Protein 5GO0 (pdb70)

Nearest PDB structures (foldseek):
  2lrw-assembly1_A  TM=9.736E-01  e=5.847E-16  Trypanosoma brucei brucei TREU927
  5c7m-assembly2_B  TM=7.289E-01  e=1.327E-05  Homo sapiens
  6o82-assembly2_D  TM=6.806E-01  e=7.845E-06  Schizosaccharomyces pombe 972h-
  5v5h-assembly1_B  TM=7.246E-01  e=4.329E-05  synthetic construct
  6nya-assembly1_B  TM=6.820E-01  e=1.086E-04  Triticum aestivum

Radius of gyration: 12.17 Å; Cα contacts (8 Å, |Δi|>4): 130; chains: 1; bounding box: 34×25×26 Å

Solvent-accessible surface area: 5822 Å² total; per-residue (Å²): 101,61,7,76,5,82,23,83,71,140,125,67,92,105,61,92,90,15,50,54,96,48,0,10,23,72,25,66,23,146,61,64,143,86,119,56,133,74,41,70,87,31,128,13,54,20,138,56,132,80,153,12,58,145,78,113,90,125,15,72,125,103,42,85,5,68,4,74,4,93,40,62,40,154,239,78,61,186

B-factor: mean 38.36, std 23.11, range [0.03, 75.52]

Organism: Trypanosoma brucei brucei (strain 927/4 GUTat10.1) (NCBI:txid185431)

Structure (mmCIF, N/CA/C/O backbone):
data_5GO0
#
_entry.id   5GO0
#
loop_
_atom_site.group_PDB
_atom_site.id
_atom_site.type_symbol
_atom_site.label_atom_id
_atom_site.label_alt_id
_atom_site.label_comp_id
_atom_site.label_asym_id
_atom_site.label_entity_id
_atom_site.label_seq_id
_atom_site.pdbx_PDB_ins_code
_atom_site.Cartn_x
_atom_site.Cartn_y
_atom_site.Cartn_z
_atom_site.occupancy
_atom_site.B_iso_or_equiv
_atom_site.auth_seq_id
_atom_site.auth_comp_id
_atom_site.auth_asym_id
_atom_site.auth_atom_id
_atom_site.pdbx_PDB_model_num
ATOM 1 N N . MET A 1 9 ? 1.329 0.000 0.000 1.00 0.00 1 MET A N 1
ATOM 2 C CA . MET A 1 9 ? 2.093 -0.001 -1.242 1.00 52.33 1 MET A CA 1
ATOM 3 C C . MET A 1 9 ? 1.577 -1.072 -2.197 1.00 74.33 1 MET A C 1
ATOM 4 O O . MET A 1 9 ? 1.032 -0.763 -3.258 1.00 10.11 1 MET A O 1
ATOM 18 N N . LEU A 1 10 ? 1.751 -2.333 -1.815 1.00 41.52 2 LEU A N 1
ATOM 19 C CA . LEU A 1 10 ? 1.303 -3.451 -2.638 1.00 51.41 2 LEU A CA 1
ATOM 20 C C . LEU A 1 10 ? 0.040 -4.081 -2.059 1.00 42.12 2 LEU A C 1
ATOM 21 O O . LEU A 1 10 ? -0.009 -4.426 -0.878 1.00 21.12 2 LEU A O 1
ATOM 37 N N . LEU A 1 11 ? -0.978 -4.230 -2.899 1.00 35.03 3 LEU A N 1
ATOM 38 C CA . LEU A 1 11 ? -2.242 -4.821 -2.471 1.00 63.55 3 LEU A CA 1
ATOM 39 C C . LEU A 1 11 ? -2.796 -5.755 -3.543 1.00 22.21 3 LEU A C 1
ATOM 40 O O . LEU A 1 11 ? -2.589 -5.539 -4.737 1.00 73.43 3 LEU A O 1
ATOM 56 N N . LYS A 1 12 ? -3.503 -6.793 -3.108 1.00 4.21 4 LYS A N 1
ATOM 57 C CA . LYS A 1 12 ? -4.090 -7.75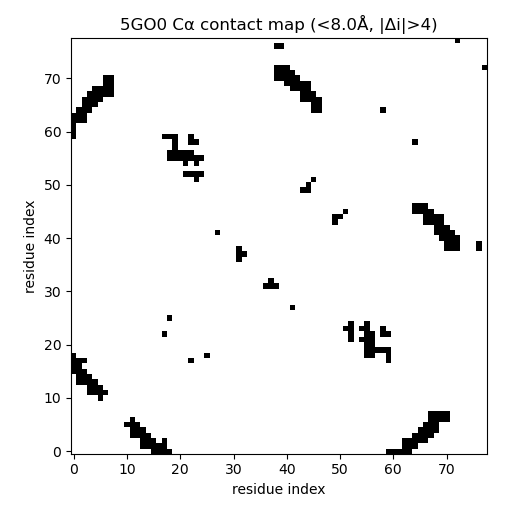9 -4.029 1.00 15.44 4 LYS A CA 1
ATOM 58 C C . LYS A 1 12 ? -5.614 -7.718 -3.960 1.00 63.20 4 LYS A C 1
ATOM 59 O O . LYS A 1 12 ? -6.209 -8.081 -2.945 1.00 53.53 4 LYS A O 1
ATOM 78 N N . VAL A 1 13 ? -6.239 -7.276 -5.047 1.00 31.34 5 VAL A N 1
ATOM 79 C CA . VAL A 1 13 ? -7.693 -7.191 -5.110 1.00 72.34 5 VAL A CA 1
ATOM 80 C C . VAL A 1 13 ? -8.271 -8.300 -5.983 1.00 42.22 5 VAL A C 1
ATOM 81 O O . VAL A 1 13 ? -7.878 -8.464 -7.138 1.00 61.44 5 VAL A O 1
ATOM 94 N N . LYS A 1 14 ? -9.207 -9.059 -5.424 1.00 1.34 6 LYS A N 1
ATOM 95 C CA . LYS A 1 14 ? -9.842 -10.152 -6.150 1.00 43.13 6 LYS A CA 1
ATOM 96 C C . LYS A 1 14 ? -11.359 -9.999 -6.146 1.00 54.24 6 LYS A C 1
ATOM 97 O O . LYS A 1 14 ? -11.988 -9.962 -5.088 1.00 2.40 6 LYS A O 1
ATOM 116 N N . THR A 1 15 ? -11.944 -9.912 -7.337 1.00 50.33 7 THR A N 1
ATOM 117 C CA . THR A 1 15 ? -13.388 -9.763 -7.471 1.00 24.20 7 THR A CA 1
ATOM 118 C C . THR A 1 15 ? -14.081 -11.121 -7.482 1.00 53.42 7 THR A C 1
ATOM 119 O O . THR A 1 15 ? -13.428 -12.162 -7.549 1.00 74.22 7 THR A O 1
ATOM 130 N N . VAL A 1 16 ? -15.409 -11.102 -7.417 1.00 22.21 8 VAL A N 1
ATOM 131 C CA . VAL A 1 16 ? -16.192 -12.332 -7.422 1.00 24.35 8 VAL A CA 1
ATOM 132 C C . VAL A 1 16 ? -16.131 -13.017 -8.782 1.00 71.12 8 VAL A C 1
ATOM 133 O O . VAL A 1 16 ? -16.569 -14.157 -8.935 1.00 31.32 8 VAL A O 1
ATOM 146 N N . SER A 1 17 ? -15.585 -12.314 -9.769 1.00 2.31 9 SER A N 1
ATOM 147 C CA . SER A 1 17 ? -15.470 -12.852 -11.119 1.00 25.40 9 SER A CA 1
ATOM 148 C C . SER A 1 17 ? -14.184 -13.660 -11.274 1.00 35.13 9 SER A C 1
ATOM 149 O O . SER A 1 17 ? -13.785 -14.004 -12.385 1.00 62.11 9 SER A O 1
ATOM 157 N N . ASN A 1 18 ? -13.542 -13.959 -10.149 1.00 41.03 10 ASN A N 1
ATOM 158 C CA . ASN A 1 18 ? -12.301 -14.726 -10.159 1.00 13.34 10 ASN A CA 1
ATOM 159 C C . ASN A 1 18 ? -11.172 -13.926 -10.802 1.00 34.00 10 ASN A C 1
ATOM 160 O O . ASN A 1 18 ? -10.261 -14.492 -11.405 1.00 63.32 10 ASN A O 1
ATOM 171 N N . LYS A 1 19 ? -11.240 -12.606 -10.669 1.00 5.24 11 LYS A N 1
ATOM 172 C CA . LYS A 1 19 ? -10.223 -11.726 -11.234 1.00 73.54 11 LYS A CA 1
ATOM 173 C C . LYS A 1 19 ? -9.350 -11.128 -10.137 1.00 4.33 11 LYS A C 1
ATOM 174 O O . LYS A 1 19 ? -9.765 -10.209 -9.431 1.00 10.32 11 LYS A O 1
ATOM 193 N N . VAL A 1 20 ? -8.137 -11.654 -9.999 1.00 45.32 12 VAL A N 1
ATOM 194 C CA . VAL A 1 20 ? -7.203 -11.169 -8.989 1.00 73.22 12 VAL A CA 1
ATOM 195 C C . VAL A 1 20 ? -6.092 -10.338 -9.621 1.00 71.41 12 VAL A C 1
ATOM 196 O O . VAL A 1 20 ? -5.420 -10.787 -10.551 1.00 13.33 12 VAL A O 1
ATOM 209 N N . ILE A 1 21 ? -5.904 -9.126 -9.110 1.00 62.35 13 ILE A N 1
ATOM 210 C CA . ILE A 1 21 ? -4.873 -8.233 -9.624 1.00 64.30 13 ILE A CA 1
ATOM 211 C C . ILE A 1 21 ? -3.964 -7.740 -8.503 1.00 32.21 13 ILE A C 1
ATOM 212 O O . ILE A 1 21 ? -4.410 -7.044 -7.591 1.00 30.40 13 ILE A O 1
ATOM 228 N N . GLN A 1 22 ? -2.688 -8.105 -8.579 1.00 52.51 14 GLN A N 1
ATOM 229 C CA . GLN A 1 22 ? -1.717 -7.698 -7.571 1.00 3.13 14 GLN A CA 1
ATOM 230 C C . GLN A 1 22 ? -0.792 -6.613 -8.112 1.00 41.22 14 GLN A C 1
ATOM 231 O O . GLN A 1 22 ? -0.024 -6.847 -9.046 1.00 32.40 14 GLN A O 1
ATOM 245 N N . ILE A 1 23 ? -0.871 -5.426 -7.521 1.00 1.43 15 ILE A N 1
ATOM 246 C CA . ILE A 1 23 ? -0.040 -4.305 -7.944 1.00 33.12 15 ILE A CA 1
ATOM 247 C C . ILE A 1 23 ? 0.830 -3.802 -6.797 1.00 61.31 15 ILE A C 1
ATOM 248 O O . ILE A 1 23 ? 0.475 -3.940 -5.626 1.00 22.51 15 ILE A O 1
ATOM 264 N N . THR A 1 24 ? 1.973 -3.216 -7.141 1.00 55.25 16 THR A N 1
ATOM 265 C CA . THR A 1 24 ? 2.894 -2.691 -6.142 1.00 21.23 16 THR A CA 1
ATOM 266 C C . THR A 1 24 ? 3.071 -1.185 -6.294 1.00 2.10 16 THR A C 1
ATOM 267 O O . THR A 1 24 ? 4.182 -0.700 -6.510 1.00 13.52 16 THR A O 1
ATOM 278 N N . SER A 1 25 ? 1.970 -0.450 -6.180 1.00 11.54 17 SER A N 1
ATOM 279 C CA . SER A 1 25 ? 2.004 1.003 -6.308 1.00 34.42 17 SER A CA 1
ATOM 280 C C . SER A 1 25 ? 0.659 1.613 -5.923 1.00 43.22 17 SER A C 1
ATOM 281 O O . SER A 1 25 ? -0.174 1.901 -6.783 1.00 41.35 17 SER A O 1
ATOM 289 N N . LEU A 1 26 ? 0.455 1.808 -4.625 1.00 60.02 18 LEU A N 1
ATOM 290 C CA . LEU A 1 26 ? -0.788 2.385 -4.124 1.00 61.43 18 LEU A CA 1
ATOM 291 C C . LEU A 1 26 ? -0.574 3.823 -3.663 1.00 71.32 18 LEU A C 1
ATOM 292 O O . LEU A 1 26 ? 0.527 4.200 -3.260 1.00 14.31 18 LEU A O 1
ATOM 308 N N . THR A 1 27 ? -1.635 4.622 -3.723 1.00 43.12 19 THR A N 1
ATOM 309 C CA . THR A 1 27 ? -1.564 6.018 -3.311 1.00 41.20 19 THR A CA 1
ATOM 310 C C . THR A 1 27 ? -1.659 6.149 -1.795 1.00 44.53 19 THR A C 1
ATOM 311 O O . THR A 1 27 ? -1.813 5.156 -1.085 1.00 74.21 19 THR A O 1
ATOM 322 N N . ASP A 1 28 ? -1.566 7.381 -1.306 1.00 24.11 20 ASP A N 1
ATOM 323 C CA . ASP A 1 28 ? -1.643 7.642 0.127 1.00 43.33 20 ASP A CA 1
ATOM 324 C C . ASP A 1 28 ? -2.750 8.644 0.437 1.00 35.05 20 ASP A C 1
ATOM 325 O O . ASP A 1 28 ? -2.997 8.971 1.598 1.00 12.43 20 ASP A O 1
ATOM 334 N N . ASP A 1 29 ? -3.414 9.128 -0.607 1.00 63.40 21 ASP A N 1
ATOM 335 C CA . ASP A 1 29 ? -4.495 10.092 -0.446 1.00 14.30 21 ASP A CA 1
ATOM 336 C C . ASP A 1 29 ? -5.844 9.386 -0.352 1.00 31.24 21 ASP A C 1
ATOM 337 O O . ASP A 1 29 ? -6.647 9.676 0.534 1.00 30.10 21 ASP A O 1
ATOM 346 N N . ASN A 1 30 ? -6.086 8.458 -1.272 1.00 21.32 22 ASN A N 1
ATOM 347 C CA . ASN A 1 30 ? -7.338 7.711 -1.293 1.00 73.34 22 ASN A CA 1
ATOM 348 C C . ASN A 1 30 ? -7.083 6.216 -1.123 1.00 53.22 22 ASN A C 1
ATOM 349 O O . ASN A 1 30 ? -7.701 5.561 -0.283 1.00 71.34 22 ASN A O 1
ATOM 360 N N . THR A 1 31 ? -6.168 5.682 -1.926 1.00 2.30 23 THR A N 1
ATOM 361 C CA . THR A 1 31 ? -5.831 4.266 -1.865 1.00 62.33 23 THR A CA 1
ATOM 362 C C . THR A 1 31 ? -7.034 3.399 -2.217 1.00 33.31 23 THR A C 1
ATOM 363 O O . THR A 1 31 ? -7.195 2.979 -3.363 1.00 63.33 23 THR A O 1
ATOM 374 N N . ILE A 1 32 ? -7.878 3.135 -1.225 1.00 24.14 24 ILE A N 1
ATOM 375 C CA . ILE A 1 32 ? -9.068 2.319 -1.431 1.00 2.02 24 ILE A CA 1
ATOM 376 C C . ILE A 1 32 ? -10.000 2.956 -2.456 1.00 21.21 24 ILE A C 1
ATOM 377 O O . ILE A 1 32 ? -10.304 2.359 -3.488 1.00 41.24 24 ILE A O 1
ATOM 393 N N . ALA A 1 33 ? -10.449 4.172 -2.164 1.00 51.01 25 ALA A N 1
ATOM 394 C CA . ALA A 1 33 ? -11.343 4.892 -3.062 1.00 75.11 25 ALA A CA 1
ATOM 395 C C . ALA A 1 33 ? -10.751 4.991 -4.464 1.00 33.51 25 ALA A C 1
ATOM 396 O O . ALA A 1 33 ? -11.468 4.884 -5.459 1.00 22.35 25 ALA A O 1
ATOM 403 N N . GLU A 1 34 ? -9.440 5.196 -4.534 1.00 63.53 26 GLU A N 1
ATOM 404 C CA . GLU A 1 34 ? -8.753 5.310 -5.815 1.00 42.04 26 GLU A CA 1
ATOM 405 C C . GLU A 1 34 ? -8.729 3.968 -6.542 1.00 10.22 26 GLU A C 1
ATOM 406 O O . GLU A 1 34 ? -8.887 3.907 -7.762 1.00 35.12 26 GLU A O 1
ATOM 418 N N . LEU A 1 35 ? -8.529 2.896 -5.784 1.00 75.41 27 LEU A N 1
ATOM 419 C CA . LEU A 1 35 ? -8.484 1.554 -6.354 1.00 72.44 27 LEU A CA 1
ATOM 420 C C . LEU A 1 35 ? -9.848 1.150 -6.906 1.00 21.13 27 LEU A C 1
ATOM 421 O O . LEU A 1 35 ? -9.960 0.699 -8.046 1.00 32.12 27 LEU A O 1
ATOM 437 N N . LYS A 1 36 ? -10.883 1.317 -6.090 1.00 31.23 28 LYS A N 1
ATOM 438 C CA . LYS A 1 36 ? -12.241 0.974 -6.496 1.00 21.45 28 LYS A CA 1
ATOM 439 C C . LYS A 1 36 ? -12.714 1.876 -7.630 1.00 52.43 28 LYS A C 1
ATOM 440 O O . LYS A 1 36 ? -13.354 1.418 -8.575 1.00 75.24 28 LYS A O 1
ATOM 459 N N . GLY A 1 37 ? -12.393 3.163 -7.531 1.00 32.15 29 GLY A N 1
ATOM 460 C CA . GLY A 1 37 ? -12.793 4.109 -8.556 1.00 23.20 29 GLY A CA 1
ATOM 461 C C . GLY A 1 37 ? -12.082 3.870 -9.874 1.00 34.24 29 GLY A C 1
ATOM 462 O O . GLY A 1 37 ? -12.651 4.090 -10.943 1.00 42.43 29 GLY A O 1
ATOM 466 N N . LYS A 1 38 ? -10.835 3.419 -9.798 1.00 61.21 30 LYS A N 1
ATOM 467 C CA . LYS A 1 38 ? -10.044 3.150 -10.993 1.00 74.34 30 LYS A CA 1
ATOM 468 C C . LYS A 1 38 ? -10.502 1.861 -11.670 1.00 10.33 30 LYS A C 1
ATOM 469 O O . LYS A 1 38 ? -10.446 1.737 -12.894 1.00 20.11 30 LYS A O 1
ATOM 488 N N . LEU A 1 39 ? -10.956 0.906 -10.866 1.00 62.31 31 LEU A N 1
ATOM 489 C CA . LEU A 1 39 ? -11.425 -0.373 -11.387 1.00 70.44 31 LEU A CA 1
ATOM 490 C C . LEU A 1 39 ? -12.727 -0.201 -12.164 1.00 5.42 31 LEU A C 1
ATOM 491 O O . LEU A 1 39 ? -12.901 -0.776 -13.237 1.00 64.42 31 LEU A O 1
ATOM 507 N N . GLU A 1 40 ? -13.636 0.598 -11.614 1.00 32.10 32 GLU A N 1
ATOM 508 C CA . GLU A 1 40 ? -14.921 0.847 -12.257 1.00 11.24 32 GLU A CA 1
ATOM 509 C C . GLU A 1 40 ? -14.740 1.651 -13.541 1.00 52.11 32 GLU A C 1
ATOM 510 O O . GLU A 1 40 ? -15.383 1.375 -14.553 1.00 63.24 32 GLU A O 1
ATOM 522 N N . GLU A 1 41 ? -13.861 2.647 -13.490 1.00 52.11 33 GLU A N 1
ATOM 523 C CA . GLU A 1 41 ? -13.597 3.492 -14.649 1.00 21.11 33 GLU A CA 1
ATOM 524 C C . GLU A 1 41 ? -12.892 2.702 -15.748 1.00 53.43 33 GLU A C 1
ATOM 525 O O . GLU A 1 41 ? -13.118 2.934 -16.936 1.00 11.41 33 GLU A O 1
ATOM 537 N N . SER A 1 42 ? -12.037 1.769 -15.343 1.00 71.12 34 SER A N 1
ATOM 538 C CA . SER A 1 42 ? -11.296 0.948 -16.293 1.00 25.31 34 SER A CA 1
ATOM 539 C C . SER A 1 42 ? -12.243 0.082 -17.118 1.00 62.11 34 SER A C 1
ATOM 540 O O . SER A 1 42 ? -12.087 -0.042 -18.332 1.00 75.14 34 SER A O 1
ATOM 548 N N . GLU A 1 43 ? -13.224 -0.515 -16.448 1.00 51.43 35 GLU A N 1
ATOM 549 C CA . GLU A 1 43 ? -14.196 -1.370 -17.119 1.00 52.43 35 GLU A CA 1
ATOM 550 C C . GLU A 1 43 ? -15.267 -0.534 -17.815 1.00 63.05 35 GLU A C 1
ATOM 551 O O . GLU A 1 43 ? -16.117 -1.064 -18.529 1.00 32.42 35 GLU A O 1
ATOM 563 N N . GLY A 1 44 ? -15.218 0.777 -17.602 1.00 4.44 36 GLY A N 1
ATOM 564 C CA . GLY A 1 44 ? -16.188 1.666 -18.214 1.00 71.31 36 GLY A CA 1
ATOM 565 C C . GLY A 1 44 ? -17.386 1.920 -17.321 1.00 10.12 36 GLY A C 1
ATOM 566 O O . GLY A 1 44 ? -17.823 3.061 -17.168 1.00 11.13 36 GLY A O 1
ATOM 570 N N . ILE A 1 45 ? -17.919 0.855 -16.731 1.00 40.41 37 ILE A N 1
ATOM 571 C CA . ILE A 1 45 ? -19.074 0.969 -15.849 1.00 41.32 37 ILE A CA 1
ATOM 572 C C . ILE A 1 45 ? -18.923 0.071 -14.626 1.00 63.35 37 ILE A C 1
ATOM 573 O O . ILE A 1 45 ? -18.215 -0.937 -14.649 1.00 55.23 37 ILE A O 1
ATOM 589 N N . PRO A 1 46 ? -19.604 0.441 -13.532 1.00 41.20 38 PRO A N 1
ATOM 590 C CA . PRO A 1 46 ? -19.564 -0.319 -12.279 1.00 65.14 38 PRO A CA 1
ATOM 591 C C . PRO A 1 46 ? -20.281 -1.660 -12.392 1.00 0.03 38 PRO A C 1
ATOM 592 O O . PRO A 1 46 ? -21.339 -1.759 -13.011 1.00 53.30 38 PRO A O 1
ATOM 603 N N . GLY A 1 47 ? -19.697 -2.691 -11.788 1.00 14.13 39 GLY A N 1
ATOM 604 C CA . GLY A 1 47 ? -20.296 -4.012 -11.832 1.00 22.31 39 GLY A CA 1
ATOM 605 C C . GLY A 1 47 ? -21.701 -4.032 -11.263 1.00 4.10 39 GLY A C 1
ATOM 606 O O . GLY A 1 47 ? -22.610 -4.609 -11.857 1.00 51.24 39 GLY A O 1
ATOM 610 N N . ASN A 1 48 ? -21.878 -3.401 -10.107 1.00 10.23 40 ASN A N 1
ATOM 611 C CA . ASN A 1 48 ? -23.182 -3.350 -9.456 1.00 32.11 40 ASN A CA 1
ATOM 612 C C . ASN A 1 48 ? -23.081 -2.688 -8.085 1.00 63.11 40 ASN A C 1
ATOM 613 O O . ASN A 1 48 ? -23.525 -1.556 -7.897 1.00 43.12 40 ASN A O 1
ATOM 624 N N . MET A 1 49 ? -22.493 -3.403 -7.131 1.00 44.52 41 MET A N 1
ATOM 625 C CA . MET A 1 49 ? -22.331 -2.883 -5.778 1.00 31.51 41 MET A CA 1
ATOM 626 C C . MET A 1 49 ? -20.903 -2.398 -5.549 1.00 32.34 41 MET A C 1
ATOM 627 O O . MET A 1 49 ? -20.679 -1.403 -4.860 1.00 15.44 41 MET A O 1
ATOM 641 N N . ILE A 1 50 ? -19.942 -3.108 -6.130 1.00 4.34 42 ILE A N 1
ATOM 642 C CA . ILE A 1 50 ? -18.536 -2.748 -5.988 1.00 71.05 42 ILE A CA 1
ATOM 643 C C . ILE A 1 50 ? -18.162 -2.556 -4.523 1.00 14.24 42 ILE A C 1
ATOM 644 O O . ILE A 1 50 ? -17.613 -1.522 -4.142 1.00 14.30 42 ILE A O 1
ATOM 660 N N . ARG A 1 51 ? -18.462 -3.560 -3.705 1.00 10.53 43 ARG A N 1
ATOM 661 C CA . ARG A 1 51 ? -18.157 -3.501 -2.280 1.00 61.53 43 ARG A CA 1
ATOM 662 C C . ARG A 1 51 ? -17.148 -4.580 -1.896 1.00 11.20 43 ARG A C 1
ATOM 663 O O . ARG A 1 51 ? -17.412 -5.774 -2.045 1.00 50.34 43 ARG A O 1
ATOM 684 N N . LEU A 1 52 ? -15.992 -4.152 -1.401 1.00 51.41 44 LEU A N 1
ATOM 685 C CA . LEU A 1 52 ? -14.943 -5.080 -0.995 1.00 64.14 44 LEU A CA 1
ATOM 686 C C . LEU A 1 52 ? -14.853 -5.171 0.525 1.00 55.24 44 LEU A C 1
ATOM 687 O O . LEU A 1 52 ? -15.256 -4.251 1.237 1.00 45.53 44 LEU A O 1
ATOM 703 N N . VAL A 1 53 ? -14.322 -6.286 1.016 1.00 41.13 45 VAL A N 1
ATOM 704 C CA . VAL A 1 53 ? -14.176 -6.496 2.451 1.00 14.21 45 VAL A CA 1
ATOM 705 C C . VAL A 1 53 ? -12.708 -6.614 2.843 1.00 1.33 45 VAL A C 1
ATOM 706 O O . VAL A 1 53 ? -12.005 -7.519 2.394 1.00 73.42 45 VAL A O 1
ATOM 719 N N . TYR A 1 54 ? -12.250 -5.693 3.684 1.00 33.13 46 TYR A N 1
ATOM 720 C CA . TYR A 1 54 ? -10.864 -5.692 4.136 1.00 20.32 46 TYR A CA 1
ATOM 721 C C . TYR A 1 54 ? -10.741 -6.325 5.519 1.00 14.32 46 TYR A C 1
ATOM 722 O O . TYR A 1 54 ? -11.274 -5.805 6.500 1.00 63.33 46 TYR A O 1
ATOM 740 N N . GLN A 1 55 ? -10.036 -7.449 5.588 1.00 4.32 47 GLN A N 1
ATOM 741 C CA . GLN A 1 55 ? -9.843 -8.153 6.850 1.00 4.35 47 GLN A CA 1
ATOM 742 C C . GLN A 1 55 ? -11.182 -8.481 7.501 1.00 34.10 47 GLN A C 1
ATOM 743 O O . GLN A 1 55 ? -11.310 -8.467 8.725 1.00 64.44 47 GLN A O 1
ATOM 757 N N . GLY A 1 56 ? -12.180 -8.776 6.673 1.00 14.03 48 GLY A N 1
ATOM 758 C CA . GLY A 1 56 ? -13.498 -9.103 7.187 1.00 62.14 48 GLY A CA 1
ATOM 759 C C . GLY A 1 56 ? -14.265 -7.876 7.639 1.00 61.54 48 GLY A C 1
ATOM 760 O O . GLY A 1 56 ? -15.329 -7.989 8.248 1.00 23.52 48 GLY A O 1
ATOM 764 N N . LYS A 1 57 ? -13.724 -6.700 7.341 1.00 13.34 49 LYS A N 1
ATOM 765 C CA . LYS A 1 57 ? -14.364 -5.446 7.721 1.00 3.51 49 LYS A CA 1
ATOM 766 C C . LYS A 1 57 ? -14.744 -4.633 6.487 1.00 20.32 49 LYS A C 1
ATOM 767 O O . LYS A 1 57 ? -14.244 -4.883 5.391 1.00 63.20 49 LYS A O 1
ATOM 786 N N . GLN A 1 58 ? -15.630 -3.660 6.675 1.00 61.53 50 GLN A N 1
ATOM 787 C CA . GLN A 1 58 ? -16.076 -2.812 5.576 1.00 4.40 50 GLN A CA 1
ATOM 788 C C . GLN A 1 58 ? -15.677 -1.359 5.814 1.00 1.12 50 GLN A C 1
ATOM 789 O O . GLN A 1 58 ? -15.141 -1.016 6.869 1.00 15.02 50 GLN A O 1
ATOM 803 N N . LEU A 1 59 ? -15.941 -0.509 4.828 1.00 64.11 51 LEU A N 1
ATOM 804 C CA . LEU A 1 59 ? -15.609 0.908 4.930 1.00 60.13 51 LEU A CA 1
ATOM 805 C C . LEU A 1 59 ? -14.124 1.100 5.218 1.00 4.24 51 LEU A C 1
ATOM 806 O O . LEU A 1 59 ? -13.700 1.091 6.374 1.00 74.12 51 LEU A O 1
ATOM 822 N N . GLU A 1 60 ? -13.338 1.276 4.160 1.00 12.34 52 GLU A N 1
ATOM 823 C CA . GLU A 1 60 ? -11.900 1.472 4.302 1.00 52.45 52 GLU A CA 1
ATOM 824 C C . GLU A 1 60 ? -11.467 2.793 3.671 1.00 23.22 52 GLU A C 1
ATOM 825 O O . GLU A 1 60 ? -10.297 3.171 3.739 1.00 60.20 52 GLU A O 1
ATOM 837 N N . ASP A 1 61 ? -12.418 3.489 3.058 1.00 5.12 53 ASP A N 1
ATOM 838 C CA . ASP A 1 61 ? -12.135 4.768 2.416 1.00 74.52 53 ASP A CA 1
ATOM 839 C C . ASP A 1 61 ? -11.486 5.738 3.398 1.00 70.41 53 ASP A C 1
ATOM 840 O O . ASP A 1 61 ? -10.603 6.511 3.028 1.00 22.54 53 ASP A O 1
ATOM 849 N N . GLU A 1 62 ? -11.931 5.691 4.650 1.00 51.13 54 GLU A N 1
ATOM 850 C CA . GLU A 1 62 ? -11.394 6.568 5.684 1.00 61.42 54 GLU A CA 1
ATOM 851 C C . GLU A 1 62 ? -9.942 6.215 5.995 1.00 12.54 54 GLU A C 1
ATOM 852 O O . GLU A 1 62 ? -9.200 7.026 6.550 1.00 22.24 54 GLU A O 1
ATOM 864 N N . LYS A 1 63 ? -9.544 5.000 5.635 1.00 41.23 55 LYS A N 1
ATOM 865 C CA . LYS A 1 63 ? -8.182 4.539 5.874 1.00 63.41 55 LYS A CA 1
ATOM 866 C C . LYS A 1 63 ? -7.346 4.626 4.601 1.00 72.23 55 LYS A C 1
ATOM 867 O O . LYS A 1 63 ? -6.500 3.769 4.342 1.00 15.33 55 LYS A O 1
ATOM 886 N N . ARG A 1 64 ? -7.588 5.666 3.810 1.00 41.11 56 ARG A N 1
ATOM 887 C CA . ARG A 1 64 ? -6.857 5.865 2.564 1.00 72.30 56 ARG A CA 1
ATOM 888 C C . ARG A 1 64 ? -5.353 5.755 2.793 1.00 64.43 56 ARG A C 1
ATOM 889 O O . ARG A 1 64 ? -4.710 4.814 2.324 1.00 4.21 56 ARG A O 1
ATOM 910 N N . LEU A 1 65 ? -4.797 6.721 3.515 1.00 50.31 57 LEU A N 1
ATOM 911 C CA . LEU A 1 65 ? -3.368 6.734 3.806 1.00 64.22 57 LEU A CA 1
ATOM 912 C C . LEU A 1 65 ? -3.000 5.616 4.777 1.00 44.25 57 LEU A C 1
ATOM 913 O O . LEU A 1 65 ? -1.925 5.024 4.680 1.00 64.22 57 LEU A O 1
ATOM 929 N N . LYS A 1 66 ? -3.900 5.331 5.711 1.00 1.22 58 LYS A N 1
ATOM 930 C CA . LYS A 1 66 ? -3.673 4.282 6.698 1.00 1.33 58 LYS A CA 1
ATOM 931 C C . LYS A 1 66 ? -3.447 2.935 6.019 1.00 53.51 58 LYS A C 1
ATOM 932 O O . LYS A 1 66 ? -2.777 2.059 6.565 1.00 75.41 58 LYS A O 1
ATOM 951 N N . ASP A 1 67 ? -4.009 2.779 4.825 1.00 22.22 59 ASP A N 1
ATOM 952 C CA . ASP A 1 67 ? -3.867 1.539 4.070 1.00 5.40 59 ASP A CA 1
ATOM 953 C C . ASP A 1 67 ? -2.547 1.518 3.304 1.00 14.21 59 ASP A C 1
ATOM 954 O O . ASP A 1 67 ? -2.068 0.457 2.903 1.00 2.51 59 ASP A O 1
ATOM 963 N N . TYR A 1 68 ? -1.967 2.696 3.104 1.00 63.11 60 TYR A N 1
ATOM 964 C CA . TYR A 1 68 ? -0.705 2.813 2.383 1.00 42.12 60 TYR A CA 1
ATOM 965 C C . TYR A 1 68 ? 0.464 2.361 3.253 1.00 10.42 60 TYR A C 1
ATOM 966 O O . TYR A 1 68 ? 1.527 2.004 2.746 1.00 10.43 60 TYR A O 1
ATOM 984 N N . GLN A 1 69 ? 0.257 2.380 4.566 1.00 23.00 61 GLN A N 1
ATOM 985 C CA . GLN A 1 69 ? 1.293 1.973 5.508 1.00 63.42 61 GLN A CA 1
ATOM 986 C C . GLN A 1 69 ? 1.312 0.457 5.674 1.00 63.31 61 GLN A C 1
ATOM 987 O O . GLN A 1 69 ? 2.224 -0.099 6.286 1.00 11.22 61 GLN A O 1
ATOM 1001 N N . MET A 1 70 ? 0.300 -0.207 5.125 1.00 52.40 62 MET A N 1
ATOM 1002 C CA . MET A 1 70 ? 0.201 -1.659 5.212 1.00 4.11 62 MET A CA 1
ATOM 1003 C C . MET A 1 70 ? 1.079 -2.328 4.158 1.00 14.54 62 MET A C 1
ATOM 1004 O O . MET A 1 70 ? 1.960 -3.122 4.485 1.00 44.14 62 MET A O 1
ATOM 1018 N N . SER A 1 71 ? 0.830 -2.001 2.894 1.00 3.11 63 SER A N 1
ATOM 1019 C CA . SER A 1 71 ? 1.595 -2.573 1.792 1.00 21.34 63 SER A CA 1
ATOM 1020 C C . SER A 1 71 ? 1.603 -4.097 1.870 1.00 13.13 63 SER A C 1
ATOM 1021 O O . SER A 1 71 ? 2.587 -4.743 1.511 1.00 54.21 63 SER A O 1
ATOM 1029 N N . ALA A 1 72 ? 0.498 -4.664 2.343 1.00 73.43 64 ALA A N 1
ATOM 1030 C CA . ALA A 1 72 ? 0.375 -6.112 2.466 1.00 1.45 64 ALA A CA 1
ATOM 1031 C C . ALA A 1 72 ? -0.999 -6.503 3.000 1.00 2.53 64 ALA A C 1
ATOM 1032 O O . ALA A 1 72 ? -1.114 -7.349 3.886 1.00 43.32 64 ALA A O 1
ATOM 1039 N N . GLY A 1 73 ? -2.040 -5.879 2.456 1.00 64.53 65 GLY A N 1
ATOM 1040 C CA . GLY A 1 73 ? -3.392 -6.175 2.891 1.00 71.42 65 GLY A CA 1
ATOM 1041 C C . GLY A 1 73 ? -4.248 -6.745 1.777 1.00 22.50 65 GLY A C 1
ATOM 1042 O O . GLY A 1 73 ? -4.577 -6.047 0.819 1.00 72.01 65 GLY A O 1
ATOM 1046 N N . ALA A 1 74 ? -4.607 -8.019 1.902 1.00 53.23 66 ALA A N 1
ATOM 1047 C CA . ALA A 1 74 ? -5.430 -8.682 0.898 1.00 60.12 66 ALA A CA 1
ATOM 1048 C C . ALA A 1 74 ? -6.798 -8.018 0.783 1.00 20.20 66 ALA A C 1
ATOM 1049 O O . ALA A 1 74 ? -7.439 -7.713 1.790 1.00 62.54 66 ALA A O 1
ATOM 1056 N N . THR A 1 75 ? -7.241 -7.795 -0.451 1.00 20.45 67 THR A N 1
ATOM 1057 C CA . THR A 1 75 ? -8.532 -7.166 -0.697 1.00 11.21 67 THR A CA 1
ATOM 1058 C C . THR A 1 75 ? -9.418 -8.050 -1.567 1.00 20.01 67 THR A C 1
ATOM 1059 O O . THR A 1 75 ? -8.945 -8.683 -2.511 1.00 44.21 67 THR A O 1
ATOM 1070 N N . PHE A 1 76 ? -10.706 -8.089 -1.244 1.00 34.23 68 PHE A N 1
ATOM 1071 C CA . PHE A 1 76 ? -11.659 -8.897 -1.996 1.00 51.14 68 PHE A CA 1
ATOM 1072 C C . PHE A 1 76 ? -12.883 -8.073 -2.385 1.00 12.12 68 PHE A C 1
ATOM 1073 O O . PHE A 1 76 ? -13.656 -7.645 -1.526 1.00 62.33 68 PHE A O 1
ATOM 1090 N N . HIS A 1 77 ? -13.053 -7.853 -3.685 1.00 33.42 69 HIS A N 1
ATOM 1091 C CA . HIS A 1 77 ? -14.183 -7.081 -4.188 1.00 52.52 69 HIS A CA 1
ATOM 1092 C C . HIS A 1 77 ? -15.382 -7.985 -4.460 1.00 1.45 69 HIS A C 1
ATOM 1093 O O . HIS A 1 77 ? -15.225 -9.129 -4.885 1.00 42.51 69 HIS A O 1
ATOM 1107 N N . MET A 1 78 ? -16.579 -7.463 -4.210 1.00 24.45 70 MET A N 1
ATOM 1108 C CA . MET A 1 78 ? -17.804 -8.224 -4.428 1.00 3.15 70 MET A CA 1
ATOM 1109 C C . MET A 1 78 ? -18.785 -7.438 -5.292 1.00 21.24 70 MET A C 1
ATOM 1110 O O . MET A 1 78 ? -19.032 -6.257 -5.050 1.00 11.31 70 MET A O 1
ATOM 1124 N N . VAL A 1 79 ? -19.341 -8.102 -6.300 1.00 52.23 71 VAL A N 1
ATOM 1125 C CA . VAL A 1 79 ? -20.296 -7.465 -7.200 1.00 30.42 71 VAL A CA 1
ATOM 1126 C C . VAL A 1 79 ? -21.605 -8.246 -7.254 1.00 5.24 71 VAL A C 1
ATOM 1127 O O . VAL A 1 79 ? -21.657 -9.356 -7.783 1.00 25.23 71 VAL A O 1
ATOM 1140 N N . VAL A 1 80 ? -22.661 -7.657 -6.702 1.00 74.25 72 VAL A N 1
ATOM 1141 C CA . VAL A 1 80 ? -23.972 -8.296 -6.689 1.00 22.32 72 VAL A CA 1
ATOM 1142 C C . VAL A 1 80 ? -24.793 -7.893 -7.909 1.00 25.33 72 VAL A C 1
ATOM 1143 O O . VAL A 1 80 ? -25.309 -6.779 -7.982 1.00 4.44 72 VAL A O 1
ATOM 1156 N N . ALA A 1 81 ? -24.909 -8.809 -8.865 1.00 52.42 73 ALA A N 1
ATOM 1157 C CA . ALA A 1 81 ? -25.670 -8.550 -10.082 1.00 4.25 73 ALA A CA 1
ATOM 1158 C C . ALA A 1 81 ? -26.767 -9.591 -10.275 1.00 64.13 73 ALA A C 1
ATOM 1159 O O . ALA A 1 81 ? -26.504 -10.708 -10.723 1.00 73.31 73 ALA A O 1
ATOM 1166 N N . LEU A 1 82 ? -27.996 -9.219 -9.935 1.00 64.11 74 LEU A N 1
ATOM 1167 C CA . LEU A 1 82 ? -29.133 -10.122 -10.071 1.00 55.11 74 LEU A CA 1
ATOM 1168 C C . LEU A 1 82 ? -30.122 -9.599 -11.108 1.00 72.33 74 LEU A C 1
ATOM 1169 O O . LEU A 1 82 ? -30.835 -10.374 -11.746 1.00 71.03 74 LEU A O 1
ATOM 1185 N N . ARG A 1 83 ? -30.158 -8.281 -11.273 1.00 2.13 75 ARG A N 1
ATOM 1186 C CA . ARG A 1 83 ? -31.058 -7.655 -12.233 1.00 52.14 75 ARG A CA 1
ATOM 1187 C C . ARG A 1 83 ? -30.488 -7.736 -13.646 1.00 65.13 75 ARG A C 1
ATOM 1188 O O . ARG A 1 83 ? -31.135 -8.247 -14.560 1.00 13.35 75 ARG A O 1
ATOM 1209 N N . ALA A 1 84 ? -29.271 -7.228 -13.818 1.00 33.53 76 ALA A N 1
ATOM 1210 C CA . ALA A 1 84 ? -28.613 -7.245 -15.118 1.00 50.11 76 ALA A CA 1
ATOM 1211 C C . ALA A 1 84 ? -27.109 -7.040 -14.974 1.00 63.45 76 ALA A C 1
ATOM 1212 O O . ALA A 1 84 ? -26.636 -6.533 -13.959 1.00 4.04 76 ALA A O 1
ATOM 1219 N N . GLY A 1 85 ? -26.361 -7.440 -15.999 1.00 52.10 77 GLY A N 1
ATOM 1220 C CA . GLY A 1 85 ? -24.918 -7.293 -15.966 1.00 42.41 77 GLY A CA 1
ATOM 1221 C C . GLY A 1 85 ? -24.202 -8.624 -15.851 1.00 43.42 77 GLY A C 1
ATOM 1222 O O . GLY A 1 85 ? -23.452 -8.853 -14.901 1.00 51.21 77 GLY A O 1
ATOM 1226 N N . CYS A 1 86 ? -24.433 -9.503 -16.819 1.00 31.40 78 CYS A N 1
ATOM 1227 C CA . CYS A 1 86 ? -23.806 -10.820 -16.821 1.00 71.41 78 CYS A CA 1
ATOM 1228 C C . CYS A 1 86 ? -22.410 -10.757 -17.433 1.00 34.11 78 CYS A C 1
ATOM 1229 O O . CYS A 1 86 ? -21.465 -11.344 -16.908 1.00 61.43 78 CYS A O 1
ATOM 1237 N N . MET A 1 9 ? 1.252 0.067 0.020 1.00 3.24 1 MET A N 2
ATOM 1238 C CA . MET A 1 9 ? 2.005 0.089 -1.228 1.00 42.14 1 MET A CA 2
ATOM 1239 C C . MET A 1 9 ? 1.517 -1.002 -2.177 1.00 0.44 1 MET A C 2
ATOM 1240 O O . MET A 1 9 ? 0.948 -0.713 -3.230 1.00 61.24 1 MET A O 2
ATOM 1254 N N . LEU A 1 10 ? 1.743 -2.254 -1.796 1.00 71.25 2 LEU A N 2
ATOM 1255 C CA . LEU A 1 10 ? 1.326 -3.389 -2.613 1.00 41.35 2 LEU A CA 2
ATOM 1256 C C . LEU A 1 10 ? 0.092 -4.062 -2.021 1.00 62.03 2 LEU A C 2
ATOM 1257 O O . LEU A 1 10 ? 0.074 -4.424 -0.844 1.00 61.21 2 LEU A O 2
ATOM 1273 N N . LEU A 1 11 ? -0.937 -4.229 -2.845 1.00 2.33 3 LEU A N 2
ATOM 1274 C CA . LEU A 1 11 ? -2.175 -4.861 -2.403 1.00 71.35 3 LEU A CA 2
ATOM 1275 C C . LEU A 1 11 ? -2.722 -5.796 -3.477 1.00 64.54 3 LEU A C 2
ATOM 1276 O O . LEU A 1 11 ? -2.544 -5.559 -4.672 1.00 41.33 3 LEU A O 2
ATOM 1292 N N . LYS A 1 12 ? -3.389 -6.860 -3.044 1.00 73.32 4 LYS A N 2
ATOM 1293 C CA . LYS A 1 12 ? -3.966 -7.831 -3.967 1.00 41.43 4 LYS A CA 2
ATOM 1294 C C . LYS A 1 12 ? -5.489 -7.813 -3.894 1.00 13.02 4 LYS A C 2
ATOM 1295 O O . LYS A 1 12 ? -6.076 -8.197 -2.882 1.00 55.02 4 LYS A O 2
ATOM 1314 N N . VAL A 1 13 ? -6.124 -7.366 -4.973 1.00 33.23 5 VAL A N 2
ATOM 1315 C CA . VAL A 1 13 ? -7.580 -7.301 -5.031 1.00 63.22 5 VAL A CA 2
ATOM 1316 C C . VAL A 1 13 ? -8.148 -8.446 -5.863 1.00 1.40 5 VAL A C 2
ATOM 1317 O O . VAL A 1 13 ? -7.742 -8.659 -7.005 1.00 63.14 5 VAL A O 2
ATOM 1330 N N . LYS A 1 14 ? -9.091 -9.180 -5.283 1.00 11.23 6 LYS A N 2
ATOM 1331 C CA . LYS A 1 14 ? -9.718 -10.303 -5.970 1.00 13.42 6 LYS A CA 2
ATOM 1332 C C . LYS A 1 14 ? -11.238 -10.172 -5.950 1.00 61.24 6 LYS A C 2
ATOM 1333 O O . LYS A 1 14 ? -11.853 -10.114 -4.885 1.00 73.12 6 LYS A O 2
ATOM 1352 N N . THR A 1 15 ? -11.839 -10.128 -7.135 1.00 61.14 7 THR A N 2
ATOM 1353 C CA . THR A 1 15 ? -13.286 -10.005 -7.254 1.00 72.13 7 THR A CA 2
ATOM 1354 C C . THR A 1 15 ? -13.956 -11.374 -7.252 1.00 74.32 7 THR A C 2
ATOM 1355 O O . THR A 1 15 ? -13.287 -12.404 -7.337 1.00 33.34 7 THR A O 2
ATOM 1366 N N . VAL A 1 16 ? -15.282 -11.379 -7.156 1.00 32.01 8 VAL A N 2
ATOM 1367 C CA . VAL A 1 16 ? -16.043 -12.622 -7.145 1.00 34.42 8 VAL A CA 2
ATOM 1368 C C . VAL A 1 16 ? -15.995 -13.308 -8.505 1.00 74.44 8 VAL A C 2
ATOM 1369 O O . VAL A 1 16 ? -16.414 -14.457 -8.648 1.00 61.20 8 VAL A O 2
ATOM 1382 N N . SER A 1 17 ? -15.482 -12.596 -9.503 1.00 65.32 9 SER A N 2
ATOM 1383 C CA . SER A 1 17 ? -15.381 -13.135 -10.854 1.00 74.25 9 SER A CA 2
ATOM 1384 C C . SER A 1 17 ? -14.080 -13.911 -11.035 1.00 34.53 9 SER A C 2
ATOM 1385 O O . SER A 1 17 ? -13.695 -14.247 -12.154 1.00 2.52 9 SER A O 2
ATOM 1393 N N . ASN A 1 18 ? -13.408 -14.194 -9.923 1.00 53.33 10 ASN A N 2
ATOM 1394 C CA . ASN A 1 18 ? -12.150 -14.930 -9.957 1.00 61.03 10 ASN A CA 2
ATOM 1395 C C . ASN A 1 18 ? -11.052 -14.101 -10.618 1.00 33.23 10 ASN A C 2
ATOM 1396 O O . ASN A 1 18 ? -10.139 -14.643 -11.240 1.00 62.22 10 ASN A O 2
ATOM 1407 N N . LYS A 1 19 ? -11.148 -12.783 -10.477 1.00 71.40 11 LYS A N 2
ATOM 1408 C CA . LYS A 1 19 ? -10.164 -11.878 -11.057 1.00 44.04 11 LYS A CA 2
ATOM 1409 C C . LYS A 1 19 ? -9.284 -11.264 -9.973 1.00 43.34 11 LYS A C 2
ATOM 1410 O O . LYS A 1 19 ? -9.708 -10.360 -9.254 1.00 11.35 11 LYS A O 2
ATOM 1429 N N . VAL A 1 20 ? -8.055 -11.759 -9.863 1.00 72.52 12 VAL A N 2
ATOM 1430 C CA . VAL A 1 20 ? -7.115 -11.257 -8.869 1.00 25.43 12 VAL A CA 2
ATOM 1431 C C . VAL A 1 20 ? -6.020 -10.421 -9.521 1.00 3.30 12 VAL A C 2
ATOM 1432 O O . VAL A 1 20 ? -5.373 -10.860 -10.472 1.00 43.22 12 VAL A O 2
ATOM 1445 N N . ILE A 1 21 ? -5.817 -9.214 -9.003 1.00 54.11 13 ILE A N 2
ATOM 1446 C CA . ILE A 1 21 ? -4.799 -8.316 -9.534 1.00 74.14 13 ILE A CA 2
ATOM 1447 C C . ILE A 1 21 ? -3.894 -7.794 -8.424 1.00 42.43 13 ILE A C 2
ATOM 1448 O O . ILE A 1 21 ? -4.346 -7.090 -7.522 1.00 2.14 13 ILE A O 2
ATOM 1464 N N . GLN A 1 22 ? -2.613 -8.142 -8.500 1.00 13.24 14 GLN A N 2
ATOM 1465 C CA . GLN A 1 22 ? -1.644 -7.707 -7.501 1.00 41.42 14 GLN A CA 2
ATOM 1466 C C . GLN A 1 22 ? -0.746 -6.606 -8.058 1.00 31.45 14 GLN A C 2
ATOM 1467 O O . GLN A 1 22 ? 0.016 -6.830 -8.999 1.00 32.54 14 GLN A O 2
ATOM 1481 N N . ILE A 1 23 ? -0.842 -5.418 -7.470 1.00 64.34 15 ILE A N 2
ATOM 1482 C CA . ILE A 1 23 ? -0.037 -4.284 -7.907 1.00 54.14 15 ILE A CA 2
ATOM 1483 C C . ILE A 1 23 ? 0.835 -3.758 -6.772 1.00 75.31 15 ILE A C 2
ATOM 1484 O O . ILE A 1 23 ? 0.494 -3.897 -5.597 1.00 22.33 15 ILE A O 2
ATOM 1500 N N . THR A 1 24 ? 1.962 -3.152 -7.131 1.00 13.40 16 THR A N 2
ATOM 1501 C CA . THR A 1 24 ? 2.883 -2.604 -6.143 1.00 51.13 16 THR A CA 2
ATOM 1502 C C . THR A 1 24 ? 3.038 -1.097 -6.312 1.00 51.12 16 THR A C 2
ATOM 1503 O O . THR A 1 24 ? 4.141 -0.598 -6.535 1.00 10.23 16 THR A O 2
ATOM 1514 N N . SER A 1 25 ? 1.926 -0.376 -6.205 1.00 21.44 17 SER A N 2
ATOM 1515 C CA . SER A 1 25 ? 1.939 1.075 -6.349 1.00 35.43 17 SER A CA 2
ATOM 1516 C C . SER A 1 25 ? 0.582 1.669 -5.981 1.00 23.32 17 SER A C 2
ATOM 1517 O O . SER A 1 25 ? -0.247 1.939 -6.851 1.00 2.23 17 SER A O 2
ATOM 1525 N N . LEU A 1 26 ? 0.363 1.869 -4.686 1.00 40.21 18 LEU A N 2
ATOM 1526 C CA . LEU A 1 26 ? -0.893 2.431 -4.201 1.00 5.42 18 LEU A CA 2
ATOM 1527 C C . LEU A 1 26 ? -0.702 3.873 -3.741 1.00 2.14 18 LEU A C 2
ATOM 1528 O O . LEU A 1 26 ? 0.390 4.266 -3.329 1.00 4.11 18 LEU A O 2
ATOM 1544 N N . THR A 1 27 ? -1.772 4.658 -3.811 1.00 54.11 19 THR A N 2
ATOM 1545 C CA . THR A 1 27 ? -1.724 6.056 -3.401 1.00 63.21 19 THR A CA 2
ATOM 1546 C C . THR A 1 27 ? -1.825 6.188 -1.886 1.00 15.21 19 THR A C 2
ATOM 1547 O O . THR A 1 27 ? -1.970 5.194 -1.175 1.00 24.33 19 THR A O 2
ATOM 1558 N N . ASP A 1 28 ? -1.750 7.422 -1.398 1.00 73.42 20 ASP A N 2
ATOM 1559 C CA . ASP A 1 28 ? -1.836 7.684 0.034 1.00 41.13 20 ASP A CA 2
ATOM 1560 C C . ASP A 1 28 ? -2.960 8.669 0.339 1.00 2.33 20 ASP A C 2
ATOM 1561 O O . ASP A 1 28 ? -3.217 8.992 1.499 1.00 13.31 20 ASP A O 2
ATOM 1570 N N . ASP A 1 29 ? -3.625 9.144 -0.708 1.00 63.33 21 ASP A N 2
ATOM 1571 C CA . ASP A 1 29 ? -4.721 10.092 -0.552 1.00 53.33 21 ASP A CA 2
ATOM 1572 C C . ASP A 1 29 ? -6.060 9.366 -0.469 1.00 53.22 21 ASP A C 2
ATOM 1573 O O . ASP A 1 29 ? -6.869 9.634 0.418 1.00 2.53 21 ASP A O 2
ATOM 1582 N N . ASN A 1 30 ? -6.288 8.446 -1.401 1.00 44.21 22 ASN A N 2
ATOM 1583 C CA . ASN A 1 30 ? -7.530 7.682 -1.434 1.00 44.42 22 ASN A CA 2
ATOM 1584 C C . ASN A 1 30 ? -7.258 6.194 -1.238 1.00 72.14 22 ASN A C 2
ATOM 1585 O O . ASN A 1 30 ? -7.866 5.547 -0.384 1.00 42.15 22 ASN A O 2
ATOM 1596 N N . THR A 1 31 ? -6.340 5.655 -2.035 1.00 53.32 23 THR A N 2
ATOM 1597 C CA . THR A 1 31 ? -5.988 4.244 -1.951 1.00 31.44 23 THR A CA 2
ATOM 1598 C C . THR A 1 31 ? -7.184 3.358 -2.282 1.00 64.12 23 THR A C 2
ATOM 1599 O O . THR A 1 31 ? -7.349 2.924 -3.423 1.00 12.51 23 THR A O 2
ATOM 1610 N N . ILE A 1 32 ? -8.014 3.093 -1.279 1.00 52.45 24 ILE A N 2
ATOM 1611 C CA . ILE A 1 32 ? -9.196 2.260 -1.466 1.00 43.44 24 ILE A CA 2
ATOM 1612 C C . ILE A 1 32 ? -10.140 2.869 -2.498 1.00 22.04 24 ILE A C 2
ATOM 1613 O O . ILE A 1 32 ? -10.402 2.273 -3.542 1.00 45.52 24 ILE A O 2
ATOM 1629 N N . ALA A 1 33 ? -10.647 4.060 -2.197 1.00 41.23 25 ALA A N 2
ATOM 1630 C CA . ALA A 1 33 ? -11.559 4.752 -3.100 1.00 21.22 25 ALA A CA 2
ATOM 1631 C C . ALA A 1 33 ? -10.955 4.887 -4.493 1.00 62.14 25 ALA A C 2
ATOM 1632 O O . ALA A 1 33 ? -11.661 4.793 -5.497 1.00 4.30 25 ALA A O 2
ATOM 1639 N N . GLU A 1 34 ? -9.645 5.108 -4.547 1.00 20.02 26 GLU A N 2
ATOM 1640 C CA . GLU A 1 34 ? -8.947 5.257 -5.819 1.00 14.55 26 GLU A CA 2
ATOM 1641 C C . GLU A 1 34 ? -8.906 3.933 -6.575 1.00 65.11 26 GLU A C 2
ATOM 1642 O O . GLU A 1 34 ? -9.094 3.893 -7.792 1.00 1.43 26 GLU A O 2
ATOM 1654 N N . LEU A 1 35 ? -8.657 2.850 -5.847 1.00 2.23 27 LEU A N 2
ATOM 1655 C CA . LEU A 1 35 ? -8.589 1.523 -6.448 1.00 33.42 27 LEU A CA 2
ATOM 1656 C C . LEU A 1 35 ? -9.955 1.093 -6.973 1.00 72.32 27 LEU A C 2
ATOM 1657 O O . LEU A 1 35 ? -10.085 0.666 -8.121 1.00 31.33 27 LEU A O 2
ATOM 1673 N N . LYS A 1 36 ? -10.973 1.210 -6.127 1.00 4.13 28 LYS A N 2
ATOM 1674 C CA . LYS A 1 36 ? -12.330 0.837 -6.505 1.00 55.33 28 LYS A CA 2
ATOM 1675 C C . LYS A 1 36 ? -12.859 1.752 -7.605 1.00 51.24 28 LYS A C 2
ATOM 1676 O O . LYS A 1 36 ? -13.537 1.302 -8.528 1.00 51.00 28 LYS A O 2
ATOM 1695 N N . GLY A 1 37 ? -12.543 3.040 -7.501 1.00 62.55 29 GLY A N 2
ATOM 1696 C CA . GLY A 1 37 ? -12.993 3.997 -8.495 1.00 72.40 29 GLY A CA 2
ATOM 1697 C C . GLY A 1 37 ? -12.340 3.781 -9.846 1.00 34.41 29 GLY A C 2
ATOM 1698 O O . GLY A 1 37 ? -12.957 4.012 -10.886 1.00 42.13 29 GLY A O 2
ATOM 1702 N N . LYS A 1 38 ? -11.088 3.337 -9.832 1.00 1.12 30 LYS A N 2
ATOM 1703 C CA . LYS A 1 38 ? -10.349 3.090 -11.064 1.00 73.04 30 LYS A CA 2
ATOM 1704 C C . LYS A 1 38 ? -10.831 1.810 -11.740 1.00 54.32 30 LYS A C 2
ATOM 1705 O O . LYS A 1 38 ? -10.825 1.704 -12.967 1.00 72.14 30 LYS A O 2
ATOM 1724 N N . LEU A 1 39 ? -11.250 0.842 -10.933 1.00 22.11 31 LEU A N 2
ATOM 1725 C CA . LEU A 1 39 ? -11.737 -0.431 -11.453 1.00 52.12 31 LEU A CA 2
ATOM 1726 C C . LEU A 1 39 ? -13.071 -0.251 -12.171 1.00 43.23 31 LEU A C 2
ATOM 1727 O O . LEU A 1 39 ? -13.288 -0.809 -13.246 1.00 64.30 31 LEU A O 2
ATOM 1743 N N . GLU A 1 40 ? -13.959 0.534 -11.570 1.00 54.44 32 GLU A N 2
ATOM 1744 C CA . GLU A 1 40 ? -15.271 0.789 -12.154 1.00 72.23 32 GLU A CA 2
ATOM 1745 C C . GLU A 1 40 ? -15.147 1.616 -13.431 1.00 34.13 32 GLU A C 2
ATOM 1746 O O . GLU A 1 40 ? -15.827 1.351 -14.422 1.00 14.55 32 GLU A O 2
ATOM 1758 N N . GLU A 1 41 ? -14.275 2.618 -13.397 1.00 42.21 33 GLU A N 2
ATOM 1759 C CA . GLU A 1 41 ? -14.063 3.485 -14.551 1.00 31.24 33 GLU A CA 2
ATOM 1760 C C . GLU A 1 41 ? -13.395 2.721 -15.690 1.00 24.42 33 GLU A C 2
ATOM 1761 O O . GLU A 1 41 ? -13.671 2.967 -16.864 1.00 14.54 33 GLU A O 2
ATOM 1773 N N . SER A 1 42 ? -12.513 1.792 -15.334 1.00 64.02 34 SER A N 2
ATOM 1774 C CA . SER A 1 42 ? -11.801 0.994 -16.326 1.00 3.33 34 SER A CA 2
ATOM 1775 C C . SER A 1 42 ? -12.770 0.128 -17.124 1.00 54.43 34 SER A C 2
ATOM 1776 O O . SER A 1 42 ? -12.651 0.007 -18.343 1.00 22.01 34 SER A O 2
ATOM 1784 N N . GLU A 1 43 ? -13.730 -0.471 -16.427 1.00 75.20 35 GLU A N 2
ATOM 1785 C CA . GLU A 1 43 ? -14.721 -1.327 -17.071 1.00 5.43 35 GLU A CA 2
ATOM 1786 C C . GLU A 1 43 ? -15.813 -0.492 -17.733 1.00 3.30 35 GLU A C 2
ATOM 1787 O O . GLU A 1 43 ? -16.671 -1.020 -18.439 1.00 43.31 35 GLU A O 2
ATOM 1799 N N . GLY A 1 44 ? -15.774 0.817 -17.498 1.00 63.45 36 GLY A N 2
ATOM 1800 C CA . GLY A 1 44 ? -16.765 1.704 -18.078 1.00 60.01 36 GLY A CA 2
ATOM 1801 C C . GLY A 1 44 ? -17.943 1.939 -17.154 1.00 54.22 36 GLY A C 2
ATOM 1802 O O . GLY A 1 44 ? -18.389 3.074 -16.982 1.00 42.33 36 GLY A O 2
ATOM 1806 N N . ILE A 1 45 ? -18.451 0.865 -16.559 1.00 64.24 37 ILE A N 2
ATOM 1807 C CA . ILE A 1 45 ? -19.585 0.960 -15.649 1.00 2.11 37 ILE A CA 2
ATOM 1808 C C . ILE A 1 45 ? -19.392 0.058 -14.435 1.00 34.04 37 ILE A C 2
ATOM 1809 O O . ILE A 1 45 ? -18.677 -0.943 -14.481 1.00 3.21 37 ILE A O 2
ATOM 1825 N N . PRO A 1 46 ? -20.047 0.418 -13.321 1.00 33.53 38 PRO A N 2
ATOM 1826 C CA . PRO A 1 46 ? -19.966 -0.348 -12.073 1.00 12.51 38 PRO A CA 2
ATOM 1827 C C . PRO A 1 46 ? -20.674 -1.695 -12.172 1.00 1.43 38 PRO A C 2
ATOM 1828 O O . PRO A 1 46 ? -21.766 -1.794 -12.730 1.00 3.30 38 PRO A O 2
ATOM 1839 N N . GLY A 1 47 ? -20.044 -2.730 -11.625 1.00 73.52 39 GLY A N 2
ATOM 1840 C CA . GLY A 1 47 ? -20.629 -4.058 -11.663 1.00 13.04 39 GLY A CA 2
ATOM 1841 C C . GLY A 1 47 ? -22.001 -4.105 -11.020 1.00 33.32 39 GLY A C 2
ATOM 1842 O O . GLY A 1 47 ? -22.936 -4.679 -11.577 1.00 43.05 39 GLY A O 2
ATOM 1846 N N . ASN A 1 48 ? -22.122 -3.502 -9.842 1.00 13.51 40 ASN A N 2
ATOM 1847 C CA . ASN A 1 48 ? -23.390 -3.479 -9.121 1.00 70.22 40 ASN A CA 2
ATOM 1848 C C . ASN A 1 48 ? -23.224 -2.833 -7.749 1.00 33.40 40 ASN A C 2
ATOM 1849 O O . ASN A 1 48 ? -23.694 -1.720 -7.515 1.00 33.41 40 ASN A O 2
ATOM 1860 N N . MET A 1 49 ? -22.552 -3.540 -6.846 1.00 14.21 41 MET A N 2
ATOM 1861 C CA . MET A 1 49 ? -22.323 -3.034 -5.497 1.00 61.43 41 MET A CA 2
ATOM 1862 C C . MET A 1 49 ? -20.900 -2.506 -5.349 1.00 64.35 41 MET A C 2
ATOM 1863 O O . MET A 1 49 ? -20.667 -1.504 -4.673 1.00 22.35 41 MET A O 2
ATOM 1877 N N . ILE A 1 50 ? -19.952 -3.186 -5.986 1.00 61.20 42 ILE A N 2
ATOM 1878 C CA . ILE A 1 50 ? -18.552 -2.784 -5.925 1.00 72.12 42 ILE A CA 2
ATOM 1879 C C . ILE A 1 50 ? -18.109 -2.551 -4.485 1.00 33.12 42 ILE A C 2
ATOM 1880 O O . ILE A 1 50 ? -17.577 -1.492 -4.152 1.00 31.02 42 ILE A O 2
ATOM 1896 N N . ARG A 1 51 ? -18.331 -3.548 -3.635 1.00 30.34 43 ARG A N 2
ATOM 1897 C CA . ARG A 1 51 ? -17.954 -3.452 -2.230 1.00 32.55 43 ARG A CA 2
ATOM 1898 C C . ARG A 1 51 ? -16.972 -4.558 -1.853 1.00 40.05 43 ARG A C 2
ATOM 1899 O O . ARG A 1 51 ? -17.262 -5.744 -2.020 1.00 3.44 43 ARG A O 2
ATOM 1920 N N . LEU A 1 52 ? -15.810 -4.162 -1.347 1.00 24.12 44 LEU A N 2
ATOM 1921 C CA . LEU A 1 52 ? -14.783 -5.119 -0.947 1.00 75.03 44 LEU A CA 2
ATOM 1922 C C . LEU A 1 52 ? -14.705 -5.231 0.572 1.00 52.01 44 LEU A C 2
ATOM 1923 O O . LEU A 1 52 ? -15.092 -4.312 1.293 1.00 0.45 44 LEU A O 2
ATOM 1939 N N . VAL A 1 53 ? -14.200 -6.363 1.052 1.00 71.15 45 VAL A N 2
ATOM 1940 C CA . VAL A 1 53 ? -14.067 -6.594 2.485 1.00 75.30 45 VAL A CA 2
ATOM 1941 C C . VAL A 1 53 ? -12.602 -6.703 2.891 1.00 40.31 45 VAL A C 2
ATOM 1942 O O . VAL A 1 53 ? -11.887 -7.599 2.441 1.00 10.42 45 VAL A O 2
ATOM 1955 N N . TYR A 1 54 ? -12.161 -5.785 3.744 1.00 61.00 46 TYR A N 2
ATOM 1956 C CA . TYR A 1 54 ? -10.779 -5.776 4.210 1.00 53.22 46 TYR A CA 2
ATOM 1957 C C . TYR A 1 54 ? -10.668 -6.398 5.599 1.00 55.35 46 TYR A C 2
ATOM 1958 O O . TYR A 1 54 ? -11.214 -5.874 6.570 1.00 44.04 46 TYR A O 2
ATOM 1976 N N . GLN A 1 55 ? -9.958 -7.518 5.683 1.00 0.21 47 GLN A N 2
ATOM 1977 C CA . GLN A 1 55 ? -9.775 -8.212 6.952 1.00 10.24 47 GLN A CA 2
ATOM 1978 C C . GLN A 1 55 ? -11.120 -8.543 7.591 1.00 51.43 47 GLN A C 2
ATOM 1979 O O . GLN A 1 55 ? -11.261 -8.521 8.813 1.00 64.03 47 GLN A O 2
ATOM 1993 N N . GLY A 1 56 ? -12.108 -8.848 6.754 1.00 25.33 48 GLY A N 2
ATOM 1994 C CA . GLY A 1 56 ? -13.429 -9.179 7.256 1.00 43.34 48 GLY A CA 2
ATOM 1995 C C . GLY A 1 56 ? -14.211 -7.952 7.680 1.00 54.12 48 GLY A C 2
ATOM 1996 O O . GLY A 1 56 ? -15.291 -8.065 8.261 1.00 41.20 48 GLY A O 2
ATOM 2000 N N . LYS A 1 57 ? -13.666 -6.775 7.391 1.00 74.24 49 LYS A N 2
ATOM 2001 C CA . LYS A 1 57 ? -14.320 -5.521 7.746 1.00 45.13 49 LYS A CA 2
ATOM 2002 C C . LYS A 1 57 ? -14.706 -4.736 6.496 1.00 11.13 49 LYS A C 2
ATOM 2003 O O . LYS A 1 57 ? -14.201 -5.000 5.406 1.00 65.41 49 LYS A O 2
ATOM 2022 N N . GLN A 1 58 ? -15.603 -3.770 6.664 1.00 54.11 50 GLN A N 2
ATOM 2023 C CA . GLN A 1 58 ? -16.056 -2.947 5.549 1.00 50.42 50 GLN A CA 2
ATOM 2024 C C . GLN A 1 58 ? -15.699 -1.481 5.774 1.00 20.10 50 GLN A C 2
ATOM 2025 O O . GLN A 1 58 ? -15.182 -1.112 6.830 1.00 72.25 50 GLN A O 2
ATOM 2039 N N . LEU A 1 59 ? -15.977 -0.650 4.776 1.00 11.51 51 LEU A N 2
ATOM 2040 C CA . LEU A 1 59 ? -15.685 0.777 4.865 1.00 61.01 51 LEU A CA 2
ATOM 2041 C C . LEU A 1 59 ? -14.206 1.013 5.156 1.00 73.10 51 LEU A C 2
ATOM 2042 O O . LEU A 1 59 ? -13.787 1.027 6.313 1.00 63.14 51 LEU A O 2
ATOM 2058 N N . GLU A 1 60 ? -13.423 1.200 4.099 1.00 64.25 52 GLU A N 2
ATOM 2059 C CA . GLU A 1 60 ? -11.991 1.437 4.242 1.00 60.30 52 GLU A CA 2
ATOM 2060 C C . GLU A 1 60 ? -11.591 2.760 3.596 1.00 51.02 52 GLU A C 2
ATOM 2061 O O . GLU A 1 60 ? -10.428 3.161 3.646 1.00 13.31 52 GLU A O 2
ATOM 2073 N N . ASP A 1 61 ? -12.563 3.433 2.989 1.00 62.51 53 ASP A N 2
ATOM 2074 C CA . ASP A 1 61 ? -12.314 4.711 2.333 1.00 64.23 53 ASP A CA 2
ATOM 2075 C C . ASP A 1 61 ? -11.666 5.700 3.297 1.00 31.43 53 ASP A C 2
ATOM 2076 O O . ASP A 1 61 ? -10.788 6.471 2.913 1.00 65.41 53 ASP A O 2
ATOM 2085 N N . GLU A 1 62 ? -12.108 5.671 4.551 1.00 43.31 54 GLU A N 2
ATOM 2086 C CA . GLU A 1 62 ? -11.572 6.567 5.569 1.00 21.12 54 GLU A CA 2
ATOM 2087 C C . GLU A 1 62 ? -10.118 6.227 5.882 1.00 45.00 54 GLU A C 2
ATOM 2088 O O . GLU A 1 62 ? -9.374 7.054 6.411 1.00 73.03 54 GLU A O 2
ATOM 2100 N N . LYS A 1 63 ? -9.718 5.004 5.552 1.00 61.41 55 LYS A N 2
ATOM 2101 C CA . LYS A 1 63 ? -8.353 4.552 5.796 1.00 52.02 55 LYS A CA 2
ATOM 2102 C C . LYS A 1 63 ? -7.520 4.624 4.520 1.00 11.11 55 LYS A C 2
ATOM 2103 O O . LYS A 1 63 ? -6.675 3.764 4.270 1.00 53.21 55 LYS A O 2
ATOM 2122 N N . ARG A 1 64 ? -7.763 5.655 3.718 1.00 43.42 56 ARG A N 2
ATOM 2123 C CA . ARG A 1 64 ? -7.034 5.839 2.468 1.00 13.23 56 ARG A CA 2
ATOM 2124 C C . ARG A 1 64 ? -5.530 5.720 2.693 1.00 22.04 56 ARG A C 2
ATOM 2125 O O . ARG A 1 64 ? -4.895 4.771 2.231 1.00 34.45 56 ARG A O 2
ATOM 2146 N N . LEU A 1 65 ? -4.965 6.689 3.405 1.00 21.11 57 LEU A N 2
ATOM 2147 C CA . LEU A 1 65 ? -3.534 6.693 3.692 1.00 54.44 57 LEU A CA 2
ATOM 2148 C C . LEU A 1 65 ? -3.172 5.581 4.671 1.00 44.45 57 LEU A C 2
ATOM 2149 O O . LEU A 1 65 ? -2.101 4.980 4.575 1.00 14.25 57 LEU A O 2
ATOM 2165 N N . LYS A 1 66 ? -4.071 5.311 5.610 1.00 30.04 58 LYS A N 2
ATOM 2166 C CA . LYS A 1 66 ? -3.849 4.269 6.606 1.00 63.24 58 LYS A CA 2
ATOM 2167 C C . LYS A 1 66 ? -3.643 2.913 5.937 1.00 10.22 58 LYS A C 2
ATOM 2168 O O . LYS A 1 66 ? -2.992 2.028 6.494 1.00 55.53 58 LYS A O 2
ATOM 2187 N N . ASP A 1 67 ? -4.200 2.758 4.741 1.00 30.12 59 ASP A N 2
ATOM 2188 C CA . ASP A 1 67 ? -4.075 1.511 3.996 1.00 73.22 59 ASP A CA 2
ATOM 2189 C C . ASP A 1 67 ? -2.749 1.458 3.244 1.00 72.44 59 ASP A C 2
ATOM 2190 O O . ASP A 1 67 ? -2.282 0.384 2.864 1.00 22.41 59 ASP A O 2
ATOM 2199 N N . TYR A 1 68 ? -2.149 2.623 3.031 1.00 43.12 60 TYR A N 2
ATOM 2200 C CA . TYR A 1 68 ? -0.8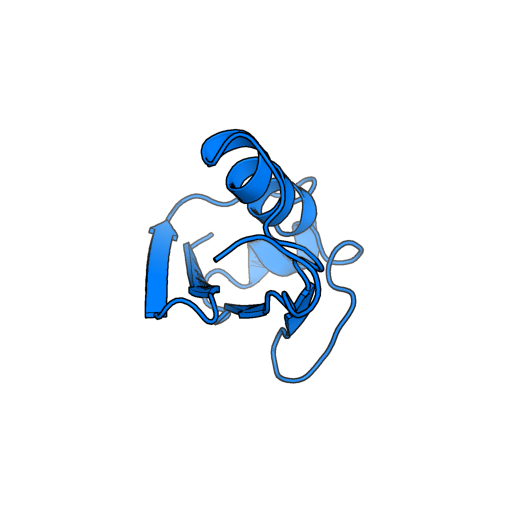78 2.710 2.321 1.00 71.23 60 TYR A CA 2
ATOM 2201 C C . TYR A 1 68 ? 0.283 2.323 3.232 1.00 12.10 60 TYR A C 2
ATOM 2202 O O . TYR A 1 68 ? 1.366 1.976 2.761 1.00 13.44 60 TYR A O 2
ATOM 2220 N N . GLN A 1 69 ? 0.047 2.385 4.539 1.00 52.15 61 GLN A N 2
ATOM 2221 C CA . GLN A 1 69 ? 1.072 2.042 5.517 1.00 62.44 61 GLN A CA 2
ATOM 2222 C C . GLN A 1 69 ? 1.178 0.530 5.686 1.00 22.30 61 GLN A C 2
ATOM 2223 O O . GLN A 1 69 ? 2.127 0.028 6.289 1.00 53.13 61 GLN A O 2
ATOM 2237 N N . MET A 1 70 ? 0.198 -0.191 5.151 1.00 42.12 62 MET A N 2
ATOM 2238 C CA . MET A 1 70 ? 0.182 -1.646 5.242 1.00 24.34 62 MET A CA 2
ATOM 2239 C C . MET A 1 70 ? 1.088 -2.268 4.184 1.00 53.54 62 MET A C 2
ATOM 2240 O O . MET A 1 70 ? 2.012 -3.015 4.504 1.00 34.15 62 MET A O 2
ATOM 2254 N N . SER A 1 71 ? 0.816 -1.954 2.921 1.00 41.51 63 SER A N 2
ATOM 2255 C CA . SER A 1 71 ? 1.604 -2.485 1.815 1.00 51.43 63 SER A CA 2
ATOM 2256 C C . SER A 1 71 ? 1.682 -4.007 1.885 1.00 50.31 63 SER A C 2
ATOM 2257 O O . SER A 1 71 ? 2.692 -4.605 1.515 1.00 73.01 63 SER A O 2
ATOM 2265 N N . ALA A 1 72 ? 0.608 -4.626 2.363 1.00 72.53 64 ALA A N 2
ATOM 2266 C CA . ALA A 1 72 ? 0.553 -6.078 2.480 1.00 33.31 64 ALA A CA 2
ATOM 2267 C C . ALA A 1 72 ? -0.793 -6.534 3.034 1.00 53.44 64 ALA A C 2
ATOM 2268 O O . ALA A 1 72 ? -0.855 -7.387 3.918 1.00 54.32 64 ALA A O 2
ATOM 2275 N N . GLY A 1 73 ? -1.870 -5.958 2.507 1.00 11.54 65 GLY A N 2
ATOM 2276 C CA . GLY A 1 73 ? -3.201 -6.317 2.962 1.00 5.32 65 GLY A CA 2
ATOM 2277 C C . GLY A 1 73 ? -4.064 -6.872 1.847 1.00 32.12 65 GLY A C 2
ATOM 2278 O O . GLY A 1 73 ? -4.388 -6.165 0.893 1.00 30.52 65 GLY A O 2
ATOM 2282 N N . ALA A 1 74 ? -4.437 -8.142 1.966 1.00 22.33 66 ALA A N 2
ATOM 2283 C CA . ALA A 1 74 ? -5.268 -8.792 0.961 1.00 51.14 66 ALA A CA 2
ATOM 2284 C C . ALA A 1 74 ? -6.629 -8.113 0.851 1.00 40.40 66 ALA A C 2
ATOM 2285 O O . ALA A 1 74 ? -7.258 -7.791 1.860 1.00 62.21 66 ALA A O 2
ATOM 2292 N N . THR A 1 75 ? -7.079 -7.895 -0.381 1.00 34.31 67 THR A N 2
ATOM 2293 C CA . THR A 1 75 ? -8.365 -7.252 -0.622 1.00 62.33 67 THR A CA 2
ATOM 2294 C C . THR A 1 75 ? -9.270 -8.135 -1.474 1.00 63.02 67 THR A C 2
ATOM 2295 O O . THR A 1 75 ? -8.814 -8.782 -2.417 1.00 44.23 67 THR A O 2
ATOM 2306 N N . PHE A 1 76 ? -10.555 -8.157 -1.137 1.00 1.02 68 PHE A N 2
ATOM 2307 C CA . PHE A 1 76 ? -11.525 -8.961 -1.871 1.00 65.23 68 PHE A CA 2
ATOM 2308 C C . PHE A 1 76 ? -12.742 -8.127 -2.258 1.00 10.52 68 PHE A C 2
ATOM 2309 O O . PHE A 1 76 ? -13.499 -7.676 -1.397 1.00 4.11 68 PHE A O 2
ATOM 2326 N N . HIS A 1 77 ? -12.924 -7.924 -3.559 1.00 14.02 69 HIS A N 2
ATOM 2327 C CA . HIS A 1 77 ? -14.050 -7.143 -4.061 1.00 22.44 69 HIS A CA 2
ATOM 2328 C C . HIS A 1 77 ? -15.265 -8.034 -4.301 1.00 21.45 69 HIS A C 2
ATOM 2329 O O . HIS A 1 77 ? -15.130 -9.186 -4.713 1.00 32.02 69 HIS A O 2
ATOM 2343 N N . MET A 1 78 ? -16.450 -7.493 -4.039 1.00 33.42 70 MET A N 2
ATOM 2344 C CA . MET A 1 78 ? -17.689 -8.240 -4.227 1.00 1.20 70 MET A CA 2
ATOM 2345 C C . MET A 1 78 ? -18.675 -7.450 -5.081 1.00 53.22 70 MET A C 2
ATOM 2346 O O . MET A 1 78 ? -18.919 -6.269 -4.834 1.00 0.33 70 MET A O 2
ATOM 2360 N N . VAL A 1 79 ? -19.240 -8.109 -6.088 1.00 20.11 71 VAL A N 2
ATOM 2361 C CA . VAL A 1 79 ? -20.200 -7.468 -6.978 1.00 75.42 71 VAL A CA 2
ATOM 2362 C C . VAL A 1 79 ? -21.384 -8.387 -7.263 1.00 4.23 71 VAL A C 2
ATOM 2363 O O . VAL A 1 79 ? -21.246 -9.400 -7.948 1.00 72.20 71 VAL A O 2
ATOM 2376 N N . VAL A 1 80 ? -22.547 -8.025 -6.732 1.00 35.33 72 VAL A N 2
ATOM 2377 C CA . VAL A 1 80 ? -23.756 -8.816 -6.930 1.00 15.24 72 VAL A CA 2
ATOM 2378 C C . VAL A 1 80 ? -24.635 -8.213 -8.020 1.00 64.25 72 VAL A C 2
ATOM 2379 O O . VAL A 1 80 ? -25.283 -7.188 -7.814 1.00 33.14 72 VAL A O 2
ATOM 2392 N N . ALA A 1 81 ? -24.651 -8.857 -9.183 1.00 23.52 73 ALA A N 2
ATOM 2393 C CA . ALA A 1 81 ? -25.451 -8.387 -10.306 1.00 53.31 73 ALA A CA 2
ATOM 2394 C C . ALA A 1 81 ? -26.520 -9.406 -10.684 1.00 33.51 73 ALA A C 2
ATOM 2395 O O . ALA A 1 81 ? -26.239 -10.392 -11.367 1.00 61.02 73 ALA A O 2
ATOM 2402 N N . LEU A 1 82 ? -27.747 -9.165 -10.235 1.00 41.50 74 LEU A N 2
ATOM 2403 C CA . LEU A 1 82 ? -28.859 -10.063 -10.526 1.00 10.23 74 LEU A CA 2
ATOM 2404 C C . LEU A 1 82 ? -29.875 -9.392 -11.445 1.00 22.11 74 LEU A C 2
ATOM 2405 O O . LEU A 1 82 ? -30.571 -10.060 -12.209 1.00 73.42 74 LEU A O 2
ATOM 2421 N N . ARG A 1 83 ? -29.952 -8.068 -11.367 1.00 11.34 75 ARG A N 2
ATOM 2422 C CA . ARG A 1 83 ? -30.882 -7.306 -12.192 1.00 62.52 75 ARG A CA 2
ATOM 2423 C C . ARG A 1 83 ? -30.359 -7.176 -13.620 1.00 55.00 75 ARG A C 2
ATOM 2424 O O . ARG A 1 83 ? -31.026 -7.577 -14.574 1.00 44.51 75 ARG A O 2
ATOM 2445 N N . ALA A 1 84 ? -29.164 -6.613 -13.758 1.00 42.50 76 ALA A N 2
ATOM 2446 C CA . ALA A 1 84 ? -28.552 -6.431 -15.068 1.00 43.43 76 ALA A CA 2
ATOM 2447 C C . ALA A 1 84 ? -27.034 -6.337 -14.957 1.00 22.01 76 ALA A C 2
ATOM 2448 O O . ALA A 1 84 ? -26.497 -6.037 -13.891 1.00 51.24 76 ALA A O 2
ATOM 2455 N N . GLY A 1 85 ? -26.346 -6.597 -16.065 1.00 73.10 77 GLY A N 2
ATOM 2456 C CA . GLY A 1 85 ? -24.896 -6.538 -16.070 1.00 13.44 77 GLY A CA 2
ATOM 2457 C C . GLY A 1 85 ? -24.259 -7.908 -15.954 1.00 35.32 77 GLY A C 2
ATOM 2458 O O . GLY A 1 85 ? -23.565 -8.197 -14.979 1.00 20.05 77 GLY A O 2
ATOM 2462 N N . CYS A 1 86 ? -24.497 -8.755 -16.949 1.00 41.03 78 CYS A N 2
ATOM 2463 C CA . CYS A 1 86 ? -23.943 -10.104 -16.954 1.00 32.42 78 CYS A CA 2
ATOM 2464 C C . CYS A 1 86 ? -22.619 -10.146 -17.709 1.00 24.12 78 CYS A C 2
ATOM 2465 O O . CYS A 1 86 ? -21.787 -11.022 -17.474 1.00 45.42 78 CYS A O 2
ATOM 2473 N N . MET A 1 9 ? 1.248 0.144 0.055 1.00 23.22 1 MET A N 3
ATOM 2474 C CA . MET A 1 9 ? 2.007 0.159 -1.190 1.00 53.53 1 MET A CA 3
ATOM 2475 C C . MET A 1 9 ? 1.539 -0.951 -2.126 1.00 14.32 1 MET A C 3
ATOM 2476 O O . MET A 1 9 ? 0.975 -0.685 -3.188 1.00 52.42 1 MET A O 3
ATOM 2490 N N . LEU A 1 10 ? 1.776 -2.195 -1.725 1.00 53.23 2 LEU A N 3
ATOM 2491 C CA . LEU A 1 10 ? 1.378 -3.346 -2.528 1.00 63.04 2 LEU A CA 3
ATOM 2492 C C . LEU A 1 10 ? 0.149 -4.026 -1.935 1.00 13.23 2 LEU A C 3
ATOM 2493 O O . LEU A 1 10 ? 0.133 -4.386 -0.757 1.00 11.32 2 LEU A O 3
ATOM 2509 N N . LEU A 1 11 ? -0.879 -4.201 -2.758 1.00 14.44 3 LEU A N 3
ATOM 2510 C CA . LEU A 1 11 ? -2.114 -4.840 -2.315 1.00 3.10 3 LEU A CA 3
ATOM 2511 C C . LEU A 1 11 ? -2.656 -5.779 -3.388 1.00 25.12 3 LEU A C 3
ATOM 2512 O O . LEU A 1 11 ? -2.481 -5.541 -4.583 1.00 51.31 3 LEU A O 3
ATOM 2528 N N . LYS A 1 12 ? -3.316 -6.847 -2.953 1.00 62.02 4 LYS A N 3
ATOM 2529 C CA . LYS A 1 12 ? -3.887 -7.821 -3.875 1.00 73.41 4 LYS A CA 3
ATOM 2530 C C . LYS A 1 12 ? -5.411 -7.813 -3.800 1.00 62.01 4 LYS A C 3
ATOM 2531 O O . LYS A 1 12 ? -5.995 -8.200 -2.788 1.00 4.23 4 LYS A O 3
ATOM 2550 N N . VAL A 1 13 ? -6.049 -7.371 -4.879 1.00 14.22 5 VAL A N 3
ATOM 2551 C CA . VAL A 1 13 ? -7.505 -7.315 -4.936 1.00 13.20 5 VAL A CA 3
ATOM 2552 C C . VAL A 1 13 ? -8.067 -8.458 -5.773 1.00 62.42 5 VAL A C 3
ATOM 2553 O O . VAL A 1 13 ? -7.638 -8.683 -6.905 1.00 60.03 5 VAL A O 3
ATOM 2566 N N . LYS A 1 14 ? -9.030 -9.180 -5.209 1.00 41.44 6 LYS A N 3
ATOM 2567 C CA . LYS A 1 14 ? -9.653 -10.300 -5.903 1.00 73.24 6 LYS A CA 3
ATOM 2568 C C . LYS A 1 14 ? -11.173 -10.170 -5.891 1.00 70.21 6 LYS A C 3
ATOM 2569 O O . LYS A 1 14 ? -11.791 -10.080 -4.830 1.00 22.35 6 LYS A O 3
ATOM 2588 N N . THR A 1 15 ? -11.772 -10.162 -7.078 1.00 65.23 7 THR A N 3
ATOM 2589 C CA . THR A 1 15 ? -13.219 -10.044 -7.204 1.00 3.22 7 THR A CA 3
ATOM 2590 C C . THR A 1 15 ? -13.885 -11.415 -7.197 1.00 12.32 7 THR A C 3
ATOM 2591 O O . THR A 1 15 ? -13.212 -12.444 -7.260 1.00 13.33 7 THR A O 3
ATOM 2602 N N . VAL A 1 16 ? -15.212 -11.422 -7.120 1.00 73.15 8 VAL A N 3
ATOM 2603 C CA . VAL A 1 16 ? -15.970 -12.667 -7.107 1.00 74.51 8 VAL A CA 3
ATOM 2604 C C . VAL A 1 16 ? -15.899 -13.369 -8.459 1.00 25.03 8 VAL A C 3
ATOM 2605 O O . VAL A 1 16 ? -16.312 -14.521 -8.595 1.00 5.43 8 VAL A O 3
ATOM 2618 N N . SER A 1 17 ? -15.371 -12.667 -9.456 1.00 63.04 9 SER A N 3
ATOM 2619 C CA . SER A 1 17 ? -15.247 -13.221 -10.800 1.00 33.25 9 SER A CA 3
ATOM 2620 C C . SER A 1 17 ? -13.943 -13.998 -10.949 1.00 21.21 9 SER A C 3
ATOM 2621 O O . SER A 1 17 ? -13.539 -14.348 -12.057 1.00 55.22 9 SER A O 3
ATOM 2629 N N . ASN A 1 18 ? -13.288 -14.265 -9.823 1.00 50.44 10 ASN A N 3
ATOM 2630 C CA . ASN A 1 18 ? -12.028 -15.000 -9.828 1.00 14.33 10 ASN A CA 3
ATOM 2631 C C . ASN A 1 18 ? -10.924 -14.182 -10.490 1.00 24.02 10 ASN A C 3
ATOM 2632 O O . ASN A 1 18 ? -10.000 -14.735 -11.088 1.00 54.54 10 ASN A O 3
ATOM 2643 N N . LYS A 1 19 ? -11.024 -12.862 -10.378 1.00 12.12 11 LYS A N 3
ATOM 2644 C CA . LYS A 1 19 ? -10.034 -11.966 -10.963 1.00 63.20 11 LYS A CA 3
ATOM 2645 C C . LYS A 1 19 ? -9.171 -11.327 -9.880 1.00 11.43 11 LYS A C 3
ATOM 2646 O O . LYS A 1 19 ? -9.608 -10.408 -9.186 1.00 31.43 11 LYS A O 3
ATOM 2665 N N . VAL A 1 20 ? -7.943 -11.817 -9.741 1.00 52.41 12 VAL A N 3
ATOM 2666 C CA . VAL A 1 20 ? -7.018 -11.291 -8.744 1.00 53.11 12 VAL A CA 3
ATOM 2667 C C . VAL A 1 20 ? -5.920 -10.460 -9.398 1.00 23.15 12 VAL A C 3
ATOM 2668 O O . VAL A 1 20 ? -5.255 -10.915 -10.329 1.00 52.53 12 VAL A O 3
ATOM 2681 N N . ILE A 1 21 ? -5.734 -9.241 -8.903 1.00 21.13 13 ILE A N 3
ATOM 2682 C CA . ILE A 1 21 ? -4.714 -8.347 -9.438 1.00 33.34 13 ILE A CA 3
ATOM 2683 C C . ILE A 1 21 ? -3.818 -7.809 -8.328 1.00 23.33 13 ILE A C 3
ATOM 2684 O O . ILE A 1 21 ? -4.278 -7.097 -7.436 1.00 20.12 13 ILE A O 3
ATOM 2700 N N . GLN A 1 22 ? -2.536 -8.154 -8.391 1.00 4.21 14 GLN A N 3
ATOM 2701 C CA . GLN A 1 22 ? -1.574 -7.704 -7.391 1.00 71.02 14 GLN A CA 3
ATOM 2702 C C . GLN A 1 22 ? -0.676 -6.608 -7.954 1.00 42.24 14 GLN A C 3
ATOM 2703 O O . GLN A 1 22 ? 0.090 -6.839 -8.891 1.00 33.43 14 GLN A O 3
ATOM 2717 N N . ILE A 1 23 ? -0.775 -5.414 -7.378 1.00 61.55 15 ILE A N 3
ATOM 2718 C CA . ILE A 1 23 ? 0.029 -4.283 -7.823 1.00 64.10 15 ILE A CA 3
ATOM 2719 C C . ILE A 1 23 ? 0.896 -3.746 -6.689 1.00 42.44 15 ILE A C 3
ATOM 2720 O O . ILE A 1 23 ? 0.552 -3.874 -5.514 1.00 74.30 15 ILE A O 3
ATOM 2736 N N . THR A 1 24 ? 2.024 -3.140 -7.050 1.00 33.24 16 THR A N 3
ATOM 2737 C CA . THR A 1 24 ? 2.940 -2.582 -6.064 1.00 2.15 16 THR A CA 3
ATOM 2738 C C . THR A 1 24 ? 3.091 -1.076 -6.243 1.00 55.34 16 THR A C 3
ATOM 2739 O O . THR A 1 24 ? 4.192 -0.575 -6.468 1.00 3.44 16 THR A O 3
ATOM 2750 N N . SER A 1 25 ? 1.976 -0.358 -6.143 1.00 61.21 17 SER A N 3
ATOM 2751 C CA . SER A 1 25 ? 1.984 1.092 -6.298 1.00 31.31 17 SER A CA 3
ATOM 2752 C C . SER A 1 25 ? 0.623 1.683 -5.942 1.00 42.35 17 SER A C 3
ATOM 2753 O O . SER A 1 25 ? -0.202 1.944 -6.819 1.00 62.02 17 SER A O 3
ATOM 2761 N N . LEU A 1 26 ? 0.396 1.893 -4.651 1.00 33.14 18 LEU A N 3
ATOM 2762 C CA . LEU A 1 26 ? -0.865 2.454 -4.177 1.00 22.01 18 LEU A CA 3
ATOM 2763 C C . LEU A 1 26 ? -0.682 3.900 -3.727 1.00 53.12 18 LEU A C 3
ATOM 2764 O O . LEU A 1 26 ? 0.406 4.301 -3.312 1.00 71.44 18 LEU A O 3
ATOM 2780 N N . THR A 1 27 ? -1.756 4.680 -3.810 1.00 44.21 19 THR A N 3
ATOM 2781 C CA . THR A 1 27 ? -1.715 6.081 -3.411 1.00 43.31 19 THR A CA 3
ATOM 2782 C C . THR A 1 27 ? -1.828 6.226 -1.898 1.00 31.52 19 THR A C 3
ATOM 2783 O O . THR A 1 27 ? -1.974 5.236 -1.180 1.00 10.34 19 THR A O 3
ATOM 2794 N N . ASP A 1 28 ? -1.761 7.463 -1.419 1.00 43.05 20 ASP A N 3
ATOM 2795 C CA . ASP A 1 28 ? -1.858 7.737 0.010 1.00 63.24 20 ASP A CA 3
ATOM 2796 C C . ASP A 1 28 ? -2.985 8.723 0.299 1.00 73.33 20 ASP A C 3
ATOM 2797 O O . ASP A 1 28 ? -3.251 9.056 1.454 1.00 61.02 20 ASP A O 3
ATOM 2806 N N . ASP A 1 29 ? -3.644 9.186 -0.758 1.00 11.25 21 ASP A N 3
ATOM 2807 C CA . ASP A 1 29 ? -4.743 10.134 -0.617 1.00 53.35 21 ASP A CA 3
ATOM 2808 C C . ASP A 1 29 ? -6.081 9.407 -0.535 1.00 75.41 21 ASP A C 3
ATOM 2809 O O . ASP A 1 29 ? -6.897 9.684 0.343 1.00 23.15 21 ASP A O 3
ATOM 2818 N N . ASN A 1 30 ? -6.300 8.475 -1.457 1.00 74.14 22 ASN A N 3
ATOM 2819 C CA . ASN A 1 30 ? -7.541 7.708 -1.490 1.00 3.30 22 ASN A CA 3
ATOM 2820 C C . ASN A 1 30 ? -7.267 6.222 -1.280 1.00 52.15 22 ASN A C 3
ATOM 2821 O O . ASN A 1 30 ? -7.876 5.582 -0.423 1.00 21.44 22 ASN A O 3
ATOM 2832 N N . THR A 1 31 ? -6.346 5.678 -2.070 1.00 52.22 23 THR A N 3
ATOM 2833 C CA . THR A 1 31 ? -5.992 4.268 -1.972 1.00 62.04 23 THR A CA 3
ATOM 2834 C C . THR A 1 31 ? -7.185 3.377 -2.300 1.00 2.24 23 THR A C 3
ATOM 2835 O O . THR A 1 31 ? -7.347 2.934 -3.437 1.00 2.01 23 THR A O 3
ATOM 2846 N N . ILE A 1 32 ? -8.017 3.119 -1.297 1.00 13.54 24 ILE A N 3
ATOM 2847 C CA . ILE A 1 32 ? -9.197 2.283 -1.479 1.00 62.24 24 ILE A CA 3
ATOM 2848 C C . ILE A 1 32 ? -10.139 2.880 -2.519 1.00 41.21 24 ILE A C 3
ATOM 2849 O O . ILE A 1 32 ? -10.397 2.274 -3.559 1.00 1.33 24 ILE A O 3
ATOM 2865 N N . ALA A 1 33 ? -10.648 4.074 -2.232 1.00 33.54 25 ALA A N 3
ATOM 2866 C CA . ALA A 1 33 ? -11.559 4.755 -3.143 1.00 43.33 25 ALA A CA 3
ATOM 2867 C C . ALA A 1 33 ? -10.950 4.879 -4.536 1.00 52.20 25 ALA A C 3
ATOM 2868 O O . ALA A 1 33 ? -11.652 4.775 -5.541 1.00 74.00 25 ALA A O 3
ATOM 2875 N N . GLU A 1 34 ? -9.641 5.103 -4.587 1.00 63.20 26 GLU A N 3
ATOM 2876 C CA . GLU A 1 34 ? -8.939 5.242 -5.858 1.00 12.53 26 GLU A CA 3
ATOM 2877 C C . GLU A 1 34 ? -8.892 3.911 -6.602 1.00 44.10 26 GLU A C 3
ATOM 2878 O O . GLU A 1 34 ? -9.076 3.860 -7.819 1.00 13.12 26 GLU A O 3
ATOM 2890 N N . LEU A 1 35 ? -8.642 2.836 -5.863 1.00 71.21 27 LEU A N 3
ATOM 2891 C CA . LEU A 1 35 ? -8.569 1.503 -6.452 1.00 13.02 27 LEU A CA 3
ATOM 2892 C C . LEU A 1 35 ? -9.933 1.064 -6.977 1.00 45.50 27 LEU A C 3
ATOM 2893 O O . LEU A 1 35 ? -10.058 0.626 -8.121 1.00 1.13 27 LEU A O 3
ATOM 2909 N N . LYS A 1 36 ? -10.953 1.187 -6.135 1.00 3.53 28 LYS A N 3
ATOM 2910 C CA . LYS A 1 36 ? -12.308 0.808 -6.514 1.00 35.44 28 LYS A CA 3
ATOM 2911 C C . LYS A 1 36 ? -12.836 1.711 -7.624 1.00 34.42 28 LYS A C 3
ATOM 2912 O O . LYS A 1 36 ? -13.512 1.250 -8.543 1.00 50.31 28 LYS A O 3
ATOM 2931 N N . GLY A 1 37 ? -12.522 2.999 -7.532 1.00 51.42 29 GLY A N 3
ATOM 2932 C CA . GLY A 1 37 ? -12.972 3.946 -8.536 1.00 60.21 29 GLY A CA 3
ATOM 2933 C C . GLY A 1 37 ? -12.316 3.718 -9.883 1.00 61.33 29 GLY A C 3
ATOM 2934 O O . GLY A 1 37 ? -12.931 3.937 -10.927 1.00 43.22 29 GLY A O 3
ATOM 2938 N N . LYS A 1 38 ? -11.063 3.277 -9.862 1.00 45.12 30 LYS A N 3
ATOM 2939 C CA . LYS A 1 38 ? -10.321 3.019 -11.091 1.00 1.12 30 LYS A CA 3
ATOM 2940 C C . LYS A 1 38 ? -10.799 1.732 -11.755 1.00 30.22 30 LYS A C 3
ATOM 2941 O O . LYS A 1 38 ? -10.792 1.614 -12.981 1.00 21.11 30 LYS A O 3
ATOM 2960 N N . LEU A 1 39 ? -11.215 0.770 -10.939 1.00 31.24 31 LEU A N 3
ATOM 2961 C CA . LEU A 1 39 ? -11.699 -0.509 -11.447 1.00 63.12 31 LEU A CA 3
ATOM 2962 C C . LEU A 1 39 ? -13.032 -0.339 -12.168 1.00 34.53 31 LEU A C 3
ATOM 2963 O O . LEU A 1 39 ? -13.248 -0.910 -13.237 1.00 5.43 31 LEU A O 3
ATOM 2979 N N . GLU A 1 40 ? -13.923 0.450 -11.575 1.00 71.22 32 GLU A N 3
ATOM 2980 C CA . GLU A 1 40 ? -15.235 0.695 -12.162 1.00 52.12 32 GLU A CA 3
ATOM 2981 C C . GLU A 1 40 ? -15.113 1.509 -13.447 1.00 63.24 32 GLU A C 3
ATOM 2982 O O . GLU A 1 40 ? -15.793 1.234 -14.435 1.00 33.42 32 GLU A O 3
ATOM 2994 N N . GLU A 1 41 ? -14.240 2.512 -13.425 1.00 75.21 33 GLU A N 3
ATOM 2995 C CA . GLU A 1 41 ? -14.030 3.366 -14.588 1.00 11.22 33 GLU A CA 3
ATOM 2996 C C . GLU A 1 41 ? -13.364 2.590 -15.720 1.00 72.32 33 GLU A C 3
ATOM 2997 O O . GLU A 1 41 ? -13.646 2.821 -16.896 1.00 12.52 33 GLU A O 3
ATOM 3009 N N . SER A 1 42 ? -12.479 1.667 -15.357 1.00 3.53 34 SER A N 3
ATOM 3010 C CA . SER A 1 42 ? -11.769 0.859 -16.341 1.00 42.33 34 SER A CA 3
ATOM 3011 C C . SER A 1 42 ? -12.740 -0.019 -17.125 1.00 45.41 34 SER A C 3
ATOM 3012 O O . SER A 1 42 ? -12.626 -0.153 -18.343 1.00 10.20 34 SER A O 3
ATOM 3020 N N . GLU A 1 43 ? -13.694 -0.614 -16.416 1.00 64.23 35 GLU A N 3
ATOM 3021 C CA . GLU A 1 43 ? -14.684 -1.480 -17.045 1.00 62.24 35 GLU A CA 3
ATOM 3022 C C . GLU A 1 43 ? -15.783 -0.656 -17.710 1.00 34.44 35 GLU A C 3
ATOM 3023 O O . GLU A 1 43 ? -16.646 -1.196 -18.402 1.00 1.44 35 GLU A O 3
ATOM 3035 N N . GLY A 1 44 ? -15.745 0.655 -17.493 1.00 34.13 36 GLY A N 3
ATOM 3036 C CA . GLY A 1 44 ? -16.743 1.532 -18.076 1.00 14.42 36 GLY A CA 3
ATOM 3037 C C . GLY A 1 44 ? -17.918 1.771 -17.148 1.00 52.53 36 GLY A C 3
ATOM 3038 O O . GLY A 1 44 ? -18.367 2.906 -16.984 1.00 5.52 36 GLY A O 3
ATOM 3042 N N . ILE A 1 45 ? -18.419 0.700 -16.542 1.00 50.32 37 ILE A N 3
ATOM 3043 C CA . ILE A 1 45 ? -19.549 0.799 -15.627 1.00 53.52 37 ILE A CA 3
ATOM 3044 C C . ILE A 1 45 ? -19.349 -0.093 -14.407 1.00 62.01 37 ILE A C 3
ATOM 3045 O O . ILE A 1 45 ? -18.629 -1.091 -14.449 1.00 34.32 37 ILE A O 3
ATOM 3061 N N . PRO A 1 46 ? -20.001 0.272 -13.293 1.00 41.14 38 PRO A N 3
ATOM 3062 C CA . PRO A 1 46 ? -19.912 -0.484 -12.040 1.00 51.53 38 PRO A CA 3
ATOM 3063 C C . PRO A 1 46 ? -20.615 -1.834 -12.127 1.00 1.03 38 PRO A C 3
ATOM 3064 O O . PRO A 1 46 ? -21.705 -1.943 -12.686 1.00 15.44 38 PRO A O 3
ATOM 3075 N N . GLY A 1 47 ? -19.983 -2.862 -11.569 1.00 24.12 39 GLY A N 3
ATOM 3076 C CA . GLY A 1 47 ? -20.563 -4.192 -11.594 1.00 1.03 39 GLY A CA 3
ATOM 3077 C C . GLY A 1 47 ? -21.936 -4.238 -10.952 1.00 45.33 39 GLY A C 3
ATOM 3078 O O . GLY A 1 47 ? -22.867 -4.820 -11.506 1.00 13.14 39 GLY A O 3
ATOM 3082 N N . ASN A 1 48 ? -22.060 -3.623 -9.780 1.00 72.04 40 ASN A N 3
ATOM 3083 C CA . ASN A 1 48 ? -23.329 -3.598 -9.062 1.00 21.14 40 ASN A CA 3
ATOM 3084 C C . ASN A 1 48 ? -23.167 -2.941 -7.694 1.00 43.34 40 ASN A C 3
ATOM 3085 O O . ASN A 1 48 ? -23.639 -1.827 -7.470 1.00 43.54 40 ASN A O 3
ATOM 3096 N N . MET A 1 49 ? -22.495 -3.639 -6.784 1.00 54.33 41 MET A N 3
ATOM 3097 C CA . MET A 1 49 ? -22.269 -3.122 -5.439 1.00 52.05 41 MET A CA 3
ATOM 3098 C C . MET A 1 49 ? -20.846 -2.592 -5.293 1.00 14.20 41 MET A C 3
ATOM 3099 O O . MET A 1 49 ? -20.616 -1.582 -4.626 1.00 71.43 41 MET A O 3
ATOM 3113 N N . ILE A 1 50 ? -19.897 -3.278 -5.919 1.00 64.31 42 ILE A N 3
ATOM 3114 C CA . ILE A 1 50 ? -18.497 -2.875 -5.858 1.00 72.13 42 ILE A CA 3
ATOM 3115 C C . ILE A 1 50 ? -18.059 -2.626 -4.419 1.00 50.42 42 ILE A C 3
ATOM 3116 O O . ILE A 1 50 ? -17.537 -1.559 -4.095 1.00 22.04 42 ILE A O 3
ATOM 3132 N N . ARG A 1 51 ? -18.274 -3.617 -3.561 1.00 24.32 43 ARG A N 3
ATOM 3133 C CA . ARG A 1 51 ? -17.900 -3.506 -2.156 1.00 12.11 43 ARG A CA 3
ATOM 3134 C C . ARG A 1 51 ? -16.915 -4.604 -1.767 1.00 3.24 43 ARG A C 3
ATOM 3135 O O . ARG A 1 51 ? -17.199 -5.792 -1.922 1.00 34.13 43 ARG A O 3
ATOM 3156 N N . LEU A 1 52 ? -15.755 -4.198 -1.261 1.00 70.40 44 LEU A N 3
ATOM 3157 C CA . LEU A 1 52 ? -14.726 -5.147 -0.850 1.00 32.34 44 LEU A CA 3
ATOM 3158 C C . LEU A 1 52 ? -14.644 -5.236 0.671 1.00 42.21 44 LEU A C 3
ATOM 3159 O O . LEU A 1 52 ? -15.032 -4.307 1.379 1.00 11.14 44 LEU A O 3
ATOM 3175 N N . VAL A 1 53 ? -14.133 -6.359 1.166 1.00 14.25 45 VAL A N 3
ATOM 3176 C CA . VAL A 1 53 ? -13.996 -6.568 2.603 1.00 54.41 45 VAL A CA 3
ATOM 3177 C C . VAL A 1 53 ? -12.530 -6.676 3.005 1.00 1.21 45 VAL A C 3
ATOM 3178 O O . VAL A 1 53 ? -11.820 -7.582 2.567 1.00 14.30 45 VAL A O 3
ATOM 3191 N N . TYR A 1 54 ? -12.082 -5.747 3.842 1.00 42.30 46 TYR A N 3
ATOM 3192 C CA . TYR A 1 54 ? -10.698 -5.736 4.303 1.00 74.15 46 TYR A CA 3
ATOM 3193 C C . TYR A 1 54 ? -10.583 -6.348 5.695 1.00 12.35 46 TYR A C 3
ATOM 3194 O O . TYR A 1 54 ? -11.123 -5.815 6.665 1.00 71.42 46 TYR A O 3
ATOM 3212 N N . GLN A 1 55 ? -9.875 -7.469 5.786 1.00 40.24 47 GLN A N 3
ATOM 3213 C CA . GLN A 1 55 ? -9.688 -8.154 7.059 1.00 14.43 47 GLN A CA 3
ATOM 3214 C C . GLN A 1 55 ? -11.032 -8.477 7.705 1.00 25.32 47 GLN A C 3
ATOM 3215 O O . GLN A 1 55 ? -11.167 -8.446 8.928 1.00 74.45 47 GLN A O 3
ATOM 3229 N N . GLY A 1 56 ? -12.023 -8.788 6.875 1.00 43.41 48 GLY A N 3
ATOM 3230 C CA . GLY A 1 56 ? -13.343 -9.112 7.384 1.00 45.03 48 GLY A CA 3
ATOM 3231 C C . GLY A 1 56 ? -14.125 -7.880 7.792 1.00 13.13 48 GLY A C 3
ATOM 3232 O O . GLY A 1 56 ? -15.206 -7.986 8.373 1.00 42.50 48 GLY A O 3
ATOM 3236 N N . LYS A 1 57 ? -13.579 -6.707 7.490 1.00 11.15 49 LYS A N 3
ATOM 3237 C CA . LYS A 1 57 ? -14.232 -5.448 7.830 1.00 32.21 49 LYS A CA 3
ATOM 3238 C C . LYS A 1 57 ? -14.638 -4.689 6.571 1.00 74.00 49 LYS A C 3
ATOM 3239 O O . LYS A 1 57 ? -14.147 -4.973 5.479 1.00 3.02 49 LYS A O 3
ATOM 3258 N N . GLN A 1 58 ? -15.537 -3.723 6.732 1.00 43.21 50 GLN A N 3
ATOM 3259 C CA . GLN A 1 58 ? -16.007 -2.923 5.607 1.00 13.14 50 GLN A CA 3
ATOM 3260 C C . GLN A 1 58 ? -15.669 -1.449 5.808 1.00 64.41 50 GLN A C 3
ATOM 3261 O O . GLN A 1 58 ? -15.165 -1.055 6.860 1.00 1.05 50 GLN A O 3
ATOM 3275 N N . LEU A 1 59 ? -15.947 -0.640 4.792 1.00 15.02 51 LEU A N 3
ATOM 3276 C CA . LEU A 1 59 ? -15.672 0.791 4.856 1.00 0.24 51 LEU A CA 3
ATOM 3277 C C . LEU A 1 59 ? -14.198 1.049 5.153 1.00 13.35 51 LEU A C 3
ATOM 3278 O O . LEU A 1 59 ? -13.787 1.089 6.313 1.00 52.14 51 LEU A O 3
ATOM 3294 N N . GLU A 1 60 ? -13.409 1.226 4.098 1.00 32.23 52 GLU A N 3
ATOM 3295 C CA . GLU A 1 60 ? -11.981 1.482 4.247 1.00 34.33 52 GLU A CA 3
ATOM 3296 C C . GLU A 1 60 ? -11.593 2.800 3.584 1.00 2.02 52 GLU A C 3
ATOM 3297 O O . GLU A 1 60 ? -10.435 3.215 3.635 1.00 62.24 52 GLU A O 3
ATOM 3309 N N . ASP A 1 61 ? -12.569 3.453 2.963 1.00 3.00 53 ASP A N 3
ATOM 3310 C CA . ASP A 1 61 ? -12.330 4.725 2.290 1.00 72.51 53 ASP A CA 3
ATOM 3311 C C . ASP A 1 61 ? -11.695 5.733 3.242 1.00 30.23 53 ASP A C 3
ATOM 3312 O O . ASP A 1 61 ? -10.820 6.504 2.851 1.00 64.32 53 ASP A O 3
ATOM 3321 N N . GLU A 1 62 ? -12.143 5.721 4.494 1.00 55.12 54 GLU A N 3
ATOM 3322 C CA . GLU A 1 62 ? -11.620 6.636 5.501 1.00 44.32 54 GLU A CA 3
ATOM 3323 C C . GLU A 1 62 ? -10.163 6.314 5.824 1.00 35.11 54 GLU A C 3
ATOM 3324 O O . GLU A 1 62 ? -9.430 7.155 6.345 1.00 60.42 54 GLU A O 3
ATOM 3336 N N . LYS A 1 63 ? -9.751 5.090 5.512 1.00 34.20 55 LYS A N 3
ATOM 3337 C CA . LYS A 1 63 ? -8.384 4.654 5.768 1.00 44.14 55 LYS A CA 3
ATOM 3338 C C . LYS A 1 63 ? -7.546 4.716 4.494 1.00 0.23 55 LYS A C 3
ATOM 3339 O O . LYS A 1 63 ? -6.694 3.860 4.259 1.00 64.35 55 LYS A O 3
ATOM 3358 N N . ARG A 1 64 ? -7.793 5.735 3.678 1.00 53.31 56 ARG A N 3
ATOM 3359 C CA . ARG A 1 64 ? -7.061 5.909 2.429 1.00 33.30 56 ARG A CA 3
ATOM 3360 C C . ARG A 1 64 ? -5.557 5.797 2.660 1.00 32.43 56 ARG A C 3
ATOM 3361 O O . ARG A 1 64 ? -4.917 4.848 2.205 1.00 71.21 56 ARG A O 3
ATOM 3382 N N . LEU A 1 65 ? -4.999 6.771 3.370 1.00 21.10 57 LEU A N 3
ATOM 3383 C CA . LEU A 1 65 ? -3.570 6.783 3.662 1.00 64.52 57 LEU A CA 3
ATOM 3384 C C . LEU A 1 65 ? -3.206 5.676 4.646 1.00 21.24 57 LEU A C 3
ATOM 3385 O O . LEU A 1 65 ? -2.133 5.078 4.557 1.00 13.02 57 LEU A O 3
ATOM 3401 N N . LYS A 1 66 ? -4.107 5.406 5.585 1.00 52.13 58 LYS A N 3
ATOM 3402 C CA . LYS A 1 66 ? -3.884 4.369 6.585 1.00 73.32 58 LYS A CA 3
ATOM 3403 C C . LYS A 1 66 ? -3.670 3.012 5.923 1.00 63.55 58 LYS A C 3
ATOM 3404 O O . LYS A 1 66 ? -3.016 2.132 6.485 1.00 53.45 58 LYS A O 3
ATOM 3423 N N . ASP A 1 67 ? -4.222 2.849 4.726 1.00 74.44 59 ASP A N 3
ATOM 3424 C CA . ASP A 1 67 ? -4.089 1.599 3.986 1.00 51.14 59 ASP A CA 3
ATOM 3425 C C . ASP A 1 67 ? -2.760 1.549 3.238 1.00 53.41 59 ASP A C 3
ATOM 3426 O O . ASP A 1 67 ? -2.286 0.476 2.865 1.00 52.24 59 ASP A O 3
ATOM 3435 N N . TYR A 1 68 ? -2.165 2.717 3.022 1.00 51.13 60 TYR A N 3
ATOM 3436 C CA . TYR A 1 68 ? -0.893 2.807 2.315 1.00 2.24 60 TYR A CA 3
ATOM 3437 C C . TYR A 1 68 ? 0.269 2.447 3.237 1.00 74.23 60 TYR A C 3
ATOM 3438 O O . TYR A 1 68 ? 1.359 2.110 2.775 1.00 13.25 60 TYR A O 3
ATOM 3456 N N . GLN A 1 69 ? 0.025 2.520 4.541 1.00 30.33 61 GLN A N 3
ATOM 3457 C CA . GLN A 1 69 ? 1.050 2.201 5.528 1.00 10.32 61 GLN A CA 3
ATOM 3458 C C . GLN A 1 69 ? 1.171 0.693 5.720 1.00 43.11 61 GLN A C 3
ATOM 3459 O O . GLN A 1 69 ? 2.123 0.210 6.333 1.00 41.34 61 GLN A O 3
ATOM 3473 N N . MET A 1 70 ? 0.201 -0.045 5.192 1.00 33.50 62 MET A N 3
ATOM 3474 C CA . MET A 1 70 ? 0.200 -1.499 5.305 1.00 71.43 62 MET A CA 3
ATOM 3475 C C . MET A 1 70 ? 1.114 -2.126 4.256 1.00 35.44 62 MET A C 3
ATOM 3476 O O . MET A 1 70 ? 2.045 -2.858 4.590 1.00 64.54 62 MET A O 3
ATOM 3490 N N . SER A 1 71 ? 0.840 -1.835 2.989 1.00 50.32 63 SER A N 3
ATOM 3491 C CA . SER A 1 71 ? 1.635 -2.374 1.892 1.00 42.44 63 SER A CA 3
ATOM 3492 C C . SER A 1 71 ? 1.732 -3.893 1.986 1.00 31.31 63 SER A C 3
ATOM 3493 O O . SER A 1 71 ? 2.750 -4.485 1.627 1.00 15.13 63 SER A O 3
ATOM 3501 N N . ALA A 1 72 ? 0.665 -4.519 2.472 1.00 54.30 64 ALA A N 3
ATOM 3502 C CA . ALA A 1 72 ? 0.627 -5.969 2.612 1.00 22.03 64 ALA A CA 3
ATOM 3503 C C . ALA A 1 72 ? -0.718 -6.433 3.162 1.00 44.14 64 ALA A C 3
ATOM 3504 O O . ALA A 1 72 ? -0.777 -7.274 4.057 1.00 24.40 64 ALA A O 3
ATOM 3511 N N . GLY A 1 73 ? -1.797 -5.877 2.619 1.00 61.41 65 GLY A N 3
ATOM 3512 C CA . GLY A 1 73 ? -3.127 -6.246 3.068 1.00 24.31 65 GLY A CA 3
ATOM 3513 C C . GLY A 1 73 ? -3.984 -6.802 1.948 1.00 2.50 65 GLY A C 3
ATOM 3514 O O . GLY A 1 73 ? -4.315 -6.090 1.000 1.00 32.21 65 GLY A O 3
ATOM 3518 N N . ALA A 1 74 ? -4.343 -8.077 2.056 1.00 45.41 66 ALA A N 3
ATOM 3519 C CA . ALA A 1 74 ? -5.166 -8.727 1.044 1.00 14.43 66 ALA A CA 3
ATOM 3520 C C . ALA A 1 74 ? -6.535 -8.062 0.941 1.00 32.32 66 ALA A C 3
ATOM 3521 O O . ALA A 1 74 ? -7.161 -7.744 1.953 1.00 22.12 66 ALA A O 3
ATOM 3528 N N . THR A 1 75 ? -6.996 -7.854 -0.288 1.00 60.44 67 THR A N 3
ATOM 3529 C CA . THR A 1 75 ? -8.290 -7.226 -0.524 1.00 22.14 67 THR A CA 3
ATOM 3530 C C . THR A 1 75 ? -9.192 -8.124 -1.362 1.00 55.43 67 THR A C 3
ATOM 3531 O O . THR A 1 75 ? -8.737 -8.774 -2.303 1.00 41.23 67 THR A O 3
ATOM 3542 N N . PHE A 1 76 ? -10.475 -8.154 -1.016 1.00 31.30 68 PHE A N 3
ATOM 3543 C CA . PHE A 1 76 ? -11.442 -8.973 -1.738 1.00 34.05 68 PHE A CA 3
ATOM 3544 C C . PHE A 1 76 ? -12.662 -8.148 -2.138 1.00 43.13 68 PHE A C 3
ATOM 3545 O O . PHE A 1 76 ? -13.425 -7.693 -1.286 1.00 33.23 68 PHE A O 3
ATOM 3562 N N . HIS A 1 77 ? -12.838 -7.958 -3.442 1.00 42.11 69 HIS A N 3
ATOM 3563 C CA . HIS A 1 77 ? -13.964 -7.188 -3.957 1.00 51.52 69 HIS A CA 3
ATOM 3564 C C . HIS A 1 77 ? -15.171 -8.088 -4.202 1.00 53.25 69 HIS A C 3
ATOM 3565 O O . HIS A 1 77 ? -15.026 -9.238 -4.614 1.00 21.40 69 HIS A O 3
ATOM 3579 N N . MET A 1 78 ? -16.362 -7.556 -3.946 1.00 41.21 70 MET A N 3
ATOM 3580 C CA . MET A 1 78 ? -17.594 -8.312 -4.140 1.00 1.32 70 MET A CA 3
ATOM 3581 C C . MET A 1 78 ? -18.584 -7.527 -4.994 1.00 74.34 70 MET A C 3
ATOM 3582 O O . MET A 1 78 ? -18.837 -6.348 -4.746 1.00 23.35 70 MET A O 3
ATOM 3596 N N . VAL A 1 79 ? -19.143 -8.189 -6.003 1.00 41.00 71 VAL A N 3
ATOM 3597 C CA . VAL A 1 79 ? -20.106 -7.554 -6.894 1.00 14.41 71 VAL A CA 3
ATOM 3598 C C . VAL A 1 79 ? -21.277 -8.484 -7.191 1.00 61.10 71 VAL A C 3
ATOM 3599 O O . VAL A 1 79 ? -21.124 -9.491 -7.883 1.00 23.05 71 VAL A O 3
ATOM 3612 N N . VAL A 1 80 ? -22.448 -8.140 -6.664 1.00 23.11 72 VAL A N 3
ATOM 3613 C CA . VAL A 1 80 ? -23.646 -8.944 -6.874 1.00 11.44 72 VAL A CA 3
ATOM 3614 C C . VAL A 1 80 ? -24.526 -8.344 -7.964 1.00 52.43 72 VAL A C 3
ATOM 3615 O O . VAL A 1 80 ? -25.187 -7.327 -7.754 1.00 31.14 72 VAL A O 3
ATOM 3628 N N . ALA A 1 81 ? -24.530 -8.980 -9.131 1.00 21.21 73 ALA A N 3
ATOM 3629 C CA . ALA A 1 81 ? -25.331 -8.511 -10.255 1.00 1.23 73 ALA A CA 3
ATOM 3630 C C . ALA A 1 81 ? -26.380 -9.544 -10.650 1.00 73.03 73 ALA A C 3
ATOM 3631 O O . ALA A 1 81 ? -26.079 -10.515 -11.345 1.00 71.43 73 ALA A O 3
ATOM 3638 N N . LEU A 1 82 ? -27.613 -9.329 -10.203 1.00 62.45 74 LEU A N 3
ATOM 3639 C CA . LEU A 1 82 ? -28.708 -10.243 -10.510 1.00 61.05 74 LEU A CA 3
ATOM 3640 C C . LEU A 1 82 ? -29.716 -9.588 -11.449 1.00 73.31 74 LEU A C 3
ATOM 3641 O O . LEU A 1 82 ? -30.397 -10.269 -12.217 1.00 43.52 74 LEU A O 3
ATOM 3657 N N . ARG A 1 83 ? -29.805 -8.264 -11.383 1.00 14.02 75 ARG A N 3
ATOM 3658 C CA . ARG A 1 83 ? -30.730 -7.517 -12.227 1.00 61.24 75 ARG A CA 3
ATOM 3659 C C . ARG A 1 83 ? -30.192 -7.399 -13.650 1.00 45.42 75 ARG A C 3
ATOM 3660 O O . ARG A 1 83 ? -30.858 -7.784 -14.611 1.00 4.15 75 ARG A O 3
ATOM 3681 N N . ALA A 1 84 ? -28.982 -6.862 -13.777 1.00 31.30 76 ALA A N 3
ATOM 3682 C CA . ALA A 1 84 ? -28.354 -6.694 -15.081 1.00 61.35 76 ALA A CA 3
ATOM 3683 C C . ALA A 1 84 ? -26.835 -6.652 -14.958 1.00 4.23 76 ALA A C 3
ATOM 3684 O O . ALA A 1 84 ? -26.297 -6.305 -13.907 1.00 31.53 76 ALA A O 3
ATOM 3691 N N . GLY A 1 85 ? -26.147 -7.007 -16.039 1.00 30.31 77 GLY A N 3
ATOM 3692 C CA . GLY A 1 85 ? -24.696 -7.004 -16.030 1.00 1.44 77 GLY A CA 3
ATOM 3693 C C . GLY A 1 85 ? -24.107 -7.038 -17.426 1.00 20.21 77 GLY A C 3
ATOM 3694 O O . GLY A 1 85 ? -23.506 -8.035 -17.829 1.00 11.11 77 GLY A O 3
ATOM 3698 N N . CYS A 1 86 ? -24.280 -5.949 -18.166 1.00 73.13 78 CYS A N 3
ATOM 3699 C CA . CYS A 1 86 ? -23.763 -5.860 -19.527 1.00 54.44 78 CYS A CA 3
ATOM 3700 C C . CYS A 1 86 ? -22.637 -4.835 -19.615 1.00 23.32 78 CYS A C 3
ATOM 3701 O O . CYS A 1 86 ? -21.612 -5.078 -20.251 1.00 21.30 78 CYS A O 3
ATOM 3709 N N . MET A 1 9 ? 1.216 -0.092 0.040 1.00 13.44 1 MET A N 4
ATOM 3710 C CA . MET A 1 9 ? 1.973 -0.081 -1.206 1.00 21.32 1 MET A CA 4
ATOM 3711 C C . MET A 1 9 ? 1.495 -1.186 -2.142 1.00 74.40 1 MET A C 4
ATOM 3712 O O . MET A 1 9 ? 0.929 -0.914 -3.202 1.00 32.42 1 MET A O 4
ATOM 3726 N N . LEU A 1 10 ? 1.725 -2.433 -1.745 1.00 0.01 2 LEU A N 4
ATOM 3727 C CA . LEU A 1 10 ? 1.317 -3.580 -2.549 1.00 44.20 2 LEU A CA 4
ATOM 3728 C C . LEU A 1 10 ? 0.084 -4.252 -1.954 1.00 1.53 2 LEU A C 4
ATOM 3729 O O . LEU A 1 10 ? 0.065 -4.605 -0.774 1.00 20.11 2 LEU A O 4
ATOM 3745 N N . LEU A 1 11 ? -0.943 -4.427 -2.777 1.00 53.44 3 LEU A N 4
ATOM 3746 C CA . LEU A 1 11 ? -2.181 -5.059 -2.333 1.00 41.43 3 LEU A CA 4
ATOM 3747 C C . LEU A 1 11 ? -2.725 -6.001 -3.402 1.00 52.23 3 LEU A C 4
ATOM 3748 O O . LEU A 1 11 ? -2.547 -5.769 -4.598 1.00 74.34 3 LEU A O 4
ATOM 3764 N N . LYS A 1 12 ? -3.391 -7.063 -2.963 1.00 72.44 4 LYS A N 4
ATOM 3765 C CA . LYS A 1 12 ? -3.966 -8.040 -3.881 1.00 44.24 4 LYS A CA 4
ATOM 3766 C C . LYS A 1 12 ? -5.490 -8.008 -3.826 1.00 24.34 4 LYS A C 4
ATOM 3767 O O . LYS A 1 12 ? -6.091 -8.370 -2.814 1.00 54.43 4 LYS A O 4
ATOM 3786 N N . VAL A 1 13 ? -6.109 -7.575 -4.919 1.00 65.14 5 VAL A N 4
ATOM 3787 C CA . VAL A 1 13 ? -7.563 -7.499 -4.996 1.00 25.13 5 VAL A CA 4
ATOM 3788 C C . VAL A 1 13 ? -8.130 -8.648 -5.821 1.00 74.22 5 VAL A C 4
ATOM 3789 O O . VAL A 1 13 ? -7.704 -8.886 -6.951 1.00 42.35 5 VAL A O 4
ATOM 3802 N N . LYS A 1 14 ? -9.096 -9.359 -5.249 1.00 72.35 6 LYS A N 4
ATOM 3803 C CA . LYS A 1 14 ? -9.726 -10.484 -5.932 1.00 4.41 6 LYS A CA 4
ATOM 3804 C C . LYS A 1 14 ? -11.244 -10.339 -5.932 1.00 51.01 6 LYS A C 4
ATOM 3805 O O . LYS A 1 14 ? -11.872 -10.263 -4.875 1.00 65.21 6 LYS A O 4
ATOM 3824 N N . THR A 1 15 ? -11.831 -10.303 -7.125 1.00 4.43 7 THR A N 4
ATOM 3825 C CA . THR A 1 15 ? -13.275 -10.168 -7.262 1.00 52.42 7 THR A CA 4
ATOM 3826 C C . THR A 1 15 ? -13.960 -11.529 -7.236 1.00 24.50 7 THR A C 4
ATOM 3827 O O . THR A 1 15 ? -13.300 -12.568 -7.279 1.00 60.04 7 THR A O 4
ATOM 3838 N N . VAL A 1 16 ? -15.287 -11.518 -7.165 1.00 60.32 8 VAL A N 4
ATOM 3839 C CA . VAL A 1 16 ? -16.061 -12.753 -7.135 1.00 74.31 8 VAL A CA 4
ATOM 3840 C C . VAL A 1 16 ? -15.997 -13.475 -8.476 1.00 62.23 8 VAL A C 4
ATOM 3841 O O . VAL A 1 16 ? -16.424 -14.623 -8.596 1.00 75.32 8 VAL A O 4
ATOM 3854 N N . SER A 1 17 ? -15.459 -12.795 -9.483 1.00 43.43 9 SER A N 4
ATOM 3855 C CA . SER A 1 17 ? -15.341 -13.370 -10.818 1.00 43.20 9 SER A CA 4
ATOM 3856 C C . SER A 1 17 ? -14.044 -14.162 -10.956 1.00 10.14 9 SER A C 4
ATOM 3857 O O . SER A 1 17 ? -13.643 -14.530 -12.059 1.00 30.23 9 SER A O 4
ATOM 3865 N N . ASN A 1 18 ? -13.393 -14.420 -9.826 1.00 31.11 10 ASN A N 4
ATOM 3866 C CA . ASN A 1 18 ? -12.141 -15.168 -9.819 1.00 50.10 10 ASN A CA 4
ATOM 3867 C C . ASN A 1 18 ? -11.027 -14.369 -10.488 1.00 64.11 10 ASN A C 4
ATOM 3868 O O . ASN A 1 18 ? -10.109 -14.938 -11.081 1.00 15.21 10 ASN A O 4
ATOM 3879 N N . LYS A 1 19 ? -11.112 -13.047 -10.389 1.00 11.15 11 LYS A N 4
ATOM 3880 C CA . LYS A 1 19 ? -10.111 -12.168 -10.982 1.00 31.24 11 LYS A CA 4
ATOM 3881 C C . LYS A 1 19 ? -9.240 -11.530 -9.904 1.00 32.30 11 LYS A C 4
ATOM 3882 O O . LYS A 1 19 ? -9.666 -10.602 -9.216 1.00 71.31 11 LYS A O 4
ATOM 3901 N N . VAL A 1 20 ? -8.018 -12.033 -9.763 1.00 44.11 12 VAL A N 4
ATOM 3902 C CA . VAL A 1 20 ? -7.086 -11.510 -8.771 1.00 62.20 12 VAL A CA 4
ATOM 3903 C C . VAL A 1 20 ? -5.989 -10.682 -9.430 1.00 43.12 12 VAL A C 4
ATOM 3904 O O . VAL A 1 20 ? -5.325 -11.140 -10.361 1.00 32.43 12 VAL A O 4
ATOM 3917 N N . ILE A 1 21 ? -5.803 -9.460 -8.942 1.00 30.34 13 ILE A N 4
ATOM 3918 C CA . ILE A 1 21 ? -4.785 -8.568 -9.482 1.00 61.45 13 ILE A CA 4
ATOM 3919 C C . ILE A 1 21 ? -3.872 -8.043 -8.380 1.00 20.34 13 ILE A C 4
ATOM 3920 O O . ILE A 1 21 ? -4.317 -7.334 -7.478 1.00 33.43 13 ILE A O 4
ATOM 3936 N N . GLN A 1 22 ? -2.593 -8.395 -8.460 1.00 61.22 14 GLN A N 4
ATOM 3937 C CA . GLN A 1 22 ? -1.617 -7.958 -7.469 1.00 21.10 14 GLN A CA 4
ATOM 3938 C C . GLN A 1 22 ? -0.755 -6.825 -8.016 1.00 54.22 14 GLN A C 4
ATOM 3939 O O . GLN A 1 22 ? -0.015 -7.007 -8.983 1.00 53.54 14 GLN A O 4
ATOM 3953 N N . ILE A 1 23 ? -0.857 -5.656 -7.392 1.00 33.41 15 ILE A N 4
ATOM 3954 C CA . ILE A 1 23 ? -0.087 -4.494 -7.816 1.00 63.24 15 ILE A CA 4
ATOM 3955 C C . ILE A 1 23 ? 0.808 -3.987 -6.691 1.00 1.24 15 ILE A C 4
ATOM 3956 O O . ILE A 1 23 ? 0.505 -4.169 -5.511 1.00 1.11 15 ILE A O 4
ATOM 3972 N N . THR A 1 24 ? 1.913 -3.347 -7.062 1.00 55.15 16 THR A N 4
ATOM 3973 C CA . THR A 1 24 ? 2.852 -2.812 -6.085 1.00 13.11 16 THR A CA 4
ATOM 3974 C C . THR A 1 24 ? 3.028 -1.308 -6.258 1.00 13.44 16 THR A C 4
ATOM 3975 O O . THR A 1 24 ? 4.136 -0.826 -6.492 1.00 52.43 16 THR A O 4
ATOM 3986 N N . SER A 1 25 ? 1.928 -0.570 -6.139 1.00 61.34 17 SER A N 4
ATOM 3987 C CA . SER A 1 25 ? 1.961 0.880 -6.286 1.00 11.22 17 SER A CA 4
ATOM 3988 C C . SER A 1 25 ? 0.616 1.495 -5.911 1.00 74.52 17 SER A C 4
ATOM 3989 O O . SER A 1 25 ? -0.213 1.779 -6.777 1.00 41.41 17 SER A O 4
ATOM 3997 N N . LEU A 1 26 ? 0.405 1.696 -4.615 1.00 51.11 18 LEU A N 4
ATOM 3998 C CA . LEU A 1 26 ? -0.840 2.277 -4.124 1.00 23.15 18 LEU A CA 4
ATOM 3999 C C . LEU A 1 26 ? -0.624 3.713 -3.657 1.00 25.23 18 LEU A C 4
ATOM 4000 O O . LEU A 1 26 ? 0.476 4.085 -3.244 1.00 74.20 18 LEU A O 4
ATOM 4016 N N . THR A 1 27 ? -1.680 4.517 -3.723 1.00 34.34 19 THR A N 4
ATOM 4017 C CA . THR A 1 27 ? -1.607 5.911 -3.306 1.00 51.30 19 THR A CA 4
ATOM 4018 C C . THR A 1 27 ? -1.712 6.039 -1.791 1.00 30.34 19 THR A C 4
ATOM 4019 O O . THR A 1 27 ? -1.880 5.044 -1.085 1.00 13.23 19 THR A O 4
ATOM 4030 N N . ASP A 1 28 ? -1.612 7.268 -1.297 1.00 33.13 20 ASP A N 4
ATOM 4031 C CA . ASP A 1 28 ? -1.698 7.525 0.136 1.00 10.41 20 ASP A CA 4
ATOM 4032 C C . ASP A 1 28 ? -2.794 8.542 0.441 1.00 44.21 20 ASP A C 4
ATOM 4033 O O . ASP A 1 28 ? -3.047 8.867 1.601 1.00 55.11 20 ASP A O 4
ATOM 4042 N N . ASP A 1 29 ? -3.438 9.042 -0.608 1.00 34.53 21 ASP A N 4
ATOM 4043 C CA . ASP A 1 29 ? -4.507 10.022 -0.453 1.00 20.24 21 ASP A CA 4
ATOM 4044 C C . ASP A 1 29 ? -5.868 9.336 -0.383 1.00 62.23 21 ASP A C 4
ATOM 4045 O O . ASP A 1 29 ? -6.678 9.629 0.495 1.00 5.21 21 ASP A O 4
ATOM 4054 N N . ASN A 1 30 ? -6.112 8.422 -1.316 1.00 72.45 22 ASN A N 4
ATOM 4055 C CA . ASN A 1 30 ? -7.376 7.695 -1.362 1.00 62.12 22 ASN A CA 4
ATOM 4056 C C . ASN A 1 30 ? -7.144 6.192 -1.235 1.00 12.30 22 ASN A C 4
ATOM 4057 O O . ASN A 1 30 ? -7.774 5.522 -0.415 1.00 45.52 22 ASN A O 4
ATOM 4068 N N . THR A 1 31 ? -6.236 5.668 -2.052 1.00 23.33 23 THR A N 4
ATOM 4069 C CA . THR A 1 31 ? -5.921 4.245 -2.032 1.00 23.14 23 THR A CA 4
ATOM 4070 C C . THR A 1 31 ? -7.133 3.408 -2.423 1.00 61.23 23 THR A C 4
ATOM 4071 O O . THR A 1 31 ? -7.285 3.024 -3.583 1.00 51.14 23 THR A O 4
ATOM 4082 N N . ILE A 1 32 ? -7.993 3.129 -1.450 1.00 21.43 24 ILE A N 4
ATOM 4083 C CA . ILE A 1 32 ? -9.193 2.338 -1.694 1.00 42.24 24 ILE A CA 4
ATOM 4084 C C . ILE A 1 32 ? -10.103 3.021 -2.710 1.00 30.41 24 ILE A C 4
ATOM 4085 O O . ILE A 1 32 ? -10.374 2.477 -3.780 1.00 30.52 24 ILE A O 4
ATOM 4101 N N . ALA A 1 33 ? -10.571 4.217 -2.367 1.00 64.54 25 ALA A N 4
ATOM 4102 C CA . ALA A 1 33 ? -11.447 4.976 -3.251 1.00 32.44 25 ALA A CA 4
ATOM 4103 C C . ALA A 1 33 ? -10.831 5.127 -4.637 1.00 54.34 25 ALA A C 4
ATOM 4104 O O . ALA A 1 33 ? -11.536 5.095 -5.646 1.00 0.14 25 ALA A O 4
ATOM 4111 N N . GLU A 1 34 ? -9.513 5.293 -4.680 1.00 11.44 26 GLU A N 4
ATOM 4112 C CA . GLU A 1 34 ? -8.804 5.452 -5.944 1.00 21.32 26 GLU A CA 4
ATOM 4113 C C . GLU A 1 34 ? -8.815 4.150 -6.741 1.00 12.34 26 GLU A C 4
ATOM 4114 O O . GLU A 1 34 ? -9.004 4.156 -7.958 1.00 33.22 26 GLU A O 4
ATOM 4126 N N . LEU A 1 35 ? -8.611 3.037 -6.046 1.00 21.41 27 LEU A N 4
ATOM 4127 C CA . LEU A 1 35 ? -8.597 1.726 -6.687 1.00 42.55 27 LEU A CA 4
ATOM 4128 C C . LEU A 1 35 ? -9.978 1.370 -7.228 1.00 41.01 27 LEU A C 4
ATOM 4129 O O . LEU A 1 35 ? -10.122 0.988 -8.389 1.00 74.45 27 LEU A O 4
ATOM 4145 N N . LYS A 1 36 ? -10.992 1.500 -6.379 1.00 25.20 28 LYS A N 4
ATOM 4146 C CA . LYS A 1 36 ? -12.362 1.195 -6.771 1.00 15.20 28 LYS A CA 4
ATOM 4147 C C . LYS A 1 36 ? -12.849 2.163 -7.844 1.00 53.44 28 LYS A C 4
ATOM 4148 O O . LYS A 1 36 ? -13.575 1.777 -8.759 1.00 54.13 28 LYS A O 4
ATOM 4167 N N . GLY A 1 37 ? -12.443 3.424 -7.727 1.00 20.04 29 GLY A N 4
ATOM 4168 C CA . GLY A 1 37 ? -12.847 4.427 -8.695 1.00 3.05 29 GLY A CA 4
ATOM 4169 C C . GLY A 1 37 ? -12.232 4.195 -10.060 1.00 44.34 29 GLY A C 4
ATOM 4170 O O . GLY A 1 37 ? -12.848 4.487 -11.085 1.00 53.23 29 GLY A O 4
ATOM 4174 N N . LYS A 1 38 ? -11.011 3.670 -10.077 1.00 12.34 30 LYS A N 4
ATOM 4175 C CA . LYS A 1 38 ? -10.311 3.399 -11.326 1.00 43.44 30 LYS A CA 4
ATOM 4176 C C . LYS A 1 38 ? -10.878 2.160 -12.011 1.00 33.14 30 LYS A C 4
ATOM 4177 O O . LYS A 1 38 ? -10.942 2.091 -13.239 1.00 32.42 30 LYS A O 4
ATOM 4196 N N . LEU A 1 39 ? -11.290 1.184 -11.209 1.00 74.02 31 LEU A N 4
ATOM 4197 C CA . LEU A 1 39 ? -11.855 -0.053 -11.738 1.00 23.23 31 LEU A CA 4
ATOM 4198 C C . LEU A 1 39 ? -13.190 0.208 -12.427 1.00 12.24 31 LEU A C 4
ATOM 4199 O O . LEU A 1 39 ? -13.457 -0.323 -13.504 1.00 54.41 31 LEU A O 4
ATOM 4215 N N . GLU A 1 40 ? -14.024 1.031 -11.798 1.00 22.13 32 GLU A N 4
ATOM 4216 C CA . GLU A 1 40 ? -15.331 1.363 -12.352 1.00 0.42 32 GLU A CA 4
ATOM 4217 C C . GLU A 1 40 ? -15.188 2.202 -13.619 1.00 4.15 32 GLU A C 4
ATOM 4218 O O . GLU A 1 40 ? -15.899 1.988 -14.600 1.00 5.42 32 GLU A O 4
ATOM 4230 N N . GLU A 1 41 ? -14.263 3.157 -13.588 1.00 13.15 33 GLU A N 4
ATOM 4231 C CA . GLU A 1 41 ? -14.028 4.029 -14.732 1.00 61.15 33 GLU A CA 4
ATOM 4232 C C . GLU A 1 41 ? -13.422 3.248 -15.895 1.00 41.12 33 GLU A C 4
ATOM 4233 O O . GLU A 1 41 ? -13.696 3.536 -17.060 1.00 51.21 33 GLU A O 4
ATOM 4245 N N . SER A 1 42 ? -12.596 2.259 -15.569 1.00 71.24 34 SER A N 4
ATOM 4246 C CA . SER A 1 42 ? -11.947 1.439 -16.586 1.00 32.23 34 SER A CA 4
ATOM 4247 C C . SER A 1 42 ? -12.979 0.653 -17.390 1.00 4.30 34 SER A C 4
ATOM 4248 O O . SER A 1 42 ? -12.905 0.587 -18.616 1.00 41.24 34 SER A O 4
ATOM 4256 N N . GLU A 1 43 ? -13.939 0.060 -16.689 1.00 34.43 35 GLU A N 4
ATOM 4257 C CA . GLU A 1 43 ? -14.986 -0.722 -17.337 1.00 65.41 35 GLU A CA 4
ATOM 4258 C C . GLU A 1 43 ? -16.125 0.177 -17.808 1.00 3.43 35 GLU A C 4
ATOM 4259 O O . GLU A 1 43 ? -17.065 -0.281 -18.455 1.00 40.44 35 GLU A O 4
ATOM 4271 N N . GLY A 1 44 ? -16.033 1.462 -17.476 1.00 24.33 36 GLY A N 4
ATOM 4272 C CA . GLY A 1 44 ? -17.061 2.406 -17.871 1.00 74.32 36 GLY A CA 4
ATOM 4273 C C . GLY A 1 44 ? -18.149 2.550 -16.825 1.00 73.44 36 GLY A C 4
ATOM 4274 O O . GLY A 1 44 ? -18.565 3.663 -16.502 1.00 72.42 36 GLY A O 4
ATOM 4278 N N . ILE A 1 45 ? -18.612 1.422 -16.297 1.00 32.04 37 ILE A N 4
ATOM 4279 C CA . ILE A 1 45 ? -19.659 1.428 -15.282 1.00 62.11 37 ILE A CA 4
ATOM 4280 C C . ILE A 1 45 ? -19.368 0.408 -14.186 1.00 41.22 37 ILE A C 4
ATOM 4281 O O . ILE A 1 45 ? -18.667 -0.582 -14.395 1.00 62.05 37 ILE A O 4
ATOM 4297 N N . PRO A 1 46 ? -19.920 0.653 -12.989 1.00 20.04 38 PRO A N 4
ATOM 4298 C CA . PRO A 1 46 ? -19.736 -0.234 -11.836 1.00 1.10 38 PRO A CA 4
ATOM 4299 C C . PRO A 1 46 ? -20.460 -1.565 -12.007 1.00 51.11 38 PRO A C 4
ATOM 4300 O O . PRO A 1 46 ? -21.586 -1.611 -12.500 1.00 15.04 38 PRO A O 4
ATOM 4311 N N . GLY A 1 47 ? -19.805 -2.647 -11.596 1.00 54.14 39 GLY A N 4
ATOM 4312 C CA . GLY A 1 47 ? -20.403 -3.964 -11.713 1.00 21.22 39 GLY A CA 4
ATOM 4313 C C . GLY A 1 47 ? -21.793 -4.026 -11.111 1.00 41.53 39 GLY A C 4
ATOM 4314 O O . GLY A 1 47 ? -22.714 -4.574 -11.715 1.00 50.50 39 GLY A O 4
ATOM 4318 N N . ASN A 1 48 ? -21.944 -3.463 -9.917 1.00 15.42 40 ASN A N 4
ATOM 4319 C CA . ASN A 1 48 ? -23.232 -3.458 -9.232 1.00 51.30 40 ASN A CA 4
ATOM 4320 C C . ASN A 1 48 ? -23.105 -2.847 -7.840 1.00 34.24 40 ASN A C 4
ATOM 4321 O O . ASN A 1 48 ? -23.564 -1.731 -7.596 1.00 61.51 40 ASN A O 4
ATOM 4332 N N . MET A 1 49 ? -22.480 -3.587 -6.930 1.00 4.21 41 MET A N 4
ATOM 4333 C CA . MET A 1 49 ? -22.291 -3.117 -5.562 1.00 62.32 41 MET A CA 4
ATOM 4334 C C . MET A 1 49 ? -20.859 -2.637 -5.345 1.00 33.52 41 MET A C 4
ATOM 4335 O O . MET A 1 49 ? -20.625 -1.655 -4.641 1.00 43.52 41 MET A O 4
ATOM 4349 N N . ILE A 1 50 ? -19.907 -3.337 -5.952 1.00 41.13 42 ILE A N 4
ATOM 4350 C CA . ILE A 1 50 ? -18.499 -2.981 -5.825 1.00 52.21 42 ILE A CA 4
ATOM 4351 C C . ILE A 1 50 ? -18.118 -2.759 -4.365 1.00 60.13 42 ILE A C 4
ATOM 4352 O O . ILE A 1 50 ? -17.618 -1.696 -3.999 1.00 3.35 42 ILE A O 4
ATOM 4368 N N . ARG A 1 51 ? -18.356 -3.771 -3.537 1.00 53.30 43 ARG A N 4
ATOM 4369 C CA . ARG A 1 51 ? -18.037 -3.687 -2.117 1.00 14.31 43 ARG A CA 4
ATOM 4370 C C . ARG A 1 51 ? -17.025 -4.758 -1.723 1.00 5.31 43 ARG A C 4
ATOM 4371 O O . ARG A 1 51 ? -17.298 -5.954 -1.826 1.00 32.32 43 ARG A O 4
ATOM 4392 N N . LEU A 1 52 ? -15.854 -4.320 -1.272 1.00 60.22 44 LEU A N 4
ATOM 4393 C CA . LEU A 1 52 ? -14.799 -5.241 -0.863 1.00 11.01 44 LEU A CA 4
ATOM 4394 C C . LEU A 1 52 ? -14.674 -5.285 0.657 1.00 43.44 44 LEU A C 4
ATOM 4395 O O . LEU A 1 52 ? -15.051 -4.339 1.349 1.00 52.04 44 LEU A O 4
ATOM 4411 N N . VAL A 1 53 ? -14.139 -6.388 1.170 1.00 61.13 45 VAL A N 4
ATOM 4412 C CA . VAL A 1 53 ? -13.960 -6.554 2.607 1.00 11.12 45 VAL A CA 4
ATOM 4413 C C . VAL A 1 53 ? -12.482 -6.644 2.970 1.00 33.44 45 VAL A C 4
ATOM 4414 O O . VAL A 1 53 ? -11.744 -7.456 2.412 1.00 4.11 45 VAL A O 4
ATOM 4427 N N . TYR A 1 54 ? -12.057 -5.807 3.910 1.00 53.45 46 TYR A N 4
ATOM 4428 C CA . TYR A 1 54 ? -10.666 -5.790 4.347 1.00 74.34 46 TYR A CA 4
ATOM 4429 C C . TYR A 1 54 ? -10.528 -6.385 5.745 1.00 63.44 46 TYR A C 4
ATOM 4430 O O . TYR A 1 54 ? -11.044 -5.837 6.718 1.00 44.32 46 TYR A O 4
ATOM 4448 N N . GLN A 1 55 ? -9.826 -7.511 5.834 1.00 15.15 47 GLN A N 4
ATOM 4449 C CA . GLN A 1 55 ? -9.619 -8.181 7.113 1.00 73.23 47 GLN A CA 4
ATOM 4450 C C . GLN A 1 55 ? -10.951 -8.484 7.791 1.00 54.30 47 GLN A C 4
ATOM 4451 O O . GLN A 1 55 ? -11.061 -8.437 9.015 1.00 2.34 47 GLN A O 4
ATOM 4465 N N . GLY A 1 56 ? -11.963 -8.794 6.986 1.00 71.02 48 GLY A N 4
ATOM 4466 C CA . GLY A 1 56 ? -13.275 -9.099 7.526 1.00 22.14 48 GLY A CA 4
ATOM 4467 C C . GLY A 1 56 ? -14.048 -7.853 7.909 1.00 54.10 48 GLY A C 4
ATOM 4468 O O . GLY A 1 56 ? -15.129 -7.938 8.492 1.00 34.20 48 GLY A O 4
ATOM 4472 N N . LYS A 1 57 ? -13.494 -6.691 7.582 1.00 2.40 49 LYS A N 4
ATOM 4473 C CA . LYS A 1 57 ? -14.137 -5.420 7.895 1.00 75.22 49 LYS A CA 4
ATOM 4474 C C . LYS A 1 57 ? -14.591 -4.712 6.622 1.00 5.11 49 LYS A C 4
ATOM 4475 O O . LYS A 1 57 ? -14.139 -5.039 5.525 1.00 21.43 49 LYS A O 4
ATOM 4494 N N . GLN A 1 58 ? -15.484 -3.740 6.777 1.00 4.12 50 GLN A N 4
ATOM 4495 C CA . GLN A 1 58 ? -15.996 -2.985 5.640 1.00 72.55 50 GLN A CA 4
ATOM 4496 C C . GLN A 1 58 ? -15.676 -1.501 5.782 1.00 32.10 50 GLN A C 4
ATOM 4497 O O . GLN A 1 58 ? -15.289 -1.039 6.856 1.00 11.12 50 GLN A O 4
ATOM 4511 N N . LEU A 1 59 ? -15.840 -0.759 4.693 1.00 43.34 51 LEU A N 4
ATOM 4512 C CA . LEU A 1 59 ? -15.568 0.675 4.696 1.00 61.43 51 LEU A CA 4
ATOM 4513 C C . LEU A 1 59 ? -14.094 0.949 4.976 1.00 62.33 51 LEU A C 4
ATOM 4514 O O . LEU A 1 59 ? -13.678 1.037 6.130 1.00 21.44 51 LEU A O 4
ATOM 4530 N N . GLU A 1 60 ? -13.310 1.085 3.911 1.00 63.22 52 GLU A N 4
ATOM 4531 C CA . GLU A 1 60 ? -11.882 1.351 4.043 1.00 31.41 52 GLU A CA 4
ATOM 4532 C C . GLU A 1 60 ? -11.519 2.696 3.421 1.00 12.02 52 GLU A C 4
ATOM 4533 O O . GLU A 1 60 ? -10.365 3.122 3.467 1.00 11.12 52 GLU A O 4
ATOM 4545 N N . ASP A 1 61 ? -12.513 3.359 2.840 1.00 45.32 53 ASP A N 4
ATOM 4546 C CA . ASP A 1 61 ? -12.299 4.657 2.209 1.00 74.44 53 ASP A CA 4
ATOM 4547 C C . ASP A 1 61 ? -11.669 5.641 3.189 1.00 65.32 53 ASP A C 4
ATOM 4548 O O . ASP A 1 61 ? -10.854 6.478 2.803 1.00 2.33 53 ASP A O 4
ATOM 4557 N N . GLU A 1 62 ? -12.052 5.533 4.457 1.00 12.11 54 GLU A N 4
ATOM 4558 C CA . GLU A 1 62 ? -11.525 6.415 5.491 1.00 1.44 54 GLU A CA 4
ATOM 4559 C C . GLU A 1 62 ? -10.077 6.064 5.819 1.00 5.45 54 GLU A C 4
ATOM 4560 O O . GLU A 1 62 ? -9.343 6.873 6.388 1.00 1.22 54 GLU A O 4
ATOM 4572 N N . LYS A 1 63 ? -9.671 4.852 5.457 1.00 32.02 55 LYS A N 4
ATOM 4573 C CA . LYS A 1 63 ? -8.311 4.392 5.711 1.00 32.32 55 LYS A CA 4
ATOM 4574 C C . LYS A 1 63 ? -7.455 4.503 4.454 1.00 53.34 55 LYS A C 4
ATOM 4575 O O . LYS A 1 63 ? -6.600 3.656 4.196 1.00 32.13 55 LYS A O 4
ATOM 4594 N N . ARG A 1 64 ? -7.690 5.554 3.675 1.00 52.32 56 ARG A N 4
ATOM 4595 C CA . ARG A 1 64 ? -6.940 5.776 2.444 1.00 12.35 56 ARG A CA 4
ATOM 4596 C C . ARG A 1 64 ? -5.439 5.665 2.695 1.00 12.42 56 ARG A C 4
ATOM 4597 O O . ARG A 1 64 ? -4.786 4.738 2.216 1.00 64.20 56 ARG A O 4
ATOM 4618 N N . LEU A 1 65 ? -4.899 6.617 3.448 1.00 24.13 57 LEU A N 4
ATOM 4619 C CA . LEU A 1 65 ? -3.474 6.627 3.763 1.00 72.12 57 LEU A CA 4
ATOM 4620 C C . LEU A 1 65 ? -3.120 5.494 4.720 1.00 21.42 57 LEU A C 4
ATOM 4621 O O . LEU A 1 65 ? -2.042 4.906 4.632 1.00 23.31 57 LEU A O 4
ATOM 4637 N N . LYS A 1 66 ? -4.035 5.190 5.634 1.00 55.00 58 LYS A N 4
ATOM 4638 C CA . LYS A 1 66 ? -3.823 4.125 6.606 1.00 22.35 58 LYS A CA 4
ATOM 4639 C C . LYS A 1 66 ? -3.579 2.791 5.908 1.00 62.12 58 LYS A C 4
ATOM 4640 O O . LYS A 1 66 ? -2.917 1.906 6.452 1.00 52.45 58 LYS A O 4
ATOM 4659 N N . ASP A 1 67 ? -4.116 2.654 4.700 1.00 24.14 59 ASP A N 4
ATOM 4660 C CA . ASP A 1 67 ? -3.954 1.429 3.926 1.00 22.32 59 ASP A CA 4
ATOM 4661 C C . ASP A 1 67 ? -2.620 1.426 3.185 1.00 13.24 59 ASP A C 4
ATOM 4662 O O . ASP A 1 67 ? -2.158 0.383 2.722 1.00 0.22 59 ASP A O 4
ATOM 4671 N N . TYR A 1 68 ? -2.008 2.600 3.077 1.00 63.24 60 TYR A N 4
ATOM 4672 C CA . TYR A 1 68 ? -0.729 2.734 2.389 1.00 60.41 60 TYR A CA 4
ATOM 4673 C C . TYR A 1 68 ? 0.423 2.310 3.294 1.00 25.14 60 TYR A C 4
ATOM 4674 O O . TYR A 1 68 ? 1.517 2.003 2.821 1.00 23.24 60 TYR A O 4
ATOM 4692 N N . GLN A 1 69 ? 0.168 2.296 4.599 1.00 62.33 61 GLN A N 4
ATOM 4693 C CA . GLN A 1 69 ? 1.184 1.910 5.571 1.00 33.22 61 GLN A CA 4
ATOM 4694 C C . GLN A 1 69 ? 1.230 0.394 5.738 1.00 42.54 61 GLN A C 4
ATOM 4695 O O . GLN A 1 69 ? 2.148 -0.144 6.356 1.00 42.34 61 GLN A O 4
ATOM 4709 N N . MET A 1 70 ? 0.234 -0.288 5.182 1.00 12.44 62 MET A N 4
ATOM 4710 C CA . MET A 1 70 ? 0.162 -1.742 5.269 1.00 1.41 62 MET A CA 4
ATOM 4711 C C . MET A 1 70 ? 1.058 -2.394 4.221 1.00 52.54 62 MET A C 4
ATOM 4712 O O . MET A 1 70 ? 1.959 -3.163 4.553 1.00 62.23 62 MET A O 4
ATOM 4726 N N . SER A 1 71 ? 0.803 -2.081 2.954 1.00 3.31 63 SER A N 4
ATOM 4727 C CA . SER A 1 71 ? 1.584 -2.640 1.857 1.00 43.42 63 SER A CA 4
ATOM 4728 C C . SER A 1 71 ? 1.641 -4.161 1.951 1.00 61.45 63 SER A C 4
ATOM 4729 O O . SER A 1 71 ? 2.644 -4.779 1.594 1.00 71.12 63 SER A O 4
ATOM 4737 N N . ALA A 1 72 ? 0.557 -4.759 2.433 1.00 33.03 64 ALA A N 4
ATOM 4738 C CA . ALA A 1 72 ? 0.481 -6.208 2.573 1.00 41.04 64 ALA A CA 4
ATOM 4739 C C . ALA A 1 72 ? -0.876 -6.637 3.120 1.00 1.22 64 ALA A C 4
ATOM 4740 O O . ALA A 1 72 ? -0.958 -7.473 4.019 1.00 64.02 64 ALA A O 4
ATOM 4747 N N . GLY A 1 73 ? -1.940 -6.057 2.573 1.00 71.45 65 GLY A N 4
ATOM 4748 C CA . GLY A 1 73 ? -3.279 -6.392 3.020 1.00 75.02 65 GLY A CA 4
ATOM 4749 C C . GLY A 1 73 ? -4.135 -6.967 1.909 1.00 71.14 65 GLY A C 4
ATOM 4750 O O . GLY A 1 73 ? -4.451 -6.278 0.939 1.00 3.22 65 GLY A O 4
ATOM 4754 N N . ALA A 1 74 ? -4.510 -8.234 2.048 1.00 31.41 66 ALA A N 4
ATOM 4755 C CA . ALA A 1 74 ? -5.334 -8.902 1.048 1.00 14.32 66 ALA A CA 4
ATOM 4756 C C . ALA A 1 74 ? -6.694 -8.224 0.917 1.00 72.13 66 ALA A C 4
ATOM 4757 O O . ALA A 1 74 ? -7.333 -7.891 1.915 1.00 34.13 66 ALA A O 4
ATOM 4764 N N . THR A 1 75 ? -7.132 -8.021 -0.322 1.00 70.42 67 THR A N 4
ATOM 4765 C CA . THR A 1 75 ? -8.415 -7.382 -0.584 1.00 40.43 67 THR A CA 4
ATOM 4766 C C . THR A 1 75 ? -9.309 -8.273 -1.438 1.00 55.13 67 THR A C 4
ATOM 4767 O O . THR A 1 75 ? -8.843 -8.924 -2.373 1.00 21.50 67 THR A O 4
ATOM 4778 N N . PHE A 1 76 ? -10.598 -8.297 -1.112 1.00 45.33 68 PHE A N 4
ATOM 4779 C CA . PHE A 1 76 ? -11.558 -9.109 -1.850 1.00 50.10 68 PHE A CA 4
ATOM 4780 C C . PHE A 1 76 ? -12.778 -8.282 -2.247 1.00 63.41 68 PHE A C 4
ATOM 4781 O O . PHE A 1 76 ? -13.545 -7.838 -1.393 1.00 14.11 68 PHE A O 4
ATOM 4798 N N . HIS A 1 77 ? -12.949 -8.080 -3.550 1.00 14.24 69 HIS A N 4
ATOM 4799 C CA . HIS A 1 77 ? -14.075 -7.307 -4.061 1.00 55.41 69 HIS A CA 4
ATOM 4800 C C . HIS A 1 77 ? -15.280 -8.207 -4.320 1.00 65.14 69 HIS A C 4
ATOM 4801 O O . HIS A 1 77 ? -15.130 -9.355 -4.737 1.00 65.23 69 HIS A O 4
ATOM 4815 N N . MET A 1 78 ? -16.473 -7.678 -4.070 1.00 63.11 70 MET A N 4
ATOM 4816 C CA . MET A 1 78 ? -17.702 -8.434 -4.277 1.00 72.51 70 MET A CA 4
ATOM 4817 C C . MET A 1 78 ? -18.687 -7.646 -5.135 1.00 34.54 70 MET A C 4
ATOM 4818 O O . MET A 1 78 ? -18.938 -6.467 -4.885 1.00 30.30 70 MET A O 4
ATOM 4832 N N . VAL A 1 79 ? -19.243 -8.305 -6.146 1.00 74.44 71 VAL A N 4
ATOM 4833 C CA . VAL A 1 79 ? -20.202 -7.666 -7.040 1.00 61.42 71 VAL A CA 4
ATOM 4834 C C . VAL A 1 79 ? -21.506 -8.454 -7.101 1.00 41.22 71 VAL A C 4
ATOM 4835 O O . VAL A 1 79 ? -21.551 -9.561 -7.638 1.00 40.32 71 VAL A O 4
ATOM 4848 N N . VAL A 1 80 ? -22.567 -7.875 -6.547 1.00 63.13 72 VAL A N 4
ATOM 4849 C CA . VAL A 1 80 ? -23.874 -8.522 -6.540 1.00 5.42 72 VAL A CA 4
ATOM 4850 C C . VAL A 1 80 ? -24.695 -8.115 -7.758 1.00 42.11 72 VAL A C 4
ATOM 4851 O O . VAL A 1 80 ? -25.219 -7.003 -7.823 1.00 60.41 72 VAL A O 4
ATOM 4864 N N . ALA A 1 81 ? -24.803 -9.023 -8.722 1.00 70.40 73 ALA A N 4
ATOM 4865 C CA . ALA A 1 81 ? -25.563 -8.760 -9.938 1.00 21.52 73 ALA A CA 4
ATOM 4866 C C . ALA A 1 81 ? -26.641 -9.818 -10.151 1.00 1.21 73 ALA A C 4
ATOM 4867 O O . ALA A 1 81 ? -26.358 -10.922 -10.619 1.00 14.33 73 ALA A O 4
ATOM 4874 N N . LEU A 1 82 ? -27.876 -9.474 -9.805 1.00 35.35 74 LEU A N 4
ATOM 4875 C CA . LEU A 1 82 ? -28.998 -10.395 -9.957 1.00 41.24 74 LEU A CA 4
ATOM 4876 C C . LEU A 1 82 ? -29.959 -9.908 -11.037 1.00 43.14 74 LEU A C 4
ATOM 4877 O O . LEU A 1 82 ? -30.642 -10.706 -11.679 1.00 53.54 74 LEU A O 4
ATOM 4893 N N . ARG A 1 83 ? -30.004 -8.594 -11.234 1.00 23.24 75 ARG A N 4
ATOM 4894 C CA . ARG A 1 83 ? -30.880 -8.001 -12.237 1.00 22.23 75 ARG A CA 4
ATOM 4895 C C . ARG A 1 83 ? -30.268 -8.116 -13.630 1.00 24.53 75 ARG A C 4
ATOM 4896 O O . ARG A 1 83 ? -30.871 -8.687 -14.538 1.00 65.21 75 ARG A O 4
ATOM 4917 N N . ALA A 1 84 ? -29.067 -7.570 -13.790 1.00 22.02 76 ALA A N 4
ATOM 4918 C CA . ALA A 1 84 ? -28.373 -7.613 -15.071 1.00 4.12 76 ALA A CA 4
ATOM 4919 C C . ALA A 1 84 ? -26.872 -7.409 -14.889 1.00 73.22 76 ALA A C 4
ATOM 4920 O O . ALA A 1 84 ? -26.425 -6.899 -13.863 1.00 40.42 76 ALA A O 4
ATOM 4927 N N . GLY A 1 85 ? -26.099 -7.813 -15.893 1.00 11.22 77 GLY A N 4
ATOM 4928 C CA . GLY A 1 85 ? -24.657 -7.667 -15.823 1.00 41.33 77 GLY A CA 4
ATOM 4929 C C . GLY A 1 85 ? -23.959 -8.209 -17.055 1.00 31.23 77 GLY A C 4
ATOM 4930 O O . GLY A 1 85 ? -23.277 -9.232 -16.990 1.00 24.34 77 GLY A O 4
ATOM 4934 N N . CYS A 1 86 ? -24.131 -7.524 -18.180 1.00 31.41 78 CYS A N 4
ATOM 4935 C CA . CYS A 1 86 ? -23.514 -7.945 -19.433 1.00 32.21 78 CYS A CA 4
ATOM 4936 C C . CYS A 1 86 ? -22.394 -6.991 -19.835 1.00 22.45 78 CYS A C 4
ATOM 4937 O O . CYS A 1 86 ? -22.633 -5.977 -20.489 1.00 35.40 78 CYS A O 4
ATOM 4945 N N . MET A 1 9 ? 1.208 0.074 0.010 1.00 2.14 1 MET A N 5
ATOM 4946 C CA . MET A 1 9 ? 1.958 0.112 -1.240 1.00 12.31 1 MET A CA 5
ATOM 4947 C C . MET A 1 9 ? 1.466 -0.965 -2.201 1.00 65.24 1 MET A C 5
ATOM 4948 O O . MET A 1 9 ? 0.895 -0.662 -3.250 1.00 23.31 1 MET A O 5
ATOM 4962 N N . LEU A 1 10 ? 1.692 -2.223 -1.839 1.00 21.04 2 LEU A N 5
ATOM 4963 C CA . LEU A 1 10 ? 1.272 -3.346 -2.670 1.00 23.14 2 LEU A CA 5
ATOM 4964 C C . LEU A 1 10 ? 0.036 -4.023 -2.087 1.00 14.53 2 LEU A C 5
ATOM 4965 O O . LEU A 1 10 ? 0.014 -4.395 -0.913 1.00 32.31 2 LEU A O 5
ATOM 4981 N N . LEU A 1 11 ? -0.992 -4.180 -2.914 1.00 45.12 3 LEU A N 5
ATOM 4982 C CA . LEU A 1 11 ? -2.232 -4.814 -2.482 1.00 31.11 3 LEU A CA 5
ATOM 4983 C C . LEU A 1 11 ? -2.777 -5.739 -3.565 1.00 53.15 3 LEU A C 5
ATOM 4984 O O . LEU A 1 11 ? -2.596 -5.491 -4.758 1.00 24.13 3 LEU A O 5
ATOM 5000 N N . LYS A 1 12 ? -3.448 -6.805 -3.143 1.00 75.13 4 LYS A N 5
ATOM 5001 C CA . LYS A 1 12 ? -4.024 -7.766 -4.077 1.00 32.25 4 LYS A CA 5
ATOM 5002 C C . LYS A 1 12 ? -5.548 -7.754 -4.000 1.00 4.52 4 LYS A C 5
ATOM 5003 O O . LYS A 1 12 ? -6.132 -8.147 -2.990 1.00 4.10 4 LYS A O 5
ATOM 5022 N N . VAL A 1 13 ? -6.186 -7.300 -5.074 1.00 70.51 5 VAL A N 5
ATOM 5023 C CA . VAL A 1 13 ? -7.642 -7.239 -5.129 1.00 63.32 5 VAL A CA 5
ATOM 5024 C C . VAL A 1 13 ? -8.207 -8.371 -5.980 1.00 54.20 5 VAL A C 5
ATOM 5025 O O . VAL A 1 13 ? -7.799 -8.566 -7.125 1.00 54.52 5 VAL A O 5
ATOM 5038 N N . LYS A 1 14 ? -9.151 -9.115 -5.413 1.00 24.31 6 LYS A N 5
ATOM 5039 C CA . LYS A 1 14 ? -9.776 -10.228 -6.119 1.00 5.42 6 LYS A CA 5
ATOM 5040 C C . LYS A 1 14 ? -11.296 -10.103 -6.093 1.00 44.15 6 LYS A C 5
ATOM 5041 O O . LYS A 1 14 ? -11.909 -10.066 -5.026 1.00 43.10 6 LYS A O 5
ATOM 5060 N N . THR A 1 15 ? -11.900 -10.040 -7.276 1.00 44.32 7 THR A N 5
ATOM 5061 C CA . THR A 1 15 ? -13.348 -9.920 -7.389 1.00 44.45 7 THR A CA 5
ATOM 5062 C C . THR A 1 15 ? -14.014 -11.291 -7.402 1.00 3.31 7 THR A C 5
ATOM 5063 O O . THR A 1 15 ? -13.341 -12.318 -7.488 1.00 60.24 7 THR A O 5
ATOM 5074 N N . VAL A 1 16 ? -15.340 -11.300 -7.316 1.00 11.03 8 VAL A N 5
ATOM 5075 C CA . VAL A 1 16 ? -16.098 -12.546 -7.319 1.00 2.30 8 VAL A CA 5
ATOM 5076 C C . VAL A 1 16 ? -16.041 -13.220 -8.685 1.00 64.11 8 VAL A C 5
ATOM 5077 O O . VAL A 1 16 ? -16.455 -14.369 -8.840 1.00 14.34 8 VAL A O 5
ATOM 5090 N N . SER A 1 17 ? -15.523 -12.498 -9.674 1.00 72.30 9 SER A N 5
ATOM 5091 C CA . SER A 1 17 ? -15.414 -13.026 -11.029 1.00 53.42 9 SER A CA 5
ATOM 5092 C C . SER A 1 17 ? -14.110 -13.797 -11.209 1.00 13.11 9 SER A C 5
ATOM 5093 O O . SER A 1 17 ? -13.719 -14.123 -12.329 1.00 4.14 9 SER A O 5
ATOM 5101 N N . ASN A 1 18 ? -13.443 -14.085 -10.096 1.00 64.24 10 ASN A N 5
ATOM 5102 C CA . ASN A 1 18 ? -12.182 -14.818 -10.130 1.00 1.32 10 ASN A CA 5
ATOM 5103 C C . ASN A 1 18 ? -11.085 -13.984 -10.785 1.00 54.23 10 ASN A C 5
ATOM 5104 O O . ASN A 1 18 ? -10.169 -14.521 -11.407 1.00 61.34 10 ASN A O 5
ATOM 5115 N N . LYS A 1 19 ? -11.185 -12.667 -10.641 1.00 53.30 11 LYS A N 5
ATOM 5116 C CA . LYS A 1 19 ? -10.202 -11.757 -11.217 1.00 11.35 11 LYS A CA 5
ATOM 5117 C C . LYS A 1 19 ? -9.326 -11.144 -10.129 1.00 2.22 11 LYS A C 5
ATOM 5118 O O . LYS A 1 19 ? -9.755 -10.244 -9.406 1.00 25.43 11 LYS A O 5
ATOM 5137 N N . VAL A 1 20 ? -8.096 -11.635 -10.019 1.00 63.42 12 VAL A N 5
ATOM 5138 C CA . VAL A 1 20 ? -7.158 -11.134 -9.021 1.00 71.14 12 VAL A CA 5
ATOM 5139 C C . VAL A 1 20 ? -6.073 -10.280 -9.667 1.00 61.13 12 VAL A C 5
ATOM 5140 O O . VAL A 1 20 ? -5.432 -10.698 -10.632 1.00 74.13 12 VAL A O 5
ATOM 5153 N N . ILE A 1 21 ? -5.871 -9.082 -9.128 1.00 73.54 13 ILE A N 5
ATOM 5154 C CA . ILE A 1 21 ? -4.862 -8.170 -9.651 1.00 60.13 13 ILE A CA 5
ATOM 5155 C C . ILE A 1 21 ? -3.937 -7.680 -8.543 1.00 23.02 13 ILE A C 5
ATOM 5156 O O . ILE A 1 21 ? -4.372 -7.004 -7.612 1.00 15.53 13 ILE A O 5
ATOM 5172 N N . GLN A 1 22 ? -2.658 -8.025 -8.651 1.00 63.03 14 GLN A N 5
ATOM 5173 C CA . GLN A 1 22 ? -1.671 -7.619 -7.658 1.00 45.11 14 GLN A CA 5
ATOM 5174 C C . GLN A 1 22 ? -0.800 -6.485 -8.188 1.00 43.43 14 GLN A C 5
ATOM 5175 O O . GLN A 1 22 ? -0.055 -6.660 -9.153 1.00 61.11 14 GLN A O 5
ATOM 5189 N N . ILE A 1 23 ? -0.899 -5.322 -7.552 1.00 61.31 15 ILE A N 5
ATOM 5190 C CA . ILE A 1 23 ? -0.120 -4.160 -7.960 1.00 5.01 15 ILE A CA 5
ATOM 5191 C C . ILE A 1 23 ? 0.770 -3.669 -6.823 1.00 45.33 15 ILE A C 5
ATOM 5192 O O . ILE A 1 23 ? 0.458 -3.860 -5.647 1.00 42.24 15 ILE A O 5
ATOM 5208 N N . THR A 1 24 ? 1.881 -3.032 -7.181 1.00 64.25 16 THR A N 5
ATOM 5209 C CA . THR A 1 24 ? 2.817 -2.512 -6.192 1.00 60.15 16 THR A CA 5
ATOM 5210 C C . THR A 1 24 ? 2.987 -1.004 -6.336 1.00 62.12 16 THR A C 5
ATOM 5211 O O . THR A 1 24 ? 4.094 -0.513 -6.559 1.00 72.22 16 THR A O 5
ATOM 5222 N N . SER A 1 25 ? 1.884 -0.274 -6.207 1.00 3.35 17 SER A N 5
ATOM 5223 C CA . SER A 1 25 ? 1.911 1.179 -6.325 1.00 45.42 17 SER A CA 5
ATOM 5224 C C . SER A 1 25 ? 0.563 1.781 -5.942 1.00 11.02 17 SER A C 5
ATOM 5225 O O . SER A 1 25 ? -0.267 2.074 -6.804 1.00 32.34 17 SER A O 5
ATOM 5233 N N . LEU A 1 26 ? 0.351 1.963 -4.643 1.00 62.01 18 LEU A N 5
ATOM 5234 C CA . LEU A 1 26 ? -0.897 2.530 -4.143 1.00 65.13 18 LEU A CA 5
ATOM 5235 C C . LEU A 1 26 ? -0.690 3.963 -3.663 1.00 63.21 18 LEU A C 5
ATOM 5236 O O . LEU A 1 26 ? 0.408 4.339 -3.250 1.00 52.12 18 LEU A O 5
ATOM 5252 N N . THR A 1 27 ? -1.753 4.759 -3.718 1.00 1.22 19 THR A N 5
ATOM 5253 C CA . THR A 1 27 ? -1.689 6.150 -3.288 1.00 2.32 19 THR A CA 5
ATOM 5254 C C . THR A 1 27 ? -1.785 6.262 -1.771 1.00 32.24 19 THR A C 5
ATOM 5255 O O . THR A 1 27 ? -1.934 5.258 -1.073 1.00 52.21 19 THR A O 5
ATOM 5266 N N . ASP A 1 28 ? -1.700 7.487 -1.266 1.00 10.54 20 ASP A N 5
ATOM 5267 C CA . ASP A 1 28 ? -1.780 7.730 0.170 1.00 4.22 20 ASP A CA 5
ATOM 5268 C C . ASP A 1 28 ? -2.897 8.717 0.493 1.00 32.13 20 ASP A C 5
ATOM 5269 O O . ASP A 1 28 ? -3.146 9.029 1.658 1.00 21.31 20 ASP A O 5
ATOM 5278 N N . ASP A 1 29 ? -3.567 9.205 -0.545 1.00 5.51 21 ASP A N 5
ATOM 5279 C CA . ASP A 1 29 ? -4.658 10.157 -0.372 1.00 2.22 21 ASP A CA 5
ATOM 5280 C C . ASP A 1 29 ? -5.999 9.436 -0.286 1.00 33.04 21 ASP A C 5
ATOM 5281 O O . ASP A 1 29 ? -6.803 9.704 0.606 1.00 11.42 21 ASP A O 5
ATOM 5290 N N . ASN A 1 30 ? -6.234 8.520 -1.219 1.00 60.25 22 ASN A N 5
ATOM 5291 C CA . ASN A 1 30 ? -7.479 7.761 -1.250 1.00 30.12 22 ASN A CA 5
ATOM 5292 C C . ASN A 1 30 ? -7.210 6.268 -1.086 1.00 53.11 22 ASN A C 5
ATOM 5293 O O . ASN A 1 30 ? -7.821 5.604 -0.248 1.00 24.33 22 ASN A O 5
ATOM 5304 N N . THR A 1 31 ? -6.292 5.746 -1.893 1.00 24.43 23 THR A N 5
ATOM 5305 C CA . THR A 1 31 ? -5.942 4.332 -1.838 1.00 63.13 23 THR A CA 5
ATOM 5306 C C . THR A 1 31 ? -7.138 3.455 -2.192 1.00 1.54 23 THR A C 5
ATOM 5307 O O . THR A 1 31 ? -7.291 3.031 -3.337 1.00 70.32 23 THR A O 5
ATOM 5318 N N . ILE A 1 32 ? -7.983 3.189 -1.202 1.00 12.24 24 ILE A N 5
ATOM 5319 C CA . ILE A 1 32 ? -9.167 2.364 -1.410 1.00 1.54 24 ILE A CA 5
ATOM 5320 C C . ILE A 1 32 ? -10.095 2.987 -2.447 1.00 61.45 24 ILE A C 5
ATOM 5321 O O . ILE A 1 32 ? -10.365 2.391 -3.490 1.00 34.34 24 ILE A O 5
ATOM 5337 N N . ALA A 1 33 ? -10.578 4.190 -2.156 1.00 32.35 25 ALA A N 5
ATOM 5338 C CA . ALA A 1 33 ? -11.473 4.895 -3.065 1.00 63.10 25 ALA A CA 5
ATOM 5339 C C . ALA A 1 33 ? -10.866 5.000 -4.460 1.00 40.01 25 ALA A C 5
ATOM 5340 O O . ALA A 1 33 ? -11.571 4.892 -5.463 1.00 31.33 25 ALA A O 5
ATOM 5347 N N . GLU A 1 34 ? -9.555 5.212 -4.516 1.00 2.43 26 GLU A N 5
ATOM 5348 C CA . GLU A 1 34 ? -8.855 5.334 -5.789 1.00 63.31 26 GLU A CA 5
ATOM 5349 C C . GLU A 1 34 ? -8.818 3.994 -6.519 1.00 44.33 26 GLU A C 5
ATOM 5350 O O . GLU A 1 34 ? -8.977 3.935 -7.739 1.00 73.43 26 GLU A O 5
ATOM 5362 N N . LEU A 1 35 ? -8.605 2.922 -5.765 1.00 33.31 27 LEU A N 5
ATOM 5363 C CA . LEU A 1 35 ? -8.546 1.582 -6.339 1.00 33.10 27 LEU A CA 5
ATOM 5364 C C . LEU A 1 35 ? -9.907 1.165 -6.888 1.00 63.44 27 LEU A C 5
ATOM 5365 O O . LEU A 1 35 ? -10.017 0.717 -8.030 1.00 23.40 27 LEU A O 5
ATOM 5381 N N . LYS A 1 36 ? -10.942 1.317 -6.069 1.00 63.53 28 LYS A N 5
ATOM 5382 C CA . LYS A 1 36 ? -12.296 0.959 -6.473 1.00 15.30 28 LYS A CA 5
ATOM 5383 C C . LYS A 1 36 ? -12.782 1.860 -7.604 1.00 74.43 28 LYS A C 5
ATOM 5384 O O . LYS A 1 36 ? -13.425 1.397 -8.546 1.00 41.41 28 LYS A O 5
ATOM 5403 N N . GLY A 1 37 ? -12.470 3.148 -7.505 1.00 44.23 29 GLY A N 5
ATOM 5404 C CA . GLY A 1 37 ? -12.881 4.092 -8.528 1.00 14.23 29 GLY A CA 5
ATOM 5405 C C . GLY A 1 37 ? -12.176 3.860 -9.849 1.00 43.20 29 GLY A C 5
ATOM 5406 O O . GLY A 1 37 ? -12.751 4.078 -10.916 1.00 21.24 29 GLY A O 5
ATOM 5410 N N . LYS A 1 38 ? -10.924 3.419 -9.780 1.00 74.41 30 LYS A N 5
ATOM 5411 C CA . LYS A 1 38 ? -10.138 3.157 -10.980 1.00 23.05 30 LYS A CA 5
ATOM 5412 C C . LYS A 1 38 ? -10.587 1.865 -11.654 1.00 74.11 30 LYS A C 5
ATOM 5413 O O . LYS A 1 38 ? -10.537 1.742 -12.879 1.00 33.24 30 LYS A O 5
ATOM 5432 N N . LEU A 1 39 ? -11.028 0.905 -10.849 1.00 22.34 31 LEU A N 5
ATOM 5433 C CA . LEU A 1 39 ? -11.488 -0.378 -11.368 1.00 73.30 31 LEU A CA 5
ATOM 5434 C C . LEU A 1 39 ? -12.796 -0.217 -12.137 1.00 2.13 31 LEU A C 5
ATOM 5435 O O . LEU A 1 39 ? -12.971 -0.794 -13.209 1.00 72.31 31 LEU A O 5
ATOM 5451 N N . GLU A 1 40 ? -13.709 0.574 -11.582 1.00 32.55 32 GLU A N 5
ATOM 5452 C CA . GLU A 1 40 ? -15.000 0.812 -12.217 1.00 31.45 32 GLU A CA 5
ATOM 5453 C C . GLU A 1 40 ? -14.834 1.616 -13.503 1.00 23.04 32 GLU A C 5
ATOM 5454 O O . GLU A 1 40 ? -15.481 1.334 -14.510 1.00 50.44 32 GLU A O 5
ATOM 5466 N N . GLU A 1 41 ? -13.962 2.618 -13.458 1.00 44.41 33 GLU A N 5
ATOM 5467 C CA . GLU A 1 41 ? -13.711 3.464 -14.619 1.00 53.41 33 GLU A CA 5
ATOM 5468 C C . GLU A 1 41 ? -13.008 2.679 -15.723 1.00 14.41 33 GLU A C 5
ATOM 5469 O O . GLU A 1 41 ? -13.243 2.910 -16.909 1.00 71.20 33 GLU A O 5
ATOM 5481 N N . SER A 1 42 ? -12.145 1.752 -15.323 1.00 24.40 34 SER A N 5
ATOM 5482 C CA . SER A 1 42 ? -11.404 0.935 -16.277 1.00 44.12 34 SER A CA 5
ATOM 5483 C C . SER A 1 42 ? -12.350 0.063 -17.096 1.00 53.14 34 SER A C 5
ATOM 5484 O O . SER A 1 42 ? -12.204 -0.057 -18.312 1.00 63.32 34 SER A O 5
ATOM 5492 N N . GLU A 1 43 ? -13.321 -0.543 -16.420 1.00 52.30 35 GLU A N 5
ATOM 5493 C CA . GLU A 1 43 ? -14.292 -1.404 -17.085 1.00 24.51 35 GLU A CA 5
ATOM 5494 C C . GLU A 1 43 ? -15.375 -0.577 -17.770 1.00 42.53 35 GLU A C 5
ATOM 5495 O O . GLU A 1 43 ? -16.230 -1.113 -18.474 1.00 23.13 35 GLU A O 5
ATOM 5507 N N . GLY A 1 44 ? -15.332 0.736 -17.559 1.00 24.54 36 GLY A N 5
ATOM 5508 C CA . GLY A 1 44 ? -16.314 1.617 -18.162 1.00 33.05 36 GLY A CA 5
ATOM 5509 C C . GLY A 1 44 ? -17.505 1.864 -17.256 1.00 64.21 36 GLY A C 5
ATOM 5510 O O . GLY A 1 44 ? -17.945 3.003 -17.096 1.00 20.54 36 GLY A O 5
ATOM 5514 N N . ILE A 1 45 ? -18.028 0.795 -16.664 1.00 44.25 37 ILE A N 5
ATOM 5515 C CA . ILE A 1 45 ? -19.174 0.902 -15.771 1.00 75.22 37 ILE A CA 5
ATOM 5516 C C . ILE A 1 45 ? -19.008 0.001 -14.553 1.00 22.45 37 ILE A C 5
ATOM 5517 O O . ILE A 1 45 ? -18.298 -1.005 -14.585 1.00 42.24 37 ILE A O 5
ATOM 5533 N N . PRO A 1 46 ? -19.679 0.366 -13.450 1.00 44.11 38 PRO A N 5
ATOM 5534 C CA . PRO A 1 46 ? -19.623 -0.397 -12.200 1.00 22.31 38 PRO A CA 5
ATOM 5535 C C . PRO A 1 46 ? -20.337 -1.740 -12.308 1.00 54.02 38 PRO A C 5
ATOM 5536 O O . PRO A 1 46 ? -21.404 -1.839 -12.913 1.00 33.43 38 PRO A O 5
ATOM 5547 N N . GLY A 1 47 ? -19.742 -2.772 -11.718 1.00 1.34 39 GLY A N 5
ATOM 5548 C CA . GLY A 1 47 ? -20.336 -4.095 -11.759 1.00 54.14 39 GLY A CA 5
ATOM 5549 C C . GLY A 1 47 ? -21.731 -4.123 -11.166 1.00 1.12 39 GLY A C 5
ATOM 5550 O O . GLY A 1 47 ? -22.649 -4.700 -11.747 1.00 65.31 39 GLY A O 5
ATOM 5554 N N . ASN A 1 48 ? -21.890 -3.499 -10.003 1.00 52.43 40 ASN A N 5
ATOM 5555 C CA . ASN A 1 48 ? -23.183 -3.456 -9.329 1.00 62.42 40 ASN A CA 5
ATOM 5556 C C . ASN A 1 48 ? -23.060 -2.798 -7.959 1.00 12.44 40 ASN A C 5
ATOM 5557 O O . ASN A 1 48 ? -23.507 -1.668 -7.759 1.00 73.54 40 ASN A O 5
ATOM 5568 N N . MET A 1 49 ? -22.451 -3.511 -7.017 1.00 61.25 41 MET A N 5
ATOM 5569 C CA . MET A 1 49 ? -22.268 -2.995 -5.666 1.00 2.01 41 MET A CA 5
ATOM 5570 C C . MET A 1 49 ? -20.839 -2.502 -5.461 1.00 41.33 41 MET A C 5
ATOM 5571 O O . MET A 1 49 ? -20.609 -1.505 -4.776 1.00 20.03 41 MET A O 5
ATOM 5585 N N . ILE A 1 50 ? -19.884 -3.205 -6.059 1.00 65.33 42 ILE A N 5
ATOM 5586 C CA . ILE A 1 50 ? -18.478 -2.838 -5.943 1.00 1.45 42 ILE A CA 5
ATOM 5587 C C . ILE A 1 50 ? -18.081 -2.638 -4.484 1.00 32.33 42 ILE A C 5
ATOM 5588 O O . ILE A 1 50 ? -17.520 -1.605 -4.118 1.00 21.40 42 ILE A O 5
ATOM 5604 N N . ARG A 1 51 ? -18.375 -3.635 -3.655 1.00 12.32 43 ARG A N 5
ATOM 5605 C CA . ARG A 1 51 ? -18.049 -3.569 -2.235 1.00 63.44 43 ARG A CA 5
ATOM 5606 C C . ARG A 1 51 ? -17.043 -4.654 -1.858 1.00 53.44 43 ARG A C 5
ATOM 5607 O O . ARG A 1 51 ? -17.316 -5.846 -2.005 1.00 3.12 43 ARG A O 5
ATOM 5628 N N . LEU A 1 52 ? -15.881 -4.232 -1.373 1.00 42.01 44 LEU A N 5
ATOM 5629 C CA . LEU A 1 52 ? -14.834 -5.167 -0.975 1.00 42.42 44 LEU A CA 5
ATOM 5630 C C . LEU A 1 52 ? -14.736 -5.260 0.544 1.00 4.31 44 LEU A C 5
ATOM 5631 O O . LEU A 1 52 ? -15.128 -4.338 1.260 1.00 61.02 44 LEU A O 5
ATOM 5647 N N . VAL A 1 53 ? -14.207 -6.378 1.030 1.00 35.55 45 VAL A N 5
ATOM 5648 C CA . VAL A 1 53 ? -14.054 -6.591 2.465 1.00 72.03 45 VAL A CA 5
ATOM 5649 C C . VAL A 1 53 ? -12.583 -6.697 2.850 1.00 31.45 45 VAL A C 5
ATOM 5650 O O . VAL A 1 53 ? -11.875 -7.598 2.398 1.00 14.40 45 VAL A O 5
ATOM 5663 N N . TYR A 1 54 ? -12.129 -5.773 3.689 1.00 31.04 46 TYR A N 5
ATOM 5664 C CA . TYR A 1 54 ? -10.741 -5.761 4.135 1.00 21.22 46 TYR A CA 5
ATOM 5665 C C . TYR A 1 54 ? -10.608 -6.390 5.519 1.00 43.11 46 TYR A C 5
ATOM 5666 O O . TYR A 1 54 ? -11.140 -5.873 6.501 1.00 40.24 46 TYR A O 5
ATOM 5684 N N . GLN A 1 55 ? -9.893 -7.508 5.587 1.00 22.32 47 GLN A N 5
ATOM 5685 C CA . GLN A 1 55 ? -9.689 -8.208 6.850 1.00 71.20 47 GLN A CA 5
ATOM 5686 C C . GLN A 1 55 ? -11.024 -8.547 7.506 1.00 64.10 47 GLN A C 5
ATOM 5687 O O . GLN A 1 55 ? -11.146 -8.533 8.730 1.00 54.10 47 GLN A O 5
ATOM 5701 N N . GLY A 1 56 ? -12.022 -8.851 6.682 1.00 32.43 48 GLY A N 5
ATOM 5702 C CA . GLY A 1 56 ? -13.335 -9.189 7.201 1.00 62.00 48 GLY A CA 5
ATOM 5703 C C . GLY A 1 56 ? -14.114 -7.968 7.647 1.00 41.54 48 GLY A C 5
ATOM 5704 O O . GLY A 1 56 ? -15.180 -8.088 8.251 1.00 3.33 48 GLY A O 5
ATOM 5708 N N . LYS A 1 57 ? -13.581 -6.787 7.349 1.00 32.14 49 LYS A N 5
ATOM 5709 C CA . LYS A 1 57 ? -14.232 -5.537 7.723 1.00 34.32 49 LYS A CA 5
ATOM 5710 C C . LYS A 1 57 ? -14.635 -4.742 6.485 1.00 1.04 49 LYS A C 5
ATOM 5711 O O . LYS A 1 57 ? -14.142 -4.996 5.387 1.00 72.32 49 LYS A O 5
ATOM 5730 N N . GLN A 1 58 ? -15.531 -3.779 6.672 1.00 12.52 50 GLN A N 5
ATOM 5731 C CA . GLN A 1 58 ? -15.998 -2.946 5.570 1.00 71.12 50 GLN A CA 5
ATOM 5732 C C . GLN A 1 58 ? -15.641 -1.482 5.804 1.00 63.11 50 GLN A C 5
ATOM 5733 O O . GLN A 1 58 ? -15.123 -1.120 6.861 1.00 2.22 50 GLN A O 5
ATOM 5747 N N . LEU A 1 59 ? -15.920 -0.644 4.812 1.00 62.35 51 LEU A N 5
ATOM 5748 C CA . LEU A 1 59 ? -15.627 0.782 4.909 1.00 74.31 51 LEU A CA 5
ATOM 5749 C C . LEU A 1 59 ? -14.149 1.016 5.204 1.00 33.53 51 LEU A C 5
ATOM 5750 O O . LEU A 1 59 ? -13.732 1.022 6.362 1.00 62.33 51 LEU A O 5
ATOM 5766 N N . GLU A 1 60 ? -13.364 1.210 4.149 1.00 22.45 52 GLU A N 5
ATOM 5767 C CA . GLU A 1 60 ? -11.932 1.445 4.297 1.00 14.50 52 GLU A CA 5
ATOM 5768 C C . GLU A 1 60 ? -11.535 2.783 3.680 1.00 11.52 52 GLU A C 5
ATOM 5769 O O . GLU A 1 60 ? -10.373 3.185 3.737 1.00 25.42 52 GLU A O 5
ATOM 5781 N N . ASP A 1 61 ? -12.509 3.469 3.091 1.00 64.32 53 ASP A N 5
ATOM 5782 C CA . ASP A 1 61 ? -12.262 4.762 2.463 1.00 21.33 53 ASP A CA 5
ATOM 5783 C C . ASP A 1 61 ? -11.608 5.727 3.447 1.00 51.21 53 ASP A C 5
ATOM 5784 O O . ASP A 1 61 ? -10.728 6.504 3.077 1.00 74.35 53 ASP A O 5
ATOM 5793 N N . GLU A 1 62 ? -12.046 5.673 4.701 1.00 24.21 54 GLU A N 5
ATOM 5794 C CA . GLU A 1 62 ? -11.504 6.544 5.737 1.00 45.31 54 GLU A CA 5
ATOM 5795 C C . GLU A 1 62 ? -10.050 6.191 6.039 1.00 1.50 54 GLU A C 5
ATOM 5796 O O . GLU A 1 62 ? -9.303 7.002 6.587 1.00 41.41 54 GLU A O 5
ATOM 5808 N N . LYS A 1 63 ? -9.655 4.975 5.678 1.00 14.13 55 LYS A N 5
ATOM 5809 C CA . LYS A 1 63 ? -8.292 4.513 5.909 1.00 61.31 55 LYS A CA 5
ATOM 5810 C C . LYS A 1 63 ? -7.462 4.607 4.632 1.00 32.24 55 LYS A C 5
ATOM 5811 O O . LYS A 1 63 ? -6.622 3.748 4.362 1.00 14.22 55 LYS A O 5
ATOM 5830 N N . ARG A 1 64 ? -7.702 5.655 3.852 1.00 12.51 56 ARG A N 5
ATOM 5831 C CA . ARG A 1 64 ? -6.977 5.861 2.604 1.00 3.34 56 ARG A CA 5
ATOM 5832 C C . ARG A 1 64 ? -5.472 5.732 2.823 1.00 50.12 56 ARG A C 5
ATOM 5833 O O . ARG A 1 64 ? -4.843 4.787 2.344 1.00 12.31 56 ARG A O 5
ATOM 5854 N N . LEU A 1 65 ? -4.901 6.687 3.548 1.00 44.43 57 LEU A N 5
ATOM 5855 C CA . LEU A 1 65 ? -3.469 6.681 3.830 1.00 53.34 57 LEU A CA 5
ATOM 5856 C C . LEU A 1 65 ? -3.108 5.553 4.790 1.00 33.32 57 LEU A C 5
ATOM 5857 O O . LEU A 1 65 ? -2.041 4.948 4.682 1.00 10.45 57 LEU A O 5
ATOM 5873 N N . LYS A 1 66 ? -4.006 5.272 5.729 1.00 61.12 58 LYS A N 5
ATOM 5874 C CA . LYS A 1 66 ? -3.785 4.214 6.707 1.00 30.51 58 LYS A CA 5
ATOM 5875 C C . LYS A 1 66 ? -3.587 2.868 6.017 1.00 33.53 58 LYS A C 5
ATOM 5876 O O . LYS A 1 66 ? -2.940 1.971 6.558 1.00 3.25 58 LYS A O 5
ATOM 5895 N N . ASP A 1 67 ? -4.148 2.733 4.820 1.00 3.53 59 ASP A N 5
ATOM 5896 C CA . ASP A 1 67 ? -4.031 1.497 4.055 1.00 4.53 59 ASP A CA 5
ATOM 5897 C C . ASP A 1 67 ? -2.707 1.450 3.299 1.00 41.14 59 ASP A C 5
ATOM 5898 O O . ASP A 1 67 ? -2.241 0.379 2.908 1.00 15.11 59 ASP A O 5
ATOM 5907 N N . TYR A 1 68 ? -2.106 2.617 3.094 1.00 11.04 60 TYR A N 5
ATOM 5908 C CA . TYR A 1 68 ? -0.838 2.709 2.381 1.00 3.22 60 TYR A CA 5
ATOM 5909 C C . TYR A 1 68 ? 0.323 2.291 3.278 1.00 23.52 60 TYR A C 5
ATOM 5910 O O . TYR A 1 68 ? 1.398 1.937 2.795 1.00 44.43 60 TYR A O 5
ATOM 5928 N N . GLN A 1 69 ? 0.096 2.333 4.587 1.00 22.41 61 GLN A N 5
ATOM 5929 C CA . GLN A 1 69 ? 1.123 1.958 5.552 1.00 33.24 61 GLN A CA 5
ATOM 5930 C C . GLN A 1 69 ? 1.210 0.442 5.693 1.00 32.34 61 GLN A C 5
ATOM 5931 O O . GLN A 1 69 ? 2.156 -0.083 6.279 1.00 21.34 61 GLN A O 5
ATOM 5945 N N . MET A 1 70 ? 0.216 -0.256 5.153 1.00 44.05 62 MET A N 5
ATOM 5946 C CA . MET A 1 70 ? 0.182 -1.712 5.218 1.00 71.43 62 MET A CA 5
ATOM 5947 C C . MET A 1 70 ? 1.071 -2.326 4.141 1.00 23.01 62 MET A C 5
ATOM 5948 O O . MET A 1 70 ? 1.989 -3.090 4.442 1.00 54.15 62 MET A O 5
ATOM 5962 N N . SER A 1 71 ? 0.794 -1.987 2.886 1.00 14.02 63 SER A N 5
ATOM 5963 C CA . SER A 1 71 ? 1.566 -2.508 1.765 1.00 62.13 63 SER A CA 5
ATOM 5964 C C . SER A 1 71 ? 1.628 -4.032 1.809 1.00 51.11 63 SER A C 5
ATOM 5965 O O . SER A 1 71 ? 2.629 -4.635 1.424 1.00 3.14 63 SER A O 5
ATOM 5973 N N . ALA A 1 72 ? 0.549 -4.648 2.281 1.00 1.01 64 ALA A N 5
ATOM 5974 C CA . ALA A 1 72 ? 0.478 -6.101 2.374 1.00 5.13 64 ALA A CA 5
ATOM 5975 C C . ALA A 1 72 ? -0.871 -6.551 2.922 1.00 15.14 64 ALA A C 5
ATOM 5976 O O . ALA A 1 72 ? -0.941 -7.419 3.792 1.00 55.34 64 ALA A O 5
ATOM 5983 N N . GLY A 1 73 ? -1.943 -5.954 2.409 1.00 43.25 65 GLY A N 5
ATOM 5984 C CA . GLY A 1 73 ? -3.276 -6.306 2.860 1.00 73.14 65 GLY A CA 5
ATOM 5985 C C . GLY A 1 73 ? -4.138 -6.863 1.744 1.00 64.05 65 GLY A C 5
ATOM 5986 O O . GLY A 1 73 ? -4.469 -6.154 0.794 1.00 72.22 65 GLY A O 5
ATOM 5990 N N . ALA A 1 74 ? -4.500 -8.137 1.857 1.00 45.22 66 ALA A N 5
ATOM 5991 C CA . ALA A 1 74 ? -5.328 -8.788 0.849 1.00 24.15 66 ALA A CA 5
ATOM 5992 C C . ALA A 1 74 ? -6.695 -8.121 0.748 1.00 40.03 66 ALA A C 5
ATOM 5993 O O . ALA A 1 74 ? -7.328 -7.819 1.760 1.00 24.13 66 ALA A O 5
ATOM 6000 N N . THR A 1 75 ? -7.147 -7.892 -0.482 1.00 3.05 67 THR A N 5
ATOM 6001 C CA . THR A 1 75 ? -8.438 -7.259 -0.716 1.00 13.35 67 THR A CA 5
ATOM 6002 C C . THR A 1 75 ? -9.333 -8.138 -1.581 1.00 72.22 67 THR A C 5
ATOM 6003 O O . THR A 1 75 ? -8.871 -8.762 -2.537 1.00 5.32 67 THR A O 5
ATOM 6014 N N . PHE A 1 76 ? -10.617 -8.184 -1.241 1.00 51.24 68 PHE A N 5
ATOM 6015 C CA . PHE A 1 76 ? -11.577 -8.988 -1.988 1.00 54.12 68 PHE A CA 5
ATOM 6016 C C . PHE A 1 76 ? -12.810 -8.165 -2.351 1.00 51.01 68 PHE A C 5
ATOM 6017 O O . PHE A 1 76 ? -13.573 -7.750 -1.478 1.00 5.23 68 PHE A O 5
ATOM 6034 N N . HIS A 1 77 ? -12.999 -7.932 -3.646 1.00 62.42 69 HIS A N 5
ATOM 6035 C CA . HIS A 1 77 ? -14.139 -7.159 -4.126 1.00 24.10 69 HIS A CA 5
ATOM 6036 C C . HIS A 1 77 ? -15.338 -8.065 -4.389 1.00 2.01 69 HIS A C 5
ATOM 6037 O O . HIS A 1 77 ? -15.182 -9.208 -4.818 1.00 41.20 69 HIS A O 5
ATOM 6051 N N . MET A 1 78 ? -16.533 -7.547 -4.128 1.00 14.32 70 MET A N 5
ATOM 6052 C CA . MET A 1 78 ? -17.759 -8.309 -4.337 1.00 23.30 70 MET A CA 5
ATOM 6053 C C . MET A 1 78 ? -18.747 -7.526 -5.195 1.00 0.42 70 MET A C 5
ATOM 6054 O O . MET A 1 78 ? -18.994 -6.344 -4.953 1.00 22.13 70 MET A O 5
ATOM 6068 N N . VAL A 1 79 ? -19.310 -8.191 -6.199 1.00 1.04 71 VAL A N 5
ATOM 6069 C CA . VAL A 1 79 ? -20.272 -7.557 -7.092 1.00 0.31 71 VAL A CA 5
ATOM 6070 C C . VAL A 1 79 ? -21.578 -8.341 -7.139 1.00 73.31 71 VAL A C 5
ATOM 6071 O O . VAL A 1 79 ? -21.630 -9.451 -7.670 1.00 2.12 71 VAL A O 5
ATOM 6084 N N . VAL A 1 80 ? -22.634 -7.757 -6.581 1.00 24.15 72 VAL A N 5
ATOM 6085 C CA . VAL A 1 80 ? -23.942 -8.400 -6.560 1.00 22.50 72 VAL A CA 5
ATOM 6086 C C . VAL A 1 80 ? -24.771 -7.998 -7.774 1.00 54.11 72 VAL A C 5
ATOM 6087 O O . VAL A 1 80 ? -25.292 -6.885 -7.842 1.00 2.14 72 VAL A O 5
ATOM 6100 N N . ALA A 1 81 ? -24.891 -8.912 -8.732 1.00 3.24 73 ALA A N 5
ATOM 6101 C CA . ALA A 1 81 ? -25.659 -8.653 -9.943 1.00 33.22 73 ALA A CA 5
ATOM 6102 C C . ALA A 1 81 ? -26.743 -9.707 -10.141 1.00 35.25 73 ALA A C 5
ATOM 6103 O O . ALA A 1 81 ? -26.471 -10.813 -10.610 1.00 4.03 73 ALA A O 5
ATOM 6110 N N . LEU A 1 82 ? -27.973 -9.359 -9.780 1.00 15.24 74 LEU A N 5
ATOM 6111 C CA . LEU A 1 82 ? -29.100 -10.276 -9.917 1.00 2.32 74 LEU A CA 5
ATOM 6112 C C . LEU A 1 82 ? -30.051 -9.809 -11.014 1.00 72.31 74 LEU A C 5
ATOM 6113 O O . LEU A 1 82 ? -30.748 -10.616 -11.630 1.00 22.33 74 LEU A O 5
ATOM 6129 N N . ARG A 1 83 ? -30.073 -8.502 -11.255 1.00 34.43 75 ARG A N 5
ATOM 6130 C CA . ARG A 1 83 ? -30.938 -7.929 -12.279 1.00 12.35 75 ARG A CA 5
ATOM 6131 C C . ARG A 1 83 ? -30.346 -8.136 -13.669 1.00 61.23 75 ARG A C 5
ATOM 6132 O O . ARG A 1 83 ? -30.985 -8.716 -14.547 1.00 11.51 75 ARG A O 5
ATOM 6153 N N . ALA A 1 84 ? -29.121 -7.658 -13.862 1.00 62.44 76 ALA A N 5
ATOM 6154 C CA . ALA A 1 84 ? -28.442 -7.793 -15.145 1.00 41.32 76 ALA A CA 5
ATOM 6155 C C . ALA A 1 84 ? -26.932 -7.651 -14.985 1.00 11.52 76 ALA A C 5
ATOM 6156 O O . ALA A 1 84 ? -26.454 -7.057 -14.019 1.00 42.33 76 ALA A O 5
ATOM 6163 N N . GLY A 1 85 ? -26.186 -8.201 -15.938 1.00 3.41 77 GLY A N 5
ATOM 6164 C CA . GLY A 1 85 ? -24.738 -8.125 -15.883 1.00 5.54 77 GLY A CA 5
ATOM 6165 C C . GLY A 1 85 ? -24.113 -9.378 -15.304 1.00 22.43 77 GLY A C 5
ATOM 6166 O O . GLY A 1 85 ? -23.265 -9.303 -14.413 1.00 72.52 77 GLY A O 5
ATOM 6170 N N . CYS A 1 86 ? -24.532 -10.533 -15.808 1.00 72.43 78 CYS A N 5
ATOM 6171 C CA . CYS A 1 86 ? -24.010 -11.810 -15.334 1.00 4.24 78 CYS A CA 5
ATOM 6172 C C . CYS A 1 86 ? -24.149 -11.925 -13.819 1.00 72.22 78 CYS A C 5
ATOM 6173 O O . CYS A 1 86 ? -25.222 -12.242 -13.307 1.00 54.14 78 CYS A O 5
ATOM 6181 N N . MET A 1 9 ? 1.068 0.002 -0.038 1.00 44.40 1 MET A N 6
ATOM 6182 C CA . MET A 1 9 ? 1.758 0.043 -1.323 1.00 14.24 1 MET A CA 6
ATOM 6183 C C . MET A 1 9 ? 1.312 -1.110 -2.215 1.00 72.55 1 MET A C 6
ATOM 6184 O O . MET A 1 9 ? 0.649 -0.902 -3.232 1.00 51.54 1 MET A O 6
ATOM 6198 N N . LEU A 1 10 ? 1.680 -2.327 -1.830 1.00 34.32 2 LEU A N 6
ATOM 6199 C CA . LEU A 1 10 ? 1.318 -3.515 -2.596 1.00 14.21 2 LEU A CA 6
ATOM 6200 C C . LEU A 1 10 ? 0.110 -4.213 -1.980 1.00 34.13 2 LEU A C 6
ATOM 6201 O O . LEU A 1 10 ? 0.123 -4.576 -0.803 1.00 35.43 2 LEU A O 6
ATOM 6217 N N . LEU A 1 11 ? -0.932 -4.400 -2.782 1.00 53.33 3 LEU A N 6
ATOM 6218 C CA . LEU A 1 11 ? -2.149 -5.057 -2.317 1.00 24.21 3 LEU A CA 6
ATOM 6219 C C . LEU A 1 11 ? -2.699 -6.000 -3.382 1.00 33.55 3 LEU A C 6
ATOM 6220 O O . LEU A 1 11 ? -2.550 -5.758 -4.579 1.00 43.33 3 LEU A O 6
ATOM 6236 N N . LYS A 1 12 ? -3.339 -7.077 -2.937 1.00 41.11 4 LYS A N 6
ATOM 6237 C CA . LYS A 1 12 ? -3.916 -8.056 -3.851 1.00 30.15 4 LYS A CA 6
ATOM 6238 C C . LYS A 1 12 ? -5.440 -8.024 -3.790 1.00 62.51 4 LYS A C 6
ATOM 6239 O O . LYS A 1 12 ? -6.039 -8.385 -2.777 1.00 4.45 4 LYS A O 6
ATOM 6258 N N . VAL A 1 13 ? -6.062 -7.593 -4.883 1.00 11.34 5 VAL A N 6
ATOM 6259 C CA . VAL A 1 13 ? -7.516 -7.517 -4.955 1.00 13.15 5 VAL A CA 6
ATOM 6260 C C . VAL A 1 13 ? -8.088 -8.677 -5.762 1.00 1.11 5 VAL A C 6
ATOM 6261 O O . VAL A 1 13 ? -7.649 -8.945 -6.881 1.00 32.24 5 VAL A O 6
ATOM 6274 N N . LYS A 1 14 ? -9.071 -9.363 -5.188 1.00 5.42 6 LYS A N 6
ATOM 6275 C CA . LYS A 1 14 ? -9.705 -10.494 -5.854 1.00 13.14 6 LYS A CA 6
ATOM 6276 C C . LYS A 1 14 ? -11.224 -10.348 -5.846 1.00 44.31 6 LYS A C 6
ATOM 6277 O O . LYS A 1 14 ? -11.844 -10.259 -4.786 1.00 74.31 6 LYS A O 6
ATOM 6296 N N . THR A 1 15 ? -11.817 -10.324 -7.035 1.00 74.24 7 THR A N 6
ATOM 6297 C CA . THR A 1 15 ? -13.263 -10.189 -7.166 1.00 24.25 7 THR A CA 6
ATOM 6298 C C . THR A 1 15 ? -13.949 -11.549 -7.113 1.00 22.45 7 THR A C 6
ATOM 6299 O O . THR A 1 15 ? -13.291 -12.590 -7.151 1.00 15.42 7 THR A O 6
ATOM 6310 N N . VAL A 1 16 ? -15.275 -11.535 -7.025 1.00 12.01 8 VAL A N 6
ATOM 6311 C CA . VAL A 1 16 ? -16.051 -12.768 -6.969 1.00 31.14 8 VAL A CA 6
ATOM 6312 C C . VAL A 1 16 ? -16.007 -13.506 -8.302 1.00 32.33 8 VAL A C 6
ATOM 6313 O O . VAL A 1 16 ? -16.439 -14.655 -8.402 1.00 15.53 8 VAL A O 6
ATOM 6326 N N . SER A 1 17 ? -15.482 -12.839 -9.324 1.00 64.33 9 SER A N 6
ATOM 6327 C CA . SER A 1 17 ? -15.384 -13.431 -10.654 1.00 1.25 9 SER A CA 6
ATOM 6328 C C . SER A 1 17 ? -14.092 -14.229 -10.799 1.00 42.14 9 SER A C 6
ATOM 6329 O O . SER A 1 17 ? -13.706 -14.610 -11.904 1.00 34.14 9 SER A O 6
ATOM 6337 N N . ASN A 1 18 ? -13.427 -14.477 -9.676 1.00 32.45 10 ASN A N 6
ATOM 6338 C CA . ASN A 1 18 ? -12.178 -15.230 -9.677 1.00 3.41 10 ASN A CA 6
ATOM 6339 C C . ASN A 1 18 ? -11.068 -14.439 -10.363 1.00 63.10 10 ASN A C 6
ATOM 6340 O O . ASN A 1 18 ? -10.159 -15.015 -10.962 1.00 0.11 10 ASN A O 6
ATOM 6351 N N . LYS A 1 19 ? -11.148 -13.116 -10.271 1.00 65.01 11 LYS A N 6
ATOM 6352 C CA . LYS A 1 19 ? -10.150 -12.245 -10.880 1.00 42.35 11 LYS A CA 6
ATOM 6353 C C . LYS A 1 19 ? -9.267 -11.601 -9.816 1.00 42.03 11 LYS A C 6
ATOM 6354 O O . LYS A 1 19 ? -9.683 -10.665 -9.133 1.00 62.02 11 LYS A O 6
ATOM 6373 N N . VAL A 1 20 ? -8.045 -12.108 -9.681 1.00 53.45 12 VAL A N 6
ATOM 6374 C CA . VAL A 1 20 ? -7.103 -11.580 -8.702 1.00 64.12 12 VAL A CA 6
ATOM 6375 C C . VAL A 1 20 ? -6.005 -10.767 -9.379 1.00 1.22 12 VAL A C 6
ATOM 6376 O O . VAL A 1 20 ? -5.328 -11.253 -10.285 1.00 44.31 12 VAL A O 6
ATOM 6389 N N . ILE A 1 21 ? -5.834 -9.527 -8.932 1.00 74.03 13 ILE A N 6
ATOM 6390 C CA . ILE A 1 21 ? -4.817 -8.647 -9.494 1.00 14.43 13 ILE A CA 6
ATOM 6391 C C . ILE A 1 21 ? -3.957 -8.030 -8.396 1.00 30.21 13 ILE A C 6
ATOM 6392 O O . ILE A 1 21 ? -4.451 -7.277 -7.557 1.00 64.20 13 ILE A O 6
ATOM 6408 N N . GLN A 1 22 ? -2.668 -8.354 -8.410 1.00 31.33 14 GLN A N 6
ATOM 6409 C CA . GLN A 1 22 ? -1.739 -7.831 -7.415 1.00 63.24 14 GLN A CA 6
ATOM 6410 C C . GLN A 1 22 ? -0.875 -6.722 -8.008 1.00 32.33 14 GLN A C 6
ATOM 6411 O O . GLN A 1 22 ? -0.140 -6.942 -8.971 1.00 34.30 14 GLN A O 6
ATOM 6425 N N . ILE A 1 23 ? -0.969 -5.531 -7.426 1.00 74.40 15 ILE A N 6
ATOM 6426 C CA . ILE A 1 23 ? -0.196 -4.389 -7.896 1.00 52.23 15 ILE A CA 6
ATOM 6427 C C . ILE A 1 23 ? 0.701 -3.840 -6.792 1.00 13.11 15 ILE A C 6
ATOM 6428 O O . ILE A 1 23 ? 0.366 -3.916 -5.609 1.00 50.41 15 ILE A O 6
ATOM 6444 N N . THR A 1 24 ? 1.843 -3.285 -7.185 1.00 53.35 16 THR A N 6
ATOM 6445 C CA . THR A 1 24 ? 2.788 -2.722 -6.230 1.00 2.12 16 THR A CA 6
ATOM 6446 C C . THR A 1 24 ? 2.933 -1.216 -6.421 1.00 71.50 16 THR A C 6
ATOM 6447 O O . THR A 1 24 ? 4.021 -0.720 -6.714 1.00 34.01 16 THR A O 6
ATOM 6458 N N . SER A 1 25 ? 1.830 -0.494 -6.253 1.00 34.51 17 SER A N 6
ATOM 6459 C CA . SER A 1 25 ? 1.833 0.955 -6.410 1.00 44.22 17 SER A CA 6
ATOM 6460 C C . SER A 1 25 ? 0.498 1.552 -5.977 1.00 10.14 17 SER A C 6
ATOM 6461 O O . SER A 1 25 ? -0.377 1.813 -6.804 1.00 20.44 17 SER A O 6
ATOM 6469 N N . LEU A 1 26 ? 0.348 1.766 -4.674 1.00 42.51 18 LEU A N 6
ATOM 6470 C CA . LEU A 1 26 ? -0.880 2.333 -4.128 1.00 73.03 18 LEU A CA 6
ATOM 6471 C C . LEU A 1 26 ? -0.666 3.779 -3.692 1.00 74.12 18 LEU A C 6
ATOM 6472 O O . LEU A 1 26 ? 0.444 4.174 -3.335 1.00 31.34 18 LEU A O 6
ATOM 6488 N N . THR A 1 27 ? -1.738 4.565 -3.722 1.00 41.41 19 THR A N 6
ATOM 6489 C CA . THR A 1 27 ? -1.668 5.967 -3.329 1.00 53.12 19 THR A CA 6
ATOM 6490 C C . THR A 1 27 ? -1.738 6.118 -1.814 1.00 33.51 19 THR A C 6
ATOM 6491 O O . THR A 1 27 ? -1.871 5.132 -1.088 1.00 73.12 19 THR A O 6
ATOM 6502 N N . ASP A 1 28 ? -1.649 7.356 -1.342 1.00 43.24 20 ASP A N 6
ATOM 6503 C CA . ASP A 1 28 ? -1.704 7.636 0.088 1.00 62.31 20 ASP A CA 6
ATOM 6504 C C . ASP A 1 28 ? -2.811 8.637 0.404 1.00 62.34 20 ASP A C 6
ATOM 6505 O O . ASP A 1 28 ? -3.049 8.968 1.565 1.00 33.53 20 ASP A O 6
ATOM 6514 N N . ASP A 1 29 ? -3.483 9.116 -0.637 1.00 65.14 21 ASP A N 6
ATOM 6515 C CA . ASP A 1 29 ? -4.564 10.079 -0.471 1.00 55.54 21 ASP A CA 6
ATOM 6516 C C . ASP A 1 29 ? -5.913 9.372 -0.381 1.00 0.04 21 ASP A C 6
ATOM 6517 O O . ASP A 1 29 ? -6.713 9.652 0.511 1.00 22.23 21 ASP A O 6
ATOM 6526 N N . ASN A 1 30 ? -6.158 8.455 -1.311 1.00 32.02 22 ASN A N 6
ATOM 6527 C CA . ASN A 1 30 ? -7.411 7.708 -1.337 1.00 2.52 22 ASN A CA 6
ATOM 6528 C C . ASN A 1 30 ? -7.153 6.209 -1.225 1.00 61.11 22 ASN A C 6
ATOM 6529 O O . ASN A 1 30 ? -7.768 5.520 -0.411 1.00 13.25 22 ASN A O 6
ATOM 6540 N N . THR A 1 31 ? -6.238 5.708 -2.049 1.00 44.32 23 THR A N 6
ATOM 6541 C CA . THR A 1 31 ? -5.898 4.291 -2.044 1.00 41.11 23 THR A CA 6
ATOM 6542 C C . THR A 1 31 ? -7.095 3.437 -2.445 1.00 15.25 23 THR A C 6
ATOM 6543 O O . THR A 1 31 ? -7.244 3.068 -3.610 1.00 32.23 23 THR A O 6
ATOM 6554 N N . ILE A 1 32 ? -7.947 3.128 -1.473 1.00 21.34 24 ILE A N 6
ATOM 6555 C CA . ILE A 1 32 ? -9.133 2.319 -1.725 1.00 63.54 24 ILE A CA 6
ATOM 6556 C C . ILE A 1 32 ? -10.060 3.000 -2.725 1.00 54.24 24 ILE A C 6
ATOM 6557 O O . ILE A 1 32 ? -10.327 2.468 -3.803 1.00 10.24 24 ILE A O 6
ATOM 6573 N N . ALA A 1 33 ? -10.548 4.182 -2.362 1.00 22.13 25 ALA A N 6
ATOM 6574 C CA . ALA A 1 33 ? -11.443 4.939 -3.228 1.00 64.34 25 ALA A CA 6
ATOM 6575 C C . ALA A 1 33 ? -10.842 5.113 -4.619 1.00 40.42 25 ALA A C 6
ATOM 6576 O O . ALA A 1 33 ? -11.554 5.070 -5.622 1.00 2.11 25 ALA A O 6
ATOM 6583 N N . GLU A 1 34 ? -9.528 5.311 -4.671 1.00 15.50 26 GLU A N 6
ATOM 6584 C CA . GLU A 1 34 ? -8.834 5.494 -5.940 1.00 3.31 26 GLU A CA 6
ATOM 6585 C C . GLU A 1 34 ? -8.821 4.198 -6.745 1.00 31.00 26 GLU A C 6
ATOM 6586 O O . GLU A 1 34 ? -9.005 4.208 -7.963 1.00 1.31 26 GLU A O 6
ATOM 6598 N N . LEU A 1 35 ? -8.602 3.083 -6.056 1.00 55.24 27 LEU A N 6
ATOM 6599 C CA . LEU A 1 35 ? -8.565 1.778 -6.706 1.00 71.51 27 LEU A CA 6
ATOM 6600 C C . LEU A 1 35 ? -9.937 1.405 -7.259 1.00 61.11 27 LEU A C 6
ATOM 6601 O O . LEU A 1 35 ? -10.068 1.029 -8.424 1.00 62.31 27 LEU A O 6
ATOM 6617 N N . LYS A 1 36 ? -10.958 1.514 -6.416 1.00 53.02 28 LYS A N 6
ATOM 6618 C CA . LYS A 1 36 ? -12.322 1.192 -6.820 1.00 41.31 28 LYS A CA 6
ATOM 6619 C C . LYS A 1 36 ? -12.816 2.163 -7.888 1.00 73.31 28 LYS A C 6
ATOM 6620 O O . LYS A 1 36 ? -13.530 1.774 -8.812 1.00 24.52 28 LYS A O 6
ATOM 6639 N N . GLY A 1 37 ? -12.431 3.428 -7.756 1.00 3.42 29 GLY A N 6
ATOM 6640 C CA . GLY A 1 37 ? -12.843 4.434 -8.717 1.00 73.14 29 GLY A CA 6
ATOM 6641 C C . GLY A 1 37 ? -12.216 4.224 -10.081 1.00 61.22 29 GLY A C 6
ATOM 6642 O O . GLY A 1 37 ? -12.826 4.526 -11.107 1.00 43.41 29 GLY A O 6
ATOM 6646 N N . LYS A 1 38 ? -10.993 3.705 -10.094 1.00 44.34 30 LYS A N 6
ATOM 6647 C CA . LYS A 1 38 ? -10.281 3.455 -11.342 1.00 24.11 30 LYS A CA 6
ATOM 6648 C C . LYS A 1 38 ? -10.829 2.215 -12.042 1.00 3.41 30 LYS A C 6
ATOM 6649 O O . LYS A 1 38 ? -10.917 2.171 -13.270 1.00 13.53 30 LYS A O 6
ATOM 6668 N N . LEU A 1 39 ? -11.197 1.211 -11.254 1.00 65.03 31 LEU A N 6
ATOM 6669 C CA . LEU A 1 39 ? -11.738 -0.029 -11.799 1.00 20.53 31 LEU A CA 6
ATOM 6670 C C . LEU A 1 39 ? -13.121 0.198 -12.400 1.00 72.11 31 LEU A C 6
ATOM 6671 O O . LEU A 1 39 ? -13.421 -0.286 -13.491 1.00 63.10 31 LEU A O 6
ATOM 6687 N N . GLU A 1 40 ? -13.959 0.939 -11.682 1.00 2.14 32 GLU A N 6
ATOM 6688 C CA . GLU A 1 40 ? -15.310 1.231 -12.146 1.00 42.51 32 GLU A CA 6
ATOM 6689 C C . GLU A 1 40 ? -15.280 2.157 -13.359 1.00 2.11 32 GLU A C 6
ATOM 6690 O O . GLU A 1 40 ? -16.045 1.980 -14.306 1.00 62.02 32 GLU A O 6
ATOM 6702 N N . GLU A 1 41 ? -14.391 3.145 -13.320 1.00 63.24 33 GLU A N 6
ATOM 6703 C CA . GLU A 1 41 ? -14.262 4.099 -14.415 1.00 52.05 33 GLU A CA 6
ATOM 6704 C C . GLU A 1 41 ? -13.704 3.422 -15.664 1.00 52.32 33 GLU A C 6
ATOM 6705 O O . GLU A 1 41 ? -14.086 3.754 -16.786 1.00 52.23 33 GLU A O 6
ATOM 6717 N N . SER A 1 42 ? -12.797 2.472 -15.460 1.00 14.10 34 SER A N 6
ATOM 6718 C CA . SER A 1 42 ? -12.183 1.751 -16.568 1.00 42.15 34 SER A CA 6
ATOM 6719 C C . SER A 1 42 ? -13.226 0.947 -17.338 1.00 61.42 34 SER A C 6
ATOM 6720 O O . SER A 1 42 ? -13.234 0.938 -18.569 1.00 2.04 34 SER A O 6
ATOM 6728 N N . GLU A 1 43 ? -14.104 0.272 -16.603 1.00 73.22 35 GLU A N 6
ATOM 6729 C CA . GLU A 1 43 ? -15.151 -0.537 -17.217 1.00 15.45 35 GLU A CA 6
ATOM 6730 C C . GLU A 1 43 ? -16.313 0.338 -17.680 1.00 43.04 35 GLU A C 6
ATOM 6731 O O . GLU A 1 43 ? -17.256 -0.144 -18.305 1.00 73.23 35 GLU A O 6
ATOM 6743 N N . GLY A 1 44 ? -16.236 1.628 -17.369 1.00 4.34 36 GLY A N 6
ATOM 6744 C CA . GLY A 1 44 ? -17.286 2.550 -17.760 1.00 1.10 36 GLY A CA 6
ATOM 6745 C C . GLY A 1 44 ? -18.375 2.667 -16.712 1.00 2.20 36 GLY A C 6
ATOM 6746 O O . GLY A 1 44 ? -18.815 3.770 -16.385 1.00 64.11 36 GLY A O 6
ATOM 6750 N N . ILE A 1 45 ? -18.812 1.528 -16.185 1.00 42.34 37 ILE A N 6
ATOM 6751 C CA . ILE A 1 45 ? -19.856 1.508 -15.169 1.00 54.50 37 ILE A CA 6
ATOM 6752 C C . ILE A 1 45 ? -19.539 0.495 -14.074 1.00 51.43 37 ILE A C 6
ATOM 6753 O O . ILE A 1 45 ? -18.817 -0.479 -14.286 1.00 74.22 37 ILE A O 6
ATOM 6769 N N . PRO A 1 46 ? -20.092 0.728 -12.875 1.00 0.14 38 PRO A N 6
ATOM 6770 C CA . PRO A 1 46 ? -19.884 -0.154 -11.723 1.00 32.43 38 PRO A CA 6
ATOM 6771 C C . PRO A 1 46 ? -20.580 -1.501 -11.891 1.00 44.11 38 PRO A C 6
ATOM 6772 O O . PRO A 1 46 ? -21.718 -1.569 -12.352 1.00 34.13 38 PRO A O 6
ATOM 6783 N N . GLY A 1 47 ? -19.887 -2.571 -11.514 1.00 64.31 39 GLY A N 6
ATOM 6784 C CA . GLY A 1 47 ? -20.454 -3.902 -11.631 1.00 53.32 39 GLY A CA 6
ATOM 6785 C C . GLY A 1 47 ? -21.834 -4.000 -11.012 1.00 55.42 39 GLY A C 6
ATOM 6786 O O . GLY A 1 47 ? -22.752 -4.560 -11.610 1.00 62.13 39 GLY A O 6
ATOM 6790 N N . ASN A 1 48 ? -21.982 -3.454 -9.809 1.00 62.12 40 ASN A N 6
ATOM 6791 C CA . ASN A 1 48 ? -23.260 -3.485 -9.107 1.00 41.44 40 ASN A CA 6
ATOM 6792 C C . ASN A 1 48 ? -23.132 -2.870 -7.717 1.00 22.22 40 ASN A C 6
ATOM 6793 O O . ASN A 1 48 ? -23.636 -1.777 -7.461 1.00 71.15 40 ASN A O 6
ATOM 6804 N N . MET A 1 49 ? -22.453 -3.581 -6.822 1.00 52.01 41 MET A N 6
ATOM 6805 C CA . MET A 1 49 ? -22.257 -3.105 -5.458 1.00 11.42 41 MET A CA 6
ATOM 6806 C C . MET A 1 49 ? -20.843 -2.564 -5.269 1.00 32.45 41 MET A C 6
ATOM 6807 O O . MET A 1 49 ? -20.638 -1.566 -4.577 1.00 62.41 41 MET A O 6
ATOM 6821 N N . ILE A 1 50 ? -19.873 -3.230 -5.886 1.00 41.42 42 ILE A N 6
ATOM 6822 C CA . ILE A 1 50 ? -18.479 -2.815 -5.786 1.00 12.14 42 ILE A CA 6
ATOM 6823 C C . ILE A 1 50 ? -18.078 -2.584 -4.333 1.00 0.43 42 ILE A C 6
ATOM 6824 O O . ILE A 1 50 ? -17.618 -1.501 -3.970 1.00 42.20 42 ILE A O 6
ATOM 6840 N N . ARG A 1 51 ? -18.254 -3.609 -3.506 1.00 10.25 43 ARG A N 6
ATOM 6841 C CA . ARG A 1 51 ? -17.910 -3.518 -2.092 1.00 2.32 43 ARG A CA 6
ATOM 6842 C C . ARG A 1 51 ? -16.922 -4.613 -1.701 1.00 62.01 43 ARG A C 6
ATOM 6843 O O . ARG A 1 51 ? -17.221 -5.803 -1.814 1.00 45.33 43 ARG A O 6
ATOM 6864 N N . LEU A 1 52 ? -15.744 -4.204 -1.242 1.00 14.03 44 LEU A N 6
ATOM 6865 C CA . LEU A 1 52 ? -14.711 -5.150 -0.834 1.00 74.15 44 LEU A CA 6
ATOM 6866 C C . LEU A 1 52 ? -14.594 -5.207 0.685 1.00 21.22 44 LEU A C 6
ATOM 6867 O O . LEU A 1 52 ? -14.956 -4.259 1.383 1.00 65.35 44 LEU A O 6
ATOM 6883 N N . VAL A 1 53 ? -14.084 -6.325 1.193 1.00 44.13 45 VAL A N 6
ATOM 6884 C CA . VAL A 1 53 ? -13.915 -6.505 2.630 1.00 42.33 45 VAL A CA 6
ATOM 6885 C C . VAL A 1 53 ? -12.441 -6.626 2.999 1.00 44.11 45 VAL A C 6
ATOM 6886 O O . VAL A 1 53 ? -11.717 -7.453 2.443 1.00 3.45 45 VAL A O 6
ATOM 6899 N N . TYR A 1 54 ? -12.002 -5.797 3.940 1.00 72.31 46 TYR A N 6
ATOM 6900 C CA . TYR A 1 54 ? -10.613 -5.810 4.383 1.00 51.13 46 TYR A CA 6
ATOM 6901 C C . TYR A 1 54 ? -10.490 -6.428 5.772 1.00 1.54 46 TYR A C 6
ATOM 6902 O O . TYR A 1 54 ? -11.003 -5.886 6.751 1.00 5.32 46 TYR A O 6
ATOM 6920 N N . GLN A 1 55 ? -9.806 -7.564 5.849 1.00 63.41 47 GLN A N 6
ATOM 6921 C CA . GLN A 1 55 ? -9.615 -8.256 7.118 1.00 24.40 47 GLN A CA 6
ATOM 6922 C C . GLN A 1 55 ? -10.954 -8.550 7.785 1.00 73.20 47 GLN A C 6
ATOM 6923 O O . GLN A 1 55 ? -11.069 -8.520 9.009 1.00 33.45 47 GLN A O 6
ATOM 6937 N N . GLY A 1 56 ? -11.966 -8.834 6.970 1.00 11.32 48 GLY A N 6
ATOM 6938 C CA . GLY A 1 56 ? -13.285 -9.128 7.500 1.00 62.23 48 GLY A CA 6
ATOM 6939 C C . GLY A 1 56 ? -14.044 -7.877 7.895 1.00 44.11 48 GLY A C 6
ATOM 6940 O O . GLY A 1 56 ? -15.131 -7.955 8.467 1.00 60.40 48 GLY A O 6
ATOM 6944 N N . LYS A 1 57 ? -13.469 -6.718 7.591 1.00 12.12 49 LYS A N 6
ATOM 6945 C CA . LYS A 1 57 ? -14.097 -5.443 7.918 1.00 32.33 49 LYS A CA 6
ATOM 6946 C C . LYS A 1 57 ? -14.535 -4.712 6.653 1.00 34.23 49 LYS A C 6
ATOM 6947 O O . LYS A 1 57 ? -14.084 -5.032 5.554 1.00 51.41 49 LYS A O 6
ATOM 6966 N N . GLN A 1 58 ? -15.415 -3.730 6.818 1.00 54.12 50 GLN A N 6
ATOM 6967 C CA . GLN A 1 58 ? -15.913 -2.954 5.688 1.00 0.42 50 GLN A CA 6
ATOM 6968 C C . GLN A 1 58 ? -15.517 -1.487 5.819 1.00 4.30 50 GLN A C 6
ATOM 6969 O O . GLN A 1 58 ? -14.949 -1.074 6.831 1.00 4.01 50 GLN A O 6
ATOM 6983 N N . LEU A 1 59 ? -15.819 -0.703 4.790 1.00 61.44 51 LEU A N 6
ATOM 6984 C CA . LEU A 1 59 ? -15.494 0.719 4.789 1.00 61.31 51 LEU A CA 6
ATOM 6985 C C . LEU A 1 59 ? -14.000 0.936 5.009 1.00 13.03 51 LEU A C 6
ATOM 6986 O O . LEU A 1 59 ? -13.534 1.000 6.146 1.00 33.34 51 LEU A O 6
ATOM 7002 N N . GLU A 1 60 ? -13.256 1.051 3.914 1.00 51.12 52 GLU A N 6
ATOM 7003 C CA . GLU A 1 60 ? -11.815 1.263 3.989 1.00 74.14 52 GLU A CA 6
ATOM 7004 C C . GLU A 1 60 ? -11.432 2.613 3.389 1.00 11.14 52 GLU A C 6
ATOM 7005 O O . GLU A 1 60 ? -10.275 3.029 3.459 1.00 55.13 52 GLU A O 6
ATOM 7017 N N . ASP A 1 61 ? -12.411 3.292 2.801 1.00 21.32 53 ASP A N 6
ATOM 7018 C CA . ASP A 1 61 ? -12.178 4.595 2.190 1.00 44.01 53 ASP A CA 6
ATOM 7019 C C . ASP A 1 61 ? -11.562 5.564 3.195 1.00 53.14 53 ASP A C 6
ATOM 7020 O O . ASP A 1 61 ? -10.728 6.395 2.838 1.00 25.20 53 ASP A O 6
ATOM 7029 N N . GLU A 1 62 ? -11.982 5.452 4.451 1.00 22.41 54 GLU A N 6
ATOM 7030 C CA . GLU A 1 62 ? -11.473 6.320 5.506 1.00 23.23 54 GLU A CA 6
ATOM 7031 C C . GLU A 1 62 ? -10.019 5.988 5.830 1.00 63.23 54 GLU A C 6
ATOM 7032 O O . GLU A 1 62 ? -9.300 6.799 6.414 1.00 23.40 54 GLU A O 6
ATOM 7044 N N . LYS A 1 63 ? -9.592 4.789 5.446 1.00 53.41 55 LYS A N 6
ATOM 7045 C CA . LYS A 1 63 ? -8.225 4.348 5.693 1.00 22.02 55 LYS A CA 6
ATOM 7046 C C . LYS A 1 63 ? -7.374 4.482 4.434 1.00 2.14 55 LYS A C 6
ATOM 7047 O O . LYS A 1 63 ? -6.508 3.648 4.167 1.00 15.12 55 LYS A O 6
ATOM 7066 N N . ARG A 1 64 ? -7.624 5.537 3.666 1.00 73.12 56 ARG A N 6
ATOM 7067 C CA . ARG A 1 64 ? -6.881 5.780 2.436 1.00 64.34 56 ARG A CA 6
ATOM 7068 C C . ARG A 1 64 ? -5.378 5.689 2.682 1.00 5.31 56 ARG A C 6
ATOM 7069 O O . ARG A 1 64 ? -4.713 4.768 2.205 1.00 55.11 56 ARG A O 6
ATOM 7090 N N . LEU A 1 65 ? -4.847 6.651 3.429 1.00 10.13 57 LEU A N 6
ATOM 7091 C CA . LEU A 1 65 ? -3.422 6.681 3.739 1.00 22.13 57 LEU A CA 6
ATOM 7092 C C . LEU A 1 65 ? -3.050 5.558 4.703 1.00 55.14 57 LEU A C 6
ATOM 7093 O O . LEU A 1 65 ? -1.964 4.985 4.616 1.00 34.40 57 LEU A O 6
ATOM 7109 N N . LYS A 1 66 ? -3.960 5.247 5.620 1.00 54.24 58 LYS A N 6
ATOM 7110 C CA . LYS A 1 66 ? -3.731 4.190 6.598 1.00 54.51 58 LYS A CA 6
ATOM 7111 C C . LYS A 1 66 ? -3.469 2.856 5.906 1.00 12.44 58 LYS A C 6
ATOM 7112 O O . LYS A 1 66 ? -2.793 1.985 6.454 1.00 41.34 58 LYS A O 6
ATOM 7131 N N . ASP A 1 67 ? -4.007 2.704 4.701 1.00 11.23 59 ASP A N 6
ATOM 7132 C CA . ASP A 1 67 ? -3.829 1.477 3.934 1.00 61.01 59 ASP A CA 6
ATOM 7133 C C . ASP A 1 67 ? -2.498 1.491 3.189 1.00 61.53 59 ASP A C 6
ATOM 7134 O O . ASP A 1 67 ? -2.014 0.450 2.743 1.00 24.23 59 ASP A O 6
ATOM 7143 N N . TYR A 1 68 ? -1.912 2.675 3.056 1.00 11.32 60 TYR A N 6
ATOM 7144 C CA . TYR A 1 68 ? -0.639 2.825 2.362 1.00 62.03 60 TYR A CA 6
ATOM 7145 C C . TYR A 1 68 ? 0.524 2.418 3.262 1.00 52.00 60 TYR A C 6
ATOM 7146 O O . TYR A 1 68 ? 1.617 2.116 2.783 1.00 13.43 60 TYR A O 6
ATOM 7164 N N . GLN A 1 69 ? 0.278 2.412 4.568 1.00 22.11 61 GLN A N 6
ATOM 7165 C CA . GLN A 1 69 ? 1.304 2.042 5.536 1.00 0.21 61 GLN A CA 6
ATOM 7166 C C . GLN A 1 69 ? 1.371 0.528 5.707 1.00 51.21 61 GLN A C 6
ATOM 7167 O O . GLN A 1 69 ? 2.311 0.002 6.301 1.00 65.01 61 GLN A O 6
ATOM 7181 N N . MET A 1 70 ? 0.367 -0.166 5.183 1.00 74.45 62 MET A N 6
ATOM 7182 C CA . MET A 1 70 ? 0.312 -1.621 5.277 1.00 45.33 62 MET A CA 6
ATOM 7183 C C . MET A 1 70 ? 1.185 -2.268 4.206 1.00 43.31 62 MET A C 6
ATOM 7184 O O . MET A 1 70 ? 2.103 -3.028 4.515 1.00 14.15 62 MET A O 6
ATOM 7198 N N . SER A 1 71 ? 0.893 -1.961 2.946 1.00 64.11 63 SER A N 6
ATOM 7199 C CA . SER A 1 71 ? 1.649 -2.516 1.829 1.00 23.34 63 SER A CA 6
ATOM 7200 C C . SER A 1 71 ? 1.721 -4.037 1.925 1.00 61.32 63 SER A C 6
ATOM 7201 O O . SER A 1 71 ? 2.720 -4.648 1.544 1.00 13.54 63 SER A O 6
ATOM 7209 N N . ALA A 1 72 ? 0.654 -4.643 2.436 1.00 41.22 64 ALA A N 6
ATOM 7210 C CA . ALA A 1 72 ? 0.594 -6.092 2.580 1.00 60.01 64 ALA A CA 6
ATOM 7211 C C . ALA A 1 72 ? -0.746 -6.531 3.160 1.00 11.12 64 ALA A C 6
ATOM 7212 O O . ALA A 1 72 ? -0.796 -7.275 4.138 1.00 31.53 64 ALA A O 6
ATOM 7219 N N . GLY A 1 73 ? -1.832 -6.064 2.551 1.00 45.43 65 GLY A N 6
ATOM 7220 C CA . GLY A 1 73 ? -3.158 -6.418 3.022 1.00 65.22 65 GLY A CA 6
ATOM 7221 C C . GLY A 1 73 ? -4.029 -6.992 1.922 1.00 32.25 65 GLY A C 6
ATOM 7222 O O . GLY A 1 73 ? -4.340 -6.309 0.947 1.00 21.12 65 GLY A O 6
ATOM 7226 N N . ALA A 1 74 ? -4.423 -8.252 2.079 1.00 53.31 66 ALA A N 6
ATOM 7227 C CA . ALA A 1 74 ? -5.264 -8.917 1.092 1.00 74.12 66 ALA A CA 6
ATOM 7228 C C . ALA A 1 74 ? -6.613 -8.218 0.959 1.00 32.22 66 ALA A C 6
ATOM 7229 O O . ALA A 1 74 ? -7.242 -7.863 1.957 1.00 25.11 66 ALA A O 6
ATOM 7236 N N . THR A 1 75 ? -7.054 -8.022 -0.280 1.00 21.33 67 THR A N 6
ATOM 7237 C CA . THR A 1 75 ? -8.327 -7.364 -0.543 1.00 33.12 67 THR A CA 6
ATOM 7238 C C . THR A 1 75 ? -9.241 -8.250 -1.382 1.00 11.21 67 THR A C 6
ATOM 7239 O O . THR A 1 75 ? -8.791 -8.918 -2.313 1.00 50.43 67 THR A O 6
ATOM 7250 N N . PHE A 1 76 ? -10.527 -8.251 -1.047 1.00 11.12 68 PHE A N 6
ATOM 7251 C CA . PHE A 1 76 ? -11.505 -9.056 -1.770 1.00 1.50 68 PHE A CA 6
ATOM 7252 C C . PHE A 1 76 ? -12.714 -8.214 -2.169 1.00 3.14 68 PHE A C 6
ATOM 7253 O O . PHE A 1 76 ? -13.469 -7.749 -1.315 1.00 12.44 68 PHE A O 6
ATOM 7270 N N . HIS A 1 77 ? -12.890 -8.022 -3.472 1.00 61.11 69 HIS A N 6
ATOM 7271 C CA . HIS A 1 77 ? -14.007 -7.237 -3.985 1.00 43.42 69 HIS A CA 6
ATOM 7272 C C . HIS A 1 77 ? -15.226 -8.121 -4.229 1.00 40.32 69 HIS A C 6
ATOM 7273 O O . HIS A 1 77 ? -15.097 -9.271 -4.648 1.00 3.32 69 HIS A O 6
ATOM 7287 N N . MET A 1 78 ? -16.409 -7.576 -3.964 1.00 3.40 70 MET A N 6
ATOM 7288 C CA . MET A 1 78 ? -17.651 -8.315 -4.155 1.00 62.45 70 MET A CA 6
ATOM 7289 C C . MET A 1 78 ? -18.634 -7.516 -5.004 1.00 15.21 70 MET A C 6
ATOM 7290 O O . MET A 1 78 ? -18.890 -6.342 -4.735 1.00 51.11 70 MET A O 6
ATOM 7304 N N . VAL A 1 79 ? -19.183 -8.159 -6.030 1.00 15.24 71 VAL A N 6
ATOM 7305 C CA . VAL A 1 79 ? -20.140 -7.508 -6.917 1.00 3.51 71 VAL A CA 6
ATOM 7306 C C . VAL A 1 79 ? -21.339 -8.408 -7.188 1.00 75.20 71 VAL A C 6
ATOM 7307 O O . VAL A 1 79 ? -21.222 -9.431 -7.863 1.00 42.12 71 VAL A O 6
ATOM 7320 N N . VAL A 1 80 ? -22.495 -8.021 -6.657 1.00 71.14 72 VAL A N 6
ATOM 7321 C CA . VAL A 1 80 ? -23.718 -8.793 -6.843 1.00 53.52 72 VAL A CA 6
ATOM 7322 C C . VAL A 1 80 ? -24.572 -8.208 -7.963 1.00 65.45 72 VAL A C 6
ATOM 7323 O O . VAL A 1 80 ? -25.184 -7.153 -7.805 1.00 35.21 72 VAL A O 6
ATOM 7336 N N . ALA A 1 81 ? -24.607 -8.902 -9.096 1.00 64.44 73 ALA A N 6
ATOM 7337 C CA . ALA A 1 81 ? -25.387 -8.454 -10.243 1.00 20.00 73 ALA A CA 6
ATOM 7338 C C . ALA A 1 81 ? -26.501 -9.443 -10.569 1.00 41.14 73 ALA A C 6
ATOM 7339 O O . ALA A 1 81 ? -26.266 -10.471 -11.206 1.00 23.02 73 ALA A O 6
ATOM 7346 N N . LEU A 1 82 ? -27.714 -9.127 -10.130 1.00 1.42 74 LEU A N 6
ATOM 7347 C CA . LEU A 1 82 ? -28.865 -9.988 -10.375 1.00 33.32 74 LEU A CA 6
ATOM 7348 C C . LEU A 1 82 ? -29.845 -9.327 -11.339 1.00 0.21 74 LEU A C 6
ATOM 7349 O O . LEU A 1 82 ? -30.567 -10.006 -12.069 1.00 31.12 74 LEU A O 6
ATOM 7365 N N . ARG A 1 83 ? -29.863 -7.998 -11.337 1.00 44.13 75 ARG A N 6
ATOM 7366 C CA . ARG A 1 83 ? -30.753 -7.245 -12.212 1.00 44.35 75 ARG A CA 6
ATOM 7367 C C . ARG A 1 83 ? -30.255 -7.279 -13.654 1.00 45.04 75 ARG A C 6
ATOM 7368 O O . ARG A 1 83 ? -30.959 -7.735 -14.554 1.00 54.22 75 ARG A O 6
ATOM 7389 N N . ALA A 1 84 ? -29.036 -6.793 -13.866 1.00 24.44 76 ALA A N 6
ATOM 7390 C CA . ALA A 1 84 ? -28.443 -6.770 -15.197 1.00 2.10 76 ALA A CA 6
ATOM 7391 C C . ALA A 1 84 ? -26.922 -6.687 -15.119 1.00 51.15 76 ALA A C 6
ATOM 7392 O O . ALA A 1 84 ? -26.365 -6.263 -14.108 1.00 24.40 76 ALA A O 6
ATOM 7399 N N . GLY A 1 85 ? -26.256 -7.095 -16.195 1.00 60.24 77 GLY A N 6
ATOM 7400 C CA . GLY A 1 85 ? -24.806 -7.060 -16.228 1.00 4.43 77 GLY A CA 6
ATOM 7401 C C . GLY A 1 85 ? -24.233 -7.819 -17.408 1.00 31.11 77 GLY A C 6
ATOM 7402 O O . GLY A 1 85 ? -23.403 -8.713 -17.236 1.00 41.41 77 GLY A O 6
ATOM 7406 N N . CYS A 1 86 ? -24.678 -7.466 -18.609 1.00 3.44 78 CYS A N 6
ATOM 7407 C CA . CYS A 1 86 ? -24.206 -8.122 -19.823 1.00 22.44 78 CYS A CA 6
ATOM 7408 C C . CYS A 1 86 ? -24.556 -9.607 -19.809 1.00 11.30 78 CYS A C 6
ATOM 7409 O O . CYS A 1 86 ? -25.681 -9.986 -19.487 1.00 14.14 78 CYS A O 6
ATOM 7417 N N . MET A 1 9 ? 1.374 0.149 -0.138 1.00 22.44 1 MET A N 7
ATOM 7418 C CA . MET A 1 9 ? 2.129 0.144 -1.385 1.00 62.23 1 MET A CA 7
ATOM 7419 C C . MET A 1 9 ? 1.603 -0.927 -2.335 1.00 73.23 1 MET A C 7
ATOM 7420 O O . MET A 1 9 ? 1.064 -0.618 -3.399 1.00 0.51 1 MET A O 7
ATOM 7434 N N . LEU A 1 10 ? 1.762 -2.187 -1.946 1.00 32.14 2 LEU A N 7
ATOM 7435 C CA . LEU A 1 10 ? 1.302 -3.305 -2.763 1.00 44.41 2 LEU A CA 7
ATOM 7436 C C . LEU A 1 10 ? 0.058 -3.947 -2.158 1.00 40.41 2 LEU A C 7
ATOM 7437 O O . LEU A 1 10 ? 0.031 -4.276 -0.971 1.00 53.15 2 LEU A O 7
ATOM 7453 N N . LEU A 1 11 ? -0.970 -4.124 -2.981 1.00 44.42 3 LEU A N 7
ATOM 7454 C CA . LEU A 1 11 ? -2.217 -4.729 -2.528 1.00 52.22 3 LEU A CA 7
ATOM 7455 C C . LEU A 1 11 ? -2.770 -5.687 -3.578 1.00 73.02 3 LEU A C 7
ATOM 7456 O O . LEU A 1 11 ? -2.582 -5.486 -4.778 1.00 74.23 3 LEU A O 7
ATOM 7472 N N . LYS A 1 12 ? -3.455 -6.729 -3.119 1.00 12.33 4 LYS A N 7
ATOM 7473 C CA . LYS A 1 12 ? -4.040 -7.717 -4.017 1.00 63.31 4 LYS A CA 7
ATOM 7474 C C . LYS A 1 12 ? -5.562 -7.699 -3.930 1.00 15.22 4 LYS A C 7
ATOM 7475 O O . LYS A 1 12 ? -6.140 -8.047 -2.900 1.00 5.14 4 LYS A O 7
ATOM 7494 N N . VAL A 1 13 ? -6.208 -7.292 -5.018 1.00 52.41 5 VAL A N 7
ATOM 7495 C CA . VAL A 1 13 ? -7.664 -7.231 -5.065 1.00 52.50 5 VAL A CA 7
ATOM 7496 C C . VAL A 1 13 ? -8.234 -8.356 -5.921 1.00 32.11 5 VAL A C 7
ATOM 7497 O O . VAL A 1 13 ? -7.843 -8.533 -7.075 1.00 54.30 5 VAL A O 7
ATOM 7510 N N . LYS A 1 14 ? -9.161 -9.116 -5.348 1.00 54.01 6 LYS A N 7
ATOM 7511 C CA . LYS A 1 14 ? -9.788 -10.225 -6.058 1.00 13.32 6 LYS A CA 7
ATOM 7512 C C . LYS A 1 14 ? -11.307 -10.083 -6.056 1.00 11.32 6 LYS A C 7
ATOM 7513 O O . LYS A 1 14 ? -11.935 -10.031 -4.998 1.00 33.22 6 LYS A O 7
ATOM 7532 N N . THR A 1 15 ? -11.893 -10.021 -7.248 1.00 21.33 7 THR A N 7
ATOM 7533 C CA . THR A 1 15 ? -13.338 -9.886 -7.383 1.00 44.22 7 THR A CA 7
ATOM 7534 C C . THR A 1 15 ? -14.021 -11.248 -7.367 1.00 75.12 7 THR A C 7
ATOM 7535 O O . THR A 1 15 ? -13.360 -12.286 -7.393 1.00 33.33 7 THR A O 7
ATOM 7546 N N . VAL A 1 16 ? -15.350 -11.238 -7.325 1.00 51.24 8 VAL A N 7
ATOM 7547 C CA . VAL A 1 16 ? -16.124 -12.473 -7.308 1.00 30.30 8 VAL A CA 7
ATOM 7548 C C . VAL A 1 16 ? -16.042 -13.192 -8.650 1.00 12.00 8 VAL A C 7
ATOM 7549 O O . VAL A 1 16 ? -16.471 -14.339 -8.779 1.00 12.51 8 VAL A O 7
ATOM 7562 N N . SER A 1 17 ? -15.488 -12.510 -9.647 1.00 61.23 9 SER A N 7
ATOM 7563 C CA . SER A 1 17 ? -15.352 -13.082 -10.982 1.00 34.32 9 SER A CA 7
ATOM 7564 C C . SER A 1 17 ? -14.058 -13.881 -11.101 1.00 72.35 9 SER A C 7
ATOM 7565 O O . SER A 1 17 ? -13.644 -14.252 -12.199 1.00 41.50 9 SER A O 7
ATOM 7573 N N . ASN A 1 18 ? -13.424 -14.143 -9.963 1.00 13.01 10 ASN A N 7
ATOM 7574 C CA . ASN A 1 18 ? -12.176 -14.897 -9.939 1.00 35.52 10 ASN A CA 7
ATOM 7575 C C . ASN A 1 18 ? -11.051 -14.109 -10.602 1.00 12.12 10 ASN A C 7
ATOM 7576 O O . ASN A 1 18 ? -10.129 -14.686 -11.179 1.00 35.32 10 ASN A O 7
ATOM 7587 N N . LYS A 1 19 ? -11.133 -12.786 -10.515 1.00 5.43 11 LYS A N 7
ATOM 7588 C CA . LYS A 1 19 ? -10.121 -11.916 -11.104 1.00 11.04 11 LYS A CA 7
ATOM 7589 C C . LYS A 1 19 ? -9.259 -11.274 -10.022 1.00 10.44 11 LYS A C 7
ATOM 7590 O O . LYS A 1 19 ? -9.688 -10.338 -9.346 1.00 43.33 11 LYS A O 7
ATOM 7609 N N . VAL A 1 20 ? -8.041 -11.781 -9.863 1.00 22.32 12 VAL A N 7
ATOM 7610 C CA . VAL A 1 20 ? -7.117 -11.255 -8.865 1.00 34.24 12 VAL A CA 7
ATOM 7611 C C . VAL A 1 20 ? -6.033 -10.404 -9.514 1.00 45.33 12 VAL A C 7
ATOM 7612 O O . VAL A 1 20 ? -5.335 -10.856 -10.422 1.00 63.42 12 VAL A O 7
ATOM 7625 N N . ILE A 1 21 ? -5.896 -9.169 -9.043 1.00 41.11 13 ILE A N 7
ATOM 7626 C CA . ILE A 1 21 ? -4.895 -8.254 -9.577 1.00 65.43 13 ILE A CA 7
ATOM 7627 C C . ILE A 1 21 ? -3.962 -7.757 -8.478 1.00 21.30 13 ILE A C 7
ATOM 7628 O O . ILE A 1 21 ? -4.392 -7.078 -7.546 1.00 73.32 13 ILE A O 7
ATOM 7644 N N . GLN A 1 22 ? -2.683 -8.099 -8.595 1.00 61.22 14 GLN A N 7
ATOM 7645 C CA . GLN A 1 22 ? -1.689 -7.686 -7.611 1.00 71.33 14 GLN A CA 7
ATOM 7646 C C . GLN A 1 22 ? -0.795 -6.584 -8.170 1.00 71.21 14 GLN A C 7
ATOM 7647 O O . GLN A 1 22 ? -0.041 -6.805 -9.118 1.00 42.31 14 GLN A O 7
ATOM 7661 N N . ILE A 1 23 ? -0.885 -5.399 -7.577 1.00 53.52 15 ILE A N 7
ATOM 7662 C CA . ILE A 1 23 ? -0.084 -4.263 -8.016 1.00 1.32 15 ILE A CA 7
ATOM 7663 C C . ILE A 1 23 ? 0.801 -3.745 -6.887 1.00 33.35 15 ILE A C 7
ATOM 7664 O O . ILE A 1 23 ? 0.472 -3.891 -5.709 1.00 4.05 15 ILE A O 7
ATOM 7680 N N . THR A 1 24 ? 1.925 -3.138 -7.254 1.00 30.15 16 THR A N 7
ATOM 7681 C CA . THR A 1 24 ? 2.857 -2.598 -6.272 1.00 42.23 16 THR A CA 7
ATOM 7682 C C . THR A 1 24 ? 3.011 -1.090 -6.432 1.00 41.42 16 THR A C 7
ATOM 7683 O O . THR A 1 24 ? 4.112 -0.589 -6.664 1.00 32.51 16 THR A O 7
ATOM 7694 N N . SER A 1 25 ? 1.901 -0.370 -6.307 1.00 10.55 17 SER A N 7
ATOM 7695 C CA . SER A 1 25 ? 1.912 1.082 -6.440 1.00 45.54 17 SER A CA 7
ATOM 7696 C C . SER A 1 25 ? 0.566 1.676 -6.037 1.00 71.13 17 SER A C 7
ATOM 7697 O O . SER A 1 25 ? -0.283 1.952 -6.886 1.00 10.41 17 SER A O 7
ATOM 7705 N N . LEU A 1 26 ? 0.377 1.869 -4.737 1.00 24.14 18 LEU A N 7
ATOM 7706 C CA . LEU A 1 26 ? -0.866 2.430 -4.219 1.00 22.34 18 LEU A CA 7
ATOM 7707 C C . LEU A 1 26 ? -0.663 3.869 -3.757 1.00 51.31 18 LEU A C 7
ATOM 7708 O O . LEU A 1 26 ? 0.438 4.259 -3.367 1.00 30.04 18 LEU A O 7
ATOM 7724 N N . THR A 1 27 ? -1.734 4.656 -3.803 1.00 3.34 19 THR A N 7
ATOM 7725 C CA . THR A 1 27 ? -1.674 6.052 -3.388 1.00 52.44 19 THR A CA 7
ATOM 7726 C C . THR A 1 27 ? -1.752 6.180 -1.871 1.00 62.43 19 THR A C 7
ATOM 7727 O O . THR A 1 27 ? -1.890 5.183 -1.162 1.00 13.24 19 THR A O 7
ATOM 7738 N N . ASP A 1 28 ? -1.662 7.411 -1.380 1.00 74.34 20 ASP A N 7
ATOM 7739 C CA . ASP A 1 28 ? -1.725 7.668 0.054 1.00 45.33 20 ASP A CA 7
ATOM 7740 C C . ASP A 1 28 ? -2.834 8.664 0.380 1.00 62.55 20 ASP A C 7
ATOM 7741 O O . ASP A 1 28 ? -3.070 8.986 1.544 1.00 44.10 20 ASP A O 7
ATOM 7750 N N . ASP A 1 29 ? -3.511 9.147 -0.656 1.00 63.02 21 ASP A N 7
ATOM 7751 C CA . ASP A 1 29 ? -4.595 10.106 -0.481 1.00 33.25 21 ASP A CA 7
ATOM 7752 C C . ASP A 1 29 ? -5.940 9.392 -0.376 1.00 43.43 21 ASP A C 7
ATOM 7753 O O . ASP A 1 29 ? -6.736 9.675 0.518 1.00 42.22 21 ASP A O 7
ATOM 7762 N N . ASN A 1 30 ? -6.186 8.467 -1.298 1.00 24.42 22 ASN A N 7
ATOM 7763 C CA . ASN A 1 30 ? -7.435 7.714 -1.311 1.00 25.35 22 ASN A CA 7
ATOM 7764 C C . ASN A 1 30 ? -7.169 6.218 -1.173 1.00 32.41 22 ASN A C 7
ATOM 7765 O O . ASN A 1 30 ? -7.770 5.543 -0.335 1.00 44.14 22 ASN A O 7
ATOM 7776 N N . THR A 1 31 ? -6.265 5.704 -2.001 1.00 23.32 23 THR A N 7
ATOM 7777 C CA . THR A 1 31 ? -5.920 4.288 -1.972 1.00 44.15 23 THR A CA 7
ATOM 7778 C C . THR A 1 31 ? -7.121 3.422 -2.334 1.00 1.03 23 THR A C 7
ATOM 7779 O O . THR A 1 31 ? -7.283 3.019 -3.486 1.00 21.31 23 THR A O 7
ATOM 7790 N N . ILE A 1 32 ? -7.960 3.140 -1.343 1.00 55.22 24 ILE A N 7
ATOM 7791 C CA . ILE A 1 32 ? -9.148 2.323 -1.558 1.00 52.24 24 ILE A CA 7
ATOM 7792 C C . ILE A 1 32 ? -10.084 2.970 -2.574 1.00 0.12 24 ILE A C 7
ATOM 7793 O O . ILE A 1 32 ? -10.359 2.402 -3.630 1.00 64.31 24 ILE A O 7
ATOM 7809 N N . ALA A 1 33 ? -10.569 4.163 -2.247 1.00 12.42 25 ALA A N 7
ATOM 7810 C CA . ALA A 1 33 ? -11.471 4.890 -3.132 1.00 0.01 25 ALA A CA 7
ATOM 7811 C C . ALA A 1 33 ? -10.880 5.021 -4.531 1.00 64.44 25 ALA A C 7
ATOM 7812 O O . ALA A 1 33 ? -11.595 4.926 -5.528 1.00 62.51 25 ALA A O 7
ATOM 7819 N N . GLU A 1 34 ? -9.570 5.240 -4.597 1.00 70.45 26 GLU A N 7
ATOM 7820 C CA . GLU A 1 34 ? -8.884 5.385 -5.876 1.00 70.30 26 GLU A CA 7
ATOM 7821 C C . GLU A 1 34 ? -8.852 4.058 -6.630 1.00 11.31 26 GLU A C 7
ATOM 7822 O O . GLU A 1 34 ? -9.020 4.020 -7.850 1.00 14.14 26 GLU A O 7
ATOM 7834 N N . LEU A 1 35 ? -8.634 2.973 -5.896 1.00 34.30 27 LEU A N 7
ATOM 7835 C CA . LEU A 1 35 ? -8.580 1.643 -6.494 1.00 4.20 27 LEU A CA 7
ATOM 7836 C C . LEU A 1 35 ? -9.944 1.236 -7.042 1.00 65.10 27 LEU A C 7
ATOM 7837 O O . LEU A 1 35 ? -10.061 0.809 -8.191 1.00 30.32 27 LEU A O 7
ATOM 7853 N N . LYS A 1 36 ? -10.973 1.373 -6.213 1.00 72.15 28 LYS A N 7
ATOM 7854 C CA . LYS A 1 36 ? -12.331 1.023 -6.615 1.00 4.02 28 LYS A CA 7
ATOM 7855 C C . LYS A 1 36 ? -12.825 1.947 -7.723 1.00 75.21 28 LYS A C 7
ATOM 7856 O O . LYS A 1 36 ? -13.474 1.504 -8.670 1.00 62.13 28 LYS A O 7
ATOM 7875 N N . GLY A 1 37 ? -12.514 3.233 -7.598 1.00 41.45 29 GLY A N 7
ATOM 7876 C CA . GLY A 1 37 ? -12.934 4.199 -8.597 1.00 60.45 29 GLY A CA 7
ATOM 7877 C C . GLY A 1 37 ? -12.240 3.994 -9.929 1.00 63.13 29 GLY A C 7
ATOM 7878 O O . GLY A 1 37 ? -12.824 4.235 -10.986 1.00 64.42 29 GLY A O 7
ATOM 7882 N N . LYS A 1 38 ? -10.988 3.550 -9.880 1.00 75.44 30 LYS A N 7
ATOM 7883 C CA . LYS A 1 38 ? -10.212 3.313 -11.092 1.00 32.43 30 LYS A CA 7
ATOM 7884 C C . LYS A 1 38 ? -10.678 2.043 -11.797 1.00 55.10 30 LYS A C 7
ATOM 7885 O O . LYS A 1 38 ? -10.646 1.955 -13.025 1.00 44.33 30 LYS A O 7
ATOM 7904 N N . LEU A 1 39 ? -11.113 1.062 -11.014 1.00 15.43 31 LEU A N 7
ATOM 7905 C CA . LEU A 1 39 ? -11.588 -0.203 -11.564 1.00 14.44 31 LEU A CA 7
ATOM 7906 C C . LEU A 1 39 ? -12.907 -0.013 -12.306 1.00 52.42 31 LEU A C 7
ATOM 7907 O O . LEU A 1 39 ? -13.102 -0.557 -13.392 1.00 53.24 31 LEU A O 7
ATOM 7923 N N . GLU A 1 40 ? -13.808 0.765 -11.713 1.00 62.20 32 GLU A N 7
ATOM 7924 C CA . GLU A 1 40 ? -15.107 1.027 -12.320 1.00 15.31 32 GLU A CA 7
ATOM 7925 C C . GLU A 1 40 ? -14.958 1.869 -13.584 1.00 64.41 32 GLU A C 7
ATOM 7926 O O . GLU A 1 40 ? -15.626 1.623 -14.588 1.00 25.42 32 GLU A O 7
ATOM 7938 N N . GLU A 1 41 ? -14.076 2.862 -13.526 1.00 14.33 33 GLU A N 7
ATOM 7939 C CA . GLU A 1 41 ? -13.840 3.741 -14.665 1.00 71.23 33 GLU A CA 7
ATOM 7940 C C . GLU A 1 41 ? -13.166 2.983 -15.806 1.00 14.12 33 GLU A C 7
ATOM 7941 O O . GLU A 1 41 ? -13.419 3.254 -16.980 1.00 5.42 33 GLU A O 7
ATOM 7953 N N . SER A 1 42 ? -12.308 2.032 -15.451 1.00 42.41 34 SER A N 7
ATOM 7954 C CA . SER A 1 42 ? -11.594 1.238 -16.444 1.00 21.02 34 SER A CA 7
ATOM 7955 C C . SER A 1 42 ? -12.565 0.403 -17.272 1.00 34.40 34 SER A C 7
ATOM 7956 O O . SER A 1 42 ? -12.455 0.335 -18.496 1.00 23.14 34 SER A O 7
ATOM 7964 N N . GLU A 1 43 ? -13.517 -0.232 -16.594 1.00 51.23 35 GLU A N 7
ATOM 7965 C CA . GLU A 1 43 ? -14.508 -1.064 -17.267 1.00 42.32 35 GLU A CA 7
ATOM 7966 C C . GLU A 1 43 ? -15.615 -0.207 -17.875 1.00 62.22 35 GLU A C 7
ATOM 7967 O O . GLU A 1 43 ? -16.501 -0.714 -18.561 1.00 71.42 35 GLU A O 7
ATOM 7979 N N . GLY A 1 44 ? -15.556 1.096 -17.617 1.00 72.12 36 GLY A N 7
ATOM 7980 C CA . GLY A 1 44 ? -16.559 2.002 -18.145 1.00 40.52 36 GLY A CA 7
ATOM 7981 C C . GLY A 1 44 ? -17.719 2.204 -17.190 1.00 61.43 36 GLY A C 7
ATOM 7982 O O . GLY A 1 44 ? -18.152 3.333 -16.958 1.00 62.25 36 GLY A O 7
ATOM 7986 N N . ILE A 1 45 ? -18.224 1.107 -16.637 1.00 34.44 37 ILE A N 7
ATOM 7987 C CA . ILE A 1 45 ? -19.342 1.168 -15.702 1.00 44.34 37 ILE A CA 7
ATOM 7988 C C . ILE A 1 45 ? -19.136 0.209 -14.535 1.00 5.10 37 ILE A C 7
ATOM 7989 O O . ILE A 1 45 ? -18.431 -0.795 -14.641 1.00 2.20 37 ILE A O 7
ATOM 8005 N N . PRO A 1 46 ? -19.766 0.523 -13.393 1.00 71.54 38 PRO A N 7
ATOM 8006 C CA . PRO A 1 46 ? -19.669 -0.300 -12.184 1.00 73.20 38 PRO A CA 7
ATOM 8007 C C . PRO A 1 46 ? -20.392 -1.635 -12.331 1.00 50.25 38 PRO A C 7
ATOM 8008 O O . PRO A 1 46 ? -21.499 -1.697 -12.866 1.00 5.13 38 PRO A O 7
ATOM 8019 N N . GLY A 1 47 ? -19.759 -2.702 -11.854 1.00 3.25 39 GLY A N 7
ATOM 8020 C CA . GLY A 1 47 ? -20.357 -4.021 -11.942 1.00 10.02 39 GLY A CA 7
ATOM 8021 C C . GLY A 1 47 ? -21.750 -4.067 -11.346 1.00 52.34 39 GLY A C 7
ATOM 8022 O O . GLY A 1 47 ? -22.669 -4.626 -11.943 1.00 32.21 39 GLY A O 7
ATOM 8026 N N . ASN A 1 48 ? -21.907 -3.478 -10.165 1.00 40.43 40 ASN A N 7
ATOM 8027 C CA . ASN A 1 48 ? -23.198 -3.456 -9.488 1.00 11.54 40 ASN A CA 7
ATOM 8028 C C . ASN A 1 48 ? -23.078 -2.815 -8.108 1.00 44.22 40 ASN A C 7
ATOM 8029 O O . ASN A 1 48 ? -23.529 -1.690 -7.894 1.00 35.45 40 ASN A O 7
ATOM 8040 N N . MET A 1 49 ? -22.464 -3.538 -7.177 1.00 75.42 41 MET A N 7
ATOM 8041 C CA . MET A 1 49 ? -22.283 -3.040 -5.819 1.00 2.41 41 MET A CA 7
ATOM 8042 C C . MET A 1 49 ? -20.850 -2.564 -5.602 1.00 23.25 41 MET A C 7
ATOM 8043 O O . MET A 1 49 ? -20.614 -1.566 -4.920 1.00 20.21 41 MET A O 7
ATOM 8057 N N . ILE A 1 50 ? -19.897 -3.285 -6.184 1.00 54.53 42 ILE A N 7
ATOM 8058 C CA . ILE A 1 50 ? -18.488 -2.935 -6.054 1.00 53.11 42 ILE A CA 7
ATOM 8059 C C . ILE A 1 50 ? -18.116 -2.687 -4.596 1.00 42.14 42 ILE A C 7
ATOM 8060 O O . ILE A 1 50 ? -17.595 -1.627 -4.250 1.00 45.20 42 ILE A O 7
ATOM 8076 N N . ARG A 1 51 ? -18.385 -3.673 -3.747 1.00 12.44 43 ARG A N 7
ATOM 8077 C CA . ARG A 1 51 ? -18.078 -3.562 -2.326 1.00 3.12 43 ARG A CA 7
ATOM 8078 C C . ARG A 1 51 ? -17.088 -4.642 -1.898 1.00 13.21 43 ARG A C 7
ATOM 8079 O O . ARG A 1 51 ? -17.356 -5.836 -2.040 1.00 42.35 43 ARG A O 7
ATOM 8100 N N . LEU A 1 52 ? -15.945 -4.215 -1.374 1.00 1.15 44 LEU A N 7
ATOM 8101 C CA . LEU A 1 52 ? -14.914 -5.145 -0.925 1.00 35.11 44 LEU A CA 7
ATOM 8102 C C . LEU A 1 52 ? -14.883 -5.230 0.598 1.00 42.42 44 LEU A C 7
ATOM 8103 O O . LEU A 1 52 ? -15.310 -4.306 1.290 1.00 2.34 44 LEU A O 7
ATOM 8119 N N . VAL A 1 53 ? -14.372 -6.343 1.113 1.00 30.41 45 VAL A N 7
ATOM 8120 C CA . VAL A 1 53 ? -14.281 -6.548 2.554 1.00 51.42 45 VAL A CA 7
ATOM 8121 C C . VAL A 1 53 ? -12.849 -6.859 2.976 1.00 54.45 45 VAL A C 7
ATOM 8122 O O . VAL A 1 53 ? -12.264 -7.850 2.539 1.00 31.02 45 VAL A O 7
ATOM 8135 N N . TYR A 1 54 ? -12.291 -6.006 3.827 1.00 40.51 46 TYR A N 7
ATOM 8136 C CA . TYR A 1 54 ? -10.926 -6.188 4.307 1.00 53.11 46 TYR A CA 7
ATOM 8137 C C . TYR A 1 54 ? -10.917 -6.808 5.701 1.00 52.02 46 TYR A C 7
ATOM 8138 O O . TYR A 1 54 ? -11.482 -6.252 6.642 1.00 1.12 46 TYR A O 7
ATOM 8156 N N . GLN A 1 55 ? -10.271 -7.963 5.823 1.00 34.12 47 GLN A N 7
ATOM 8157 C CA . GLN A 1 55 ? -10.188 -8.660 7.101 1.00 13.45 47 GLN A CA 7
ATOM 8158 C C . GLN A 1 55 ? -11.578 -8.904 7.680 1.00 53.04 47 GLN A C 7
ATOM 8159 O O . GLN A 1 55 ? -11.770 -8.876 8.894 1.00 10.15 47 GLN A O 7
ATOM 8173 N N . GLY A 1 56 ? -12.546 -9.144 6.800 1.00 52.41 48 GLY A N 7
ATOM 8174 C CA . GLY A 1 56 ? -13.906 -9.389 7.242 1.00 14.11 48 GLY A CA 7
ATOM 8175 C C . GLY A 1 56 ? -14.620 -8.117 7.656 1.00 61.02 48 GLY A C 7
ATOM 8176 O O . GLY A 1 56 ? -15.713 -8.164 8.221 1.00 63.52 48 GLY A O 7
ATOM 8180 N N . LYS A 1 57 ? -14.001 -6.975 7.376 1.00 65.32 49 LYS A N 7
ATOM 8181 C CA . LYS A 1 57 ? -14.582 -5.684 7.722 1.00 0.13 49 LYS A CA 7
ATOM 8182 C C . LYS A 1 57 ? -14.891 -4.872 6.468 1.00 32.34 49 LYS A C 7
ATOM 8183 O O . LYS A 1 57 ? -14.379 -5.164 5.388 1.00 35.50 49 LYS A O 7
ATOM 8202 N N . GLN A 1 58 ? -15.730 -3.852 6.621 1.00 63.41 50 GLN A N 7
ATOM 8203 C CA . GLN A 1 58 ? -16.105 -2.999 5.500 1.00 14.10 50 GLN A CA 7
ATOM 8204 C C . GLN A 1 58 ? -15.723 -1.547 5.769 1.00 23.20 50 GLN A C 7
ATOM 8205 O O . GLN A 1 58 ? -15.300 -1.200 6.873 1.00 51.23 50 GLN A O 7
ATOM 8219 N N . LEU A 1 59 ? -15.873 -0.703 4.754 1.00 22.41 51 LEU A N 7
ATOM 8220 C CA . LEU A 1 59 ? -15.543 0.712 4.881 1.00 65.13 51 LEU A CA 7
ATOM 8221 C C . LEU A 1 59 ? -14.054 0.901 5.155 1.00 50.44 51 LEU A C 7
ATOM 8222 O O . LEU A 1 59 ? -13.616 0.868 6.304 1.00 30.20 51 LEU A O 7
ATOM 8238 N N . GLU A 1 60 ? -13.283 1.103 4.091 1.00 64.52 52 GLU A N 7
ATOM 8239 C CA . GLU A 1 60 ? -11.843 1.299 4.218 1.00 73.11 52 GLU A CA 7
ATOM 8240 C C . GLU A 1 60 ? -11.420 2.630 3.605 1.00 44.44 52 GLU A C 7
ATOM 8241 O O . GLU A 1 60 ? -10.255 3.021 3.687 1.00 51.41 52 GLU A O 7
ATOM 8253 N N . ASP A 1 61 ? -12.373 3.322 2.990 1.00 61.55 53 ASP A N 7
ATOM 8254 C CA . ASP A 1 61 ? -12.100 4.609 2.362 1.00 1.43 53 ASP A CA 7
ATOM 8255 C C . ASP A 1 61 ? -11.476 5.579 3.361 1.00 1.01 53 ASP A C 7
ATOM 8256 O O . ASP A 1 61 ? -10.613 6.381 3.005 1.00 22.44 53 ASP A O 7
ATOM 8265 N N . GLU A 1 62 ? -11.920 5.500 4.612 1.00 70.23 54 GLU A N 7
ATOM 8266 C CA . GLU A 1 62 ? -11.406 6.372 5.661 1.00 42.21 54 GLU A CA 7
ATOM 8267 C C . GLU A 1 62 ? -9.944 6.056 5.964 1.00 71.42 54 GLU A C 7
ATOM 8268 O O . GLU A 1 62 ? -9.225 6.874 6.538 1.00 55.11 54 GLU A O 7
ATOM 8280 N N . LYS A 1 63 ? -9.510 4.862 5.574 1.00 35.42 55 LYS A N 7
ATOM 8281 C CA . LYS A 1 63 ? -8.135 4.435 5.802 1.00 31.32 55 LYS A CA 7
ATOM 8282 C C . LYS A 1 63 ? -7.308 4.561 4.527 1.00 4.11 55 LYS A C 7
ATOM 8283 O O . LYS A 1 63 ? -6.437 3.734 4.256 1.00 33.42 55 LYS A O 7
ATOM 8302 N N . ARG A 1 64 ? -7.584 5.602 3.749 1.00 40.15 56 ARG A N 7
ATOM 8303 C CA . ARG A 1 64 ? -6.865 5.836 2.502 1.00 4.42 56 ARG A CA 7
ATOM 8304 C C . ARG A 1 64 ? -5.356 5.768 2.724 1.00 75.31 56 ARG A C 7
ATOM 8305 O O . ARG A 1 64 ? -4.688 4.852 2.241 1.00 12.42 56 ARG A O 7
ATOM 8326 N N . LEU A 1 65 ? -4.827 6.741 3.456 1.00 45.31 57 LEU A N 7
ATOM 8327 C CA . LEU A 1 65 ? -3.397 6.792 3.742 1.00 42.35 57 LEU A CA 7
ATOM 8328 C C . LEU A 1 65 ? -2.993 5.678 4.702 1.00 14.33 57 LEU A C 7
ATOM 8329 O O . LEU A 1 65 ? -1.902 5.119 4.598 1.00 25.04 57 LEU A O 7
ATOM 8345 N N . LYS A 1 66 ? -3.883 5.359 5.637 1.00 44.05 58 LYS A N 7
ATOM 8346 C CA . LYS A 1 66 ? -3.622 4.309 6.614 1.00 12.45 58 LYS A CA 7
ATOM 8347 C C . LYS A 1 66 ? -3.352 2.977 5.923 1.00 31.33 58 LYS A C 7
ATOM 8348 O O . LYS A 1 66 ? -2.651 2.119 6.461 1.00 72.14 58 LYS A O 7
ATOM 8367 N N . ASP A 1 67 ? -3.911 2.811 4.730 1.00 71.42 59 ASP A N 7
ATOM 8368 C CA . ASP A 1 67 ? -3.728 1.583 3.964 1.00 52.10 59 ASP A CA 7
ATOM 8369 C C . ASP A 1 67 ? -2.418 1.619 3.184 1.00 42.42 59 ASP A C 7
ATOM 8370 O O . ASP A 1 67 ? -1.945 0.592 2.696 1.00 12.41 59 ASP A O 7
ATOM 8379 N N . TYR A 1 68 ? -1.836 2.808 3.069 1.00 15.31 60 TYR A N 7
ATOM 8380 C CA . TYR A 1 68 ? -0.582 2.979 2.345 1.00 14.22 60 TYR A CA 7
ATOM 8381 C C . TYR A 1 68 ? 0.601 2.514 3.188 1.00 21.10 60 TYR A C 7
ATOM 8382 O O . TYR A 1 68 ? 1.663 2.189 2.659 1.00 63.43 60 TYR A O 7
ATOM 8400 N N . GLN A 1 69 ? 0.408 2.485 4.503 1.00 73.13 61 GLN A N 7
ATOM 8401 C CA . GLN A 1 69 ? 1.459 2.060 5.420 1.00 74.43 61 GLN A CA 7
ATOM 8402 C C . GLN A 1 69 ? 1.474 0.541 5.563 1.00 44.30 61 GLN A C 7
ATOM 8403 O O . GLN A 1 69 ? 2.394 -0.027 6.151 1.00 0.53 61 GLN A O 7
ATOM 8417 N N . MET A 1 70 ? 0.450 -0.110 5.021 1.00 2.15 62 MET A N 7
ATOM 8418 C CA . MET A 1 70 ? 0.347 -1.563 5.089 1.00 45.03 62 MET A CA 7
ATOM 8419 C C . MET A 1 70 ? 1.206 -2.219 4.012 1.00 70.10 62 MET A C 7
ATOM 8420 O O . MET A 1 70 ? 2.092 -3.019 4.313 1.00 10.22 62 MET A O 7
ATOM 8434 N N . SER A 1 71 ? 0.937 -1.876 2.756 1.00 2.13 63 SER A N 7
ATOM 8435 C CA . SER A 1 71 ? 1.683 -2.435 1.635 1.00 53.03 63 SER A CA 7
ATOM 8436 C C . SER A 1 71 ? 1.695 -3.959 1.696 1.00 33.44 63 SER A C 7
ATOM 8437 O O . SER A 1 71 ? 2.672 -4.599 1.309 1.00 74.41 63 SER A O 7
ATOM 8445 N N . ALA A 1 72 ? 0.601 -4.534 2.187 1.00 63.02 64 ALA A N 7
ATOM 8446 C CA . ALA A 1 72 ? 0.484 -5.983 2.298 1.00 40.31 64 ALA A CA 7
ATOM 8447 C C . ALA A 1 72 ? -0.874 -6.382 2.866 1.00 42.52 64 ALA A C 7
ATOM 8448 O O . ALA A 1 72 ? -0.963 -7.238 3.745 1.00 42.23 64 ALA A O 7
ATOM 8455 N N . GLY A 1 73 ? -1.930 -5.754 2.358 1.00 73.02 65 GLY A N 7
ATOM 8456 C CA . GLY A 1 73 ? -3.270 -6.057 2.827 1.00 3.25 65 GLY A CA 7
ATOM 8457 C C . GLY A 1 73 ? -4.140 -6.664 1.745 1.00 11.02 65 GLY A C 7
ATOM 8458 O O . GLY A 1 73 ? -4.478 -6.000 0.766 1.00 40.02 65 GLY A O 7
ATOM 8462 N N . ALA A 1 74 ? -4.503 -7.930 1.921 1.00 62.42 66 ALA A N 7
ATOM 8463 C CA . ALA A 1 74 ? -5.339 -8.627 0.951 1.00 13.14 66 ALA A CA 7
ATOM 8464 C C . ALA A 1 74 ? -6.711 -7.971 0.838 1.00 11.32 66 ALA A C 7
ATOM 8465 O O . ALA A 1 74 ? -7.341 -7.645 1.845 1.00 21.43 66 ALA A O 7
ATOM 8472 N N . THR A 1 75 ? -7.170 -7.778 -0.395 1.00 1.44 67 THR A N 7
ATOM 8473 C CA . THR A 1 75 ? -8.466 -7.158 -0.639 1.00 72.45 67 THR A CA 7
ATOM 8474 C C . THR A 1 75 ? -9.355 -8.060 -1.489 1.00 23.24 67 THR A C 7
ATOM 8475 O O . THR A 1 75 ? -8.887 -8.702 -2.430 1.00 3.54 67 THR A O 7
ATOM 8486 N N . PHE A 1 76 ? -10.639 -8.105 -1.151 1.00 53.42 68 PHE A N 7
ATOM 8487 C CA . PHE A 1 76 ? -11.594 -8.929 -1.883 1.00 40.22 68 PHE A CA 7
ATOM 8488 C C . PHE A 1 76 ? -12.826 -8.118 -2.273 1.00 52.51 68 PHE A C 7
ATOM 8489 O O . PHE A 1 76 ? -13.598 -7.688 -1.415 1.00 21.22 68 PHE A O 7
ATOM 8506 N N . HIS A 1 77 ? -13.004 -7.911 -3.574 1.00 40.11 69 HIS A N 7
ATOM 8507 C CA . HIS A 1 77 ? -14.142 -7.151 -4.079 1.00 71.20 69 HIS A CA 7
ATOM 8508 C C . HIS A 1 77 ? -15.326 -8.070 -4.362 1.00 74.52 69 HIS A C 7
ATOM 8509 O O . HIS A 1 77 ? -15.150 -9.213 -4.785 1.00 13.25 69 HIS A O 7
ATOM 8523 N N . MET A 1 78 ? -16.532 -7.564 -4.126 1.00 32.02 70 MET A N 7
ATOM 8524 C CA . MET A 1 78 ? -17.745 -8.340 -4.356 1.00 72.20 70 MET A CA 7
ATOM 8525 C C . MET A 1 78 ? -18.723 -7.572 -5.240 1.00 4.22 70 MET A C 7
ATOM 8526 O O . MET A 1 78 ? -18.997 -6.395 -5.003 1.00 25.34 70 MET A O 7
ATOM 8540 N N . VAL A 1 79 ? -19.246 -8.245 -6.260 1.00 44.51 71 VAL A N 7
ATOM 8541 C CA . VAL A 1 79 ? -20.193 -7.625 -7.179 1.00 32.01 71 VAL A CA 7
ATOM 8542 C C . VAL A 1 79 ? -21.498 -8.412 -7.237 1.00 25.25 71 VAL A C 7
ATOM 8543 O O . VAL A 1 79 ? -21.538 -9.531 -7.749 1.00 51.20 71 VAL A O 7
ATOM 8556 N N . VAL A 1 80 ? -22.564 -7.820 -6.707 1.00 64.15 72 VAL A N 7
ATOM 8557 C CA . VAL A 1 80 ? -23.871 -8.465 -6.700 1.00 32.01 72 VAL A CA 7
ATOM 8558 C C . VAL A 1 80 ? -24.679 -8.084 -7.935 1.00 70.15 72 VAL A C 7
ATOM 8559 O O . VAL A 1 80 ? -25.200 -6.974 -8.031 1.00 14.54 72 VAL A O 7
ATOM 8572 N N . ALA A 1 81 ? -24.779 -9.014 -8.880 1.00 43.41 73 ALA A N 7
ATOM 8573 C CA . ALA A 1 81 ? -25.525 -8.776 -10.109 1.00 74.53 73 ALA A CA 7
ATOM 8574 C C . ALA A 1 81 ? -26.609 -9.831 -10.306 1.00 22.43 73 ALA A C 7
ATOM 8575 O O . ALA A 1 81 ? -26.330 -10.948 -10.745 1.00 32.12 73 ALA A O 7
ATOM 8582 N N . LEU A 1 82 ? -27.845 -9.472 -9.977 1.00 43.55 74 LEU A N 7
ATOM 8583 C CA . LEU A 1 82 ? -28.971 -10.388 -10.117 1.00 51.03 74 LEU A CA 7
ATOM 8584 C C . LEU A 1 82 ? -29.943 -9.897 -11.185 1.00 54.20 74 LEU A C 7
ATOM 8585 O O . LEU A 1 82 ? -30.654 -10.690 -11.804 1.00 4.43 74 LEU A O 7
ATOM 8601 N N . ARG A 1 83 ? -29.968 -8.585 -11.397 1.00 71.12 75 ARG A N 7
ATOM 8602 C CA . ARG A 1 83 ? -30.852 -7.988 -12.391 1.00 72.40 75 ARG A CA 7
ATOM 8603 C C . ARG A 1 83 ? -30.256 -8.109 -13.791 1.00 15.53 75 ARG A C 7
ATOM 8604 O O . ARG A 1 83 ? -30.891 -8.636 -14.703 1.00 75.40 75 ARG A O 7
ATOM 8625 N N . ALA A 1 84 ? -29.033 -7.614 -13.952 1.00 33.51 76 ALA A N 7
ATOM 8626 C CA . ALA A 1 84 ? -28.351 -7.668 -15.239 1.00 55.31 76 ALA A CA 7
ATOM 8627 C C . ALA A 1 84 ? -26.867 -7.355 -15.087 1.00 63.13 76 ALA A C 7
ATOM 8628 O O . ALA A 1 84 ? -26.440 -6.795 -14.078 1.00 73.13 76 ALA A O 7
ATOM 8635 N N . GLY A 1 85 ? -26.083 -7.722 -16.097 1.00 0.31 77 GLY A N 7
ATOM 8636 C CA . GLY A 1 85 ? -24.654 -7.473 -16.055 1.00 1.40 77 GLY A CA 7
ATOM 8637 C C . GLY A 1 85 ? -23.881 -8.631 -15.457 1.00 22.14 77 GLY A C 7
ATOM 8638 O O . GLY A 1 85 ? -23.538 -8.612 -14.274 1.00 22.31 77 GLY A O 7
ATOM 8642 N N . CYS A 1 86 ? -23.607 -9.642 -16.273 1.00 72.24 78 CYS A N 7
ATOM 8643 C CA . CYS A 1 86 ? -22.872 -10.816 -15.817 1.00 63.21 78 CYS A CA 7
ATOM 8644 C C . CYS A 1 86 ? -21.713 -11.132 -16.758 1.00 12.53 78 CYS A C 7
ATOM 8645 O O . CYS A 1 86 ? -21.857 -11.069 -17.978 1.00 51.32 78 CYS A O 7
ATOM 8653 N N . MET A 1 9 ? 1.166 -0.015 0.102 1.00 41.20 1 MET A N 8
ATOM 8654 C CA . MET A 1 9 ? 1.923 0.004 -1.145 1.00 15.13 1 MET A CA 8
ATOM 8655 C C . MET A 1 9 ? 1.446 -1.098 -2.086 1.00 44.42 1 MET A C 8
ATOM 8656 O O . MET A 1 9 ? 0.879 -0.822 -3.144 1.00 40.12 1 MET A O 8
ATOM 8670 N N . LEU A 1 10 ? 1.681 -2.346 -1.696 1.00 13.54 2 LEU A N 8
ATOM 8671 C CA . LEU A 1 10 ? 1.276 -3.489 -2.505 1.00 73.43 2 LEU A CA 8
ATOM 8672 C C . LEU A 1 10 ? 0.046 -4.169 -1.912 1.00 13.43 2 LEU A C 8
ATOM 8673 O O . LEU A 1 10 ? 0.030 -4.529 -0.734 1.00 60.41 2 LEU A O 8
ATOM 8689 N N . LEU A 1 11 ? -0.983 -4.342 -2.734 1.00 42.34 3 LEU A N 8
ATOM 8690 C CA . LEU A 1 11 ? -2.218 -4.980 -2.292 1.00 24.22 3 LEU A CA 8
ATOM 8691 C C . LEU A 1 11 ? -2.760 -5.918 -3.365 1.00 75.30 3 LEU A C 8
ATOM 8692 O O . LEU A 1 11 ? -2.585 -5.680 -4.560 1.00 61.21 3 LEU A O 8
ATOM 8708 N N . LYS A 1 12 ? -3.423 -6.985 -2.931 1.00 21.22 4 LYS A N 8
ATOM 8709 C CA . LYS A 1 12 ? -3.996 -7.958 -3.853 1.00 64.52 4 LYS A CA 8
ATOM 8710 C C . LYS A 1 12 ? -5.519 -7.938 -3.789 1.00 15.21 4 LYS A C 8
ATOM 8711 O O . LYS A 1 12 ? -6.113 -8.314 -2.778 1.00 53.02 4 LYS A O 8
ATOM 8730 N N . VAL A 1 13 ? -6.147 -7.497 -4.875 1.00 32.33 5 VAL A N 8
ATOM 8731 C CA . VAL A 1 13 ? -7.602 -7.430 -4.942 1.00 71.43 5 VAL A CA 8
ATOM 8732 C C . VAL A 1 13 ? -8.167 -8.574 -5.777 1.00 64.40 5 VAL A C 8
ATOM 8733 O O . VAL A 1 13 ? -7.752 -8.791 -6.916 1.00 4.22 5 VAL A O 8
ATOM 8746 N N . LYS A 1 14 ? -9.117 -9.305 -5.203 1.00 64.25 6 LYS A N 8
ATOM 8747 C CA . LYS A 1 14 ? -9.741 -10.427 -5.894 1.00 73.20 6 LYS A CA 8
ATOM 8748 C C . LYS A 1 14 ? -11.260 -10.289 -5.893 1.00 34.43 6 LYS A C 8
ATOM 8749 O O . LYS A 1 14 ? -11.888 -10.225 -4.835 1.00 21.11 6 LYS A O 8
ATOM 8768 N N . THR A 1 15 ? -11.847 -10.246 -7.085 1.00 13.12 7 THR A N 8
ATOM 8769 C CA . THR A 1 15 ? -13.293 -10.116 -7.221 1.00 24.32 7 THR A CA 8
ATOM 8770 C C . THR A 1 15 ? -13.971 -11.481 -7.206 1.00 21.41 7 THR A C 8
ATOM 8771 O O . THR A 1 15 ? -13.307 -12.517 -7.262 1.00 3.54 7 THR A O 8
ATOM 8782 N N . VAL A 1 16 ? -15.298 -11.477 -7.131 1.00 50.11 8 VAL A N 8
ATOM 8783 C CA . VAL A 1 16 ? -16.067 -12.716 -7.111 1.00 2.42 8 VAL A CA 8
ATOM 8784 C C . VAL A 1 16 ? -16.002 -13.425 -8.459 1.00 0.32 8 VAL A C 8
ATOM 8785 O O . VAL A 1 16 ? -16.424 -14.574 -8.588 1.00 54.43 8 VAL A O 8
ATOM 8798 N N . SER A 1 17 ? -15.470 -12.732 -9.461 1.00 24.14 9 SER A N 8
ATOM 8799 C CA . SER A 1 17 ? -15.352 -13.294 -10.801 1.00 30.30 9 SER A CA 8
ATOM 8800 C C . SER A 1 17 ? -14.050 -14.076 -10.950 1.00 51.51 9 SER A C 8
ATOM 8801 O O . SER A 1 17 ? -13.650 -14.430 -12.058 1.00 60.30 9 SER A O 8
ATOM 8809 N N . ASN A 1 18 ? -13.394 -14.340 -9.825 1.00 44.41 10 ASN A N 8
ATOM 8810 C CA . ASN A 1 18 ? -12.136 -15.078 -9.829 1.00 71.33 10 ASN A CA 8
ATOM 8811 C C . ASN A 1 18 ? -11.029 -14.264 -10.493 1.00 33.34 10 ASN A C 8
ATOM 8812 O O . ASN A 1 18 ? -10.110 -14.820 -11.095 1.00 13.31 10 ASN A O 8
ATOM 8823 N N . LYS A 1 19 ? -11.123 -12.944 -10.377 1.00 53.13 11 LYS A N 8
ATOM 8824 C CA . LYS A 1 19 ? -10.130 -12.052 -10.963 1.00 52.43 11 LYS A CA 8
ATOM 8825 C C . LYS A 1 19 ? -9.260 -11.420 -9.881 1.00 72.22 11 LYS A C 8
ATOM 8826 O O . LYS A 1 19 ? -9.691 -10.504 -9.180 1.00 64.15 11 LYS A O 8
ATOM 8845 N N . VAL A 1 20 ? -8.033 -11.915 -9.751 1.00 33.10 12 VAL A N 8
ATOM 8846 C CA . VAL A 1 20 ? -7.102 -11.397 -8.756 1.00 22.41 12 VAL A CA 8
ATOM 8847 C C . VAL A 1 20 ? -6.012 -10.555 -9.409 1.00 40.02 12 VAL A C 8
ATOM 8848 O O . VAL A 1 20 ? -5.349 -10.998 -10.348 1.00 35.43 12 VAL A O 8
ATOM 8861 N N . ILE A 1 21 ? -5.831 -9.338 -8.907 1.00 33.34 13 ILE A N 8
ATOM 8862 C CA . ILE A 1 21 ? -4.820 -8.434 -9.440 1.00 74.14 13 ILE A CA 8
ATOM 8863 C C . ILE A 1 21 ? -3.904 -7.920 -8.335 1.00 52.22 13 ILE A C 8
ATOM 8864 O O . ILE A 1 21 ? -4.348 -7.226 -7.421 1.00 34.32 13 ILE A O 8
ATOM 8880 N N . GLN A 1 22 ? -2.624 -8.263 -8.428 1.00 64.30 14 GLN A N 8
ATOM 8881 C CA . GLN A 1 22 ? -1.645 -7.835 -7.436 1.00 45.11 14 GLN A CA 8
ATOM 8882 C C . GLN A 1 22 ? -0.773 -6.709 -7.983 1.00 24.33 14 GLN A C 8
ATOM 8883 O O . GLN A 1 22 ? -0.027 -6.900 -8.944 1.00 0.11 14 GLN A O 8
ATOM 8897 N N . ILE A 1 23 ? -0.872 -5.537 -7.364 1.00 64.44 15 ILE A N 8
ATOM 8898 C CA . ILE A 1 23 ? -0.091 -4.382 -7.789 1.00 52.10 15 ILE A CA 8
ATOM 8899 C C . ILE A 1 23 ? 0.797 -3.873 -6.659 1.00 11.23 15 ILE A C 8
ATOM 8900 O O . ILE A 1 23 ? 0.483 -4.046 -5.481 1.00 32.24 15 ILE A O 8
ATOM 8916 N N . THR A 1 24 ? 1.908 -3.241 -7.025 1.00 21.41 16 THR A N 8
ATOM 8917 C CA . THR A 1 24 ? 2.842 -2.706 -6.043 1.00 10.04 16 THR A CA 8
ATOM 8918 C C . THR A 1 24 ? 3.025 -1.203 -6.220 1.00 71.00 16 THR A C 8
ATOM 8919 O O . THR A 1 24 ? 4.137 -0.726 -6.447 1.00 73.04 16 THR A O 8
ATOM 8930 N N . SER A 1 25 ? 1.927 -0.461 -6.114 1.00 61.31 17 SER A N 8
ATOM 8931 C CA . SER A 1 25 ? 1.966 0.988 -6.266 1.00 44.41 17 SER A CA 8
ATOM 8932 C C . SER A 1 25 ? 0.620 1.609 -5.906 1.00 1.23 17 SER A C 8
ATOM 8933 O O . SER A 1 25 ? -0.199 1.894 -6.780 1.00 15.21 17 SER A O 8
ATOM 8941 N N . LEU A 1 26 ? 0.399 1.816 -4.612 1.00 74.13 18 LEU A N 8
ATOM 8942 C CA . LEU A 1 26 ? -0.848 2.403 -4.134 1.00 12.11 18 LEU A CA 8
ATOM 8943 C C . LEU A 1 26 ? -0.631 3.839 -3.669 1.00 45.50 18 LEU A C 8
ATOM 8944 O O . LEU A 1 26 ? 0.467 4.209 -3.251 1.00 44.32 18 LEU A O 8
ATOM 8960 N N . THR A 1 27 ? -1.685 4.646 -3.742 1.00 42.25 19 THR A N 8
ATOM 8961 C CA . THR A 1 27 ? -1.610 6.042 -3.329 1.00 23.54 19 THR A CA 8
ATOM 8962 C C . THR A 1 27 ? -1.715 6.172 -1.813 1.00 63.04 19 THR A C 8
ATOM 8963 O O . THR A 1 27 ? -1.874 5.178 -1.105 1.00 21.12 19 THR A O 8
ATOM 8974 N N . ASP A 1 28 ? -1.625 7.403 -1.323 1.00 13.22 20 ASP A N 8
ATOM 8975 C CA . ASP A 1 28 ? -1.712 7.664 0.109 1.00 31.24 20 ASP A CA 8
ATOM 8976 C C . ASP A 1 28 ? -2.822 8.665 0.413 1.00 1.42 20 ASP A C 8
ATOM 8977 O O . ASP A 1 28 ? -3.090 8.976 1.574 1.00 54.32 20 ASP A O 8
ATOM 8986 N N . ASP A 1 29 ? -3.462 9.167 -0.637 1.00 12.52 21 ASP A N 8
ATOM 8987 C CA . ASP A 1 29 ? -4.543 10.134 -0.483 1.00 11.23 21 ASP A CA 8
ATOM 8988 C C . ASP A 1 29 ? -5.897 9.433 -0.438 1.00 31.00 21 ASP A C 8
ATOM 8989 O O . ASP A 1 29 ? -6.716 9.699 0.441 1.00 61.32 21 ASP A O 8
ATOM 8998 N N . ASN A 1 30 ? -6.126 8.537 -1.393 1.00 24.03 22 ASN A N 8
ATOM 8999 C CA . ASN A 1 30 ? -7.381 7.799 -1.463 1.00 72.52 22 ASN A CA 8
ATOM 9000 C C . ASN A 1 30 ? -7.141 6.300 -1.308 1.00 4.04 22 ASN A C 8
ATOM 9001 O O . ASN A 1 30 ? -7.773 5.640 -0.482 1.00 3.32 22 ASN A O 8
ATOM 9012 N N . THR A 1 31 ? -6.221 5.768 -2.107 1.00 32.42 23 THR A N 8
ATOM 9013 C CA . THR A 1 31 ? -5.897 4.348 -2.059 1.00 23.41 23 THR A CA 8
ATOM 9014 C C . THR A 1 31 ? -7.101 3.495 -2.443 1.00 44.22 23 THR A C 8
ATOM 9015 O O . THR A 1 31 ? -7.255 3.109 -3.602 1.00 64.22 23 THR A O 8
ATOM 9026 N N . ILE A 1 32 ? -7.951 3.206 -1.464 1.00 55.05 24 ILE A N 8
ATOM 9027 C CA . ILE A 1 32 ? -9.143 2.401 -1.702 1.00 21.42 24 ILE A CA 8
ATOM 9028 C C . ILE A 1 32 ? -10.062 3.066 -2.720 1.00 55.11 24 ILE A C 8
ATOM 9029 O O . ILE A 1 32 ? -10.318 2.518 -3.792 1.00 12.21 24 ILE A O 8
ATOM 9045 N N . ALA A 1 33 ? -10.555 4.252 -2.378 1.00 33.11 25 ALA A N 8
ATOM 9046 C CA . ALA A 1 33 ? -11.443 4.995 -3.264 1.00 33.53 25 ALA A CA 8
ATOM 9047 C C . ALA A 1 33 ? -10.820 5.170 -4.644 1.00 53.24 25 ALA A C 8
ATOM 9048 O O . ALA A 1 33 ? -11.518 5.141 -5.658 1.00 24.13 25 ALA A O 8
ATOM 9055 N N . GLU A 1 34 ? -9.504 5.353 -4.676 1.00 1.53 26 GLU A N 8
ATOM 9056 C CA . GLU A 1 34 ? -8.788 5.535 -5.933 1.00 54.52 26 GLU A CA 8
ATOM 9057 C C . GLU A 1 34 ? -8.776 4.243 -6.744 1.00 24.21 26 GLU A C 8
ATOM 9058 O O . GLU A 1 34 ? -8.960 4.258 -7.962 1.00 12.43 26 GLU A O 8
ATOM 9070 N N . LEU A 1 35 ? -8.556 3.125 -6.060 1.00 40.15 27 LEU A N 8
ATOM 9071 C CA . LEU A 1 35 ? -8.518 1.822 -6.716 1.00 12.31 27 LEU A CA 8
ATOM 9072 C C . LEU A 1 35 ? -9.892 1.448 -7.263 1.00 41.23 27 LEU A C 8
ATOM 9073 O O . LEU A 1 35 ? -10.028 1.076 -8.429 1.00 25.51 27 LEU A O 8
ATOM 9089 N N . LYS A 1 36 ? -10.909 1.552 -6.415 1.00 73.11 28 LYS A N 8
ATOM 9090 C CA . LYS A 1 36 ? -12.274 1.228 -6.813 1.00 51.23 28 LYS A CA 8
ATOM 9091 C C . LYS A 1 36 ? -12.776 2.200 -7.877 1.00 4.04 28 LYS A C 8
ATOM 9092 O O . LYS A 1 36 ? -13.500 1.813 -8.792 1.00 54.44 28 LYS A O 8
ATOM 9111 N N . GLY A 1 37 ? -12.383 3.464 -7.749 1.00 54.10 29 GLY A N 8
ATOM 9112 C CA . GLY A 1 37 ? -12.802 4.471 -8.707 1.00 22.12 29 GLY A CA 8
ATOM 9113 C C . GLY A 1 37 ? -12.191 4.257 -10.077 1.00 62.24 29 GLY A C 8
ATOM 9114 O O . GLY A 1 37 ? -12.816 4.549 -11.097 1.00 70.10 29 GLY A O 8
ATOM 9118 N N . LYS A 1 38 ? -10.964 3.747 -10.103 1.00 73.44 30 LYS A N 8
ATOM 9119 C CA . LYS A 1 38 ? -10.267 3.493 -11.359 1.00 1.54 30 LYS A CA 8
ATOM 9120 C C . LYS A 1 38 ? -10.823 2.252 -12.049 1.00 41.33 30 LYS A C 8
ATOM 9121 O O . LYS A 1 38 ? -10.863 2.179 -13.278 1.00 63.52 30 LYS A O 8
ATOM 9140 N N . LEU A 1 39 ? -11.252 1.280 -11.253 1.00 33.04 31 LEU A N 8
ATOM 9141 C CA . LEU A 1 39 ? -11.808 0.042 -11.788 1.00 31.24 31 LEU A CA 8
ATOM 9142 C C . LEU A 1 39 ? -13.155 0.294 -12.457 1.00 14.13 31 LEU A C 8
ATOM 9143 O O . LEU A 1 39 ? -13.432 -0.232 -13.534 1.00 45.33 31 LEU A O 8
ATOM 9159 N N . GLU A 1 40 ? -13.989 1.104 -11.811 1.00 21.21 32 GLU A N 8
ATOM 9160 C CA . GLU A 1 40 ? -15.307 1.427 -12.345 1.00 63.51 32 GLU A CA 8
ATOM 9161 C C . GLU A 1 40 ? -15.189 2.271 -13.611 1.00 22.03 32 GLU A C 8
ATOM 9162 O O . GLU A 1 40 ? -15.905 2.048 -14.586 1.00 64.13 32 GLU A O 8
ATOM 9174 N N . GLU A 1 41 ? -14.281 3.242 -13.585 1.00 63.50 33 GLU A N 8
ATOM 9175 C CA . GLU A 1 41 ? -14.070 4.120 -14.730 1.00 12.35 33 GLU A CA 8
ATOM 9176 C C . GLU A 1 41 ? -13.462 3.353 -15.900 1.00 20.00 33 GLU A C 8
ATOM 9177 O O . GLU A 1 41 ? -13.746 3.645 -17.062 1.00 25.33 33 GLU A O 8
ATOM 9189 N N . SER A 1 42 ? -12.624 2.371 -15.584 1.00 63.14 34 SER A N 8
ATOM 9190 C CA . SER A 1 42 ? -11.971 1.564 -16.609 1.00 33.01 34 SER A CA 8
ATOM 9191 C C . SER A 1 42 ? -12.998 0.771 -17.411 1.00 73.41 34 SER A C 8
ATOM 9192 O O . SER A 1 42 ? -12.930 0.710 -18.638 1.00 53.42 34 SER A O 8
ATOM 9200 N N . GLU A 1 43 ? -13.949 0.163 -16.707 1.00 42.44 35 GLU A N 8
ATOM 9201 C CA . GLU A 1 43 ? -14.990 -0.627 -17.354 1.00 23.22 35 GLU A CA 8
ATOM 9202 C C . GLU A 1 43 ? -16.142 0.262 -17.813 1.00 62.23 35 GLU A C 8
ATOM 9203 O O . GLU A 1 43 ? -17.082 -0.204 -18.456 1.00 22.33 35 GLU A O 8
ATOM 9215 N N . GLY A 1 44 ? -16.061 1.546 -17.478 1.00 61.01 36 GLY A N 8
ATOM 9216 C CA . GLY A 1 44 ? -17.103 2.480 -17.863 1.00 45.23 36 GLY A CA 8
ATOM 9217 C C . GLY A 1 44 ? -18.194 2.595 -16.818 1.00 30.12 36 GLY A C 8
ATOM 9218 O O . GLY A 1 44 ? -18.638 3.697 -16.493 1.00 21.41 36 GLY A O 8
ATOM 9222 N N . ILE A 1 45 ? -18.629 1.455 -16.291 1.00 43.21 37 ILE A N 8
ATOM 9223 C CA . ILE A 1 45 ? -19.675 1.433 -15.277 1.00 15.10 37 ILE A CA 8
ATOM 9224 C C . ILE A 1 45 ? -19.359 0.420 -14.182 1.00 2.20 37 ILE A C 8
ATOM 9225 O O . ILE A 1 45 ? -18.633 -0.552 -14.392 1.00 4.30 37 ILE A O 8
ATOM 9241 N N . PRO A 1 46 ? -19.917 0.650 -12.984 1.00 71.32 38 PRO A N 8
ATOM 9242 C CA . PRO A 1 46 ? -19.711 -0.233 -11.832 1.00 64.13 38 PRO A CA 8
ATOM 9243 C C . PRO A 1 46 ? -20.401 -1.582 -12.005 1.00 25.03 38 PRO A C 8
ATOM 9244 O O . PRO A 1 46 ? -21.522 -1.657 -12.504 1.00 71.25 38 PRO A O 8
ATOM 9255 N N . GLY A 1 47 ? -19.722 -2.647 -11.587 1.00 0.51 39 GLY A N 8
ATOM 9256 C CA . GLY A 1 47 ? -20.286 -3.979 -11.704 1.00 11.53 39 GLY A CA 8
ATOM 9257 C C . GLY A 1 47 ? -21.681 -4.071 -11.117 1.00 25.13 39 GLY A C 8
ATOM 9258 O O . GLY A 1 47 ? -22.582 -4.643 -11.728 1.00 63.41 39 GLY A O 8
ATOM 9262 N N . ASN A 1 48 ? -21.858 -3.508 -9.926 1.00 53.21 40 ASN A N 8
ATOM 9263 C CA . ASN A 1 48 ? -23.153 -3.531 -9.255 1.00 61.50 40 ASN A CA 8
ATOM 9264 C C . ASN A 1 48 ? -23.058 -2.906 -7.867 1.00 25.24 40 ASN A C 8
ATOM 9265 O O . ASN A 1 48 ? -23.548 -1.801 -7.638 1.00 2.12 40 ASN A O 8
ATOM 9276 N N . MET A 1 49 ? -22.422 -3.621 -6.944 1.00 34.40 41 MET A N 8
ATOM 9277 C CA . MET A 1 49 ? -22.261 -3.136 -5.578 1.00 40.34 41 MET A CA 8
ATOM 9278 C C . MET A 1 49 ? -20.844 -2.621 -5.348 1.00 65.34 41 MET A C 8
ATOM 9279 O O . MET A 1 49 ? -20.640 -1.629 -4.648 1.00 44.04 41 MET A O 8
ATOM 9293 N N . ILE A 1 50 ? -19.868 -3.302 -5.941 1.00 54.11 42 ILE A N 8
ATOM 9294 C CA . ILE A 1 50 ? -18.471 -2.912 -5.801 1.00 21.43 42 ILE A CA 8
ATOM 9295 C C . ILE A 1 50 ? -18.106 -2.693 -4.337 1.00 2.25 42 ILE A C 8
ATOM 9296 O O . ILE A 1 50 ? -17.626 -1.623 -3.959 1.00 75.44 42 ILE A O 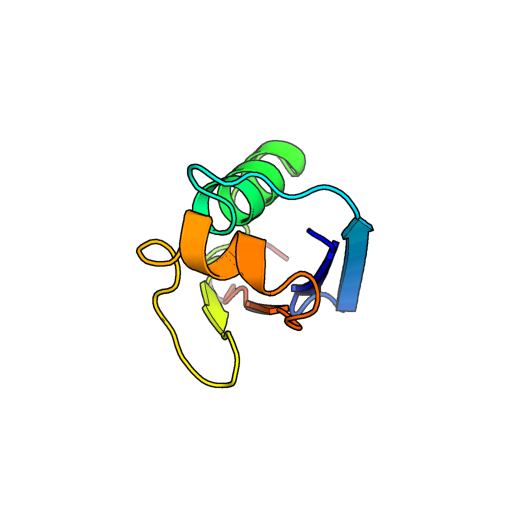8
ATOM 9312 N N . ARG A 1 51 ? -18.334 -3.713 -3.516 1.00 53.00 43 ARG A N 8
ATOM 9313 C CA . ARG A 1 51 ? -18.029 -3.632 -2.093 1.00 1.12 43 ARG A CA 8
ATOM 9314 C C . ARG A 1 51 ? -17.030 -4.712 -1.689 1.00 21.23 43 ARG A C 8
ATOM 9315 O O . ARG A 1 51 ? -17.315 -5.906 -1.791 1.00 20.20 43 ARG A O 8
ATOM 9336 N N . LEU A 1 52 ? -15.858 -4.286 -1.230 1.00 54.42 44 LEU A N 8
ATOM 9337 C CA . LEU A 1 52 ? -14.816 -5.216 -0.811 1.00 30.01 44 LEU A CA 8
ATOM 9338 C C . LEU A 1 52 ? -14.702 -5.257 0.710 1.00 75.34 44 LEU A C 8
ATOM 9339 O O . LEU A 1 52 ? -15.082 -4.309 1.397 1.00 23.01 44 LEU A O 8
ATOM 9355 N N . VAL A 1 53 ? -14.176 -6.362 1.229 1.00 42.11 45 VAL A N 8
ATOM 9356 C CA . VAL A 1 53 ? -14.009 -6.526 2.668 1.00 43.30 45 VAL A CA 8
ATOM 9357 C C . VAL A 1 53 ? -12.535 -6.637 3.041 1.00 63.21 45 VAL A C 8
ATOM 9358 O O . VAL A 1 53 ? -11.844 -7.562 2.614 1.00 63.43 45 VAL A O 8
ATOM 9371 N N . TYR A 1 54 ? -12.059 -5.689 3.840 1.00 13.05 46 TYR A N 8
ATOM 9372 C CA . TYR A 1 54 ? -10.666 -5.679 4.270 1.00 20.11 46 TYR A CA 8
ATOM 9373 C C . TYR A 1 54 ? -10.526 -6.246 5.680 1.00 55.23 46 TYR A C 8
ATOM 9374 O O . TYR A 1 54 ? -11.040 -5.676 6.642 1.00 32.42 46 TYR A O 8
ATOM 9392 N N . GLN A 1 55 ? -9.827 -7.370 5.792 1.00 71.43 47 GLN A N 8
ATOM 9393 C CA . GLN A 1 55 ? -9.620 -8.015 7.083 1.00 5.11 47 GLN A CA 8
ATOM 9394 C C . GLN A 1 55 ? -10.951 -8.305 7.767 1.00 14.01 47 GLN A C 8
ATOM 9395 O O . GLN A 1 55 ? -11.061 -8.233 8.990 1.00 31.23 47 GLN A O 8
ATOM 9409 N N . GLY A 1 56 ? -11.963 -8.633 6.968 1.00 4.22 48 GLY A N 8
ATOM 9410 C CA . GLY A 1 56 ? -13.274 -8.928 7.515 1.00 71.22 48 GLY A CA 8
ATOM 9411 C C . GLY A 1 56 ? -14.043 -7.676 7.885 1.00 13.35 48 GLY A C 8
ATOM 9412 O O . GLY A 1 56 ? -15.119 -7.751 8.479 1.00 32.42 48 GLY A O 8
ATOM 9416 N N . LYS A 1 57 ? -13.491 -6.519 7.536 1.00 4.14 49 LYS A N 8
ATOM 9417 C CA . LYS A 1 57 ? -14.131 -5.243 7.836 1.00 64.51 49 LYS A CA 8
ATOM 9418 C C . LYS A 1 57 ? -14.580 -4.546 6.556 1.00 62.32 49 LYS A C 8
ATOM 9419 O O . LYS A 1 57 ? -14.126 -4.884 5.463 1.00 5.11 49 LYS A O 8
ATOM 9438 N N . GLN A 1 58 ? -15.473 -3.572 6.700 1.00 64.31 50 GLN A N 8
ATOM 9439 C CA . GLN A 1 58 ? -15.982 -2.828 5.554 1.00 3.32 50 GLN A CA 8
ATOM 9440 C C . GLN A 1 58 ? -15.637 -1.347 5.671 1.00 54.40 50 GLN A C 8
ATOM 9441 O O . GLN A 1 58 ? -15.127 -0.896 6.698 1.00 54.13 50 GLN A O 8
ATOM 9455 N N . LEU A 1 59 ? -15.919 -0.594 4.613 1.00 4.22 51 LEU A N 8
ATOM 9456 C CA . LEU A 1 59 ? -15.638 0.838 4.597 1.00 74.24 51 LEU A CA 8
ATOM 9457 C C . LEU A 1 59 ? -14.164 1.107 4.881 1.00 14.41 51 LEU A C 8
ATOM 9458 O O . LEU A 1 59 ? -13.755 1.211 6.037 1.00 62.42 51 LEU A O 8
ATOM 9474 N N . GLU A 1 60 ? -13.373 1.222 3.819 1.00 52.40 52 GLU A N 8
ATOM 9475 C CA . GLU A 1 60 ? -11.945 1.482 3.956 1.00 62.22 52 GLU A CA 8
ATOM 9476 C C . GLU A 1 60 ? -11.574 2.825 3.334 1.00 2.23 52 GLU A C 8
ATOM 9477 O O . GLU A 1 60 ? -10.418 3.246 3.383 1.00 63.52 52 GLU A O 8
ATOM 9489 N N . ASP A 1 61 ? -12.563 3.493 2.751 1.00 45.44 53 ASP A N 8
ATOM 9490 C CA . ASP A 1 61 ? -12.342 4.789 2.120 1.00 45.43 53 ASP A CA 8
ATOM 9491 C C . ASP A 1 61 ? -11.704 5.769 3.100 1.00 54.41 53 ASP A C 8
ATOM 9492 O O . ASP A 1 61 ? -10.869 6.588 2.718 1.00 2.02 53 ASP A O 8
ATOM 9501 N N . GLU A 1 62 ? -12.106 5.680 4.364 1.00 73.11 54 GLU A N 8
ATOM 9502 C CA . GLU A 1 62 ? -11.575 6.561 5.398 1.00 75.52 54 GLU A CA 8
ATOM 9503 C C . GLU A 1 62 ? -10.132 6.197 5.733 1.00 2.33 54 GLU A C 8
ATOM 9504 O O . GLU A 1 62 ? -9.389 7.007 6.289 1.00 65.44 54 GLU A O 8
ATOM 9516 N N . LYS A 1 63 ? -9.741 4.974 5.393 1.00 74.25 55 LYS A N 8
ATOM 9517 C CA . LYS A 1 63 ? -8.387 4.501 5.656 1.00 54.12 55 LYS A CA 8
ATOM 9518 C C . LYS A 1 63 ? -7.524 4.596 4.402 1.00 54.43 55 LYS A C 8
ATOM 9519 O O . LYS A 1 63 ? -6.682 3.735 4.150 1.00 63.02 55 LYS A O 8
ATOM 9538 N N . ARG A 1 64 ? -7.739 5.649 3.620 1.00 52.34 56 ARG A N 8
ATOM 9539 C CA . ARG A 1 64 ? -6.981 5.857 2.392 1.00 25.31 56 ARG A CA 8
ATOM 9540 C C . ARG A 1 64 ? -5.483 5.719 2.649 1.00 63.21 56 ARG A C 8
ATOM 9541 O O . ARG A 1 64 ? -4.846 4.774 2.180 1.00 1.33 56 ARG A O 8
ATOM 9562 N N . LEU A 1 65 ? -4.926 6.667 3.395 1.00 31.50 57 LEU A N 8
ATOM 9563 C CA . LEU A 1 65 ? -3.503 6.652 3.714 1.00 23.31 57 LEU A CA 8
ATOM 9564 C C . LEU A 1 65 ? -3.173 5.517 4.679 1.00 43.13 57 LEU A C 8
ATOM 9565 O O . LEU A 1 65 ? -2.106 4.908 4.596 1.00 20.23 57 LEU A O 8
ATOM 9581 N N . LYS A 1 66 ? -4.096 5.237 5.592 1.00 31.40 58 LYS A N 8
ATOM 9582 C CA . LYS A 1 66 ? -3.906 4.173 6.571 1.00 73.20 58 LYS A CA 8
ATOM 9583 C C . LYS A 1 66 ? -3.696 2.829 5.880 1.00 15.04 58 LYS A C 8
ATOM 9584 O O . LYS A 1 66 ? -3.068 1.927 6.435 1.00 41.14 58 LYS A O 8
ATOM 9603 N N . ASP A 1 67 ? -4.225 2.703 4.668 1.00 12.13 59 ASP A N 8
ATOM 9604 C CA . ASP A 1 67 ? -4.093 1.470 3.901 1.00 54.00 59 ASP A CA 8
ATOM 9605 C C . ASP A 1 67 ? -2.749 1.419 3.182 1.00 71.52 59 ASP A C 8
ATOM 9606 O O . ASP A 1 67 ? -2.288 0.349 2.782 1.00 10.11 59 ASP A O 8
ATOM 9615 N N . TYR A 1 68 ? -2.126 2.580 3.020 1.00 40.33 60 TYR A N 8
ATOM 9616 C CA . TYR A 1 68 ? -0.836 2.668 2.345 1.00 12.34 60 TYR A CA 8
ATOM 9617 C C . TYR A 1 68 ? 0.299 2.281 3.288 1.00 0.13 60 TYR A C 8
ATOM 9618 O O . TYR A 1 68 ? 1.398 1.946 2.848 1.00 43.10 60 TYR A O 8
ATOM 9636 N N . GLN A 1 69 ? 0.023 2.330 4.587 1.00 31.45 61 GLN A N 8
ATOM 9637 C CA . GLN A 1 69 ? 1.020 1.984 5.593 1.00 4.23 61 GLN A CA 8
ATOM 9638 C C . GLN A 1 69 ? 1.115 0.472 5.769 1.00 44.20 61 GLN A C 8
ATOM 9639 O O . GLN A 1 69 ? 2.057 -0.033 6.379 1.00 61.42 61 GLN A O 8
ATOM 9653 N N . MET A 1 70 ? 0.134 -0.244 5.231 1.00 54.12 62 MET A N 8
ATOM 9654 C CA . MET A 1 70 ? 0.108 -1.699 5.328 1.00 53.22 62 MET A CA 8
ATOM 9655 C C . MET A 1 70 ? 1.013 -2.330 4.275 1.00 24.01 62 MET A C 8
ATOM 9656 O O . MET A 1 70 ? 1.933 -3.080 4.603 1.00 51.10 62 MET A O 8
ATOM 9670 N N . SER A 1 71 ? 0.747 -2.022 3.010 1.00 50.11 63 SER A N 8
ATOM 9671 C CA . SER A 1 71 ? 1.536 -2.563 1.909 1.00 13.41 63 SER A CA 8
ATOM 9672 C C . SER A 1 71 ? 1.610 -4.084 1.990 1.00 21.32 63 SER A C 8
ATOM 9673 O O . SER A 1 71 ? 2.619 -4.688 1.628 1.00 45.44 63 SER A O 8
ATOM 9681 N N . ALA A 1 72 ? 0.533 -4.698 2.469 1.00 20.31 64 ALA A N 8
ATOM 9682 C CA . ALA A 1 72 ? 0.474 -6.149 2.597 1.00 62.14 64 ALA A CA 8
ATOM 9683 C C . ALA A 1 72 ? -0.876 -6.598 3.144 1.00 14.34 64 ALA A C 8
ATOM 9684 O O . ALA A 1 72 ? -0.946 -7.444 4.035 1.00 0.51 64 ALA A O 8
ATOM 9691 N N . GLY A 1 73 ? -1.948 -6.024 2.606 1.00 35.40 65 GLY A N 8
ATOM 9692 C CA . GLY A 1 73 ? -3.283 -6.378 3.054 1.00 3.35 65 GLY A CA 8
ATOM 9693 C C . GLY A 1 73 ? -4.138 -6.945 1.939 1.00 21.31 65 GLY A C 8
ATOM 9694 O O . GLY A 1 73 ? -4.448 -6.251 0.971 1.00 31.53 65 GLY A O 8
ATOM 9698 N N . ALA A 1 74 ? -4.519 -8.212 2.073 1.00 4.54 66 ALA A N 8
ATOM 9699 C CA . ALA A 1 74 ? -5.343 -8.872 1.069 1.00 11.11 66 ALA A CA 8
ATOM 9700 C C . ALA A 1 74 ? -6.707 -8.201 0.951 1.00 53.31 66 ALA A C 8
ATOM 9701 O O . ALA A 1 74 ? -7.343 -7.881 1.956 1.00 50.41 66 ALA A O 8
ATOM 9708 N N . THR A 1 75 ? -7.153 -7.989 -0.284 1.00 4.12 67 THR A N 8
ATOM 9709 C CA . THR A 1 75 ? -8.440 -7.354 -0.533 1.00 55.13 67 THR A CA 8
ATOM 9710 C C . THR A 1 75 ? -9.335 -8.242 -1.390 1.00 63.44 67 THR A C 8
ATOM 9711 O O . THR A 1 75 ? -8.869 -8.887 -2.330 1.00 41.34 67 THR A O 8
ATOM 9722 N N . PHE A 1 76 ? -10.622 -8.272 -1.061 1.00 22.22 68 PHE A N 8
ATOM 9723 C CA . PHE A 1 76 ? -11.582 -9.083 -1.801 1.00 1.40 68 PHE A CA 8
ATOM 9724 C C . PHE A 1 76 ? -12.801 -8.255 -2.198 1.00 44.41 68 PHE A C 8
ATOM 9725 O O . PHE A 1 76 ? -13.569 -7.811 -1.344 1.00 41.11 68 PHE A O 8
ATOM 9742 N N . HIS A 1 77 ? -12.971 -8.050 -3.500 1.00 43.05 69 HIS A N 8
ATOM 9743 C CA . HIS A 1 77 ? -14.096 -7.275 -4.012 1.00 63.31 69 HIS A CA 8
ATOM 9744 C C . HIS A 1 77 ? -15.300 -8.174 -4.274 1.00 32.53 69 HIS A C 8
ATOM 9745 O O . HIS A 1 77 ? -15.151 -9.322 -4.692 1.00 63.03 69 HIS A O 8
ATOM 9759 N N . MET A 1 78 ? -16.493 -7.645 -4.023 1.00 73.14 70 MET A N 8
ATOM 9760 C CA . MET A 1 78 ? -17.723 -8.400 -4.233 1.00 31.24 70 MET A CA 8
ATOM 9761 C C . MET A 1 78 ? -18.709 -7.609 -5.086 1.00 43.51 70 MET A C 8
ATOM 9762 O O . MET A 1 78 ? -18.964 -6.432 -4.827 1.00 74.52 70 MET A O 8
ATOM 9776 N N . VAL A 1 79 ? -19.259 -8.261 -6.105 1.00 53.22 71 VAL A N 8
ATOM 9777 C CA . VAL A 1 79 ? -20.217 -7.618 -6.996 1.00 54.34 71 VAL A CA 8
ATOM 9778 C C . VAL A 1 79 ? -21.510 -8.421 -7.085 1.00 14.32 71 VAL A C 8
ATOM 9779 O O . VAL A 1 79 ? -21.534 -9.522 -7.635 1.00 42.31 71 VAL A O 8
ATOM 9792 N N . VAL A 1 80 ? -22.586 -7.862 -6.539 1.00 51.12 72 VAL A N 8
ATOM 9793 C CA . VAL A 1 80 ? -23.885 -8.525 -6.558 1.00 5.25 72 VAL A CA 8
ATOM 9794 C C . VAL A 1 80 ? -24.694 -8.115 -7.783 1.00 3.43 72 VAL A C 8
ATOM 9795 O O . VAL A 1 80 ? -25.228 -7.008 -7.844 1.00 53.11 72 VAL A O 8
ATOM 9808 N N . ALA A 1 81 ? -24.780 -9.015 -8.757 1.00 1.23 73 ALA A N 8
ATOM 9809 C CA . ALA A 1 81 ? -25.526 -8.748 -9.980 1.00 12.31 73 ALA A CA 8
ATOM 9810 C C . ALA A 1 81 ? -26.619 -9.790 -10.195 1.00 3.31 73 ALA A C 8
ATOM 9811 O O . ALA A 1 81 ? -26.351 -10.898 -10.660 1.00 24.42 73 ALA A O 8
ATOM 9818 N N . LEU A 1 82 ? -27.850 -9.428 -9.854 1.00 13.44 74 LEU A N 8
ATOM 9819 C CA . LEU A 1 82 ? -28.984 -10.332 -10.009 1.00 34.12 74 LEU A CA 8
ATOM 9820 C C . LEU A 1 82 ? -29.882 -9.888 -11.159 1.00 41.53 74 LEU A C 8
ATOM 9821 O O . LEU A 1 82 ? -30.552 -10.706 -11.789 1.00 20.21 74 LEU A O 8
ATOM 9837 N N . ARG A 1 83 ? -29.888 -8.586 -11.429 1.00 71.33 75 ARG A N 8
ATOM 9838 C CA . ARG A 1 83 ? -30.702 -8.033 -12.505 1.00 33.12 75 ARG A CA 8
ATOM 9839 C C . ARG A 1 83 ? -30.013 -8.211 -13.855 1.00 15.03 75 ARG A C 8
ATOM 9840 O O . ARG A 1 83 ? -30.596 -8.754 -14.793 1.00 42.00 75 ARG A O 8
ATOM 9861 N N . ALA A 1 84 ? -28.771 -7.749 -13.944 1.00 64.14 76 ALA A N 8
ATOM 9862 C CA . ALA A 1 84 ? -28.002 -7.858 -15.178 1.00 71.42 76 ALA A CA 8
ATOM 9863 C C . ALA A 1 84 ? -26.510 -7.688 -14.913 1.00 32.33 76 ALA A C 8
ATOM 9864 O O . ALA A 1 84 ? -26.112 -7.047 -13.941 1.00 62.22 76 ALA A O 8
ATOM 9871 N N . GLY A 1 85 ? -25.689 -8.268 -15.783 1.00 42.10 77 GLY A N 8
ATOM 9872 C CA . GLY A 1 85 ? -24.250 -8.169 -15.624 1.00 23.11 77 GLY A CA 8
ATOM 9873 C C . GLY A 1 85 ? -23.494 -8.799 -16.777 1.00 53.14 77 GLY A C 8
ATOM 9874 O O . GLY A 1 85 ? -22.935 -9.888 -16.641 1.00 42.40 77 GLY A O 8
ATOM 9878 N N . CYS A 1 86 ? -23.479 -8.115 -17.916 1.00 10.00 78 CYS A N 8
ATOM 9879 C CA . CYS A 1 86 ? -22.789 -8.615 -19.099 1.00 64.54 78 CYS A CA 8
ATOM 9880 C C . CYS A 1 86 ? -21.447 -7.914 -19.284 1.00 0.34 78 CYS A C 8
ATOM 9881 O O . CYS A 1 86 ? -20.448 -8.544 -19.628 1.00 41.02 78 CYS A O 8
ATOM 9889 N N . MET A 1 9 ? 1.264 0.037 -0.082 1.00 75.35 1 MET A N 9
ATOM 9890 C CA . MET A 1 9 ? 2.035 0.035 -1.320 1.00 4.22 1 MET A CA 9
ATOM 9891 C C . MET A 1 9 ? 1.578 -1.088 -2.245 1.00 31.34 1 MET A C 9
ATOM 9892 O O . MET A 1 9 ? 1.037 -0.837 -3.322 1.00 72.43 1 MET A O 9
ATOM 9906 N N . LEU A 1 10 ? 1.799 -2.327 -1.818 1.00 15.34 2 LEU A N 9
ATOM 9907 C CA . LEU A 1 10 ? 1.409 -3.489 -2.608 1.00 31.31 2 LEU A CA 9
ATOM 9908 C C . LEU A 1 10 ? 0.190 -4.177 -2.001 1.00 3.04 2 LEU A C 9
ATOM 9909 O O . LEU A 1 10 ? 0.184 -4.522 -0.818 1.00 71.43 2 LEU A O 9
ATOM 9925 N N . LEU A 1 11 ? -0.839 -4.375 -2.817 1.00 41.30 3 LEU A N 9
ATOM 9926 C CA . LEU A 1 11 ? -2.063 -5.024 -2.361 1.00 52.23 3 LEU A CA 9
ATOM 9927 C C . LEU A 1 11 ? -2.601 -5.978 -3.422 1.00 61.55 3 LEU A C 9
ATOM 9928 O O . LEU A 1 11 ? -2.437 -5.748 -4.621 1.00 22.52 3 LEU A O 9
ATOM 9944 N N . LYS A 1 12 ? -3.246 -7.050 -2.974 1.00 61.24 4 LYS A N 9
ATOM 9945 C CA . LYS A 1 12 ? -3.812 -8.039 -3.884 1.00 62.12 4 LYS A CA 9
ATOM 9946 C C . LYS A 1 12 ? -5.336 -8.030 -3.818 1.00 43.13 4 LYS A C 9
ATOM 9947 O O . LYS A 1 12 ? -5.925 -8.398 -2.802 1.00 74.34 4 LYS A O 9
ATOM 9966 N N . VAL A 1 13 ? -5.968 -7.608 -4.909 1.00 12.13 5 VAL A N 9
ATOM 9967 C CA . VAL A 1 13 ? -7.424 -7.553 -4.975 1.00 63.44 5 VAL A CA 9
ATOM 9968 C C . VAL A 1 13 ? -7.980 -8.714 -5.793 1.00 12.14 5 VAL A C 9
ATOM 9969 O O . VAL A 1 13 ? -7.549 -8.957 -6.920 1.00 75.11 5 VAL A O 9
ATOM 9982 N N . LYS A 1 14 ? -8.941 -9.429 -5.217 1.00 10.42 6 LYS A N 9
ATOM 9983 C CA . LYS A 1 14 ? -9.560 -10.564 -5.891 1.00 44.32 6 LYS A CA 9
ATOM 9984 C C . LYS A 1 14 ? -11.079 -10.434 -5.892 1.00 14.10 6 LYS A C 9
ATOM 9985 O O . LYS A 1 14 ? -11.707 -10.357 -4.835 1.00 53.43 6 LYS A O 9
ATOM 10004 N N . THR A 1 15 ? -11.667 -10.412 -7.085 1.00 5.24 7 THR A N 9
ATOM 10005 C CA . THR A 1 15 ? -13.112 -10.292 -7.223 1.00 14.04 7 THR A CA 9
ATOM 10006 C C . THR A 1 15 ? -13.783 -11.661 -7.194 1.00 42.35 7 THR A C 9
ATOM 10007 O O . THR A 1 15 ? -13.112 -12.692 -7.234 1.00 74.52 7 THR A O 9
ATOM 10018 N N . VAL A 1 16 ? -15.110 -11.663 -7.126 1.00 73.13 8 VAL A N 9
ATOM 10019 C CA . VAL A 1 16 ? -15.872 -12.906 -7.095 1.00 0.03 8 VAL A CA 9
ATOM 10020 C C . VAL A 1 16 ? -15.800 -13.629 -8.435 1.00 54.53 8 VAL A C 9
ATOM 10021 O O . VAL A 1 16 ? -16.217 -14.781 -8.554 1.00 54.42 8 VAL A O 9
ATOM 10034 N N . SER A 1 17 ? -15.268 -12.944 -9.443 1.00 15.23 9 SER A N 9
ATOM 10035 C CA . SER A 1 17 ? -15.145 -13.519 -10.777 1.00 21.10 9 SER A CA 9
ATOM 10036 C C . SER A 1 17 ? -13.840 -14.298 -10.914 1.00 51.31 9 SER A C 9
ATOM 10037 O O . SER A 1 17 ? -13.436 -14.663 -12.017 1.00 3.00 9 SER A O 9
ATOM 10045 N N . ASN A 1 18 ? -13.186 -14.548 -9.784 1.00 50.24 10 ASN A N 9
ATOM 10046 C CA . ASN A 1 18 ? -11.926 -15.282 -9.777 1.00 72.52 10 ASN A CA 9
ATOM 10047 C C . ASN A 1 18 ? -10.820 -14.473 -10.448 1.00 15.24 10 ASN A C 9
ATOM 10048 O O . ASN A 1 18 ? -9.899 -15.032 -11.042 1.00 25.55 10 ASN A O 9
ATOM 10059 N N . LYS A 1 19 ? -10.919 -13.152 -10.348 1.00 2.51 11 LYS A N 9
ATOM 10060 C CA . LYS A 1 19 ? -9.927 -12.263 -10.942 1.00 72.02 11 LYS A CA 9
ATOM 10061 C C . LYS A 1 19 ? -9.062 -11.616 -9.866 1.00 25.24 11 LYS A C 9
ATOM 10062 O O . LYS A 1 19 ? -9.496 -10.692 -9.178 1.00 21.22 11 LYS A O 9
ATOM 10081 N N . VAL A 1 20 ? -7.834 -12.107 -9.726 1.00 10.23 12 VAL A N 9
ATOM 10082 C CA . VAL A 1 20 ? -6.906 -11.575 -8.735 1.00 14.44 12 VAL A CA 9
ATOM 10083 C C . VAL A 1 20 ? -5.819 -10.734 -9.395 1.00 34.11 12 VAL A C 9
ATOM 10084 O O . VAL A 1 20 ? -5.141 -11.191 -10.315 1.00 41.24 12 VAL A O 9
ATOM 10097 N N . ILE A 1 21 ? -5.659 -9.504 -8.918 1.00 71.15 13 ILE A N 9
ATOM 10098 C CA . ILE A 1 21 ? -4.653 -8.600 -9.462 1.00 30.13 13 ILE A CA 9
ATOM 10099 C C . ILE A 1 21 ? -3.752 -8.054 -8.359 1.00 52.22 13 ILE A C 9
ATOM 10100 O O . ILE A 1 21 ? -4.212 -7.346 -7.463 1.00 64.14 13 ILE A O 9
ATOM 10116 N N . GLN A 1 22 ? -2.467 -8.386 -8.433 1.00 75.33 14 GLN A N 9
ATOM 10117 C CA . GLN A 1 22 ? -1.502 -7.928 -7.442 1.00 1.44 14 GLN A CA 9
ATOM 10118 C C . GLN A 1 22 ? -0.622 -6.820 -8.011 1.00 4.12 14 GLN A C 9
ATOM 10119 O O . GLN A 1 22 ? 0.142 -7.042 -8.951 1.00 54.02 14 GLN A O 9
ATOM 10133 N N . ILE A 1 23 ? -0.733 -5.628 -7.435 1.00 54.41 15 ILE A N 9
ATOM 10134 C CA . ILE A 1 23 ? 0.053 -4.486 -7.885 1.00 41.20 15 ILE A CA 9
ATOM 10135 C C . ILE A 1 23 ? 0.917 -3.934 -6.756 1.00 31.10 15 ILE A C 9
ATOM 10136 O O . ILE A 1 23 ? 0.579 -4.065 -5.579 1.00 30.30 15 ILE A O 9
ATOM 10152 N N . THR A 1 24 ? 2.035 -3.314 -7.122 1.00 15.10 16 THR A N 9
ATOM 10153 C CA . THR A 1 24 ? 2.947 -2.741 -6.141 1.00 22.03 16 THR A CA 9
ATOM 10154 C C . THR A 1 24 ? 3.082 -1.234 -6.329 1.00 60.42 16 THR A C 9
ATOM 10155 O O . THR A 1 24 ? 4.179 -0.723 -6.556 1.00 33.24 16 THR A O 9
ATOM 10166 N N . SER A 1 25 ? 1.960 -0.528 -6.234 1.00 2.13 17 SER A N 9
ATOM 10167 C CA . SER A 1 25 ? 1.953 0.921 -6.397 1.00 1.11 17 SER A CA 9
ATOM 10168 C C . SER A 1 25 ? 0.596 1.504 -6.014 1.00 41.24 17 SER A C 9
ATOM 10169 O O . SER A 1 25 ? -0.247 1.763 -6.875 1.00 25.22 17 SER A O 9
ATOM 10177 N N . LEU A 1 26 ? 0.392 1.709 -4.718 1.00 34.21 18 LEU A N 9
ATOM 10178 C CA . LEU A 1 26 ? -0.863 2.262 -4.219 1.00 61.31 18 LEU A CA 9
ATOM 10179 C C . LEU A 1 26 ? -0.677 3.703 -3.756 1.00 41.12 18 LEU A C 9
ATOM 10180 O O . LEU A 1 26 ? 0.416 4.101 -3.352 1.00 2.31 18 LEU A O 9
ATOM 10196 N N . THR A 1 27 ? -1.753 4.482 -3.816 1.00 44.10 19 THR A N 9
ATOM 10197 C CA . THR A 1 27 ? -1.709 5.879 -3.402 1.00 62.23 19 THR A CA 9
ATOM 10198 C C . THR A 1 27 ? -1.806 6.007 -1.886 1.00 63.54 19 THR A C 9
ATOM 10199 O O . THR A 1 27 ? -1.970 5.012 -1.179 1.00 44.03 19 THR A O 9
ATOM 10210 N N . ASP A 1 28 ? -1.704 7.236 -1.393 1.00 71.23 20 ASP A N 9
ATOM 10211 C CA . ASP A 1 28 ? -1.782 7.494 0.040 1.00 73.31 20 ASP A CA 9
ATOM 10212 C C . ASP A 1 28 ? -2.883 8.503 0.351 1.00 31.02 20 ASP A C 9
ATOM 10213 O O . ASP A 1 28 ? -3.131 8.827 1.513 1.00 53.23 20 ASP A O 9
ATOM 10222 N N . ASP A 1 29 ? -3.539 8.997 -0.693 1.00 64.44 21 ASP A N 9
ATOM 10223 C CA . ASP A 1 29 ? -4.613 9.969 -0.532 1.00 0.31 21 ASP A CA 9
ATOM 10224 C C . ASP A 1 29 ? -5.968 9.274 -0.449 1.00 71.55 21 ASP A C 9
ATOM 10225 O O . ASP A 1 29 ? -6.778 9.573 0.426 1.00 12.24 21 ASP A O 9
ATOM 10234 N N . ASN A 1 30 ? -6.207 8.344 -1.369 1.00 31.12 22 ASN A N 9
ATOM 10235 C CA . ASN A 1 30 ? -7.465 7.607 -1.401 1.00 70.51 22 ASN A CA 9
ATOM 10236 C C . ASN A 1 30 ? -7.224 6.111 -1.218 1.00 41.21 22 AS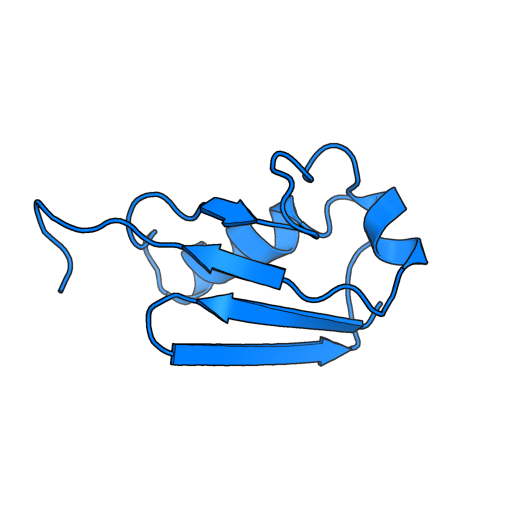N A C 9
ATOM 10237 O O . ASN A 1 30 ? -7.847 5.469 -0.372 1.00 73.23 22 ASN A O 9
ATOM 10248 N N . THR A 1 31 ? -6.314 5.562 -2.017 1.00 21.13 23 THR A N 9
ATOM 10249 C CA . THR A 1 31 ? -5.990 4.143 -1.944 1.00 31.20 23 THR A CA 9
ATOM 10250 C C . THR A 1 31 ? -7.201 3.284 -2.290 1.00 11.00 23 THR A C 9
ATOM 10251 O O . THR A 1 31 ? -7.371 2.868 -3.436 1.00 54.14 23 THR A O 9
ATOM 10262 N N . ILE A 1 32 ? -8.040 3.023 -1.293 1.00 25.21 24 ILE A N 9
ATOM 10263 C CA . ILE A 1 32 ? -9.236 2.215 -1.493 1.00 60.25 24 ILE A CA 9
ATOM 10264 C C . ILE A 1 32 ? -10.166 2.854 -2.519 1.00 43.31 24 ILE A C 9
ATOM 10265 O O . ILE A 1 32 ? -10.436 2.277 -3.572 1.00 45.41 24 ILE A O 9
ATOM 10281 N N . ALA A 1 33 ? -10.651 4.051 -2.204 1.00 73.35 25 ALA A N 9
ATOM 10282 C CA . ALA A 1 33 ? -11.548 4.771 -3.100 1.00 63.02 25 ALA A CA 9
ATOM 10283 C C . ALA A 1 33 ? -10.940 4.907 -4.492 1.00 50.22 25 ALA A C 9
ATOM 10284 O O . ALA A 1 33 ? -11.646 4.832 -5.497 1.00 70.31 25 ALA A O 9
ATOM 10291 N N . GLU A 1 34 ? -9.627 5.109 -4.543 1.00 0.15 26 GLU A N 9
ATOM 10292 C CA . GLU A 1 34 ? -8.926 5.257 -5.812 1.00 42.44 26 GLU A CA 9
ATOM 10293 C C . GLU A 1 34 ? -8.905 3.939 -6.580 1.00 32.41 26 GLU A C 9
ATOM 10294 O O . GLU A 1 34 ? -9.095 3.912 -7.797 1.00 12.14 26 GLU A O 9
ATOM 10306 N N . LEU A 1 35 ? -8.673 2.846 -5.861 1.00 1.23 27 LEU A N 9
ATOM 10307 C CA . LEU A 1 35 ? -8.627 1.523 -6.473 1.00 24.33 27 LEU A CA 9
ATOM 10308 C C . LEU A 1 35 ? -9.999 1.119 -7.002 1.00 11.22 27 LEU A C 9
ATOM 10309 O O . LEU A 1 35 ? -10.135 0.703 -8.153 1.00 34.05 27 LEU A O 9
ATOM 10325 N N . LYS A 1 36 ? -11.015 1.247 -6.155 1.00 1.10 28 LYS A N 9
ATOM 10326 C CA . LYS A 1 36 ? -12.379 0.900 -6.537 1.00 25.51 28 LYS A CA 9
ATOM 10327 C C . LYS A 1 36 ? -12.893 1.833 -7.628 1.00 3.31 28 LYS A C 9
ATOM 10328 O O . LYS A 1 36 ? -13.582 1.404 -8.552 1.00 32.21 28 LYS A O 9
ATOM 10347 N N . GLY A 1 37 ? -12.551 3.113 -7.515 1.00 11.42 29 GLY A N 9
ATOM 10348 C CA . GLY A 1 37 ? -12.986 4.087 -8.499 1.00 61.02 29 GLY A CA 9
ATOM 10349 C C . GLY A 1 37 ? -12.343 3.868 -9.854 1.00 43.42 29 GLY A C 9
ATOM 10350 O O . GLY A 1 37 ? -12.957 4.123 -10.890 1.00 72.13 29 GLY A O 9
ATOM 10354 N N . LYS A 1 38 ? -11.101 3.397 -9.849 1.00 25.45 30 LYS A N 9
ATOM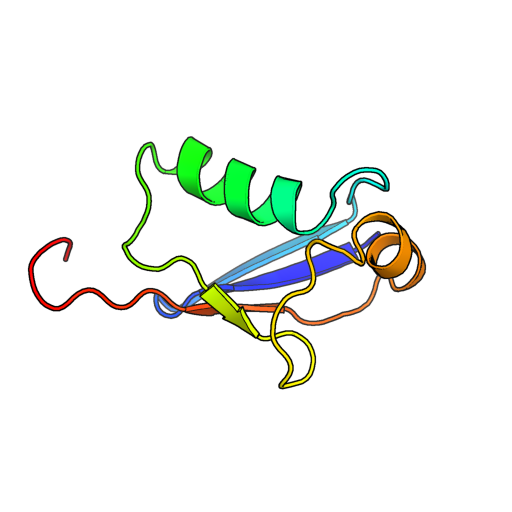 10355 C CA . LYS A 1 38 ? -10.372 3.144 -11.086 1.00 21.21 30 LYS A CA 9
ATOM 10356 C C . LYS A 1 38 ? -10.899 1.893 -11.782 1.00 25.45 30 LYS A C 9
ATOM 10357 O O . LYS A 1 38 ? -10.906 1.810 -13.010 1.00 63.45 30 LYS A O 9
ATOM 10376 N N . LEU A 1 39 ? -11.340 0.922 -10.989 1.00 2.20 31 LEU A N 9
ATOM 10377 C CA . LEU A 1 39 ? -11.870 -0.325 -11.529 1.00 13.11 31 LEU A CA 9
ATOM 10378 C C . LEU A 1 39 ? -13.205 -0.091 -12.229 1.00 40.14 31 LEU A C 9
ATOM 10379 O O . LEU A 1 39 ? -13.449 -0.620 -13.313 1.00 22.41 31 LEU A O 9
ATOM 10395 N N . GLU A 1 40 ? -14.064 0.707 -11.603 1.00 51.43 32 GLU A N 9
ATOM 10396 C CA . GLU A 1 40 ? -15.373 1.012 -12.168 1.00 54.22 32 GLU A CA 9
ATOM 10397 C C . GLU A 1 40 ? -15.238 1.862 -13.428 1.00 42.23 32 GLU A C 9
ATOM 10398 O O . GLU A 1 40 ? -15.940 1.643 -14.415 1.00 4.21 32 GLU A O 9
ATOM 10410 N N . GLU A 1 41 ? -14.330 2.833 -13.385 1.00 74.25 33 GLU A N 9
ATOM 10411 C CA . GLU A 1 41 ? -14.104 3.717 -14.523 1.00 61.40 33 GLU A CA 9
ATOM 10412 C C . GLU A 1 41 ? -13.480 2.954 -15.688 1.00 43.34 33 GLU A C 9
ATOM 10413 O O . GLU A 1 41 ? -13.754 3.246 -16.853 1.00 21.55 33 GLU A O 9
ATOM 10425 N N . SER A 1 42 ? -12.638 1.977 -15.366 1.00 14.23 34 SER A N 9
ATOM 10426 C CA . SER A 1 42 ? -11.971 1.175 -16.385 1.00 12.42 34 SER A CA 9
ATOM 10427 C C . SER A 1 42 ? -12.985 0.376 -17.197 1.00 33.31 34 SER A C 9
ATOM 10428 O O . SER A 1 42 ? -12.906 0.318 -18.423 1.00 55.15 34 SER A O 9
ATOM 10436 N N . GLU A 1 43 ? -13.937 -0.240 -16.502 1.00 51.23 35 GLU A N 9
ATOM 10437 C CA . GLU A 1 43 ? -14.967 -1.037 -17.159 1.00 25.23 35 GLU A CA 9
ATOM 10438 C C . GLU A 1 43 ? -16.090 -0.148 -17.686 1.00 24.54 35 GLU A C 9
ATOM 10439 O O . GLU A 1 43 ? -17.011 -0.622 -18.348 1.00 55.15 35 GLU A O 9
ATOM 10451 N N . GLY A 1 44 ? -16.005 1.144 -17.385 1.00 25.14 36 GLY A N 9
ATOM 10452 C CA . GLY A 1 44 ? -17.019 2.079 -17.834 1.00 73.35 36 GLY A CA 9
ATOM 10453 C C . GLY A 1 44 ? -18.135 2.254 -16.824 1.00 33.23 36 GLY A C 9
ATOM 10454 O O . GLY A 1 44 ? -18.548 3.377 -16.533 1.00 40.14 36 GLY A O 9
ATOM 10458 N N . ILE A 1 45 ? -18.626 1.141 -16.288 1.00 2.33 37 ILE A N 9
ATOM 10459 C CA . ILE A 1 45 ? -19.701 1.177 -15.304 1.00 52.54 37 ILE A CA 9
ATOM 10460 C C . ILE A 1 45 ? -19.451 0.178 -14.180 1.00 14.43 37 ILE A C 9
ATOM 10461 O O . ILE A 1 45 ? -18.759 -0.825 -14.350 1.00 21.22 37 ILE A O 9
ATOM 10477 N N . PRO A 1 46 ? -20.030 0.457 -13.002 1.00 22.50 38 PRO A N 9
ATOM 10478 C CA . PRO A 1 46 ? -19.887 -0.407 -11.826 1.00 65.11 38 PRO A CA 9
ATOM 10479 C C . PRO A 1 46 ? -20.624 -1.732 -11.987 1.00 12.14 38 PRO A C 9
ATOM 10480 O O . PRO A 1 46 ? -21.765 -1.767 -12.445 1.00 13.32 38 PRO A O 9
ATOM 10491 N N . GLY A 1 47 ? -19.964 -2.822 -11.606 1.00 13.45 39 GLY A N 9
ATOM 10492 C CA . GLY A 1 47 ? -20.574 -4.134 -11.715 1.00 24.10 39 GLY A CA 9
ATOM 10493 C C . GLY A 1 47 ? -21.942 -4.194 -11.065 1.00 61.15 39 GLY A C 9
ATOM 10494 O O . GLY A 1 47 ? -22.887 -4.730 -11.642 1.00 51.03 39 GLY A O 9
ATOM 10498 N N . ASN A 1 48 ? -22.048 -3.644 -9.860 1.00 42.33 40 ASN A N 9
ATOM 10499 C CA . ASN A 1 48 ? -23.310 -3.639 -9.130 1.00 55.05 40 ASN A CA 9
ATOM 10500 C C . ASN A 1 48 ? -23.136 -3.023 -7.746 1.00 11.42 40 ASN A C 9
ATOM 10501 O O . ASN A 1 48 ? -23.604 -1.915 -7.485 1.00 41.43 40 ASN A O 9
ATOM 10512 N N . MET A 1 49 ? -22.459 -3.749 -6.862 1.00 13.41 41 MET A N 9
ATOM 10513 C CA . MET A 1 49 ? -22.222 -3.272 -5.504 1.00 65.23 41 MET A CA 9
ATOM 10514 C C . MET A 1 49 ? -20.788 -2.775 -5.346 1.00 12.30 41 MET A C 9
ATOM 10515 O O . MET A 1 49 ? -20.539 -1.777 -4.668 1.00 72.14 41 MET A O 9
ATOM 10529 N N . ILE A 1 50 ? -19.851 -3.476 -5.974 1.00 44.22 42 ILE A N 9
ATOM 10530 C CA . ILE A 1 50 ? -18.443 -3.104 -5.903 1.00 10.11 42 ILE A CA 9
ATOM 10531 C C . ILE A 1 50 ? -18.016 -2.842 -4.463 1.00 21.03 42 ILE A C 9
ATOM 10532 O O . ILE A 1 50 ? -17.515 -1.765 -4.139 1.00 61.02 42 ILE A O 9
ATOM 10548 N N . ARG A 1 51 ? -18.216 -3.835 -3.602 1.00 41.21 43 ARG A N 9
ATOM 10549 C CA . ARG A 1 51 ? -17.851 -3.712 -2.196 1.00 21.30 43 ARG A CA 9
ATOM 10550 C C . ARG A 1 51 ? -16.857 -4.799 -1.795 1.00 54.05 43 ARG A C 9
ATOM 10551 O O . ARG A 1 51 ? -17.140 -5.991 -1.922 1.00 73.12 43 ARG A O 9
ATOM 10572 N N . LEU A 1 52 ? -15.693 -4.380 -1.312 1.00 51.24 44 LEU A N 9
ATOM 10573 C CA . LEU A 1 52 ? -14.657 -5.317 -0.893 1.00 44.14 44 LEU A CA 9
ATOM 10574 C C . LEU A 1 52 ? -14.565 -5.383 0.628 1.00 43.13 44 LEU A C 9
ATOM 10575 O O . LEU A 1 52 ? -14.958 -4.448 1.325 1.00 2.31 44 LEU A O 9
ATOM 10591 N N . VAL A 1 53 ? -14.041 -6.494 1.136 1.00 0.22 45 VAL A N 9
ATOM 10592 C CA . VAL A 1 53 ? -13.894 -6.681 2.575 1.00 41.13 45 VAL A CA 9
ATOM 10593 C C . VAL A 1 53 ? -12.424 -6.704 2.978 1.00 30.44 45 VAL A C 9
ATOM 10594 O O . VAL A 1 53 ? -11.643 -7.510 2.471 1.00 1.14 45 VAL A O 9
ATOM 10607 N N . TYR A 1 54 ? -12.054 -5.816 3.894 1.00 24.31 46 TYR A N 9
ATOM 10608 C CA . TYR A 1 54 ? -10.676 -5.733 4.365 1.00 33.43 46 TYR A CA 9
ATOM 10609 C C . TYR A 1 54 ? -10.539 -6.343 5.757 1.00 61.31 46 TYR A C 9
ATOM 10610 O O . TYR A 1 54 ? -11.105 -5.838 6.726 1.00 74.23 46 TYR A O 9
ATOM 10628 N N . GLN A 1 55 ? -9.782 -7.432 5.847 1.00 42.04 47 GLN A N 9
ATOM 10629 C CA . GLN A 1 55 ? -9.569 -8.111 7.119 1.00 34.41 47 GLN A CA 9
ATOM 10630 C C . GLN A 1 55 ? -10.899 -8.485 7.765 1.00 13.04 47 GLN A C 9
ATOM 10631 O O . GLN A 1 55 ? -11.035 -8.462 8.988 1.00 51.21 47 GLN A O 9
ATOM 10645 N N . GLY A 1 56 ? -11.879 -8.829 6.935 1.00 34.12 48 GLY A N 9
ATOM 10646 C CA . GLY A 1 56 ? -13.186 -9.202 7.444 1.00 31.24 48 GLY A CA 9
ATOM 10647 C C . GLY A 1 56 ? -14.009 -8.001 7.866 1.00 4.12 48 GLY A C 9
ATOM 10648 O O . GLY A 1 56 ? -15.078 -8.148 8.458 1.00 11.32 48 GLY A O 9
ATOM 10652 N N . LYS A 1 57 ? -13.509 -6.808 7.563 1.00 42.30 49 LYS A N 9
ATOM 10653 C CA . LYS A 1 57 ? -14.203 -5.575 7.914 1.00 14.15 49 LYS A CA 9
ATOM 10654 C C . LYS A 1 57 ? -14.592 -4.794 6.663 1.00 14.13 49 LYS A C 9
ATOM 10655 O O . LYS A 1 57 ? -14.065 -5.040 5.579 1.00 2.30 49 LYS A O 9
ATOM 10674 N N . GLN A 1 58 ? -15.517 -3.852 6.823 1.00 63.14 50 GLN A N 9
ATOM 10675 C CA . GLN A 1 58 ? -15.975 -3.035 5.705 1.00 64.20 50 GLN A CA 9
ATOM 10676 C C . GLN A 1 58 ? -15.650 -1.563 5.938 1.00 74.21 50 GLN A C 9
ATOM 10677 O O . GLN A 1 58 ? -15.225 -1.175 7.027 1.00 52.02 50 GLN A O 9
ATOM 10691 N N . LEU A 1 59 ? -15.853 -0.748 4.909 1.00 72.02 51 LEU A N 9
ATOM 10692 C CA . LEU A 1 59 ? -15.582 0.682 5.001 1.00 51.41 51 LEU A CA 9
ATOM 10693 C C . LEU A 1 59 ? -14.099 0.941 5.245 1.00 22.12 51 LEU A C 9
ATOM 10694 O O . LEU A 1 59 ? -13.641 0.950 6.387 1.00 0.23 51 LEU A O 9
ATOM 10710 N N . GLU A 1 60 ? -13.354 1.152 4.164 1.00 12.43 52 GLU A N 9
ATOM 10711 C CA . GLU A 1 60 ? -11.923 1.413 4.263 1.00 62.44 52 GLU A CA 9
ATOM 10712 C C . GLU A 1 60 ? -11.564 2.739 3.598 1.00 31.41 52 GLU A C 9
ATOM 10713 O O . GLU A 1 60 ? -10.407 3.159 3.611 1.00 21.32 52 GLU A O 9
ATOM 10725 N N . ASP A 1 61 ? -12.564 3.392 3.018 1.00 53.24 53 ASP A N 9
ATOM 10726 C CA . ASP A 1 61 ? -12.356 4.671 2.348 1.00 63.21 53 ASP A CA 9
ATOM 10727 C C . ASP A 1 61 ? -11.709 5.680 3.292 1.00 32.41 53 ASP A C 9
ATOM 10728 O O . ASP A 1 61 ? -10.904 6.509 2.871 1.00 4.24 53 ASP A O 9
ATOM 10737 N N . GLU A 1 62 ? -12.069 5.602 4.569 1.00 12.25 54 GLU A N 9
ATOM 10738 C CA . GLU A 1 62 ? -11.525 6.510 5.572 1.00 0.32 54 GLU A CA 9
ATOM 10739 C C . GLU A 1 62 ? -10.073 6.165 5.888 1.00 23.43 54 GLU A C 9
ATOM 10740 O O . GLU A 1 62 ? -9.329 6.986 6.425 1.00 13.13 54 GLU A O 9
ATOM 10752 N N . LYS A 1 63 ? -9.675 4.942 5.552 1.00 50.22 55 LYS A N 9
ATOM 10753 C CA . LYS A 1 63 ? -8.312 4.486 5.798 1.00 34.51 55 LYS A CA 9
ATOM 10754 C C . LYS A 1 63 ? -7.471 4.574 4.529 1.00 73.54 55 LYS A C 9
ATOM 10755 O O . LYS A 1 63 ? -6.606 3.732 4.286 1.00 32.34 55 LYS A O 9
ATOM 10774 N N . ARG A 1 64 ? -7.730 5.598 3.722 1.00 32.15 56 ARG A N 9
ATOM 10775 C CA . ARG A 1 64 ? -6.996 5.795 2.478 1.00 15.42 56 ARG A CA 9
ATOM 10776 C C . ARG A 1 64 ? -5.491 5.724 2.717 1.00 31.35 56 ARG A C 9
ATOM 10777 O O . ARG A 1 64 ? -4.822 4.797 2.258 1.00 31.15 56 ARG A O 9
ATOM 10798 N N . LEU A 1 65 ? -4.964 6.708 3.438 1.00 75.31 57 LEU A N 9
ATOM 10799 C CA . LEU A 1 65 ? -3.538 6.757 3.738 1.00 3.12 57 LEU A CA 9
ATOM 10800 C C . LEU A 1 65 ? -3.148 5.651 4.713 1.00 22.31 57 LEU A C 9
ATOM 10801 O O . LEU A 1 65 ? -2.058 5.085 4.624 1.00 70.23 57 LEU A O 9
ATOM 10817 N N . LYS A 1 66 ? -4.046 5.345 5.643 1.00 11.23 58 LYS A N 9
ATOM 10818 C CA . LYS A 1 66 ? -3.799 4.304 6.634 1.00 51.03 58 LYS A CA 9
ATOM 10819 C C . LYS A 1 66 ? -3.535 2.962 5.958 1.00 12.11 58 LYS A C 9
ATOM 10820 O O . LYS A 1 66 ? -2.844 2.105 6.508 1.00 25.01 58 LYS A O 9
ATOM 10839 N N . ASP A 1 67 ? -4.089 2.788 4.763 1.00 30.54 59 ASP A N 9
ATOM 10840 C CA . ASP A 1 67 ? -3.911 1.551 4.012 1.00 72.44 59 ASP A CA 9
ATOM 10841 C C . ASP A 1 67 ? -2.594 1.567 3.242 1.00 21.13 59 ASP A C 9
ATOM 10842 O O . ASP A 1 67 ? -2.086 0.520 2.839 1.00 40.41 59 ASP A O 9
ATOM 10851 N N . TYR A 1 68 ? -2.047 2.761 3.042 1.00 63.51 60 TYR A N 9
ATOM 10852 C CA . TYR A 1 68 ? -0.790 2.914 2.318 1.00 73.51 60 TYR A CA 9
ATOM 10853 C C . TYR A 1 68 ? 0.395 2.522 3.195 1.00 1.50 60 TYR A C 9
ATOM 10854 O O . TYR A 1 68 ? 1.487 2.253 2.696 1.00 22.21 60 TYR A O 9
ATOM 10872 N N . GLN A 1 69 ? 0.170 2.494 4.505 1.00 73.14 61 GLN A N 9
ATOM 10873 C CA . GLN A 1 69 ? 1.219 2.136 5.452 1.00 13.01 61 GLN A CA 9
ATOM 10874 C C . GLN A 1 69 ? 1.292 0.624 5.638 1.00 54.01 61 GLN A C 9
ATOM 10875 O O . GLN A 1 69 ? 2.220 0.110 6.261 1.00 32.21 61 GLN A O 9
ATOM 10889 N N . MET A 1 70 ? 0.306 -0.082 5.093 1.00 24.33 62 MET A N 9
ATOM 10890 C CA . MET A 1 70 ? 0.260 -1.536 5.199 1.00 70.11 62 MET A CA 9
ATOM 10891 C C . MET A 1 70 ? 1.164 -2.186 4.156 1.00 2.03 62 MET A C 9
ATOM 10892 O O . MET A 1 70 ? 2.082 -2.933 4.496 1.00 1.50 62 MET A O 9
ATOM 10906 N N . SER A 1 71 ? 0.898 -1.897 2.886 1.00 24.44 63 SER A N 9
ATOM 10907 C CA . SER A 1 71 ? 1.686 -2.457 1.794 1.00 31.33 63 SER A CA 9
ATOM 10908 C C . SER A 1 71 ? 1.778 -3.975 1.914 1.00 72.54 63 SER A C 9
ATOM 10909 O O . SER A 1 71 ? 2.791 -4.577 1.559 1.00 42.34 63 SER A O 9
ATOM 10917 N N . ALA A 1 72 ? 0.711 -4.589 2.416 1.00 3.22 64 ALA A N 9
ATOM 10918 C CA . ALA A 1 72 ? 0.670 -6.036 2.581 1.00 34.50 64 ALA A CA 9
ATOM 10919 C C . ALA A 1 72 ? -0.670 -6.485 3.154 1.00 32.45 64 ALA A C 9
ATOM 10920 O O . ALA A 1 72 ? -0.720 -7.221 4.139 1.00 2.14 64 ALA A O 9
ATOM 10927 N N . GLY A 1 73 ? -1.756 -6.037 2.531 1.00 2.33 65 GLY A N 9
ATOM 10928 C CA . GLY A 1 73 ? -3.082 -6.402 2.995 1.00 65.11 65 GLY A CA 9
ATOM 10929 C C . GLY A 1 73 ? -3.941 -6.985 1.891 1.00 33.52 65 GLY A C 9
ATOM 10930 O O . GLY A 1 73 ? -4.256 -6.305 0.915 1.00 30.13 65 GLY A O 9
ATOM 10934 N N . ALA A 1 74 ? -4.321 -8.250 2.045 1.00 41.24 66 ALA A N 9
ATOM 10935 C CA . ALA A 1 74 ? -5.150 -8.924 1.053 1.00 25.31 66 ALA A CA 9
ATOM 10936 C C . ALA A 1 74 ? -6.513 -8.253 0.928 1.00 2.54 66 ALA A C 9
ATOM 10937 O O . ALA A 1 74 ? -7.146 -7.917 1.930 1.00 4.51 66 ALA A O 9
ATOM 10944 N N . THR A 1 75 ? -6.961 -8.058 -0.308 1.00 61.22 67 THR A N 9
ATOM 10945 C CA . THR A 1 75 ? -8.248 -7.425 -0.564 1.00 12.31 67 THR A CA 9
ATOM 10946 C C . THR A 1 75 ? -9.146 -8.324 -1.406 1.00 31.35 67 THR A C 9
ATOM 10947 O O . THR A 1 75 ? -8.684 -8.983 -2.337 1.00 23.51 67 THR A O 9
ATOM 10958 N N . PHE A 1 76 ? -10.432 -8.347 -1.073 1.00 15.44 68 PHE A N 9
ATOM 10959 C CA . PHE A 1 76 ? -11.396 -9.166 -1.798 1.00 62.24 68 PHE A CA 9
ATOM 10960 C C . PHE A 1 76 ? -12.615 -8.342 -2.204 1.00 23.45 68 PHE A C 9
ATOM 10961 O O . PHE A 1 76 ? -13.383 -7.890 -1.354 1.00 22.02 68 PHE A O 9
ATOM 10978 N N . HIS A 1 77 ? -12.785 -8.151 -3.508 1.00 32.11 69 HIS A N 9
ATOM 10979 C CA . HIS A 1 77 ? -13.910 -7.382 -4.027 1.00 54.30 69 HIS A CA 9
ATOM 10980 C C . HIS A 1 77 ? -15.115 -8.284 -4.280 1.00 45.24 69 HIS A C 9
ATOM 10981 O O . HIS A 1 77 ? -14.965 -9.433 -4.694 1.00 22.35 69 HIS A O 9
ATOM 10995 N N . MET A 1 78 ? -16.307 -7.755 -4.029 1.00 55.42 70 MET A N 9
ATOM 10996 C CA . MET A 1 78 ? -17.537 -8.513 -4.231 1.00 10.52 70 MET A CA 9
ATOM 10997 C C . MET A 1 78 ? -18.523 -7.730 -5.092 1.00 51.30 70 MET A C 9
ATOM 10998 O O . MET A 1 78 ? -18.813 -6.565 -4.819 1.00 3.23 70 MET A O 9
ATOM 11012 N N . VAL A 1 79 ? -19.036 -8.377 -6.134 1.00 22.02 71 VAL A N 9
ATOM 11013 C CA . VAL A 1 79 ? -19.990 -7.741 -7.034 1.00 71.55 71 VAL A CA 9
ATOM 11014 C C . VAL A 1 79 ? -21.177 -8.657 -7.312 1.00 14.31 71 VAL A C 9
ATOM 11015 O O . VAL A 1 79 ? -21.042 -9.682 -7.980 1.00 53.43 71 VAL A O 9
ATOM 11028 N N . VAL A 1 80 ? -22.342 -8.279 -6.794 1.00 31.40 72 VAL A N 9
ATOM 11029 C CA . VAL A 1 80 ? -23.555 -9.065 -6.987 1.00 20.20 72 VAL A CA 9
ATOM 11030 C C . VAL A 1 80 ? -24.474 -8.414 -8.015 1.00 21.24 72 VAL A C 9
ATOM 11031 O O . VAL A 1 80 ? -25.073 -7.371 -7.754 1.00 31.40 72 VAL A O 9
ATOM 11044 N N . ALA A 1 81 ? -24.580 -9.037 -9.184 1.00 34.13 73 ALA A N 9
ATOM 11045 C CA . ALA A 1 81 ? -25.428 -8.520 -10.250 1.00 55.14 73 ALA A CA 9
ATOM 11046 C C . ALA A 1 81 ? -26.507 -9.528 -10.632 1.00 12.03 73 ALA A C 9
ATOM 11047 O O . ALA A 1 81 ? -26.250 -10.478 -11.372 1.00 24.43 73 ALA A O 9
ATOM 11054 N N . LEU A 1 82 ? -27.715 -9.316 -10.122 1.00 54.40 74 LEU A N 9
ATOM 11055 C CA . LEU A 1 82 ? -28.834 -10.207 -10.409 1.00 13.31 74 LEU A CA 9
ATOM 11056 C C . LEU A 1 82 ? -29.866 -9.517 -11.296 1.00 62.43 74 LEU A C 9
ATOM 11057 O O . LEU A 1 82 ? -30.608 -10.174 -12.027 1.00 42.43 74 LEU A O 9
ATOM 11073 N N . ARG A 1 83 ? -29.905 -8.191 -11.228 1.00 40.34 75 ARG A N 9
ATOM 11074 C CA . ARG A 1 83 ? -30.845 -7.412 -12.026 1.00 64.33 75 ARG A CA 9
ATOM 11075 C C . ARG A 1 83 ? -30.363 -7.292 -13.469 1.00 40.22 75 ARG A C 9
ATOM 11076 O O . ARG A 1 83 ? -31.059 -7.691 -14.402 1.00 35.22 75 ARG A O 9
ATOM 11097 N N . ALA A 1 84 ? -29.168 -6.738 -13.644 1.00 64.13 76 ALA A N 9
ATOM 11098 C CA . ALA A 1 84 ? -28.592 -6.566 -14.973 1.00 34.45 76 ALA A CA 9
ATOM 11099 C C . ALA A 1 84 ? -27.072 -6.477 -14.905 1.00 24.41 76 ALA A C 9
ATOM 11100 O O . ALA A 1 84 ? -26.501 -6.239 -13.841 1.00 64.25 76 ALA A O 9
ATOM 11107 N N . GLY A 1 85 ? -26.420 -6.671 -16.048 1.00 34.11 77 GLY A N 9
ATOM 11108 C CA . GLY A 1 85 ? -24.971 -6.609 -16.096 1.00 32.43 77 GLY A CA 9
ATOM 11109 C C . GLY A 1 85 ? -24.433 -6.714 -17.509 1.00 22.42 77 GLY A C 9
ATOM 11110 O O . GLY A 1 85 ? -23.754 -7.683 -17.851 1.00 71.42 77 GLY A O 9
ATOM 11114 N N . CYS A 1 86 ? -24.737 -5.717 -18.331 1.00 44.44 78 CYS A N 9
ATOM 11115 C CA . CYS A 1 86 ? -24.280 -5.702 -19.717 1.00 13.13 78 CYS A CA 9
ATOM 11116 C C . CYS A 1 86 ? -24.088 -4.272 -20.211 1.00 13.22 78 CYS A C 9
ATOM 11117 O O . CYS A 1 86 ? -23.793 -4.044 -21.383 1.00 71.35 78 CYS A O 9
ATOM 11125 N N . MET A 1 9 ? 1.124 -0.004 0.049 1.00 74.03 1 MET A N 10
ATOM 11126 C CA . MET A 1 9 ? 1.873 -0.006 -1.202 1.00 50.34 1 MET A CA 10
ATOM 11127 C C . MET A 1 9 ? 1.405 -1.135 -2.115 1.00 24.34 1 MET A C 10
ATOM 11128 O O . MET A 1 9 ? 0.816 -0.892 -3.168 1.00 74.23 1 MET A O 10
ATOM 11142 N N . LEU A 1 10 ? 1.672 -2.370 -1.704 1.00 24.11 2 LEU A N 10
ATOM 11143 C CA . LEU A 1 10 ? 1.279 -3.538 -2.485 1.00 10.13 2 LEU A CA 10
ATOM 11144 C C . LEU A 1 10 ? 0.012 -4.170 -1.918 1.00 31.31 2 LEU A C 10
ATOM 11145 O O . LEU A 1 10 ? -0.053 -4.501 -0.733 1.00 54.21 2 LEU A O 10
ATOM 11161 N N . LEU A 1 11 ? -0.992 -4.338 -2.771 1.00 51.05 3 LEU A N 10
ATOM 11162 C CA . LEU A 1 11 ? -2.258 -4.933 -2.357 1.00 24.53 3 LEU A CA 10
ATOM 11163 C C . LEU A 1 11 ? -2.791 -5.879 -3.428 1.00 32.43 3 LEU A C 10
ATOM 11164 O O . LEU A 1 11 ? -2.572 -5.671 -4.621 1.00 45.01 3 LEU A O 10
ATOM 11180 N N . LYS A 1 12 ? -3.495 -6.919 -2.994 1.00 35.13 4 LYS A N 10
ATOM 11181 C CA . LYS A 1 12 ? -4.065 -7.896 -3.914 1.00 64.23 4 LYS A CA 10
ATOM 11182 C C . LYS A 1 12 ? -5.589 -7.881 -3.850 1.00 45.34 4 LYS A C 10
ATOM 11183 O O . LYS A 1 12 ? -6.181 -8.255 -2.838 1.00 53.13 4 LYS A O 10
ATOM 11202 N N . VAL A 1 13 ? -6.218 -7.447 -4.938 1.00 4.30 5 VAL A N 10
ATOM 11203 C CA . VAL A 1 13 ? -7.673 -7.385 -5.006 1.00 63.22 5 VAL A CA 10
ATOM 11204 C C . VAL A 1 13 ? -8.232 -8.521 -5.855 1.00 64.42 5 VAL A C 10
ATOM 11205 O O . VAL A 1 13 ? -7.811 -8.725 -6.994 1.00 73.14 5 VAL A O 10
ATOM 11218 N N . LYS A 1 14 ? -9.183 -9.260 -5.293 1.00 43.34 6 LYS A N 10
ATOM 11219 C CA . LYS A 1 14 ? -9.802 -10.376 -5.998 1.00 54.43 6 LYS A CA 10
ATOM 11220 C C . LYS A 1 14 ? -11.320 -10.228 -6.024 1.00 13.35 6 LYS A C 10
ATOM 11221 O O . LYS A 1 14 ? -11.966 -10.162 -4.977 1.00 31.41 6 LYS A O 10
ATOM 11240 N N . THR A 1 15 ? -11.886 -10.177 -7.226 1.00 3.32 7 THR A N 10
ATOM 11241 C CA . THR A 1 15 ? -13.327 -10.037 -7.387 1.00 74.01 7 THR A CA 10
ATOM 11242 C C . THR A 1 15 ? -14.016 -11.397 -7.382 1.00 24.24 7 THR A C 10
ATOM 11243 O O . THR A 1 15 ? -13.358 -12.437 -7.423 1.00 60.15 7 THR A O 10
ATOM 11254 N N . VAL A 1 16 ? -15.344 -11.383 -7.330 1.00 62.14 8 VAL A N 10
ATOM 11255 C CA . VAL A 1 16 ? -16.122 -12.616 -7.321 1.00 63.34 8 VAL A CA 10
ATOM 11256 C C . VAL A 1 16 ? -16.037 -13.329 -8.666 1.00 64.42 8 VAL A C 10
ATOM 11257 O O . VAL A 1 16 ? -16.463 -14.476 -8.800 1.00 75.24 8 VAL A O 10
ATOM 11270 N N . SER A 1 17 ? -15.482 -12.643 -9.660 1.00 0.20 9 SER A N 10
ATOM 11271 C CA . SER A 1 17 ? -15.344 -13.209 -10.997 1.00 25.35 9 SER A CA 10
ATOM 11272 C C . SER A 1 17 ? -14.042 -13.996 -11.121 1.00 11.20 9 SER A C 10
ATOM 11273 O O . SER A 1 17 ? -13.624 -14.355 -12.221 1.00 0.32 9 SER A O 10
ATOM 11281 N N . ASN A 1 18 ? -13.407 -14.260 -9.984 1.00 5.31 10 ASN A N 10
ATOM 11282 C CA . ASN A 1 18 ? -12.152 -15.003 -9.964 1.00 60.14 10 ASN A CA 10
ATOM 11283 C C . ASN A 1 18 ? -11.031 -14.196 -10.612 1.00 51.23 10 ASN A C 10
ATOM 11284 O O . ASN A 1 18 ? -10.105 -14.757 -11.199 1.00 33.14 10 ASN A O 10
ATOM 11295 N N . LYS A 1 19 ? -11.121 -12.875 -10.502 1.00 0.21 11 LYS A N 10
ATOM 11296 C CA . LYS A 1 19 ? -10.115 -11.988 -11.074 1.00 63.54 11 LYS A CA 10
ATOM 11297 C C . LYS A 1 19 ? -9.258 -11.359 -9.980 1.00 60.44 11 LYS A C 10
ATOM 11298 O O . LYS A 1 19 ? -9.695 -10.440 -9.288 1.00 5.03 11 LYS A O 10
ATOM 11317 N N . VAL A 1 20 ? -8.036 -11.860 -9.831 1.00 5.20 12 VAL A N 10
ATOM 11318 C CA . VAL A 1 20 ? -7.117 -11.345 -8.823 1.00 4.21 12 VAL A CA 10
ATOM 11319 C C . VAL A 1 20 ? -6.020 -10.498 -9.460 1.00 34.11 12 VAL A C 10
ATOM 11320 O O . VAL A 1 20 ? -5.328 -10.947 -10.374 1.00 3.13 12 VAL A O 10
ATOM 11333 N N . ILE A 1 21 ? -5.868 -9.272 -8.971 1.00 54.12 13 ILE A N 10
ATOM 11334 C CA . ILE A 1 21 ? -4.855 -8.363 -9.492 1.00 0.11 13 ILE A CA 10
ATOM 11335 C C . ILE A 1 21 ? -3.937 -7.867 -8.379 1.00 74.23 13 ILE A C 10
ATOM 11336 O O . ILE A 1 21 ? -4.380 -7.186 -7.455 1.00 3.12 13 ILE A O 10
ATOM 11352 N N . GLN A 1 22 ? -2.658 -8.213 -8.477 1.00 42.21 14 GLN A N 10
ATOM 11353 C CA . GLN A 1 22 ? -1.678 -7.802 -7.479 1.00 45.31 14 GLN A CA 10
ATOM 11354 C C . GLN A 1 22 ? -0.785 -6.689 -8.019 1.00 13.34 14 GLN A C 10
ATOM 11355 O O . GLN A 1 22 ? -0.032 -6.891 -8.972 1.00 30.05 14 GLN A O 10
ATOM 11369 N N . ILE A 1 23 ? -0.876 -5.514 -7.404 1.00 23.21 15 ILE A N 10
ATOM 11370 C CA . ILE A 1 23 ? -0.076 -4.370 -7.823 1.00 1.25 15 ILE A CA 10
ATOM 11371 C C . ILE A 1 23 ? 0.810 -3.873 -6.685 1.00 65.24 15 ILE A C 10
ATOM 11372 O O . ILE A 1 23 ? 0.485 -4.042 -5.510 1.00 22.33 15 ILE A O 10
ATOM 11388 N N . THR A 1 24 ? 1.933 -3.257 -7.043 1.00 50.01 16 THR A N 10
ATOM 11389 C CA . THR A 1 24 ? 2.867 -2.734 -6.054 1.00 33.44 16 THR A CA 10
ATOM 11390 C C . THR A 1 24 ? 3.048 -1.229 -6.210 1.00 14.15 16 THR A C 10
ATOM 11391 O O . THR A 1 24 ? 4.158 -0.747 -6.431 1.00 65.21 16 THR A O 10
ATOM 11402 N N . SER A 1 25 ? 1.949 -0.490 -6.092 1.00 32.22 17 SER A N 10
ATOM 11403 C CA . SER A 1 25 ? 1.986 0.962 -6.223 1.00 22.31 17 SER A CA 10
ATOM 11404 C C . SER A 1 25 ? 0.638 1.575 -5.857 1.00 1.04 17 SER A C 10
ATOM 11405 O O . SER A 1 25 ? -0.186 1.858 -6.728 1.00 21.55 17 SER A O 10
ATOM 11413 N N . LEU A 1 26 ? 0.420 1.778 -4.562 1.00 41.41 18 LEU A N 10
ATOM 11414 C CA . LEU A 1 26 ? -0.828 2.359 -4.078 1.00 61.53 18 LEU A CA 10
ATOM 11415 C C . LEU A 1 26 ? -0.618 3.798 -3.620 1.00 25.04 18 LEU A C 10
ATOM 11416 O O . LEU A 1 26 ? 0.478 4.174 -3.200 1.00 54.22 18 LEU A O 10
ATOM 11432 N N . THR A 1 27 ? -1.675 4.600 -3.700 1.00 21.10 19 THR A N 10
ATOM 11433 C CA . THR A 1 27 ? -1.607 5.998 -3.292 1.00 62.54 19 THR A CA 10
ATOM 11434 C C . THR A 1 27 ? -1.730 6.136 -1.779 1.00 73.43 19 THR A C 10
ATOM 11435 O O . THR A 1 27 ? -1.906 5.146 -1.068 1.00 51.04 19 THR A O 10
ATOM 11446 N N . ASP A 1 28 ? -1.638 7.368 -1.293 1.00 41.41 20 ASP A N 10
ATOM 11447 C CA . ASP A 1 28 ? -1.741 7.636 0.137 1.00 52.13 20 ASP A CA 10
ATOM 11448 C C . ASP A 1 28 ? -2.842 8.653 0.421 1.00 51.20 20 ASP A C 10
ATOM 11449 O O . ASP A 1 28 ? -3.112 8.984 1.576 1.00 41.23 20 ASP A O 10
ATOM 11458 N N . ASP A 1 29 ? -3.473 9.146 -0.639 1.00 73.30 21 ASP A N 10
ATOM 11459 C CA . ASP A 1 29 ? -4.545 10.125 -0.504 1.00 11.32 21 ASP A CA 10
ATOM 11460 C C . ASP A 1 29 ? -5.906 9.438 -0.454 1.00 52.31 21 ASP A C 10
ATOM 11461 O O . ASP A 1 29 ? -6.728 9.730 0.413 1.00 12.04 21 ASP A O 10
ATOM 11470 N N . ASN A 1 30 ? -6.137 8.525 -1.392 1.00 10.12 22 ASN A N 10
ATOM 11471 C CA . ASN A 1 30 ? -7.399 7.798 -1.456 1.00 34.51 22 ASN A CA 10
ATOM 11472 C C . ASN A 1 30 ? -7.173 6.299 -1.280 1.00 12.14 22 ASN A C 10
ATOM 11473 O O . ASN A 1 30 ? -7.809 5.657 -0.443 1.00 13.53 22 ASN A O 10
ATOM 11484 N N . THR A 1 31 ? -6.262 5.746 -2.074 1.00 3.11 23 THR A N 10
ATOM 11485 C CA . THR A 1 31 ? -5.951 4.324 -2.007 1.00 32.22 23 THR A CA 10
ATOM 11486 C C . THR A 1 31 ? -7.165 3.478 -2.374 1.00 51.12 23 THR A C 10
ATOM 11487 O O . THR A 1 31 ? -7.324 3.070 -3.525 1.00 43.53 23 THR A O 10
ATOM 11498 N N . ILE A 1 32 ? -8.019 3.219 -1.390 1.00 73.41 24 ILE A N 10
ATOM 11499 C CA . ILE A 1 32 ? -9.220 2.423 -1.612 1.00 32.44 24 ILE A CA 10
ATOM 11500 C C . ILE A 1 32 ? -10.131 3.078 -2.644 1.00 33.20 24 ILE A C 10
ATOM 11501 O O . ILE A 1 32 ? -10.394 2.511 -3.704 1.00 20.51 24 ILE A O 10
ATOM 11517 N N . ALA A 1 33 ? -10.609 4.277 -2.327 1.00 72.22 25 ALA A N 10
ATOM 11518 C CA . ALA A 1 33 ? -11.488 5.012 -3.229 1.00 22.43 25 ALA A CA 10
ATOM 11519 C C . ALA A 1 33 ? -10.862 5.152 -4.612 1.00 63.01 25 ALA A C 10
ATOM 11520 O O . ALA A 1 33 ? -11.556 5.094 -5.626 1.00 34.20 25 ALA A O 10
ATOM 11527 N N . GLU A 1 34 ? -9.546 5.338 -4.645 1.00 23.20 26 GLU A N 10
ATOM 11528 C CA . GLU A 1 34 ? -8.827 5.488 -5.905 1.00 54.10 26 GLU A CA 10
ATOM 11529 C C . GLU A 1 34 ? -8.814 4.176 -6.684 1.00 33.23 26 GLU A C 10
ATOM 11530 O O . GLU A 1 34 ? -8.980 4.163 -7.904 1.00 41.12 26 GLU A O 10
ATOM 11542 N N . LEU A 1 35 ? -8.616 3.073 -5.970 1.00 2.33 27 LEU A N 10
ATOM 11543 C CA . LEU A 1 35 ? -8.580 1.755 -6.593 1.00 32.55 27 LEU A CA 10
ATOM 11544 C C . LEU A 1 35 ? -9.949 1.379 -7.152 1.00 1.24 27 LEU A C 10
ATOM 11545 O O . LEU A 1 35 ? -10.070 0.978 -8.309 1.00 52.23 27 LEU A O 10
ATOM 11561 N N . LYS A 1 36 ? -10.978 1.514 -6.322 1.00 72.03 28 LYS A N 10
ATOM 11562 C CA . LYS A 1 36 ? -12.340 1.193 -6.733 1.00 63.14 28 LYS A CA 10
ATOM 11563 C C . LYS A 1 36 ? -12.819 2.148 -7.821 1.00 52.44 28 LYS A C 10
ATOM 11564 O O . LYS A 1 36 ? -13.483 1.738 -8.773 1.00 10.44 28 LYS A O 10
ATOM 11583 N N . GLY A 1 37 ? -12.477 3.425 -7.675 1.00 30.12 29 GLY A N 10
ATOM 11584 C CA . GLY A 1 37 ? -12.880 4.418 -8.653 1.00 71.02 29 GLY A CA 10
ATOM 11585 C C . GLY A 1 37 ? -12.199 4.221 -9.993 1.00 53.42 29 GLY A C 10
ATOM 11586 O O . GLY A 1 37 ? -12.779 4.508 -11.041 1.00 31.40 29 GLY A O 10
ATOM 11590 N N . LYS A 1 38 ? -10.964 3.733 -9.961 1.00 71.24 30 LYS A N 10
ATOM 11591 C CA . LYS A 1 38 ? -10.202 3.498 -11.182 1.00 41.21 30 LYS A CA 10
ATOM 11592 C C . LYS A 1 38 ? -10.697 2.247 -11.901 1.00 13.41 30 LYS A C 10
ATOM 11593 O O . LYS A 1 38 ? -10.738 2.201 -13.131 1.00 54.21 30 LYS A O 10
ATOM 11612 N N . LEU A 1 39 ? -11.074 1.236 -11.127 1.00 23.24 31 LEU A N 10
ATOM 11613 C CA . LEU A 1 39 ? -11.568 -0.016 -11.690 1.00 13.23 31 LEU A CA 10
ATOM 11614 C C . LEU A 1 39 ? -12.934 0.182 -12.340 1.00 21.32 31 LEU A C 10
ATOM 11615 O O . LEU A 1 39 ? -13.183 -0.306 -13.441 1.00 73.45 31 LEU A O 10
ATOM 11631 N N . GLU A 1 40 ? -13.813 0.902 -11.651 1.00 13.15 32 GLU A N 10
ATOM 11632 C CA . GLU A 1 40 ? -15.153 1.165 -12.162 1.00 71.15 32 GLU A CA 10
ATOM 11633 C C . GLU A 1 40 ? -15.101 2.092 -13.373 1.00 43.51 32 GLU A C 10
ATOM 11634 O O . GLU A 1 40 ? -15.830 1.901 -14.346 1.00 1.44 32 GLU A O 10
ATOM 11646 N N . GLU A 1 41 ? -14.233 3.097 -13.304 1.00 51.42 33 GLU A N 10
ATOM 11647 C CA . GLU A 1 41 ? -14.087 4.055 -14.394 1.00 3.43 33 GLU A CA 10
ATOM 11648 C C . GLU A 1 41 ? -13.474 3.391 -15.623 1.00 41.34 33 GLU A C 10
ATOM 11649 O O . GLU A 1 41 ? -13.824 3.717 -16.758 1.00 13.15 33 GLU A O 10
ATOM 11661 N N . SER A 1 42 ? -12.556 2.459 -15.389 1.00 72.44 34 SER A N 10
ATOM 11662 C CA . SER A 1 42 ? -11.891 1.751 -16.477 1.00 44.21 34 SER A CA 10
ATOM 11663 C C . SER A 1 42 ? -12.891 0.929 -17.283 1.00 35.41 34 SER A C 10
ATOM 11664 O O . SER A 1 42 ? -12.857 0.921 -18.513 1.00 4.22 34 SER A O 10
ATOM 11672 N N . GLU A 1 43 ? -13.782 0.237 -16.579 1.00 54.10 35 GLU A N 10
ATOM 11673 C CA . GLU A 1 43 ? -14.793 -0.590 -17.229 1.00 4.34 35 GLU A CA 10
ATOM 11674 C C . GLU A 1 43 ? -15.952 0.264 -17.734 1.00 11.25 35 GLU A C 10
ATOM 11675 O O . GLU A 1 43 ? -16.865 -0.235 -18.391 1.00 5.41 35 GLU A O 10
ATOM 11687 N N . GLY A 1 44 ? -15.909 1.556 -17.420 1.00 21.30 36 GLY A N 10
ATOM 11688 C CA . GLY A 1 44 ? -16.961 2.459 -17.849 1.00 20.34 36 GLY A CA 10
ATOM 11689 C C . GLY A 1 44 ? -18.071 2.583 -16.824 1.00 53.21 36 GLY A C 10
ATOM 11690 O O . GLY A 1 44 ? -18.514 3.689 -16.510 1.00 70.44 36 GLY A O 10
ATOM 11694 N N . ILE A 1 45 ? -18.523 1.448 -16.303 1.00 32.41 37 ILE A N 10
ATOM 11695 C CA . ILE A 1 45 ? -19.589 1.435 -15.309 1.00 30.13 37 ILE A CA 10
ATOM 11696 C C . ILE A 1 45 ? -19.301 0.420 -14.207 1.00 54.24 37 ILE A C 10
ATOM 11697 O O . ILE A 1 45 ? -18.580 -0.558 -14.403 1.00 73.34 37 ILE A O 10
ATOM 11713 N N . PRO A 1 46 ? -19.879 0.656 -13.020 1.00 73.11 38 PRO A N 10
ATOM 11714 C CA . PRO A 1 46 ? -19.702 -0.228 -11.864 1.00 3.30 38 PRO A CA 10
ATOM 11715 C C . PRO A 1 46 ? -20.400 -1.571 -12.048 1.00 14.51 38 PRO A C 10
ATOM 11716 O O . PRO A 1 46 ? -21.517 -1.635 -12.561 1.00 23.31 38 PRO A O 10
ATOM 11727 N N . GLY A 1 47 ? -19.736 -2.642 -11.625 1.00 5.52 39 GLY A N 10
ATOM 11728 C CA . GLY A 1 47 ? -20.309 -3.969 -11.752 1.00 10.44 39 GLY A CA 10
ATOM 11729 C C . GLY A 1 47 ? -21.710 -4.052 -11.178 1.00 24.20 39 GLY A C 10
ATOM 11730 O O . GLY A 1 47 ? -22.609 -4.616 -11.800 1.00 13.54 39 GLY A O 10
ATOM 11734 N N . ASN A 1 48 ? -21.894 -3.491 -9.987 1.00 72.14 40 ASN A N 10
ATOM 11735 C CA . ASN A 1 48 ? -23.195 -3.507 -9.329 1.00 13.35 40 ASN A CA 10
ATOM 11736 C C . ASN A 1 48 ? -23.106 -2.895 -7.934 1.00 30.34 40 ASN A C 10
ATOM 11737 O O . ASN A 1 48 ? -23.587 -1.787 -7.699 1.00 33.32 40 ASN A O 10
ATOM 11748 N N . MET A 1 49 ? -22.486 -3.625 -7.012 1.00 74.41 41 MET A N 10
ATOM 11749 C CA . MET A 1 49 ? -22.332 -3.154 -5.641 1.00 14.13 41 MET A CA 10
ATOM 11750 C C . MET A 1 49 ? -20.912 -2.656 -5.393 1.00 41.03 41 MET A C 10
ATOM 11751 O O . MET A 1 49 ? -20.704 -1.673 -4.682 1.00 14.51 41 MET A O 10
ATOM 11765 N N . ILE A 1 50 ? -19.938 -3.341 -5.984 1.00 54.30 42 ILE A N 10
ATOM 11766 C CA . ILE A 1 50 ? -18.538 -2.966 -5.828 1.00 34.54 42 ILE A CA 10
ATOM 11767 C C . ILE A 1 50 ? -18.187 -2.754 -4.359 1.00 62.50 42 ILE A C 10
ATOM 11768 O O . ILE A 1 50 ? -17.708 -1.688 -3.973 1.00 21.24 42 ILE A O 10
ATOM 11784 N N . ARG A 1 51 ? -18.426 -3.778 -3.545 1.00 51.43 43 ARG A N 10
ATOM 11785 C CA . ARG A 1 51 ? -18.134 -3.704 -2.119 1.00 12.22 43 ARG A CA 10
ATOM 11786 C C . ARG A 1 51 ? -17.114 -4.765 -1.717 1.00 72.30 43 ARG A C 10
ATOM 11787 O O . ARG A 1 51 ? -17.384 -5.964 -1.802 1.00 65.21 43 ARG A O 10
ATOM 11808 N N . LEU A 1 52 ? -15.943 -4.317 -1.280 1.00 3.12 44 LEU A N 10
ATOM 11809 C CA . LEU A 1 52 ? -14.881 -5.228 -0.865 1.00 14.31 44 LEU A CA 10
ATOM 11810 C C . LEU A 1 52 ? -14.745 -5.250 0.654 1.00 14.52 44 LEU A C 10
ATOM 11811 O O . LEU A 1 52 ? -15.128 -4.298 1.336 1.00 65.40 44 LEU A O 10
ATOM 11827 N N . VAL A 1 53 ? -14.196 -6.341 1.178 1.00 13.35 45 VAL A N 10
ATOM 11828 C CA . VAL A 1 53 ? -14.006 -6.485 2.617 1.00 72.32 45 VAL A CA 10
ATOM 11829 C C . VAL A 1 53 ? -12.525 -6.541 2.972 1.00 22.55 45 VAL A C 10
ATOM 11830 O O . VAL A 1 53 ? -11.775 -7.352 2.428 1.00 71.04 45 VAL A O 10
ATOM 11843 N N . TYR A 1 54 ? -12.109 -5.676 3.890 1.00 13.41 46 TYR A N 10
ATOM 11844 C CA . TYR A 1 54 ? -10.716 -5.625 4.318 1.00 54.01 46 TYR A CA 10
ATOM 11845 C C . TYR A 1 54 ? -10.558 -6.192 5.726 1.00 42.44 46 TYR A C 10
ATOM 11846 O O . TYR A 1 54 ? -11.078 -5.635 6.692 1.00 51.11 46 TYR A O 10
ATOM 11864 N N . GLN A 1 55 ? -9.835 -7.302 5.831 1.00 1.25 47 GLN A N 10
ATOM 11865 C CA . GLN A 1 55 ? -9.607 -7.945 7.120 1.00 12.53 47 GLN A CA 10
ATOM 11866 C C . GLN A 1 55 ? -10.929 -8.260 7.812 1.00 12.24 47 GLN A C 10
ATOM 11867 O O . GLN A 1 55 ? -11.032 -8.193 9.037 1.00 50.35 47 GLN A O 10
ATOM 11881 N N . GLY A 1 56 ? -11.940 -8.604 7.019 1.00 4.25 48 GLY A N 10
ATOM 11882 C CA . GLY A 1 56 ? -13.242 -8.924 7.574 1.00 50.30 48 GLY A CA 10
ATOM 11883 C C . GLY A 1 56 ? -14.029 -7.686 7.958 1.00 63.23 48 GLY A C 10
ATOM 11884 O O . GLY A 1 56 ? -15.096 -7.783 8.563 1.00 12.55 48 GLY A O 10
ATOM 11888 N N . LYS A 1 57 ? -13.501 -6.519 7.606 1.00 5.32 49 LYS A N 10
ATOM 11889 C CA . LYS A 1 57 ? -14.159 -5.256 7.917 1.00 12.33 49 LYS A CA 10
ATOM 11890 C C . LYS A 1 57 ? -14.606 -4.547 6.643 1.00 50.32 49 LYS A C 10
ATOM 11891 O O . LYS A 1 57 ? -14.139 -4.865 5.549 1.00 13.34 49 LYS A O 10
ATOM 11910 N N . GLN A 1 58 ? -15.511 -3.585 6.792 1.00 1.33 50 GLN A N 10
ATOM 11911 C CA . GLN A 1 58 ? -16.019 -2.831 5.652 1.00 11.23 50 GLN A CA 10
ATOM 11912 C C . GLN A 1 58 ? -15.690 -1.348 5.790 1.00 12.01 50 GLN A C 10
ATOM 11913 O O . GLN A 1 58 ? -15.242 -0.896 6.845 1.00 42.04 50 GLN A O 10
ATOM 11927 N N . LEU A 1 59 ? -15.915 -0.595 4.719 1.00 72.32 51 LEU A N 10
ATOM 11928 C CA . LEU A 1 59 ? -15.642 0.838 4.720 1.00 74.23 51 LEU A CA 10
ATOM 11929 C C . LEU A 1 59 ? -14.172 1.112 5.019 1.00 12.14 51 LEU A C 10
ATOM 11930 O O . LEU A 1 59 ? -13.773 1.206 6.180 1.00 40.25 51 LEU A O 10
ATOM 11946 N N . GLU A 1 60 ? -13.373 1.241 3.965 1.00 3.32 52 GLU A N 10
ATOM 11947 C CA . GLU A 1 60 ? -11.947 1.507 4.117 1.00 62.53 52 GLU A CA 10
ATOM 11948 C C . GLU A 1 60 ? -11.569 2.836 3.469 1.00 22.50 52 GLU A C 10
ATOM 11949 O O . GLU A 1 60 ? -10.414 3.260 3.526 1.00 74.34 52 GLU A O 10
ATOM 11961 N N . ASP A 1 61 ? -12.549 3.487 2.854 1.00 74.02 53 ASP A N 10
ATOM 11962 C CA . ASP A 1 61 ? -12.321 4.768 2.195 1.00 31.04 53 ASP A CA 10
ATOM 11963 C C . ASP A 1 61 ? -11.683 5.767 3.156 1.00 33.31 53 ASP A C 10
ATOM 11964 O O . ASP A 1 61 ? -10.793 6.526 2.776 1.00 63.35 53 ASP A O 10
ATOM 11973 N N . GLU A 1 62 ? -12.147 5.760 4.402 1.00 3.41 54 GLU A N 10
ATOM 11974 C CA . GLU A 1 62 ? -11.622 6.668 5.416 1.00 31.40 54 GLU A CA 10
ATOM 11975 C C . GLU A 1 62 ? -10.175 6.324 5.757 1.00 31.25 54 GLU A C 10
ATOM 11976 O O . GLU A 1 62 ? -9.437 7.153 6.290 1.00 64.24 54 GLU A O 10
ATOM 11988 N N . LYS A 1 63 ? -9.776 5.095 5.448 1.00 35.30 55 LYS A N 10
ATOM 11989 C CA . LYS A 1 63 ? -8.418 4.639 5.720 1.00 35.13 55 LYS A CA 10
ATOM 11990 C C . LYS A 1 63 ? -7.559 4.707 4.462 1.00 72.32 55 LYS A C 10
ATOM 11991 O O . LYS A 1 63 ? -6.716 3.840 4.227 1.00 15.50 55 LYS A O 10
ATOM 12010 N N . ARG A 1 64 ? -7.777 5.741 3.657 1.00 53.41 56 ARG A N 10
ATOM 12011 C CA . ARG A 1 64 ? -7.022 5.922 2.423 1.00 74.33 56 ARG A CA 10
ATOM 12012 C C . ARG A 1 64 ? -5.525 5.775 2.675 1.00 22.41 56 ARG A C 10
ATOM 12013 O O . ARG A 1 64 ? -4.896 4.825 2.206 1.00 24.14 56 ARG A O 10
ATOM 12034 N N . LEU A 1 65 ? -4.960 6.720 3.418 1.00 44.04 57 LEU A N 10
ATOM 12035 C CA . LEU A 1 65 ? -3.535 6.697 3.732 1.00 33.53 57 LEU A CA 10
ATOM 12036 C C . LEU A 1 65 ? -3.209 5.558 4.693 1.00 22.04 57 LEU A C 10
ATOM 12037 O O . LEU A 1 65 ? -2.147 4.942 4.605 1.00 24.33 57 LEU A O 10
ATOM 12053 N N . LYS A 1 66 ? -4.130 5.282 5.610 1.00 0.13 58 LYS A N 10
ATOM 12054 C CA . LYS A 1 66 ? -3.943 4.215 6.587 1.00 51.35 58 LYS A CA 10
ATOM 12055 C C . LYS A 1 66 ? -3.744 2.872 5.893 1.00 71.43 58 LYS A C 10
ATOM 12056 O O . LYS A 1 66 ? -3.118 1.965 6.443 1.00 51.15 58 LYS A O 10
ATOM 12075 N N . ASP A 1 67 ? -4.279 2.751 4.683 1.00 62.13 59 ASP A N 10
ATOM 12076 C CA . ASP A 1 67 ? -4.158 1.518 3.913 1.00 45.44 59 ASP A CA 10
ATOM 12077 C C . ASP A 1 67 ? -2.817 1.461 3.186 1.00 13.23 59 ASP A C 10
ATOM 12078 O O . ASP A 1 67 ? -2.357 0.388 2.794 1.00 14.45 59 ASP A O 10
ATOM 12087 N N . TYR A 1 68 ? -2.196 2.622 3.009 1.00 13.02 60 TYR A N 10
ATOM 12088 C CA . TYR A 1 68 ? -0.911 2.705 2.327 1.00 65.43 60 TYR A CA 10
ATOM 12089 C C . TYR A 1 68 ? 0.229 2.310 3.261 1.00 32.33 60 TYR A C 10
ATOM 12090 O O . TYR A 1 68 ? 1.322 1.967 2.813 1.00 23.41 60 TYR A O 10
ATOM 12108 N N . GLN A 1 69 ? -0.037 2.361 4.563 1.00 74.15 61 GLN A N 10
ATOM 12109 C CA . GLN A 1 69 ? 0.965 2.009 5.561 1.00 30.32 61 GLN A CA 10
ATOM 12110 C C . GLN A 1 69 ? 1.050 0.496 5.737 1.00 11.23 61 GLN A C 10
ATOM 12111 O O . GLN A 1 69 ? 1.985 -0.015 6.352 1.00 65.10 61 GLN A O 10
ATOM 12125 N N . MET A 1 70 ? 0.067 -0.214 5.194 1.00 14.02 62 MET A N 10
ATOM 12126 C CA . MET A 1 70 ? 0.031 -1.669 5.291 1.00 4.31 62 MET A CA 10
ATOM 12127 C C . MET A 1 70 ? 0.938 -2.305 4.242 1.00 32.54 62 MET A C 10
ATOM 12128 O O . MET A 1 70 ? 1.851 -3.061 4.574 1.00 22.02 62 MET A O 10
ATOM 12142 N N . SER A 1 71 ? 0.679 -1.996 2.976 1.00 12.30 63 SER A N 10
ATOM 12143 C CA . SER A 1 71 ? 1.469 -2.541 1.879 1.00 60.34 63 SER A CA 10
ATOM 12144 C C . SER A 1 71 ? 1.534 -4.063 1.961 1.00 63.44 63 SER A C 10
ATOM 12145 O O . SER A 1 71 ? 2.542 -4.672 1.602 1.00 31.55 63 SER A O 10
ATOM 12153 N N . ALA A 1 72 ? 0.452 -4.671 2.435 1.00 32.10 64 ALA A N 10
ATOM 12154 C CA . ALA A 1 72 ? 0.384 -6.121 2.563 1.00 61.53 64 ALA A CA 10
ATOM 12155 C C . ALA A 1 72 ? -0.971 -6.562 3.106 1.00 23.13 64 ALA A C 10
ATOM 12156 O O . ALA A 1 72 ? -1.048 -7.408 3.996 1.00 72.42 64 ALA A O 10
ATOM 12163 N N . GLY A 1 73 ? -2.038 -5.981 2.565 1.00 23.54 65 GLY A N 10
ATOM 12164 C CA . GLY A 1 73 ? -3.375 -6.327 3.010 1.00 54.22 65 GLY A CA 10
ATOM 12165 C C . GLY A 1 73 ? -4.227 -6.901 1.895 1.00 44.45 65 GLY A C 10
ATOM 12166 O O . GLY A 1 73 ? -4.551 -6.206 0.932 1.00 43.11 65 GLY A O 10
ATOM 12170 N N . ALA A 1 74 ? -4.588 -8.173 2.023 1.00 15.12 66 ALA A N 10
ATOM 12171 C CA . ALA A 1 74 ? -5.407 -8.840 1.018 1.00 13.44 66 ALA A CA 10
ATOM 12172 C C . ALA A 1 74 ? -6.775 -8.176 0.896 1.00 21.02 66 ALA A C 10
ATOM 12173 O O . ALA A 1 74 ? -7.417 -7.862 1.899 1.00 23.33 66 ALA A O 10
ATOM 12180 N N . THR A 1 75 ? -7.216 -7.964 -0.340 1.00 13.32 67 THR A N 10
ATOM 12181 C CA . THR A 1 75 ? -8.507 -7.336 -0.593 1.00 42.41 67 THR A CA 10
ATOM 12182 C C . THR A 1 75 ? -9.394 -8.229 -1.452 1.00 41.04 67 THR A C 10
ATOM 12183 O O . THR A 1 75 ? -8.922 -8.870 -2.392 1.00 53.30 67 THR A O 10
ATOM 12194 N N . PHE A 1 76 ? -10.681 -8.267 -1.125 1.00 53.13 68 PHE A N 10
ATOM 12195 C CA . PHE A 1 76 ? -11.635 -9.083 -1.868 1.00 11.22 68 PHE A CA 10
ATOM 12196 C C . PHE A 1 76 ? -12.856 -8.261 -2.270 1.00 72.13 68 PHE A C 10
ATOM 12197 O O . PHE A 1 76 ? -13.633 -7.825 -1.420 1.00 32.40 68 PHE A O 10
ATOM 12214 N N . HIS A 1 77 ? -13.019 -8.053 -3.573 1.00 44.40 69 HIS A N 10
ATOM 12215 C CA . HIS A 1 77 ? -14.145 -7.283 -4.090 1.00 21.14 69 HIS A CA 10
ATOM 12216 C C . HIS A 1 77 ? -15.337 -8.191 -4.375 1.00 55.23 69 HIS A C 10
ATOM 12217 O O . HIS A 1 77 ? -15.173 -9.327 -4.817 1.00 65.51 69 HIS A O 10
ATOM 12231 N N . MET A 1 78 ? -16.538 -7.681 -4.119 1.00 42.24 70 MET A N 10
ATOM 12232 C CA . MET A 1 78 ? -17.758 -8.446 -4.350 1.00 3.02 70 MET A CA 10
ATOM 12233 C C . MET A 1 78 ? -18.746 -7.651 -5.197 1.00 13.12 70 MET A C 10
ATOM 12234 O O . MET A 1 78 ? -19.022 -6.484 -4.916 1.00 21.41 70 MET A O 10
ATOM 12248 N N . VAL A 1 79 ? -19.277 -8.290 -6.235 1.00 1.41 71 VAL A N 10
ATOM 12249 C CA . VAL A 1 79 ? -20.235 -7.642 -7.122 1.00 54.13 71 VAL A CA 10
ATOM 12250 C C . VAL A 1 79 ? -21.531 -8.441 -7.209 1.00 1.11 71 VAL A C 10
ATOM 12251 O O . VAL A 1 79 ? -21.560 -9.539 -7.765 1.00 22.14 71 VAL A O 10
ATOM 12264 N N . VAL A 1 80 ? -22.603 -7.882 -6.656 1.00 3.02 72 VAL A N 10
ATOM 12265 C CA . VAL A 1 80 ? -23.903 -8.541 -6.672 1.00 20.33 72 VAL A CA 10
ATOM 12266 C C . VAL A 1 80 ? -24.716 -8.124 -7.892 1.00 62.11 72 VAL A C 10
ATOM 12267 O O . VAL A 1 80 ? -25.247 -7.016 -7.947 1.00 53.42 72 VAL A O 10
ATOM 12280 N N . ALA A 1 81 ? -24.808 -9.020 -8.869 1.00 75.41 73 ALA A N 10
ATOM 12281 C CA . ALA A 1 81 ? -25.559 -8.747 -10.088 1.00 41.53 73 ALA A CA 10
ATOM 12282 C C . ALA A 1 81 ? -26.638 -9.800 -10.317 1.00 43.32 73 ALA A C 10
ATOM 12283 O O . ALA A 1 81 ? -26.354 -10.902 -10.789 1.00 41.52 73 ALA A O 10
ATOM 12290 N N . LEU A 1 82 ? -27.875 -9.455 -9.980 1.00 33.14 74 LEU A N 10
ATOM 12291 C CA . LEU A 1 82 ? -28.998 -10.372 -10.148 1.00 3.31 74 LEU A CA 10
ATOM 12292 C C . LEU A 1 82 ? -29.920 -9.903 -11.269 1.00 21.41 74 LEU A C 10
ATOM 12293 O O . LEU A 1 82 ? -30.590 -10.711 -11.913 1.00 12.23 74 LEU A O 10
ATOM 12309 N N . ARG A 1 83 ? -29.947 -8.595 -11.498 1.00 0.40 75 ARG A N 10
ATOM 12310 C CA . ARG A 1 83 ? -30.786 -8.019 -12.542 1.00 40.11 75 ARG A CA 10
ATOM 12311 C C . ARG A 1 83 ? -30.161 -8.228 -13.918 1.00 53.15 75 ARG A C 10
ATOM 12312 O O . ARG A 1 83 ? -30.777 -8.815 -14.808 1.00 1.13 75 ARG A O 10
ATOM 12333 N N . ALA A 1 84 ? -28.935 -7.743 -14.086 1.00 54.10 76 ALA A N 10
ATOM 12334 C CA . ALA A 1 84 ? -28.227 -7.878 -15.353 1.00 10.22 76 ALA A CA 10
ATOM 12335 C C . ALA A 1 84 ? -26.722 -7.724 -15.159 1.00 73.24 76 ALA A C 10
ATOM 12336 O O . ALA A 1 84 ? -26.268 -7.182 -14.153 1.00 51.40 76 ALA A O 10
ATOM 12343 N N . GLY A 1 85 ? -25.953 -8.207 -16.131 1.00 1.14 77 GLY A N 10
ATOM 12344 C CA . GLY A 1 85 ? -24.507 -8.114 -16.047 1.00 31.10 77 GLY A CA 10
ATOM 12345 C C . GLY A 1 85 ? -23.813 -8.852 -17.174 1.00 44.25 77 GLY A C 10
ATOM 12346 O O . GLY A 1 85 ? -22.940 -9.687 -16.934 1.00 32.30 77 GLY A O 10
ATOM 12350 N N . CYS A 1 86 ? -24.200 -8.545 -18.407 1.00 54.32 78 CYS A N 10
ATOM 12351 C CA . CYS A 1 86 ? -23.610 -9.187 -19.577 1.00 14.24 78 CYS A CA 10
ATOM 12352 C C . CYS A 1 86 ? -22.360 -8.442 -20.033 1.00 23.45 78 CYS A C 10
ATOM 12353 O O . CYS A 1 86 ? -22.162 -8.214 -21.225 1.00 63.23 78 CYS A O 10
ATOM 12361 N N . MET A 1 9 ? 1.271 0.060 -0.094 1.00 41.31 1 MET A N 11
ATOM 12362 C CA . MET A 1 9 ? 2.035 0.063 -1.336 1.00 61.43 1 MET A CA 11
ATOM 12363 C C . MET A 1 9 ? 1.557 -1.045 -2.271 1.00 1.55 1 MET A C 11
ATOM 12364 O O . MET A 1 9 ? 1.010 -0.775 -3.341 1.00 2.43 1 MET A O 11
ATOM 12378 N N . LEU A 1 10 ? 1.767 -2.290 -1.860 1.00 33.41 2 LEU A N 11
ATOM 12379 C CA . LEU A 1 10 ? 1.357 -3.439 -2.661 1.00 2.03 2 LEU A CA 11
ATOM 12380 C C . LEU A 1 10 ? 0.135 -4.119 -2.052 1.00 52.13 2 LEU A C 11
ATOM 12381 O O . LEU A 1 10 ? 0.127 -4.464 -0.870 1.00 23.21 2 LEU A O 11
ATOM 12397 N N . LEU A 1 11 ? -0.896 -4.310 -2.868 1.00 33.13 3 LEU A N 11
ATOM 12398 C CA . LEU A 1 11 ? -2.124 -4.951 -2.411 1.00 33.52 3 LEU A CA 11
ATOM 12399 C C . LEU A 1 11 ? -2.666 -5.907 -3.469 1.00 52.34 3 LEU A C 11
ATOM 12400 O O . LEU A 1 11 ? -2.502 -5.680 -4.668 1.00 65.44 3 LEU A O 11
ATOM 12416 N N . LYS A 1 12 ? -3.315 -6.975 -3.018 1.00 54.44 4 LYS A N 11
ATOM 12417 C CA . LYS A 1 12 ? -3.886 -7.964 -3.926 1.00 4.44 4 LYS A CA 11
ATOM 12418 C C . LYS A 1 12 ? -5.409 -7.947 -3.860 1.00 75.21 4 LYS A C 11
ATOM 12419 O O . LYS A 1 12 ? -6.001 -8.311 -2.844 1.00 11.14 4 LYS A O 11
ATOM 12438 N N . VAL A 1 13 ? -6.040 -7.524 -4.951 1.00 63.34 5 VAL A N 11
ATOM 12439 C CA . VAL A 1 13 ? -7.495 -7.463 -5.019 1.00 21.34 5 VAL A CA 11
ATOM 12440 C C . VAL A 1 13 ? -8.057 -8.631 -5.821 1.00 35.21 5 VAL A C 11
ATOM 12441 O O . VAL A 1 13 ? -7.637 -8.883 -6.951 1.00 13.25 5 VAL A O 11
ATOM 12454 N N . LYS A 1 14 ? -9.012 -9.343 -5.230 1.00 44.51 6 LYS A N 11
ATOM 12455 C CA . LYS A 1 14 ? -9.635 -10.484 -5.889 1.00 41.02 6 LYS A CA 11
ATOM 12456 C C . LYS A 1 14 ? -11.153 -10.338 -5.911 1.00 11.35 6 LYS A C 11
ATOM 12457 O O . LYS A 1 14 ? -11.790 -10.210 -4.864 1.00 51.03 6 LYS A O 11
ATOM 12476 N N . THR A 1 15 ? -11.729 -10.358 -7.109 1.00 25.41 7 THR A N 11
ATOM 12477 C CA . THR A 1 15 ? -13.172 -10.228 -7.266 1.00 64.52 7 THR A CA 11
ATOM 12478 C C . THR A 1 15 ? -13.854 -11.591 -7.227 1.00 21.14 7 THR A C 11
ATOM 12479 O O . THR A 1 15 ? -13.192 -12.629 -7.253 1.00 53.13 7 THR A O 11
ATOM 12490 N N . VAL A 1 16 ? -15.182 -11.581 -7.163 1.00 64.35 8 VAL A N 11
ATOM 12491 C CA . VAL A 1 16 ? -15.954 -12.817 -7.122 1.00 71.22 8 VAL A CA 11
ATOM 12492 C C . VAL A 1 16 ? -15.879 -13.557 -8.453 1.00 24.21 8 VAL A C 11
ATOM 12493 O O . VAL A 1 16 ? -16.301 -14.708 -8.560 1.00 31.44 8 VAL A O 11
ATOM 12506 N N . SER A 1 17 ? -15.337 -12.888 -9.466 1.00 22.42 9 SER A N 11
ATOM 12507 C CA . SER A 1 17 ? -15.208 -13.481 -10.792 1.00 34.42 9 SER A CA 11
ATOM 12508 C C . SER A 1 17 ? -13.903 -14.262 -10.914 1.00 11.32 9 SER A C 11
ATOM 12509 O O . SER A 1 17 ? -13.494 -14.641 -12.010 1.00 51.54 9 SER A O 11
ATOM 12517 N N . ASN A 1 18 ? -13.254 -14.498 -9.778 1.00 41.04 10 ASN A N 11
ATOM 12518 C CA . ASN A 1 18 ? -11.994 -15.233 -9.757 1.00 12.42 10 ASN A CA 11
ATOM 12519 C C . ASN A 1 18 ? -10.884 -14.429 -10.428 1.00 34.11 10 ASN A C 11
ATOM 12520 O O . ASN A 1 18 ? -9.961 -14.994 -11.015 1.00 73.11 10 ASN A O 11
ATOM 12531 N N . LYS A 1 19 ? -10.980 -13.107 -10.336 1.00 74.15 11 LYS A N 11
ATOM 12532 C CA . LYS A 1 19 ? -9.985 -12.224 -10.932 1.00 62.13 11 LYS A CA 11
ATOM 12533 C C . LYS A 1 19 ? -9.121 -11.573 -9.856 1.00 72.44 11 LYS A C 11
ATOM 12534 O O . LYS A 1 19 ? -9.556 -10.645 -9.174 1.00 60.34 11 LYS A O 11
ATOM 12553 N N . VAL A 1 20 ? -7.895 -12.065 -9.711 1.00 21.35 12 VAL A N 11
ATOM 12554 C CA . VAL A 1 20 ? -6.969 -11.530 -8.719 1.00 53.24 12 VAL A CA 11
ATOM 12555 C C . VAL A 1 20 ? -5.878 -10.696 -9.381 1.00 24.21 12 VAL A C 11
ATOM 12556 O O . VAL A 1 20 ? -5.179 -11.169 -10.278 1.00 21.44 12 VAL A O 11
ATOM 12569 N N . ILE A 1 21 ? -5.736 -9.453 -8.932 1.00 73.53 13 ILE A N 11
ATOM 12570 C CA . ILE A 1 21 ? -4.728 -8.554 -9.480 1.00 32.22 13 ILE A CA 11
ATOM 12571 C C . ILE A 1 21 ? -3.831 -7.999 -8.379 1.00 64.40 13 ILE A C 11
ATOM 12572 O O . ILE A 1 21 ? -4.292 -7.284 -7.491 1.00 14.04 13 ILE A O 11
ATOM 12588 N N . GLN A 1 22 ? -2.546 -8.333 -8.446 1.00 62.23 14 GLN A N 11
ATOM 12589 C CA . GLN A 1 22 ? -1.583 -7.867 -7.455 1.00 51.15 14 GLN A CA 11
ATOM 12590 C C . GLN A 1 22 ? -0.696 -6.769 -8.033 1.00 50.10 14 GLN A C 11
ATOM 12591 O O . GLN A 1 22 ? 0.072 -7.005 -8.966 1.00 52.24 14 GLN A O 11
ATOM 12605 N N . ILE A 1 23 ? -0.807 -5.569 -7.473 1.00 33.34 15 ILE A N 11
ATOM 12606 C CA . ILE A 1 23 ? -0.015 -4.436 -7.932 1.00 4.41 15 ILE A CA 11
ATOM 12607 C C . ILE A 1 23 ? 0.847 -3.875 -6.806 1.00 22.13 15 ILE A C 11
ATOM 12608 O O . ILE A 1 23 ? 0.504 -3.992 -5.629 1.00 2.14 15 ILE A O 11
ATOM 12624 N N . THR A 1 24 ? 1.969 -3.264 -7.174 1.00 52.32 16 THR A N 11
ATOM 12625 C CA . THR A 1 24 ? 2.880 -2.684 -6.196 1.00 2.12 16 THR A CA 11
ATOM 12626 C C . THR A 1 24 ? 3.010 -1.178 -6.390 1.00 53.42 16 THR A C 11
ATOM 12627 O O . THR A 1 24 ? 4.105 -0.663 -6.618 1.00 73.30 16 THR A O 11
ATOM 12638 N N . SER A 1 25 ? 1.885 -0.475 -6.298 1.00 43.21 17 SER A N 11
ATOM 12639 C CA . SER A 1 25 ? 1.873 0.974 -6.467 1.00 61.40 17 SER A CA 11
ATOM 12640 C C . SER A 1 25 ? 0.520 1.556 -6.069 1.00 22.42 17 SER A C 11
ATOM 12641 O O . SER A 1 25 ? -0.334 1.810 -6.919 1.00 0.20 17 SER A O 11
ATOM 12649 N N . LEU A 1 26 ? 0.332 1.764 -4.770 1.00 61.43 18 LEU A N 11
ATOM 12650 C CA . LEU A 1 26 ? -0.917 2.316 -4.257 1.00 62.10 18 LEU A CA 11
ATOM 12651 C C . LEU A 1 26 ? -0.727 3.758 -3.799 1.00 2.31 18 LEU A C 11
ATOM 12652 O O . LEU A 1 26 ? 0.371 4.158 -3.409 1.00 14.35 18 LEU A O 11
ATOM 12668 N N . THR A 1 27 ? -1.804 4.536 -3.847 1.00 31.01 19 THR A N 11
ATOM 12669 C CA . THR A 1 27 ? -1.757 5.933 -3.436 1.00 42.51 19 THR A CA 11
ATOM 12670 C C . THR A 1 27 ? -1.835 6.064 -1.919 1.00 72.43 19 THR A C 11
ATOM 12671 O O . THR A 1 27 ? -1.983 5.070 -1.208 1.00 71.52 19 THR A O 11
ATOM 12682 N N . ASP A 1 28 ? -1.736 7.295 -1.430 1.00 60.40 20 ASP A N 11
ATOM 12683 C CA . ASP A 1 28 ? -1.798 7.555 0.004 1.00 64.14 20 ASP A CA 11
ATOM 12684 C C . ASP A 1 28 ? -2.899 8.560 0.327 1.00 72.44 20 ASP A C 11
ATOM 12685 O O . ASP A 1 28 ? -3.137 8.882 1.491 1.00 42.44 20 ASP A O 11
ATOM 12694 N N . ASP A 1 29 ? -3.567 9.051 -0.711 1.00 74.01 21 ASP A N 11
ATOM 12695 C CA . ASP A 1 29 ? -4.644 10.019 -0.538 1.00 40.31 21 ASP A CA 11
ATOM 12696 C C . ASP A 1 29 ? -5.996 9.318 -0.446 1.00 3.35 21 ASP A C 11
ATOM 12697 O O . ASP A 1 29 ? -6.798 9.611 0.440 1.00 72.13 21 ASP A O 11
ATOM 12706 N N . ASN A 1 30 ? -6.241 8.392 -1.367 1.00 24.03 22 ASN A N 11
ATOM 12707 C CA . ASN A 1 30 ? -7.496 7.650 -1.390 1.00 10.21 22 ASN A CA 11
ATOM 12708 C C . ASN A 1 30 ? -7.247 6.155 -1.221 1.00 34.53 22 ASN A C 11
ATOM 12709 O O . ASN A 1 30 ? -7.868 5.501 -0.381 1.00 51.05 22 ASN A O 11
ATOM 12720 N N . THR A 1 31 ? -6.334 5.617 -2.024 1.00 10.33 23 THR A N 11
ATOM 12721 C CA . THR A 1 31 ? -6.003 4.199 -1.964 1.00 0.30 23 THR A CA 11
ATOM 12722 C C . THR A 1 31 ? -7.211 3.337 -2.312 1.00 13.50 23 THR A C 11
ATOM 12723 O O . THR A 1 31 ? -7.388 2.936 -3.463 1.00 14.34 23 THR A O 11
ATOM 12734 N N . ILE A 1 32 ? -8.040 3.057 -1.312 1.00 2.02 24 ILE A N 11
ATOM 12735 C CA . ILE A 1 32 ? -9.233 2.244 -1.514 1.00 4.03 24 ILE A CA 11
ATOM 12736 C C . ILE A 1 32 ? -10.176 2.893 -2.521 1.00 70.20 24 ILE A C 11
ATOM 12737 O O . ILE A 1 32 ? -10.454 2.329 -3.579 1.00 22.11 24 ILE A O 11
ATOM 12753 N N . ALA A 1 33 ? -10.664 4.082 -2.185 1.00 52.42 25 ALA A N 11
ATOM 12754 C CA . ALA A 1 33 ? -11.573 4.810 -3.062 1.00 13.22 25 ALA A CA 11
ATOM 12755 C C . ALA A 1 33 ? -10.986 4.957 -4.461 1.00 73.05 25 ALA A C 11
ATOM 12756 O O . ALA A 1 33 ? -11.705 4.876 -5.457 1.00 11.11 25 ALA A O 11
ATOM 12763 N N . GLU A 1 34 ? -9.676 5.174 -4.529 1.00 74.33 26 GLU A N 11
ATOM 12764 C CA . GLU A 1 34 ? -8.994 5.333 -5.808 1.00 54.32 26 GLU A CA 11
ATOM 12765 C C . GLU A 1 34 ? -8.969 4.017 -6.579 1.00 62.41 26 GLU A C 11
ATOM 12766 O O . GLU A 1 34 ? -9.154 3.993 -7.797 1.00 13.14 26 GLU A O 11
ATOM 12778 N N . LEU A 1 35 ? -8.737 2.923 -5.862 1.00 71.41 27 LEU A N 11
ATOM 12779 C CA . LEU A 1 35 ? -8.686 1.601 -6.478 1.00 33.15 27 LEU A CA 11
ATOM 12780 C C . LEU A 1 35 ? -10.056 1.197 -7.014 1.00 1.01 27 LEU A C 11
ATOM 12781 O O . LEU A 1 35 ? -10.187 0.785 -8.167 1.00 23.13 27 LEU A O 11
ATOM 12797 N N . LYS A 1 36 ? -11.075 1.320 -6.171 1.00 34.23 28 LYS A N 11
ATOM 12798 C CA . LYS A 1 36 ? -12.437 0.971 -6.560 1.00 2.44 28 LYS A CA 11
ATOM 12799 C C . LYS A 1 36 ? -12.949 1.910 -7.647 1.00 70.25 28 LYS A C 11
ATOM 12800 O O . LYS A 1 36 ? -13.616 1.480 -8.588 1.00 1.32 28 LYS A O 11
ATOM 12819 N N . GLY A 1 37 ? -12.631 3.194 -7.513 1.00 71.12 29 GLY A N 11
ATOM 12820 C CA . GLY A 1 37 ? -13.066 4.172 -8.493 1.00 14.23 29 GLY A CA 11
ATOM 12821 C C . GLY A 1 37 ? -12.398 3.981 -9.840 1.00 32.22 29 GLY A C 11
ATOM 12822 O O . GLY A 1 37 ? -13.000 4.238 -10.882 1.00 74.35 29 GLY A O 11
ATOM 12826 N N . LYS A 1 38 ? -11.149 3.530 -9.820 1.00 24.42 30 LYS A N 11
ATOM 12827 C CA . LYS A 1 38 ? -10.396 3.304 -11.048 1.00 74.13 30 LYS A CA 11
ATOM 12828 C C . LYS A 1 38 ? -10.888 2.050 -11.765 1.00 12.40 30 LYS A C 11
ATOM 12829 O O . LYS A 1 38 ? -10.880 1.983 -12.995 1.00 31.42 30 LYS A O 11
ATOM 12848 N N . LEU A 1 39 ? -11.317 1.061 -10.989 1.00 60.13 31 LEU A N 11
ATOM 12849 C CA . LEU A 1 39 ? -11.814 -0.190 -11.550 1.00 74.53 31 LEU A CA 11
ATOM 12850 C C . LEU A 1 39 ? -13.146 0.023 -12.262 1.00 53.44 31 LEU A C 11
ATOM 12851 O O . LEU A 1 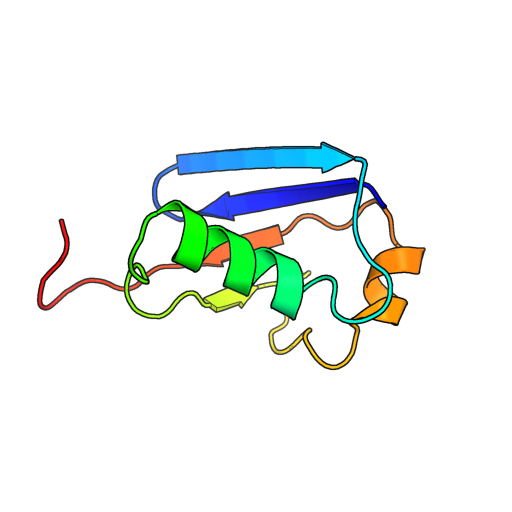39 ? -13.368 -0.500 -13.354 1.00 1.12 31 LEU A O 11
ATOM 12867 N N . GLU A 1 40 ? -14.028 0.798 -11.638 1.00 31.55 32 GLU A N 11
ATOM 12868 C CA . GLU A 1 40 ? -15.337 1.081 -12.213 1.00 54.31 32 GLU A CA 11
ATOM 12869 C C . GLU A 1 40 ? -15.206 1.944 -13.465 1.00 10.32 32 GLU A C 11
ATOM 12870 O O . GLU A 1 40 ? -15.897 1.722 -14.459 1.00 4.42 32 GLU A O 11
ATOM 12882 N N . GLU A 1 41 ? -14.315 2.929 -13.407 1.00 1.02 33 GLU A N 11
ATOM 12883 C CA . GLU A 1 41 ? -14.094 3.826 -14.535 1.00 11.10 33 GLU A CA 11
ATOM 12884 C C . GLU A 1 41 ? -13.449 3.084 -15.702 1.00 74.01 33 GLU A C 11
ATOM 12885 O O . GLU A 1 41 ? -13.723 3.378 -16.866 1.00 30.03 33 GLU A O 11
ATOM 12897 N N . SER A 1 42 ? -12.591 2.121 -15.382 1.00 33.23 34 SER A N 11
ATOM 12898 C CA . SER A 1 42 ? -11.904 1.339 -16.403 1.00 24.15 34 SER A CA 11
ATOM 12899 C C . SER A 1 42 ? -12.898 0.526 -17.226 1.00 31.24 34 SER A C 11
ATOM 12900 O O . SER A 1 42 ? -12.811 0.478 -18.452 1.00 74.21 34 SER A O 11
ATOM 12908 N N . GLU A 1 43 ? -13.842 -0.112 -16.540 1.00 51.14 35 GLU A N 11
ATOM 12909 C CA . GLU A 1 43 ? -14.853 -0.924 -17.208 1.00 3.02 35 GLU A CA 11
ATOM 12910 C C . GLU A 1 43 ? -15.973 -0.050 -17.764 1.00 11.32 35 GLU A C 11
ATOM 12911 O O . GLU A 1 43 ? -16.879 -0.537 -18.438 1.00 72.21 35 GLU A O 11
ATOM 12923 N N . GLY A 1 44 ? -15.904 1.246 -17.475 1.00 4.34 36 GLY A N 11
ATOM 12924 C CA . GLY A 1 44 ? -16.917 2.168 -17.952 1.00 54.41 36 GLY A CA 11
ATOM 12925 C C . GLY A 1 44 ? -18.054 2.343 -16.964 1.00 70.54 36 GLY A C 11
ATOM 12926 O O . GLY A 1 44 ? -18.480 3.465 -16.690 1.00 74.25 36 GLY A O 11
ATOM 12930 N N . ILE A 1 45 ? -18.547 1.230 -16.430 1.00 1.41 37 ILE A N 11
ATOM 12931 C CA . ILE A 1 45 ? -19.641 1.266 -15.468 1.00 33.21 37 ILE A CA 11
ATOM 12932 C C . ILE A 1 45 ? -19.407 0.276 -14.332 1.00 20.30 37 ILE A C 11
ATOM 12933 O O . ILE A 1 45 ? -18.705 -0.725 -14.482 1.00 54.21 37 ILE A O 11
ATOM 12949 N N . PRO A 1 46 ? -20.009 0.558 -13.167 1.00 51.32 38 PRO A N 11
ATOM 12950 C CA . PRO A 1 46 ? -19.883 -0.297 -11.983 1.00 41.40 38 PRO A CA 11
ATOM 12951 C C . PRO A 1 46 ? -20.609 -1.627 -12.148 1.00 55.04 38 PRO A C 11
ATOM 12952 O O . PRO A 1 46 ? -21.742 -1.672 -12.626 1.00 53.52 38 PRO A O 11
ATOM 12963 N N . GLY A 1 47 ? -19.950 -2.710 -11.749 1.00 63.23 39 GLY A N 11
ATOM 12964 C CA . GLY A 1 47 ? -20.549 -4.027 -11.861 1.00 60.14 39 GLY A CA 11
ATOM 12965 C C . GLY A 1 47 ? -21.917 -4.099 -11.212 1.00 3.10 39 GLY A C 11
ATOM 12966 O O . GLY A 1 47 ? -22.858 -4.641 -11.790 1.00 2.11 39 GLY A O 11
ATOM 12970 N N . ASN A 1 48 ? -22.027 -3.552 -10.006 1.00 2.23 40 ASN A N 11
ATOM 12971 C CA . ASN A 1 48 ? -23.289 -3.558 -9.276 1.00 34.21 40 ASN A CA 11
ATOM 12972 C C . ASN A 1 48 ? -23.120 -2.942 -7.891 1.00 11.34 40 ASN A C 11
ATOM 12973 O O . ASN A 1 48 ? -23.595 -1.837 -7.630 1.00 2.41 40 ASN A O 11
ATOM 12984 N N . MET A 1 49 ? -22.440 -3.664 -7.007 1.00 21.15 41 MET A N 11
ATOM 12985 C CA . MET A 1 49 ? -22.206 -3.187 -5.648 1.00 73.14 41 MET A CA 11
ATOM 12986 C C . MET A 1 49 ? -20.776 -2.682 -5.488 1.00 41.21 41 MET A C 11
ATOM 12987 O O . MET A 1 49 ? -20.534 -1.680 -4.815 1.00 1.42 41 MET A O 11
ATOM 13001 N N . ILE A 1 50 ? -19.833 -3.381 -6.110 1.00 21.40 42 ILE A N 11
ATOM 13002 C CA . ILE A 1 50 ? -18.427 -3.002 -6.036 1.00 74.42 42 ILE A CA 11
ATOM 13003 C C . ILE A 1 50 ? -18.008 -2.725 -4.597 1.00 23.14 42 ILE A C 11
ATOM 13004 O O . ILE A 1 50 ? -17.510 -1.644 -4.282 1.00 24.22 42 ILE A O 11
ATOM 13020 N N . ARG A 1 51 ? -18.211 -3.709 -3.727 1.00 23.31 43 ARG A N 11
ATOM 13021 C CA . ARG A 1 51 ? -17.853 -3.572 -2.320 1.00 43.23 43 ARG A CA 11
ATOM 13022 C C . ARG A 1 51 ? -16.861 -4.654 -1.903 1.00 42.35 43 ARG A C 11
ATOM 13023 O O . ARG A 1 51 ? -17.142 -5.847 -2.020 1.00 60.32 43 ARG A O 11
ATOM 13044 N N . LEU A 1 52 ? -15.700 -4.229 -1.418 1.00 4.12 44 LEU A N 11
ATOM 13045 C CA . LEU A 1 52 ? -14.665 -5.161 -0.984 1.00 22.13 44 LEU A CA 11
ATOM 13046 C C . LEU A 1 52 ? -14.583 -5.214 0.538 1.00 10.35 44 LEU A C 11
ATOM 13047 O O . LEU A 1 52 ? -14.978 -4.271 1.225 1.00 75.31 44 LEU A O 11
ATOM 13063 N N . VAL A 1 53 ? -14.065 -6.321 1.060 1.00 31.13 45 VAL A N 11
ATOM 13064 C CA . VAL A 1 53 ? -13.928 -6.496 2.501 1.00 1.43 45 VAL A CA 11
ATOM 13065 C C . VAL A 1 53 ? -12.461 -6.518 2.915 1.00 43.50 45 VAL A C 11
ATOM 13066 O O . VAL A 1 53 ? -11.660 -7.273 2.363 1.00 35.20 45 VAL A O 11
ATOM 13079 N N . TYR A 1 54 ? -12.114 -5.684 3.890 1.00 73.42 46 TYR A N 11
ATOM 13080 C CA . TYR A 1 54 ? -10.742 -5.606 4.377 1.00 72.41 46 TYR A CA 11
ATOM 13081 C C . TYR A 1 54 ? -10.617 -6.242 5.758 1.00 35.31 46 TYR A C 11
ATOM 13082 O O . TYR A 1 54 ? -11.193 -5.756 6.731 1.00 51.21 46 TYR A O 11
ATOM 13100 N N . GLN A 1 55 ? -9.861 -7.332 5.834 1.00 22.32 47 GLN A N 11
ATOM 13101 C CA . GLN A 1 55 ? -9.660 -8.036 7.096 1.00 41.44 47 GLN A CA 11
ATOM 13102 C C . GLN A 1 55 ? -10.996 -8.420 7.724 1.00 44.45 47 GLN A C 11
ATOM 13103 O O . GLN A 1 55 ? -11.142 -8.419 8.945 1.00 23.31 47 GLN A O 11
ATOM 13117 N N . GLY A 1 56 ? -11.969 -8.747 6.879 1.00 50.22 48 GLY A N 11
ATOM 13118 C CA . GLY A 1 56 ? -13.280 -9.128 7.370 1.00 54.22 48 GLY A CA 11
ATOM 13119 C C . GLY A 1 56 ? -14.104 -7.934 7.810 1.00 1.15 48 GLY A C 11
ATOM 13120 O O . GLY A 1 56 ? -15.171 -8.091 8.404 1.00 52.21 48 GLY A O 11
ATOM 13124 N N . LYS A 1 57 ? -13.607 -6.736 7.522 1.00 54.33 49 LYS A N 11
ATOM 13125 C CA . LYS A 1 57 ? -14.303 -5.509 7.892 1.00 73.11 49 LYS A CA 11
ATOM 13126 C C . LYS A 1 57 ? -14.678 -4.701 6.654 1.00 62.04 49 LYS A C 11
ATOM 13127 O O . LYS A 1 57 ? -14.140 -4.925 5.570 1.00 64.11 49 LYS A O 11
ATOM 13146 N N . GLN A 1 58 ? -15.602 -3.761 6.823 1.00 1.12 50 GLN A N 11
ATOM 13147 C CA . GLN A 1 58 ? -16.047 -2.920 5.718 1.00 2.45 50 GLN A CA 11
ATOM 13148 C C . GLN A 1 58 ? -15.679 -1.460 5.964 1.00 53.13 50 GLN A C 11
ATOM 13149 O O . GLN A 1 58 ? -15.198 -1.102 7.040 1.00 70.14 50 GLN A O 11
ATOM 13163 N N . LEU A 1 59 ? -15.909 -0.621 4.960 1.00 45.23 51 LEU A N 11
ATOM 13164 C CA . LEU A 1 59 ? -15.601 0.801 5.066 1.00 53.41 51 LEU A CA 11
ATOM 13165 C C . LEU A 1 59 ? -14.104 1.022 5.253 1.00 44.43 51 LEU A C 11
ATOM 13166 O O . LEU A 1 59 ? -13.599 1.001 6.375 1.00 71.02 51 LEU A O 11
ATOM 13182 N N . GLU A 1 60 ? -13.400 1.237 4.146 1.00 64.34 52 GLU A N 11
ATOM 13183 C CA . GLU A 1 60 ? -11.960 1.463 4.189 1.00 43.33 52 GLU A CA 11
ATOM 13184 C C . GLU A 1 60 ? -11.600 2.799 3.545 1.00 3.31 52 GLU A C 11
ATOM 13185 O O . GLU A 1 60 ? -10.442 3.216 3.562 1.00 45.50 52 GLU A O 11
ATOM 13197 N N . ASP A 1 61 ? -12.600 3.465 2.978 1.00 30.41 53 ASP A N 11
ATOM 13198 C CA . ASP A 1 61 ? -12.390 4.754 2.329 1.00 33.50 53 ASP A CA 11
ATOM 13199 C C . ASP A 1 61 ? -11.742 5.746 3.289 1.00 15.41 53 ASP A C 11
ATOM 13200 O O . ASP A 1 61 ? -10.939 6.585 2.881 1.00 75.42 53 ASP A O 11
ATOM 13209 N N . GLU A 1 62 ? -12.098 5.646 4.566 1.00 75.41 54 GLU A N 11
ATOM 13210 C CA . GLU A 1 62 ? -11.553 6.537 5.583 1.00 23.30 54 GLU A CA 11
ATOM 13211 C C . GLU A 1 62 ? -10.102 6.182 5.895 1.00 45.33 54 GLU A C 11
ATOM 13212 O O . GLU A 1 62 ? -9.356 6.994 6.443 1.00 1.14 54 GLU A O 11
ATOM 13224 N N . LYS A 1 63 ? -9.707 4.964 5.541 1.00 33.44 55 LYS A N 11
ATOM 13225 C CA . LYS A 1 63 ? -8.346 4.499 5.782 1.00 51.54 55 LYS A CA 11
ATOM 13226 C C . LYS A 1 63 ? -7.509 4.588 4.510 1.00 44.31 55 LYS A C 11
ATOM 13227 O O . LYS A 1 63 ? -6.651 3.741 4.260 1.00 74.24 55 LYS A O 11
ATOM 13246 N N . ARG A 1 64 ? -7.762 5.620 3.711 1.00 64.20 56 ARG A N 11
ATOM 13247 C CA . ARG A 1 64 ? -7.030 5.819 2.465 1.00 34.25 56 ARG A CA 11
ATOM 13248 C C . ARG A 1 64 ? -5.525 5.736 2.700 1.00 61.44 56 ARG A C 11
ATOM 13249 O O . ARG A 1 64 ? -4.864 4.806 2.235 1.00 62.02 56 ARG A O 11
ATOM 13270 N N . LEU A 1 65 ? -4.989 6.713 3.422 1.00 30.03 57 LEU A N 11
ATOM 13271 C CA . LEU A 1 65 ? -3.561 6.751 3.718 1.00 10.22 57 LEU A CA 11
ATOM 13272 C C . LEU A 1 65 ? -3.177 5.641 4.691 1.00 4.12 57 LEU A C 11
ATOM 13273 O O . LEU A 1 65 ? -2.091 5.068 4.599 1.00 60.22 57 LEU A O 11
ATOM 13289 N N . LYS A 1 66 ? -4.075 5.341 5.623 1.00 70.10 58 LYS A N 11
ATOM 13290 C CA . LYS A 1 66 ? -3.833 4.297 6.612 1.00 40.03 58 LYS A CA 11
ATOM 13291 C C . LYS A 1 66 ? -3.579 2.954 5.934 1.00 4.32 58 LYS A C 11
ATOM 13292 O O . LYS A 1 66 ? -2.891 2.093 6.482 1.00 63.53 58 LYS A O 11
ATOM 13311 N N . ASP A 1 67 ? -4.136 2.784 4.741 1.00 54.14 59 ASP A N 11
ATOM 13312 C CA . ASP A 1 67 ? -3.968 1.547 3.987 1.00 4.02 59 ASP A CA 11
ATOM 13313 C C . ASP A 1 67 ? -2.651 1.556 3.216 1.00 75.31 59 ASP A C 11
ATOM 13314 O O . ASP A 1 67 ? -2.156 0.507 2.802 1.00 3.33 59 ASP A O 11
ATOM 13323 N N . TYR A 1 68 ? -2.091 2.745 3.025 1.00 15.02 60 TYR A N 11
ATOM 13324 C CA . TYR A 1 68 ? -0.835 2.891 2.300 1.00 23.45 60 TYR A CA 11
ATOM 13325 C C . TYR A 1 68 ? 0.349 2.493 3.177 1.00 10.32 60 TYR A C 11
ATOM 13326 O O . TYR A 1 68 ? 1.440 2.220 2.678 1.00 42.51 60 TYR A O 11
ATOM 13344 N N . GLN A 1 69 ? 0.123 2.463 4.487 1.00 61.24 61 GLN A N 11
ATOM 13345 C CA . GLN A 1 69 ? 1.170 2.099 5.434 1.00 64.14 61 GLN A CA 11
ATOM 13346 C C . GLN A 1 69 ? 1.244 0.586 5.608 1.00 25.44 61 GLN A C 11
ATOM 13347 O O . GLN A 1 69 ? 2.172 0.068 6.230 1.00 71.33 61 GLN A O 11
ATOM 13361 N N . MET A 1 70 ? 0.261 -0.118 5.057 1.00 41.44 62 MET A N 11
ATOM 13362 C CA . MET A 1 70 ? 0.216 -1.572 5.151 1.00 31.22 62 MET A CA 11
ATOM 13363 C C . MET A 1 70 ? 1.124 -2.213 4.106 1.00 33.44 62 MET A C 11
ATOM 13364 O O . MET A 1 70 ? 2.039 -2.964 4.443 1.00 45.12 62 MET A O 11
ATOM 13378 N N . SER A 1 71 ? 0.863 -1.913 2.838 1.00 2.11 63 SER A N 11
ATOM 13379 C CA . SER A 1 71 ? 1.654 -2.464 1.744 1.00 44.40 63 SER A CA 11
ATOM 13380 C C . SER A 1 71 ? 1.741 -3.983 1.847 1.00 30.34 63 SER A C 11
ATOM 13381 O O . SER A 1 71 ? 2.753 -4.584 1.488 1.00 72.24 63 SER A O 11
ATOM 13389 N N . ALA A 1 72 ? 0.672 -4.598 2.342 1.00 33.21 64 ALA A N 11
ATOM 13390 C CA . ALA A 1 72 ? 0.625 -6.047 2.492 1.00 72.34 64 ALA A CA 11
ATOM 13391 C C . ALA A 1 72 ? -0.720 -6.498 3.053 1.00 63.15 64 ALA A C 11
ATOM 13392 O O . ALA A 1 72 ? -0.779 -7.331 3.956 1.00 5.44 64 ALA A O 11
ATOM 13399 N N . GLY A 1 73 ? -1.799 -5.942 2.510 1.00 2.44 65 GLY A N 11
ATOM 13400 C CA . GLY A 1 73 ? -3.128 -6.299 2.970 1.00 10.54 65 GLY A CA 11
ATOM 13401 C C . GLY A 1 73 ? -3.988 -6.877 1.865 1.00 54.04 65 GLY A C 11
ATOM 13402 O O . GLY A 1 73 ? -4.311 -6.190 0.896 1.00 2.30 65 GLY A O 11
ATOM 13406 N N . ALA A 1 74 ? -4.360 -8.145 2.008 1.00 42.02 66 ALA A N 11
ATOM 13407 C CA . ALA A 1 74 ? -5.188 -8.815 1.013 1.00 30.42 66 ALA A CA 11
ATOM 13408 C C . ALA A 1 74 ? -6.550 -8.141 0.888 1.00 30.13 66 ALA A C 11
ATOM 13409 O O . ALA A 1 74 ? -7.182 -7.802 1.890 1.00 64.51 66 ALA A O 11
ATOM 13416 N N . THR A 1 75 ? -6.998 -7.948 -0.348 1.00 54.32 67 THR A N 11
ATOM 13417 C CA . THR A 1 75 ? -8.285 -7.312 -0.604 1.00 63.01 67 THR A CA 11
ATOM 13418 C C . THR A 1 75 ? -9.187 -8.214 -1.438 1.00 52.35 67 THR A C 11
ATOM 13419 O O . THR A 1 75 ? -8.729 -8.878 -2.369 1.00 13.24 67 THR A O 11
ATOM 13430 N N . PHE A 1 76 ? -10.472 -8.232 -1.101 1.00 34.21 68 PHE A N 11
ATOM 13431 C CA . PHE A 1 76 ? -11.440 -9.053 -1.819 1.00 61.25 68 PHE A CA 11
ATOM 13432 C C . PHE A 1 76 ? -12.658 -8.229 -2.225 1.00 13.23 68 PHE A C 11
ATOM 13433 O O . PHE A 1 76 ? -13.424 -7.772 -1.375 1.00 24.22 68 PHE A O 11
ATOM 13450 N N . HIS A 1 77 ? -12.831 -8.042 -3.529 1.00 55.33 69 HIS A N 11
ATOM 13451 C CA . HIS A 1 77 ? -13.957 -7.272 -4.049 1.00 24.34 69 HIS A CA 11
ATOM 13452 C C . HIS A 1 77 ? -15.158 -8.176 -4.310 1.00 41.34 69 HIS A C 11
ATOM 13453 O O . HIS A 1 77 ? -15.004 -9.325 -4.723 1.00 1.12 69 HIS A O 11
ATOM 13467 N N . MET A 1 78 ? -16.353 -7.648 -4.067 1.00 71.01 70 MET A N 11
ATOM 13468 C CA . MET A 1 78 ? -17.580 -8.407 -4.277 1.00 73.33 70 MET A CA 11
ATOM 13469 C C . MET A 1 78 ? -18.558 -7.629 -5.152 1.00 12.13 70 MET A C 11
ATOM 13470 O O . MET A 1 78 ? -18.851 -6.463 -4.886 1.00 73.03 70 MET A O 11
ATOM 13484 N N . VAL A 1 79 ? -19.060 -8.281 -6.196 1.00 10.12 71 VAL A N 11
ATOM 13485 C CA . VAL A 1 79 ? -20.006 -7.650 -7.109 1.00 4.12 71 VAL A CA 11
ATOM 13486 C C . VAL A 1 79 ? -21.194 -8.563 -7.387 1.00 20.41 71 VAL A C 11
ATOM 13487 O O . VAL A 1 79 ? -21.057 -9.596 -8.044 1.00 11.33 71 VAL A O 11
ATOM 13500 N N . VAL A 1 80 ? -22.362 -8.176 -6.883 1.00 24.40 72 VAL A N 11
ATOM 13501 C CA . VAL A 1 80 ? -23.576 -8.960 -7.078 1.00 42.43 72 VAL A CA 11
ATOM 13502 C C . VAL A 1 80 ? -24.475 -8.325 -8.133 1.00 72.12 72 VAL A C 11
ATOM 13503 O O . VAL A 1 80 ? -25.076 -7.276 -7.902 1.00 63.20 72 VAL A O 11
ATOM 13516 N N . ALA A 1 81 ? -24.564 -8.969 -9.292 1.00 63.23 73 ALA A N 11
ATOM 13517 C CA . ALA A 1 81 ? -25.392 -8.469 -10.383 1.00 30.54 73 ALA A CA 11
ATOM 13518 C C . ALA A 1 81 ? -26.474 -9.477 -10.756 1.00 52.21 73 ALA A C 11
ATOM 13519 O O . ALA A 1 81 ? -26.215 -10.446 -11.471 1.00 23.14 73 ALA A O 11
ATOM 13526 N N . LEU A 1 82 ? -27.687 -9.243 -10.268 1.00 54.45 74 LEU A N 11
ATOM 13527 C CA . LEU A 1 82 ? -28.810 -10.130 -10.551 1.00 30.43 74 LEU A CA 11
ATOM 13528 C C . LEU A 1 82 ? -29.826 -9.451 -11.464 1.00 4.13 74 LEU A C 11
ATOM 13529 O O . LEU A 1 82 ? -30.554 -10.115 -12.201 1.00 71.02 74 LEU A O 11
ATOM 13545 N N . ARG A 1 83 ? -29.867 -8.124 -11.410 1.00 45.42 75 ARG A N 11
ATOM 13546 C CA . ARG A 1 83 ? -30.792 -7.354 -12.233 1.00 61.01 75 ARG A CA 11
ATOM 13547 C C . ARG A 1 83 ? -30.233 -7.156 -13.639 1.00 75.23 75 ARG A C 11
ATOM 13548 O O . ARG A 1 83 ? -30.893 -7.471 -14.630 1.00 25.45 75 ARG A O 11
ATOM 13569 N N . ALA A 1 84 ? -29.015 -6.632 -13.718 1.00 41.41 76 ALA A N 11
ATOM 13570 C CA . ALA A 1 84 ? -28.367 -6.393 -15.002 1.00 75.11 76 ALA A CA 11
ATOM 13571 C C . ALA A 1 84 ? -26.859 -6.243 -14.837 1.00 10.23 76 ALA A C 11
ATOM 13572 O O . ALA A 1 84 ? -26.367 -5.996 -13.737 1.00 22.14 76 ALA A O 11
ATOM 13579 N N . GLY A 1 85 ? -26.129 -6.394 -15.938 1.00 55.11 77 GLY A N 11
ATOM 13580 C CA . GLY A 1 85 ? -24.684 -6.272 -15.893 1.00 31.21 77 GLY A CA 11
ATOM 13581 C C . GLY A 1 85 ? -23.994 -7.191 -16.881 1.00 63.02 77 GLY A C 11
ATOM 13582 O O . GLY A 1 85 ? -23.142 -7.995 -16.501 1.00 22.12 77 GLY A O 11
ATOM 13586 N N . CYS A 1 86 ? -24.362 -7.074 -18.152 1.00 40.10 78 CYS A N 11
ATOM 13587 C CA . CYS A 1 86 ? -23.774 -7.903 -19.198 1.00 44.11 78 CYS A CA 11
ATOM 13588 C C . CYS A 1 86 ? -22.771 -7.105 -20.025 1.00 4.24 78 CYS A C 11
ATOM 13589 O O . CYS A 1 86 ? -23.061 -5.994 -20.467 1.00 42.04 78 CYS A O 11
ATOM 13597 N N . MET A 1 9 ? 1.329 -0.053 -0.024 1.00 32.31 1 MET A N 12
ATOM 13598 C CA . MET A 1 9 ? 2.102 -0.058 -1.260 1.00 72.15 1 MET A CA 12
ATOM 13599 C C . MET A 1 9 ? 1.604 -1.144 -2.209 1.00 13.11 1 MET A C 12
ATOM 13600 O O . MET A 1 9 ? 1.077 -0.850 -3.283 1.00 34.52 1 MET A O 12
ATOM 13614 N N . LEU A 1 10 ? 1.774 -2.398 -1.806 1.00 71.43 2 LEU A N 12
ATOM 13615 C CA . LEU A 1 10 ? 1.342 -3.529 -2.621 1.00 14.32 2 LEU A CA 12
ATOM 13616 C C . LEU A 1 10 ? 0.097 -4.183 -2.028 1.00 44.44 2 LEU A C 12
ATOM 13617 O O . LEU A 1 10 ? 0.065 -4.520 -0.844 1.00 75.43 2 LEU A O 12
ATOM 13633 N N . LEU A 1 11 ? -0.924 -4.360 -2.859 1.00 63.23 3 LEU A N 12
ATOM 13634 C CA . LEU A 1 11 ? -2.170 -4.976 -2.419 1.00 35.34 3 LEU A CA 12
ATOM 13635 C C . LEU A 1 11 ? -2.711 -5.930 -3.479 1.00 53.22 3 LEU A C 12
ATOM 13636 O O . LEU A 1 11 ? -2.518 -5.718 -4.677 1.00 22.54 3 LEU A O 12
ATOM 13652 N N . LYS A 1 12 ? -3.392 -6.979 -3.032 1.00 31.52 4 LYS A N 12
ATOM 13653 C CA . LYS A 1 12 ? -3.965 -7.965 -3.941 1.00 50.32 4 LYS A CA 12
ATOM 13654 C C . LYS A 1 12 ? -5.489 -7.943 -3.877 1.00 21.10 4 LYS A C 12
ATOM 13655 O O . LYS A 1 12 ? -6.082 -8.301 -2.860 1.00 35.43 4 LYS A O 12
ATOM 13674 N N . VAL A 1 13 ? -6.117 -7.522 -4.970 1.00 41.12 5 VAL A N 12
ATOM 13675 C CA . VAL A 1 13 ? -7.572 -7.456 -5.039 1.00 21.43 5 VAL A CA 12
ATOM 13676 C C . VAL A 1 13 ? -8.135 -8.606 -5.867 1.00 14.33 5 VAL A C 12
ATOM 13677 O O . VAL A 1 13 ? -7.698 -8.848 -6.992 1.00 24.54 5 VAL A O 12
ATOM 13690 N N . LYS A 1 14 ? -9.110 -9.311 -5.303 1.00 72.22 6 LYS A N 12
ATOM 13691 C CA . LYS A 1 14 ? -9.737 -10.435 -5.989 1.00 23.11 6 LYS A CA 12
ATOM 13692 C C . LYS A 1 14 ? -11.256 -10.296 -5.987 1.00 3.44 6 LYS A C 12
ATOM 13693 O O . LYS A 1 14 ? -11.882 -10.224 -4.928 1.00 42.25 6 LYS A O 12
ATOM 13712 N N . THR A 1 15 ? -11.844 -10.259 -7.178 1.00 71.02 7 THR A N 12
ATOM 13713 C CA . THR A 1 15 ? -13.289 -10.129 -7.313 1.00 53.43 7 THR A CA 12
ATOM 13714 C C . THR A 1 15 ? -13.967 -11.494 -7.309 1.00 14.11 7 THR A C 12
ATOM 13715 O O . THR A 1 15 ? -13.303 -12.529 -7.365 1.00 4.44 7 THR A O 12
ATOM 13726 N N . VAL A 1 16 ? -15.295 -11.490 -7.243 1.00 30.01 8 VAL A N 12
ATOM 13727 C CA . VAL A 1 16 ? -16.064 -12.729 -7.233 1.00 44.01 8 VAL A CA 12
ATOM 13728 C C . VAL A 1 16 ? -15.993 -13.430 -8.585 1.00 53.01 8 VAL A C 12
ATOM 13729 O O . VAL A 1 16 ? -16.417 -14.577 -8.724 1.00 21.43 8 VAL A O 12
ATOM 13742 N N . SER A 1 17 ? -15.455 -12.732 -9.580 1.00 62.10 9 SER A N 12
ATOM 13743 C CA . SER A 1 17 ? -15.332 -13.286 -10.923 1.00 64.32 9 SER A CA 12
ATOM 13744 C C . SER A 1 17 ? -14.034 -14.076 -11.068 1.00 52.12 9 SER A C 12
ATOM 13745 O O . SER A 1 17 ? -13.630 -14.428 -12.175 1.00 61.42 9 SER A O 12
ATOM 13753 N N . ASN A 1 18 ? -13.387 -14.350 -9.940 1.00 45.14 10 ASN A N 12
ATOM 13754 C CA . ASN A 1 18 ? -12.134 -15.097 -9.940 1.00 72.34 10 ASN A CA 12
ATOM 13755 C C . ASN A 1 18 ? -11.019 -14.290 -10.597 1.00 43.21 10 ASN A C 12
ATOM 13756 O O . ASN A 1 18 ? -10.100 -14.851 -11.195 1.00 53.53 10 ASN A O 12
ATOM 13767 N N . LYS A 1 19 ? -11.105 -12.969 -10.481 1.00 2.02 11 LYS A N 12
ATOM 13768 C CA . LYS A 1 19 ? -10.103 -12.082 -11.061 1.00 21.44 11 LYS A CA 12
ATOM 13769 C C . LYS A 1 19 ? -9.235 -11.458 -9.973 1.00 44.32 11 LYS A C 12
ATOM 13770 O O . LYS A 1 19 ? -9.662 -10.537 -9.276 1.00 22.51 11 LYS A O 12
ATOM 13789 N N . VAL A 1 20 ? -8.013 -11.963 -9.835 1.00 2.22 12 VAL A N 12
ATOM 13790 C CA . VAL A 1 20 ? -7.083 -11.452 -8.834 1.00 74.41 12 VAL A CA 12
ATOM 13791 C C . VAL A 1 20 ? -5.981 -10.621 -9.481 1.00 32.20 12 VAL A C 12
ATOM 13792 O O . VAL A 1 20 ? -5.316 -11.073 -10.413 1.00 44.24 12 VAL A O 12
ATOM 13805 N N . ILE A 1 21 ? -5.793 -9.405 -8.980 1.00 35.12 13 ILE A N 12
ATOM 13806 C CA . ILE A 1 21 ? -4.770 -8.511 -9.508 1.00 74.31 13 ILE A CA 12
ATOM 13807 C C . ILE A 1 21 ? -3.872 -7.985 -8.394 1.00 65.42 13 ILE A C 12
ATOM 13808 O O . ILE A 1 21 ? -4.329 -7.278 -7.497 1.00 22.54 13 ILE A O 12
ATOM 13824 N N . GLN A 1 22 ? -2.591 -8.334 -8.460 1.00 63.25 14 GLN A N 12
ATOM 13825 C CA . GLN A 1 22 ? -1.627 -7.896 -7.458 1.00 12.04 14 GLN A CA 12
ATOM 13826 C C . GLN A 1 22 ? -0.707 -6.818 -8.021 1.00 71.11 14 GLN A C 12
ATOM 13827 O O . GLN A 1 22 ? 0.072 -7.072 -8.941 1.00 15.13 14 GLN A O 12
ATOM 13841 N N . ILE A 1 23 ? -0.803 -5.615 -7.464 1.00 64.43 15 ILE A N 12
ATOM 13842 C CA . ILE A 1 23 ? 0.022 -4.500 -7.911 1.00 51.43 15 ILE A CA 12
ATOM 13843 C C . ILE A 1 23 ? 0.874 -3.954 -6.771 1.00 24.45 15 ILE A C 12
ATOM 13844 O O . ILE A 1 23 ? 0.507 -4.061 -5.600 1.00 25.12 15 ILE A O 12
ATOM 13860 N N . THR A 1 24 ? 2.015 -3.367 -7.120 1.00 21.44 16 THR A N 12
ATOM 13861 C CA . THR A 1 24 ? 2.920 -2.804 -6.126 1.00 22.32 16 THR A CA 12
ATOM 13862 C C . THR A 1 24 ? 3.081 -1.301 -6.318 1.00 10.31 16 THR A C 12
ATOM 13863 O O . THR A 1 24 ? 4.189 -0.807 -6.530 1.00 75.34 16 THR A O 12
ATOM 13874 N N . SER A 1 25 ? 1.969 -0.577 -6.241 1.00 51.32 17 SER A N 12
ATOM 13875 C CA . SER A 1 25 ? 1.986 0.872 -6.410 1.00 25.41 17 SER A CA 12
ATOM 13876 C C . SER A 1 25 ? 0.643 1.480 -6.019 1.00 41.44 17 SER A C 12
ATOM 13877 O O . SER A 1 25 ? -0.202 1.749 -6.874 1.00 73.32 17 SER A O 12
ATOM 13885 N N . LEU A 1 26 ? 0.453 1.696 -4.722 1.00 62.24 18 LEU A N 12
ATOM 13886 C CA . LEU A 1 26 ? -0.787 2.273 -4.216 1.00 52.23 18 LEU A CA 12
ATOM 13887 C C . LEU A 1 26 ? -0.572 3.714 -3.763 1.00 73.31 18 LEU A C 12
ATOM 13888 O O . LEU A 1 26 ? 0.531 4.095 -3.369 1.00 74.40 18 LEU A O 12
ATOM 13904 N N . THR A 1 27 ? -1.634 4.511 -3.820 1.00 14.33 19 THR A N 12
ATOM 13905 C CA . THR A 1 27 ? -1.563 5.909 -3.414 1.00 42.44 19 THR A CA 12
ATOM 13906 C C . THR A 1 27 ? -1.651 6.048 -1.899 1.00 31.31 19 THR A C 12
ATOM 13907 O O . THR A 1 27 ? -1.809 5.058 -1.184 1.00 15.01 19 THR A O 12
ATOM 13918 N N . ASP A 1 28 ? -1.549 7.281 -1.415 1.00 64.41 20 ASP A N 12
ATOM 13919 C CA . ASP A 1 28 ? -1.619 7.549 0.017 1.00 62.54 20 ASP A CA 12
ATOM 13920 C C . ASP A 1 28 ? -2.716 8.562 0.327 1.00 44.44 20 ASP A C 12
ATOM 13921 O O . ASP A 1 28 ? -2.960 8.892 1.487 1.00 32.24 20 ASP A O 12
ATOM 13930 N N . ASP A 1 29 ? -3.372 9.054 -0.718 1.00 40.14 21 ASP A N 12
ATOM 13931 C CA . ASP A 1 29 ? -4.443 10.031 -0.558 1.00 60.22 21 ASP A CA 12
ATOM 13932 C C . ASP A 1 29 ? -5.801 9.340 -0.475 1.00 64.04 21 ASP A C 12
ATOM 13933 O O . ASP A 1 29 ? -6.603 9.631 0.411 1.00 61.14 21 ASP A O 12
ATOM 13942 N N . ASN A 1 30 ? -6.051 8.424 -1.406 1.00 4.41 22 ASN A N 12
ATOM 13943 C CA . ASN A 1 30 ? -7.312 7.693 -1.439 1.00 50.21 22 ASN A CA 12
ATOM 13944 C C . ASN A 1 30 ? -7.077 6.195 -1.268 1.00 52.41 22 ASN A C 12
ATOM 13945 O O . ASN A 1 30 ? -7.696 5.551 -0.420 1.00 64.13 22 ASN A O 12
ATOM 13956 N N . THR A 1 31 ? -6.178 5.646 -2.079 1.00 52.43 23 THR A N 12
ATOM 13957 C CA . THR A 1 31 ? -5.861 4.225 -2.019 1.00 14.12 23 THR A CA 12
ATOM 13958 C C . THR A 1 31 ? -7.078 3.375 -2.365 1.00 55.35 23 THR A C 12
ATOM 13959 O O . THR A 1 31 ? -7.259 2.973 -3.515 1.00 61.31 23 THR A O 12
ATOM 13970 N N . ILE A 1 32 ? -7.911 3.106 -1.365 1.00 42.52 24 ILE A N 12
ATOM 13971 C CA . ILE A 1 32 ? -9.112 2.306 -1.566 1.00 30.31 24 ILE A CA 12
ATOM 13972 C C . ILE A 1 32 ? -10.049 2.963 -2.573 1.00 51.14 24 ILE A C 12
ATOM 13973 O O . ILE A 1 32 ? -10.331 2.402 -3.632 1.00 1.40 24 ILE A O 12
ATOM 13989 N N . ALA A 1 33 ? -10.527 4.157 -2.237 1.00 73.41 25 ALA A N 12
ATOM 13990 C CA . ALA A 1 33 ? -11.429 4.893 -3.114 1.00 35.21 25 ALA A CA 12
ATOM 13991 C C . ALA A 1 33 ? -10.837 5.042 -4.511 1.00 3.52 25 ALA A C 12
ATOM 13992 O O . ALA A 1 33 ? -11.557 5.002 -5.508 1.00 21.43 25 ALA A O 12
ATOM 13999 N N . GLU A 1 34 ? -9.520 5.217 -4.575 1.00 33.44 26 GLU A N 12
ATOM 14000 C CA . GLU A 1 34 ? -8.832 5.374 -5.851 1.00 32.04 26 GLU A CA 12
ATOM 14001 C C . GLU A 1 34 ? -8.846 4.069 -6.641 1.00 22.53 26 GLU A C 12
ATOM 14002 O O . GLU A 1 34 ? -9.053 4.067 -7.855 1.00 22.50 26 GLU A O 12
ATOM 14014 N N . LEU A 1 35 ? -8.623 2.960 -5.944 1.00 34.24 27 LEU A N 12
ATOM 14015 C CA . LEU A 1 35 ? -8.609 1.647 -6.579 1.00 33.42 27 LEU A CA 12
ATOM 14016 C C . LEU A 1 35 ? -9.996 1.276 -7.094 1.00 52.13 27 LEU A C 12
ATOM 14017 O O . LEU A 1 35 ? -10.157 0.887 -8.251 1.00 71.12 27 LEU A O 12
ATOM 14033 N N . LYS A 1 36 ? -10.996 1.402 -6.229 1.00 34.43 28 LYS A N 12
ATOM 14034 C CA . LYS A 1 36 ? -12.371 1.084 -6.596 1.00 32.30 28 LYS A CA 12
ATOM 14035 C C . LYS A 1 36 ? -12.886 2.047 -7.661 1.00 33.40 28 LYS A C 12
ATOM 14036 O O . LYS A 1 36 ? -13.594 1.646 -8.584 1.00 31.21 28 LYS A O 12
ATOM 14055 N N . GLY A 1 37 ? -12.525 3.319 -7.527 1.00 3.22 29 GLY A N 12
ATOM 14056 C CA . GLY A 1 37 ? -12.959 4.319 -8.485 1.00 65.45 29 GLY A CA 12
ATOM 14057 C C . GLY A 1 37 ? -12.332 4.122 -9.852 1.00 32.33 29 GLY A C 12
ATOM 14058 O O . GLY A 1 37 ? -12.954 4.406 -10.875 1.00 54.14 29 GLY A O 12
ATOM 14062 N N . LYS A 1 38 ? -11.096 3.635 -9.870 1.00 30.04 30 LYS A N 12
ATOM 14063 C CA . LYS A 1 38 ? -10.384 3.400 -11.120 1.00 5.31 30 LYS A CA 12
ATOM 14064 C C . LYS A 1 38 ? -10.927 2.166 -11.832 1.00 63.32 30 LYS A C 12
ATOM 14065 O O . LYS A 1 38 ? -10.947 2.105 -13.062 1.00 60.23 30 LYS A O 12
ATOM 14084 N N . LEU A 1 39 ? -11.367 1.185 -11.053 1.00 32.55 31 LEU A N 12
ATOM 14085 C CA . LEU A 1 39 ? -11.913 -0.049 -11.609 1.00 43.32 31 LEU A CA 12
ATOM 14086 C C . LEU A 1 39 ? -13.252 0.208 -12.293 1.00 43.00 31 LEU A C 12
ATOM 14087 O O . LEU A 1 39 ? -13.510 -0.302 -13.383 1.00 11.42 31 LEU A O 12
ATOM 14103 N N . GLU A 1 40 ? -14.098 1.003 -11.646 1.00 11.10 32 GLU A N 12
ATOM 14104 C CA . GLU A 1 40 ? -15.410 1.328 -12.193 1.00 41.25 32 GLU A CA 12
ATOM 14105 C C . GLU A 1 40 ? -15.279 2.198 -13.440 1.00 43.14 32 GLU A C 12
ATOM 14106 O O . GLU A 1 40 ? -15.987 1.998 -14.426 1.00 75.21 32 GLU A O 12
ATOM 14118 N N . GLU A 1 41 ? -14.367 3.164 -13.388 1.00 13.45 33 GLU A N 12
ATOM 14119 C CA . GLU A 1 41 ? -14.144 4.066 -14.512 1.00 34.41 33 GLU A CA 12
ATOM 14120 C C . GLU A 1 41 ? -13.530 3.320 -15.693 1.00 54.04 33 GLU A C 12
ATOM 14121 O O . GLU A 1 41 ? -13.810 3.632 -16.851 1.00 20.31 33 GLU A O 12
ATOM 14133 N N . SER A 1 42 ? -12.692 2.334 -15.392 1.00 24.11 34 SER A N 12
ATOM 14134 C CA . SER A 1 42 ? -12.034 1.546 -16.428 1.00 10.20 34 SER A CA 12
ATOM 14135 C C . SER A 1 42 ? -13.057 0.765 -17.248 1.00 4.32 34 SER A C 12
ATOM 14136 O O . SER A 1 42 ? -12.985 0.728 -18.476 1.00 25.24 34 SER A O 12
ATOM 14144 N N . GLU A 1 43 ? -14.008 0.143 -16.558 1.00 42.14 35 GLU A N 12
ATOM 14145 C CA . GLU A 1 43 ? -15.045 -0.638 -17.222 1.00 42.05 35 GLU A CA 12
ATOM 14146 C C . GLU A 1 43 ? -16.182 0.261 -17.699 1.00 43.24 35 GLU A C 12
ATOM 14147 O O . GLU A 1 43 ? -17.113 -0.195 -18.362 1.00 23.24 35 GLU A O 12
ATOM 14159 N N . GLY A 1 44 ? -16.098 1.543 -17.357 1.00 13.34 36 GLY A N 12
ATOM 14160 C CA . GLY A 1 44 ? -17.126 2.487 -17.757 1.00 21.40 36 GLY A CA 12
ATOM 14161 C C . GLY A 1 44 ? -18.223 2.624 -16.720 1.00 24.12 36 GLY A C 12
ATOM 14162 O O . GLY A 1 44 ? -18.639 3.735 -16.391 1.00 53.10 36 GLY A O 12
ATOM 14166 N N . ILE A 1 45 ? -18.692 1.493 -16.204 1.00 74.14 37 ILE A N 12
ATOM 14167 C CA . ILE A 1 45 ? -19.748 1.493 -15.199 1.00 61.52 37 ILE A CA 12
ATOM 14168 C C . ILE A 1 45 ? -19.469 0.463 -14.110 1.00 31.52 37 ILE A C 12
ATOM 14169 O O . ILE A 1 45 ? -18.771 -0.529 -14.322 1.00 42.12 37 ILE A O 12
ATOM 14185 N N . PRO A 1 46 ? -20.029 0.700 -12.914 1.00 63.31 38 PRO A N 12
ATOM 14186 C CA . PRO A 1 46 ? -19.857 -0.197 -11.768 1.00 23.44 38 PRO A CA 12
ATOM 14187 C C . PRO A 1 46 ? -20.585 -1.524 -11.955 1.00 11.21 38 PRO A C 12
ATOM 14188 O O . PRO A 1 46 ? -21.713 -1.560 -12.445 1.00 42.05 38 PRO A O 12
ATOM 14199 N N . GLY A 1 47 ? -19.933 -2.613 -11.560 1.00 62.22 39 GLY A N 12
ATOM 14200 C CA . GLY A 1 47 ? -20.535 -3.927 -11.693 1.00 25.02 39 GLY A CA 12
ATOM 14201 C C . GLY A 1 47 ? -21.922 -3.993 -11.087 1.00 13.04 39 GLY A C 12
ATOM 14202 O O . GLY A 1 47 ? -22.847 -4.530 -11.694 1.00 72.32 39 GLY A O 12
ATOM 14206 N N . ASN A 1 48 ? -22.068 -3.446 -9.884 1.00 24.21 40 ASN A N 12
ATOM 14207 C CA . ASN A 1 48 ? -23.353 -3.447 -9.194 1.00 65.40 40 ASN A CA 12
ATOM 14208 C C . ASN A 1 48 ? -23.219 -2.854 -7.795 1.00 31.54 40 ASN A C 12
ATOM 14209 O O . ASN A 1 48 ? -23.676 -1.742 -7.535 1.00 43.41 40 ASN A O 12
ATOM 14220 N N . MET A 1 49 ? -22.590 -3.606 -6.897 1.00 43.11 41 MET A N 12
ATOM 14221 C CA . MET A 1 49 ? -22.394 -3.154 -5.524 1.00 55.35 41 MET A CA 12
ATOM 14222 C C . MET A 1 49 ? -20.962 -2.675 -5.308 1.00 54.03 41 MET A C 12
ATOM 14223 O O . MET A 1 49 ? -20.725 -1.699 -4.596 1.00 35.13 41 MET A O 12
ATOM 14237 N N . ILE A 1 50 ? -20.012 -3.367 -5.927 1.00 70.40 42 ILE A N 12
ATOM 14238 C CA . ILE A 1 50 ? -18.604 -3.012 -5.802 1.00 51.52 42 ILE A CA 12
ATOM 14239 C C . ILE A 1 50 ? -18.218 -2.800 -4.342 1.00 40.22 42 ILE A C 12
ATOM 14240 O O . ILE A 1 50 ? -17.718 -1.738 -3.970 1.00 23.45 42 ILE A O 12
ATOM 14256 N N . ARG A 1 51 ? -18.452 -3.818 -3.520 1.00 51.43 43 ARG A N 12
ATOM 14257 C CA . ARG A 1 51 ? -18.128 -3.743 -2.101 1.00 33.42 43 ARG A CA 12
ATOM 14258 C C . ARG A 1 51 ? -17.111 -4.815 -1.719 1.00 0.45 43 ARG A C 12
ATOM 14259 O O . ARG A 1 51 ? -17.378 -6.011 -1.838 1.00 55.01 43 ARG A O 12
ATOM 14280 N N . LEU A 1 52 ? -15.944 -4.377 -1.259 1.00 62.31 44 LEU A N 12
ATOM 14281 C CA . LEU A 1 52 ? -14.885 -5.298 -0.859 1.00 73.34 44 LEU A CA 12
ATOM 14282 C C . LEU A 1 52 ? -14.766 -5.364 0.660 1.00 71.42 44 LEU A C 12
ATOM 14283 O O . LEU A 1 52 ? -15.161 -4.436 1.365 1.00 2.12 44 LEU A O 12
ATOM 14299 N N . VAL A 1 53 ? -14.217 -6.468 1.158 1.00 40.13 45 VAL A N 12
ATOM 14300 C CA . VAL A 1 53 ? -14.042 -6.654 2.593 1.00 32.22 45 VAL A CA 12
ATOM 14301 C C . VAL A 1 53 ? -12.566 -6.757 2.958 1.00 4.02 45 VAL A C 12
ATOM 14302 O O . VAL A 1 53 ? -11.867 -7.668 2.512 1.00 0.53 45 VAL A O 12
ATOM 14315 N N . TYR A 1 54 ? -12.096 -5.818 3.772 1.00 15.11 46 TYR A N 12
ATOM 14316 C CA . TYR A 1 54 ? -10.702 -5.801 4.196 1.00 25.22 46 TYR A CA 12
ATOM 14317 C C . TYR A 1 54 ? -10.547 -6.412 5.586 1.00 52.03 46 TYR A C 12
ATOM 14318 O O . TYR A 1 54 ? -11.061 -5.880 6.569 1.00 34.22 46 TYR A O 12
ATOM 14336 N N . GLN A 1 55 ? -9.835 -7.532 5.657 1.00 42.31 47 GLN A N 12
ATOM 14337 C CA . GLN A 1 55 ? -9.612 -8.216 6.925 1.00 12.43 47 GLN A CA 12
ATOM 14338 C C . GLN A 1 55 ? -10.936 -8.539 7.609 1.00 35.10 47 GLN A C 12
ATOM 14339 O O . GLN A 1 55 ? -11.038 -8.508 8.835 1.00 43.13 47 GLN A O 12
ATOM 14353 N N . GLY A 1 56 ? -11.951 -8.850 6.807 1.00 3.22 48 GLY A N 12
ATOM 14354 C CA . GLY A 1 56 ? -13.256 -9.174 7.353 1.00 24.12 48 GLY A CA 12
ATOM 14355 C C . GLY A 1 56 ? -14.026 -7.942 7.784 1.00 54.01 48 GLY A C 12
ATOM 14356 O O . GLY A 1 56 ? -15.087 -8.047 8.401 1.00 63.53 48 GLY A O 12
ATOM 14360 N N . LYS A 1 57 ? -13.493 -6.769 7.460 1.00 24.03 49 LYS A N 12
ATOM 14361 C CA . LYS A 1 57 ? -14.136 -5.510 7.818 1.00 71.44 49 LYS A CA 12
ATOM 14362 C C . LYS A 1 57 ? -14.571 -4.749 6.570 1.00 55.51 49 LYS A C 12
ATOM 14363 O O . LYS A 1 57 ? -14.107 -5.032 5.466 1.00 1.51 49 LYS A O 12
ATOM 14382 N N . GLN A 1 58 ? -15.464 -3.781 6.754 1.00 31.12 50 GLN A N 12
ATOM 14383 C CA . GLN A 1 58 ? -15.961 -2.979 5.643 1.00 45.44 50 GLN A CA 12
ATOM 14384 C C . GLN A 1 58 ? -15.628 -1.504 5.845 1.00 50.04 50 GLN A C 12
ATOM 14385 O O . GLN A 1 58 ? -15.243 -1.088 6.938 1.00 14.52 50 GLN A O 12
ATOM 14399 N N . LEU A 1 59 ? -15.778 -0.718 4.784 1.00 30.30 51 LEU A N 12
ATOM 14400 C CA . LEU A 1 59 ? -15.493 0.711 4.844 1.00 13.25 51 LEU A CA 12
ATOM 14401 C C . LEU A 1 59 ? -14.019 0.961 5.148 1.00 35.53 51 LEU A C 12
ATOM 14402 O O . LEU A 1 59 ? -13.614 1.000 6.309 1.00 1.43 51 LEU A O 12
ATOM 14418 N N . GLU A 1 60 ? -13.224 1.130 4.097 1.00 71.34 52 GLU A N 12
ATOM 14419 C CA . GLU A 1 60 ? -11.795 1.377 4.252 1.00 34.22 52 GLU A CA 12
ATOM 14420 C C . GLU A 1 60 ? -11.395 2.691 3.588 1.00 11.23 52 GLU A C 12
ATOM 14421 O O . GLU A 1 60 ? -10.235 3.099 3.644 1.00 22.01 52 GLU A O 12
ATOM 14433 N N . ASP A 1 61 ? -12.364 3.349 2.960 1.00 25.32 53 ASP A N 12
ATOM 14434 C CA . ASP A 1 61 ? -12.114 4.617 2.286 1.00 44.24 53 ASP A CA 12
ATOM 14435 C C . ASP A 1 61 ? -11.476 5.623 3.239 1.00 44.04 53 ASP A C 12
ATOM 14436 O O . ASP A 1 61 ? -10.599 6.392 2.847 1.00 5.34 53 ASP A O 12
ATOM 14445 N N . GLU A 1 62 ? -11.923 5.611 4.490 1.00 14.23 54 GLU A N 12
ATOM 14446 C CA . GLU A 1 62 ? -11.397 6.524 5.498 1.00 42.20 54 GLU A CA 12
ATOM 14447 C C . GLU A 1 62 ? -9.942 6.197 5.822 1.00 61.14 54 GLU A C 12
ATOM 14448 O O . GLU A 1 62 ? -9.209 7.031 6.353 1.00 41.42 54 GLU A O 12
ATOM 14460 N N . LYS A 1 63 ? -9.530 4.976 5.498 1.00 34.41 55 LYS A N 12
ATOM 14461 C CA . LYS A 1 63 ? -8.164 4.536 5.753 1.00 62.33 55 LYS A CA 12
ATOM 14462 C C . LYS A 1 63 ? -7.322 4.614 4.483 1.00 23.22 55 LYS A C 12
ATOM 14463 O O . LYS A 1 63 ? -6.465 3.763 4.242 1.00 33.00 55 LYS A O 12
ATOM 14482 N N . ARG A 1 64 ? -7.570 5.640 3.676 1.00 0.01 56 ARG A N 12
ATOM 14483 C CA . ARG A 1 64 ? -6.834 5.829 2.432 1.00 71.33 56 ARG A CA 12
ATOM 14484 C C . ARG A 1 64 ? -5.331 5.715 2.667 1.00 43.34 56 ARG A C 12
ATOM 14485 O O . ARG A 1 64 ? -4.687 4.775 2.198 1.00 54.21 56 ARG A O 12
ATOM 14506 N N . LEU A 1 65 ? -4.777 6.679 3.394 1.00 24.43 57 LEU A N 12
ATOM 14507 C CA . LEU A 1 65 ? -3.348 6.688 3.691 1.00 34.34 57 LEU A CA 12
ATOM 14508 C C . LEU A 1 65 ? -2.988 5.571 4.666 1.00 1.54 57 LEU A C 12
ATOM 14509 O O . LEU A 1 65 ? -1.913 4.978 4.578 1.00 61.10 57 LEU A O 12
ATOM 14525 N N . LYS A 1 66 ? -3.895 5.289 5.596 1.00 63.14 58 LYS A N 12
ATOM 14526 C CA . LYS A 1 66 ? -3.675 4.241 6.586 1.00 54.41 58 LYS A CA 12
ATOM 14527 C C . LYS A 1 66 ? -3.438 2.895 5.910 1.00 21.20 58 LYS A C 12
ATOM 14528 O O . LYS A 1 66 ? -2.774 2.019 6.465 1.00 1.45 58 LYS A O 12
ATOM 14547 N N . ASP A 1 67 ? -3.983 2.737 4.709 1.00 61.40 59 ASP A N 12
ATOM 14548 C CA . ASP A 1 67 ? -3.828 1.497 3.956 1.00 1.22 59 ASP A CA 12
ATOM 14549 C C . ASP A 1 67 ? -2.503 1.482 3.201 1.00 43.43 59 ASP A C 12
ATOM 14550 O O . ASP A 1 67 ? -2.058 0.436 2.728 1.00 3.21 59 ASP A O 12
ATOM 14559 N N . TYR A 1 68 ? -1.878 2.649 3.090 1.00 2.31 60 TYR A N 12
ATOM 14560 C CA . TYR A 1 68 ? -0.605 2.771 2.389 1.00 52.21 60 TYR A CA 12
ATOM 14561 C C . TYR A 1 68 ? 0.551 2.316 3.275 1.00 53.23 60 TYR A C 12
ATOM 14562 O O . TYR A 1 68 ? 1.625 1.974 2.783 1.00 64.32 60 TYR A O 12
ATOM 14580 N N . GLN A 1 69 ? 0.320 2.315 4.584 1.00 53.44 61 GLN A N 12
ATOM 14581 C CA . GLN A 1 69 ? 1.341 1.903 5.539 1.00 61.32 61 GLN A CA 12
ATOM 14582 C C . GLN A 1 69 ? 1.364 0.385 5.690 1.00 53.21 61 GLN A C 12
ATOM 14583 O O . GLN A 1 69 ? 2.278 -0.174 6.295 1.00 34.21 61 GLN A O 12
ATOM 14597 N N . MET A 1 70 ? 0.352 -0.275 5.136 1.00 13.32 62 MET A N 12
ATOM 14598 C CA . MET A 1 70 ? 0.257 -1.728 5.209 1.00 35.13 62 MET A CA 12
ATOM 14599 C C . MET A 1 70 ? 1.135 -2.384 4.149 1.00 72.42 62 MET A C 12
ATOM 14600 O O . MET A 1 70 ? 2.024 -3.174 4.467 1.00 12.05 62 MET A O 12
ATOM 14614 N N . SER A 1 71 ? 0.879 -2.053 2.887 1.00 5.22 63 SER A N 12
ATOM 14615 C CA . SER A 1 71 ? 1.645 -2.614 1.780 1.00 55.44 63 SER A CA 12
ATOM 14616 C C . SER A 1 71 ? 1.674 -4.137 1.856 1.00 22.01 63 SER A C 12
ATOM 14617 O O . SER A 1 71 ? 2.663 -4.769 1.487 1.00 45.22 63 SER A O 12
ATOM 14625 N N . ALA A 1 72 ? 0.582 -4.720 2.339 1.00 72.34 64 ALA A N 12
ATOM 14626 C CA . ALA A 1 72 ? 0.481 -6.169 2.462 1.00 34.13 64 ALA A CA 12
ATOM 14627 C C . ALA A 1 72 ? -0.881 -6.579 3.013 1.00 21.30 64 ALA A C 12
ATOM 14628 O O . ALA A 1 72 ? -0.973 -7.425 3.902 1.00 3.31 64 ALA A O 12
ATOM 14635 N N . GLY A 1 73 ? -1.937 -5.974 2.479 1.00 53.31 65 GLY A N 12
ATOM 14636 C CA . GLY A 1 73 ? -3.280 -6.289 2.930 1.00 10.04 65 GLY A CA 12
ATOM 14637 C C . GLY A 1 73 ? -4.140 -6.874 1.828 1.00 51.12 65 GLY A C 12
ATOM 14638 O O . GLY A 1 73 ? -4.471 -6.189 0.860 1.00 22.32 65 GLY A O 12
ATOM 14642 N N . ALA A 1 74 ? -4.502 -8.144 1.973 1.00 61.52 66 ALA A N 12
ATOM 14643 C CA . ALA A 1 74 ? -5.329 -8.821 0.981 1.00 22.13 66 ALA A CA 12
ATOM 14644 C C . ALA A 1 74 ? -6.696 -8.156 0.861 1.00 61.43 66 ALA A C 12
ATOM 14645 O O . ALA A 1 74 ? -7.331 -7.830 1.864 1.00 24.34 66 ALA A O 12
ATOM 14652 N N . THR A 1 75 ? -7.145 -7.957 -0.375 1.00 10.13 67 THR A N 12
ATOM 14653 C CA . THR A 1 75 ? -8.436 -7.329 -0.627 1.00 20.25 67 THR A CA 12
ATOM 14654 C C . THR A 1 75 ? -9.329 -8.229 -1.472 1.00 73.25 67 THR A C 12
ATOM 14655 O O . THR A 1 75 ? -8.864 -8.878 -2.410 1.00 32.34 67 THR A O 12
ATOM 14666 N N . PHE A 1 76 ? -10.615 -8.263 -1.137 1.00 24.32 68 PHE A N 12
ATOM 14667 C CA . PHE A 1 76 ? -11.574 -9.085 -1.866 1.00 43.31 68 PHE A CA 12
ATOM 14668 C C . PHE A 1 76 ? -12.799 -8.267 -2.263 1.00 14.13 68 PHE A C 12
ATOM 14669 O O . PHE A 1 76 ? -13.572 -7.831 -1.408 1.00 43.45 68 PHE A O 12
ATOM 14686 N N . HIS A 1 77 ? -12.971 -8.062 -3.565 1.00 21.40 69 HIS A N 12
ATOM 14687 C CA . HIS A 1 77 ? -14.102 -7.297 -4.076 1.00 54.01 69 HIS A CA 12
ATOM 14688 C C . HIS A 1 77 ? -15.298 -8.207 -4.342 1.00 11.32 69 HIS A C 12
ATOM 14689 O O . HIS A 1 77 ? -15.137 -9.352 -4.763 1.00 53.31 69 HIS A O 12
ATOM 14703 N N . MET A 1 78 ? -16.496 -7.689 -4.092 1.00 34.12 70 MET A N 12
ATOM 14704 C CA . MET A 1 78 ? -17.719 -8.455 -4.305 1.00 21.23 70 MET A CA 12
ATOM 14705 C C . MET A 1 78 ? -18.710 -7.672 -5.160 1.00 5.40 70 MET A C 12
ATOM 14706 O O . MET A 1 78 ? -18.964 -6.493 -4.911 1.00 23.23 70 MET A O 12
ATOM 14720 N N . VAL A 1 79 ? -19.266 -8.334 -6.170 1.00 0.45 71 VAL A N 12
ATOM 14721 C CA . VAL A 1 79 ? -20.229 -7.699 -7.061 1.00 74.01 71 VAL A CA 12
ATOM 14722 C C . VAL A 1 79 ? -21.529 -8.494 -7.122 1.00 23.23 71 VAL A C 12
ATOM 14723 O O . VAL A 1 79 ? -21.568 -9.599 -7.663 1.00 34.20 71 VAL A O 12
ATOM 14736 N N . VAL A 1 80 ? -22.592 -7.924 -6.563 1.00 24.22 72 VAL A N 12
ATOM 14737 C CA . VAL A 1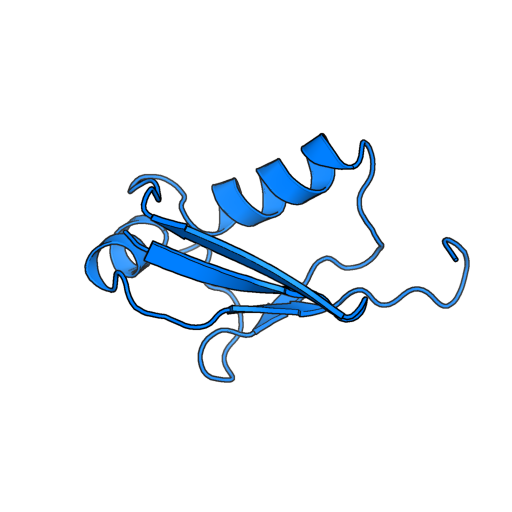 80 ? -23.894 -8.579 -6.554 1.00 54.23 72 VAL A CA 12
ATOM 14738 C C . VAL A 1 80 ? -24.722 -8.172 -7.768 1.00 42.43 72 VAL A C 12
ATOM 14739 O O . VAL A 1 80 ? -25.254 -7.063 -7.826 1.00 64.43 72 VAL A O 12
ATOM 14752 N N . ALA A 1 81 ? -24.827 -9.076 -8.736 1.00 63.14 73 ALA A N 12
ATOM 14753 C CA . ALA A 1 81 ? -25.592 -8.812 -9.949 1.00 22.33 73 ALA A CA 12
ATOM 14754 C C . ALA A 1 81 ? -26.662 -9.877 -10.165 1.00 64.23 73 ALA A C 12
ATOM 14755 O O . ALA A 1 81 ? -26.370 -10.979 -10.632 1.00 22.34 73 ALA A O 12
ATOM 14762 N N . LEU A 1 82 ? -27.901 -9.542 -9.824 1.00 22.14 74 LEU A N 12
ATOM 14763 C CA . LEU A 1 82 ? -29.015 -10.470 -9.980 1.00 72.43 74 LEU A CA 12
ATOM 14764 C C . LEU A 1 82 ? -29.924 -10.041 -11.127 1.00 74.13 74 LEU A C 12
ATOM 14765 O O . LEU A 1 82 ? -30.590 -10.870 -11.749 1.00 4.03 74 LEU A O 12
ATOM 14781 N N . ARG A 1 83 ? -29.946 -8.741 -11.404 1.00 31.43 75 ARG A N 12
ATOM 14782 C CA . ARG A 1 83 ? -30.773 -8.202 -12.477 1.00 23.22 75 ARG A CA 12
ATOM 14783 C C . ARG A 1 83 ? -30.062 -8.319 -13.822 1.00 4.12 75 ARG A C 12
ATOM 14784 O O . ARG A 1 83 ? -30.598 -8.889 -14.771 1.00 53.55 75 ARG A O 12
ATOM 14805 N N . ALA A 1 84 ? -28.851 -7.775 -13.895 1.00 32.05 76 ALA A N 12
ATOM 14806 C CA . ALA A 1 84 ? -28.066 -7.819 -15.122 1.00 32.41 76 ALA A CA 12
ATOM 14807 C C . ALA A 1 84 ? -26.601 -7.499 -14.848 1.00 43.12 76 ALA A C 12
ATOM 14808 O O . ALA A 1 84 ? -26.272 -6.849 -13.857 1.00 0.22 76 ALA A O 12
ATOM 14815 N N . GLY A 1 85 ? -25.723 -7.961 -15.734 1.00 50.51 77 GLY A N 12
ATOM 14816 C CA . GLY A 1 85 ? -24.303 -7.713 -15.569 1.00 64.30 77 GLY A CA 12
ATOM 14817 C C . GLY A 1 85 ? -23.516 -7.985 -16.836 1.00 23.32 77 GLY A C 12
ATOM 14818 O O . GLY A 1 85 ? -22.755 -8.951 -16.907 1.00 31.44 77 GLY A O 12
ATOM 14822 N N . CYS A 1 86 ? -23.699 -7.134 -17.838 1.00 53.35 78 CYS A N 12
ATOM 14823 C CA . CYS A 1 86 ? -23.002 -7.288 -19.110 1.00 71.54 78 CYS A CA 12
ATOM 14824 C C . CYS A 1 86 ? -23.236 -6.078 -20.009 1.00 65.51 78 CYS A C 12
ATOM 14825 O O . CYS A 1 86 ? -22.973 -4.942 -19.617 1.00 63.11 78 CYS A O 12
ATOM 14833 N N . MET A 1 9 ? 1.261 0.068 -0.015 1.00 71.04 1 MET A N 13
ATOM 14834 C CA . MET A 1 9 ? 2.038 0.058 -1.249 1.00 70.44 1 MET A CA 13
ATOM 14835 C C . MET A 1 9 ? 1.584 -1.072 -2.168 1.00 72.04 1 MET A C 13
ATOM 14836 O O . MET A 1 9 ? 1.021 -0.829 -3.237 1.00 1.42 1 MET A O 13
ATOM 14850 N N . LEU A 1 10 ? 1.832 -2.307 -1.747 1.00 35.20 2 LEU A N 13
ATOM 14851 C CA . LEU A 1 10 ? 1.448 -3.475 -2.533 1.00 30.14 2 LEU A CA 13
ATOM 14852 C C . LEU A 1 10 ? 0.221 -4.156 -1.933 1.00 44.44 2 LEU A C 13
ATOM 14853 O O . LEU A 1 10 ? 0.205 -4.500 -0.751 1.00 71.51 2 LEU A O 13
ATOM 14869 N N . LEU A 1 11 ? -0.803 -4.348 -2.757 1.00 12.22 3 LEU A N 13
ATOM 14870 C CA . LEU A 1 11 ? -2.034 -4.990 -2.309 1.00 53.22 3 LEU A CA 13
ATOM 14871 C C . LEU A 1 11 ? -2.569 -5.944 -3.373 1.00 2.24 3 LEU A C 13
ATOM 14872 O O . LEU A 1 11 ? -2.393 -5.718 -4.570 1.00 52.41 3 LEU A O 13
ATOM 14888 N N . LYS A 1 12 ? -3.224 -7.011 -2.928 1.00 1.45 4 LYS A N 13
ATOM 14889 C CA . LYS A 1 12 ? -3.788 -7.998 -3.840 1.00 31.32 4 LYS A CA 13
ATOM 14890 C C . LYS A 1 12 ? -5.313 -7.965 -3.803 1.00 24.04 4 LYS A C 13
ATOM 14891 O O . LYS A 1 12 ? -5.927 -8.317 -2.795 1.00 41.15 4 LYS A O 13
ATOM 14910 N N . VAL A 1 13 ? -5.918 -7.541 -4.908 1.00 21.14 5 VAL A N 13
ATOM 14911 C CA . VAL A 1 13 ? -7.371 -7.465 -5.002 1.00 41.40 5 VAL A CA 13
ATOM 14912 C C . VAL A 1 13 ? -7.932 -8.637 -5.799 1.00 13.21 5 VAL A C 13
ATOM 14913 O O . VAL A 1 13 ? -7.476 -8.926 -6.905 1.00 45.21 5 VAL A O 13
ATOM 14926 N N . LYS A 1 14 ? -8.927 -9.310 -5.230 1.00 4.23 6 LYS A N 13
ATOM 14927 C CA . LYS A 1 14 ? -9.553 -10.451 -5.887 1.00 15.44 6 LYS A CA 13
ATOM 14928 C C . LYS A 1 14 ? -11.071 -10.301 -5.906 1.00 53.32 6 LYS A C 13
ATOM 14929 O O . LYS A 1 14 ? -11.709 -10.192 -4.858 1.00 41.22 6 LYS A O 13
ATOM 14948 N N . THR A 1 15 ? -11.646 -10.297 -7.105 1.00 62.11 7 THR A N 13
ATOM 14949 C CA . THR A 1 15 ? -13.088 -10.161 -7.261 1.00 35.00 7 THR A CA 13
ATOM 14950 C C . THR A 1 15 ? -13.778 -11.519 -7.206 1.00 61.54 7 THR A C 13
ATOM 14951 O O . THR A 1 15 ? -13.121 -12.561 -7.208 1.00 52.21 7 THR A O 13
ATOM 14962 N N . VAL A 1 16 ? -15.106 -11.502 -7.158 1.00 72.45 8 VAL A N 13
ATOM 14963 C CA . VAL A 1 16 ? -15.885 -12.734 -7.105 1.00 53.43 8 VAL A CA 13
ATOM 14964 C C . VAL A 1 16 ? -15.804 -13.493 -8.425 1.00 2.03 8 VAL A C 13
ATOM 14965 O O . VAL A 1 16 ? -16.235 -14.642 -8.519 1.00 61.11 8 VAL A O 13
ATOM 14978 N N . SER A 1 17 ? -15.247 -12.843 -9.442 1.00 13.11 9 SER A N 13
ATOM 14979 C CA . SER A 1 17 ? -15.112 -13.456 -10.758 1.00 42.42 9 SER A CA 13
ATOM 14980 C C . SER A 1 17 ? -13.818 -14.258 -10.853 1.00 60.51 9 SER A C 13
ATOM 14981 O O . SER A 1 17 ? -13.403 -14.661 -11.939 1.00 4.40 9 SER A O 13
ATOM 14989 N N . ASN A 1 18 ? -13.186 -14.487 -9.707 1.00 24.53 10 ASN A N 13
ATOM 14990 C CA . ASN A 1 18 ? -11.938 -15.242 -9.659 1.00 53.33 10 ASN A CA 13
ATOM 14991 C C . ASN A 1 18 ? -10.811 -14.471 -10.339 1.00 65.21 10 ASN A C 13
ATOM 14992 O O . ASN A 1 18 ? -9.890 -15.064 -10.903 1.00 11.24 10 ASN A O 13
ATOM 15003 N N . LYS A 1 19 ? -10.888 -13.146 -10.282 1.00 33.04 11 LYS A N 13
ATOM 15004 C CA . LYS A 1 19 ? -9.874 -12.292 -10.889 1.00 73.53 11 LYS A CA 13
ATOM 15005 C C . LYS A 1 19 ? -9.013 -11.627 -9.821 1.00 44.53 11 LYS A C 13
ATOM 15006 O O . LYS A 1 19 ? -9.441 -10.674 -9.169 1.00 25.32 11 LYS A O 13
ATOM 15025 N N . VAL A 1 20 ? -7.796 -12.133 -9.649 1.00 5.41 12 VAL A N 13
ATOM 15026 C CA . VAL A 1 20 ? -6.873 -11.585 -8.662 1.00 4.11 12 VAL A CA 13
ATOM 15027 C C . VAL A 1 20 ? -5.776 -10.764 -9.331 1.00 52.31 12 VAL A C 13
ATOM 15028 O O . VAL A 1 20 ? -5.094 -11.242 -10.238 1.00 75.20 12 VAL A O 13
ATOM 15041 N N . ILE A 1 21 ? -5.612 -9.526 -8.877 1.00 43.35 13 ILE A N 13
ATOM 15042 C CA . ILE A 1 21 ? -4.597 -8.638 -9.431 1.00 64.43 13 ILE A CA 13
ATOM 15043 C C . ILE A 1 21 ? -3.696 -8.081 -8.334 1.00 64.54 13 ILE A C 13
ATOM 15044 O O . ILE A 1 21 ? -4.152 -7.354 -7.453 1.00 52.12 13 ILE A O 13
ATOM 15060 N N . GLN A 1 22 ? -2.414 -8.427 -8.397 1.00 22.33 14 GLN A N 13
ATOM 15061 C CA . GLN A 1 22 ? -1.448 -7.961 -7.409 1.00 12.52 14 GLN A CA 13
ATOM 15062 C C . GLN A 1 22 ? -0.607 -6.818 -7.967 1.00 50.44 14 GLN A C 13
ATOM 15063 O O . GLN A 1 22 ? 0.130 -6.994 -8.938 1.00 51.42 14 GLN A O 13
ATOM 15077 N N . ILE A 1 23 ? -0.722 -5.647 -7.349 1.00 35.42 15 ILE A N 13
ATOM 15078 C CA . ILE A 1 23 ? 0.028 -4.476 -7.784 1.00 62.34 15 ILE A CA 13
ATOM 15079 C C . ILE A 1 23 ? 0.920 -3.948 -6.666 1.00 14.51 15 ILE A C 13
ATOM 15080 O O . ILE A 1 23 ? 0.624 -4.126 -5.484 1.00 1.13 15 ILE A O 13
ATOM 15096 N N . THR A 1 24 ? 2.013 -3.294 -7.047 1.00 13.43 16 THR A N 13
ATOM 15097 C CA . THR A 1 24 ? 2.948 -2.738 -6.077 1.00 14.53 16 THR A CA 13
ATOM 15098 C C . THR A 1 24 ? 3.097 -1.231 -6.258 1.00 32.32 16 THR A C 13
ATOM 15099 O O . THR A 1 24 ? 4.196 -0.731 -6.495 1.00 41.12 16 THR A O 13
ATOM 15110 N N . SER A 1 25 ? 1.984 -0.513 -6.144 1.00 22.13 17 SER A N 13
ATOM 15111 C CA . SER A 1 25 ? 1.991 0.937 -6.298 1.00 61.11 17 SER A CA 13
ATOM 15112 C C . SER A 1 25 ? 0.633 1.529 -5.932 1.00 63.43 17 SER A C 13
ATOM 15113 O O . SER A 1 25 ? -0.194 1.799 -6.804 1.00 13.24 17 SER A O 13
ATOM 15121 N N . LEU A 1 26 ? 0.411 1.727 -4.638 1.00 1.12 18 LEU A N 13
ATOM 15122 C CA . LEU A 1 26 ? -0.846 2.287 -4.154 1.00 53.14 18 LEU A CA 13
ATOM 15123 C C . LEU A 1 26 ? -0.656 3.724 -3.680 1.00 4.13 18 LEU A C 13
ATOM 15124 O O . LEU A 1 26 ? 0.435 4.112 -3.259 1.00 60.51 18 LEU A O 13
ATOM 15140 N N . THR A 1 27 ? -1.725 4.511 -3.748 1.00 42.30 19 THR A N 13
ATOM 15141 C CA . THR A 1 27 ? -1.676 5.905 -3.325 1.00 11.04 19 THR A CA 13
ATOM 15142 C C . THR A 1 27 ? -1.790 6.024 -1.809 1.00 62.51 19 THR A C 13
ATOM 15143 O O . THR A 1 27 ? -1.982 5.027 -1.112 1.00 3.33 19 THR A O 13
ATOM 15154 N N . ASP A 1 28 ? -1.671 7.247 -1.306 1.00 11.14 20 ASP A N 13
ATOM 15155 C CA . ASP A 1 28 ? -1.763 7.496 0.128 1.00 25.04 20 ASP A CA 13
ATOM 15156 C C . ASP A 1 28 ? -2.847 8.525 0.433 1.00 21.33 20 ASP A C 13
ATOM 15157 O O . ASP A 1 28 ? -3.101 8.848 1.594 1.00 43.43 20 ASP A O 13
ATOM 15166 N N . ASP A 1 29 ? -3.482 9.035 -0.616 1.00 13.44 21 ASP A N 13
ATOM 15167 C CA . ASP A 1 29 ? -4.540 10.028 -0.460 1.00 65.24 21 ASP A CA 13
ATOM 15168 C C . ASP A 1 29 ? -5.908 9.358 -0.394 1.00 33.42 21 ASP A C 13
ATOM 15169 O O . ASP A 1 29 ? -6.727 9.680 0.466 1.00 50.42 21 ASP A O 13
ATOM 15178 N N . ASN A 1 30 ? -6.149 8.424 -1.308 1.00 74.33 22 ASN A N 13
ATOM 15179 C CA . ASN A 1 30 ? -7.420 7.709 -1.354 1.00 41.14 22 ASN A CA 13
ATOM 15180 C C . ASN A 1 30 ? -7.204 6.206 -1.206 1.00 53.04 22 ASN A C 13
ATOM 15181 O O . ASN A 1 30 ? -7.851 5.552 -0.387 1.00 62.13 22 ASN A O 13
ATOM 15192 N N . THR A 1 31 ? -6.290 5.663 -2.005 1.00 10.34 23 THR A N 13
ATOM 15193 C CA . THR A 1 31 ? -5.989 4.238 -1.964 1.00 22.15 23 THR A CA 13
ATOM 15194 C C . THR A 1 31 ? -7.205 3.407 -2.357 1.00 40.41 23 THR A C 13
ATOM 15195 O O . THR A 1 31 ? -7.349 3.011 -3.514 1.00 14.10 23 THR A O 13
ATOM 15206 N N . ILE A 1 32 ? -8.077 3.148 -1.389 1.00 10.13 24 ILE A N 13
ATOM 15207 C CA . ILE A 1 32 ? -9.282 2.366 -1.636 1.00 21.12 24 ILE A CA 13
ATOM 15208 C C . ILE A 1 32 ? -10.177 3.046 -2.666 1.00 61.34 24 ILE A C 13
ATOM 15209 O O . ILE A 1 32 ? -10.443 2.493 -3.733 1.00 41.13 24 ILE A O 13
ATOM 15225 N N . ALA A 1 33 ? -10.637 4.249 -2.340 1.00 53.04 25 ALA A N 13
ATOM 15226 C CA . ALA A 1 33 ? -11.499 5.007 -3.239 1.00 71.42 25 ALA A CA 13
ATOM 15227 C C . ALA A 1 33 ? -10.871 5.135 -4.623 1.00 55.00 25 ALA A C 13
ATOM 15228 O O . ALA A 1 33 ? -11.569 5.096 -5.636 1.00 44.22 25 ALA A O 13
ATOM 15235 N N . GLU A 1 34 ? -9.551 5.289 -4.657 1.00 75.12 26 GLU A N 13
ATOM 15236 C CA . GLU A 1 34 ? -8.831 5.425 -5.918 1.00 33.32 26 GLU A CA 13
ATOM 15237 C C . GLU A 1 34 ? -8.849 4.114 -6.699 1.00 32.34 26 GLU A C 13
ATOM 15238 O O . GLU A 1 34 ? -9.029 4.106 -7.917 1.00 65.02 26 GLU A O 13
ATOM 15250 N N . LEU A 1 35 ? -8.662 3.007 -5.989 1.00 25.34 27 LEU A N 13
ATOM 15251 C CA . LEU A 1 35 ? -8.655 1.689 -6.614 1.00 33.32 27 LEU A CA 13
ATOM 15252 C C . LEU A 1 35 ? -10.036 1.339 -7.161 1.00 24.12 27 LEU A C 13
ATOM 15253 O O . LEU A 1 35 ? -10.175 0.944 -8.318 1.00 61.54 27 LEU A O 13
ATOM 15269 N N . LYS A 1 36 ? -11.054 1.489 -6.321 1.00 54.12 28 LYS A N 13
ATOM 15270 C CA . LYS A 1 36 ? -12.425 1.193 -6.720 1.00 52.01 28 LYS A CA 13
ATOM 15271 C C . LYS A 1 36 ? -12.895 2.153 -7.808 1.00 43.24 28 LYS A C 13
ATOM 15272 O O . LYS A 1 36 ? -13.618 1.763 -8.724 1.00 13.33 28 LYS A O 13
ATOM 15291 N N . GLY A 1 37 ? -12.476 3.411 -7.703 1.00 34.13 29 GLY A N 13
ATOM 15292 C CA . GLY A 1 37 ? -12.863 4.406 -8.685 1.00 50.43 29 GLY A CA 13
ATOM 15293 C C . GLY A 1 37 ? -12.243 4.151 -10.044 1.00 64.05 29 GLY A C 13
ATOM 15294 O O . GLY A 1 37 ? -12.850 4.437 -11.077 1.00 3.44 29 GLY A O 13
ATOM 15298 N N . LYS A 1 38 ? -11.028 3.612 -10.047 1.00 32.22 30 LYS A N 13
ATOM 15299 C CA . LYS A 1 38 ? -10.323 3.318 -11.289 1.00 34.21 30 LYS A CA 13
ATOM 15300 C C . LYS A 1 38 ? -10.910 2.084 -11.968 1.00 41.43 30 LYS A C 13
ATOM 15301 O O . LYS A 1 38 ? -10.931 1.991 -13.196 1.00 74.34 30 LYS A O 13
ATOM 15320 N N . LEU A 1 39 ? -11.386 1.141 -11.163 1.00 42.20 31 LEU A N 13
ATOM 15321 C CA . LEU A 1 39 ? -11.974 -0.087 -11.687 1.00 15.52 31 LEU A CA 13
ATOM 15322 C C . LEU A 1 39 ? -13.302 0.199 -12.382 1.00 1.43 31 LEU A C 13
ATOM 15323 O O . LEU A 1 39 ? -13.577 -0.331 -13.457 1.00 63.33 31 LEU A O 13
ATOM 15339 N N . GLU A 1 40 ? -14.120 1.043 -11.760 1.00 42.21 32 GLU A N 13
ATOM 15340 C CA . GLU A 1 40 ? -15.418 1.400 -12.320 1.00 43.35 32 GLU A CA 13
ATOM 15341 C C . GLU A 1 40 ? -15.252 2.227 -13.592 1.00 53.51 32 GLU A C 13
ATOM 15342 O O . GLU A 1 40 ? -15.957 2.015 -14.578 1.00 63.04 32 GLU A O 13
ATOM 15354 N N . GLU A 1 41 ? -14.317 3.171 -13.560 1.00 4.33 33 GLU A N 13
ATOM 15355 C CA . GLU A 1 41 ? -14.060 4.031 -14.709 1.00 1.20 33 GLU A CA 13
ATOM 15356 C C . GLU A 1 41 ? -13.452 3.234 -15.860 1.00 2.44 33 GLU A C 13
ATOM 15357 O O . GLU A 1 41 ? -13.702 3.524 -17.030 1.00 4.24 33 GLU A O 13
ATOM 15369 N N . SER A 1 42 ? -12.652 2.229 -15.518 1.00 3.51 34 SER A N 13
ATOM 15370 C CA . SER A 1 42 ? -12.004 1.393 -16.521 1.00 61.04 34 SER A CA 13
ATOM 15371 C C . SER A 1 42 ? -13.038 0.625 -17.338 1.00 74.15 34 SER A C 13
ATOM 15372 O O . SER A 1 42 ? -12.944 0.548 -18.563 1.00 14.01 34 SER A O 13
ATOM 15380 N N . GLU A 1 43 ? -14.025 0.058 -16.650 1.00 43.34 35 GLU A N 13
ATOM 15381 C CA . GLU A 1 43 ? -15.077 -0.705 -17.312 1.00 5.30 35 GLU A CA 13
ATOM 15382 C C . GLU A 1 43 ? -16.191 0.216 -17.802 1.00 25.02 35 GLU A C 13
ATOM 15383 O O . GLU A 1 43 ? -17.132 -0.226 -18.460 1.00 4.24 35 GLU A O 13
ATOM 15395 N N . GLY A 1 44 ? -16.076 1.500 -17.475 1.00 31.21 36 GLY A N 13
ATOM 15396 C CA . GLY A 1 44 ? -17.080 2.463 -17.889 1.00 22.15 36 GLY A CA 13
ATOM 15397 C C . GLY A 1 44 ? -18.190 2.618 -16.868 1.00 3.11 36 GLY A C 13
ATOM 15398 O O . GLY A 1 44 ? -18.605 3.735 -16.558 1.00 4.24 36 GLY A O 13
ATOM 15402 N N . ILE A 1 45 ? -18.673 1.496 -16.346 1.00 64.40 37 ILE A N 13
ATOM 15403 C CA . ILE A 1 45 ? -19.742 1.512 -15.355 1.00 45.52 37 ILE A CA 13
ATOM 15404 C C . ILE A 1 45 ? -19.480 0.498 -14.247 1.00 74.45 37 ILE A C 13
ATOM 15405 O O . ILE A 1 45 ? -18.784 -0.500 -14.437 1.00 10.11 37 ILE A O 13
ATOM 15421 N N . PRO A 1 46 ? -20.053 0.755 -13.062 1.00 71.02 38 PRO A N 13
ATOM 15422 C CA . PRO A 1 46 ? -19.899 -0.126 -11.901 1.00 3.34 38 PRO A CA 13
ATOM 15423 C C . PRO A 1 46 ? -20.631 -1.452 -12.077 1.00 2.41 38 PRO A C 13
ATOM 15424 O O . PRO A 1 46 ? -21.774 -1.485 -12.531 1.00 21.14 38 PRO A O 13
ATOM 15435 N N . GLY A 1 47 ? -19.964 -2.544 -11.714 1.00 52.54 39 GLY A N 13
ATOM 15436 C CA . GLY A 1 47 ? -20.568 -3.857 -11.840 1.00 70.21 39 GLY A CA 13
ATOM 15437 C C . GLY A 1 47 ? -21.938 -3.930 -11.195 1.00 4.13 39 GLY A C 13
ATOM 15438 O O . GLY A 1 47 ? -22.879 -4.463 -11.780 1.00 32.11 39 GLY A O 13
ATOM 15442 N N . ASN A 1 48 ? -22.049 -3.394 -9.984 1.00 3.43 40 ASN A N 13
ATOM 15443 C CA . ASN A 1 48 ? -23.313 -3.402 -9.257 1.00 72.10 40 ASN A CA 13
ATOM 15444 C C . ASN A 1 48 ? -23.146 -2.797 -7.867 1.00 3.52 40 ASN A C 13
ATOM 15445 O O . ASN A 1 48 ? -23.623 -1.695 -7.597 1.00 54.00 40 ASN A O 13
ATOM 15456 N N . MET A 1 49 ? -22.464 -3.524 -6.989 1.00 25.34 41 MET A N 13
ATOM 15457 C CA . MET A 1 49 ? -22.231 -3.058 -5.626 1.00 54.15 41 MET A CA 13
ATOM 15458 C C . MET A 1 49 ? -20.802 -2.551 -5.462 1.00 12.33 41 MET A C 13
ATOM 15459 O O . MET A 1 49 ? -20.562 -1.556 -4.777 1.00 52.43 41 MET A O 13
ATOM 15473 N N . ILE A 1 50 ? -19.858 -3.241 -6.092 1.00 41.23 42 ILE A N 13
ATOM 15474 C CA . ILE A 1 50 ? -18.453 -2.859 -6.015 1.00 54.24 42 ILE A CA 13
ATOM 15475 C C . ILE A 1 50 ? -18.032 -2.600 -4.573 1.00 13.32 42 ILE A C 13
ATOM 15476 O O . ILE A 1 50 ? -17.540 -1.520 -4.243 1.00 70.55 42 ILE A O 13
ATOM 15492 N N . ARG A 1 51 ? -18.228 -3.597 -3.717 1.00 23.51 43 ARG A N 13
ATOM 15493 C CA . ARG A 1 51 ? -17.868 -3.478 -2.309 1.00 44.02 43 ARG A CA 13
ATOM 15494 C C . ARG A 1 51 ? -16.886 -4.574 -1.904 1.00 74.11 43 ARG A C 13
ATOM 15495 O O . ARG A 1 51 ? -17.181 -5.764 -2.030 1.00 1.50 43 ARG A O 13
ATOM 15516 N N . LEU A 1 52 ? -15.719 -4.166 -1.418 1.00 34.00 44 LEU A N 13
ATOM 15517 C CA . LEU A 1 52 ? -14.694 -5.113 -0.994 1.00 63.05 44 LEU A CA 13
ATOM 15518 C C . LEU A 1 52 ? -14.609 -5.179 0.527 1.00 22.40 44 LEU A C 13
ATOM 15519 O O . LEU A 1 52 ? -14.991 -4.238 1.222 1.00 21.14 44 LEU A O 13
ATOM 15535 N N . VAL A 1 53 ? -14.103 -6.297 1.038 1.00 31.52 45 VAL A N 13
ATOM 15536 C CA . VAL A 1 53 ? -13.964 -6.486 2.477 1.00 14.33 45 VAL A CA 13
ATOM 15537 C C . VAL A 1 53 ? -12.497 -6.587 2.879 1.00 34.44 45 VAL A C 13
ATOM 15538 O O . VAL A 1 53 ? -11.748 -7.398 2.334 1.00 32.21 45 VAL A O 13
ATOM 15551 N N . TYR A 1 54 ? -12.094 -5.760 3.837 1.00 45.12 46 TYR A N 13
ATOM 15552 C CA . TYR A 1 54 ? -10.715 -5.755 4.311 1.00 2.03 46 TYR A CA 13
ATOM 15553 C C . TYR A 1 54 ? -10.613 -6.386 5.696 1.00 31.44 46 TYR A C 13
ATOM 15554 O O . TYR A 1 54 ? -11.157 -5.864 6.669 1.00 24.12 46 TYR A O 13
ATOM 15572 N N . GLN A 1 55 ? -9.912 -7.513 5.776 1.00 54.00 47 GLN A N 13
ATOM 15573 C CA . GLN A 1 55 ? -9.739 -8.216 7.041 1.00 21.34 47 GLN A CA 13
ATOM 15574 C C . GLN A 1 55 ? -11.088 -8.539 7.674 1.00 34.03 47 GLN A C 13
ATOM 15575 O O . GLN A 1 55 ? -11.232 -8.525 8.896 1.00 25.11 47 GLN A O 13
ATOM 15589 N N . GLY A 1 56 ? -12.077 -8.829 6.834 1.00 62.45 48 GLY A N 13
ATOM 15590 C CA . GLY A 1 56 ? -13.402 -9.151 7.329 1.00 12.15 48 GLY A CA 13
ATOM 15591 C C . GLY A 1 56 ? -14.188 -7.917 7.726 1.00 1.14 48 GLY A C 13
ATOM 15592 O O . GLY A 1 56 ? -15.284 -8.020 8.277 1.00 53.30 48 GLY A O 13
ATOM 15596 N N . LYS A 1 57 ? -13.626 -6.745 7.448 1.00 33.24 49 LYS A N 13
ATOM 15597 C CA . LYS A 1 57 ? -14.280 -5.485 7.780 1.00 53.10 49 LYS A CA 13
ATOM 15598 C C . LYS A 1 57 ? -14.694 -4.738 6.516 1.00 15.12 49 LYS A C 13
ATOM 15599 O O . LYS A 1 57 ? -14.209 -5.031 5.424 1.00 24.43 49 LYS A O 13
ATOM 15618 N N . GLN A 1 58 ? -15.593 -3.771 6.673 1.00 31.23 50 GLN A N 13
ATOM 15619 C CA . GLN A 1 58 ? -16.071 -2.982 5.544 1.00 61.31 50 GLN A CA 13
ATOM 15620 C C . GLN A 1 58 ? -15.752 -1.504 5.739 1.00 42.20 50 GLN A C 13
ATOM 15621 O O . GLN A 1 58 ? -15.343 -1.084 6.822 1.00 14.54 50 GLN A O 13
ATOM 15635 N N . LEU A 1 59 ? -15.940 -0.719 4.684 1.00 40.02 51 LEU A N 13
ATOM 15636 C CA . LEU A 1 59 ? -15.672 0.714 4.739 1.00 61.05 51 LEU A CA 13
ATOM 15637 C C . LEU A 1 59 ? -14.198 0.982 5.029 1.00 75.44 51 LEU A C 13
ATOM 15638 O O . LEU A 1 59 ? -13.783 1.029 6.186 1.00 52.31 51 LEU A O 13
ATOM 15654 N N . GLU A 1 60 ? -13.414 1.157 3.970 1.00 55.45 52 GLU A N 13
ATOM 15655 C CA . GLU A 1 60 ? -11.988 1.422 4.112 1.00 65.12 52 GLU A CA 13
ATOM 15656 C C . GLU A 1 60 ? -11.616 2.758 3.475 1.00 23.11 52 GLU A C 13
ATOM 15657 O O . GLU A 1 60 ? -10.461 3.182 3.527 1.00 52.41 52 GLU A O 13
ATOM 15669 N N . ASP A 1 61 ? -12.602 3.415 2.875 1.00 63.15 53 ASP A N 13
ATOM 15670 C CA . ASP A 1 61 ? -12.380 4.703 2.228 1.00 65.13 53 ASP A CA 13
ATOM 15671 C C . ASP A 1 61 ? -11.759 5.700 3.201 1.00 14.24 53 ASP A C 13
ATOM 15672 O O . ASP A 1 61 ? -10.936 6.529 2.815 1.00 71.13 53 ASP A O 13
ATOM 15681 N N . GLU A 1 62 ? -12.162 5.614 4.465 1.00 22.15 54 GLU A N 13
ATOM 15682 C CA . GLU A 1 62 ? -11.646 6.511 5.493 1.00 33.54 54 GLU A CA 13
ATOM 15683 C C . GLU A 1 62 ? -10.198 6.173 5.833 1.00 25.34 54 GLU A C 13
ATOM 15684 O O . GLU A 1 62 ? -9.473 6.992 6.399 1.00 60.10 54 GLU A O 13
ATOM 15696 N N . LYS A 1 63 ? -9.782 4.960 5.485 1.00 63.11 55 LYS A N 13
ATOM 15697 C CA . LYS A 1 63 ? -8.420 4.511 5.751 1.00 11.53 55 LYS A CA 13
ATOM 15698 C C . LYS A 1 63 ? -7.559 4.612 4.496 1.00 21.33 55 LYS A C 13
ATOM 15699 O O . LYS A 1 63 ? -6.698 3.765 4.254 1.00 53.54 55 LYS A O 13
ATOM 15718 N N . ARG A 1 64 ? -7.796 5.652 3.703 1.00 24.52 56 ARG A N 13
ATOM 15719 C CA . ARG A 1 64 ? -7.041 5.862 2.474 1.00 70.14 56 ARG A CA 13
ATOM 15720 C C . ARG A 1 64 ? -5.540 5.775 2.735 1.00 72.40 56 ARG A C 13
ATOM 15721 O O . ARG A 1 64 ? -4.872 4.847 2.277 1.00 72.33 56 ARG A O 13
ATOM 15742 N N . LEU A 1 65 ? -5.016 6.747 3.473 1.00 32.45 57 LEU A N 13
ATOM 15743 C CA . LEU A 1 65 ? -3.594 6.780 3.796 1.00 41.51 57 LEU A CA 13
ATOM 15744 C C . LEU A 1 65 ? -3.230 5.665 4.771 1.00 41.41 57 LEU A C 13
ATOM 15745 O O . LEU A 1 65 ? -2.146 5.086 4.692 1.00 13.14 57 LEU A O 13
ATOM 15761 N N . LYS A 1 66 ? -4.143 5.368 5.689 1.00 72.42 58 LYS A N 13
ATOM 15762 C CA . LYS A 1 66 ? -3.921 4.319 6.678 1.00 54.42 58 LYS A CA 13
ATOM 15763 C C . LYS A 1 66 ? -3.673 2.976 6.000 1.00 20.31 58 LYS A C 13
ATOM 15764 O O . LYS A 1 66 ? -3.003 2.105 6.555 1.00 63.43 58 LYS A O 13
ATOM 15783 N N . ASP A 1 67 ? -4.216 2.815 4.798 1.00 1.24 59 ASP A N 13
ATOM 15784 C CA . ASP A 1 67 ? -4.051 1.578 4.044 1.00 42.22 59 ASP A CA 13
ATOM 15785 C C . ASP A 1 67 ? -2.736 1.585 3.270 1.00 31.01 59 ASP A C 13
ATOM 15786 O O . ASP A 1 67 ? -2.256 0.539 2.833 1.00 21.20 59 ASP A O 13
ATOM 15795 N N . TYR A 1 68 ? -2.160 2.770 3.104 1.00 43.12 60 TYR A N 13
ATOM 15796 C CA . TYR A 1 68 ? -0.902 2.914 2.380 1.00 73.43 60 TYR A CA 13
ATOM 15797 C C . TYR A 1 68 ? 0.279 2.503 3.253 1.00 62.30 60 TYR A C 13
ATOM 15798 O O . TYR A 1 68 ? 1.352 2.173 2.748 1.00 2.33 60 TYR A O 13
ATOM 15816 N N . GLN A 1 69 ? 0.072 2.525 4.566 1.00 62.53 61 GLN A N 13
ATOM 15817 C CA . GLN A 1 69 ? 1.120 2.154 5.510 1.00 52.40 61 GLN A CA 13
ATOM 15818 C C . GLN A 1 69 ? 1.183 0.641 5.688 1.00 73.05 61 GLN A C 13
ATOM 15819 O O . GLN A 1 69 ? 2.114 0.116 6.297 1.00 42.21 61 GLN A O 13
ATOM 15833 N N . MET A 1 70 ? 0.185 -0.055 5.152 1.00 42.34 62 MET A N 13
ATOM 15834 C CA . MET A 1 70 ? 0.128 -1.509 5.251 1.00 43.54 62 MET A CA 13
ATOM 15835 C C . MET A 1 70 ? 1.074 -2.159 4.246 1.00 72.31 62 MET A C 13
ATOM 15836 O O . MET A 1 70 ? 1.972 -2.913 4.622 1.00 13.52 62 MET A O 13
ATOM 15850 N N . SER A 1 71 ? 0.866 -1.864 2.967 1.00 54.22 63 SER A N 13
ATOM 15851 C CA . SER A 1 71 ? 1.697 -2.424 1.908 1.00 41.33 63 SER A CA 13
ATOM 15852 C C . SER A 1 71 ? 1.779 -3.943 2.027 1.00 52.51 63 SER A C 13
ATOM 15853 O O . SER A 1 71 ? 2.801 -4.547 1.704 1.00 31.25 63 SER A O 13
ATOM 15861 N N . ALA A 1 72 ? 0.694 -4.552 2.493 1.00 72.42 64 ALA A N 13
ATOM 15862 C CA . ALA A 1 72 ? 0.641 -6.000 2.653 1.00 32.22 64 ALA A CA 13
ATOM 15863 C C . ALA A 1 72 ? -0.716 -6.444 3.189 1.00 52.10 64 ALA A C 13
ATOM 15864 O O . ALA A 1 72 ? -0.796 -7.268 4.099 1.00 1.21 64 ALA A O 13
ATOM 15871 N N . GLY A 1 73 ? -1.782 -5.891 2.618 1.00 34.03 65 GLY A N 13
ATOM 15872 C CA . GLY A 1 73 ? -3.122 -6.242 3.053 1.00 41.23 65 GLY A CA 13
ATOM 15873 C C . GLY A 1 73 ? -3.965 -6.812 1.929 1.00 0.04 65 GLY A C 13
ATOM 15874 O O . GLY A 1 73 ? -4.249 -6.126 0.948 1.00 60.21 65 GLY A O 13
ATOM 15878 N N . ALA A 1 74 ? -4.365 -8.071 2.072 1.00 21.34 66 ALA A N 13
ATOM 15879 C CA . ALA A 1 74 ? -5.180 -8.733 1.062 1.00 75.22 66 ALA A CA 13
ATOM 15880 C C . ALA A 1 74 ? -6.537 -8.051 0.918 1.00 63.13 66 ALA A C 13
ATOM 15881 O O . ALA A 1 74 ? -7.174 -7.696 1.910 1.00 2.20 66 ALA A O 13
ATOM 15888 N N . THR A 1 75 ? -6.974 -7.870 -0.325 1.00 2.33 67 THR A N 13
ATOM 15889 C CA . THR A 1 75 ? -8.254 -7.228 -0.599 1.00 25.34 67 THR A CA 13
ATOM 15890 C C . THR A 1 75 ? -9.152 -8.130 -1.437 1.00 34.34 67 THR A C 13
ATOM 15891 O O . THR A 1 75 ? -8.688 -8.805 -2.356 1.00 30.24 67 THR A O 13
ATOM 15902 N N . PHE A 1 76 ? -10.442 -8.137 -1.114 1.00 44.14 68 PHE A N 13
ATOM 15903 C CA . PHE A 1 76 ? -11.406 -8.957 -1.838 1.00 52.11 68 PHE A CA 13
ATOM 15904 C C . PHE A 1 76 ? -12.614 -8.127 -2.264 1.00 33.54 68 PHE A C 13
ATOM 15905 O O . PHE A 1 76 ? -13.385 -7.658 -1.426 1.00 12.30 68 PHE A O 13
ATOM 15922 N N . HIS A 1 77 ? -12.772 -7.951 -3.572 1.00 34.04 69 HIS A N 13
ATOM 15923 C CA . HIS A 1 77 ? -13.886 -7.178 -4.110 1.00 34.34 69 HIS A CA 13
ATOM 15924 C C . HIS A 1 77 ? -15.095 -8.073 -4.364 1.00 75.34 69 HIS A C 13
ATOM 15925 O O . HIS A 1 77 ? -14.951 -9.227 -4.767 1.00 34.45 69 HIS A O 13
ATOM 15939 N N . MET A 1 78 ? -16.286 -7.533 -4.127 1.00 12.11 70 MET A N 13
ATOM 15940 C CA . MET A 1 78 ? -17.520 -8.283 -4.331 1.00 61.03 70 MET A CA 13
ATOM 15941 C C . MET A 1 78 ? -18.494 -7.500 -5.206 1.00 0.45 70 MET A C 13
ATOM 15942 O O . MET A 1 78 ? -18.778 -6.331 -4.943 1.00 4.14 70 MET A O 13
ATOM 15956 N N . VAL A 1 79 ? -19.003 -8.151 -6.247 1.00 11.34 71 VAL A N 13
ATOM 15957 C CA . VAL A 1 79 ? -19.946 -7.515 -7.159 1.00 71.01 71 VAL A CA 13
ATOM 15958 C C . VAL A 1 79 ? -21.119 -8.439 -7.469 1.00 2.42 71 VAL A C 13
ATOM 15959 O O . VAL A 1 79 ? -20.961 -9.454 -8.146 1.00 70.51 71 VAL A O 13
ATOM 15972 N N . VAL A 1 80 ? -22.297 -8.079 -6.968 1.00 44.25 72 VAL A N 13
ATOM 15973 C CA . VAL A 1 80 ? -23.498 -8.874 -7.193 1.00 23.22 72 VAL A CA 13
ATOM 15974 C C . VAL A 1 80 ? -24.412 -8.211 -8.217 1.00 34.53 72 VAL A C 13
ATOM 15975 O O . VAL A 1 80 ? -25.030 -7.184 -7.939 1.00 43.33 72 VAL A O 13
ATOM 15988 N N . ALA A 1 81 ? -24.495 -8.808 -9.402 1.00 10.34 73 ALA A N 13
ATOM 15989 C CA . ALA A 1 81 ? -25.337 -8.277 -10.467 1.00 5.22 73 ALA A CA 13
ATOM 15990 C C . ALA A 1 81 ? -26.386 -9.296 -10.897 1.00 63.32 73 ALA A C 13
ATOM 15991 O O . ALA A 1 81 ? -26.094 -10.218 -11.661 1.00 13.21 73 ALA A O 13
ATOM 15998 N N . LEU A 1 82 ? -27.607 -9.126 -10.403 1.00 22.24 74 LEU A N 13
ATOM 15999 C CA . LEU A 1 82 ? -28.700 -10.033 -10.736 1.00 13.42 74 LEU A CA 13
ATOM 16000 C C . LEU A 1 82 ? -29.739 -9.335 -11.609 1.00 24.31 74 LEU A C 13
ATOM 16001 O O . LEU A 1 82 ? -30.449 -9.980 -12.381 1.00 20.05 74 LEU A O 13
ATOM 16017 N N . ARG A 1 83 ? -29.819 -8.015 -11.483 1.00 54.21 75 ARG A N 13
ATOM 16018 C CA . ARG A 1 83 ? -30.770 -7.230 -12.261 1.00 40.24 75 ARG A CA 13
ATOM 16019 C C . ARG A 1 83 ? -30.209 -6.911 -13.644 1.00 25.10 75 ARG A C 13
ATOM 16020 O O . ARG A 1 83 ? -30.810 -7.250 -14.662 1.00 75.04 75 ARG A O 13
ATOM 16041 N N . ALA A 1 84 ? -29.052 -6.257 -13.671 1.00 21.01 76 ALA A N 13
ATOM 16042 C CA . ALA A 1 84 ? -28.409 -5.894 -14.928 1.00 2.14 76 ALA A CA 13
ATOM 16043 C C . ALA A 1 84 ? -26.923 -5.619 -14.724 1.00 42.32 76 ALA A C 13
ATOM 16044 O O . ALA A 1 84 ? -26.476 -5.363 -13.607 1.00 30.11 76 ALA A O 13
ATOM 16051 N N . GLY A 1 85 ? -26.161 -5.674 -15.813 1.00 1.44 77 GLY A N 13
ATOM 16052 C CA . GLY A 1 85 ? -24.733 -5.429 -15.732 1.00 2.24 77 GLY A CA 13
ATOM 16053 C C . GLY A 1 85 ? -23.923 -6.710 -15.756 1.00 43.22 77 GLY A C 13
ATOM 16054 O O . GLY A 1 85 ? -22.817 -6.764 -15.215 1.00 54.34 77 GLY A O 13
ATOM 16058 N N . CYS A 1 86 ? -24.473 -7.744 -16.383 1.00 43.42 78 CYS A N 13
ATOM 16059 C CA . CYS A 1 86 ? -23.795 -9.032 -16.474 1.00 4.22 78 CYS A CA 13
ATOM 16060 C C . CYS A 1 86 ? -22.693 -8.993 -17.528 1.00 23.23 78 CYS A C 13
ATOM 16061 O O . CYS A 1 86 ? -21.575 -9.447 -17.287 1.00 65.35 78 CYS A O 13
ATOM 16069 N N . MET A 1 9 ? 0.877 0.074 0.100 1.00 11.13 1 MET A N 14
ATOM 16070 C CA . MET A 1 9 ? 1.607 0.133 -1.161 1.00 0.43 1 MET A CA 14
ATOM 16071 C C . MET A 1 9 ? 1.186 -1.004 -2.086 1.00 42.55 1 MET A C 14
ATOM 16072 O O . MET A 1 9 ? 0.558 -0.775 -3.121 1.00 60.01 1 MET A O 14
ATOM 16086 N N . LEU A 1 10 ? 1.536 -2.228 -1.709 1.00 20.11 2 LEU A N 14
ATOM 16087 C CA . LEU A 1 10 ? 1.195 -3.401 -2.506 1.00 34.42 2 LEU A CA 14
ATOM 16088 C C . LEU A 1 10 ? 0.020 -4.155 -1.890 1.00 51.21 2 LEU A C 14
ATOM 16089 O O . LEU A 1 10 ? 0.063 -4.547 -0.723 1.00 53.41 2 LEU A O 14
ATOM 16105 N N . LEU A 1 11 ? -1.027 -4.356 -2.682 1.00 74.12 3 LEU A N 14
ATOM 16106 C CA . LEU A 1 11 ? -2.214 -5.065 -2.216 1.00 71.31 3 LEU A CA 14
ATOM 16107 C C . LEU A 1 11 ? -2.754 -5.994 -3.299 1.00 51.42 3 LEU A C 14
ATOM 16108 O O . LEU A 1 11 ? -2.620 -5.718 -4.492 1.00 31.53 3 LEU A O 14
ATOM 16124 N N . LYS A 1 12 ? -3.367 -7.094 -2.876 1.00 52.12 4 LYS A N 14
ATOM 16125 C CA . LYS A 1 12 ? -3.932 -8.062 -3.809 1.00 24.43 4 LYS A CA 14
ATOM 16126 C C . LYS A 1 12 ? -5.456 -8.041 -3.759 1.00 50.01 4 LYS A C 14
ATOM 16127 O O . LYS A 1 12 ? -6.060 -8.431 -2.760 1.00 12.12 4 LYS A O 14
ATOM 16146 N N . VAL A 1 13 ? -6.073 -7.584 -4.844 1.00 63.15 5 VAL A N 14
ATOM 16147 C CA . VAL A 1 13 ? -7.527 -7.515 -4.925 1.00 42.44 5 VAL A CA 14
ATOM 16148 C C . VAL A 1 13 ? -8.087 -8.667 -5.752 1.00 1.23 5 VAL A C 14
ATOM 16149 O O . VAL A 1 13 ? -7.653 -8.906 -6.879 1.00 52.30 5 VAL A O 14
ATOM 16162 N N . LYS A 1 14 ? -9.054 -9.379 -5.184 1.00 73.11 6 LYS A N 14
ATOM 16163 C CA . LYS A 1 14 ? -9.677 -10.506 -5.868 1.00 21.42 6 LYS A CA 14
ATOM 16164 C C . LYS A 1 14 ? -11.194 -10.352 -5.901 1.00 50.13 6 LYS A C 14
ATOM 16165 O O . LYS A 1 14 ? -11.843 -10.260 -4.858 1.00 62.15 6 LYS A O 14
ATOM 16184 N N . THR A 1 15 ? -11.755 -10.325 -7.106 1.00 73.12 7 THR A N 14
ATOM 16185 C CA . THR A 1 15 ? -13.196 -10.182 -7.275 1.00 62.23 7 THR A CA 14
ATOM 16186 C C . THR A 1 15 ? -13.892 -11.537 -7.227 1.00 32.31 7 THR A C 14
ATOM 16187 O O . THR A 1 15 ? -13.241 -12.582 -7.237 1.00 60.01 7 THR A O 14
ATOM 16198 N N . VAL A 1 16 ? -15.220 -11.514 -7.175 1.00 13.42 8 VAL A N 14
ATOM 16199 C CA . VAL A 1 16 ? -16.006 -12.741 -7.127 1.00 24.12 8 VAL A CA 14
ATOM 16200 C C . VAL A 1 16 ? -15.926 -13.496 -8.449 1.00 35.22 8 VAL A C 14
ATOM 16201 O O . VAL A 1 16 ? -16.359 -14.644 -8.547 1.00 30.55 8 VAL A O 14
ATOM 16214 N N . SER A 1 17 ? -15.371 -12.843 -9.465 1.00 25.45 9 SER A N 14
ATOM 16215 C CA . SER A 1 17 ? -15.237 -13.452 -10.783 1.00 13.10 9 SER A CA 14
ATOM 16216 C C . SER A 1 17 ? -13.934 -14.239 -10.889 1.00 54.41 9 SER A C 14
ATOM 16217 O O . SER A 1 17 ? -13.520 -14.630 -11.979 1.00 40.23 9 SER A O 14
ATOM 16225 N N . ASN A 1 18 ? -13.293 -14.466 -9.747 1.00 73.23 10 ASN A N 14
ATOM 16226 C CA . ASN A 1 18 ? -12.037 -15.206 -9.711 1.00 3.45 10 ASN A CA 14
ATOM 16227 C C . ASN A 1 18 ? -10.920 -14.415 -10.385 1.00 52.52 10 ASN A C 14
ATOM 16228 O O . ASN A 1 18 ? -9.998 -14.990 -10.963 1.00 71.05 10 ASN A O 14
ATOM 16239 N N . LYS A 1 19 ? -11.009 -13.091 -10.307 1.00 35.12 11 LYS A N 14
ATOM 16240 C CA . LYS A 1 19 ? -10.007 -12.219 -10.907 1.00 60.24 11 LYS A CA 14
ATOM 16241 C C . LYS A 1 19 ? -9.142 -11.565 -9.835 1.00 21.22 11 LYS A C 14
ATOM 16242 O O . LYS A 1 19 ? -9.574 -10.631 -9.159 1.00 23.21 11 LYS A O 14
ATOM 16261 N N . VAL A 1 20 ? -7.918 -12.061 -9.685 1.00 4.13 12 VAL A N 14
ATOM 16262 C CA . VAL A 1 20 ? -6.991 -11.523 -8.696 1.00 41.20 12 VAL A CA 14
ATOM 16263 C C . VAL A 1 20 ? -5.919 -10.664 -9.358 1.00 20.13 12 VAL A C 14
ATOM 16264 O O . VAL A 1 20 ? -5.216 -11.118 -10.261 1.00 24.23 12 VAL A O 14
ATOM 16277 N N . ILE A 1 21 ? -5.800 -9.422 -8.902 1.00 44.43 13 ILE A N 14
ATOM 16278 C CA . ILE A 1 21 ? -4.812 -8.500 -9.449 1.00 41.42 13 ILE A CA 14
ATOM 16279 C C . ILE A 1 21 ? -3.912 -7.943 -8.351 1.00 62.41 13 ILE A C 14
ATOM 16280 O O . ILE A 1 21 ? -4.375 -7.242 -7.453 1.00 3.55 13 ILE A O 14
ATOM 16296 N N . GLN A 1 22 ? -2.624 -8.261 -8.432 1.00 43.20 14 GLN A N 14
ATOM 16297 C CA . GLN A 1 22 ? -1.658 -7.791 -7.445 1.00 73.52 14 GLN A CA 14
ATOM 16298 C C . GLN A 1 22 ? -0.841 -6.627 -7.994 1.00 62.05 14 GLN A C 14
ATOM 16299 O O . GLN A 1 22 ? -0.127 -6.771 -8.987 1.00 63.32 14 GLN A O 14
ATOM 16313 N N . ILE A 1 23 ? -0.951 -5.474 -7.343 1.00 23.20 15 ILE A N 14
ATOM 16314 C CA . ILE A 1 23 ? -0.221 -4.286 -7.766 1.00 40.43 15 ILE A CA 14
ATOM 16315 C C . ILE A 1 23 ? 0.698 -3.781 -6.659 1.00 13.04 15 ILE A C 14
ATOM 16316 O O . ILE A 1 23 ? 0.440 -3.999 -5.474 1.00 74.33 15 ILE A O 14
ATOM 16332 N N . THR A 1 24 ? 1.772 -3.103 -7.051 1.00 14.41 16 THR A N 14
ATOM 16333 C CA . THR A 1 24 ? 2.729 -2.566 -6.092 1.00 51.31 16 THR A CA 14
ATOM 16334 C C . THR A 1 24 ? 2.932 -1.069 -6.297 1.00 42.04 16 THR A C 14
ATOM 16335 O O . THR A 1 24 ? 4.049 -0.612 -6.540 1.00 22.10 16 THR A O 14
ATOM 16346 N N . SER A 1 25 ? 1.846 -0.310 -6.198 1.00 13.30 17 SER A N 14
ATOM 16347 C CA . SER A 1 25 ? 1.905 1.136 -6.376 1.00 53.40 17 SER A CA 14
ATOM 16348 C C . SER A 1 25 ? 0.565 1.781 -6.034 1.00 31.00 17 SER A C 14
ATOM 16349 O O . SER A 1 25 ? -0.236 2.083 -6.920 1.00 33.15 17 SER A O 14
ATOM 16357 N N . LEU A 1 26 ? 0.328 1.989 -4.744 1.00 2.15 18 LEU A N 14
ATOM 16358 C CA . LEU A 1 26 ? -0.915 2.598 -4.282 1.00 44.11 18 LEU A CA 14
ATOM 16359 C C . LEU A 1 26 ? -0.671 4.016 -3.775 1.00 23.33 18 LEU A C 14
ATOM 16360 O O . LEU A 1 26 ? 0.430 4.349 -3.334 1.00 32.35 18 LEU A O 14
ATOM 16376 N N . THR A 1 27 ? -1.706 4.848 -3.838 1.00 23.20 19 THR A N 14
ATOM 16377 C CA . THR A 1 27 ? -1.605 6.229 -3.384 1.00 43.13 19 THR A CA 14
ATOM 16378 C C . THR A 1 27 ? -1.716 6.319 -1.867 1.00 21.24 19 THR A C 14
ATOM 16379 O O . THR A 1 27 ? -1.895 5.308 -1.187 1.00 31.00 19 THR A O 14
ATOM 16390 N N . ASP A 1 28 ? -1.609 7.534 -1.341 1.00 54.22 20 ASP A N 14
ATOM 16391 C CA . ASP A 1 28 ? -1.700 7.756 0.097 1.00 1.03 20 ASP A CA 14
ATOM 16392 C C . ASP A 1 28 ? -2.814 8.745 0.426 1.00 51.05 20 ASP A C 14
ATOM 16393 O O . ASP A 1 28 ? -3.066 9.046 1.592 1.00 13.33 20 ASP A O 14
ATOM 16402 N N . ASP A 1 29 ? -3.476 9.247 -0.611 1.00 15.24 21 ASP A N 14
ATOM 16403 C CA . ASP A 1 29 ? -4.564 10.203 -0.433 1.00 22.53 21 ASP A CA 14
ATOM 16404 C C . ASP A 1 29 ? -5.908 9.487 -0.352 1.00 75.43 21 ASP A C 14
ATOM 16405 O O . ASP A 1 29 ? -6.713 9.755 0.539 1.00 71.03 21 ASP A O 14
ATOM 16414 N N . ASN A 1 30 ? -6.145 8.575 -1.290 1.00 41.12 22 ASN A N 14
ATOM 16415 C CA . ASN A 1 30 ? -7.393 7.821 -1.326 1.00 40.53 22 ASN A CA 14
ATOM 16416 C C . ASN A 1 30 ? -7.130 6.326 -1.174 1.00 53.34 22 ASN A C 14
ATOM 16417 O O . ASN A 1 30 ? -7.750 5.656 -0.347 1.00 44.13 22 ASN A O 14
ATOM 16428 N N . THR A 1 31 ? -6.207 5.808 -1.978 1.00 43.53 23 THR A N 14
ATOM 16429 C CA . THR A 1 31 ? -5.862 4.393 -1.934 1.00 43.23 23 THR A CA 14
ATOM 16430 C C . THR A 1 31 ? -7.056 3.524 -2.310 1.00 54.10 23 THR A C 14
ATOM 16431 O O . THR A 1 31 ? -7.201 3.116 -3.463 1.00 2.12 23 THR A O 14
ATOM 16442 N N . ILE A 1 32 ? -7.910 3.245 -1.331 1.00 13.21 24 ILE A N 14
ATOM 16443 C CA . ILE A 1 32 ? -9.094 2.426 -1.560 1.00 63.35 24 ILE A CA 14
ATOM 16444 C C . ILE A 1 32 ? -10.017 3.069 -2.589 1.00 41.45 24 ILE A C 14
ATOM 16445 O O . ILE A 1 32 ? -10.275 2.499 -3.649 1.00 51.41 24 ILE A O 14
ATOM 16461 N N . ALA A 1 33 ? -10.510 4.261 -2.270 1.00 40.52 25 ALA A N 14
ATOM 16462 C CA . ALA A 1 33 ? -11.401 4.985 -3.168 1.00 73.03 25 ALA A CA 14
ATOM 16463 C C . ALA A 1 33 ? -10.788 5.121 -4.558 1.00 75.21 25 ALA A C 14
ATOM 16464 O O . ALA A 1 33 ? -11.492 5.053 -5.565 1.00 61.03 25 ALA A O 14
ATOM 16471 N N . GLU A 1 34 ? -9.474 5.313 -4.604 1.00 1.40 26 GLU A N 14
ATOM 16472 C CA . GLU A 1 34 ? -8.768 5.460 -5.871 1.00 42.23 26 GLU A CA 14
ATOM 16473 C C . GLU A 1 34 ? -8.752 4.143 -6.641 1.00 25.41 26 GLU A C 14
ATOM 16474 O O . GLU A 1 34 ? -8.944 4.118 -7.857 1.00 43.53 26 GLU A O 14
ATOM 16486 N N . LEU A 1 35 ? -8.520 3.049 -5.924 1.00 33.52 27 LEU A N 14
ATOM 16487 C CA . LEU A 1 35 ? -8.478 1.726 -6.538 1.00 30.00 27 LEU A CA 14
ATOM 16488 C C . LEU A 1 35 ? -9.852 1.327 -7.068 1.00 3.43 27 LEU A C 14
ATOM 16489 O O . LEU A 1 35 ? -9.990 0.916 -8.220 1.00 23.11 27 LEU A O 14
ATOM 16505 N N . LYS A 1 36 ? -10.867 1.454 -6.220 1.00 3.14 28 LYS A N 14
ATOM 16506 C CA . LYS A 1 36 ? -12.231 1.111 -6.602 1.00 33.11 28 LYS A CA 14
ATOM 16507 C C . LYS A 1 36 ? -12.741 2.044 -7.696 1.00 1.14 28 LYS A C 14
ATOM 16508 O O . LYS A 1 36 ? -13.465 1.623 -8.597 1.00 21.03 28 LYS A O 14
ATOM 16527 N N . GLY A 1 37 ? -12.356 3.314 -7.611 1.00 14.14 29 GLY A N 14
ATOM 16528 C CA . GLY A 1 37 ? -12.783 4.286 -8.600 1.00 40.21 29 GLY A CA 14
ATOM 16529 C C . GLY A 1 37 ? -12.174 4.030 -9.964 1.00 43.33 29 GLY A C 14
ATOM 16530 O O . GLY A 1 37 ? -12.801 4.291 -10.992 1.00 25.54 29 GLY A O 14
ATOM 16534 N N . LYS A 1 38 ? -10.947 3.520 -9.976 1.00 41.34 30 LYS A N 14
ATOM 16535 C CA . LYS A 1 38 ? -10.251 3.229 -11.224 1.00 51.12 30 LYS A CA 14
ATOM 16536 C C . LYS A 1 38 ? -10.839 1.994 -11.900 1.00 0.33 30 LYS A C 14
ATOM 16537 O O . LYS A 1 38 ? -10.868 1.900 -13.128 1.00 2.25 30 LYS A O 14
ATOM 16556 N N . LEU A 1 39 ? -11.308 1.050 -11.091 1.00 40.33 31 LEU A N 14
ATOM 16557 C CA . LEU A 1 39 ? -11.897 -0.179 -11.611 1.00 53.21 31 LEU A CA 14
ATOM 16558 C C . LEU A 1 39 ? -13.231 0.104 -12.295 1.00 71.31 31 LEU A C 14
ATOM 16559 O O . LEU A 1 39 ? -13.510 -0.421 -13.373 1.00 4.32 31 LEU A O 14
ATOM 16575 N N . GLU A 1 40 ? -14.050 0.937 -11.662 1.00 14.24 32 GLU A N 14
ATOM 16576 C CA . GLU A 1 40 ? -15.354 1.290 -12.211 1.00 13.03 32 GLU A CA 14
ATOM 16577 C C . GLU A 1 40 ? -15.203 2.133 -13.474 1.00 2.14 32 GLU A C 14
ATOM 16578 O O . GLU A 1 40 ? -15.915 1.930 -14.456 1.00 61.13 32 GLU A O 14
ATOM 16590 N N . GLU A 1 41 ? -14.270 3.080 -13.438 1.00 33.13 33 GLU A N 14
ATOM 16591 C CA . GLU A 1 41 ? -14.027 3.955 -14.579 1.00 24.43 33 GLU A CA 14
ATOM 16592 C C . GLU A 1 41 ? -13.426 3.174 -15.744 1.00 61.02 33 GLU A C 14
ATOM 16593 O O . GLU A 1 41 ? -13.692 3.473 -16.908 1.00 41.02 33 GLU A O 14
ATOM 16605 N N . SER A 1 42 ? -12.614 2.172 -15.422 1.00 2.32 34 SER A N 14
ATOM 16606 C CA . SER A 1 42 ? -11.971 1.351 -16.441 1.00 32.10 34 SER A CA 14
ATOM 16607 C C . SER A 1 42 ? -13.009 0.583 -17.254 1.00 53.41 34 SER A C 14
ATOM 16608 O O . SER A 1 42 ? -12.931 0.523 -18.481 1.00 12.44 34 SER A O 14
ATOM 16616 N N . GLU A 1 43 ? -13.981 -0.002 -16.560 1.00 44.23 35 GLU A N 14
ATOM 16617 C CA . GLU A 1 43 ? -15.034 -0.766 -17.218 1.00 20.43 35 GLU A CA 14
ATOM 16618 C C . GLU A 1 43 ? -16.158 0.151 -17.690 1.00 34.12 35 GLU A C 14
ATOM 16619 O O . GLU A 1 43 ? -17.101 -0.291 -18.344 1.00 75.34 35 GLU A O 14
ATOM 16631 N N . GLY A 1 44 ? -16.050 1.432 -17.351 1.00 54.35 36 GLY A N 14
ATOM 16632 C CA . GLY A 1 44 ? -17.064 2.392 -17.748 1.00 12.12 36 GLY A CA 14
ATOM 16633 C C . GLY A 1 44 ? -18.164 2.533 -16.715 1.00 13.44 36 GLY A C 14
ATOM 16634 O O . GLY A 1 44 ? -18.581 3.646 -16.390 1.00 63.11 36 GLY A O 14
ATOM 16638 N N . ILE A 1 45 ? -18.637 1.404 -16.198 1.00 52.31 37 ILE A N 14
ATOM 16639 C CA . ILE A 1 45 ? -19.696 1.408 -15.196 1.00 71.34 37 ILE A CA 14
ATOM 16640 C C . ILE A 1 45 ? -19.420 0.384 -14.101 1.00 23.42 37 ILE A C 14
ATOM 16641 O O . ILE A 1 45 ? -18.720 -0.608 -14.306 1.00 23.20 37 ILE A O 14
ATOM 16657 N N . PRO A 1 46 ? -19.983 0.626 -12.908 1.00 54.42 38 PRO A N 14
ATOM 16658 C CA . PRO A 1 46 ? -19.814 -0.265 -11.757 1.00 10.45 38 PRO A CA 14
ATOM 16659 C C . PRO A 1 46 ? -20.541 -1.593 -11.939 1.00 44.23 38 PRO A C 14
ATOM 16660 O O . PRO A 1 46 ? -21.674 -1.631 -12.415 1.00 53.15 38 PRO A O 14
ATOM 16671 N N . GLY A 1 47 ? -19.880 -2.681 -11.557 1.00 64.40 39 GLY A N 14
ATOM 16672 C CA . GLY A 1 47 ? -20.479 -3.997 -11.687 1.00 2.23 39 GLY A CA 14
ATOM 16673 C C . GLY A 1 47 ? -21.861 -4.068 -11.068 1.00 24.14 39 GLY A C 14
ATOM 16674 O O . GLY A 1 47 ? -22.790 -4.605 -11.668 1.00 71.04 39 GLY A O 14
ATOM 16678 N N . ASN A 1 48 ? -21.996 -3.526 -9.861 1.00 65.34 40 ASN A N 14
ATOM 16679 C CA . ASN A 1 48 ? -23.274 -3.533 -9.159 1.00 42.13 40 ASN A CA 14
ATOM 16680 C C . ASN A 1 48 ? -23.131 -2.932 -7.764 1.00 53.43 40 ASN A C 14
ATOM 16681 O O . ASN A 1 48 ? -23.608 -1.828 -7.502 1.00 11.04 40 ASN A O 14
ATOM 16692 N N . MET A 1 49 ? -22.471 -3.665 -6.874 1.00 75.52 41 MET A N 14
ATOM 16693 C CA . MET A 1 49 ? -22.265 -3.204 -5.507 1.00 5.35 41 MET A CA 14
ATOM 16694 C C . MET A 1 49 ? -20.837 -2.704 -5.312 1.00 4.23 41 MET A C 14
ATOM 16695 O O . MET A 1 49 ? -20.605 -1.714 -4.617 1.00 53.30 41 MET A O 14
ATOM 16709 N N . ILE A 1 50 ? -19.883 -3.394 -5.928 1.00 75.24 42 ILE A N 14
ATOM 16710 C CA . ILE A 1 50 ? -18.479 -3.019 -5.823 1.00 0.14 42 ILE A CA 14
ATOM 16711 C C . ILE A 1 50 ? -18.083 -2.773 -4.371 1.00 15.04 42 ILE A C 14
ATOM 16712 O O . ILE A 1 50 ? -17.593 -1.698 -4.024 1.00 22.53 42 ILE A O 14
ATOM 16728 N N . ARG A 1 51 ? -18.299 -3.777 -3.526 1.00 42.53 43 ARG A N 14
ATOM 16729 C CA . ARG A 1 51 ? -17.964 -3.670 -2.111 1.00 52.43 43 ARG A CA 14
ATOM 16730 C C . ARG A 1 51 ? -16.959 -4.745 -1.708 1.00 13.44 43 ARG A C 14
ATOM 16731 O O . ARG A 1 51 ? -17.237 -5.940 -1.811 1.00 74.13 43 ARG A O 14
ATOM 16752 N N . LEU A 1 52 ? -15.791 -4.312 -1.248 1.00 3.44 44 LEU A N 14
ATOM 16753 C CA . LEU A 1 52 ? -14.743 -5.236 -0.828 1.00 74.54 44 LEU A CA 14
ATOM 16754 C C . LEU A 1 52 ? -14.631 -5.279 0.692 1.00 1.22 44 LEU A C 14
ATOM 16755 O O . LEU A 1 52 ? -15.013 -4.332 1.380 1.00 33.22 44 LEU A O 14
ATOM 16771 N N . VAL A 1 53 ? -14.102 -6.382 1.211 1.00 64.41 45 VAL A N 14
ATOM 16772 C CA . VAL A 1 53 ? -13.935 -6.547 2.650 1.00 33.00 45 VAL A CA 14
ATOM 16773 C C . VAL A 1 53 ? -12.462 -6.674 3.022 1.00 13.20 45 VAL A C 14
ATOM 16774 O O . VAL A 1 53 ? -11.776 -7.594 2.577 1.00 21.24 45 VAL A O 14
ATOM 16787 N N . TYR A 1 54 ? -11.983 -5.744 3.840 1.00 25.14 46 TYR A N 14
ATOM 16788 C CA . TYR A 1 54 ? -10.590 -5.750 4.271 1.00 24.24 46 TYR A CA 14
ATOM 16789 C C . TYR A 1 54 ? -10.454 -6.352 5.667 1.00 63.23 46 TYR A C 14
ATOM 16790 O O . TYR A 1 54 ? -10.966 -5.804 6.643 1.00 65.44 46 TYR A O 14
ATOM 16808 N N . GLN A 1 55 ? -9.760 -7.482 5.751 1.00 25.43 47 GLN A N 14
ATOM 16809 C CA . GLN A 1 55 ? -9.556 -8.159 7.026 1.00 22.55 47 GLN A CA 14
ATOM 16810 C C . GLN A 1 55 ? -10.889 -8.461 7.702 1.00 75.32 47 GLN A C 14
ATOM 16811 O O . GLN A 1 55 ? -11.000 -8.421 8.926 1.00 22.14 47 GLN A O 14
ATOM 16825 N N . GLY A 1 56 ? -11.901 -8.764 6.894 1.00 55.41 48 GLY A N 14
ATOM 16826 C CA . GLY A 1 56 ? -13.215 -9.067 7.432 1.00 63.33 48 GLY A CA 14
ATOM 16827 C C . GLY A 1 56 ? -13.980 -7.821 7.831 1.00 71.32 48 GLY A C 14
ATOM 16828 O O . GLY A 1 56 ? -15.058 -7.907 8.420 1.00 61.23 48 GLY A O 14
ATOM 16832 N N . LYS A 1 57 ? -13.422 -6.658 7.512 1.00 71.54 49 LYS A N 14
ATOM 16833 C CA . LYS A 1 57 ? -14.058 -5.388 7.840 1.00 20.24 49 LYS A CA 14
ATOM 16834 C C . LYS A 1 57 ? -14.502 -4.659 6.577 1.00 40.24 49 LYS A C 14
ATOM 16835 O O . LYS A 1 57 ? -14.048 -4.973 5.477 1.00 42.43 49 LYS A O 14
ATOM 16854 N N . GLN A 1 58 ? -15.390 -3.684 6.742 1.00 32.14 50 GLN A N 14
ATOM 16855 C CA . GLN A 1 58 ? -15.894 -2.910 5.614 1.00 30.10 50 GLN A CA 14
ATOM 16856 C C . GLN A 1 58 ? -15.556 -1.432 5.774 1.00 50.42 50 GLN A C 14
ATOM 16857 O O . GLN A 1 58 ? -15.064 -1.006 6.820 1.00 54.31 50 GLN A O 14
ATOM 16871 N N . LEU A 1 59 ? -15.822 -0.653 4.731 1.00 71.01 51 LEU A N 14
ATOM 16872 C CA . LEU A 1 59 ? -15.546 0.779 4.755 1.00 1.20 51 LEU A CA 14
ATOM 16873 C C . LEU A 1 59 ? -14.074 1.045 5.053 1.00 22.14 51 LEU A C 14
ATOM 16874 O O . LEU A 1 59 ? -13.669 1.117 6.213 1.00 34.43 51 LEU A O 14
ATOM 16890 N N . GLU A 1 60 ? -13.279 1.192 3.998 1.00 5.14 52 GLU A N 14
ATOM 16891 C CA . GLU A 1 60 ? -11.851 1.452 4.149 1.00 75.54 52 GLU A CA 14
ATOM 16892 C C . GLU A 1 60 ? -11.473 2.792 3.524 1.00 34.42 52 GLU A C 14
ATOM 16893 O O . GLU A 1 60 ? -10.319 3.215 3.588 1.00 30.31 52 GLU A O 14
ATOM 16905 N N . ASP A 1 61 ? -12.454 3.454 2.921 1.00 71.25 53 ASP A N 14
ATOM 16906 C CA . ASP A 1 61 ? -12.226 4.746 2.285 1.00 42.15 53 ASP A CA 14
ATOM 16907 C C . ASP A 1 61 ? -11.601 5.732 3.267 1.00 51.24 53 ASP A C 14
ATOM 16908 O O . ASP A 1 61 ? -10.757 6.545 2.891 1.00 12.34 53 ASP A O 14
ATOM 16917 N N . GLU A 1 62 ? -12.023 5.654 4.525 1.00 40.11 54 GLU A N 14
ATOM 16918 C CA . GLU A 1 62 ? -11.506 6.542 5.560 1.00 64.33 54 GLU A CA 14
ATOM 16919 C C . GLU A 1 62 ? -10.054 6.206 5.888 1.00 22.15 54 GLU A C 14
ATOM 16920 O O . GLU A 1 62 ? -9.325 7.027 6.445 1.00 0.51 54 GLU A O 14
ATOM 16932 N N . LYS A 1 63 ? -9.640 4.992 5.541 1.00 51.24 55 LYS A N 14
ATOM 16933 C CA . LYS A 1 63 ? -8.276 4.546 5.797 1.00 60.41 55 LYS A CA 14
ATOM 16934 C C . LYS A 1 63 ? -7.424 4.649 4.536 1.00 22.40 55 LYS A C 14
ATOM 16935 O O . LYS A 1 63 ? -6.567 3.801 4.283 1.00 35.14 55 LYS A O 14
ATOM 16954 N N . ARG A 1 64 ? -7.663 5.692 3.749 1.00 12.51 56 ARG A N 14
ATOM 16955 C CA . ARG A 1 64 ? -6.917 5.906 2.515 1.00 72.22 56 ARG A CA 14
ATOM 16956 C C . ARG A 1 64 ? -5.416 5.788 2.760 1.00 43.11 56 ARG A C 14
ATOM 16957 O O . ARG A 1 64 ? -4.772 4.845 2.297 1.00 51.53 56 ARG A O 14
ATOM 16978 N N . LEU A 1 65 ? -4.864 6.751 3.490 1.00 65.21 57 LEU A N 14
ATOM 16979 C CA . LEU A 1 65 ? -3.437 6.756 3.797 1.00 53.04 57 LEU A CA 14
ATOM 16980 C C . LEU A 1 65 ? -3.088 5.645 4.781 1.00 20.23 57 LEU A C 14
ATOM 16981 O O . LEU A 1 65 ? -2.013 5.050 4.707 1.00 24.13 57 LEU A O 14
ATOM 16997 N N . LYS A 1 66 ? -4.005 5.368 5.702 1.00 24.05 58 LYS A N 14
ATOM 16998 C CA . LYS A 1 66 ? -3.797 4.326 6.701 1.00 65.33 58 LYS A CA 14
ATOM 16999 C C . LYS A 1 66 ? -3.552 2.975 6.035 1.00 53.44 58 LYS A C 14
ATOM 17000 O O . LYS A 1 66 ? -2.894 2.103 6.602 1.00 72.04 58 LYS A O 14
ATOM 17019 N N . ASP A 1 67 ? -4.085 2.811 4.829 1.00 61.21 59 ASP A N 14
ATOM 17020 C CA . ASP A 1 67 ? -3.922 1.567 4.084 1.00 14.35 59 ASP A CA 14
ATOM 17021 C C . ASP A 1 67 ? -2.592 1.551 3.337 1.00 14.15 59 ASP A C 14
ATOM 17022 O O . ASP A 1 67 ? -2.143 0.504 2.871 1.00 34.44 59 ASP A O 14
ATOM 17031 N N . TYR A 1 68 ? -1.968 2.718 3.227 1.00 42.13 60 TYR A N 14
ATOM 17032 C CA . TYR A 1 68 ? -0.691 2.839 2.533 1.00 21.22 60 TYR A CA 14
ATOM 17033 C C . TYR A 1 68 ? 0.462 2.408 3.435 1.00 13.21 60 TYR A C 14
ATOM 17034 O O . TYR A 1 68 ? 1.546 2.075 2.958 1.00 51.24 60 TYR A O 14
ATOM 17052 N N . GLN A 1 69 ? 0.217 2.417 4.742 1.00 44.54 61 GLN A N 14
ATOM 17053 C CA . GLN A 1 69 ? 1.234 2.028 5.711 1.00 4.02 61 GLN A CA 14
ATOM 17054 C C . GLN A 1 69 ? 1.299 0.511 5.853 1.00 35.12 61 GLN A C 14
ATOM 17055 O O . GLN A 1 69 ? 2.236 -0.028 6.441 1.00 41.14 61 GLN A O 14
ATOM 17069 N N . MET A 1 70 ? 0.295 -0.172 5.312 1.00 61.11 62 MET A N 14
ATOM 17070 C CA . MET A 1 70 ? 0.239 -1.628 5.378 1.00 14.21 62 MET A CA 14
ATOM 17071 C C . MET A 1 70 ? 1.116 -2.255 4.300 1.00 62.51 62 MET A C 14
ATOM 17072 O O . MET A 1 70 ? 2.033 -3.020 4.600 1.00 41.01 62 MET A O 14
ATOM 17086 N N . SER A 1 71 ? 0.829 -1.928 3.044 1.00 12.22 63 SER A N 14
ATOM 17087 C CA . SER A 1 71 ? 1.590 -2.463 1.921 1.00 35.12 63 SER A CA 14
ATOM 17088 C C . SER A 1 71 ? 1.666 -3.985 1.993 1.00 22.12 63 SER A C 14
ATOM 17089 O O . SER A 1 71 ? 2.668 -4.586 1.605 1.00 35.12 63 SER A O 14
ATOM 17097 N N . ALA A 1 72 ? 0.600 -4.602 2.493 1.00 43.11 64 ALA A N 14
ATOM 17098 C CA . ALA A 1 72 ? 0.545 -6.053 2.615 1.00 72.45 64 ALA A CA 14
ATOM 17099 C C . ALA A 1 72 ? -0.794 -6.505 3.187 1.00 31.54 64 ALA A C 14
ATOM 17100 O O . ALA A 1 72 ? -0.842 -7.267 4.152 1.00 11.15 64 ALA A O 14
ATOM 17107 N N . GLY A 1 73 ? -1.881 -6.030 2.586 1.00 22.32 65 GLY A N 14
ATOM 17108 C CA . GLY A 1 73 ? -3.206 -6.396 3.051 1.00 22.24 65 GLY A CA 14
ATOM 17109 C C . GLY A 1 73 ? -4.068 -6.977 1.948 1.00 22.11 65 GLY A C 14
ATOM 17110 O O . GLY A 1 73 ? -4.389 -6.293 0.977 1.00 63.12 65 GLY A O 14
ATOM 17114 N N . ALA A 1 74 ? -4.442 -8.244 2.097 1.00 52.43 66 ALA A N 14
ATOM 17115 C CA . ALA A 1 74 ? -5.272 -8.916 1.105 1.00 72.20 66 ALA A CA 14
ATOM 17116 C C . ALA A 1 74 ? -6.631 -8.237 0.975 1.00 51.34 66 ALA A C 14
ATOM 17117 O O . ALA A 1 74 ? -7.267 -7.899 1.974 1.00 71.13 66 ALA A O 14
ATOM 17124 N N . THR A 1 75 ? -7.072 -8.038 -0.264 1.00 2.42 67 THR A N 14
ATOM 17125 C CA . THR A 1 75 ? -8.354 -7.397 -0.525 1.00 14.41 67 THR A CA 14
ATOM 17126 C C . THR A 1 75 ? -9.253 -8.290 -1.372 1.00 34.23 67 THR A C 14
ATOM 17127 O O . THR A 1 75 ? -8.790 -8.951 -2.302 1.00 13.23 67 THR A O 14
ATOM 17138 N N . PHE A 1 76 ? -10.541 -8.306 -1.045 1.00 13.24 68 PHE A N 14
ATOM 17139 C CA . PHE A 1 76 ? -11.506 -9.119 -1.776 1.00 21.23 68 PHE A CA 14
ATOM 17140 C C . PHE A 1 76 ? -12.718 -8.288 -2.186 1.00 33.24 68 PHE A C 14
ATOM 17141 O O . PHE A 1 76 ? -13.488 -7.833 -1.339 1.00 1.21 68 PHE A O 14
ATOM 17158 N N . HIS A 1 77 ? -12.881 -8.094 -3.490 1.00 74.05 69 HIS A N 14
ATOM 17159 C CA . HIS A 1 77 ? -14.000 -7.318 -4.014 1.00 1.21 69 HIS A CA 14
ATOM 17160 C C . HIS A 1 77 ? -15.201 -8.216 -4.293 1.00 71.02 69 HIS A C 14
ATOM 17161 O O . HIS A 1 77 ? -15.048 -9.352 -4.740 1.00 63.25 69 HIS A O 14
ATOM 17175 N N . MET A 1 78 ? -16.396 -7.699 -4.026 1.00 3.34 70 MET A N 14
ATOM 17176 C CA . MET A 1 78 ? -17.623 -8.455 -4.249 1.00 3.52 70 MET A CA 14
ATOM 17177 C C . MET A 1 78 ? -18.610 -7.652 -5.090 1.00 12.22 70 MET A C 14
ATOM 17178 O O . MET A 1 78 ? -18.910 -6.499 -4.781 1.00 13.44 70 MET A O 14
ATOM 17192 N N . VAL A 1 79 ? -19.112 -8.269 -6.155 1.00 13.12 71 VAL A N 14
ATOM 17193 C CA . VAL A 1 79 ? -20.067 -7.612 -7.040 1.00 3.12 71 VAL A CA 14
ATOM 17194 C C . VAL A 1 79 ? -21.254 -8.520 -7.339 1.00 12.02 71 VAL A C 14
ATOM 17195 O O . VAL A 1 79 ? -21.119 -9.528 -8.032 1.00 34.51 71 VAL A O 14
ATOM 17208 N N . VAL A 1 80 ? -22.419 -8.155 -6.812 1.00 24.24 72 VAL A N 14
ATOM 17209 C CA . VAL A 1 80 ? -23.632 -8.936 -7.023 1.00 43.10 72 VAL A CA 14
ATOM 17210 C C . VAL A 1 80 ? -24.522 -8.292 -8.080 1.00 71.51 72 VAL A C 14
ATOM 17211 O O . VAL A 1 80 ? -25.120 -7.242 -7.847 1.00 64.23 72 VAL A O 14
ATOM 17224 N N . ALA A 1 81 ? -24.606 -8.930 -9.243 1.00 72.30 73 ALA A N 14
ATOM 17225 C CA . ALA A 1 81 ? -25.426 -8.422 -10.336 1.00 2.33 73 ALA A CA 14
ATOM 17226 C C . ALA A 1 81 ? -26.521 -9.415 -10.709 1.00 12.13 73 ALA A C 14
ATOM 17227 O O . ALA A 1 81 ? -26.274 -10.388 -11.422 1.00 73.22 73 ALA A O 14
ATOM 17234 N N . LEU A 1 82 ? -27.731 -9.164 -10.222 1.00 34.12 74 LEU A N 14
ATOM 17235 C CA . LEU A 1 82 ? -28.866 -10.037 -10.504 1.00 24.24 74 LEU A CA 14
ATOM 17236 C C . LEU A 1 82 ? -29.864 -9.351 -11.430 1.00 40.14 74 LEU A C 14
ATOM 17237 O O . LEU A 1 82 ? -30.584 -10.010 -12.180 1.00 71.04 74 LEU A O 14
ATOM 17253 N N . ARG A 1 83 ? -29.900 -8.024 -11.374 1.00 43.43 75 ARG A N 14
ATOM 17254 C CA . ARG A 1 83 ? -30.809 -7.248 -12.209 1.00 41.13 75 ARG A CA 14
ATOM 17255 C C . ARG A 1 83 ? -30.241 -7.073 -13.615 1.00 4.44 75 ARG A C 14
ATOM 17256 O O . ARG A 1 83 ? -30.864 -7.465 -14.600 1.00 61.23 75 ARG A O 14
ATOM 17277 N N . ALA A 1 84 ? -29.054 -6.480 -13.698 1.00 21.03 76 ALA A N 14
ATOM 17278 C CA . ALA A 1 84 ? -28.401 -6.254 -14.981 1.00 71.12 76 ALA A CA 14
ATOM 17279 C C . ALA A 1 84 ? -26.889 -6.142 -14.816 1.00 14.51 76 ALA A C 14
ATOM 17280 O O . ALA A 1 84 ? -26.397 -5.771 -13.751 1.00 54.30 76 ALA A O 14
ATOM 17287 N N . GLY A 1 85 ? -26.157 -6.465 -15.877 1.00 63.03 77 GLY A N 14
ATOM 17288 C CA . GLY A 1 85 ? -24.708 -6.394 -15.828 1.00 70.32 77 GLY A CA 14
ATOM 17289 C C . GLY A 1 85 ? -24.064 -7.763 -15.732 1.00 44.12 77 GLY A C 14
ATOM 17290 O O . GLY A 1 85 ? -23.181 -7.984 -14.902 1.00 60.02 77 GLY A O 14
ATOM 17294 N N . CYS A 1 86 ? -24.506 -8.684 -16.581 1.00 43.13 78 CYS A N 14
ATOM 17295 C CA . CYS A 1 86 ? -23.968 -10.040 -16.587 1.00 3.30 78 CYS A CA 14
ATOM 17296 C C . CYS A 1 86 ? -22.638 -10.094 -17.332 1.00 40.20 78 CYS A C 14
ATOM 17297 O O . CYS A 1 86 ? -21.981 -11.133 -17.375 1.00 30.35 78 CYS A O 14
ATOM 17305 N N . MET A 1 9 ? 1.263 0.047 -0.161 1.00 12.31 1 MET A N 15
ATOM 17306 C CA . MET A 1 9 ? 1.997 0.077 -1.421 1.00 15.41 1 MET A CA 15
ATOM 17307 C C . MET A 1 9 ? 1.510 -1.022 -2.360 1.00 14.41 1 MET A C 15
ATOM 17308 O O . MET A 1 9 ? 0.919 -0.743 -3.405 1.00 24.24 1 MET A O 15
ATOM 17322 N N . LEU A 1 10 ? 1.760 -2.270 -1.982 1.00 64.22 2 LEU A N 15
ATOM 17323 C CA . LEU A 1 10 ? 1.348 -3.412 -2.791 1.00 55.11 2 LEU A CA 15
ATOM 17324 C C . LEU A 1 10 ? 0.129 -4.098 -2.182 1.00 61.43 2 LEU A C 15
ATOM 17325 O O . LEU A 1 10 ? 0.130 -4.459 -1.005 1.00 1.15 2 LEU A O 15
ATOM 17341 N N . LEU A 1 11 ? -0.908 -4.278 -2.992 1.00 73.24 3 LEU A N 15
ATOM 17342 C CA . LEU A 1 11 ? -2.134 -4.924 -2.535 1.00 24.35 3 LEU A CA 15
ATOM 17343 C C . LEU A 1 11 ? -2.684 -5.866 -3.601 1.00 1.11 3 LEU A C 15
ATOM 17344 O O . LEU A 1 11 ? -2.528 -5.625 -4.798 1.00 42.11 3 LEU A O 15
ATOM 17360 N N . LYS A 1 12 ? -3.331 -6.939 -3.158 1.00 44.04 4 LYS A N 15
ATOM 17361 C CA . LYS A 1 12 ? -3.908 -7.916 -4.074 1.00 31.25 4 LYS A CA 15
ATOM 17362 C C . LYS A 1 12 ? -5.432 -7.892 -4.005 1.00 3.21 4 LYS A C 15
ATOM 17363 O O . LYS A 1 12 ? -6.024 -8.263 -2.991 1.00 45.42 4 LYS A O 15
ATOM 17382 N N . VAL A 1 13 ? -6.062 -7.454 -5.091 1.00 4.14 5 VAL A N 15
ATOM 17383 C CA . VAL A 1 13 ? -7.517 -7.384 -5.154 1.00 45.23 5 VAL A CA 15
ATOM 17384 C C . VAL A 1 13 ? -8.088 -8.544 -5.962 1.00 43.21 5 VAL A C 15
ATOM 17385 O O . VAL A 1 13 ? -7.652 -8.809 -7.083 1.00 14.51 5 VAL A O 15
ATOM 17398 N N . LYS A 1 14 ? -9.066 -9.233 -5.386 1.00 33.52 6 LYS A N 15
ATOM 17399 C CA . LYS A 1 14 ? -9.700 -10.365 -6.052 1.00 33.13 6 LYS A CA 15
ATOM 17400 C C . LYS A 1 14 ? -11.219 -10.230 -6.027 1.00 14.41 6 LYS A C 15
ATOM 17401 O O . LYS A 1 14 ? -11.829 -10.152 -4.960 1.00 14.31 6 LYS A O 15
ATOM 17420 N N . THR A 1 15 ? -11.826 -10.203 -7.210 1.00 32.54 7 THR A N 15
ATOM 17421 C CA . THR A 1 15 ? -13.274 -10.078 -7.323 1.00 43.13 7 THR A CA 15
ATOM 17422 C C . THR A 1 15 ? -13.949 -11.444 -7.288 1.00 24.32 7 THR A C 15
ATOM 17423 O O . THR A 1 15 ? -13.283 -12.478 -7.351 1.00 34.34 7 THR A O 15
ATOM 17434 N N . VAL A 1 16 ? -15.274 -11.442 -7.187 1.00 71.25 8 VAL A N 15
ATOM 17435 C CA . VAL A 1 16 ? -16.040 -12.682 -7.146 1.00 24.44 8 VAL A CA 15
ATOM 17436 C C . VAL A 1 16 ? -15.995 -13.402 -8.489 1.00 45.30 8 VAL A C 15
ATOM 17437 O O . VAL A 1 16 ? -16.416 -14.552 -8.603 1.00 72.51 8 VAL A O 15
ATOM 17450 N N . SER A 1 17 ? -15.480 -12.716 -9.504 1.00 43.44 9 SER A N 15
ATOM 17451 C CA . SER A 1 17 ? -15.382 -13.288 -10.842 1.00 51.21 9 SER A CA 15
ATOM 17452 C C . SER A 1 17 ? -14.085 -14.074 -11.003 1.00 63.23 9 SER A C 15
ATOM 17453 O O . SER A 1 17 ? -13.702 -14.440 -12.114 1.00 2.04 9 SER A O 15
ATOM 17461 N N . ASN A 1 18 ? -13.413 -14.330 -9.886 1.00 23.35 10 ASN A N 15
ATOM 17462 C CA . ASN A 1 18 ? -12.157 -15.073 -9.901 1.00 55.25 10 ASN A CA 15
ATOM 17463 C C . ASN A 1 18 ? -11.059 -14.269 -10.590 1.00 3.10 10 ASN A C 15
ATOM 17464 O O . ASN A 1 18 ? -10.152 -14.833 -11.202 1.00 64.21 10 ASN A O 15
ATOM 17475 N N . LYS A 1 19 ? -11.146 -12.947 -10.485 1.00 70.30 11 LYS A N 15
ATOM 17476 C CA . LYS A 1 19 ? -10.159 -12.064 -11.095 1.00 53.10 11 LYS A CA 15
ATOM 17477 C C . LYS A 1 19 ? -9.269 -11.427 -10.033 1.00 10.21 11 LYS A C 15
ATOM 17478 O O . LYS A 1 19 ? -9.683 -10.501 -9.335 1.00 73.10 11 LYS A O 15
ATOM 17497 N N . VAL A 1 20 ? -8.043 -11.928 -9.917 1.00 12.44 12 VAL A N 15
ATOM 17498 C CA . VAL A 1 20 ? -7.093 -11.405 -8.941 1.00 74.53 12 VAL A CA 15
ATOM 17499 C C . VAL A 1 20 ? -6.015 -10.568 -9.619 1.00 4.13 12 VAL A C 15
ATOM 17500 O O . VAL A 1 20 ? -5.388 -11.007 -10.584 1.00 35.02 12 VAL A O 15
ATOM 17513 N N . ILE A 1 21 ? -5.802 -9.360 -9.107 1.00 35.33 13 ILE A N 15
ATOM 17514 C CA . ILE A 1 21 ? -4.798 -8.462 -9.661 1.00 42.45 13 ILE A CA 15
ATOM 17515 C C . ILE A 1 21 ? -3.881 -7.921 -8.570 1.00 24.34 13 ILE A C 15
ATOM 17516 O O . ILE A 1 21 ? -4.326 -7.214 -7.666 1.00 44.23 13 ILE A O 15
ATOM 17532 N N . GLN A 1 22 ? -2.598 -8.259 -8.661 1.00 53.41 14 GLN A N 15
ATOM 17533 C CA . GLN A 1 22 ? -1.618 -7.806 -7.681 1.00 51.11 14 GLN A CA 15
ATOM 17534 C C . GLN A 1 22 ? -0.783 -6.657 -8.237 1.00 63.52 14 GLN A C 15
ATOM 17535 O O . GLN A 1 22 ? -0.055 -6.824 -9.216 1.00 70.14 14 GLN A O 15
ATOM 17549 N N . ILE A 1 23 ? -0.893 -5.493 -7.607 1.00 22.03 15 ILE A N 15
ATOM 17550 C CA . ILE A 1 23 ? -0.147 -4.318 -8.039 1.00 1.44 15 ILE A CA 15
ATOM 17551 C C . ILE A 1 23 ? 0.755 -3.799 -6.924 1.00 12.43 15 ILE A C 15
ATOM 17552 O O . ILE A 1 23 ? 0.471 -3.988 -5.740 1.00 73.05 15 ILE A O 15
ATOM 17568 N N . THR A 1 24 ? 1.844 -3.140 -7.309 1.00 31.41 16 THR A N 15
ATOM 17569 C CA . THR A 1 24 ? 2.788 -2.593 -6.343 1.00 14.33 16 THR A CA 15
ATOM 17570 C C . THR A 1 24 ? 2.926 -1.083 -6.504 1.00 33.22 16 THR A C 15
ATOM 17571 O O . THR A 1 24 ? 4.016 -0.574 -6.763 1.00 20.11 16 THR A O 15
ATOM 17582 N N . SER A 1 25 ? 1.814 -0.372 -6.348 1.00 54.11 17 SER A N 15
ATOM 17583 C CA . SER A 1 25 ? 1.810 1.080 -6.480 1.00 4.34 17 SER A CA 15
ATOM 17584 C C . SER A 1 25 ? 0.463 1.661 -6.061 1.00 71.32 17 SER A C 15
ATOM 17585 O O . SER A 1 25 ? -0.402 1.921 -6.899 1.00 65.03 17 SER A O 15
ATOM 17593 N N . LEU A 1 26 ? 0.291 1.861 -4.759 1.00 72.13 18 LEU A N 15
ATOM 17594 C CA . LEU A 1 26 ? -0.951 2.411 -4.227 1.00 73.33 18 LEU A CA 15
ATOM 17595 C C . LEU A 1 26 ? -0.760 3.858 -3.784 1.00 34.54 18 LEU A C 15
ATOM 17596 O O . LEU A 1 26 ? 0.341 4.265 -3.412 1.00 32.21 18 LEU A O 15
ATOM 17612 N N . THR A 1 27 ? -1.841 4.631 -3.823 1.00 32.23 19 THR A N 15
ATOM 17613 C CA . THR A 1 27 ? -1.794 6.032 -3.424 1.00 25.21 19 THR A CA 15
ATOM 17614 C C . THR A 1 27 ? -1.857 6.174 -1.908 1.00 15.25 19 THR A C 15
ATOM 17615 O O . THR A 1 27 ? -1.981 5.184 -1.186 1.00 54.32 19 THR A O 15
ATOM 17626 N N . ASP A 1 28 ? -1.773 7.411 -1.430 1.00 41.02 20 ASP A N 15
ATOM 17627 C CA . ASP A 1 28 ? -1.823 7.683 0.002 1.00 50.14 20 ASP A CA 15
ATOM 17628 C C . ASP A 1 28 ? -2.937 8.673 0.328 1.00 71.20 20 ASP A C 15
ATOM 17629 O O . ASP A 1 28 ? -3.163 9.007 1.491 1.00 4.51 20 ASP A O 15
ATOM 17638 N N . ASP A 1 29 ? -3.630 9.138 -0.706 1.00 23.12 21 ASP A N 15
ATOM 17639 C CA . ASP A 1 29 ? -4.720 10.090 -0.529 1.00 75.43 21 ASP A CA 15
ATOM 17640 C C . ASP A 1 29 ? -6.057 9.366 -0.397 1.00 61.04 21 ASP A C 15
ATOM 17641 O O . ASP A 1 29 ? -6.842 9.652 0.505 1.00 31.14 21 ASP A O 15
ATOM 17650 N N . ASN A 1 30 ? -6.308 8.428 -1.305 1.00 14.00 22 ASN A N 15
ATOM 17651 C CA . ASN A 1 30 ? -7.551 7.664 -1.291 1.00 2.41 22 ASN A CA 15
ATOM 17652 C C . ASN A 1 30 ? -7.273 6.176 -1.101 1.00 3.55 22 ASN A C 15
ATOM 17653 O O . ASN A 1 30 ? -7.859 5.530 -0.232 1.00 25.44 22 ASN A O 15
ATOM 17664 N N . THR A 1 31 ? -6.374 5.638 -1.919 1.00 4.51 23 THR A N 15
ATOM 17665 C CA . THR A 1 31 ? -6.018 4.227 -1.842 1.00 5.33 23 THR A CA 15
ATOM 17666 C C . THR A 1 31 ? -7.219 3.340 -2.144 1.00 73.32 23 THR A C 15
ATOM 17667 O O . THR A 1 31 ? -7.400 2.887 -3.275 1.00 45.53 23 THR A O 15
ATOM 17678 N N . ILE A 1 32 ? -8.039 3.095 -1.127 1.00 62.35 24 ILE A N 15
ATOM 17679 C CA . ILE A 1 32 ? -9.225 2.262 -1.286 1.00 42.33 24 ILE A CA 15
ATOM 17680 C C . ILE A 1 32 ? -10.180 2.857 -2.316 1.00 21.23 24 ILE A C 15
ATOM 17681 O O . ILE A 1 32 ? -10.466 2.240 -3.341 1.00 63.23 24 ILE A O 15
ATOM 17697 N N . ALA A 1 33 ? -10.669 4.060 -2.035 1.00 51.21 25 ALA A N 15
ATOM 17698 C CA . ALA A 1 33 ? -11.589 4.740 -2.938 1.00 40.43 25 ALA A CA 15
ATOM 17699 C C . ALA A 1 33 ? -11.017 4.815 -4.350 1.00 53.50 25 ALA A C 15
ATOM 17700 O O . ALA A 1 33 ? -11.744 4.669 -5.332 1.00 14.31 25 ALA A O 15
ATOM 17707 N N . GLU A 1 34 ? -9.711 5.045 -4.443 1.00 72.13 26 GLU A N 15
ATOM 17708 C CA . GLU A 1 34 ? -9.044 5.141 -5.736 1.00 65.21 26 GLU A CA 15
ATOM 17709 C C . GLU A 1 34 ? -9.004 3.782 -6.430 1.00 40.41 26 GLU A C 15
ATOM 17710 O O . GLU A 1 34 ? -9.171 3.689 -7.647 1.00 30.11 26 GLU A O 15
ATOM 17722 N N . LEU A 1 35 ? -8.781 2.732 -5.648 1.00 73.33 27 LEU A N 15
ATOM 17723 C CA . LEU A 1 35 ? -8.719 1.377 -6.186 1.00 40.24 27 LEU A CA 15
ATOM 17724 C C . LEU A 1 35 ? -10.082 0.936 -6.711 1.00 2.24 27 LEU A C 15
ATOM 17725 O O . LEU A 1 35 ? -10.201 0.460 -7.840 1.00 3.22 27 LEU A O 15
ATOM 17741 N N . LYS A 1 36 ? -11.109 1.100 -5.884 1.00 30.42 28 LYS A N 15
ATOM 17742 C CA . LYS A 1 36 ? -12.465 0.722 -6.264 1.00 12.23 28 LYS A CA 15
ATOM 17743 C C . LYS A 1 36 ? -12.972 1.594 -7.408 1.00 13.32 28 LYS A C 15
ATOM 17744 O O . LYS A 1 36 ? -13.599 1.103 -8.345 1.00 74.41 28 LYS A O 15
ATOM 17763 N N . GLY A 1 37 ? -12.695 2.892 -7.325 1.00 11.13 29 GLY A N 15
ATOM 17764 C CA . GLY A 1 37 ? -13.130 3.811 -8.360 1.00 44.23 29 GLY A CA 15
ATOM 17765 C C . GLY A 1 37 ? -12.411 3.584 -9.676 1.00 11.44 29 GLY A C 15
ATOM 17766 O O . GLY A 1 37 ? -12.986 3.776 -10.747 1.00 51.13 29 GLY A O 15
ATOM 17770 N N . LYS A 1 38 ? -11.149 3.176 -9.596 1.00 12.12 30 LYS A N 15
ATOM 17771 C CA . LYS A 1 38 ? -10.350 2.923 -10.789 1.00 4.05 30 LYS A CA 15
ATOM 17772 C C . LYS A 1 38 ? -10.782 1.628 -11.469 1.00 22.14 30 LYS A C 15
ATOM 17773 O O . LYS A 1 38 ? -10.696 1.498 -12.690 1.00 60.44 30 LYS A O 15
ATOM 17792 N N . LEU A 1 39 ? -11.247 0.673 -10.671 1.00 14.11 31 LEU A N 15
ATOM 17793 C CA . LEU A 1 39 ? -11.695 -0.612 -11.196 1.00 60.13 31 LEU A CA 15
ATOM 17794 C C . LEU A 1 39 ? -12.977 -0.452 -12.007 1.00 32.32 31 LEU A C 15
ATOM 17795 O O . LEU A 1 39 ? -13.113 -1.021 -13.089 1.00 63.14 31 LEU A O 15
ATOM 17811 N N . GLU A 1 40 ? -13.914 0.327 -11.475 1.00 40.14 32 GLU A N 15
ATOM 17812 C CA . GLU A 1 40 ? -15.185 0.562 -12.151 1.00 44.41 32 GLU A CA 15
ATOM 17813 C C . GLU A 1 40 ? -14.983 1.394 -13.415 1.00 30.23 32 GLU A C 15
ATOM 17814 O O . GLU A 1 40 ? -15.554 1.096 -14.463 1.00 60.31 32 GLU A O 15
ATOM 17826 N N . GLU A 1 41 ? -14.167 2.438 -13.305 1.00 73.24 33 GLU A N 15
ATOM 17827 C CA . GLU A 1 41 ? -13.892 3.313 -14.439 1.00 3.03 33 GLU A CA 15
ATOM 17828 C C . GLU A 1 41 ? -13.076 2.585 -15.503 1.00 31.41 33 GLU A C 15
ATOM 17829 O O . GLU A 1 41 ? -13.229 2.836 -16.698 1.00 54.31 33 GLU A O 15
ATOM 17841 N N . SER A 1 42 ? -12.208 1.681 -15.059 1.00 73.33 34 SER A N 15
ATOM 17842 C CA . SER A 1 42 ? -11.365 0.918 -15.972 1.00 43.43 34 SER A CA 15
ATOM 17843 C C . SER A 1 42 ? -12.211 0.034 -16.883 1.00 42.35 34 SER A C 15
ATOM 17844 O O . SER A 1 42 ? -11.951 -0.068 -18.082 1.00 3.12 34 SER A O 15
ATOM 17852 N N . GLU A 1 43 ? -13.224 -0.602 -16.305 1.00 74.41 35 GLU A N 15
ATOM 17853 C CA . GLU A 1 43 ? -14.108 -1.479 -17.065 1.00 14.44 35 GLU A CA 15
ATOM 17854 C C . GLU A 1 43 ? -15.144 -0.668 -17.839 1.00 65.14 35 GLU A C 15
ATOM 17855 O O . GLU A 1 43 ? -15.763 -1.167 -18.778 1.00 1.00 35 GLU A O 15
ATOM 17867 N N . GLY A 1 44 ? -15.326 0.586 -17.438 1.00 3.40 36 GLY A N 15
ATOM 17868 C CA . GLY A 1 44 ? -16.287 1.446 -18.104 1.00 4.31 36 GLY A CA 15
ATOM 17869 C C . GLY A 1 44 ? -17.646 1.424 -17.435 1.00 34.35 36 GLY A C 15
ATOM 17870 O O . GLY A 1 44 ? -18.365 2.423 -17.441 1.00 53.42 36 GLY A O 15
ATOM 17874 N N . ILE A 1 45 ? -18.001 0.281 -16.857 1.00 23.13 37 ILE A N 15
ATOM 17875 C CA . ILE A 1 45 ? -19.284 0.133 -16.181 1.00 24.21 37 ILE A CA 15
ATOM 17876 C C . ILE A 1 45 ? -19.135 -0.660 -14.887 1.00 1.45 37 ILE A C 15
ATOM 17877 O O . ILE A 1 45 ? -18.483 -1.703 -14.840 1.00 2.14 37 ILE A O 15
ATOM 17893 N N . PRO A 1 46 ? -19.755 -0.155 -13.809 1.00 71.35 38 PRO A N 15
ATOM 17894 C CA . PRO A 1 46 ? -19.709 -0.801 -12.494 1.00 64.34 38 PRO A CA 15
ATOM 17895 C C . PRO A 1 46 ? -20.499 -2.105 -12.461 1.00 0.13 38 PRO A C 15
ATOM 17896 O O . PRO A 1 46 ? -21.635 -2.165 -12.928 1.00 35.32 38 PRO A O 15
ATOM 17907 N N . GLY A 1 47 ? -19.889 -3.147 -11.904 1.00 73.31 39 GLY A N 15
ATOM 17908 C CA . GLY A 1 47 ? -20.552 -4.436 -11.820 1.00 3.24 39 GLY A CA 15
ATOM 17909 C C . GLY A 1 47 ? -21.922 -4.342 -11.178 1.00 70.34 39 GLY A C 15
ATOM 17910 O O . GLY A 1 47 ? -22.891 -4.905 -11.685 1.00 73.31 39 GLY A O 15
ATOM 17914 N N . ASN A 1 48 ? -22.003 -3.630 -10.059 1.00 64.20 40 ASN A N 15
ATOM 17915 C CA . ASN A 1 48 ? -23.264 -3.467 -9.346 1.00 54.01 40 ASN A CA 15
ATOM 17916 C C . ASN A 1 48 ? -23.052 -2.732 -8.026 1.00 53.22 40 ASN A C 15
ATOM 17917 O O . ASN A 1 48 ? -23.455 -1.579 -7.875 1.00 11.12 40 ASN A O 15
ATOM 17928 N N . MET A 1 49 ? -22.417 -3.407 -7.074 1.00 62.44 41 MET A N 15
ATOM 17929 C CA . MET A 1 49 ? -22.149 -2.817 -5.768 1.00 34.52 41 MET A CA 15
ATOM 17930 C C . MET A 1 49 ? -20.695 -2.372 -5.660 1.00 25.12 41 MET A C 15
ATOM 17931 O O . MET A 1 49 ? -20.395 -1.340 -5.059 1.00 1.11 41 MET A O 15
ATOM 17945 N N . ILE A 1 50 ? -19.795 -3.156 -6.244 1.00 74.55 42 ILE A N 15
ATOM 17946 C CA . ILE A 1 50 ? -18.373 -2.841 -6.214 1.00 24.41 42 ILE A CA 15
ATOM 17947 C C . ILE A 1 50 ? -17.903 -2.557 -4.791 1.00 61.32 42 ILE A C 15
ATOM 17948 O O . ILE A 1 50 ? -17.303 -1.517 -4.521 1.00 25.11 42 ILE A O 15
ATOM 17964 N N . ARG A 1 51 ? -18.179 -3.490 -3.885 1.00 41.15 43 ARG A N 15
ATOM 17965 C CA . ARG A 1 51 ? -17.784 -3.340 -2.490 1.00 71.30 43 ARG A CA 15
ATOM 17966 C C . ARG A 1 51 ? -16.830 -4.455 -2.073 1.00 24.25 43 ARG A C 15
ATOM 17967 O O . ARG A 1 51 ? -17.145 -5.639 -2.203 1.00 13.33 43 ARG A O 15
ATOM 17988 N N . LEU A 1 52 ? -15.661 -4.070 -1.571 1.00 54.31 44 LEU A N 15
ATOM 17989 C CA . LEU A 1 52 ? -14.660 -5.036 -1.135 1.00 23.34 44 LEU A CA 15
ATOM 17990 C C . LEU A 1 52 ? -14.595 -5.104 0.388 1.00 54.02 44 LEU A C 15
ATOM 17991 O O . LEU A 1 52 ? -14.971 -4.157 1.078 1.00 13.43 44 LEU A O 15
ATOM 18007 N N . VAL A 1 53 ? -14.114 -6.230 0.905 1.00 35.02 45 VAL A N 15
ATOM 18008 C CA . VAL A 1 53 ? -13.997 -6.420 2.346 1.00 34.50 45 VAL A CA 15
ATOM 18009 C C . VAL A 1 53 ? -12.536 -6.493 2.774 1.00 61.03 45 VAL A C 15
ATOM 18010 O O . VAL A 1 53 ? -11.751 -7.258 2.212 1.00 11.23 45 VAL A O 15
ATOM 18023 N N . TYR A 1 54 ? -12.177 -5.693 3.771 1.00 1.32 46 TYR A N 15
ATOM 18024 C CA . TYR A 1 54 ? -10.808 -5.664 4.274 1.00 75.42 46 TYR A CA 15
ATOM 18025 C C . TYR A 1 54 ? -10.715 -6.341 5.638 1.00 61.42 46 TYR A C 15
ATOM 18026 O O . TYR A 1 54 ? -11.290 -5.869 6.617 1.00 13.45 46 TYR A O 15
ATOM 18044 N N . GLN A 1 55 ? -9.985 -7.451 5.692 1.00 50.24 47 GLN A N 15
ATOM 18045 C CA . GLN A 1 55 ? -9.815 -8.194 6.935 1.00 55.42 47 GLN A CA 15
ATOM 18046 C C . GLN A 1 55 ? -11.167 -8.564 7.536 1.00 12.34 47 GLN A C 15
ATOM 18047 O O . GLN A 1 55 ? -11.328 -8.593 8.756 1.00 52.12 47 GLN A O 15
ATOM 18061 N N . GLY A 1 56 ? -12.137 -8.846 6.672 1.00 52.42 48 GLY A N 15
ATOM 18062 C CA . GLY A 1 56 ? -13.463 -9.210 7.137 1.00 42.41 48 GLY A CA 15
ATOM 18063 C C . GLY A 1 56 ? -14.262 -8.010 7.606 1.00 75.15 48 GLY A C 15
ATOM 18064 O O . GLY A 1 56 ? -15.344 -8.159 8.174 1.00 54.00 48 GLY A O 15
ATOM 18068 N N . LYS A 1 57 ? -13.729 -6.816 7.369 1.00 72.43 49 LYS A N 15
ATOM 18069 C CA . LYS A 1 57 ? -14.399 -5.585 7.770 1.00 31.23 49 LYS A CA 15
ATOM 18070 C C . LYS A 1 57 ? -14.737 -4.728 6.555 1.00 44.03 49 LYS A C 15
ATOM 18071 O O . LYS A 1 57 ? -14.189 -4.930 5.471 1.00 35.01 49 LYS A O 15
ATOM 18090 N N . GLN A 1 58 ? -15.639 -3.771 6.743 1.00 12.34 50 GLN A N 15
ATOM 18091 C CA . GLN A 1 58 ? -16.048 -2.883 5.662 1.00 41.25 50 GLN A CA 15
ATOM 18092 C C . GLN A 1 58 ? -15.695 -1.434 5.983 1.00 30.43 50 GLN A C 15
ATOM 18093 O O . GLN A 1 58 ? -15.257 -1.122 7.092 1.00 72.44 50 GLN A O 15
ATOM 18107 N N . LEU A 1 59 ? -15.888 -0.553 5.008 1.00 23.21 51 LEU A N 15
ATOM 18108 C CA . LEU A 1 59 ? -15.589 0.864 5.187 1.00 34.41 51 LEU A CA 15
ATOM 18109 C C . LEU A 1 59 ? -14.100 1.079 5.439 1.00 55.03 51 LEU A C 15
ATOM 18110 O O . LEU A 1 59 ? -13.643 1.044 6.580 1.00 32.45 51 LEU A O 15
ATOM 18126 N N . GLU A 1 60 ? -13.350 1.304 4.364 1.00 15.44 52 GLU A N 15
ATOM 18127 C CA . GLU A 1 60 ? -11.913 1.527 4.470 1.00 13.10 52 GLU A CA 15
ATOM 18128 C C . GLU A 1 60 ? -11.519 2.852 3.824 1.00 52.13 52 GLU A C 15
ATOM 18129 O O . GLU A 1 60 ? -10.351 3.242 3.844 1.00 74.44 52 GLU A O 15
ATOM 18141 N N . ASP A 1 61 ? -12.501 3.539 3.251 1.00 13.31 53 ASP A N 15
ATOM 18142 C CA . ASP A 1 61 ? -12.258 4.821 2.599 1.00 74.11 53 ASP A CA 15
ATOM 18143 C C . ASP A 1 61 ? -11.585 5.799 3.556 1.00 24.14 53 ASP A C 15
ATOM 18144 O O . ASP A 1 61 ? -10.742 6.598 3.150 1.00 52.30 53 ASP A O 15
ATOM 18153 N N . GLU A 1 62 ? -11.963 5.729 4.829 1.00 50.11 54 GLU A N 15
ATOM 18154 C CA . GLU A 1 62 ? -11.396 6.610 5.843 1.00 11.20 54 GLU A CA 15
ATOM 18155 C C . GLU A 1 62 ? -9.937 6.256 6.117 1.00 13.25 54 GLU A C 15
ATOM 18156 O O . GLU A 1 62 ? -9.179 7.067 6.650 1.00 31.22 54 GLU A O 15
ATOM 18168 N N . LYS A 1 63 ? -9.551 5.039 5.750 1.00 10.03 55 LYS A N 15
ATOM 18169 C CA . LYS A 1 63 ? -8.184 4.575 5.955 1.00 1.41 55 LYS A CA 15
ATOM 18170 C C . LYS A 1 63 ? -7.386 4.644 4.657 1.00 2.10 55 LYS A C 15
ATOM 18171 O O . LYS A 1 63 ? -6.552 3.781 4.384 1.00 63.22 55 LYS A O 15
ATOM 18190 N N . ARG A 1 64 ? -7.646 5.676 3.862 1.00 52.54 56 ARG A N 15
ATOM 18191 C CA . ARG A 1 64 ? -6.952 5.857 2.593 1.00 43.45 56 ARG A CA 15
ATOM 18192 C C . ARG A 1 64 ? -5.442 5.735 2.777 1.00 41.32 56 ARG A C 15
ATOM 18193 O O . ARG A 1 64 ? -4.822 4.784 2.299 1.00 33.34 56 ARG A O 15
ATOM 18214 N N . LEU A 1 65 ? -4.856 6.704 3.471 1.00 2.22 57 LEU A N 15
ATOM 18215 C CA . LEU A 1 65 ? -3.418 6.706 3.719 1.00 51.14 57 LEU A CA 15
ATOM 18216 C C . LEU A 1 65 ? -3.032 5.597 4.692 1.00 45.01 57 LEU A C 15
ATOM 18217 O O . LEU A 1 65 ? -1.964 4.995 4.573 1.00 41.53 57 LEU A O 15
ATOM 18233 N N . LYS A 1 66 ? -3.908 5.330 5.654 1.00 22.42 58 LYS A N 15
ATOM 18234 C CA . LYS A 1 66 ? -3.661 4.290 6.647 1.00 53.41 58 LYS A CA 15
ATOM 18235 C C . LYS A 1 66 ? -3.457 2.935 5.977 1.00 52.41 58 LYS A C 15
ATOM 18236 O O . LYS A 1 66 ? -2.772 2.064 6.513 1.00 14.12 58 LYS A O 15
ATOM 18255 N N . ASP A 1 67 ? -4.054 2.766 4.802 1.00 30.54 59 ASP A N 15
ATOM 18256 C CA . ASP A 1 67 ? -3.935 1.517 4.058 1.00 54.21 59 ASP A CA 15
ATOM 18257 C C . ASP A 1 67 ? -2.641 1.487 3.251 1.00 73.23 59 ASP A C 15
ATOM 18258 O O . ASP A 1 67 ? -2.195 0.426 2.814 1.00 60.31 59 ASP A O 15
ATOM 18267 N N . TYR A 1 68 ? -2.044 2.657 3.056 1.00 53.24 60 TYR A N 15
ATOM 18268 C CA . TYR A 1 68 ? -0.803 2.765 2.298 1.00 53.42 60 TYR A CA 15
ATOM 18269 C C . TYR A 1 68 ? 0.392 2.344 3.147 1.00 60.41 60 TYR A C 15
ATOM 18270 O O . TYR A 1 68 ? 1.450 2.001 2.620 1.00 22.34 60 TYR A O 15
ATOM 18288 N N . GLN A 1 69 ? 0.213 2.372 4.464 1.00 65.33 61 GLN A N 15
ATOM 18289 C CA . GLN A 1 69 ? 1.277 1.993 5.387 1.00 72.55 61 GLN A CA 15
ATOM 18290 C C . GLN A 1 69 ? 1.351 0.477 5.539 1.00 72.24 61 GLN A C 15
ATOM 18291 O O . GLN A 1 69 ? 2.291 -0.052 6.132 1.00 55.22 61 GLN A O 15
ATOM 18305 N N . MET A 1 70 ? 0.353 -0.216 4.999 1.00 25.41 62 MET A N 15
ATOM 18306 C CA . MET A 1 70 ? 0.307 -1.672 5.075 1.00 73.04 62 MET A CA 15
ATOM 18307 C C . MET A 1 70 ? 1.191 -2.301 4.002 1.00 13.32 62 MET A C 15
ATOM 18308 O O . MET A 1 70 ? 2.108 -3.062 4.309 1.00 61.14 62 MET A O 15
ATOM 18322 N N . SER A 1 71 ? 0.908 -1.977 2.744 1.00 22.42 63 SER A N 15
ATOM 18323 C CA . SER A 1 71 ? 1.675 -2.514 1.626 1.00 23.03 63 SER A CA 15
ATOM 18324 C C . SER A 1 71 ? 1.750 -4.036 1.700 1.00 62.13 63 SER A C 15
ATOM 18325 O O . SER A 1 71 ? 2.753 -4.638 1.316 1.00 34.35 63 SER A O 15
ATOM 18333 N N . ALA A 1 72 ? 0.682 -4.651 2.195 1.00 34.53 64 ALA A N 15
ATOM 18334 C CA . ALA A 1 72 ? 0.624 -6.103 2.318 1.00 42.22 64 ALA A CA 15
ATOM 18335 C C . ALA A 1 72 ? -0.719 -6.553 2.881 1.00 32.53 64 ALA A C 15
ATOM 18336 O O . ALA A 1 72 ? -0.778 -7.404 3.769 1.00 45.44 64 ALA A O 15
ATOM 18343 N N . GLY A 1 73 ? -1.798 -5.977 2.360 1.00 51.11 65 GLY A N 15
ATOM 18344 C CA . GLY A 1 73 ? -3.126 -6.332 2.824 1.00 14.23 65 GLY A CA 15
ATOM 18345 C C . GLY A 1 73 ? -3.998 -6.891 1.717 1.00 43.51 65 GLY A C 15
ATOM 18346 O O . GLY A 1 73 ? -4.318 -6.190 0.757 1.00 33.21 65 GLY A O 15
ATOM 18350 N N . ALA A 1 74 ? -4.381 -8.156 1.849 1.00 64.31 66 ALA A N 15
ATOM 18351 C CA . ALA A 1 74 ? -5.220 -8.809 0.852 1.00 50.54 66 ALA A CA 15
ATOM 18352 C C . ALA A 1 74 ? -6.576 -8.120 0.740 1.00 1.31 66 ALA A C 15
ATOM 18353 O O . ALA A 1 74 ? -7.199 -7.783 1.748 1.00 25.40 66 ALA A O 15
ATOM 18360 N N . THR A 1 75 ? -7.029 -7.911 -0.492 1.00 71.13 67 THR A N 15
ATOM 18361 C CA . THR A 1 75 ? -8.310 -7.261 -0.736 1.00 13.55 67 THR A CA 15
ATOM 18362 C C . THR A 1 75 ? -9.225 -8.145 -1.575 1.00 52.53 67 THR A C 15
ATOM 18363 O O . THR A 1 75 ? -8.777 -8.806 -2.512 1.00 52.23 67 THR A O 15
ATOM 18374 N N . PHE A 1 76 ? -10.510 -8.151 -1.235 1.00 24.35 68 PHE A N 15
ATOM 18375 C CA . PHE A 1 76 ? -11.488 -8.955 -1.958 1.00 32.03 68 PHE A CA 15
ATOM 18376 C C . PHE A 1 76 ? -12.697 -8.113 -2.355 1.00 42.42 68 PHE A C 15
ATOM 18377 O O . PHE A 1 76 ? -13.449 -7.643 -1.501 1.00 20.35 68 PHE A O 15
ATOM 18394 N N . HIS A 1 77 ? -12.876 -7.924 -3.659 1.00 34.42 69 HIS A N 15
ATOM 18395 C CA . HIS A 1 77 ? -13.993 -7.138 -4.171 1.00 74.50 69 HIS A CA 15
ATOM 18396 C C . HIS A 1 77 ? -15.220 -8.018 -4.393 1.00 30.21 69 HIS A C 15
ATOM 18397 O O . HIS A 1 77 ? -15.101 -9.179 -4.785 1.00 4.44 69 HIS A O 15
ATOM 18411 N N . MET A 1 78 ? -16.398 -7.458 -4.139 1.00 40.41 70 MET A N 15
ATOM 18412 C CA . MET A 1 78 ? -17.646 -8.192 -4.312 1.00 12.52 70 MET A CA 15
ATOM 18413 C C . MET A 1 78 ? -18.624 -7.404 -5.178 1.00 34.31 70 MET A C 15
ATOM 18414 O O . MET A 1 78 ? -18.835 -6.210 -4.965 1.00 60.14 70 MET A O 15
ATOM 18428 N N . VAL A 1 79 ? -19.220 -8.081 -6.155 1.00 45.33 71 VAL A N 15
ATOM 18429 C CA . VAL A 1 79 ? -20.176 -7.444 -7.053 1.00 71.51 71 VAL A CA 15
ATOM 18430 C C . VAL A 1 79 ? -21.396 -8.331 -7.274 1.00 33.30 71 VAL A C 15
ATOM 18431 O O . VAL A 1 79 ? -21.309 -9.377 -7.918 1.00 51.45 71 VAL A O 15
ATOM 18444 N N . VAL A 1 80 ? -22.535 -7.907 -6.735 1.00 41.21 72 VAL A N 15
ATOM 18445 C CA . VAL A 1 80 ? -23.775 -8.661 -6.874 1.00 63.44 72 VAL A CA 15
ATOM 18446 C C . VAL A 1 80 ? -24.666 -8.059 -7.955 1.00 32.15 72 VAL A C 15
ATOM 18447 O O . VAL A 1 80 ? -25.272 -7.006 -7.758 1.00 31.33 72 VAL A O 15
ATOM 18460 N N . ALA A 1 81 ? -24.742 -8.735 -9.096 1.00 42.14 73 ALA A N 15
ATOM 18461 C CA . ALA A 1 81 ? -25.561 -8.268 -10.208 1.00 14.04 73 ALA A CA 15
ATOM 18462 C C . ALA A 1 81 ? -26.655 -9.276 -10.544 1.00 54.41 73 ALA A C 15
ATOM 18463 O O . ALA A 1 81 ? -26.407 -10.275 -11.221 1.00 10.54 73 ALA A O 15
ATOM 18470 N N . LEU A 1 82 ? -27.866 -9.008 -10.068 1.00 33.13 74 LEU A N 15
ATOM 18471 C CA . LEU A 1 82 ? -28.999 -9.892 -10.318 1.00 33.44 74 LEU A CA 15
ATOM 18472 C C . LEU A 1 82 ? -30.001 -9.239 -11.264 1.00 74.21 74 LEU A C 15
ATOM 18473 O O . LEU A 1 82 ? -30.726 -9.924 -11.986 1.00 63.33 74 LEU A O 15
ATOM 18489 N N . ARG A 1 83 ? -30.036 -7.911 -11.256 1.00 43.42 75 ARG A N 15
ATOM 18490 C CA . ARG A 1 83 ? -30.948 -7.165 -12.115 1.00 10.23 75 ARG A CA 15
ATOM 18491 C C . ARG A 1 83 ? -30.409 -7.082 -13.540 1.00 24.53 75 ARG A C 15
ATOM 18492 O O . ARG A 1 83 ? -31.069 -7.503 -14.489 1.00 40.01 75 ARG A O 15
ATOM 18513 N N . ALA A 1 84 ? -29.205 -6.537 -13.681 1.00 22.34 76 ALA A N 15
ATOM 18514 C CA . ALA A 1 84 ? -28.576 -6.401 -14.989 1.00 33.14 76 ALA A CA 15
ATOM 18515 C C . ALA A 1 84 ? -27.092 -6.077 -14.854 1.00 14.44 76 ALA A C 15
ATOM 18516 O O . ALA A 1 84 ? -26.645 -5.594 -13.814 1.00 44.25 76 ALA A O 15
ATOM 18523 N N . GLY A 1 85 ? -26.334 -6.346 -15.912 1.00 25.13 77 GLY A N 15
ATOM 18524 C CA . GLY A 1 85 ? -24.908 -6.077 -15.890 1.00 4.02 77 GLY A CA 15
ATOM 18525 C C . GLY A 1 85 ? -24.290 -6.110 -17.274 1.00 31.03 77 GLY A C 15
ATOM 18526 O O . GLY A 1 85 ? -23.185 -6.623 -17.456 1.00 12.14 77 GLY A O 15
ATOM 18530 N N . CYS A 1 86 ? -25.004 -5.564 -18.251 1.00 51.25 78 CYS A N 15
ATOM 18531 C CA . CYS A 1 86 ? -24.520 -5.535 -19.627 1.00 75.03 78 CYS A CA 15
ATOM 18532 C C . CYS A 1 86 ? -25.003 -4.280 -20.347 1.00 5.30 78 CYS A C 15
ATOM 18533 O O . CYS A 1 86 ? -25.239 -3.246 -19.722 1.00 71.41 78 CYS A O 15
ATOM 18541 N N . MET A 1 9 ? 1.248 0.077 -0.074 1.00 12.03 1 MET A N 16
ATOM 18542 C CA . MET A 1 9 ? 2.037 0.041 -1.299 1.00 42.23 1 MET A CA 16
ATOM 18543 C C . MET A 1 9 ? 1.565 -1.082 -2.217 1.00 64.12 1 MET A C 16
ATOM 18544 O O . MET A 1 9 ? 1.050 -0.831 -3.308 1.00 24.53 1 MET A O 16
ATOM 18558 N N . LEU A 1 10 ? 1.744 -2.320 -1.770 1.00 24.11 2 LEU A N 16
ATOM 18559 C CA . LEU A 1 10 ? 1.337 -3.482 -2.552 1.00 30.44 2 LEU A CA 16
ATOM 18560 C C . LEU A 1 10 ? 0.059 -4.096 -1.989 1.00 21.32 2 LEU A C 16
ATOM 18561 O O . LEU A 1 10 ? -0.025 -4.399 -0.798 1.00 10.33 2 LEU A O 16
ATOM 18577 N N . LEU A 1 11 ? -0.933 -4.280 -2.853 1.00 10.01 3 LEU A N 16
ATOM 18578 C CA . LEU A 1 11 ? -2.207 -4.861 -2.443 1.00 50.40 3 LEU A CA 16
ATOM 18579 C C . LEU A 1 11 ? -2.729 -5.830 -3.499 1.00 43.31 3 LEU A C 16
ATOM 18580 O O . LEU A 1 11 ? -2.490 -5.651 -4.694 1.00 22.24 3 LEU A O 16
ATOM 18596 N N . LYS A 1 12 ? -3.444 -6.856 -3.051 1.00 54.31 4 LYS A N 16
ATOM 18597 C CA . LYS A 1 12 ? -4.004 -7.852 -3.956 1.00 61.25 4 LYS A CA 16
ATOM 18598 C C . LYS A 1 12 ? -5.528 -7.833 -3.912 1.00 15.03 4 LYS A C 16
ATOM 18599 O O . LYS A 1 12 ? -6.134 -8.177 -2.897 1.00 11.15 4 LYS A O 16
ATOM 18618 N N . VAL A 1 13 ? -6.144 -7.430 -5.019 1.00 64.01 5 VAL A N 16
ATOM 18619 C CA . VAL A 1 13 ? -7.598 -7.369 -5.107 1.00 4.32 5 VAL A CA 16
ATOM 18620 C C . VAL A 1 13 ? -8.146 -8.513 -5.952 1.00 41.22 5 VAL A C 16
ATOM 18621 O O . VAL A 1 13 ? -7.728 -8.712 -7.093 1.00 72.40 5 VAL A O 16
ATOM 18634 N N . LYS A 1 14 ? -9.085 -9.262 -5.385 1.00 72.44 6 LYS A N 16
ATOM 18635 C CA . LYS A 1 14 ? -9.694 -10.387 -6.086 1.00 42.24 6 LYS A CA 16
ATOM 18636 C C . LYS A 1 14 ? -11.212 -10.245 -6.127 1.00 50.04 6 LYS A C 16
ATOM 18637 O O . LYS A 1 14 ? -11.868 -10.178 -5.088 1.00 15.35 6 LYS A O 16
ATOM 18656 N N . THR A 1 15 ? -11.766 -10.201 -7.335 1.00 65.44 7 THR A N 16
ATOM 18657 C CA . THR A 1 15 ? -13.206 -10.068 -7.512 1.00 31.13 7 THR A CA 16
ATOM 18658 C C . THR A 1 15 ? -13.890 -11.431 -7.501 1.00 3.52 7 THR A C 16
ATOM 18659 O O . THR A 1 15 ? -13.228 -12.469 -7.528 1.00 53.54 7 THR A O 16
ATOM 18670 N N . VAL A 1 16 ? -15.218 -11.421 -7.461 1.00 54.41 8 VAL A N 16
ATOM 18671 C CA . VAL A 1 16 ? -15.992 -12.656 -7.448 1.00 72.25 8 VAL A CA 16
ATOM 18672 C C . VAL A 1 16 ? -15.897 -13.378 -8.788 1.00 23.11 8 VAL A C 16
ATOM 18673 O O . VAL A 1 16 ? -16.321 -14.526 -8.918 1.00 22.34 8 VAL A O 16
ATOM 18686 N N . SER A 1 17 ? -15.336 -12.697 -9.782 1.00 72.03 9 SER A N 16
ATOM 18687 C CA . SER A 1 17 ? -15.188 -13.272 -11.114 1.00 64.01 9 SER A CA 16
ATOM 18688 C C . SER A 1 17 ? -13.890 -14.067 -11.221 1.00 4.30 9 SER A C 16
ATOM 18689 O O . SER A 1 17 ? -13.463 -14.435 -12.314 1.00 41.14 9 SER A O 16
ATOM 18697 N N . ASN A 1 18 ? -13.267 -14.327 -10.076 1.00 63.12 10 ASN A N 16
ATOM 18698 C CA . ASN A 1 18 ? -12.017 -15.077 -10.040 1.00 23.53 10 ASN A CA 16
ATOM 18699 C C . ASN A 1 18 ? -10.884 -14.279 -10.679 1.00 33.42 10 ASN A C 16
ATOM 18700 O O . ASN A 1 18 ? -9.953 -14.849 -11.249 1.00 54.43 10 ASN A O 16
ATOM 18711 N N . LYS A 1 19 ? -10.970 -12.957 -10.579 1.00 21.33 11 LYS A N 16
ATOM 18712 C CA . LYS A 1 19 ? -9.953 -12.079 -11.144 1.00 64.24 11 LYS A CA 16
ATOM 18713 C C . LYS A 1 19 ? -9.109 -11.444 -10.044 1.00 21.02 11 LYS A C 16
ATOM 18714 O O . LYS A 1 19 ? -9.550 -10.515 -9.367 1.00 75.31 11 LYS A O 16
ATOM 18733 N N . VAL A 1 20 ? -7.892 -11.950 -9.871 1.00 2.11 12 VAL A N 16
ATOM 18734 C CA . VAL A 1 20 ? -6.985 -11.430 -8.854 1.00 72.12 12 VAL A CA 16
ATOM 18735 C C . VAL A 1 20 ? -5.870 -10.602 -9.483 1.00 74.34 12 VAL A C 16
ATOM 18736 O O . VAL A 1 20 ? -5.163 -11.072 -10.375 1.00 41.43 12 VAL A O 16
ATOM 18749 N N . ILE A 1 21 ? -5.719 -9.369 -9.013 1.00 12.11 13 ILE A N 16
ATOM 18750 C CA . ILE A 1 21 ? -4.689 -8.476 -9.529 1.00 20.04 13 ILE A CA 16
ATOM 18751 C C . ILE A 1 21 ? -3.821 -7.928 -8.400 1.00 74.25 13 ILE A C 16
ATOM 18752 O O . ILE A 1 21 ? -4.305 -7.210 -7.526 1.00 20.11 13 ILE A O 16
ATOM 18768 N N . GLN A 1 22 ? -2.538 -8.271 -8.429 1.00 24.02 14 GLN A N 16
ATOM 18769 C CA . GLN A 1 22 ? -1.602 -7.812 -7.409 1.00 32.23 14 GLN A CA 16
ATOM 18770 C C . GLN A 1 22 ? -0.659 -6.754 -7.972 1.00 24.44 14 GLN A C 16
ATOM 18771 O O . GLN A 1 22 ? 0.147 -7.037 -8.860 1.00 15.45 14 GLN A O 16
ATOM 18785 N N . ILE A 1 23 ? -0.764 -5.537 -7.450 1.00 1.01 15 ILE A N 16
ATOM 18786 C CA . ILE A 1 23 ? 0.081 -4.438 -7.900 1.00 53.33 15 ILE A CA 16
ATOM 18787 C C . ILE A 1 23 ? 0.905 -3.870 -6.749 1.00 73.45 15 ILE A C 16
ATOM 18788 O O . ILE A 1 23 ? 0.504 -3.946 -5.587 1.00 42.03 15 ILE A O 16
ATOM 18804 N N . THR A 1 24 ? 2.059 -3.300 -7.080 1.00 51.53 16 THR A N 16
ATOM 18805 C CA . THR A 1 24 ? 2.940 -2.718 -6.075 1.00 72.23 16 THR A CA 16
ATOM 18806 C C . THR A 1 24 ? 3.071 -1.211 -6.265 1.00 23.42 16 THR A C 16
ATOM 18807 O O . THR A 1 24 ? 4.171 -0.695 -6.464 1.00 54.23 16 THR A O 16
ATOM 18818 N N . SER A 1 25 ? 1.943 -0.511 -6.201 1.00 5.15 17 SER A N 16
ATOM 18819 C CA . SER A 1 25 ? 1.933 0.938 -6.368 1.00 73.43 17 SER A CA 16
ATOM 18820 C C . SER A 1 25 ? 0.585 1.522 -5.957 1.00 11.24 17 SER A C 16
ATOM 18821 O O . SER A 1 25 ? -0.281 1.768 -6.797 1.00 52.41 17 SER A O 16
ATOM 18829 N N . LEU A 1 26 ? 0.415 1.742 -4.658 1.00 33.04 18 LEU A N 16
ATOM 18830 C CA . LEU A 1 26 ? -0.827 2.298 -4.132 1.00 34.10 18 LEU A CA 16
ATOM 18831 C C . LEU A 1 26 ? -0.635 3.747 -3.698 1.00 5.32 18 LEU A C 16
ATOM 18832 O O . LEU A 1 26 ? 0.466 4.155 -3.326 1.00 25.45 18 LEU A O 16
ATOM 18848 N N . THR A 1 27 ? -1.713 4.523 -3.746 1.00 34.22 19 THR A N 16
ATOM 18849 C CA . THR A 1 27 ? -1.664 5.926 -3.357 1.00 3.44 19 THR A CA 16
ATOM 18850 C C . THR A 1 27 ? -1.749 6.081 -1.842 1.00 73.55 19 THR A C 16
ATOM 18851 O O . THR A 1 27 ? -1.912 5.099 -1.117 1.00 50.13 19 THR A O 16
ATOM 18862 N N . ASP A 1 28 ? -1.639 7.318 -1.371 1.00 74.34 20 ASP A N 16
ATOM 18863 C CA . ASP A 1 28 ? -1.706 7.601 0.058 1.00 73.53 20 ASP A CA 16
ATOM 18864 C C . ASP A 1 28 ? -2.794 8.627 0.358 1.00 32.22 20 ASP A C 16
ATOM 18865 O O . ASP A 1 28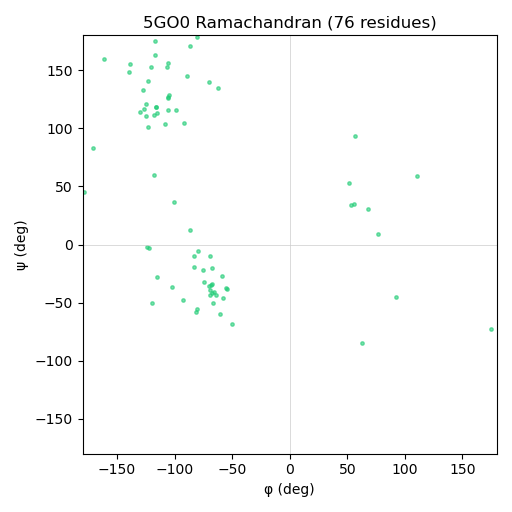 ? -3.033 8.973 1.515 1.00 23.55 20 ASP A O 16
ATOM 18874 N N . ASP A 1 29 ? -3.450 9.111 -0.691 1.00 21.50 21 ASP A N 16
ATOM 18875 C CA . ASP A 1 29 ? -4.513 10.098 -0.540 1.00 22.53 21 ASP A CA 16
ATOM 18876 C C . ASP A 1 29 ? -5.875 9.418 -0.441 1.00 51.31 21 ASP A C 16
ATOM 18877 O O . ASP A 1 29 ? -6.683 9.749 0.426 1.00 60.23 21 ASP A O 16
ATOM 18886 N N . ASN A 1 30 ? -6.123 8.468 -1.336 1.00 61.25 22 ASN A N 16
ATOM 18887 C CA . ASN A 1 30 ? -7.388 7.743 -1.351 1.00 74.03 22 ASN A CA 16
ATOM 18888 C C . ASN A 1 30 ? -7.159 6.245 -1.178 1.00 32.41 22 ASN A C 16
ATOM 18889 O O . ASN A 1 30 ? -7.788 5.602 -0.337 1.00 35.40 22 ASN A O 16
ATOM 18900 N N . THR A 1 31 ? -6.253 5.693 -1.979 1.00 42.43 23 THR A N 16
ATOM 18901 C CA . THR A 1 31 ? -5.940 4.271 -1.916 1.00 11.45 23 THR A CA 16
ATOM 18902 C C . THR A 1 31 ? -7.157 3.424 -2.269 1.00 53.42 23 THR A C 16
ATOM 18903 O O . THR A 1 31 ? -7.319 3.001 -3.414 1.00 41.22 23 THR A O 16
ATOM 18914 N N . ILE A 1 32 ? -8.011 3.181 -1.280 1.00 43.52 24 ILE A N 16
ATOM 18915 C CA . ILE A 1 32 ? -9.214 2.386 -1.489 1.00 14.33 24 ILE A CA 16
ATOM 18916 C C . ILE A 1 32 ? -10.128 3.033 -2.524 1.00 50.12 24 ILE A C 16
ATOM 18917 O O . ILE A 1 32 ? -10.407 2.450 -3.571 1.00 44.15 24 ILE A O 16
ATOM 18933 N N . ALA A 1 33 ? -10.590 4.243 -2.224 1.00 71.43 25 ALA A N 16
ATOM 18934 C CA . ALA A 1 33 ? -11.469 4.971 -3.131 1.00 31.23 25 ALA A CA 16
ATOM 18935 C C . ALA A 1 33 ? -10.863 5.064 -4.527 1.00 4.44 25 ALA A C 16
ATOM 18936 O O . ALA A 1 33 ? -11.570 4.961 -5.528 1.00 62.02 25 ALA A O 16
ATOM 18943 N N . GLU A 1 34 ? -9.549 5.261 -4.584 1.00 51.43 26 GLU A N 16
ATOM 18944 C CA . GLU A 1 34 ? -8.849 5.370 -5.859 1.00 1.43 26 GLU A CA 16
ATOM 18945 C C . GLU A 1 34 ? -8.834 4.030 -6.588 1.00 21.14 26 GLU A C 16
ATOM 18946 O O . GLU A 1 34 ? -8.992 3.972 -7.808 1.00 21.12 26 GLU A O 16
ATOM 18958 N N . LEU A 1 35 ? -8.642 2.954 -5.832 1.00 12.43 27 LEU A N 16
ATOM 18959 C CA . LEU A 1 35 ? -8.606 1.613 -6.405 1.00 3.35 27 LEU A CA 16
ATOM 18960 C C . LEU A 1 35 ? -9.971 1.221 -6.959 1.00 73.41 27 LEU A C 16
ATOM 18961 O O . LEU A 1 35 ? -10.085 0.775 -8.101 1.00 52.12 27 LEU A O 16
ATOM 18977 N N . LYS A 1 36 ? -11.006 1.391 -6.144 1.00 35.24 28 LYS A N 16
ATOM 18978 C CA . LYS A 1 36 ? -12.366 1.058 -6.552 1.00 41.14 28 LYS A CA 16
ATOM 18979 C C . LYS A 1 36 ? -12.835 1.974 -7.678 1.00 52.12 28 LYS A C 16
ATOM 18980 O O . LYS A 1 36 ? -13.487 1.530 -8.622 1.00 65.45 28 LYS A O 16
ATOM 18999 N N . GLY A 1 37 ? -12.498 3.256 -7.572 1.00 13.04 29 GLY A N 16
ATOM 19000 C CA . GLY A 1 37 ? -12.893 4.214 -8.588 1.00 64.42 29 GLY A CA 16
ATOM 19001 C C . GLY A 1 37 ? -12.200 3.970 -9.914 1.00 65.01 29 GLY A C 16
ATOM 19002 O O . GLY A 1 37 ? -12.772 4.212 -10.977 1.00 12.43 29 GLY A O 16
ATOM 19006 N N . LYS A 1 38 ? -10.962 3.490 -9.854 1.00 2.54 30 LYS A N 16
ATOM 19007 C CA . LYS A 1 38 ? -10.188 3.214 -11.058 1.00 72.01 30 LYS A CA 16
ATOM 19008 C C . LYS A 1 38 ? -10.738 1.994 -11.790 1.00 33.10 30 LYS A C 16
ATOM 19009 O O . LYS A 1 38 ? -10.722 1.936 -13.020 1.00 72.23 30 LYS A O 16
ATOM 19028 N N . LEU A 1 39 ? -11.226 1.022 -11.027 1.00 3.12 31 LEU A N 16
ATOM 19029 C CA . LEU A 1 39 ? -11.783 -0.197 -11.603 1.00 42.21 31 LEU A CA 16
ATOM 19030 C C . LEU A 1 39 ? -13.096 0.092 -12.323 1.00 14.05 31 LEU A C 16
ATOM 19031 O O . LEU A 1 39 ? -13.332 -0.401 -13.425 1.00 32.11 31 LEU A O 16
ATOM 19047 N N . GLU A 1 40 ? -13.947 0.896 -11.691 1.00 63.33 32 GLU A N 16
ATOM 19048 C CA . GLU A 1 40 ? -15.236 1.251 -12.273 1.00 21.01 32 GLU A CA 16
ATOM 19049 C C . GLU A 1 40 ? -15.053 2.139 -13.501 1.00 22.44 32 GLU A C 16
ATOM 19050 O O . GLU A 1 40 ? -15.729 1.961 -14.513 1.00 65.45 32 GLU A O 16
ATOM 19062 N N . GLU A 1 41 ? -14.135 3.095 -13.401 1.00 24.31 33 GLU A N 16
ATOM 19063 C CA . GLU A 1 41 ? -13.864 4.011 -14.503 1.00 21.24 33 GLU A CA 16
ATOM 19064 C C . GLU A 1 41 ? -13.216 3.277 -15.673 1.00 45.42 33 GLU A C 16
ATOM 19065 O O . GLU A 1 41 ? -13.446 3.614 -16.835 1.00 33.33 33 GLU A O 16
ATOM 19077 N N . SER A 1 42 ? -12.403 2.274 -15.358 1.00 63.02 34 SER A N 16
ATOM 19078 C CA . SER A 1 42 ? -11.717 1.495 -16.383 1.00 0.32 34 SER A CA 16
ATOM 19079 C C . SER A 1 42 ? -12.718 0.743 -17.255 1.00 11.44 34 SER A C 16
ATOM 19080 O O . SER A 1 42 ? -12.599 0.725 -18.479 1.00 70.11 34 SER A O 16
ATOM 19088 N N . GLU A 1 43 ? -13.704 0.125 -16.613 1.00 74.50 35 GLU A N 16
ATOM 19089 C CA . GLU A 1 43 ? -14.726 -0.630 -17.330 1.00 0.23 35 GLU A CA 16
ATOM 19090 C C . GLU A 1 43 ? -15.847 0.289 -17.805 1.00 54.34 35 GLU A C 16
ATOM 19091 O O . GLU A 1 43 ? -16.760 -0.140 -18.510 1.00 31.23 35 GLU A O 16
ATOM 19103 N N . GLY A 1 44 ? -15.771 1.558 -17.414 1.00 34.20 36 GLY A N 16
ATOM 19104 C CA . GLY A 1 44 ? -16.786 2.518 -17.808 1.00 63.15 36 GLY A CA 16
ATOM 19105 C C . GLY A 1 44 ? -17.924 2.601 -16.811 1.00 50.51 36 GLY A C 16
ATOM 19106 O O . GLY A 1 44 ? -18.376 3.694 -16.465 1.00 24.52 36 GLY A O 16
ATOM 19110 N N . ILE A 1 45 ? -18.390 1.446 -16.349 1.00 51.05 37 ILE A N 16
ATOM 19111 C CA . ILE A 1 45 ? -19.483 1.394 -15.387 1.00 32.34 37 ILE A CA 16
ATOM 19112 C C . ILE A 1 45 ? -19.223 0.339 -14.316 1.00 41.42 37 ILE A C 16
ATOM 19113 O O . ILE A 1 45 ? -18.494 -0.630 -14.528 1.00 51.15 37 ILE A O 16
ATOM 19129 N N . PRO A 1 46 ? -19.834 0.530 -13.137 1.00 63.22 38 PRO A N 16
ATOM 19130 C CA . PRO A 1 46 ? -19.685 -0.396 -12.010 1.00 52.32 38 PRO A CA 16
ATOM 19131 C C . PRO A 1 46 ? -20.375 -1.732 -12.263 1.00 10.03 38 PRO A C 16
ATOM 19132 O O . PRO A 1 46 ? -21.493 -1.778 -12.774 1.00 11.42 38 PRO A O 16
ATOM 19143 N N . GLY A 1 47 ? -19.700 -2.819 -11.900 1.00 74.03 39 GLY A N 16
ATOM 19144 C CA . GLY A 1 47 ? -20.265 -4.142 -12.095 1.00 42.35 39 GLY A CA 16
ATOM 19145 C C . GLY A 1 47 ? -21.678 -4.254 -11.559 1.00 51.12 39 GLY A C 16
ATOM 19146 O O . GLY A 1 47 ? -22.565 -4.774 -12.234 1.00 35.32 39 GLY A O 16
ATOM 19150 N N . ASN A 1 48 ? -21.888 -3.766 -10.341 1.00 4.31 40 ASN A N 16
ATOM 19151 C CA . ASN A 1 48 ? -23.203 -3.816 -9.713 1.00 51.22 40 ASN A CA 16
ATOM 19152 C C . ASN A 1 48 ? -23.154 -3.241 -8.301 1.00 31.02 40 ASN A C 16
ATOM 19153 O O . ASN A 1 48 ? -23.697 -2.168 -8.037 1.00 62.52 40 ASN A O 16
ATOM 19164 N N . MET A 1 49 ? -22.499 -3.962 -7.397 1.00 34.43 41 MET A N 16
ATOM 19165 C CA . MET A 1 49 ? -22.378 -3.523 -6.011 1.00 61.14 41 MET A CA 16
ATOM 19166 C C . MET A 1 49 ? -20.994 -2.938 -5.746 1.00 33.41 41 MET A C 16
ATOM 19167 O O . MET A 1 49 ? -20.857 -1.943 -5.034 1.00 33.23 41 MET A O 16
ATOM 19181 N N . ILE A 1 50 ? -19.973 -3.563 -6.322 1.00 44.51 42 ILE A N 16
ATOM 19182 C CA . ILE A 1 50 ? -18.600 -3.103 -6.148 1.00 15.34 42 ILE A CA 16
ATOM 19183 C C . ILE A 1 50 ? -18.286 -2.856 -4.676 1.00 33.31 42 ILE A C 16
ATOM 19184 O O . ILE A 1 50 ? -17.882 -1.759 -4.292 1.00 41.54 42 ILE A O 16
ATOM 19200 N N . ARG A 1 51 ? -18.473 -3.886 -3.856 1.00 53.51 43 ARG A N 16
ATOM 19201 C CA . ARG A 1 51 ? -18.209 -3.781 -2.426 1.00 73.12 43 ARG A CA 16
ATOM 19202 C C . ARG A 1 51 ? -17.185 -4.823 -1.985 1.00 41.50 43 ARG A C 16
ATOM 19203 O O . ARG A 1 51 ? -17.443 -6.026 -2.041 1.00 51.41 43 ARG A O 16
ATOM 19224 N N . LEU A 1 52 ? -16.022 -4.352 -1.547 1.00 73.40 44 LEU A N 16
ATOM 19225 C CA . LEU A 1 52 ? -14.958 -5.243 -1.096 1.00 40.44 44 LEU A CA 16
ATOM 19226 C C . LEU A 1 52 ? -14.843 -5.228 0.425 1.00 74.15 44 LEU A C 16
ATOM 19227 O O . LEU A 1 52 ? -15.245 -4.266 1.079 1.00 52.22 44 LEU A O 16
ATOM 19243 N N . VAL A 1 53 ? -14.290 -6.301 0.981 1.00 34.05 45 VAL A N 16
ATOM 19244 C CA . VAL A 1 53 ? -14.119 -6.411 2.425 1.00 14.43 45 VAL A CA 16
ATOM 19245 C C . VAL A 1 53 ? -12.644 -6.509 2.798 1.00 15.11 45 VAL A C 16
ATOM 19246 O O . VAL A 1 53 ? -11.908 -7.330 2.250 1.00 13.23 45 VAL A O 16
ATOM 19259 N N . TYR A 1 54 ? -12.219 -5.667 3.734 1.00 72.24 46 TYR A N 16
ATOM 19260 C CA . TYR A 1 54 ? -10.831 -5.658 4.179 1.00 1.50 46 TYR A CA 16
ATOM 19261 C C . TYR A 1 54 ? -10.697 -6.294 5.559 1.00 12.32 46 TYR A C 16
ATOM 19262 O O . TYR A 1 54 ? -11.223 -5.778 6.545 1.00 2.12 46 TYR A O 16
ATOM 19280 N N . GLN A 1 55 ? -9.989 -7.417 5.620 1.00 53.13 47 GLN A N 16
ATOM 19281 C CA . GLN A 1 55 ? -9.786 -8.124 6.878 1.00 21.34 47 GLN A CA 16
ATOM 19282 C C . GLN A 1 55 ? -11.120 -8.453 7.540 1.00 72.32 47 GLN A C 16
ATOM 19283 O O . GLN A 1 55 ? -11.236 -8.446 8.765 1.00 41.25 47 GLN A O 16
ATOM 19297 N N . GLY A 1 56 ? -12.126 -8.742 6.720 1.00 55.32 48 GLY A N 16
ATOM 19298 C CA . GLY A 1 56 ? -13.440 -9.069 7.244 1.00 43.13 48 GLY A CA 16
ATOM 19299 C C . GLY A 1 56 ? -14.209 -7.841 7.689 1.00 4.22 48 GLY A C 16
ATOM 19300 O O . GLY A 1 56 ? -15.280 -7.952 8.286 1.00 5.04 48 GLY A O 16
ATOM 19304 N N . LYS A 1 57 ? -13.661 -6.665 7.400 1.00 33.13 49 LYS A N 16
ATOM 19305 C CA . LYS A 1 57 ? -14.302 -5.410 7.775 1.00 5.20 49 LYS A CA 16
ATOM 19306 C C . LYS A 1 57 ? -14.704 -4.614 6.538 1.00 51.23 49 LYS A C 16
ATOM 19307 O O . LYS A 1 57 ? -14.219 -4.874 5.437 1.00 5.42 49 LYS A O 16
ATOM 19326 N N . GLN A 1 58 ? -15.592 -3.643 6.727 1.00 34.40 50 GLN A N 16
ATOM 19327 C CA . GLN A 1 58 ? -16.059 -2.810 5.625 1.00 5.44 50 GLN A CA 16
ATOM 19328 C C . GLN A 1 58 ? -15.718 -1.343 5.871 1.00 63.45 50 GLN A C 16
ATOM 19329 O O . GLN A 1 58 ? -15.300 -0.967 6.966 1.00 2.14 50 GLN A O 16
ATOM 19343 N N . LEU A 1 59 ? -15.898 -0.520 4.844 1.00 12.30 51 LEU A N 16
ATOM 19344 C CA . LEU A 1 59 ? -15.609 0.906 4.947 1.00 15.55 51 LEU A CA 16
ATOM 19345 C C . LEU A 1 59 ? -14.128 1.144 5.224 1.00 33.42 51 LEU A C 16
ATOM 19346 O O . LEU A 1 59 ? -13.695 1.143 6.376 1.00 61.12 51 LEU A O 16
ATOM 19362 N N . GLU A 1 60 ? -13.358 1.348 4.160 1.00 20.12 52 GLU A N 16
ATOM 19363 C CA . GLU A 1 60 ? -11.926 1.588 4.290 1.00 65.12 52 GLU A CA 16
ATOM 19364 C C . GLU A 1 60 ? -11.533 2.907 3.631 1.00 51.20 52 GLU A C 16
ATOM 19365 O O . GLU A 1 60 ? -10.370 3.310 3.668 1.00 14.22 52 GLU A O 16
ATOM 19377 N N . ASP A 1 61 ? -12.511 3.574 3.028 1.00 0.32 53 ASP A N 16
ATOM 19378 C CA . ASP A 1 61 ? -12.269 4.848 2.361 1.00 12.41 53 ASP A CA 16
ATOM 19379 C C . ASP A 1 61 ? -11.627 5.849 3.317 1.00 53.10 53 ASP A C 16
ATOM 19380 O O . ASP A 1 61 ? -10.794 6.660 2.914 1.00 72.24 53 ASP A O 16
ATOM 19389 N N . GLU A 1 62 ? -12.022 5.786 4.585 1.00 72.02 54 GLU A N 16
ATOM 19390 C CA . GLU A 1 62 ? -11.486 6.688 5.597 1.00 51.40 54 GLU A CA 16
ATOM 19391 C C . GLU A 1 62 ? -10.034 6.346 5.917 1.00 30.33 54 GLU A C 16
ATOM 19392 O O . GLU A 1 62 ? -9.296 7.166 6.462 1.00 3.54 54 GLU A O 16
ATOM 19404 N N . LYS A 1 63 ? -9.631 5.127 5.575 1.00 22.33 55 LYS A N 16
ATOM 19405 C CA . LYS A 1 63 ? -8.268 4.673 5.825 1.00 43.13 55 LYS A CA 16
ATOM 19406 C C . LYS A 1 63 ? -7.427 4.751 4.554 1.00 75.40 55 LYS A C 16
ATOM 19407 O O . LYS A 1 63 ? -6.572 3.899 4.311 1.00 34.12 55 LYS A O 16
ATOM 19426 N N . ARG A 1 64 ? -7.676 5.777 3.748 1.00 42.44 56 ARG A N 16
ATOM 19427 C CA . ARG A 1 64 ? -6.942 5.966 2.502 1.00 24.32 56 ARG A CA 16
ATOM 19428 C C . ARG A 1 64 ? -5.437 5.876 2.739 1.00 2.53 56 ARG A C 16
ATOM 19429 O O . ARG A 1 64 ? -4.780 4.939 2.284 1.00 32.13 56 ARG A O 16
ATOM 19450 N N . LEU A 1 65 ? -4.897 6.858 3.453 1.00 23.35 57 LEU A N 16
ATOM 19451 C CA . LEU A 1 65 ? -3.469 6.891 3.751 1.00 21.11 57 LEU A CA 16
ATOM 19452 C C . LEU A 1 65 ? -3.092 5.788 4.735 1.00 60.11 57 LEU A C 16
ATOM 19453 O O . LEU A 1 65 ? -2.009 5.209 4.651 1.00 44.05 57 LEU A O 16
ATOM 19469 N N . LYS A 1 66 ? -3.994 5.500 5.667 1.00 71.11 58 LYS A N 16
ATOM 19470 C CA . LYS A 1 66 ? -3.759 4.464 6.666 1.00 72.35 58 LYS A CA 16
ATOM 19471 C C . LYS A 1 66 ? -3.505 3.115 6.001 1.00 61.25 58 LYS A C 16
ATOM 19472 O O . LYS A 1 66 ? -2.812 2.261 6.553 1.00 24.41 58 LYS A O 16
ATOM 19491 N N . ASP A 1 67 ? -4.069 2.931 4.812 1.00 62.21 59 ASP A N 16
ATOM 19492 C CA . ASP A 1 67 ? -3.901 1.686 4.070 1.00 2.33 59 ASP A CA 16
ATOM 19493 C C . ASP A 1 67 ? -2.600 1.700 3.273 1.00 0.05 59 ASP A C 16
ATOM 19494 O O . ASP A 1 67 ? -2.140 0.661 2.799 1.00 40.22 59 ASP A O 16
ATOM 19503 N N . TYR A 1 68 ? -2.013 2.883 3.130 1.00 63.21 60 TYR A N 16
ATOM 19504 C CA . TYR A 1 68 ? -0.767 3.032 2.387 1.00 2.44 60 TYR A CA 16
ATOM 19505 C C . TYR A 1 68 ? 0.423 2.560 3.218 1.00 15.53 60 TYR A C 16
ATOM 19506 O O . TYR A 1 68 ? 1.471 2.211 2.677 1.00 2.22 60 TYR A O 16
ATOM 19524 N N . GLN A 1 69 ? 0.250 2.553 4.536 1.00 34.01 61 GLN A N 16
ATOM 19525 C CA . GLN A 1 69 ? 1.308 2.124 5.443 1.00 41.25 61 GLN A CA 16
ATOM 19526 C C . GLN A 1 69 ? 1.288 0.610 5.625 1.00 44.10 61 GLN A C 16
ATOM 19527 O O . GLN A 1 69 ? 2.173 0.041 6.264 1.00 33.10 61 GLN A O 16
ATOM 19541 N N . MET A 1 70 ? 0.274 -0.036 5.060 1.00 51.13 62 MET A N 16
ATOM 19542 C CA . MET A 1 70 ? 0.140 -1.485 5.160 1.00 40.42 62 MET A CA 16
ATOM 19543 C C . MET A 1 70 ? 1.027 -2.185 4.135 1.00 51.41 62 MET A C 16
ATOM 19544 O O . MET A 1 70 ? 1.886 -2.991 4.491 1.00 35.43 62 MET A O 16
ATOM 19558 N N . SER A 1 71 ? 0.813 -1.871 2.861 1.00 1.32 63 SER A N 16
ATOM 19559 C CA . SER A 1 71 ? 1.591 -2.473 1.785 1.00 54.04 63 SER A CA 16
ATOM 19560 C C . SER A 1 71 ? 1.583 -3.995 1.895 1.00 50.45 63 SER A C 16
ATOM 19561 O O . SER A 1 71 ? 2.566 -4.657 1.563 1.00 52.21 63 SER A O 16
ATOM 19569 N N . ALA A 1 72 ? 0.466 -4.542 2.363 1.00 62.11 64 ALA A N 16
ATOM 19570 C CA . ALA A 1 72 ? 0.328 -5.985 2.515 1.00 24.23 64 ALA A CA 16
ATOM 19571 C C . ALA A 1 72 ? -1.056 -6.352 3.038 1.00 74.34 64 ALA A C 16
ATOM 19572 O O . ALA A 1 72 ? -1.192 -7.178 3.939 1.00 24.32 64 ALA A O 16
ATOM 19579 N N . GLY A 1 73 ? -2.084 -5.732 2.465 1.00 43.10 65 GLY A N 16
ATOM 19580 C CA . GLY A 1 73 ? -3.445 -6.006 2.887 1.00 62.41 65 GLY A CA 16
ATOM 19581 C C . GLY A 1 73 ? -4.278 -6.632 1.786 1.00 51.11 65 GLY A C 16
ATOM 19582 O O . GLY A 1 73 ? -4.606 -5.976 0.798 1.00 42.04 65 GLY A O 16
ATOM 19586 N N . ALA A 1 74 ? -4.620 -7.905 1.956 1.00 54.24 66 ALA A N 16
ATOM 19587 C CA . ALA A 1 74 ? -5.421 -8.619 0.968 1.00 4.24 66 ALA A CA 16
ATOM 19588 C C . ALA A 1 74 ? -6.796 -7.980 0.811 1.00 34.21 66 ALA A C 16
ATOM 19589 O O . ALA A 1 74 ? -7.454 -7.646 1.797 1.00 34.52 66 ALA A O 16
ATOM 19596 N N . THR A 1 75 ? -7.227 -7.812 -0.436 1.00 4.45 67 THR A N 16
ATOM 19597 C CA . THR A 1 75 ? -8.523 -7.211 -0.722 1.00 33.21 67 THR A CA 16
ATOM 19598 C C . THR A 1 75 ? -9.384 -8.140 -1.570 1.00 70.23 67 THR A C 16
ATOM 19599 O O . THR A 1 75 ? -8.889 -8.798 -2.485 1.00 62.34 67 THR A O 16
ATOM 19610 N N . PHE A 1 76 ? -10.676 -8.189 -1.262 1.00 4.34 68 PHE A N 16
ATOM 19611 C CA . PHE A 1 76 ? -11.606 -9.038 -1.996 1.00 61.13 68 PHE A CA 16
ATOM 19612 C C . PHE A 1 76 ? -12.834 -8.246 -2.436 1.00 31.53 68 PHE A C 16
ATOM 19613 O O . PHE A 1 76 ? -13.630 -7.802 -1.607 1.00 64.32 68 PHE A O 16
ATOM 19630 N N . HIS A 1 77 ? -12.982 -8.073 -3.745 1.00 63.24 69 HIS A N 16
ATOM 19631 C CA . HIS A 1 77 ? -14.113 -7.335 -4.296 1.00 63.13 69 HIS A CA 16
ATOM 19632 C C . HIS A 1 77 ? -15.290 -8.267 -4.565 1.00 74.14 69 HIS A C 16
ATOM 19633 O O . HIS A 1 77 ? -15.107 -9.409 -4.987 1.00 10.41 69 HIS A O 16
ATOM 19647 N N . MET A 1 78 ? -16.499 -7.772 -4.318 1.00 22.31 70 MET A N 16
ATOM 19648 C CA . MET A 1 78 ? -17.706 -8.561 -4.534 1.00 71.22 70 MET A CA 16
ATOM 19649 C C . MET A 1 78 ? -18.709 -7.796 -5.391 1.00 73.04 70 MET A C 16
ATOM 19650 O O . MET A 1 78 ? -18.973 -6.617 -5.153 1.00 61.41 70 MET A O 16
ATOM 19664 N N . VAL A 1 79 ? -19.266 -8.474 -6.390 1.00 41.24 71 VAL A N 16
ATOM 19665 C CA . VAL A 1 79 ? -20.241 -7.858 -7.283 1.00 3.34 71 VAL A CA 16
ATOM 19666 C C . VAL A 1 79 ? -21.515 -8.690 -7.363 1.00 34.04 71 VAL A C 16
ATOM 19667 O O . VAL A 1 79 ? -21.520 -9.786 -7.924 1.00 52.41 71 VAL A O 16
ATOM 19680 N N . VAL A 1 80 ? -22.597 -8.162 -6.797 1.00 63.44 72 VAL A N 16
ATOM 19681 C CA . VAL A 1 80 ? -23.879 -8.856 -6.806 1.00 13.41 72 VAL A CA 16
ATOM 19682 C C . VAL A 1 80 ? -24.811 -8.275 -7.864 1.00 63.22 72 VAL A C 16
ATOM 19683 O O . VAL A 1 80 ? -25.250 -7.131 -7.758 1.00 51.45 72 VAL A O 16
ATOM 19696 N N . ALA A 1 81 ? -25.108 -9.073 -8.884 1.00 73.24 73 ALA A N 16
ATOM 19697 C CA . ALA A 1 81 ? -25.990 -8.640 -9.961 1.00 41.23 73 ALA A CA 16
ATOM 19698 C C . ALA A 1 81 ? -27.215 -9.541 -10.064 1.00 34.50 73 ALA A C 16
ATOM 19699 O O . ALA A 1 81 ? -27.150 -10.634 -10.630 1.00 3.33 73 ALA A O 16
ATOM 19706 N N . LEU A 1 82 ? -28.332 -9.079 -9.513 1.00 52.34 74 LEU A N 16
ATOM 19707 C CA . LEU A 1 82 ? -29.574 -9.844 -9.542 1.00 62.25 74 LEU A CA 16
ATOM 19708 C C . LEU A 1 82 ? -30.599 -9.184 -10.459 1.00 31.21 74 LEU A C 16
ATOM 19709 O O . LEU A 1 82 ? -31.470 -9.853 -11.015 1.00 52.23 74 LEU A O 16
ATOM 19725 N N . ARG A 1 83 ? -30.488 -7.869 -10.613 1.00 4.24 75 ARG A N 16
ATOM 19726 C CA . ARG A 1 83 ? -31.404 -7.119 -11.462 1.00 52.55 75 ARG A CA 16
ATOM 19727 C C . ARG A 1 83 ? -31.005 -7.237 -12.930 1.00 43.24 75 ARG A C 16
ATOM 19728 O O . ARG A 1 83 ? -31.801 -7.658 -13.769 1.00 31.14 75 ARG A O 16
ATOM 19749 N N . ALA A 1 84 ? -29.766 -6.861 -13.233 1.00 74.53 76 ALA A N 16
ATOM 19750 C CA . ALA A 1 84 ? -29.261 -6.927 -14.599 1.00 2.21 76 ALA A CA 16
ATOM 19751 C C . ALA A 1 84 ? -27.738 -6.851 -14.625 1.00 10.12 76 ALA A C 16
ATOM 19752 O O . ALA A 1 84 ? -27.117 -6.326 -13.702 1.00 11.24 76 ALA A O 16
ATOM 19759 N N . GLY A 1 85 ? -27.141 -7.380 -15.689 1.00 15.20 77 GLY A N 16
ATOM 19760 C CA . GLY A 1 85 ? -25.696 -7.362 -15.814 1.00 62.22 77 GLY A CA 16
ATOM 19761 C C . GLY A 1 85 ? -25.144 -8.668 -16.350 1.00 73.41 77 GLY A C 16
ATOM 19762 O O . GLY A 1 85 ? -24.657 -9.504 -15.587 1.00 50.33 77 GLY A O 16
ATOM 19766 N N . CYS A 1 86 ? -25.222 -8.847 -17.664 1.00 50.31 78 CYS A N 16
ATOM 19767 C CA . CYS A 1 86 ? -24.729 -10.063 -18.301 1.00 44.53 78 CYS A CA 16
ATOM 19768 C C . CYS A 1 86 ? -25.493 -11.285 -17.805 1.00 30.34 78 CYS A C 16
ATOM 19769 O O . CYS A 1 86 ? -26.602 -11.564 -18.260 1.00 43.41 78 CYS A O 16
ATOM 19777 N N . MET A 1 9 ? 1.023 0.054 0.108 1.00 60.30 1 MET A N 17
ATOM 19778 C CA . MET A 1 9 ? 1.667 0.135 -1.198 1.00 2.12 1 MET A CA 17
ATOM 19779 C C . MET A 1 9 ? 1.199 -0.997 -2.106 1.00 62.34 1 MET A C 17
ATOM 19780 O O . MET A 1 9 ? 0.470 -0.770 -3.073 1.00 31.42 1 MET A O 17
ATOM 19794 N N . LEU A 1 10 ? 1.623 -2.216 -1.791 1.00 71.21 2 LEU A N 17
ATOM 19795 C CA . LEU A 1 10 ? 1.247 -3.385 -2.580 1.00 2.43 2 LEU A CA 17
ATOM 19796 C C . LEU A 1 10 ? 0.024 -4.073 -1.984 1.00 34.23 2 LEU A C 17
ATOM 19797 O O . LEU A 1 10 ? 0.011 -4.429 -0.804 1.00 53.43 2 LEU A O 17
ATOM 19813 N N . LEU A 1 11 ? -1.003 -4.261 -2.806 1.00 45.42 3 LEU A N 17
ATOM 19814 C CA . LEU A 1 11 ? -2.231 -4.909 -2.361 1.00 71.44 3 LEU A CA 17
ATOM 19815 C C . LEU A 1 11 ? -2.764 -5.858 -3.431 1.00 11.42 3 LEU A C 17
ATOM 19816 O O . LEU A 1 11 ? -2.587 -5.625 -4.627 1.00 10.13 3 LEU A O 17
ATOM 19832 N N . LYS A 1 12 ? -3.420 -6.927 -2.992 1.00 41.23 4 LYS A N 17
ATOM 19833 C CA . LYS A 1 12 ? -3.983 -7.910 -3.911 1.00 2.53 4 LYS A CA 17
ATOM 19834 C C . LYS A 1 12 ? -5.506 -7.915 -3.834 1.00 72.45 4 LYS A C 17
ATOM 19835 O O . LYS A 1 12 ? -6.085 -8.286 -2.813 1.00 53.12 4 LYS A O 17
ATOM 19854 N N . VAL A 1 13 ? -6.150 -7.504 -4.922 1.00 53.30 5 VAL A N 17
ATOM 19855 C CA . VAL A 1 13 ? -7.607 -7.464 -4.979 1.00 23.20 5 VAL A CA 17
ATOM 19856 C C . VAL A 1 13 ? -8.156 -8.626 -5.799 1.00 34.02 5 VAL A C 17
ATOM 19857 O O . VAL A 1 13 ? -7.687 -8.898 -6.904 1.00 41.21 5 VAL A O 17
ATOM 19870 N N . LYS A 1 14 ? -9.155 -9.310 -5.250 1.00 52.54 6 LYS A N 17
ATOM 19871 C CA . LYS A 1 14 ? -9.772 -10.442 -5.930 1.00 60.25 6 LYS A CA 17
ATOM 19872 C C . LYS A 1 14 ? -11.290 -10.297 -5.962 1.00 31.24 6 LYS A C 17
ATOM 19873 O O . LYS A 1 14 ? -11.936 -10.193 -4.918 1.00 52.54 6 LYS A O 17
ATOM 19892 N N . THR A 1 15 ? -11.855 -10.293 -7.165 1.00 72.10 7 THR A N 17
ATOM 19893 C CA . THR A 1 15 ? -13.297 -10.161 -7.332 1.00 30.51 7 THR A CA 17
ATOM 19894 C C . THR A 1 15 ? -13.986 -11.519 -7.253 1.00 21.05 7 THR A C 17
ATOM 19895 O O . THR A 1 15 ? -13.329 -12.560 -7.238 1.00 61.01 7 THR A O 17
ATOM 19906 N N . VAL A 1 16 ? -15.314 -11.501 -7.202 1.00 31.52 8 VAL A N 17
ATOM 19907 C CA . VAL A 1 16 ? -16.093 -12.732 -7.126 1.00 4.12 8 VAL A CA 17
ATOM 19908 C C . VAL A 1 16 ? -16.019 -13.511 -8.434 1.00 41.54 8 VAL A C 17
ATOM 19909 O O . VAL A 1 16 ? -16.452 -14.660 -8.510 1.00 23.42 8 VAL A O 17
ATOM 19922 N N . SER A 1 17 ? -15.467 -12.876 -9.464 1.00 31.11 9 SER A N 17
ATOM 19923 C CA . SER A 1 17 ? -15.339 -13.508 -10.772 1.00 32.12 9 SER A CA 17
ATOM 19924 C C . SER A 1 17 ? -14.047 -14.314 -10.862 1.00 3.41 9 SER A C 17
ATOM 19925 O O . SER A 1 17 ? -13.636 -14.730 -11.944 1.00 52.12 9 SER A O 17
ATOM 19933 N N . ASN A 1 18 ? -13.410 -14.529 -9.715 1.00 40.12 10 ASN A N 17
ATOM 19934 C CA . ASN A 1 18 ? -12.163 -15.284 -9.663 1.00 53.04 10 ASN A CA 17
ATOM 19935 C C . ASN A 1 18 ? -11.034 -14.518 -10.346 1.00 55.22 10 ASN A C 17
ATOM 19936 O O . ASN A 1 18 ? -10.114 -15.114 -10.906 1.00 52.14 10 ASN A O 17
ATOM 19947 N N . LYS A 1 19 ? -11.111 -13.192 -10.295 1.00 72.23 11 LYS A N 17
ATOM 19948 C CA . LYS A 1 19 ? -10.096 -12.343 -10.907 1.00 11.45 11 LYS A CA 17
ATOM 19949 C C . LYS A 1 19 ? -9.235 -11.671 -9.841 1.00 71.23 11 LYS A C 17
ATOM 19950 O O . LYS A 1 19 ? -9.662 -10.712 -9.198 1.00 25.11 11 LYS A O 17
ATOM 19969 N N . VAL A 1 20 ? -8.021 -12.180 -9.661 1.00 25.40 12 VAL A N 17
ATOM 19970 C CA . VAL A 1 20 ? -7.099 -11.628 -8.676 1.00 24.24 12 VAL A CA 17
ATOM 19971 C C . VAL A 1 20 ? -6.002 -10.810 -9.347 1.00 42.43 12 VAL A C 17
ATOM 19972 O O . VAL A 1 20 ? -5.301 -11.301 -10.233 1.00 0.23 12 VAL A O 17
ATOM 19985 N N . ILE A 1 21 ? -5.859 -9.560 -8.920 1.00 45.43 13 ILE A N 17
ATOM 19986 C CA . ILE A 1 21 ? -4.846 -8.673 -9.480 1.00 25.24 13 ILE A CA 17
ATOM 19987 C C . ILE A 1 21 ? -4.092 -7.936 -8.378 1.00 44.11 13 ILE A C 17
ATOM 19988 O O . ILE A 1 21 ? -4.675 -7.148 -7.634 1.00 51.13 13 ILE A O 17
ATOM 20004 N N . GLN A 1 22 ? -2.792 -8.196 -8.282 1.00 21.44 14 GLN A N 17
ATOM 20005 C CA . GLN A 1 22 ? -1.958 -7.556 -7.271 1.00 61.14 14 GLN A CA 17
ATOM 20006 C C . GLN A 1 22 ? -1.042 -6.513 -7.903 1.00 62.11 14 GLN A C 17
ATOM 20007 O O . GLN A 1 22 ? -0.322 -6.803 -8.859 1.00 52.14 14 GLN A O 17
ATOM 20021 N N . ILE A 1 23 ? -1.074 -5.300 -7.363 1.00 10.33 15 ILE A N 17
ATOM 20022 C CA . ILE A 1 23 ? -0.246 -4.214 -7.873 1.00 61.45 15 ILE A CA 17
ATOM 20023 C C . ILE A 1 23 ? 0.673 -3.666 -6.787 1.00 51.10 15 ILE A C 17
ATOM 20024 O O . ILE A 1 23 ? 0.363 -3.745 -5.598 1.00 3.44 15 ILE A O 17
ATOM 20040 N N . THR A 1 24 ? 1.805 -3.108 -7.203 1.00 44.35 16 THR A N 17
ATOM 20041 C CA . THR A 1 24 ? 2.770 -2.545 -6.267 1.00 13.12 16 THR A CA 17
ATOM 20042 C C . THR A 1 24 ? 2.902 -1.038 -6.453 1.00 43.23 16 THR A C 17
ATOM 20043 O O . THR A 1 24 ? 3.981 -0.534 -6.768 1.00 33.24 16 THR A O 17
ATOM 20054 N N . SER A 1 25 ? 1.799 -0.323 -6.257 1.00 3.50 17 SER A N 17
ATOM 20055 C CA . SER A 1 25 ? 1.792 1.128 -6.407 1.00 21.12 17 SER A CA 17
ATOM 20056 C C . SER A 1 25 ? 0.464 1.716 -5.940 1.00 31.31 17 SER A C 17
ATOM 20057 O O . SER A 1 25 ? -0.432 1.974 -6.745 1.00 44.04 17 SER A O 17
ATOM 20065 N N . LEU A 1 26 ? 0.343 1.925 -4.634 1.00 23.54 18 LEU A N 17
ATOM 20066 C CA . LEU A 1 26 ? -0.875 2.482 -4.057 1.00 53.02 18 LEU A CA 17
ATOM 20067 C C . LEU A 1 26 ? -0.660 3.928 -3.623 1.00 10.24 18 LEU A C 17
ATOM 20068 O O . LEU A 1 26 ? 0.456 4.329 -3.291 1.00 1.14 18 LEU A O 17
ATOM 20084 N N . THR A 1 27 ? -1.737 4.708 -3.625 1.00 3.11 19 THR A N 17
ATOM 20085 C CA . THR A 1 27 ? -1.666 6.109 -3.230 1.00 54.32 19 THR A CA 17
ATOM 20086 C C . THR A 1 27 ? -1.759 6.259 -1.716 1.00 45.20 19 THR A C 17
ATOM 20087 O O . THR A 1 27 ? -1.905 5.274 -0.993 1.00 34.31 19 THR A O 17
ATOM 20098 N N . ASP A 1 28 ? -1.672 7.497 -1.243 1.00 11.44 20 ASP A N 17
ATOM 20099 C CA . ASP A 1 28 ? -1.748 7.776 0.187 1.00 43.53 20 ASP A CA 17
ATOM 20100 C C . ASP A 1 28 ? -2.856 8.781 0.486 1.00 31.25 20 ASP A C 17
ATOM 20101 O O . ASP A 1 28 ? -3.107 9.117 1.644 1.00 23.41 20 ASP A O 17
ATOM 20110 N N . ASP A 1 29 ? -3.515 9.257 -0.564 1.00 15.23 21 ASP A N 17
ATOM 20111 C CA . ASP A 1 29 ? -4.597 10.224 -0.413 1.00 73.53 21 ASP A CA 17
ATOM 20112 C C . ASP A 1 29 ? -5.948 9.519 -0.338 1.00 54.20 21 ASP A C 17
ATOM 20113 O O . ASP A 1 29 ? -6.758 9.801 0.544 1.00 1.42 21 ASP A O 17
ATOM 20122 N N . ASN A 1 30 ? -6.185 8.602 -1.271 1.00 2.15 22 ASN A N 17
ATOM 20123 C CA . ASN A 1 30 ? -7.439 7.859 -1.311 1.00 23.53 22 ASN A CA 17
ATOM 20124 C C . ASN A 1 30 ? -7.189 6.362 -1.153 1.00 62.32 22 ASN A C 17
ATOM 20125 O O . ASN A 1 30 ? -7.804 5.703 -0.314 1.00 61.42 22 ASN A O 17
ATOM 20136 N N . THR A 1 31 ? -6.281 5.830 -1.966 1.00 2.02 23 THR A N 17
ATOM 20137 C CA . THR A 1 31 ? -5.949 4.412 -1.918 1.00 32.33 23 THR A CA 17
ATOM 20138 C C . THR A 1 31 ? -7.154 3.553 -2.283 1.00 73.33 23 THR A C 17
ATOM 20139 O O . THR A 1 31 ? -7.306 3.137 -3.432 1.00 61.53 23 THR A O 17
ATOM 20150 N N . ILE A 1 32 ? -8.009 3.291 -1.300 1.00 1.40 24 ILE A N 17
ATOM 20151 C CA . ILE A 1 32 ? -9.202 2.483 -1.520 1.00 2.12 24 ILE A CA 17
ATOM 20152 C C . ILE A 1 32 ? -10.119 3.127 -2.554 1.00 12.13 24 ILE A C 17
ATOM 20153 O O . ILE A 1 32 ? -10.386 2.549 -3.607 1.00 13.31 24 ILE A O 17
ATOM 20169 N N . ALA A 1 33 ? -10.597 4.328 -2.246 1.00 15.21 25 ALA A N 17
ATOM 20170 C CA . ALA A 1 33 ? -11.482 5.053 -3.150 1.00 21.01 25 ALA A CA 17
ATOM 20171 C C . ALA A 1 33 ? -10.866 5.175 -4.540 1.00 34.43 25 ALA A C 17
ATOM 20172 O O . ALA A 1 33 ? -11.568 5.100 -5.547 1.00 55.35 25 ALA A O 17
ATOM 20179 N N . GLU A 1 34 ? -9.551 5.363 -4.585 1.00 71.52 26 GLU A N 17
ATOM 20180 C CA . GLU A 1 34 ? -8.843 5.496 -5.853 1.00 24.04 26 GLU A CA 17
ATOM 20181 C C . GLU A 1 34 ? -8.832 4.172 -6.612 1.00 4.32 26 GLU A C 17
ATOM 20182 O O . GLU A 1 34 ? -9.009 4.141 -7.830 1.00 74.33 26 GLU A O 17
ATOM 20194 N N . LEU A 1 35 ? -8.621 3.081 -5.884 1.00 11.44 27 LEU A N 17
ATOM 20195 C CA . LEU A 1 35 ? -8.586 1.754 -6.487 1.00 71.31 27 LEU A CA 17
ATOM 20196 C C . LEU A 1 35 ? -9.959 1.364 -7.026 1.00 21.13 27 LEU A C 17
ATOM 20197 O O . LEU A 1 35 ? -10.090 0.942 -8.175 1.00 34.12 27 LEU A O 17
ATOM 20213 N N . LYS A 1 36 ? -10.980 1.510 -6.189 1.00 14.14 28 LYS A N 17
ATOM 20214 C CA . LYS A 1 36 ? -12.345 1.177 -6.580 1.00 41.23 28 LYS A CA 17
ATOM 20215 C C . LYS A 1 36 ? -12.837 2.110 -7.682 1.00 74.34 28 LYS A C 17
ATOM 20216 O O . LYS A 1 36 ? -13.516 1.681 -8.615 1.00 24.32 28 LYS A O 17
ATOM 20235 N N . GLY A 1 37 ? -12.490 3.388 -7.569 1.00 11.21 29 GLY A N 17
ATOM 20236 C CA . GLY A 1 37 ? -12.905 4.361 -8.563 1.00 63.53 29 GLY A CA 17
ATOM 20237 C C . GLY A 1 37 ? -12.240 4.135 -9.907 1.00 74.10 29 GLY A C 17
ATOM 20238 O O . GLY A 1 37 ? -12.837 4.389 -10.954 1.00 21.13 29 GLY A O 17
ATOM 20242 N N . LYS A 1 38 ? -11.001 3.658 -9.880 1.00 23.34 30 LYS A N 17
ATOM 20243 C CA . LYS A 1 38 ? -10.253 3.398 -11.104 1.00 71.22 30 LYS A CA 17
ATOM 20244 C C . LYS A 1 38 ? -10.776 2.149 -11.806 1.00 72.33 30 LYS A C 17
ATOM 20245 O O . LYS A 1 38 ? -10.759 2.061 -13.035 1.00 4.31 30 LYS A O 17
ATOM 20264 N N . LEU A 1 39 ? -11.242 1.185 -11.020 1.00 14.12 31 LEU A N 17
ATOM 20265 C CA . LEU A 1 39 ? -11.773 -0.059 -11.566 1.00 64.34 31 LEU A CA 17
ATOM 20266 C C . LEU A 1 39 ? -13.090 0.184 -12.296 1.00 43.01 31 LEU A C 17
ATOM 20267 O O . LEU A 1 39 ? -13.314 -0.345 -13.384 1.00 20.30 31 LEU A O 17
ATOM 20283 N N . GLU A 1 40 ? -13.956 0.990 -11.690 1.00 71.10 32 GLU A N 17
ATOM 20284 C CA . GLU A 1 40 ? -15.250 1.304 -12.284 1.00 14.02 32 GLU A CA 17
ATOM 20285 C C . GLU A 1 40 ? -15.081 2.153 -13.540 1.00 42.32 32 GLU A C 17
ATOM 20286 O O . GLU A 1 40 ? -15.761 1.939 -14.543 1.00 34.34 32 GLU A O 17
ATOM 20298 N N . GLU A 1 41 ? -14.169 3.118 -13.477 1.00 5.24 33 GLU A N 17
ATOM 20299 C CA . GLU A 1 41 ? -13.911 4.001 -14.608 1.00 63.45 33 GLU A CA 17
ATOM 20300 C C . GLU A 1 41 ? -13.265 3.235 -15.760 1.00 31.55 33 GLU A C 17
ATOM 20301 O O . GLU A 1 41 ? -13.513 3.526 -16.930 1.00 33.45 33 GLU A O 17
ATOM 20313 N N . SER A 1 42 ? -12.435 2.254 -15.418 1.00 42.32 34 SER A N 17
ATOM 20314 C CA . SER A 1 42 ? -11.749 1.449 -16.422 1.00 75.30 34 SER A CA 17
ATOM 20315 C C . SER A 1 42 ? -12.750 0.654 -17.256 1.00 44.02 34 SER A C 17
ATOM 20316 O O . SER A 1 42 ? -12.644 0.596 -18.481 1.00 13.12 34 SER A O 17
ATOM 20324 N N . GLU A 1 43 ? -13.719 0.043 -16.583 1.00 14.33 35 GLU A N 17
ATOM 20325 C CA . GLU A 1 43 ? -14.738 -0.749 -17.262 1.00 12.15 35 GLU A CA 17
ATOM 20326 C C . GLU A 1 43 ? -15.854 0.144 -17.797 1.00 71.30 35 GLU A C 17
ATOM 20327 O O . GLU A 1 43 ? -16.768 -0.325 -18.475 1.00 24.12 35 GLU A O 17
ATOM 20339 N N . GLY A 1 44 ? -15.773 1.434 -17.487 1.00 5.05 36 GLY A N 17
ATOM 20340 C CA . GLY A 1 44 ? -16.781 2.372 -17.943 1.00 52.13 36 GLY A CA 17
ATOM 20341 C C . GLY A 1 44 ? -17.911 2.539 -16.947 1.00 12.31 36 GLY A C 17
ATOM 20342 O O . GLY A 1 44 ? -18.327 3.660 -16.653 1.00 12.33 36 GLY A O 17
ATOM 20346 N N . ILE A 1 45 ? -18.410 1.423 -16.428 1.00 20.44 37 ILE A N 17
ATOM 20347 C CA . ILE A 1 45 ? -19.499 1.451 -15.459 1.00 70.03 37 ILE A CA 17
ATOM 20348 C C . ILE A 1 45 ? -19.267 0.440 -14.341 1.00 51.23 37 ILE A C 17
ATOM 20349 O O . ILE A 1 45 ? -18.574 -0.563 -14.512 1.00 33.23 37 ILE A O 17
ATOM 20365 N N . PRO A 1 46 ? -19.861 0.708 -13.169 1.00 74.20 38 PRO A N 17
ATOM 20366 C CA . PRO A 1 46 ? -19.736 -0.168 -12.000 1.00 53.20 38 PRO A CA 17
ATOM 20367 C C . PRO A 1 46 ? -20.474 -1.489 -12.184 1.00 73.51 38 PRO A C 17
ATOM 20368 O O . PRO A 1 46 ? -21.606 -1.518 -12.665 1.00 51.23 38 PRO A O 17
ATOM 20379 N N . GLY A 1 47 ? -19.825 -2.584 -11.797 1.00 52.41 39 GLY A N 17
ATOM 20380 C CA . GLY A 1 47 ? -20.436 -3.894 -11.927 1.00 40.55 39 GLY A CA 17
ATOM 20381 C C . GLY A 1 47 ? -21.819 -3.953 -11.309 1.00 4.21 39 GLY A C 17
ATOM 20382 O O . GLY A 1 47 ? -22.752 -4.483 -11.910 1.00 11.15 39 GLY A O 17
ATOM 20386 N N . ASN A 1 48 ? -21.950 -3.408 -10.104 1.00 23.34 40 ASN A N 17
ATOM 20387 C CA . ASN A 1 48 ? -23.228 -3.404 -9.402 1.00 53.41 40 ASN A CA 17
ATOM 20388 C C . ASN A 1 48 ? -23.083 -2.795 -8.011 1.00 12.42 40 ASN A C 17
ATOM 20389 O O . ASN A 1 48 ? -23.553 -1.686 -7.755 1.00 75.52 40 ASN A O 17
ATOM 20400 N N . MET A 1 49 ? -22.429 -3.527 -7.116 1.00 25.04 41 MET A N 17
ATOM 20401 C CA . MET A 1 49 ? -22.220 -3.058 -5.751 1.00 22.14 41 MET A CA 17
ATOM 20402 C C . MET A 1 49 ? -20.789 -2.566 -5.558 1.00 10.52 41 MET A C 17
ATOM 20403 O O . MET A 1 49 ? -20.553 -1.569 -4.874 1.00 21.22 41 MET A O 17
ATOM 20417 N N . ILE A 1 50 ? -19.839 -3.269 -6.164 1.00 70.32 42 ILE A N 17
ATOM 20418 C CA . ILE A 1 50 ? -18.432 -2.902 -6.059 1.00 73.21 42 ILE A CA 17
ATOM 20419 C C . ILE A 1 50 ? -18.040 -2.638 -4.609 1.00 50.25 42 ILE A C 17
ATOM 20420 O O . ILE A 1 50 ? -17.542 -1.562 -4.277 1.00 22.21 42 ILE A O 17
ATOM 20436 N N . ARG A 1 51 ? -18.267 -3.627 -3.751 1.00 45.31 43 ARG A N 17
ATOM 20437 C CA . ARG A 1 51 ? -17.936 -3.501 -2.337 1.00 31.44 43 ARG A CA 17
ATOM 20438 C C . ARG A 1 51 ? -16.962 -4.594 -1.907 1.00 23.20 43 ARG A C 17
ATOM 20439 O O . ARG A 1 51 ? -17.268 -5.784 -1.996 1.00 63.12 43 ARG A O 17
ATOM 20460 N N . LEU A 1 52 ? -15.788 -4.183 -1.441 1.00 45.15 44 LEU A N 17
ATOM 20461 C CA . LEU A 1 52 ? -14.767 -5.127 -0.998 1.00 51.51 44 LEU A CA 17
ATOM 20462 C C . LEU A 1 52 ? -14.672 -5.150 0.524 1.00 23.00 44 LEU A C 17
ATOM 20463 O O . LEU A 1 52 ? -15.039 -4.185 1.195 1.00 61.14 44 LEU A O 17
ATOM 20479 N N . VAL A 1 53 ? -14.174 -6.258 1.064 1.00 61.24 45 VAL A N 17
ATOM 20480 C CA . VAL A 1 53 ? -14.027 -6.406 2.507 1.00 64.44 45 VAL A CA 17
ATOM 20481 C C . VAL A 1 53 ? -12.557 -6.502 2.902 1.00 14.11 45 VAL A C 17
ATOM 20482 O O . VAL A 1 53 ? -11.810 -7.317 2.361 1.00 22.23 45 VAL A O 17
ATOM 20495 N N . TYR A 1 54 ? -12.150 -5.664 3.849 1.00 62.12 46 TYR A N 17
ATOM 20496 C CA . TYR A 1 54 ? -10.769 -5.652 4.316 1.00 23.21 46 TYR A CA 17
ATOM 20497 C C . TYR A 1 54 ? -10.659 -6.270 5.707 1.00 62.44 46 TYR A C 17
ATOM 20498 O O . TYR A 1 54 ? -11.201 -5.742 6.677 1.00 43.33 46 TYR A O 17
ATOM 20516 N N . GLN A 1 55 ? -9.953 -7.393 5.794 1.00 63.13 47 GLN A N 17
ATOM 20517 C CA . GLN A 1 55 ? -9.771 -8.084 7.065 1.00 70.02 47 GLN A CA 17
ATOM 20518 C C . GLN A 1 55 ? -11.117 -8.407 7.706 1.00 44.01 47 GLN A C 17
ATOM 20519 O O . GLN A 1 55 ? -11.255 -8.382 8.928 1.00 13.31 47 GLN A O 17
ATOM 20533 N N . GLY A 1 56 ? -12.107 -8.710 6.872 1.00 63.42 48 GLY A N 17
ATOM 20534 C CA . GLY A 1 56 ? -13.429 -9.033 7.376 1.00 63.41 48 GLY A CA 17
ATOM 20535 C C . GLY A 1 56 ? -14.211 -7.801 7.783 1.00 53.45 48 GLY A C 17
ATOM 20536 O O . GLY A 1 56 ? -15.298 -7.905 8.352 1.00 61.21 48 GLY A O 17
ATOM 20540 N N . LYS A 1 57 ? -13.658 -6.628 7.492 1.00 72.04 49 LYS A N 17
ATOM 20541 C CA . LYS A 1 57 ? -14.310 -5.369 7.831 1.00 54.25 49 LYS A CA 17
ATOM 20542 C C . LYS A 1 57 ? -14.713 -4.608 6.571 1.00 23.10 49 LYS A C 17
ATOM 20543 O O . LYS A 1 57 ? -14.219 -4.892 5.480 1.00 34.50 49 LYS A O 17
ATOM 20562 N N . GLN A 1 58 ? -15.609 -3.640 6.731 1.00 75.33 50 GLN A N 17
ATOM 20563 C CA . GLN A 1 58 ? -16.076 -2.839 5.606 1.00 53.24 50 GLN A CA 17
ATOM 20564 C C . GLN A 1 58 ? -15.743 -1.365 5.812 1.00 41.13 50 GLN A C 17
ATOM 20565 O O . GLN A 1 58 ? -15.353 -0.953 6.905 1.00 41.31 50 GLN A O 17
ATOM 20579 N N . LEU A 1 59 ? -15.898 -0.575 4.755 1.00 73.11 51 LEU A N 17
ATOM 20580 C CA . LEU A 1 59 ? -15.613 0.854 4.820 1.00 54.25 51 LEU A CA 17
ATOM 20581 C C . LEU A 1 59 ? -14.139 1.102 5.119 1.00 45.52 51 LEU A C 17
ATOM 20582 O O . LEU A 1 59 ? -13.729 1.139 6.278 1.00 22.05 51 LEU A O 17
ATOM 20598 N N . GLU A 1 60 ? -13.347 1.274 4.065 1.00 42.52 52 GLU A N 17
ATOM 20599 C CA . GLU A 1 60 ? -11.918 1.521 4.216 1.00 24.10 52 GLU A CA 17
ATOM 20600 C C . GLU A 1 60 ? -11.527 2.857 3.591 1.00 63.14 52 GLU A C 17
ATOM 20601 O O . GLU A 1 60 ? -10.367 3.266 3.649 1.00 11.45 52 GLU A O 17
ATOM 20613 N N . ASP A 1 61 ? -12.502 3.531 2.992 1.00 73.12 53 ASP A N 17
ATOM 20614 C CA . ASP A 1 61 ? -12.262 4.821 2.355 1.00 23.25 53 ASP A CA 17
ATOM 20615 C C . ASP A 1 61 ? -11.617 5.797 3.334 1.00 43.42 53 ASP A C 17
ATOM 20616 O O . ASP A 1 61 ? -10.731 6.567 2.963 1.00 25.44 53 ASP A O 17
ATOM 20625 N N . GLU A 1 62 ? -12.069 5.761 4.583 1.00 23.24 54 GLU A N 17
ATOM 20626 C CA . GLU A 1 62 ? -11.536 6.645 5.614 1.00 73.41 54 GLU A CA 17
ATOM 20627 C C . GLU A 1 62 ? -10.086 6.295 5.934 1.00 21.34 54 GLU A C 17
ATOM 20628 O O . GLU A 1 62 ? -9.345 7.110 6.484 1.00 11.11 54 GLU A O 17
ATOM 20640 N N . LYS A 1 63 ? -9.687 5.076 5.587 1.00 31.33 55 LYS A N 17
ATOM 20641 C CA . LYS A 1 63 ? -8.326 4.616 5.836 1.00 31.43 55 LYS A CA 17
ATOM 20642 C C . LYS A 1 63 ? -7.483 4.699 4.568 1.00 41.21 55 LYS A C 17
ATOM 20643 O O . LYS A 1 63 ? -6.645 3.835 4.310 1.00 33.41 55 LYS A O 17
ATOM 20662 N N . ARG A 1 64 ? -7.709 5.746 3.780 1.00 20.44 56 ARG A N 17
ATOM 20663 C CA . ARG A 1 64 ? -6.970 5.942 2.539 1.00 24.33 56 ARG A CA 17
ATOM 20664 C C . ARG A 1 64 ? -5.470 5.782 2.769 1.00 5.11 56 ARG A C 17
ATOM 20665 O O . ARG A 1 64 ? -4.854 4.830 2.287 1.00 35.12 56 ARG A O 17
ATOM 20686 N N . LEU A 1 65 ? -4.886 6.720 3.507 1.00 15.13 57 LEU A N 17
ATOM 20687 C CA . LEU A 1 65 ? -3.458 6.684 3.801 1.00 0.51 57 LEU A CA 17
ATOM 20688 C C . LEU A 1 65 ? -3.128 5.547 4.762 1.00 62.42 57 LEU A C 17
ATOM 20689 O O . LEU A 1 65 ? -2.071 4.923 4.663 1.00 61.20 57 LEU A O 17
ATOM 20705 N N . LYS A 1 66 ? -4.040 5.280 5.690 1.00 20.33 58 LYS A N 17
ATOM 20706 C CA . LYS A 1 66 ? -3.849 4.215 6.668 1.00 62.45 58 LYS A CA 17
ATOM 20707 C C . LYS A 1 66 ? -3.662 2.868 5.975 1.00 4.33 58 LYS A C 17
ATOM 20708 O O . LYS A 1 66 ? -3.035 1.960 6.522 1.00 41.50 58 LYS A O 17
ATOM 20727 N N . ASP A 1 67 ? -4.207 2.747 4.770 1.00 34.03 59 ASP A N 17
ATOM 20728 C CA . ASP A 1 67 ? -4.098 1.512 4.002 1.00 12.13 59 ASP A CA 17
ATOM 20729 C C . ASP A 1 67 ? -2.763 1.446 3.267 1.00 74.03 59 ASP A C 17
ATOM 20730 O O . ASP A 1 67 ? -2.331 0.375 2.840 1.00 5.13 59 ASP A O 17
ATOM 20739 N N . TYR A 1 68 ? -2.117 2.597 3.121 1.00 64.11 60 TYR A N 17
ATOM 20740 C CA . TYR A 1 68 ? -0.833 2.670 2.434 1.00 42.54 60 TYR A CA 17
ATOM 20741 C C . TYR A 1 68 ? 0.307 2.263 3.363 1.00 53.22 60 TYR A C 17
ATOM 20742 O O . TYR A 1 68 ? 1.396 1.914 2.910 1.00 60.45 60 TYR A O 17
ATOM 20760 N N . GLN A 1 69 ? 0.045 2.311 4.665 1.00 3.11 61 GLN A N 17
ATOM 20761 C CA . GLN A 1 69 ? 1.048 1.947 5.659 1.00 44.41 61 GLN A CA 17
ATOM 20762 C C . GLN A 1 69 ? 1.151 0.432 5.800 1.00 53.22 61 GLN A C 17
ATOM 20763 O O . GLN A 1 69 ? 2.104 -0.084 6.382 1.00 3.51 61 GLN A O 17
ATOM 20777 N N . MET A 1 70 ? 0.162 -0.275 5.263 1.00 31.10 62 MET A N 17
ATOM 20778 C CA . MET A 1 70 ? 0.142 -1.732 5.329 1.00 53.24 62 MET A CA 17
ATOM 20779 C C . MET A 1 70 ? 1.029 -2.337 4.245 1.00 34.11 62 MET A C 17
ATOM 20780 O O . MET A 1 70 ? 1.960 -3.086 4.539 1.00 21.20 62 MET A O 17
ATOM 20794 N N . SER A 1 71 ? 0.733 -2.008 2.992 1.00 53.41 63 SER A N 17
ATOM 20795 C CA . SER A 1 71 ? 1.501 -2.522 1.864 1.00 30.34 63 SER A CA 17
ATOM 20796 C C . SER A 1 71 ? 1.592 -4.044 1.919 1.00 62.32 63 SER A C 17
ATOM 20797 O O . SER A 1 71 ? 2.601 -4.631 1.529 1.00 3.10 63 SER A O 17
ATOM 20805 N N . ALA A 1 72 ? 0.530 -4.677 2.406 1.00 72.44 64 ALA A N 17
ATOM 20806 C CA . ALA A 1 72 ? 0.488 -6.131 2.510 1.00 50.32 64 ALA A CA 17
ATOM 20807 C C . ALA A 1 72 ? -0.850 -6.603 3.068 1.00 12.31 64 ALA A C 17
ATOM 20808 O O . ALA A 1 72 ? -0.899 -7.462 3.947 1.00 62.31 64 ALA A O 17
ATOM 20815 N N . GLY A 1 73 ? -1.936 -6.034 2.552 1.00 4.31 65 GLY A N 17
ATOM 20816 C CA . GLY A 1 73 ? -3.260 -6.409 3.012 1.00 2.23 65 GLY A CA 17
ATOM 20817 C C . GLY A 1 73 ? -4.122 -6.971 1.900 1.00 34.40 65 GLY A C 17
ATOM 20818 O O . GLY A 1 73 ? -4.437 -6.274 0.936 1.00 2.01 65 GLY A O 17
ATOM 20822 N N . ALA A 1 74 ? -4.505 -8.237 2.033 1.00 63.35 66 ALA A N 17
ATOM 20823 C CA . ALA A 1 74 ? -5.336 -8.893 1.031 1.00 71.11 66 ALA A CA 17
ATOM 20824 C C . ALA A 1 74 ? -6.691 -8.204 0.905 1.00 5.20 66 ALA A C 17
ATOM 20825 O O . ALA A 1 74 ? -7.318 -7.857 1.906 1.00 34.11 66 ALA A O 17
ATOM 20832 N N . THR A 1 75 ? -7.137 -8.007 -0.332 1.00 5.32 67 THR A N 17
ATOM 20833 C CA . THR A 1 75 ? -8.416 -7.357 -0.589 1.00 24.14 67 THR A CA 17
ATOM 20834 C C . THR A 1 75 ? -9.327 -8.248 -1.425 1.00 44.14 67 THR A C 17
ATOM 20835 O O . THR A 1 75 ? -8.874 -8.916 -2.356 1.00 14.14 67 THR A O 17
ATOM 20846 N N . PHE A 1 76 ? -10.612 -8.253 -1.090 1.00 33.03 68 PHE A N 17
ATOM 20847 C CA . PHE A 1 76 ? -11.588 -9.063 -1.811 1.00 5.23 68 PHE A CA 17
ATOM 20848 C C . PHE A 1 76 ? -12.787 -8.220 -2.234 1.00 72.32 68 PHE A C 17
ATOM 20849 O O . PHE A 1 76 ? -13.553 -7.744 -1.395 1.00 43.25 68 PHE A O 17
ATOM 20866 N N . HIS A 1 77 ? -12.944 -8.040 -3.542 1.00 33.21 69 HIS A N 17
ATOM 20867 C CA . HIS A 1 77 ? -14.051 -7.255 -4.078 1.00 64.21 69 HIS A CA 17
ATOM 20868 C C . HIS A 1 77 ? -15.261 -8.141 -4.356 1.00 61.52 69 HIS A C 17
ATOM 20869 O O . HIS A 1 77 ? -15.118 -9.289 -4.776 1.00 71.42 69 HIS A O 17
ATOM 20883 N N . MET A 1 78 ? -16.451 -7.601 -4.118 1.00 54.33 70 MET A N 17
ATOM 20884 C CA . MET A 1 78 ? -17.686 -8.343 -4.344 1.00 13.11 70 MET A CA 17
ATOM 20885 C C . MET A 1 78 ? -18.648 -7.545 -5.219 1.00 63.44 70 MET A C 17
ATOM 20886 O O . MET A 1 78 ? -18.929 -6.378 -4.946 1.00 61.43 70 MET A O 17
ATOM 20900 N N . VAL A 1 79 ? -19.149 -8.182 -6.273 1.00 22.50 71 VAL A N 17
ATOM 20901 C CA . VAL A 1 79 ? -20.079 -7.532 -7.188 1.00 73.41 71 VAL A CA 17
ATOM 20902 C C . VAL A 1 79 ? -21.288 -8.420 -7.465 1.00 45.25 71 VAL A C 17
ATOM 20903 O O . VAL A 1 79 ? -21.173 -9.456 -8.121 1.00 12.32 71 VAL A O 17
ATOM 20916 N N . VAL A 1 80 ? -22.446 -8.006 -6.963 1.00 35.55 72 VAL A N 17
ATOM 20917 C CA . VAL A 1 80 ? -23.678 -8.763 -7.157 1.00 44.23 72 VAL A CA 17
ATOM 20918 C C . VAL A 1 80 ? -24.548 -8.127 -8.235 1.00 73.44 72 VAL A C 17
ATOM 20919 O O . VAL A 1 80 ? -25.123 -7.058 -8.033 1.00 44.02 72 VAL A O 17
ATOM 20932 N N . ALA A 1 81 ? -24.642 -8.794 -9.382 1.00 2.45 73 ALA A N 17
ATOM 20933 C CA . ALA A 1 81 ? -25.445 -8.295 -10.491 1.00 63.44 73 ALA A CA 17
ATOM 20934 C C . ALA A 1 81 ? -26.557 -9.276 -10.847 1.00 53.55 73 ALA A C 17
ATOM 20935 O O . ALA A 1 81 ? -26.325 -10.271 -11.535 1.00 54.33 73 ALA A O 17
ATOM 20942 N N . LEU A 1 82 ? -27.765 -8.989 -10.375 1.00 53.10 74 LEU A N 17
ATOM 20943 C CA . LEU A 1 82 ? -28.915 -9.846 -10.643 1.00 61.12 74 LEU A CA 17
ATOM 20944 C C . LEU A 1 82 ? -29.895 -9.162 -11.591 1.00 1.10 74 LEU A C 17
ATOM 20945 O O . LEU A 1 82 ? -30.645 -9.824 -12.308 1.00 61.13 74 LEU A O 17
ATOM 20961 N N . ARG A 1 83 ? -29.881 -7.833 -11.590 1.00 13.02 75 ARG A N 17
ATOM 20962 C CA . ARG A 1 83 ? -30.768 -7.059 -12.450 1.00 70.12 75 ARG A CA 17
ATOM 20963 C C . ARG A 1 83 ? -30.191 -6.938 -13.857 1.00 45.33 75 ARG A C 17
ATOM 20964 O O . ARG A 1 83 ? -30.831 -7.319 -14.837 1.00 3.13 75 ARG A O 17
ATOM 20985 N N . ALA A 1 84 ? -28.977 -6.404 -13.949 1.00 50.43 76 ALA A N 17
ATOM 20986 C CA . ALA A 1 84 ? -28.313 -6.233 -15.236 1.00 21.24 76 ALA A CA 17
ATOM 20987 C C . ALA A 1 84 ? -26.806 -6.082 -15.059 1.00 63.14 76 ALA A C 17
ATOM 20988 O O . ALA A 1 84 ? -26.329 -5.730 -13.981 1.00 71.42 76 ALA A O 17
ATOM 20995 N N . GLY A 1 85 ? -26.060 -6.351 -16.127 1.00 23.13 77 GLY A N 17
ATOM 20996 C CA . GLY A 1 85 ? -24.614 -6.240 -16.068 1.00 41.03 77 GLY A CA 17
ATOM 20997 C C . GLY A 1 85 ? -23.928 -7.591 -16.080 1.00 64.50 77 GLY A C 17
ATOM 20998 O O . GLY A 1 85 ? -22.901 -7.779 -15.426 1.00 62.43 77 GLY A O 17
ATOM 21002 N N . CYS A 1 86 ? -24.495 -8.535 -16.823 1.00 15.02 78 CYS A N 17
ATOM 21003 C CA . CYS A 1 86 ? -23.933 -9.878 -16.915 1.00 2.42 78 CYS A CA 17
ATOM 21004 C C . CYS A 1 86 ? -22.974 -9.986 -18.096 1.00 53.42 78 CYS A C 17
ATOM 21005 O O . CYS A 1 86 ? -23.377 -10.336 -19.205 1.00 20.53 78 CYS A O 17
ATOM 21013 N N . MET A 1 9 ? 1.227 0.128 -0.004 1.00 53.44 1 MET A N 18
ATOM 21014 C CA . MET A 1 9 ? 1.987 0.126 -1.249 1.00 4.14 1 MET A CA 18
ATOM 21015 C C . MET A 1 9 ? 1.518 -0.995 -2.171 1.00 1.33 1 MET A C 18
ATOM 21016 O O . MET A 1 9 ? 0.948 -0.741 -3.233 1.00 3.21 1 MET A O 18
ATOM 21030 N N . LEU A 1 10 ? 1.761 -2.234 -1.759 1.00 32.11 2 LEU A N 18
ATOM 21031 C CA . LEU A 1 10 ? 1.363 -3.394 -2.549 1.00 31.44 2 LEU A CA 18
ATOM 21032 C C . LEU A 1 10 ? 0.097 -4.030 -1.982 1.00 64.44 2 LEU A C 18
ATOM 21033 O O . LEU A 1 10 ? 0.025 -4.342 -0.793 1.00 21.40 2 LEU A O 18
ATOM 21049 N N . LEU A 1 11 ? -0.897 -4.222 -2.842 1.00 14.14 3 LEU A N 18
ATOM 21050 C CA . LEU A 1 11 ? -2.160 -4.824 -2.428 1.00 54.50 3 LEU A CA 18
ATOM 21051 C C . LEU A 1 11 ? -2.673 -5.796 -3.486 1.00 2.40 3 LEU A C 18
ATOM 21052 O O . LEU A 1 11 ? -2.441 -5.609 -4.681 1.00 11.13 3 LEU A O 18
ATOM 21068 N N . LYS A 1 12 ? -3.373 -6.833 -3.039 1.00 65.04 4 LYS A N 18
ATOM 21069 C CA . LYS A 1 12 ? -3.922 -7.834 -3.947 1.00 1.44 4 LYS A CA 18
ATOM 21070 C C . LYS A 1 12 ? -5.446 -7.845 -3.886 1.00 0.31 4 LYS A C 18
ATOM 21071 O O . LYS A 1 12 ? -6.034 -8.193 -2.862 1.00 60.41 4 LYS A O 18
ATOM 21090 N N . VAL A 1 13 ? -6.081 -7.462 -4.990 1.00 25.24 5 VAL A N 18
ATOM 21091 C CA . VAL A 1 13 ? -7.536 -7.431 -5.063 1.00 14.25 5 VAL A CA 18
ATOM 21092 C C . VAL A 1 13 ? -8.070 -8.590 -5.897 1.00 0.11 5 VAL A C 18
ATOM 21093 O O . VAL A 1 13 ? -7.637 -8.806 -7.029 1.00 50.30 5 VAL A O 18
ATOM 21106 N N . LYS A 1 14 ? -9.014 -9.334 -5.330 1.00 42.04 6 LYS A N 18
ATOM 21107 C CA . LYS A 1 14 ? -9.610 -10.471 -6.021 1.00 63.25 6 LYS A CA 18
ATOM 21108 C C . LYS A 1 14 ? -11.132 -10.368 -6.028 1.00 5.34 6 LYS A C 18
ATOM 21109 O O . LYS A 1 14 ? -11.764 -10.300 -4.973 1.00 73.42 6 LYS A O 18
ATOM 21128 N N . THR A 1 15 ? -11.715 -10.357 -7.222 1.00 42.12 7 THR A N 18
ATOM 21129 C CA . THR A 1 15 ? -13.162 -10.262 -7.365 1.00 70.13 7 THR A CA 18
ATOM 21130 C C . THR A 1 15 ? -13.807 -11.643 -7.354 1.00 33.25 7 THR A C 18
ATOM 21131 O O . THR A 1 15 ? -13.119 -12.662 -7.420 1.00 50.32 7 THR A O 18
ATOM 21142 N N . VAL A 1 16 ? -15.134 -11.671 -7.269 1.00 4.11 8 VAL A N 18
ATOM 21143 C CA . VAL A 1 16 ? -15.872 -12.928 -7.250 1.00 53.23 8 VAL A CA 18
ATOM 21144 C C . VAL A 1 16 ? -15.800 -13.628 -8.603 1.00 24.04 8 VAL A C 18
ATOM 21145 O O . VAL A 1 16 ? -16.195 -14.786 -8.736 1.00 15.03 8 VAL A O 18
ATOM 21158 N N . SER A 1 17 ? -15.290 -12.918 -9.604 1.00 54.30 9 SER A N 18
ATOM 21159 C CA . SER A 1 17 ? -15.168 -13.470 -10.948 1.00 54.22 9 SER A CA 18
ATOM 21160 C C . SER A 1 17 ? -13.849 -14.219 -11.110 1.00 35.41 9 SER A C 18
ATOM 21161 O O . SER A 1 17 ? -13.447 -14.556 -12.222 1.00 61.25 9 SER A O 18
ATOM 21169 N N . ASN A 1 18 ? -13.181 -14.477 -9.990 1.00 74.02 10 ASN A N 18
ATOM 21170 C CA . ASN A 1 18 ? -11.907 -15.186 -10.006 1.00 72.34 10 ASN A CA 18
ATOM 21171 C C . ASN A 1 18 ? -10.820 -14.337 -10.659 1.00 74.53 10 ASN A C 18
ATOM 21172 O O . ASN A 1 18 ? -9.890 -14.863 -11.271 1.00 52.13 10 ASN A O 18
ATOM 21183 N N . LYS A 1 19 ? -10.944 -13.021 -10.524 1.00 73.52 11 LYS A N 18
ATOM 21184 C CA . LYS A 1 19 ? -9.973 -12.098 -11.098 1.00 62.14 11 LYS A CA 18
ATOM 21185 C C . LYS A 1 19 ? -9.118 -11.460 -10.008 1.00 21.30 11 LYS A C 18
ATOM 21186 O O . LYS A 1 19 ? -9.569 -10.561 -9.298 1.00 22.41 11 LYS A O 18
ATOM 21205 N N . VAL A 1 20 ? -7.881 -11.930 -9.881 1.00 61.23 12 VAL A N 18
ATOM 21206 C CA . VAL A 1 20 ? -6.962 -11.404 -8.879 1.00 40.22 12 VAL A CA 18
ATOM 21207 C C . VAL A 1 20 ? -5.868 -10.561 -9.525 1.00 70.24 12 VAL A C 18
ATOM 21208 O O . VAL A 1 20 ? -5.194 -11.008 -10.454 1.00 42.31 12 VAL A O 18
ATOM 21221 N N . ILE A 1 21 ? -5.697 -9.341 -9.028 1.00 30.22 13 ILE A N 18
ATOM 21222 C CA . ILE A 1 21 ? -4.683 -8.437 -9.556 1.00 14.53 13 ILE A CA 18
ATOM 21223 C C . ILE A 1 21 ? -3.827 -7.857 -8.435 1.00 42.43 13 ILE A C 18
ATOM 21224 O O . ILE A 1 21 ? -4.325 -7.138 -7.569 1.00 70.40 13 ILE A O 18
ATOM 21240 N N . GLN A 1 22 ? -2.536 -8.172 -8.461 1.00 30.22 14 GLN A N 18
ATOM 21241 C CA . GLN A 1 22 ? -1.610 -7.681 -7.447 1.00 61.13 14 GLN A CA 18
ATOM 21242 C C . GLN A 1 22 ? -0.712 -6.587 -8.015 1.00 2.10 14 GLN A C 18
ATOM 21243 O O . GLN A 1 22 ? 0.037 -6.816 -8.966 1.00 15.03 14 GLN A O 18
ATOM 21257 N N . ILE A 1 23 ? -0.792 -5.398 -7.427 1.00 21.23 15 ILE A N 18
ATOM 21258 C CA . ILE A 1 23 ? 0.014 -4.269 -7.874 1.00 24.22 15 ILE A CA 18
ATOM 21259 C C . ILE A 1 23 ? 0.902 -3.748 -6.749 1.00 65.21 15 ILE A C 18
ATOM 21260 O O . ILE A 1 23 ? 0.575 -3.885 -5.570 1.00 2.13 15 ILE A O 18
ATOM 21276 N N . THR A 1 24 ? 2.029 -3.148 -7.121 1.00 52.14 16 THR A N 18
ATOM 21277 C CA . THR A 1 24 ? 2.965 -2.605 -6.145 1.00 35.13 16 THR A CA 18
ATOM 21278 C C . THR A 1 24 ? 3.126 -1.099 -6.316 1.00 64.14 16 THR A C 18
ATOM 21279 O O . THR A 1 24 ? 4.231 -0.606 -6.544 1.00 0.24 16 THR A O 18
ATOM 21290 N N . SER A 1 25 ? 2.019 -0.373 -6.206 1.00 35.04 17 SER A N 18
ATOM 21291 C CA . SER A 1 25 ? 2.038 1.078 -6.352 1.00 35.33 17 SER A CA 18
ATOM 21292 C C . SER A 1 25 ? 0.680 1.677 -5.997 1.00 3.34 17 SER A C 18
ATOM 21293 O O . SER A 1 25 ? -0.136 1.959 -6.875 1.00 34.43 17 SER A O 18
ATOM 21301 N N . LEU A 1 26 ? 0.446 1.870 -4.703 1.00 43.43 18 LEU A N 18
ATOM 21302 C CA . LEU A 1 26 ? -0.812 2.437 -4.230 1.00 21.24 18 LEU A CA 18
ATOM 21303 C C . LEU A 1 26 ? -0.614 3.867 -3.739 1.00 14.43 18 LEU A C 18
ATOM 21304 O O . LEU A 1 26 ? 0.483 4.250 -3.331 1.00 11.20 18 LEU A O 18
ATOM 21320 N N . THR A 1 27 ? -1.685 4.655 -3.778 1.00 71.55 19 THR A N 18
ATOM 21321 C CA . THR A 1 27 ? -1.630 6.042 -3.337 1.00 13.40 19 THR A CA 18
ATOM 21322 C C . THR A 1 27 ? -1.785 6.145 -1.824 1.00 31.51 19 THR A C 18
ATOM 21323 O O . THR A 1 27 ? -1.971 5.138 -1.140 1.00 74.11 19 THR A O 18
ATOM 21334 N N . ASP A 1 28 ? -1.708 7.366 -1.307 1.00 65.12 20 ASP A N 18
ATOM 21335 C CA . ASP A 1 28 ? -1.841 7.600 0.126 1.00 21.40 20 ASP A CA 18
ATOM 21336 C C . ASP A 1 28 ? -2.962 8.594 0.412 1.00 2.04 20 ASP A C 18
ATOM 21337 O O . ASP A 1 28 ? -3.242 8.913 1.568 1.00 3.10 20 ASP A O 18
ATOM 21346 N N . ASP A 1 29 ? -3.599 9.081 -0.647 1.00 23.21 21 ASP A N 18
ATOM 21347 C CA . ASP A 1 29 ? -4.689 10.039 -0.510 1.00 12.34 21 ASP A CA 18
ATOM 21348 C C . ASP A 1 29 ? -6.036 9.325 -0.444 1.00 65.15 21 ASP A C 18
ATOM 21349 O O . ASP A 1 29 ? -6.862 9.615 0.419 1.00 1.14 21 ASP A O 18
ATOM 21358 N N . ASN A 1 30 ? -6.249 8.390 -1.365 1.00 2.11 22 ASN A N 18
ATOM 21359 C CA . ASN A 1 30 ? -7.496 7.635 -1.413 1.00 2.21 22 ASN A CA 18
ATOM 21360 C C . ASN A 1 30 ? -7.238 6.145 -1.211 1.00 2.23 22 ASN A C 18
ATOM 21361 O O . ASN A 1 30 ? -7.867 5.503 -0.369 1.00 24.11 22 ASN A O 18
ATOM 21372 N N . THR A 1 31 ? -6.307 5.600 -1.989 1.00 15.34 23 THR A N 18
ATOM 21373 C CA . THR A 1 31 ? -5.966 4.186 -1.896 1.00 50.51 23 THR A CA 18
ATOM 21374 C C . THR A 1 31 ? -7.162 3.308 -2.245 1.00 11.04 23 THR A C 18
ATOM 21375 O O . THR A 1 31 ? -7.318 2.882 -3.389 1.00 55.14 23 THR A O 18
ATOM 21386 N N . ILE A 1 32 ? -8.004 3.041 -1.252 1.00 4.24 24 ILE A N 18
ATOM 21387 C CA . ILE A 1 32 ? -9.187 2.215 -1.455 1.00 22.41 24 ILE A CA 18
ATOM 21388 C C . ILE A 1 32 ? -10.128 2.843 -2.477 1.00 44.41 24 ILE A C 18
ATOM 21389 O O . ILE A 1 32 ? -10.392 2.265 -3.531 1.00 1.14 24 ILE A O 18
ATOM 21405 N N . ALA A 1 33 ? -10.629 4.032 -2.159 1.00 1.42 25 ALA A N 18
ATOM 21406 C CA . ALA A 1 33 ? -11.537 4.742 -3.051 1.00 12.11 25 ALA A CA 18
ATOM 21407 C C . ALA A 1 33 ? -10.941 4.877 -4.448 1.00 22.21 25 ALA A C 18
ATOM 21408 O O . ALA A 1 33 ? -11.655 4.799 -5.447 1.00 62.00 25 ALA A O 18
ATOM 21415 N N . GLU A 1 34 ? -9.628 5.080 -4.509 1.00 75.11 26 GLU A N 18
ATOM 21416 C CA . GLU A 1 34 ? -8.938 5.227 -5.785 1.00 4.02 26 GLU A CA 18
ATOM 21417 C C . GLU A 1 34 ? -8.936 3.911 -6.558 1.00 0.25 26 GLU A C 18
ATOM 21418 O O . GLU A 1 34 ? -9.134 3.892 -7.773 1.00 62.42 26 GLU A O 18
ATOM 21430 N N . LEU A 1 35 ? -8.711 2.813 -5.844 1.00 41.41 27 LEU A N 18
ATOM 21431 C CA . LEU A 1 35 ? -8.683 1.492 -6.462 1.00 4.14 27 LEU A CA 18
ATOM 21432 C C . LEU A 1 35 ? -10.063 1.104 -6.981 1.00 52.23 27 LEU A C 18
ATOM 21433 O O . LEU A 1 35 ? -10.214 0.700 -8.134 1.00 64.25 27 LEU A O 18
ATOM 21449 N N . LYS A 1 36 ? -11.070 1.232 -6.124 1.00 1.23 28 LYS A N 18
ATOM 21450 C CA . LYS A 1 36 ? -12.440 0.899 -6.496 1.00 22.12 28 LYS A CA 18
ATOM 21451 C C . LYS A 1 36 ? -12.963 1.858 -7.561 1.00 21.53 28 LYS A C 18
ATOM 21452 O O . LYS A 1 36 ? -13.628 1.444 -8.509 1.00 73.11 28 LYS A O 18
ATOM 21471 N N . GLY A 1 37 ? -12.656 3.141 -7.398 1.00 21.04 29 GLY A N 18
ATOM 21472 C CA . GLY A 1 37 ? -13.102 4.138 -8.353 1.00 72.34 29 GLY A CA 18
ATOM 21473 C C . GLY A 1 37 ? -12.430 3.988 -9.704 1.00 4.24 29 GLY A C 18
ATOM 21474 O O . GLY A 1 37 ? -13.034 4.261 -10.741 1.00 34.32 29 GLY A O 18
ATOM 21478 N N . LYS A 1 38 ? -11.173 3.556 -9.692 1.00 74.43 30 LYS A N 18
ATOM 21479 C CA . LYS A 1 38 ? -10.416 3.370 -10.925 1.00 14.44 30 LYS A CA 18
ATOM 21480 C C . LYS A 1 38 ? -10.870 2.112 -11.658 1.00 51.31 30 LYS A C 18
ATOM 21481 O O . LYS A 1 38 ? -10.882 2.069 -12.889 1.00 65.01 30 LYS A O 18
ATOM 21500 N N . LEU A 1 39 ? -11.245 1.091 -10.895 1.00 43.15 31 LEU A N 18
ATOM 21501 C CA . LEU A 1 39 ? -11.701 -0.168 -11.473 1.00 74.22 31 LEU A CA 18
ATOM 21502 C C . LEU A 1 39 ? -13.032 0.015 -12.196 1.00 42.35 31 LEU A C 18
ATOM 21503 O O . LEU A 1 39 ? -13.228 -0.503 -13.295 1.00 30.31 31 LEU A O 18
ATOM 21519 N N . GLU A 1 40 ? -13.941 0.758 -11.573 1.00 40.31 32 GLU A N 18
ATOM 21520 C CA . GLU A 1 40 ? -15.252 1.011 -12.159 1.00 31.00 32 GLU A CA 18
ATOM 21521 C C . GLU A 1 40 ? -15.133 1.890 -13.401 1.00 21.03 32 GLU A C 18
ATOM 21522 O O . GLU A 1 40 ? -15.799 1.653 -14.407 1.00 75.44 32 GLU A O 18
ATOM 21534 N N . GLU A 1 41 ? -14.279 2.906 -13.320 1.00 34.03 33 GLU A N 18
ATOM 21535 C CA . GLU A 1 41 ? -14.074 3.821 -14.436 1.00 51.12 33 GLU A CA 18
ATOM 21536 C C . GLU A 1 41 ? -13.384 3.114 -15.599 1.00 41.32 33 GLU A C 18
ATOM 21537 O O . GLU A 1 41 ? -13.645 3.414 -16.764 1.00 63.24 33 GLU A O 18
ATOM 21549 N N . SER A 1 42 ? -12.502 2.175 -15.274 1.00 23.04 34 SER A N 18
ATOM 21550 C CA . SER A 1 42 ? -11.770 1.428 -16.290 1.00 71.00 34 SER A CA 18
ATOM 21551 C C . SER A 1 42 ? -12.722 0.594 -17.142 1.00 33.35 34 SER A C 18
ATOM 21552 O O . SER A 1 42 ? -12.612 0.565 -18.367 1.00 22.43 34 SER A O 18
ATOM 21560 N N . GLU A 1 43 ? -13.657 -0.083 -16.482 1.00 31.30 35 GLU A N 18
ATOM 21561 C CA . GLU A 1 43 ? -14.628 -0.919 -17.178 1.00 73.11 35 GLU A CA 18
ATOM 21562 C C . GLU A 1 43 ? -15.785 -0.079 -17.713 1.00 21.24 35 GLU A C 18
ATOM 21563 O O . GLU A 1 43 ? -16.666 -0.586 -18.405 1.00 72.12 35 GLU A O 18
ATOM 21575 N N . GLY A 1 44 ? -15.774 1.209 -17.384 1.00 52.34 36 GLY A N 18
ATOM 21576 C CA . GLY A 1 44 ? -16.827 2.099 -17.838 1.00 42.25 36 GLY A CA 18
ATOM 21577 C C . GLY A 1 44 ? -17.976 2.187 -16.854 1.00 51.42 36 GLY A C 18
ATOM 21578 O O . GLY A 1 44 ? -18.465 3.278 -16.557 1.00 22.13 36 GLY A O 18
ATOM 21582 N N . ILE A 1 45 ? -18.410 1.038 -16.349 1.00 21.40 37 ILE A N 18
ATOM 21583 C CA . ILE A 1 45 ? -19.509 0.990 -15.393 1.00 55.23 37 ILE A CA 18
ATOM 21584 C C . ILE A 1 45 ? -19.227 -0.013 -14.280 1.00 11.43 37 ILE A C 18
ATOM 21585 O O . ILE A 1 45 ? -18.469 -0.968 -14.448 1.00 50.02 37 ILE A O 18
ATOM 21601 N N . PRO A 1 46 ? -19.852 0.207 -13.113 1.00 60.13 38 PRO A N 18
ATOM 21602 C CA . PRO A 1 46 ? -19.686 -0.668 -11.949 1.00 65.21 38 PRO A CA 18
ATOM 21603 C C . PRO A 1 46 ? -20.335 -2.033 -12.152 1.00 44.13 38 PRO A C 18
ATOM 21604 O O . PRO A 1 46 ? -21.449 -2.131 -12.665 1.00 24.21 38 PRO A O 18
ATOM 21615 N N . GLY A 1 47 ? -19.630 -3.085 -11.746 1.00 41.11 39 GLY A N 18
ATOM 21616 C CA . GLY A 1 47 ? -20.154 -4.430 -11.892 1.00 73.20 39 GLY A CA 18
ATOM 21617 C C . GLY A 1 47 ? -21.570 -4.561 -11.365 1.00 64.14 39 GLY A C 18
ATOM 21618 O O . GLY A 1 47 ? -22.435 -5.131 -12.028 1.00 53.43 39 GLY A O 18
ATOM 21622 N N . ASN A 1 48 ? -21.805 -4.034 -10.168 1.00 51.44 40 ASN A N 18
ATOM 21623 C CA . ASN A 1 48 ? -23.125 -4.096 -9.552 1.00 32.32 40 ASN A CA 18
ATOM 21624 C C . ASN A 1 48 ? -23.105 -3.475 -8.159 1.00 10.34 40 ASN A C 18
ATOM 21625 O O . ASN A 1 48 ? -23.677 -2.408 -7.936 1.00 33.35 40 ASN A O 18
ATOM 21636 N N . MET A 1 49 ? -22.441 -4.149 -7.225 1.00 74.13 41 MET A N 18
ATOM 21637 C CA . MET A 1 49 ? -22.345 -3.662 -5.854 1.00 50.22 41 MET A CA 18
ATOM 21638 C C . MET A 1 49 ? -20.974 -3.049 -5.590 1.00 45.43 41 MET A C 18
ATOM 21639 O O . MET A 1 49 ? -20.859 -2.034 -4.903 1.00 13.44 41 MET A O 18
ATOM 21653 N N . ILE A 1 50 ? -19.936 -3.671 -6.140 1.00 54.14 42 ILE A N 18
ATOM 21654 C CA . ILE A 1 50 ? -18.573 -3.185 -5.964 1.00 55.04 42 ILE A CA 18
ATOM 21655 C C . ILE A 1 50 ? -18.255 -2.963 -4.490 1.00 20.33 42 ILE A C 18
ATOM 21656 O O . ILE A 1 50 ? -17.880 -1.863 -4.084 1.00 20.33 42 ILE A O 18
ATOM 21672 N N . ARG A 1 51 ? -18.405 -4.016 -3.693 1.00 33.22 43 ARG A N 18
ATOM 21673 C CA . ARG A 1 51 ? -18.133 -3.937 -2.263 1.00 31.13 43 ARG A CA 18
ATOM 21674 C C . ARG A 1 51 ? -17.093 -4.974 -1.849 1.00 34.41 43 ARG A C 18
ATOM 21675 O O . ARG A 1 51 ? -17.334 -6.179 -1.936 1.00 20.32 43 ARG A O 18
ATOM 21696 N N . LEU A 1 52 ? -15.937 -4.499 -1.399 1.00 53.25 44 LEU A N 18
ATOM 21697 C CA . LEU A 1 52 ? -14.860 -5.385 -0.972 1.00 42.44 44 LEU A CA 18
ATOM 21698 C C . LEU A 1 52 ? -14.743 -5.406 0.548 1.00 20.23 44 LEU A C 18
ATOM 21699 O O . LEU A 1 52 ? -15.156 -4.465 1.227 1.00 61.44 44 LEU A O 18
ATOM 21715 N N . VAL A 1 53 ? -14.176 -6.485 1.078 1.00 64.31 45 VAL A N 18
ATOM 21716 C CA . VAL A 1 53 ? -14.001 -6.628 2.518 1.00 21.33 45 VAL A CA 18
ATOM 21717 C C . VAL A 1 53 ? -12.524 -6.689 2.889 1.00 25.44 45 VAL A C 18
ATOM 21718 O O . VAL A 1 53 ? -11.788 -7.554 2.413 1.00 73.42 45 VAL A O 18
ATOM 21731 N N . TYR A 1 54 ? -12.095 -5.766 3.743 1.00 31.41 46 TYR A N 18
ATOM 21732 C CA . TYR A 1 54 ? -10.704 -5.714 4.177 1.00 12.34 46 TYR A CA 18
ATOM 21733 C C . TYR A 1 54 ? -10.546 -6.311 5.572 1.00 10.34 46 TYR A C 18
ATOM 21734 O O . TYR A 1 54 ? -11.084 -5.787 6.547 1.00 3.35 46 TYR A O 18
ATOM 21752 N N . GLN A 1 55 ? -9.804 -7.410 5.658 1.00 43.13 47 GLN A N 18
ATOM 21753 C CA . GLN A 1 55 ? -9.574 -8.079 6.933 1.00 52.12 47 GLN A CA 18
ATOM 21754 C C . GLN A 1 55 ? -10.895 -8.436 7.606 1.00 74.12 47 GLN A C 18
ATOM 21755 O O . GLN A 1 55 ? -11.010 -8.397 8.830 1.00 74.30 47 GLN A O 18
ATOM 21769 N N . GLY A 1 56 ? -11.891 -8.784 6.796 1.00 33.03 48 GLY A N 18
ATOM 21770 C CA . GLY A 1 56 ? -13.192 -9.143 7.332 1.00 44.52 48 GLY A CA 18
ATOM 21771 C C . GLY A 1 56 ? -13.991 -7.932 7.773 1.00 62.44 48 GLY A C 18
ATOM 21772 O O . GLY A 1 56 ? -15.048 -8.068 8.389 1.00 52.43 48 GLY A O 18
ATOM 21776 N N . LYS A 1 57 ? -13.485 -6.745 7.458 1.00 3.35 49 LYS A N 18
ATOM 21777 C CA . LYS A 1 57 ? -14.157 -5.504 7.826 1.00 34.31 49 LYS A CA 18
ATOM 21778 C C . LYS A 1 57 ? -14.573 -4.722 6.584 1.00 22.03 49 LYS A C 18
ATOM 21779 O O . LYS A 1 57 ? -14.041 -4.940 5.496 1.00 30.42 49 LYS A O 18
ATOM 21798 N N . GLN A 1 58 ? -15.524 -3.810 6.756 1.00 73.02 50 GLN A N 18
ATOM 21799 C CA . GLN A 1 58 ? -16.009 -2.995 5.648 1.00 34.31 50 GLN A CA 18
ATOM 21800 C C . GLN A 1 58 ? -15.667 -1.525 5.863 1.00 11.33 50 GLN A C 18
ATOM 21801 O O . GLN A 1 58 ? -15.139 -1.146 6.910 1.00 54.11 50 GLN A O 18
ATOM 21815 N N . LEU A 1 59 ? -15.970 -0.700 4.867 1.00 71.11 51 LEU A N 18
ATOM 21816 C CA . LEU A 1 59 ? -15.694 0.730 4.947 1.00 53.23 51 LEU A CA 18
ATOM 21817 C C . LEU A 1 59 ? -14.216 0.985 5.223 1.00 40.12 51 LEU A C 18
ATOM 21818 O O . LEU A 1 59 ? -13.785 1.008 6.375 1.00 15.52 51 LEU A O 18
ATOM 21834 N N . GLU A 1 60 ? -13.445 1.178 4.157 1.00 22.41 52 GLU A N 18
ATOM 21835 C CA . GLU A 1 60 ? -12.015 1.432 4.286 1.00 42.41 52 GLU A CA 18
ATOM 21836 C C . GLU A 1 60 ? -11.632 2.743 3.604 1.00 31.11 52 GLU A C 18
ATOM 21837 O O . GLU A 1 60 ? -10.472 3.155 3.634 1.00 15.23 52 GLU A O 18
ATOM 21849 N N . ASP A 1 61 ? -12.615 3.392 2.990 1.00 62.04 53 ASP A N 18
ATOM 21850 C CA . ASP A 1 61 ? -12.382 4.656 2.300 1.00 35.13 53 ASP A CA 18
ATOM 21851 C C . ASP A 1 61 ? -11.728 5.671 3.232 1.00 22.23 53 ASP A C 18
ATOM 21852 O O . ASP A 1 61 ? -10.877 6.454 2.812 1.00 23.12 53 ASP A O 18
ATOM 21861 N N . GLU A 1 62 ? -12.132 5.651 4.499 1.00 71.15 54 GLU A N 18
ATOM 21862 C CA . GLU A 1 62 ? -11.585 6.571 5.489 1.00 54.22 54 GLU A CA 18
ATOM 21863 C C . GLU A 1 62 ? -10.136 6.222 5.815 1.00 71.24 54 GLU A C 18
ATOM 21864 O O . GLU A 1 62 ? -9.381 7.057 6.313 1.00 20.54 54 GLU A O 18
ATOM 21876 N N . LYS A 1 63 ? -9.754 4.981 5.530 1.00 54.45 55 LYS A N 18
ATOM 21877 C CA . LYS A 1 63 ? -8.396 4.519 5.791 1.00 54.25 55 LYS A CA 18
ATOM 21878 C C . LYS A 1 63 ? -7.540 4.609 4.532 1.00 43.23 55 LYS A C 18
ATOM 21879 O O . LYS A 1 63 ? -6.670 3.769 4.300 1.00 0.12 55 LYS A O 18
ATOM 21898 N N . ARG A 1 64 ? -7.790 5.633 3.723 1.00 54.33 56 ARG A N 18
ATOM 21899 C CA . ARG A 1 64 ? -7.041 5.833 2.488 1.00 75.42 56 ARG A CA 18
ATOM 21900 C C . ARG A 1 64 ? -5.539 5.756 2.745 1.00 53.04 56 ARG A C 18
ATOM 21901 O O . ARG A 1 64 ? -4.869 4.825 2.297 1.00 23.32 56 ARG A O 18
ATOM 21922 N N . LEU A 1 65 ? -5.017 6.741 3.467 1.00 50.02 57 LEU A N 18
ATOM 21923 C CA . LEU A 1 65 ? -3.594 6.786 3.783 1.00 4.22 57 LEU A CA 18
ATOM 21924 C C . LEU A 1 65 ? -3.219 5.683 4.768 1.00 14.10 57 LEU A C 18
ATOM 21925 O O . LEU A 1 65 ? -2.130 5.114 4.696 1.00 40.15 57 LEU A O 18
ATOM 21941 N N . LYS A 1 66 ? -4.131 5.384 5.688 1.00 62.05 58 LYS A N 18
ATOM 21942 C CA . LYS A 1 66 ? -3.899 4.347 6.686 1.00 74.54 58 LYS A CA 18
ATOM 21943 C C . LYS A 1 66 ? -3.629 3.001 6.019 1.00 2.34 58 LYS A C 18
ATOM 21944 O O . LYS A 1 66 ? -2.948 2.145 6.583 1.00 21.54 58 LYS A O 18
ATOM 21963 N N . ASP A 1 67 ? -4.165 2.823 4.817 1.00 3.40 59 ASP A N 18
ATOM 21964 C CA . ASP A 1 67 ? -3.979 1.583 4.073 1.00 43.11 59 ASP A CA 18
ATOM 21965 C C . ASP A 1 67 ? -2.655 1.598 3.314 1.00 32.34 59 ASP A C 18
ATOM 21966 O O . ASP A 1 67 ? -2.182 0.560 2.852 1.00 63.43 59 ASP A O 18
ATOM 21975 N N . TYR A 1 68 ? -2.064 2.781 3.190 1.00 62.40 60 TYR A N 18
ATOM 21976 C CA . TYR A 1 68 ? -0.797 2.931 2.484 1.00 3.15 60 TYR A CA 18
ATOM 21977 C C . TYR A 1 68 ? 0.369 2.472 3.355 1.00 43.31 60 TYR A C 18
ATOM 21978 O O . TYR A 1 68 ? 1.438 2.131 2.849 1.00 2.51 60 TYR A O 18
ATOM 21996 N N . GLN A 1 69 ? 0.154 2.466 4.666 1.00 13.43 61 GLN A N 18
ATOM 21997 C CA . GLN A 1 69 ? 1.186 2.050 5.608 1.00 61.31 61 GLN A CA 18
ATOM 21998 C C . GLN A 1 69 ? 1.218 0.531 5.744 1.00 35.03 61 GLN A C 18
ATOM 21999 O O . GLN A 1 69 ? 2.128 -0.028 6.355 1.00 61.23 61 GLN A O 18
ATOM 22013 N N . MET A 1 70 ? 0.217 -0.130 5.172 1.00 32.40 62 MET A N 18
ATOM 22014 C CA . MET A 1 70 ? 0.131 -1.585 5.229 1.00 20.05 62 MET A CA 18
ATOM 22015 C C . MET A 1 70 ? 1.025 -2.225 4.172 1.00 50.42 62 MET A C 18
ATOM 22016 O O . MET A 1 70 ? 1.917 -3.010 4.492 1.00 3.30 62 MET A O 18
ATOM 22030 N N . SER A 1 71 ? 0.779 -1.884 2.911 1.00 42.32 63 SER A N 18
ATOM 22031 C CA . SER A 1 71 ? 1.560 -2.428 1.806 1.00 75.12 63 SER A CA 18
ATOM 22032 C C . SER A 1 71 ? 1.604 -3.952 1.871 1.00 4.32 63 SER A C 18
ATOM 22033 O O . SER A 1 71 ? 2.603 -4.570 1.504 1.00 33.51 63 SER A O 18
ATOM 22041 N N . ALA A 1 72 ? 0.515 -4.550 2.342 1.00 52.23 64 ALA A N 18
ATOM 22042 C CA . ALA A 1 72 ? 0.428 -6.000 2.454 1.00 32.40 64 ALA A CA 18
ATOM 22043 C C . ALA A 1 72 ? -0.931 -6.428 2.998 1.00 20.41 64 ALA A C 18
ATOM 22044 O O . ALA A 1 72 ? -1.017 -7.284 3.878 1.00 42.10 64 ALA A O 18
ATOM 22051 N N . GLY A 1 73 ? -1.992 -5.827 2.469 1.00 42.55 65 GLY A N 18
ATOM 22052 C CA . GLY A 1 73 ? -3.332 -6.158 2.914 1.00 34.34 65 GLY A CA 18
ATOM 22053 C C . GLY A 1 73 ? -4.172 -6.777 1.815 1.00 74.40 65 GLY A C 18
ATOM 22054 O O . GLY A 1 73 ? -4.506 -6.116 0.833 1.00 52.25 65 GLY A O 18
ATOM 22058 N N . ALA A 1 74 ? -4.514 -8.051 1.979 1.00 23.34 66 ALA A N 18
ATOM 22059 C CA . ALA A 1 74 ? -5.320 -8.760 0.993 1.00 0.40 66 ALA A CA 18
ATOM 22060 C C . ALA A 1 74 ? -6.698 -8.122 0.850 1.00 2.01 66 ALA A C 18
ATOM 22061 O O . ALA A 1 74 ? -7.350 -7.797 1.843 1.00 23.22 66 ALA A O 18
ATOM 22068 N N . THR A 1 75 ? -7.137 -7.944 -0.392 1.00 63.22 67 THR A N 18
ATOM 22069 C CA . THR A 1 75 ? -8.436 -7.344 -0.665 1.00 52.50 67 THR A CA 18
ATOM 22070 C C . THR A 1 75 ? -9.300 -8.265 -1.519 1.00 25.22 67 THR A C 18
ATOM 22071 O O . THR A 1 75 ? -8.810 -8.905 -2.450 1.00 42.51 67 THR A O 18
ATOM 22082 N N . PHE A 1 76 ? -10.587 -8.329 -1.196 1.00 51.24 68 PHE A N 18
ATOM 22083 C CA . PHE A 1 76 ? -11.519 -9.173 -1.934 1.00 72.24 68 PHE A CA 18
ATOM 22084 C C . PHE A 1 76 ? -12.760 -8.385 -2.344 1.00 31.04 68 PHE A C 18
ATOM 22085 O O . PHE A 1 76 ? -13.548 -7.962 -1.497 1.00 1.11 68 PHE A O 18
ATOM 22102 N N . HIS A 1 77 ? -12.927 -8.191 -3.648 1.00 51.00 69 HIS A N 18
ATOM 22103 C CA . HIS A 1 77 ? -14.072 -7.454 -4.171 1.00 2.41 69 HIS A CA 18
ATOM 22104 C C . HIS A 1 77 ? -15.248 -8.390 -4.431 1.00 13.32 69 HIS A C 18
ATOM 22105 O O . HIS A 1 77 ? -15.064 -9.529 -4.857 1.00 74.25 69 HIS A O 18
ATOM 22119 N N . MET A 1 78 ? -16.456 -7.901 -4.170 1.00 12.31 70 MET A N 18
ATOM 22120 C CA . MET A 1 78 ? -17.662 -8.694 -4.376 1.00 53.03 70 MET A CA 18
ATOM 22121 C C . MET A 1 78 ? -18.679 -7.928 -5.217 1.00 33.53 70 MET A C 18
ATOM 22122 O O . MET A 1 78 ? -18.943 -6.751 -4.970 1.00 61.44 70 MET A O 18
ATOM 22136 N N . VAL A 1 79 ? -19.248 -8.604 -6.210 1.00 63.14 71 VAL A N 18
ATOM 22137 C CA . VAL A 1 79 ? -20.236 -7.987 -7.087 1.00 35.42 71 VAL A CA 18
ATOM 22138 C C . VAL A 1 79 ? -21.503 -8.832 -7.167 1.00 20.33 71 VAL A C 18
ATOM 22139 O O . VAL A 1 79 ? -21.500 -9.922 -7.739 1.00 72.14 71 VAL A O 18
ATOM 22152 N N . VAL A 1 80 ? -22.586 -8.322 -6.589 1.00 3.14 72 VAL A N 18
ATOM 22153 C CA . VAL A 1 80 ? -23.861 -9.029 -6.596 1.00 10.55 72 VAL A CA 18
ATOM 22154 C C . VAL A 1 80 ? -24.774 -8.503 -7.697 1.00 74.34 72 VAL A C 18
ATOM 22155 O O . VAL A 1 80 ? -25.230 -7.361 -7.648 1.00 70.21 72 VAL A O 18
ATOM 22168 N N . ALA A 1 81 ? -25.038 -9.345 -8.691 1.00 73.41 73 ALA A N 18
ATOM 22169 C CA . ALA A 1 81 ? -25.900 -8.967 -9.805 1.00 24.15 73 ALA A CA 18
ATOM 22170 C C . ALA A 1 81 ? -27.142 -9.850 -9.862 1.00 43.12 73 ALA A C 18
ATOM 22171 O O . ALA A 1 81 ? -27.093 -10.977 -10.358 1.00 2.45 73 ALA A O 18
ATOM 22178 N N . LEU A 1 82 ? -28.254 -9.332 -9.353 1.00 22.14 74 LEU A N 18
ATOM 22179 C CA . LEU A 1 82 ? -29.510 -10.074 -9.346 1.00 1.05 74 LEU A CA 18
ATOM 22180 C C . LEU A 1 82 ? -30.466 -9.537 -10.406 1.00 3.41 74 LEU A C 18
ATOM 22181 O O . LEU A 1 82 ? -31.335 -10.258 -10.895 1.00 64.44 74 LEU A O 18
ATOM 22197 N N . ARG A 1 83 ? -30.297 -8.266 -10.757 1.00 74.14 75 ARG A N 18
ATOM 22198 C CA . ARG A 1 83 ? -31.144 -7.632 -11.761 1.00 35.43 75 ARG A CA 18
ATOM 22199 C C . ARG A 1 83 ? -30.693 -8.008 -13.169 1.00 74.41 75 ARG A C 18
ATOM 22200 O O . ARG A 1 83 ? -31.474 -8.533 -13.962 1.00 54.13 75 ARG A O 18
ATOM 22221 N N . ALA A 1 84 ? -29.428 -7.736 -13.472 1.00 55.22 76 ALA A N 18
ATOM 22222 C CA . ALA A 1 84 ? -28.873 -8.047 -14.784 1.00 12.44 76 ALA A CA 18
ATOM 22223 C C . ALA A 1 84 ? -27.349 -8.028 -14.753 1.00 23.44 76 ALA A C 18
ATOM 22224 O O . ALA A 1 84 ? -26.743 -7.465 -13.842 1.00 53.41 76 ALA A O 18
ATOM 22231 N N . GLY A 1 85 ? -26.733 -8.650 -15.754 1.00 33.20 77 GLY A N 18
ATOM 22232 C CA . GLY A 1 85 ? -25.284 -8.694 -15.821 1.00 74.03 77 GLY A CA 18
ATOM 22233 C C . GLY A 1 85 ? -24.775 -8.857 -17.240 1.00 5.15 77 GLY A C 18
ATOM 22234 O O . GLY A 1 85 ? -23.895 -9.679 -17.500 1.00 33.34 77 GLY A O 18
ATOM 22238 N N . CYS A 1 86 ? -25.328 -8.074 -18.159 1.00 4.32 78 CYS A N 18
ATOM 22239 C CA . CYS A 1 86 ? -24.925 -8.137 -19.559 1.00 52.34 78 CYS A CA 18
ATOM 22240 C C . CYS A 1 86 ? -23.618 -7.383 -19.784 1.00 32.21 78 CYS A C 18
ATOM 22241 O O . CYS A 1 86 ? -23.622 -6.193 -20.098 1.00 35.41 78 CYS A O 18
ATOM 22249 N N . MET A 1 9 ? 1.175 0.124 -0.019 1.00 21.42 1 MET A N 19
ATOM 22250 C CA . MET A 1 9 ? 1.948 0.131 -1.255 1.00 42.53 1 MET A CA 19
ATOM 22251 C C . MET A 1 9 ? 1.473 -0.967 -2.201 1.00 31.34 1 MET A C 19
ATOM 22252 O O . MET A 1 9 ? 0.946 -0.688 -3.279 1.00 24.03 1 MET A O 19
ATOM 22266 N N . LEU A 1 10 ? 1.662 -2.217 -1.791 1.00 12.33 2 LEU A N 19
ATOM 22267 C CA . LEU A 1 10 ? 1.252 -3.358 -2.602 1.00 23.14 2 LEU A CA 19
ATOM 22268 C C . LEU A 1 10 ? 0.016 -4.030 -2.012 1.00 5.23 2 LEU A C 19
ATOM 22269 O O . LEU A 1 10 ? -0.009 -4.381 -0.831 1.00 42.22 2 LEU A O 19
ATOM 22285 N N . LEU A 1 11 ? -1.006 -4.208 -2.841 1.00 11.23 3 LEU A N 19
ATOM 22286 C CA . LEU A 1 11 ? -2.245 -4.840 -2.402 1.00 75.22 3 LEU A CA 19
ATOM 22287 C C . LEU A 1 11 ? -2.781 -5.789 -3.470 1.00 45.43 3 LEU A C 19
ATOM 22288 O O . LEU A 1 11 ? -2.592 -5.565 -4.666 1.00 45.31 3 LEU A O 19
ATOM 22304 N N . LYS A 1 12 ? -3.451 -6.848 -3.031 1.00 74.00 4 LYS A N 19
ATOM 22305 C CA . LYS A 1 12 ? -4.018 -7.830 -3.948 1.00 41.22 4 LYS A CA 19
ATOM 22306 C C . LYS A 1 12 ? -5.542 -7.814 -3.888 1.00 60.34 4 LYS A C 19
ATOM 22307 O O . LYS A 1 12 ? -6.137 -8.176 -2.873 1.00 51.12 4 LYS A O 19
ATOM 22326 N N . VAL A 1 13 ? -6.169 -7.395 -4.983 1.00 45.50 5 VAL A N 19
ATOM 22327 C CA . VAL A 1 13 ? -7.624 -7.335 -5.056 1.00 5.33 5 VAL A CA 19
ATOM 22328 C C . VAL A 1 13 ? -8.179 -8.480 -5.894 1.00 35.53 5 VAL A C 19
ATOM 22329 O O . VAL A 1 13 ? -7.752 -8.700 -7.028 1.00 15.45 5 VAL A O 19
ATOM 22342 N N . LYS A 1 14 ? -9.136 -9.210 -5.329 1.00 2.44 6 LYS A N 19
ATOM 22343 C CA . LYS A 1 14 ? -9.753 -10.333 -6.023 1.00 74.11 6 LYS A CA 19
ATOM 22344 C C . LYS A 1 14 ? -11.271 -10.186 -6.053 1.00 34.43 6 LYS A C 19
ATOM 22345 O O . LYS A 1 14 ? -11.919 -10.111 -5.008 1.00 32.40 6 LYS A O 19
ATOM 22364 N N . THR A 1 15 ? -11.834 -10.148 -7.256 1.00 55.44 7 THR A N 19
ATOM 22365 C CA . THR A 1 15 ? -13.276 -10.010 -7.422 1.00 21.52 7 THR A CA 19
ATOM 22366 C C . THR A 1 15 ? -13.965 -11.370 -7.390 1.00 43.03 7 THR A C 19
ATOM 22367 O O . THR A 1 15 ? -13.307 -12.411 -7.393 1.00 10.35 7 THR A O 19
ATOM 22378 N N . VAL A 1 16 ? -15.294 -11.354 -7.362 1.00 24.54 8 VAL A N 19
ATOM 22379 C CA . VAL A 1 16 ? -16.072 -12.587 -7.332 1.00 11.14 8 VAL A CA 19
ATOM 22380 C C . VAL A 1 16 ? -15.974 -13.331 -8.658 1.00 73.25 8 VAL A C 19
ATOM 22381 O O . VAL A 1 16 ? -16.403 -14.480 -8.771 1.00 2.41 8 VAL A O 19
ATOM 22394 N N . SER A 1 17 ? -15.407 -12.669 -9.662 1.00 22.14 9 SER A N 19
ATOM 22395 C CA . SER A 1 17 ? -15.255 -13.267 -10.983 1.00 52.41 9 SER A CA 19
ATOM 22396 C C . SER A 1 17 ? -13.956 -14.062 -11.074 1.00 12.20 9 SER A C 19
ATOM 22397 O O . SER A 1 17 ? -13.528 -14.449 -12.160 1.00 63.21 9 SER A O 19
ATOM 22405 N N . ASN A 1 18 ? -13.335 -14.301 -9.924 1.00 5.12 10 ASN A N 19
ATOM 22406 C CA . ASN A 1 18 ? -12.084 -15.049 -9.872 1.00 62.33 10 ASN A CA 19
ATOM 22407 C C . ASN A 1 18 ? -10.954 -14.266 -10.534 1.00 22.42 10 ASN A C 19
ATOM 22408 O O . ASN A 1 18 ? -10.024 -14.849 -11.093 1.00 54.34 10 ASN A O 19
ATOM 22419 N N . LYS A 1 19 ? -11.040 -12.942 -10.465 1.00 63.24 11 LYS A N 19
ATOM 22420 C CA . LYS A 1 19 ? -10.025 -12.078 -11.055 1.00 44.42 11 LYS A CA 19
ATOM 22421 C C . LYS A 1 19 ? -9.176 -11.419 -9.973 1.00 5.41 11 LYS A C 19
ATOM 22422 O O . LYS A 1 19 ? -9.615 -10.477 -9.313 1.00 2.21 11 LYS A O 19
ATOM 22441 N N . VAL A 1 20 ? -7.957 -11.919 -9.797 1.00 4.22 12 VAL A N 19
ATOM 22442 C CA . VAL A 1 20 ? -7.045 -11.377 -8.796 1.00 40.34 12 VAL A CA 19
ATOM 22443 C C . VAL A 1 20 ? -5.945 -10.546 -9.448 1.00 20.22 12 VAL A C 19
ATOM 22444 O O . VAL A 1 20 ? -5.239 -11.022 -10.337 1.00 44.12 12 VAL A O 19
ATOM 22457 N N . ILE A 1 21 ? -5.805 -9.303 -8.999 1.00 71.50 13 ILE A N 19
ATOM 22458 C CA . ILE A 1 21 ? -4.790 -8.407 -9.537 1.00 64.14 13 ILE A CA 19
ATOM 22459 C C . ILE A 1 21 ? -3.881 -7.879 -8.433 1.00 22.25 13 ILE A C 19
ATOM 22460 O O . ILE A 1 21 ? -4.329 -7.165 -7.536 1.00 22.21 13 ILE A O 19
ATOM 22476 N N . GLN A 1 22 ? -2.602 -8.234 -8.506 1.00 31.35 14 GLN A N 19
ATOM 22477 C CA . GLN A 1 22 ? -1.630 -7.795 -7.512 1.00 21.04 14 GLN A CA 19
ATOM 22478 C C . GLN A 1 22 ? -0.771 -6.659 -8.056 1.00 4.42 14 GLN A C 19
ATOM 22479 O O . GLN A 1 22 ? -0.030 -6.836 -9.024 1.00 31.35 14 GLN A O 19
ATOM 22493 N N . ILE A 1 23 ? -0.875 -5.492 -7.428 1.00 63.13 15 ILE A N 19
ATOM 22494 C CA . ILE A 1 23 ? -0.106 -4.327 -7.850 1.00 33.32 15 ILE A CA 19
ATOM 22495 C C . ILE A 1 23 ? 0.786 -3.820 -6.722 1.00 14.41 15 ILE A C 19
ATOM 22496 O O . ILE A 1 23 ? 0.482 -4.006 -5.543 1.00 23.11 15 ILE A O 19
ATOM 22512 N N . THR A 1 24 ? 1.888 -3.174 -7.091 1.00 71.50 16 THR A N 19
ATOM 22513 C CA . THR A 1 24 ? 2.824 -2.639 -6.111 1.00 42.42 16 THR A CA 19
ATOM 22514 C C . THR A 1 24 ? 2.992 -1.133 -6.278 1.00 1.35 16 THR A C 19
ATOM 22515 O O . THR A 1 24 ? 4.098 -0.644 -6.511 1.00 15.34 16 THR A O 19
ATOM 22526 N N . SER A 1 25 ? 1.889 -0.402 -6.156 1.00 14.24 17 SER A N 19
ATOM 22527 C CA . SER A 1 25 ? 1.914 1.049 -6.296 1.00 13.54 17 SER A CA 19
ATOM 22528 C C . SER A 1 25 ? 0.569 1.656 -5.907 1.00 74.03 17 SER A C 19
ATOM 22529 O O . SER A 1 25 ? -0.270 1.937 -6.765 1.00 3.31 17 SER A O 19
ATOM 22537 N N . LEU A 1 26 ? 0.369 1.855 -4.609 1.00 64.21 18 LEU A N 19
ATOM 22538 C CA . LEU A 1 26 ? -0.874 2.428 -4.105 1.00 3.22 18 LEU A CA 19
ATOM 22539 C C . LEU A 1 26 ? -0.662 3.866 -3.642 1.00 41.25 18 LEU A C 19
ATOM 22540 O O . LEU A 1 26 ? 0.439 4.246 -3.242 1.00 61.02 18 LEU A O 19
ATOM 22556 N N . THR A 1 27 ? -1.725 4.663 -3.698 1.00 43.12 19 THR A N 19
ATOM 22557 C CA . THR A 1 27 ? -1.656 6.059 -3.284 1.00 70.24 19 THR A CA 19
ATOM 22558 C C . THR A 1 27 ? -1.745 6.188 -1.768 1.00 75.22 19 THR A C 19
ATOM 22559 O O . THR A 1 27 ? -1.887 5.192 -1.058 1.00 54.12 19 THR A O 19
ATOM 22570 N N . ASP A 1 28 ? -1.662 7.420 -1.278 1.00 73.31 20 ASP A N 19
ATOM 22571 C CA . ASP A 1 28 ? -1.736 7.679 0.155 1.00 2.11 20 ASP A CA 19
ATOM 22572 C C . ASP A 1 28 ? -2.853 8.668 0.472 1.00 74.02 20 ASP A C 19
ATOM 22573 O O . ASP A 1 28 ? -3.103 8.987 1.634 1.00 24.25 20 ASP A O 19
ATOM 22582 N N . ASP A 1 29 ? -3.522 9.150 -0.570 1.00 12.32 21 ASP A N 19
ATOM 22583 C CA . ASP A 1 29 ? -4.613 10.103 -0.403 1.00 14.20 21 ASP A CA 19
ATOM 22584 C C . ASP A 1 29 ? -5.956 9.383 -0.323 1.00 0.33 21 ASP A C 19
ATOM 22585 O O . ASP A 1 29 ? -6.764 9.653 0.565 1.00 24.13 21 ASP A O 19
ATOM 22594 N N . ASN A 1 30 ? -6.187 8.467 -1.257 1.00 53.24 22 ASN A N 19
ATOM 22595 C CA . ASN A 1 30 ? -7.433 7.710 -1.293 1.00 61.53 22 ASN A CA 19
ATOM 22596 C C . ASN A 1 30 ? -7.165 6.215 -1.143 1.00 12.12 22 ASN A C 19
ATOM 22597 O O . ASN A 1 30 ? -7.766 5.546 -0.301 1.00 10.50 22 ASN A O 19
ATOM 22608 N N . THR A 1 31 ? -6.258 5.696 -1.965 1.00 11.14 23 THR A N 19
ATOM 22609 C CA . THR A 1 31 ? -5.910 4.281 -1.924 1.00 15.41 23 THR A CA 19
ATOM 22610 C C . THR A 1 31 ? -7.109 3.410 -2.282 1.00 50.21 23 THR A C 19
ATOM 22611 O O . THR A 1 31 ? -7.280 3.018 -3.437 1.00 14.52 23 THR A O 19
ATOM 22622 N N . ILE A 1 32 ? -7.936 3.111 -1.286 1.00 2.11 24 ILE A N 19
ATOM 22623 C CA . ILE A 1 32 ? -9.120 2.287 -1.497 1.00 44.45 24 ILE A CA 19
ATOM 22624 C C . ILE A 1 32 ? -10.068 2.935 -2.501 1.00 0.35 24 ILE A C 19
ATOM 22625 O O . ILE A 1 32 ? -10.334 2.380 -3.566 1.00 54.41 24 ILE A O 19
ATOM 22641 N N . ALA A 1 33 ? -10.573 4.114 -2.153 1.00 13.25 25 ALA A N 19
ATOM 22642 C CA . ALA A 1 33 ? -11.489 4.840 -3.024 1.00 0.21 25 ALA A CA 19
ATOM 22643 C C . ALA A 1 33 ? -10.896 5.018 -4.418 1.00 21.45 25 ALA A C 19
ATOM 22644 O O . ALA A 1 33 ? -11.610 4.955 -5.418 1.00 1.33 25 ALA A O 19
ATOM 22651 N N . GLU A 1 34 ? -9.586 5.239 -4.475 1.00 14.54 26 GLU A N 19
ATOM 22652 C CA . GLU A 1 34 ? -8.899 5.428 -5.747 1.00 30.52 26 GLU A CA 19
ATOM 22653 C C . GLU A 1 34 ? -8.866 4.127 -6.545 1.00 10.22 26 GLU A C 19
ATOM 22654 O O . GLU A 1 34 ? -9.061 4.127 -7.761 1.00 32.40 26 GLU A O 19
ATOM 22666 N N . LEU A 1 35 ? -8.617 3.021 -5.852 1.00 51.32 27 LEU A N 19
ATOM 22667 C CA . LEU A 1 35 ? -8.558 1.713 -6.495 1.00 4.11 27 LEU A CA 19
ATOM 22668 C C . LEU A 1 35 ? -9.928 1.305 -7.027 1.00 23.22 27 LEU A C 19
ATOM 22669 O O . LEU A 1 35 ? -10.065 0.915 -8.186 1.00 62.25 27 LEU A O 19
ATOM 22685 N N . LYS A 1 36 ? -10.941 1.399 -6.172 1.00 5.21 28 LYS A N 19
ATOM 22686 C CA . LYS A 1 36 ? -12.302 1.043 -6.555 1.00 44.42 28 LYS A CA 19
ATOM 22687 C C . LYS A 1 36 ? -12.834 1.998 -7.620 1.00 30.54 28 LYS A C 19
ATOM 22688 O O . LYS A 1 36 ? -13.512 1.581 -8.557 1.00 73.44 28 LYS A O 19
ATOM 22707 N N . GLY A 1 37 ? -12.520 3.281 -7.468 1.00 75.21 29 GLY A N 19
ATOM 22708 C CA . GLY A 1 37 ? -12.975 4.273 -8.425 1.00 4.35 29 GLY A CA 19
ATOM 22709 C C . GLY A 1 37 ? -12.322 4.110 -9.783 1.00 54.31 29 GLY A C 19
ATOM 22710 O O . GLY A 1 37 ? -12.940 4.380 -10.813 1.00 71.15 29 GLY A O 19
ATOM 22714 N N . LYS A 1 38 ? -11.069 3.669 -9.787 1.00 10.32 30 LYS A N 19
ATOM 22715 C CA . LYS A 1 38 ? -10.331 3.471 -11.028 1.00 61.35 30 LYS A CA 19
ATOM 22716 C C . LYS A 1 38 ? -10.820 2.224 -11.759 1.00 11.21 30 LYS A C 19
ATOM 22717 O O . LYS A 1 38 ? -10.821 2.174 -12.990 1.00 34.24 30 LYS A O 19
ATOM 22736 N N . LEU A 1 39 ? -11.236 1.221 -10.994 1.00 13.10 31 LEU A N 19
ATOM 22737 C CA . LEU A 1 39 ? -11.730 -0.026 -11.569 1.00 0.43 31 LEU A CA 19
ATOM 22738 C C . LEU A 1 39 ? -13.068 0.190 -12.269 1.00 62.10 31 LEU A C 19
ATOM 22739 O O . LEU A 1 39 ? -13.293 -0.318 -13.367 1.00 21.32 31 LEU A O 19
ATOM 22755 N N . GLU A 1 40 ? -13.951 0.948 -11.627 1.00 2.22 32 GLU A N 19
ATOM 22756 C CA . GLU A 1 40 ? -15.266 1.232 -12.190 1.00 22.43 32 GLU A CA 19
ATOM 22757 C C . GLU A 1 40 ? -15.149 2.116 -13.427 1.00 44.54 32 GLU A C 19
ATOM 22758 O O . GLU A 1 40 ? -15.841 1.904 -14.422 1.00 14.21 32 GLU A O 19
ATOM 22770 N N . GLU A 1 41 ? -14.267 3.109 -13.357 1.00 10.02 33 GLU A N 19
ATOM 22771 C CA . GLU A 1 41 ? -14.060 4.027 -14.471 1.00 33.12 33 GLU A CA 19
ATOM 22772 C C . GLU A 1 41 ? -13.414 3.310 -15.653 1.00 52.52 33 GLU A C 19
ATOM 22773 O O . GLU A 1 41 ? -13.694 3.623 -16.810 1.00 75.14 33 GLU A O 19
ATOM 22785 N N . SER A 1 42 ? -12.548 2.348 -15.353 1.00 44.50 34 SER A N 19
ATOM 22786 C CA . SER A 1 42 ? -11.858 1.590 -16.390 1.00 43.11 34 SER A CA 19
ATOM 22787 C C . SER A 1 42 ? -12.849 0.784 -17.224 1.00 11.20 34 SER A C 19
ATOM 22788 O O . SER A 1 42 ? -12.767 0.760 -18.451 1.00 73.25 34 SER A O 19
ATOM 22796 N N . GLU A 1 43 ? -13.785 0.126 -16.547 1.00 2.01 35 GLU A N 19
ATOM 22797 C CA . GLU A 1 43 ? -14.792 -0.682 -17.225 1.00 44.21 35 GLU A CA 19
ATOM 22798 C C . GLU A 1 43 ? -15.931 0.191 -17.743 1.00 51.10 35 GLU A C 19
ATOM 22799 O O . GLU A 1 43 ? -16.837 -0.290 -18.422 1.00 61.23 35 GLU A O 19
ATOM 22811 N N . GLY A 1 44 ? -15.878 1.479 -17.416 1.00 32.21 36 GLY A N 19
ATOM 22812 C CA . GLY A 1 44 ? -16.911 2.399 -17.855 1.00 71.22 36 GLY A CA 19
ATOM 22813 C C . GLY A 1 44 ? -18.037 2.530 -16.848 1.00 44.54 36 GLY A C 19
ATOM 22814 O O . GLY A 1 44 ? -18.478 3.639 -16.543 1.00 31.43 36 GLY A O 19
ATOM 22818 N N . ILE A 1 45 ? -18.503 1.398 -16.333 1.00 61.02 37 ILE A N 19
ATOM 22819 C CA . ILE A 1 45 ? -19.584 1.392 -15.356 1.00 12.23 37 ILE A CA 19
ATOM 22820 C C . ILE A 1 45 ? -19.318 0.379 -14.248 1.00 34.32 37 ILE A C 19
ATOM 22821 O O . ILE A 1 45 ? -18.600 -0.604 -14.431 1.00 22.12 37 ILE A O 19
ATOM 22837 N N . PRO A 1 46 ? -19.913 0.620 -13.070 1.00 5.32 38 PRO A N 19
ATOM 22838 C CA . PRO A 1 46 ? -19.757 -0.261 -11.909 1.00 62.31 38 PRO A CA 19
ATOM 22839 C C . PRO A 1 46 ? -20.460 -1.601 -12.100 1.00 50.22 38 PRO A C 19
ATOM 22840 O O . PRO A 1 46 ? -21.574 -1.660 -12.618 1.00 53.42 38 PRO A O 19
ATOM 22851 N N . GLY A 1 47 ? -19.801 -2.676 -11.678 1.00 12.35 39 GLY A N 19
ATOM 22852 C CA . GLY A 1 47 ? -20.379 -4.000 -11.811 1.00 33.12 39 GLY A CA 19
ATOM 22853 C C . GLY A 1 47 ? -21.779 -4.082 -11.235 1.00 73.25 39 GLY A C 19
ATOM 22854 O O . GLY A 1 47 ? -22.682 -4.639 -11.859 1.00 22.33 39 GLY A O 19
ATOM 22858 N N . ASN A 1 48 ? -21.960 -3.527 -10.042 1.00 32.05 40 ASN A N 19
ATOM 22859 C CA . ASN A 1 48 ? -23.260 -3.542 -9.381 1.00 32.03 40 ASN A CA 19
ATOM 22860 C C . ASN A 1 48 ? -23.167 -2.938 -7.983 1.00 0.21 40 ASN A C 19
ATOM 22861 O O . ASN A 1 48 ? -23.643 -1.829 -7.742 1.00 52.12 40 ASN A O 19
ATOM 22872 N N . MET A 1 49 ? -22.550 -3.675 -7.066 1.00 24.15 41 MET A N 19
ATOM 22873 C CA . MET A 1 49 ? -22.392 -3.211 -5.692 1.00 52.00 41 MET A CA 19
ATOM 22874 C C . MET A 1 49 ? -20.971 -2.716 -5.445 1.00 24.31 41 MET A C 19
ATOM 22875 O O . MET A 1 49 ? -20.760 -1.735 -4.731 1.00 74.12 41 MET A O 19
ATOM 22889 N N . ILE A 1 50 ? -19.999 -3.401 -6.038 1.00 70.34 42 ILE A N 19
ATOM 22890 C CA . ILE A 1 50 ? -18.598 -3.030 -5.883 1.00 31.24 42 ILE A CA 19
ATOM 22891 C C . ILE A 1 50 ? -18.244 -2.826 -4.414 1.00 2.54 42 ILE A C 19
ATOM 22892 O O . ILE A 1 50 ? -17.763 -1.761 -4.023 1.00 35.42 42 ILE A O 19
ATOM 22908 N N . ARG A 1 51 ? -18.482 -3.852 -3.604 1.00 74.44 43 ARG A N 19
ATOM 22909 C CA . ARG A 1 51 ? -18.188 -3.786 -2.178 1.00 41.31 43 ARG A CA 19
ATOM 22910 C C . ARG A 1 51 ? -17.156 -4.839 -1.786 1.00 43.12 43 ARG A C 19
ATOM 22911 O O . ARG A 1 51 ? -17.401 -6.040 -1.908 1.00 51.22 43 ARG A O 19
ATOM 22932 N N . LEU A 1 52 ? -16.001 -4.381 -1.316 1.00 23.41 44 LEU A N 19
ATOM 22933 C CA . LEU A 1 52 ? -14.930 -5.284 -0.906 1.00 51.32 44 LEU A CA 19
ATOM 22934 C C . LEU A 1 52 ? -14.825 -5.349 0.614 1.00 33.51 44 LEU A C 19
ATOM 22935 O O . LEU A 1 52 ? -15.240 -4.427 1.316 1.00 31.10 44 LEU A O 19
ATOM 22951 N N . VAL A 1 53 ? -14.266 -6.446 1.117 1.00 41.43 45 VAL A N 19
ATOM 22952 C CA . VAL A 1 53 ? -14.103 -6.631 2.554 1.00 40.43 45 VAL A CA 19
ATOM 22953 C C . VAL A 1 53 ? -12.630 -6.735 2.931 1.00 65.02 45 VAL A C 19
ATOM 22954 O O . VAL A 1 53 ? -11.911 -7.604 2.436 1.00 34.31 45 VAL A O 19
ATOM 22967 N N . TYR A 1 54 ? -12.185 -5.844 3.810 1.00 31.00 46 TYR A N 19
ATOM 22968 C CA . TYR A 1 54 ? -10.796 -5.834 4.253 1.00 61.32 46 TYR A CA 19
ATOM 22969 C C . TYR A 1 54 ? -10.659 -6.475 5.631 1.00 42.43 46 TYR A C 19
ATOM 22970 O O . TYR A 1 54 ? -11.180 -5.961 6.620 1.00 52.41 46 TYR A O 19
ATOM 22988 N N . GLN A 1 55 ? -9.953 -7.599 5.686 1.00 62.33 47 GLN A N 19
ATOM 22989 C CA . GLN A 1 55 ? -9.747 -8.311 6.942 1.00 45.52 47 GLN A CA 19
ATOM 22990 C C . GLN A 1 55 ? -11.079 -8.634 7.609 1.00 10.15 47 GLN A C 19
ATOM 22991 O O . GLN A 1 55 ? -11.189 -8.625 8.835 1.00 71.43 47 GLN A O 19
ATOM 23005 N N . GLY A 1 56 ? -12.090 -8.919 6.794 1.00 13.44 48 GLY A N 19
ATOM 23006 C CA . GLY A 1 56 ? -13.402 -9.240 7.324 1.00 34.24 48 GLY A CA 19
ATOM 23007 C C . GLY A 1 56 ? -14.161 -8.010 7.779 1.00 15.45 48 GLY A C 19
ATOM 23008 O O . GLY A 1 56 ? -15.226 -8.117 8.388 1.00 74.11 48 GLY A O 19
ATOM 23012 N N . LYS A 1 57 ? -13.612 -6.836 7.486 1.00 15.31 49 LYS A N 19
ATOM 23013 C CA . LYS A 1 57 ? -14.244 -5.578 7.869 1.00 64.30 49 LYS A CA 19
ATOM 23014 C C . LYS A 1 57 ? -14.635 -4.769 6.637 1.00 42.41 49 LYS A C 19
ATOM 23015 O O . LYS A 1 57 ? -14.149 -5.025 5.536 1.00 51.24 49 LYS A O 19
ATOM 23034 N N . GLN A 1 58 ? -15.514 -3.791 6.832 1.00 43.25 50 GLN A N 19
ATOM 23035 C CA . GLN A 1 58 ? -15.968 -2.944 5.735 1.00 14.33 50 GLN A CA 19
ATOM 23036 C C . GLN A 1 58 ? -15.582 -1.488 5.976 1.00 70.02 50 GLN A C 19
ATOM 23037 O O . GLN A 1 58 ? -15.107 -1.131 7.055 1.00 43.14 50 GLN A O 19
ATOM 23051 N N . LEU A 1 59 ? -15.788 -0.652 4.965 1.00 55.44 51 LEU A N 19
ATOM 23052 C CA . LEU A 1 59 ? -15.461 0.766 5.066 1.00 54.53 51 LEU A CA 19
ATOM 23053 C C . LEU A 1 59 ? -13.962 0.967 5.264 1.00 73.24 51 LEU A C 19
ATOM 23054 O O . LEU A 1 59 ? -13.467 0.944 6.390 1.00 73.31 51 LEU A O 19
ATOM 23070 N N . GLU A 1 60 ? -13.246 1.165 4.161 1.00 12.23 52 GLU A N 19
ATOM 23071 C CA . GLU A 1 60 ? -11.804 1.371 4.215 1.00 3.21 52 GLU A CA 19
ATOM 23072 C C . GLU A 1 60 ? -11.423 2.714 3.599 1.00 5.43 52 GLU A C 19
ATOM 23073 O O . GLU A 1 60 ? -10.264 3.128 3.655 1.00 54.44 52 GLU A O 19
ATOM 23085 N N . ASP A 1 61 ? -12.405 3.389 3.013 1.00 42.43 53 ASP A N 19
ATOM 23086 C CA . ASP A 1 61 ? -12.174 4.686 2.387 1.00 42.14 53 ASP A CA 19
ATOM 23087 C C . ASP A 1 61 ? -11.545 5.663 3.375 1.00 30.24 53 ASP A C 19
ATOM 23088 O O . ASP A 1 61 ? -10.722 6.497 3.000 1.00 71.23 53 ASP A O 19
ATOM 23097 N N . GLU A 1 62 ? -11.940 5.553 4.640 1.00 22.01 54 GLU A N 19
ATOM 23098 C CA . GLU A 1 62 ? -11.416 6.428 5.682 1.00 43.30 54 GLU A CA 19
ATOM 23099 C C . GLU A 1 62 ? -9.960 6.093 5.993 1.00 30.52 54 GLU A C 19
ATOM 23100 O O . GLU A 1 62 ? -9.233 6.903 6.567 1.00 4.33 54 GLU A O 19
ATOM 23112 N N . LYS A 1 63 ? -9.541 4.891 5.611 1.00 74.12 55 LYS A N 19
ATOM 23113 C CA . LYS A 1 63 ? -8.173 4.446 5.847 1.00 33.32 55 LYS A CA 19
ATOM 23114 C C . LYS A 1 63 ? -7.334 4.568 4.579 1.00 14.32 55 LYS A C 19
ATOM 23115 O O . LYS A 1 63 ? -6.453 3.747 4.325 1.00 1.31 55 LYS A O 19
ATOM 23134 N N . ARG A 1 64 ? -7.614 5.599 3.788 1.00 64.23 56 ARG A N 19
ATOM 23135 C CA . ARG A 1 64 ? -6.884 5.828 2.546 1.00 12.55 56 ARG A CA 19
ATOM 23136 C C . ARG A 1 64 ? -5.378 5.770 2.782 1.00 22.52 56 ARG A C 19
ATOM 23137 O O . ARG A 1 64 ? -4.699 4.859 2.305 1.00 41.33 56 ARG A O 19
ATOM 23158 N N . LEU A 1 65 ? -4.861 6.746 3.521 1.00 72.45 57 LEU A N 19
ATOM 23159 C CA . LEU A 1 65 ? -3.435 6.806 3.820 1.00 63.44 57 LEU A CA 19
ATOM 23160 C C . LEU A 1 65 ? -3.034 5.695 4.785 1.00 25.01 57 LEU A C 19
ATOM 23161 O O . LEU A 1 65 ? -1.934 5.147 4.697 1.00 54.33 57 LEU A O 19
ATOM 23177 N N . LYS A 1 66 ? -3.933 5.365 5.706 1.00 42.20 58 LYS A N 19
ATOM 23178 C CA . LYS A 1 66 ? -3.676 4.317 6.687 1.00 44.34 58 LYS A CA 19
ATOM 23179 C C . LYS A 1 66 ? -3.366 2.992 5.998 1.00 21.10 58 LYS A C 19
ATOM 23180 O O . LYS A 1 66 ? -2.670 2.141 6.553 1.00 75.10 58 LYS A O 19
ATOM 23199 N N . ASP A 1 67 ? -3.885 2.824 4.787 1.00 41.42 59 ASP A N 19
ATOM 23200 C CA . ASP A 1 67 ? -3.661 1.603 4.021 1.00 15.43 59 ASP A CA 19
ATOM 23201 C C . ASP A 1 67 ? -2.321 1.655 3.296 1.00 63.24 59 ASP A C 19
ATOM 23202 O O . ASP A 1 67 ? -1.823 0.635 2.817 1.00 51.44 59 ASP A O 19
ATOM 23211 N N . TYR A 1 68 ? -1.742 2.848 3.217 1.00 23.32 60 TYR A N 19
ATOM 23212 C CA . TYR A 1 68 ? -0.460 3.033 2.547 1.00 72.33 60 TYR A CA 19
ATOM 23213 C C . TYR A 1 68 ? 0.688 2.530 3.417 1.00 74.43 60 TYR A C 19
ATOM 23214 O O . TYR A 1 68 ? 1.765 2.209 2.916 1.00 30.30 60 TYR A O 19
ATOM 23232 N N . GLN A 1 69 ? 0.447 2.464 4.722 1.00 31.52 61 GLN A N 19
ATOM 23233 C CA . GLN A 1 69 ? 1.460 2.000 5.663 1.00 71.33 61 GLN A CA 19
ATOM 23234 C C . GLN A 1 69 ? 1.440 0.479 5.778 1.00 63.03 61 GLN A C 19
ATOM 23235 O O . GLN A 1 69 ? 2.343 -0.121 6.360 1.00 4.53 61 GLN A O 19
ATOM 23249 N N . MET A 1 70 ? 0.405 -0.138 5.219 1.00 72.54 62 MET A N 19
ATOM 23250 C CA . MET A 1 70 ? 0.269 -1.590 5.258 1.00 13.11 62 MET A CA 19
ATOM 23251 C C . MET A 1 70 ? 1.119 -2.245 4.175 1.00 64.41 62 MET A C 19
ATOM 23252 O O . MET A 1 70 ? 1.997 -3.058 4.468 1.00 15.31 62 MET A O 19
ATOM 23266 N N . SER A 1 71 ? 0.854 -1.887 2.923 1.00 70.44 63 SER A N 19
ATOM 23267 C CA . SER A 1 71 ? 1.593 -2.444 1.795 1.00 32.34 63 SER A CA 19
ATOM 23268 C C . SER A 1 71 ? 1.613 -3.968 1.859 1.00 73.53 63 SER A C 19
ATOM 23269 O O . SER A 1 71 ? 2.593 -4.604 1.472 1.00 52.14 63 SER A O 19
ATOM 23277 N N . ALA A 1 72 ? 0.522 -4.548 2.350 1.00 24.21 64 ALA A N 19
ATOM 23278 C CA . ALA A 1 72 ? 0.413 -5.997 2.463 1.00 74.32 64 ALA A CA 19
ATOM 23279 C C . ALA A 1 72 ? -0.947 -6.403 3.023 1.00 64.04 64 ALA A C 19
ATOM 23280 O O . ALA A 1 72 ? -1.032 -7.199 3.957 1.00 64.24 64 ALA A O 19
ATOM 23287 N N . GLY A 1 73 ? -2.009 -5.849 2.445 1.00 23.14 65 GLY A N 19
ATOM 23288 C CA . GLY A 1 73 ? -3.350 -6.165 2.901 1.00 22.11 65 GLY A CA 19
ATOM 23289 C C . GLY A 1 73 ? -4.206 -6.771 1.807 1.00 52.22 65 GLY A C 19
ATOM 23290 O O . GLY A 1 73 ? -4.542 -6.102 0.830 1.00 2.20 65 GLY A O 19
ATOM 23294 N N . ALA A 1 74 ? -4.559 -8.042 1.969 1.00 15.33 66 ALA A N 19
ATOM 23295 C CA . ALA A 1 74 ? -5.382 -8.737 0.987 1.00 20.45 66 ALA A CA 19
ATOM 23296 C C . ALA A 1 74 ? -6.753 -8.083 0.857 1.00 0.31 66 ALA A C 19
ATOM 23297 O O . ALA A 1 74 ? -7.397 -7.760 1.856 1.00 23.22 66 ALA A O 19
ATOM 23304 N N . THR A 1 75 ? -7.195 -7.888 -0.381 1.00 53.44 67 THR A N 19
ATOM 23305 C CA . THR A 1 75 ? -8.489 -7.269 -0.642 1.00 70.55 67 THR A CA 19
ATOM 23306 C C . THR A 1 75 ? -9.366 -8.172 -1.503 1.00 41.21 67 THR A C 19
ATOM 23307 O O . THR A 1 75 ? -8.887 -8.806 -2.443 1.00 61.42 67 THR A O 19
ATOM 23318 N N . PHE A 1 76 ? -10.653 -8.224 -1.176 1.00 60.44 68 PHE A N 19
ATOM 23319 C CA . PHE A 1 76 ? -11.597 -9.050 -1.920 1.00 53.01 68 PHE A CA 19
ATOM 23320 C C . PHE A 1 76 ? -12.835 -8.246 -2.308 1.00 44.33 68 PHE A C 19
ATOM 23321 O O . PHE A 1 76 ? -13.618 -7.838 -1.450 1.00 74.14 68 PHE A O 19
ATOM 23338 N N . HIS A 1 77 ? -13.003 -8.020 -3.608 1.00 30.55 69 HIS A N 19
ATOM 23339 C CA . HIS A 1 77 ? -14.145 -7.265 -4.111 1.00 3.13 69 HIS A CA 19
ATOM 23340 C C . HIS A 1 77 ? -15.318 -8.191 -4.414 1.00 35.34 69 HIS A C 19
ATOM 23341 O O . HIS A 1 77 ? -15.130 -9.322 -4.862 1.00 5.24 69 HIS A O 19
ATOM 23355 N N . MET A 1 78 ? -16.530 -7.704 -4.165 1.00 22.40 70 MET A N 19
ATOM 23356 C CA . MET A 1 78 ? -17.734 -8.489 -4.412 1.00 21.22 70 MET A CA 19
ATOM 23357 C C . MET A 1 78 ? -18.727 -7.707 -5.266 1.00 30.34 70 MET A C 19
ATOM 23358 O O . MET A 1 78 ? -19.018 -6.544 -4.988 1.00 50.33 70 MET A O 19
ATOM 23372 N N . VAL A 1 79 ? -19.244 -8.354 -6.306 1.00 12.23 71 VAL A N 19
ATOM 23373 C CA . VAL A 1 79 ? -20.205 -7.719 -7.200 1.00 13.05 71 VAL A CA 19
ATOM 23374 C C . VAL A 1 79 ? -21.497 -8.525 -7.279 1.00 51.41 71 VAL A C 19
ATOM 23375 O O . VAL A 1 79 ? -21.521 -9.627 -7.826 1.00 74.04 71 VAL A O 19
ATOM 23388 N N . VAL A 1 80 ? -22.571 -7.966 -6.729 1.00 70.43 72 VAL A N 19
ATOM 23389 C CA . VAL A 1 80 ? -23.868 -8.632 -6.739 1.00 53.11 72 VAL A CA 19
ATOM 23390 C C . VAL A 1 80 ? -24.685 -8.226 -7.961 1.00 21.02 72 VAL A C 19
ATOM 23391 O O . VAL A 1 80 ? -25.224 -7.122 -8.020 1.00 52.55 72 VAL A O 19
ATOM 23404 N N . ALA A 1 81 ? -24.772 -9.127 -8.934 1.00 21.34 73 ALA A N 19
ATOM 23405 C CA . ALA A 1 81 ? -25.525 -8.864 -10.153 1.00 71.35 73 ALA A CA 19
ATOM 23406 C C . ALA A 1 81 ? -26.591 -9.931 -10.381 1.00 52.41 73 ALA A C 19
ATOM 23407 O O . ALA A 1 81 ? -26.296 -11.026 -10.860 1.00 62.33 73 ALA A O 19
ATOM 23414 N N . LEU A 1 82 ? -27.831 -9.604 -10.034 1.00 73.12 74 LEU A N 19
ATOM 23415 C CA . LEU A 1 82 ? -28.942 -10.535 -10.200 1.00 54.32 74 LEU A CA 19
ATOM 23416 C C . LEU A 1 82 ? -29.929 -10.024 -11.245 1.00 14.42 74 LEU A C 19
ATOM 23417 O O . LEU A 1 82 ? -30.612 -10.808 -11.904 1.00 15.42 74 LEU A O 19
ATOM 23433 N N . ARG A 1 83 ? -29.997 -8.704 -11.392 1.00 33.53 75 ARG A N 19
ATOM 23434 C CA . ARG A 1 83 ? -30.900 -8.089 -12.357 1.00 2.30 75 ARG A CA 19
ATOM 23435 C C . ARG A 1 83 ? -30.279 -8.077 -13.751 1.00 10.21 75 ARG A C 19
ATOM 23436 O O . ARG A 1 83 ? -30.858 -8.599 -14.703 1.00 65.22 75 ARG A O 19
ATOM 23457 N N . ALA A 1 84 ? -29.098 -7.477 -13.862 1.00 55.32 76 ALA A N 19
ATOM 23458 C CA . ALA A 1 84 ? -28.399 -7.398 -15.138 1.00 62.05 76 ALA A CA 19
ATOM 23459 C C . ALA A 1 84 ? -26.899 -7.218 -14.932 1.00 63.40 76 ALA A C 19
ATOM 23460 O O . ALA A 1 84 ? -26.452 -6.837 -13.851 1.00 53.30 76 ALA A O 19
ATOM 23467 N N . GLY A 1 85 ? -26.124 -7.497 -15.977 1.00 35.15 77 GLY A N 19
ATOM 23468 C CA . GLY A 1 85 ? -24.682 -7.361 -15.888 1.00 53.12 77 GLY A CA 19
ATOM 23469 C C . GLY A 1 85 ? -23.978 -8.700 -15.796 1.00 31.12 77 GLY A C 19
ATOM 23470 O O . GLY A 1 85 ? -23.292 -8.982 -14.813 1.00 2.54 77 GLY A O 19
ATOM 23474 N N . CYS A 1 86 ? -24.149 -9.528 -16.820 1.00 62.23 78 CYS A N 19
ATOM 23475 C CA . CYS A 1 86 ? -23.526 -10.847 -16.849 1.00 41.25 78 CYS A CA 19
ATOM 23476 C C . CYS A 1 86 ? -22.005 -10.730 -16.851 1.00 12.14 78 CYS A C 19
ATOM 23477 O O . CYS A 1 86 ? -21.348 -11.063 -17.836 1.00 51.32 78 CYS A O 19
ATOM 23485 N N . MET A 1 9 ? 1.278 -0.052 -0.004 1.00 73.03 1 MET A N 20
ATOM 23486 C CA . MET A 1 9 ? 2.033 -0.035 -1.251 1.00 44.35 1 MET A CA 20
ATOM 23487 C C . MET A 1 9 ? 1.556 -1.137 -2.192 1.00 0.13 1 MET A C 20
ATOM 23488 O O . MET A 1 9 ? 0.997 -0.862 -3.254 1.00 40.43 1 MET A O 20
ATOM 23502 N N . LEU A 1 10 ? 1.780 -2.385 -1.795 1.00 11.21 2 LEU A N 20
ATOM 23503 C CA . LEU A 1 10 ? 1.373 -3.529 -2.603 1.00 34.22 2 LEU A CA 20
ATOM 23504 C C . LEU A 1 10 ? 0.157 -4.220 -1.994 1.00 73.30 2 LEU A C 20
ATOM 23505 O O . LEU A 1 10 ? 0.160 -4.583 -0.817 1.00 11.11 2 LEU A O 20
ATOM 23521 N N . LEU A 1 11 ? -0.881 -4.402 -2.803 1.00 40.44 3 LEU A N 20
ATOM 23522 C CA . LEU A 1 11 ? -2.104 -5.052 -2.346 1.00 1.14 3 LEU A CA 20
ATOM 23523 C C . LEU A 1 11 ? -2.654 -5.991 -3.414 1.00 52.02 3 LEU A C 20
ATOM 23524 O O . LEU A 1 11 ? -2.501 -5.746 -4.611 1.00 4.51 3 LEU A O 20
ATOM 23540 N N . LYS A 1 12 ? -3.298 -7.067 -2.974 1.00 50.23 4 LYS A N 20
ATOM 23541 C CA . LYS A 1 12 ? -3.875 -8.042 -3.892 1.00 32.02 4 LYS A CA 20
ATOM 23542 C C . LYS A 1 12 ? -5.399 -8.015 -3.827 1.00 41.51 4 LYS A C 20
ATOM 23543 O O . LYS A 1 12 ? -5.994 -8.386 -2.816 1.00 12.15 4 LYS A O 20
ATOM 23562 N N . VAL A 1 13 ? -6.025 -7.574 -4.914 1.00 10.43 5 VAL A N 20
ATOM 23563 C CA . VAL A 1 13 ? -7.480 -7.500 -4.981 1.00 64.41 5 VAL A CA 20
ATOM 23564 C C . VAL A 1 13 ? -8.051 -8.655 -5.796 1.00 22.31 5 VAL A C 20
ATOM 23565 O O . VAL A 1 13 ? -7.615 -8.914 -6.918 1.00 2.11 5 VAL A O 20
ATOM 23578 N N . LYS A 1 14 ? -9.030 -9.348 -5.224 1.00 53.34 6 LYS A N 20
ATOM 23579 C CA . LYS A 1 14 ? -9.664 -10.475 -5.897 1.00 74.23 6 LYS A CA 20
ATOM 23580 C C . LYS A 1 14 ? -11.183 -10.331 -5.886 1.00 61.42 6 LYS A C 20
ATOM 23581 O O . LYS A 1 14 ? -11.802 -10.251 -4.825 1.00 31.54 6 LYS A O 20
ATOM 23600 N N . THR A 1 15 ? -11.779 -10.301 -7.074 1.00 43.53 7 THR A N 20
ATOM 23601 C CA . THR A 1 15 ? -13.224 -10.167 -7.201 1.00 55.10 7 THR A CA 20
ATOM 23602 C C . THR A 1 15 ? -13.908 -11.529 -7.162 1.00 40.11 7 THR A C 20
ATOM 23603 O O . THR A 1 15 ? -13.247 -12.567 -7.192 1.00 75.44 7 THR A O 20
ATOM 23614 N N . VAL A 1 16 ? -15.236 -11.518 -7.095 1.00 44.04 8 VAL A N 20
ATOM 23615 C CA . VAL A 1 16 ? -16.009 -12.753 -7.054 1.00 72.23 8 VAL A CA 20
ATOM 23616 C C . VAL A 1 16 ? -15.947 -13.485 -8.390 1.00 61.30 8 VAL A C 20
ATOM 23617 O O . VAL A 1 16 ? -16.377 -14.633 -8.501 1.00 73.21 8 VAL A O 20
ATOM 23630 N N . SER A 1 17 ? -15.408 -12.814 -9.402 1.00 45.43 9 SER A N 20
ATOM 23631 C CA . SER A 1 17 ? -15.291 -13.399 -10.733 1.00 35.03 9 SER A CA 20
ATOM 23632 C C . SER A 1 17 ? -14.000 -14.201 -10.863 1.00 31.04 9 SER A C 20
ATOM 23633 O O . SER A 1 17 ? -13.601 -14.581 -11.962 1.00 60.53 9 SER A O 20
ATOM 23641 N N . ASN A 1 18 ? -13.352 -14.454 -9.730 1.00 44.23 10 ASN A N 20
ATOM 23642 C CA . ASN A 1 18 ? -12.105 -15.210 -9.716 1.00 64.02 10 ASN A CA 20
ATOM 23643 C C . ASN A 1 18 ? -10.986 -14.426 -10.395 1.00 65.43 10 ASN A C 20
ATOM 23644 O O . ASN A 1 18 ? -10.070 -15.008 -10.977 1.00 64.02 10 ASN A O 20
ATOM 23655 N N . LYS A 1 19 ? -11.066 -13.102 -10.317 1.00 22.54 11 LYS A N 20
ATOM 23656 C CA . LYS A 1 19 ? -10.060 -12.237 -10.921 1.00 61.22 11 LYS A CA 20
ATOM 23657 C C . LYS A 1 19 ? -9.189 -11.586 -9.852 1.00 3.11 11 LYS A C 20
ATOM 23658 O O . LYS A 1 19 ? -9.612 -10.645 -9.181 1.00 2.52 11 LYS A O 20
ATOM 23677 N N . VAL A 1 20 ? -7.969 -12.092 -9.699 1.00 71.32 12 VAL A N 20
ATOM 23678 C CA . VAL A 1 20 ? -7.037 -11.558 -8.713 1.00 54.13 12 VAL A CA 20
ATOM 23679 C C . VAL A 1 20 ? -5.927 -10.757 -9.384 1.00 62.40 12 VAL A C 20
ATOM 23680 O O . VAL A 1 20 ? -5.262 -11.245 -10.299 1.00 12.11 12 VAL A O 20
ATOM 23693 N N . ILE A 1 21 ? -5.731 -9.527 -8.923 1.00 1.31 13 ILE A N 20
ATOM 23694 C CA . ILE A 1 21 ? -4.699 -8.659 -9.477 1.00 53.04 13 ILE A CA 20
ATOM 23695 C C . ILE A 1 21 ? -3.819 -8.079 -8.376 1.00 2.50 13 ILE A C 20
ATOM 23696 O O . ILE A 1 21 ? -4.288 -7.320 -7.529 1.00 13.35 13 ILE A O 20
ATOM 23712 N N . GLN A 1 22 ? -2.540 -8.440 -8.396 1.00 42.34 14 GLN A N 20
ATOM 23713 C CA . GLN A 1 22 ? -1.593 -7.953 -7.400 1.00 33.44 14 GLN A CA 20
ATOM 23714 C C . GLN A 1 22 ? -0.715 -6.848 -7.976 1.00 54.34 14 GLN A C 20
ATOM 23715 O O . GLN A 1 22 ? 0.043 -7.073 -8.920 1.00 50.11 14 GLN A O 20
ATOM 23729 N N . ILE A 1 23 ? -0.824 -5.654 -7.404 1.00 2.43 15 ILE A N 20
ATOM 23730 C CA . ILE A 1 23 ? -0.039 -4.514 -7.861 1.00 11.40 15 ILE A CA 20
ATOM 23731 C C . ILE A 1 23 ? 0.831 -3.959 -6.738 1.00 60.31 15 ILE A C 20
ATOM 23732 O O . ILE A 1 23 ? 0.499 -4.087 -5.559 1.00 24.31 15 ILE A O 20
ATOM 23748 N N . THR A 1 24 ? 1.947 -3.340 -7.112 1.00 32.43 16 THR A N 20
ATOM 23749 C CA . THR A 1 24 ? 2.865 -2.765 -6.137 1.00 30.30 16 THR A CA 20
ATOM 23750 C C . THR A 1 24 ? 3.007 -1.261 -6.336 1.00 52.32 16 THR A C 20
ATOM 23751 O O . THR A 1 24 ? 4.106 -0.756 -6.566 1.00 72.25 16 THR A O 20
ATOM 23762 N N . SER A 1 25 ? 1.888 -0.548 -6.245 1.00 63.35 17 SER A N 20
ATOM 23763 C CA . SER A 1 25 ? 1.888 0.900 -6.419 1.00 31.50 17 SER A CA 20
ATOM 23764 C C . SER A 1 25 ? 0.542 1.494 -6.017 1.00 53.53 17 SER A C 20
ATOM 23765 O O . SER A 1 25 ? -0.315 1.752 -6.865 1.00 25.43 17 SER A O 20
ATOM 23773 N N . LEU A 1 26 ? 0.361 1.711 -4.719 1.00 65.31 18 LEU A N 20
ATOM 23774 C CA . LEU A 1 26 ? -0.880 2.276 -4.203 1.00 35.43 18 LEU A CA 20
ATOM 23775 C C . LEU A 1 26 ? -0.677 3.720 -3.755 1.00 72.41 18 LEU A C 20
ATOM 23776 O O . LEU A 1 26 ? 0.424 4.113 -3.369 1.00 62.22 18 LEU A O 20
ATOM 23792 N N . THR A 1 27 ? -1.748 4.506 -3.807 1.00 43.32 19 THR A N 20
ATOM 23793 C CA . THR A 1 27 ? -1.688 5.906 -3.406 1.00 43.25 19 THR A CA 20
ATOM 23794 C C . THR A 1 27 ? -1.770 6.048 -1.891 1.00 11.30 19 THR A C 20
ATOM 23795 O O . THR A 1 27 ? -1.918 5.060 -1.172 1.00 62.44 19 THR A O 20
ATOM 23806 N N . ASP A 1 28 ? -1.674 7.283 -1.411 1.00 54.43 20 ASP A N 20
ATOM 23807 C CA . ASP A 1 28 ? -1.740 7.555 0.020 1.00 70.01 20 ASP A CA 20
ATOM 23808 C C . ASP A 1 28 ? -2.839 8.566 0.331 1.00 35.34 20 ASP A C 20
ATOM 23809 O O . ASP A 1 28 ? -3.080 8.898 1.492 1.00 0.21 20 ASP A O 20
ATOM 23818 N N . ASP A 1 29 ? -3.503 9.051 -0.712 1.00 44.13 21 ASP A N 20
ATOM 23819 C CA . ASP A 1 29 ? -4.577 10.024 -0.551 1.00 4.15 21 ASP A CA 20
ATOM 23820 C C . ASP A 1 29 ? -5.931 9.328 -0.461 1.00 13.32 21 ASP A C 20
ATOM 23821 O O . ASP A 1 29 ? -6.733 9.622 0.424 1.00 14.24 21 ASP A O 20
ATOM 23830 N N . ASN A 1 30 ? -6.179 8.405 -1.384 1.00 40.24 22 ASN A N 20
ATOM 23831 C CA . ASN A 1 30 ? -7.437 7.669 -1.411 1.00 34.45 22 ASN A CA 20
ATOM 23832 C C . ASN A 1 30 ? -7.194 6.170 -1.257 1.00 50.30 22 ASN A C 20
ATOM 23833 O O . ASN A 1 30 ? -7.811 5.512 -0.419 1.00 23.04 22 ASN A O 20
ATOM 23844 N N . THR A 1 31 ? -6.290 5.637 -2.072 1.00 62.54 23 THR A N 20
ATOM 23845 C CA . THR A 1 31 ? -5.965 4.217 -2.028 1.00 64.53 23 THR A CA 20
ATOM 23846 C C . THR A 1 31 ? -7.175 3.364 -2.389 1.00 75.30 23 THR A C 20
ATOM 23847 O O . THR A 1 31 ? -7.341 2.960 -3.540 1.00 60.24 23 THR A O 20
ATOM 23858 N N . ILE A 1 32 ? -8.019 3.094 -1.399 1.00 34.02 24 ILE A N 20
ATOM 23859 C CA . ILE A 1 32 ? -9.216 2.290 -1.613 1.00 53.35 24 ILE A CA 20
ATOM 23860 C C . ILE A 1 32 ? -10.151 2.954 -2.619 1.00 60.12 24 ILE A C 20
ATOM 23861 O O . ILE A 1 32 ? -10.465 2.381 -3.662 1.00 32.22 24 ILE A O 20
ATOM 23877 N N . ALA A 1 33 ? -10.591 4.167 -2.299 1.00 64.43 25 ALA A N 20
ATOM 23878 C CA . ALA A 1 33 ? -11.486 4.911 -3.176 1.00 71.54 25 ALA A CA 20
ATOM 23879 C C . ALA A 1 33 ? -10.903 5.033 -4.580 1.00 41.40 25 ALA A C 20
ATOM 23880 O O . ALA A 1 33 ? -11.626 4.945 -5.572 1.00 2.02 25 ALA A O 20
ATOM 23887 N N . GLU A 1 34 ? -9.591 5.238 -4.655 1.00 55.32 26 GLU A N 20
ATOM 23888 C CA . GLU A 1 34 ? -8.913 5.375 -5.938 1.00 63.25 26 GLU A CA 20
ATOM 23889 C C . GLU A 1 34 ? -8.902 4.048 -6.692 1.00 62.11 26 GLU A C 20
ATOM 23890 O O . GLU A 1 34 ? -9.070 4.012 -7.912 1.00 4.21 26 GLU A O 20
ATOM 23902 N N . LEU A 1 35 ? -8.703 2.959 -5.958 1.00 2.03 27 LEU A N 20
ATOM 23903 C CA . LEU A 1 35 ? -8.669 1.629 -6.555 1.00 72.34 27 LEU A CA 20
ATOM 23904 C C . LEU A 1 35 ? -10.038 1.245 -7.107 1.00 74.03 27 LEU A C 20
ATOM 23905 O O . LEU A 1 35 ? -10.160 0.818 -8.256 1.00 22.23 27 LEU A O 20
ATOM 23921 N N . LYS A 1 36 ? -11.068 1.402 -6.283 1.00 12.05 28 LYS A N 20
ATOM 23922 C CA . LYS A 1 36 ? -12.430 1.076 -6.688 1.00 33.23 28 LYS A CA 20
ATOM 23923 C C . LYS A 1 36 ? -12.906 2.008 -7.798 1.00 22.14 28 LYS A C 20
ATOM 23924 O O . LYS A 1 36 ? -13.565 1.578 -8.743 1.00 31.41 28 LYS A O 20
ATOM 23943 N N . GLY A 1 37 ? -12.565 3.288 -7.676 1.00 72.53 29 GLY A N 20
ATOM 23944 C CA . GLY A 1 37 ? -12.965 4.260 -8.677 1.00 62.51 29 GLY A CA 20
ATOM 23945 C C . GLY A 1 37 ? -12.282 4.033 -10.011 1.00 63.51 29 GLY A C 20
ATOM 23946 O O . GLY A 1 37 ? -12.857 4.301 -11.066 1.00 10.41 29 GLY A O 20
ATOM 23950 N N . LYS A 1 38 ? -11.050 3.537 -9.966 1.00 45.33 30 LYS A N 20
ATOM 23951 C CA . LYS A 1 38 ? -10.286 3.274 -11.180 1.00 44.21 30 LYS A CA 20
ATOM 23952 C C . LYS A 1 38 ? -10.788 2.014 -11.877 1.00 34.11 30 LYS A C 20
ATOM 23953 O O . LYS A 1 38 ? -10.826 1.945 -13.106 1.00 70.12 30 LYS A O 20
ATOM 23972 N N . LEU A 1 39 ? -11.175 1.020 -11.085 1.00 71.10 31 LEU A N 20
ATOM 23973 C CA . LEU A 1 39 ? -11.678 -0.238 -11.626 1.00 63.12 31 LEU A CA 20
ATOM 23974 C C . LEU A 1 39 ? -13.040 -0.042 -12.284 1.00 62.43 31 LEU A C 20
ATOM 23975 O O . LEU A 1 39 ? -13.289 -0.549 -13.378 1.00 14.34 31 LEU A O 20
ATOM 23991 N N . GLU A 1 40 ? -13.916 0.697 -11.611 1.00 42.23 32 GLU A N 20
ATOM 23992 C CA . GLU A 1 40 ? -15.252 0.961 -12.132 1.00 61.44 32 GLU A CA 20
ATOM 23993 C C . GLU A 1 40 ? -15.189 1.865 -13.360 1.00 24.01 32 GLU A C 20
ATOM 23994 O O . GLU A 1 40 ? -15.916 1.661 -14.331 1.00 42.03 32 GLU A O 20
ATOM 24006 N N . GLU A 1 41 ? -14.314 2.865 -13.307 1.00 30.23 33 GLU A N 20
ATOM 24007 C CA . GLU A 1 41 ? -14.157 3.801 -14.413 1.00 41.14 33 GLU A CA 20
ATOM 24008 C C . GLU A 1 41 ? -13.544 3.110 -15.628 1.00 71.11 33 GLU A C 20
ATOM 24009 O O . GLU A 1 41 ? -13.890 3.415 -16.769 1.00 61.14 33 GLU A O 20
ATOM 24021 N N . SER A 1 42 ? -12.632 2.178 -15.373 1.00 65.42 34 SER A N 20
ATOM 24022 C CA . SER A 1 42 ? -11.967 1.446 -16.445 1.00 24.32 34 SER A CA 20
ATOM 24023 C C . SER A 1 42 ? -12.969 0.610 -17.235 1.00 22.31 34 SER A C 20
ATOM 24024 O O . SER A 1 42 ? -12.919 0.560 -18.463 1.00 62.34 34 SER A O 20
ATOM 24032 N N . GLU A 1 43 ? -13.878 -0.045 -16.519 1.00 70.25 35 GLU A N 20
ATOM 24033 C CA . GLU A 1 43 ? -14.892 -0.880 -17.153 1.00 43.15 35 GLU A CA 20
ATOM 24034 C C . GLU A 1 43 ? -16.033 -0.028 -17.702 1.00 65.04 35 GLU A C 20
ATOM 24035 O O . GLU A 1 43 ? -16.940 -0.536 -18.359 1.00 54.33 35 GLU A O 20
ATOM 24047 N N . GLY A 1 44 ? -15.979 1.272 -17.427 1.00 25.30 36 GLY A N 20
ATOM 24048 C CA . GLY A 1 44 ? -17.013 2.174 -17.899 1.00 65.34 36 GLY A CA 20
ATOM 24049 C C . GLY A 1 44 ? -18.130 2.354 -16.891 1.00 62.20 36 GLY A C 20
ATOM 24050 O O . GLY A 1 44 ? -18.550 3.478 -16.614 1.00 65.21 36 GLY A O 20
ATOM 24054 N N . ILE A 1 45 ? -18.614 1.245 -16.342 1.00 63.31 37 ILE A N 20
ATOM 24055 C CA . ILE A 1 45 ? -19.690 1.286 -15.360 1.00 25.25 37 ILE A CA 20
ATOM 24056 C C . ILE A 1 45 ? -19.436 0.298 -14.226 1.00 35.03 37 ILE A C 20
ATOM 24057 O O . ILE A 1 45 ? -18.743 -0.706 -14.387 1.00 65.12 37 ILE A O 20
ATOM 24073 N N . PRO A 1 46 ? -20.014 0.587 -13.050 1.00 24.52 38 PRO A N 20
ATOM 24074 C CA . PRO A 1 46 ? -19.867 -0.265 -11.866 1.00 31.51 38 PRO A CA 20
ATOM 24075 C C . PRO A 1 46 ? -20.603 -1.593 -12.013 1.00 22.14 38 PRO A C 20
ATOM 24076 O O . PRO A 1 46 ? -21.745 -1.634 -12.467 1.00 52.11 38 PRO A O 20
ATOM 24087 N N . GLY A 1 47 ? -19.940 -2.678 -11.624 1.00 22.22 39 GLY A N 20
ATOM 24088 C CA . GLY A 1 47 ? -20.547 -3.993 -11.720 1.00 11.32 39 GLY A CA 20
ATOM 24089 C C . GLY A 1 47 ? -21.915 -4.049 -11.068 1.00 44.44 39 GLY A C 20
ATOM 24090 O O . GLY A 1 47 ? -22.860 -4.590 -11.640 1.00 22.33 39 GLY A O 20
ATOM 24094 N N . ASN A 1 48 ? -22.020 -3.488 -9.868 1.00 22.23 40 ASN A N 20
ATOM 24095 C CA . ASN A 1 48 ? -23.282 -3.479 -9.137 1.00 4.34 40 ASN A CA 20
ATOM 24096 C C . ASN A 1 48 ? -23.105 -2.857 -7.755 1.00 22.15 40 ASN A C 20
ATOM 24097 O O . ASN A 1 48 ? -23.572 -1.748 -7.497 1.00 70.04 40 ASN A O 20
ATOM 24108 N N . MET A 1 49 ? -22.427 -3.580 -6.869 1.00 44.21 41 MET A N 20
ATOM 24109 C CA . MET A 1 49 ? -22.186 -3.098 -5.514 1.00 35.33 41 MET A CA 20
ATOM 24110 C C . MET A 1 49 ? -20.753 -2.600 -5.360 1.00 21.23 41 MET A C 20
ATOM 24111 O O . MET A 1 49 ? -20.503 -1.600 -4.686 1.00 23.31 41 MET A O 20
ATOM 24125 N N . ILE A 1 50 ? -19.816 -3.303 -5.988 1.00 34.25 42 ILE A N 20
ATOM 24126 C CA . ILE A 1 50 ? -18.409 -2.931 -5.920 1.00 62.01 42 ILE A CA 20
ATOM 24127 C C . ILE A 1 50 ? -17.979 -2.664 -4.482 1.00 20.14 42 ILE A C 20
ATOM 24128 O O . ILE A 1 50 ? -17.477 -1.586 -4.163 1.00 20.11 42 ILE A O 20
ATOM 24144 N N . ARG A 1 51 ? -18.178 -3.654 -3.617 1.00 41.31 43 ARG A N 20
ATOM 24145 C CA . ARG A 1 51 ? -17.810 -3.526 -2.212 1.00 73.11 43 ARG A CA 20
ATOM 24146 C C . ARG A 1 51 ? -16.826 -4.619 -1.806 1.00 73.51 43 ARG A C 20
ATOM 24147 O O . ARG A 1 51 ? -17.119 -5.810 -1.929 1.00 44.33 43 ARG A O 20
ATOM 24168 N N . LEU A 1 52 ? -15.660 -4.208 -1.322 1.00 65.14 44 LEU A N 20
ATOM 24169 C CA . LEU A 1 52 ? -14.631 -5.152 -0.898 1.00 74.14 44 LEU A CA 20
ATOM 24170 C C . LEU A 1 52 ? -14.546 -5.217 0.623 1.00 31.41 44 LEU A C 20
ATOM 24171 O O . LEU A 1 52 ? -14.932 -4.277 1.318 1.00 61.30 44 LEU A O 20
ATOM 24187 N N . VAL A 1 53 ? -14.036 -6.333 1.135 1.00 73.32 45 VAL A N 20
ATOM 24188 C CA . VAL A 1 53 ? -13.897 -6.520 2.574 1.00 21.40 45 VAL A CA 20
ATOM 24189 C C . VAL A 1 53 ? -12.429 -6.560 2.983 1.00 1.45 45 VAL A C 20
ATOM 24190 O O . VAL A 1 53 ? -11.660 -7.389 2.497 1.00 22.01 45 VAL A O 20
ATOM 24203 N N . TYR A 1 54 ? -12.047 -5.658 3.881 1.00 44.23 46 TYR A N 20
ATOM 24204 C CA . TYR A 1 54 ? -10.670 -5.588 4.355 1.00 45.41 46 TYR A CA 20
ATOM 24205 C C . TYR A 1 54 ? -10.542 -6.195 5.749 1.00 43.33 46 TYR A C 20
ATOM 24206 O O . TYR A 1 54 ? -11.110 -5.684 6.714 1.00 63.23 46 TYR A O 20
ATOM 24224 N N . GLN A 1 55 ? -9.791 -7.287 5.844 1.00 21.25 47 GLN A N 20
ATOM 24225 C CA . GLN A 1 55 ? -9.588 -7.965 7.120 1.00 42.43 47 GLN A CA 20
ATOM 24226 C C . GLN A 1 55 ? -10.923 -8.331 7.760 1.00 4.11 47 GLN A C 20
ATOM 24227 O O . GLN A 1 55 ? -11.064 -8.305 8.982 1.00 52.12 47 GLN A O 20
ATOM 24241 N N . GLY A 1 56 ? -11.900 -8.672 6.926 1.00 71.03 48 GLY A N 20
ATOM 24242 C CA . GLY A 1 56 ? -13.211 -9.038 7.429 1.00 30.21 48 GLY A CA 20
ATOM 24243 C C . GLY A 1 56 ? -14.028 -7.833 7.849 1.00 13.31 48 GLY A C 20
ATOM 24244 O O . GLY A 1 56 ? -15.094 -7.974 8.449 1.00 53.21 48 GLY A O 20
ATOM 24248 N N . LYS A 1 57 ? -13.528 -6.642 7.535 1.00 31.44 49 LYS A N 20
ATOM 24249 C CA . LYS A 1 57 ? -14.218 -5.406 7.884 1.00 20.00 49 LYS A CA 20
ATOM 24250 C C . LYS A 1 57 ? -14.602 -4.626 6.631 1.00 15.31 49 LYS A C 20
ATOM 24251 O O . LYS A 1 57 ? -14.074 -4.875 5.548 1.00 2.41 49 LYS A O 20
ATOM 24270 N N . GLN A 1 58 ? -15.524 -3.681 6.787 1.00 11.14 50 GLN A N 20
ATOM 24271 C CA . GLN A 1 58 ? -15.978 -2.864 5.668 1.00 63.21 50 GLN A CA 20
ATOM 24272 C C . GLN A 1 58 ? -15.584 -1.404 5.864 1.00 24.05 50 GLN A C 20
ATOM 24273 O O . GLN A 1 58 ? -14.995 -1.041 6.884 1.00 50.43 50 GLN A O 20
ATOM 24287 N N . LEU A 1 59 ? -15.911 -0.571 4.883 1.00 50.10 51 LEU A N 20
ATOM 24288 C CA . LEU A 1 59 ? -15.591 0.851 4.948 1.00 60.14 51 LEU A CA 20
ATOM 24289 C C . LEU A 1 59 ? -14.094 1.064 5.149 1.00 30.51 51 LEU A C 20
ATOM 24290 O O . LEU A 1 59 ? -13.606 1.072 6.278 1.00 24.34 51 LEU A O 20
ATOM 24306 N N . GLU A 1 60 ? -13.372 1.237 4.046 1.00 14.12 52 GLU A N 20
ATOM 24307 C CA . GLU A 1 60 ? -11.931 1.451 4.103 1.00 51.30 52 GLU A CA 20
ATOM 24308 C C . GLU A 1 60 ? -11.555 2.790 3.475 1.00 41.13 52 GLU A C 20
ATOM 24309 O O . GLU A 1 60 ? -10.393 3.196 3.501 1.00 22.33 52 GLU A O 20
ATOM 24321 N N . ASP A 1 61 ? -12.546 3.471 2.910 1.00 62.12 53 ASP A N 20
ATOM 24322 C CA . ASP A 1 61 ? -12.320 4.764 2.275 1.00 53.22 53 ASP A CA 20
ATOM 24323 C C . ASP A 1 61 ? -11.666 5.740 3.247 1.00 11.44 53 ASP A C 20
ATOM 24324 O O . ASP A 1 61 ? -10.850 6.572 2.851 1.00 31.05 53 ASP A O 20
ATOM 24333 N N . GLU A 1 62 ? -12.031 5.633 4.521 1.00 12.02 54 GLU A N 20
ATOM 24334 C CA . GLU A 1 62 ? -11.481 6.508 5.549 1.00 4.24 54 GLU A CA 20
ATOM 24335 C C . GLU A 1 62 ? -10.032 6.140 5.859 1.00 74.02 54 GLU A C 20
ATOM 24336 O O . GLU A 1 62 ? -9.283 6.939 6.420 1.00 45.21 54 GLU A O 20
ATOM 24348 N N . LYS A 1 63 ? -9.646 4.924 5.490 1.00 64.44 55 LYS A N 20
ATOM 24349 C CA . LYS A 1 63 ? -8.288 4.447 5.726 1.00 40.31 55 LYS A CA 20
ATOM 24350 C C . LYS A 1 63 ? -7.450 4.540 4.455 1.00 42.31 55 LYS A C 20
ATOM 24351 O O . LYS A 1 63 ? -6.609 3.681 4.191 1.00 44.13 55 LYS A O 20
ATOM 24370 N N . ARG A 1 64 ? -7.684 5.589 3.672 1.00 31.34 56 ARG A N 20
ATOM 24371 C CA . ARG A 1 64 ? -6.950 5.793 2.429 1.00 11.54 56 ARG A CA 20
ATOM 24372 C C . ARG A 1 64 ? -5.446 5.674 2.660 1.00 75.31 56 ARG A C 20
ATOM 24373 O O . ARG A 1 64 ? -4.808 4.734 2.185 1.00 23.53 56 ARG A O 20
ATOM 24394 N N . LEU A 1 65 ? -4.887 6.632 3.390 1.00 31.15 57 LEU A N 20
ATOM 24395 C CA . LEU A 1 65 ? -3.458 6.635 3.684 1.00 71.30 57 LEU A CA 20
ATOM 24396 C C . LEU A 1 65 ? -3.099 5.514 4.655 1.00 54.04 57 LEU A C 20
ATOM 24397 O O . LEU A 1 65 ? -2.027 4.916 4.561 1.00 11.31 57 LEU A O 20
ATOM 24413 N N . LYS A 1 66 ? -4.005 5.232 5.586 1.00 44.44 58 LYS A N 20
ATOM 24414 C CA . LYS A 1 66 ? -3.787 4.181 6.572 1.00 4.11 58 LYS A CA 20
ATOM 24415 C C . LYS A 1 66 ? -3.561 2.835 5.892 1.00 71.33 58 LYS A C 20
ATOM 24416 O O . LYS A 1 66 ? -2.896 1.955 6.439 1.00 1.45 58 LYS A O 20
ATOM 24435 N N . ASP A 1 67 ? -4.118 2.681 4.695 1.00 3.13 59 ASP A N 20
ATOM 24436 C CA . ASP A 1 67 ? -3.975 1.443 3.939 1.00 61.51 59 ASP A CA 20
ATOM 24437 C C . ASP A 1 67 ? -2.654 1.421 3.175 1.00 14.33 59 ASP A C 20
ATOM 24438 O O . ASP A 1 67 ? -2.218 0.373 2.699 1.00 2.03 59 ASP A O 20
ATOM 24447 N N . TYR A 1 68 ? -2.024 2.585 3.061 1.00 31.15 60 TYR A N 20
ATOM 24448 C CA . TYR A 1 68 ? -0.755 2.701 2.353 1.00 73.34 60 TYR A CA 20
ATOM 24449 C C . TYR A 1 68 ? 0.409 2.295 3.251 1.00 65.15 60 TYR A C 20
ATOM 24450 O O . TYR A 1 68 ? 1.498 1.984 2.769 1.00 25.31 60 TYR A O 20
ATOM 24468 N N . GLN A 1 69 ? 0.170 2.301 4.558 1.00 60.51 61 GLN A N 20
ATOM 24469 C CA . GLN A 1 69 ? 1.199 1.933 5.524 1.00 54.11 61 GLN A CA 20
ATOM 24470 C C . GLN A 1 69 ? 1.276 0.419 5.688 1.00 73.24 61 GLN A C 20
ATOM 24471 O O . GLN A 1 69 ? 2.206 -0.102 6.302 1.00 32.05 61 GLN A O 20
ATOM 24485 N N . MET A 1 70 ? 0.292 -0.282 5.134 1.00 72.14 62 MET A N 20
ATOM 24486 C CA . MET A 1 70 ? 0.249 -1.737 5.218 1.00 64.41 62 MET A CA 20
ATOM 24487 C C . MET A 1 70 ? 1.155 -2.370 4.166 1.00 51.44 62 MET A C 20
ATOM 24488 O O . MET A 1 70 ? 2.072 -3.123 4.494 1.00 54.23 62 MET A O 20
ATOM 24502 N N . SER A 1 71 ? 0.892 -2.058 2.900 1.00 34.45 63 SER A N 20
ATOM 24503 C CA . SER A 1 71 ? 1.681 -2.600 1.800 1.00 15.40 63 SER A CA 20
ATOM 24504 C C . SER A 1 71 ? 1.767 -4.120 1.890 1.00 71.20 63 SER A C 20
ATOM 24505 O O . SER A 1 71 ? 2.778 -4.718 1.524 1.00 62.11 63 SER A O 20
ATOM 24513 N N . ALA A 1 72 ? 0.698 -4.739 2.380 1.00 31.32 64 ALA A N 20
ATOM 24514 C CA . ALA A 1 72 ? 0.651 -6.190 2.517 1.00 51.30 64 ALA A CA 20
ATOM 24515 C C . ALA A 1 72 ? -0.691 -6.645 3.080 1.00 53.22 64 ALA A C 20
ATOM 24516 O O . ALA A 1 72 ? -0.746 -7.483 3.979 1.00 55.22 64 ALA A O 20
ATOM 24523 N N . GLY A 1 73 ? -1.773 -6.086 2.545 1.00 44.23 65 GLY A N 20
ATOM 24524 C CA . GLY A 1 73 ? -3.100 -6.446 3.007 1.00 31.41 65 GLY A CA 20
ATOM 24525 C C . GLY A 1 73 ? -3.969 -7.005 1.898 1.00 43.14 65 GLY A C 20
ATOM 24526 O O . GLY A 1 73 ? -4.283 -6.306 0.935 1.00 14.20 65 GLY A O 20
ATOM 24530 N N . ALA A 1 74 ? -4.356 -8.269 2.031 1.00 61.32 66 ALA A N 20
ATOM 24531 C CA . ALA A 1 74 ? -5.193 -8.921 1.032 1.00 75.13 66 ALA A CA 20
ATOM 24532 C C . ALA A 1 74 ? -6.547 -8.228 0.913 1.00 23.11 66 ALA A C 20
ATOM 24533 O O . ALA A 1 74 ? -7.168 -7.880 1.918 1.00 75.24 66 ALA A O 20
ATOM 24540 N N . THR A 1 75 ? -6.998 -8.029 -0.321 1.00 75.23 67 THR A N 20
ATOM 24541 C CA . THR A 1 75 ? -8.277 -7.376 -0.571 1.00 71.03 67 THR A CA 20
ATOM 24542 C C . THR A 1 75 ? -9.194 -8.263 -1.406 1.00 22.01 67 THR A C 20
ATOM 24543 O O . THR A 1 75 ? -8.748 -8.927 -2.342 1.00 51.43 67 THR A O 20
ATOM 24554 N N . PHE A 1 76 ? -10.477 -8.270 -1.061 1.00 52.23 68 PHE A N 20
ATOM 24555 C CA . PHE A 1 76 ? -11.457 -9.076 -1.779 1.00 74.23 68 PHE A CA 20
ATOM 24556 C C . PHE A 1 76 ? -12.670 -8.237 -2.171 1.00 33.03 68 PHE A C 20
ATOM 24557 O O . PHE A 1 76 ? -13.427 -7.782 -1.313 1.00 15.13 68 PHE A O 20
ATOM 24574 N N . HIS A 1 77 ? -12.848 -8.036 -3.473 1.00 1.34 69 HIS A N 20
ATOM 24575 C CA . HIS A 1 77 ? -13.969 -7.251 -3.979 1.00 25.31 69 HIS A CA 20
ATOM 24576 C C . HIS A 1 77 ? -15.182 -8.140 -4.234 1.00 14.30 69 HIS A C 20
ATOM 24577 O O . HIS A 1 77 ? -15.045 -9.289 -4.651 1.00 72.33 69 HIS A O 20
ATOM 24591 N N . MET A 1 78 ? -16.369 -7.599 -3.979 1.00 74.04 70 MET A N 20
ATOM 24592 C CA . MET A 1 78 ? -17.607 -8.343 -4.182 1.00 70.20 70 MET A CA 20
ATOM 24593 C C . MET A 1 78 ? -18.584 -7.549 -5.043 1.00 71.12 70 MET A C 20
ATOM 24594 O O . MET A 1 78 ? -18.859 -6.380 -4.771 1.00 22.40 70 MET A O 20
ATOM 24608 N N . VAL A 1 79 ? -19.106 -8.191 -6.084 1.00 21.13 71 VAL A N 20
ATOM 24609 C CA . VAL A 1 79 ? -20.053 -7.545 -6.984 1.00 50.32 71 VAL A CA 20
ATOM 24610 C C . VAL A 1 79 ? -21.235 -8.459 -7.287 1.00 10.21 71 VAL A C 20
ATOM 24611 O O . VAL A 1 79 ? -21.091 -9.472 -7.971 1.00 21.22 71 VAL A O 20
ATOM 24624 N N . VAL A 1 80 ? -22.405 -8.093 -6.773 1.00 74.42 72 VAL A N 20
ATOM 24625 C CA . VAL A 1 80 ? -23.614 -8.880 -6.990 1.00 11.53 72 VAL A CA 20
ATOM 24626 C C . VAL A 1 80 ? -24.501 -8.242 -8.053 1.00 52.00 72 VAL A C 20
ATOM 24627 O O . VAL A 1 80 ? -25.120 -7.204 -7.819 1.00 61.30 72 VAL A O 20
ATOM 24640 N N . ALA A 1 81 ? -24.559 -8.871 -9.223 1.00 4.45 73 ALA A N 20
ATOM 24641 C CA . ALA A 1 81 ? -25.372 -8.366 -10.322 1.00 32.33 73 ALA A CA 20
ATOM 24642 C C . ALA A 1 81 ? -26.448 -9.373 -10.716 1.00 25.22 73 ALA A C 20
ATOM 24643 O O . ALA A 1 81 ? -26.177 -10.337 -11.433 1.00 21.30 73 ALA A O 20
ATOM 24650 N N . LEU A 1 82 ? -27.668 -9.144 -10.243 1.00 25.24 74 LEU A N 20
ATOM 24651 C CA . LEU A 1 82 ? -28.785 -10.032 -10.545 1.00 64.32 74 LEU A CA 20
ATOM 24652 C C . LEU A 1 82 ? -29.813 -9.332 -11.428 1.00 31.43 74 LEU A C 20
ATOM 24653 O O . LEU A 1 82 ? -30.536 -9.978 -12.186 1.00 55.15 74 LEU A O 20
ATOM 24669 N N . ARG A 1 83 ? -29.871 -8.009 -11.324 1.00 42.34 75 ARG A N 20
ATOM 24670 C CA . ARG A 1 83 ? -30.810 -7.221 -12.114 1.00 2.01 75 ARG A CA 20
ATOM 24671 C C . ARG A 1 83 ? -30.214 -6.868 -13.474 1.00 35.11 75 ARG A C 20
ATOM 24672 O O . ARG A 1 83 ? -30.802 -7.161 -14.515 1.00 31.14 75 ARG A O 20
ATOM 24693 N N . ALA A 1 84 ? -29.045 -6.237 -13.456 1.00 51.23 76 ALA A N 20
ATOM 24694 C CA . ALA A 1 84 ? -28.370 -5.845 -14.687 1.00 62.43 76 ALA A CA 20
ATOM 24695 C C . ALA A 1 84 ? -26.926 -5.438 -14.415 1.00 64.15 76 ALA A C 20
ATOM 24696 O O . ALA A 1 84 ? -26.555 -5.151 -13.278 1.00 62.21 76 ALA A O 20
ATOM 24703 N N . GLY A 1 85 ? -26.114 -5.416 -15.468 1.00 45.32 77 GLY A N 20
ATOM 24704 C CA . GLY A 1 85 ? -24.719 -5.043 -15.321 1.00 63.02 77 GLY A CA 20
ATOM 24705 C C . GLY A 1 85 ? -23.782 -6.024 -15.999 1.00 11.34 77 GLY A C 20
ATOM 24706 O O . GLY A 1 85 ? -22.710 -6.331 -15.476 1.00 12.04 77 GLY A O 20
ATOM 24710 N N . CYS A 1 86 ? -24.187 -6.517 -17.163 1.00 62.44 78 CYS A N 20
ATOM 24711 C CA . CYS A 1 86 ? -23.377 -7.472 -17.912 1.00 42.43 78 CYS A CA 20
ATOM 24712 C C . CYS A 1 86 ? -22.399 -6.750 -18.834 1.00 11.42 78 CYS A C 20
ATOM 24713 O O . CYS A 1 86 ? -22.789 -5.872 -19.603 1.00 1.54 78 CYS A O 20
#

Foldseek 3Di:
DWEWEAEPVRDIDIDQDADQQFRVCCVLVCVQVVVPHDQAPFFKAWPNHGDCRVCRNVVVVCSDTYIYTYHDDDPDRD

Secondary structure (DSSP, 8-state):
-EEEEE-TTS-EEEEE---SSSTHHHHHHHHHHHSSS--SS-EEEETTB---GGGHHHHHTTS-EEEEEE---SSS--

GO terms:
  GO:0031981 nuclear lumen (C, HTP)
  GO:0005737 cytoplasm (C, HTP)
  GO:0005634 nucleus (C, IDA)
  GO:0005829 cytosol (C, IDA)
  GO:0005929 cilium (C, IDA)

Sequence (78 aa):
MLLKVKTVSNKVIQITSLTDDNTIAELKGKLEESEGIPGNMIRLVYQGKQLEDEKRLKDYQMSAGATFHMVVALRAGCMLLKVKTVSNKVIQITSLTDDNTIAELKGKLEESEGIPGNMIRLVYQGKQLEDEKRLKDYQMSAGATFHMVVALRAGCMLLKVKTVSNKVIQITSLTDDNTIAELKGKLEESEGIPGNMIRLVYQGKQLEDEKRLKDYQMSAGATFHMVVALRAGCMLLKVKTVSNKVIQITSLTDDNTIAELKGKLEESEGIPGNMIRLVYQGKQLEDEKRLKDYQMSAGATFHMVVALRAGCMLLKVKTVSNKVIQITSLTDDNTIAELKGKLEESEGIPGNMIRLVYQGKQLEDEKRLKDYQMSAGATFHMVVALRAGCMLLKVKTVSNKVIQITSLTDDNTIAELKGKLEESEGIPGNMIRLVYQGKQLEDEKRLKDYQMSAGATFHMVVALRAGCMLLKVKTVSNKVIQITSLTDDNTIAELKGKLEESEGIPGNMIRLVYQGKQLEDEKRLKDYQMSAGATFHMVVALRAGCMLLKVKTVSNKVIQITSLTDDNTIAELKGKLEESEGIPGNMIRLVYQGKQLEDEKRLKDYQMSAGATFHMVVALRAGCMLLKVKTVSNKVIQITSLTDDNTIAELKGKLEESEGIPGNMIRLVYQGKQLEDEKRLKDYQMSAGATFHMVVALRAGCMLLKVKTVSNKVIQITSLTDDNTIAELKGKLEESEGIPGNMIRLVYQGKQLEDEKRLKDYQMSAGATFHMVVALRAGCMLLKVKTVSNKVIQITSLTDDNTIAELKGKLEESEGIPGNMIRLVYQGKQLEDEKRLKDYQMSAGATFHMVVALRAGCMLLKVKTVSNKVIQITSLTDDNTIAELKGKLEESEGIPGNMIRLVYQGKQLEDEKRLKDYQMSAGATFHMVVALRAGCMLLKVKTVSNKVIQITSLTDDNTIAELKGKLEESEGIPGNMIRLVYQGKQLEDEKRLKDYQMSAGATFHMVVALRAGCMLLKVKTVSNKVIQITSLTDDNTIAELKGKLEESEGIPGNMIRLVYQGKQLEDEKRLKDYQMSAGATFHMVVALRAGCMLLKVKTVSNKVIQITSLTDDNTIAELKGKLEESEGIPGNMIRLVYQGKQLEDEKRLKDYQMSAGATFHMVVALRAGCMLLKVKTVSNKVIQITSLTDDNTIAELKGKLEESEGIPGNMIRLVYQGKQLEDEKRLKDYQMSAGATFHMVVALRAGCMLLKVKTVSNKVIQITSLTDDNTIAELKGKLEESEGIPGNMIRLVYQGKQLEDEKRLKDYQMSAGATFHMVVALRAGCMLLKVKTVSNKVIQITSLTDDNTIAELKGKLEESEGIPGNMIRLVYQGKQLEDEKRLKDYQMSAGATFHMVVALRAGCMLLKVKTVSNKVIQITSLTDDNTIAELKGKLEESEGIPGNMIRLVYQGKQLEDEKRLKDYQMSAGATFHMVVALRAGCMLLKVKTVSNKVIQITSLTDDNTIAELKGKLEESEGIPGNMIRLVYQGKQLEDEKRLKDYQMSAGATFHMVVALRAGC

InterPro domains:
  IPR000626 Ubiquitin-like domain [PF00240] (3-74)
  IPR000626 Ubiquitin-like domain [PS50053] (1-77)
  IPR000626 Ubiquitin-like domain [SM00213] (1-73)
  IPR019956 Ubiquitin domain [PR00348] (12-32)
  IPR019956 Ubiquitin domain [PR00348] (33-53)
  IPR019956 Ubiquitin domain [PR00348] (54-75)
  IPR029071 Ubiquitin-like domain superfamily [SSF54236] (1-77)
  IPR050158 Ubiquitin and ubiquitin-like [PTHR10666] (3-77)